Protein 2FKN (pdb70)

Radius of gyration: 40.89 Å; Cα contacts (8 Å, |Δi|>4): 5566; chains: 4; bounding box: 109×96×90 Å

CATH classification: 3.40.1770.10 (+1 more: 3.40.50.10730)

GO terms:
  GO:0016153 urocanate hydratase activity (F, EXP)

Structure (mmCIF, N/CA/C/O backbone):
data_2FKN
#
_entry.id   2FKN
#
_cell.length_a   99.791
_cell.length_b   131.268
_cell.length_c   164.696
_cell.angle_alpha   90.00
_cell.angle_beta   90.00
_cell.angle_gamma   90.00
#
_symmetry.space_group_name_H-M   'P 21 21 21'
#
loop_
_entity.id
_entity.type
_entity.pdbx_description
1 polymer 'Urocanate hydratase'
2 non-polymer 'ACETATE ION'
3 non-polymer NICOTINAMIDE-ADENINE-DINUCLEOTIDE
4 water water
#
loop_
_atom_site.group_PDB
_atom_site.id
_atom_site.type_symbol
_atom_site.label_atom_id
_atom_site.label_alt_id
_atom_site.label_comp_id
_atom_site.label_asym_id
_atom_site.label_entity_id
_atom_site.label_seq_id
_atom_site.pdbx_PDB_ins_code
_atom_site.Cartn_x
_atom_site.Cartn_y
_atom_site.Cartn_z
_atom_site.occupancy
_atom_site.B_iso_or_equiv
_atom_site.auth_seq_id
_atom_site.auth_comp_id
_atom_site.auth_asym_id
_atom_site.auth_atom_id
_atom_site.pdbx_PDB_model_num
ATOM 1 N N . SER A 1 7 ? -12.652 -20.430 55.673 1.00 45.75 7 SER A N 1
ATOM 2 C CA . SER A 1 7 ? -11.170 -20.482 55.860 1.00 44.71 7 SER A CA 1
ATOM 3 C C . SER A 1 7 ? -10.581 -21.599 55.016 1.00 43.79 7 SER A C 1
ATOM 4 O O . SER A 1 7 ? -10.684 -22.777 55.358 1.00 44.77 7 SER A O 1
ATOM 7 N N . ILE A 1 8 ? -9.952 -21.223 53.913 1.00 42.02 8 ILE A N 1
ATOM 8 C CA . ILE A 1 8 ? -9.356 -22.190 53.007 1.00 40.40 8 ILE A CA 1
ATOM 9 C C . ILE A 1 8 ? -7.858 -22.326 53.234 1.00 40.26 8 ILE A C 1
ATOM 10 O O . ILE A 1 8 ? -7.157 -21.331 53.408 1.00 38.35 8 ILE A O 1
ATOM 15 N N . ARG A 1 9 ? -7.372 -23.564 53.242 1.00 40.24 9 ARG A N 1
ATOM 16 C CA . ARG A 1 9 ? -5.950 -23.819 53.436 1.00 40.97 9 ARG A CA 1
ATOM 17 C C . ARG A 1 9 ? -5.525 -25.093 52.693 1.00 40.26 9 ARG A C 1
ATOM 18 O O . ARG A 1 9 ? -6.299 -26.045 52.574 1.00 38.90 9 ARG A O 1
ATOM 26 N N . ALA A 1 10 ? -4.296 -25.105 52.189 1.00 38.18 10 ALA A N 1
ATOM 27 C CA . ALA A 1 10 ? -3.792 -26.263 51.458 1.00 38.11 10 ALA A CA 1
ATOM 28 C C . ALA A 1 10 ? -3.806 -27.544 52.292 1.00 38.22 10 ALA A C 1
ATOM 29 O O . ALA A 1 10 ? -3.525 -27.526 53.494 1.00 35.75 10 ALA A O 1
ATOM 31 N N . ASN A 1 11 ? -4.142 -28.653 51.643 1.00 38.20 11 ASN A N 1
ATOM 32 C CA . ASN A 1 11 ? -4.155 -29.948 52.311 1.00 40.12 11 ASN A CA 1
ATOM 33 C C . ASN A 1 11 ? -2.708 -30.299 52.634 1.00 39.44 11 ASN A C 1
ATOM 34 O O . ASN A 1 11 ? -1.789 -29.898 51.917 1.00 38.50 11 ASN A O 1
ATOM 39 N N . ARG A 1 12 ? -2.512 -31.041 53.717 1.00 39.09 12 ARG A N 1
ATOM 40 C CA . ARG A 1 12 ? -1.177 -31.437 54.146 1.00 39.15 12 ARG A CA 1
ATOM 41 C C . ARG A 1 12 ? -1.027 -32.949 54.042 1.00 37.66 12 ARG A C 1
ATOM 42 O O . ARG A 1 12 ? -2.014 -33.668 53.913 1.00 36.60 12 ARG A O 1
ATOM 50 N N . GLY A 1 13 ? 0.211 -33.428 54.081 1.00 37.11 13 GLY A N 1
ATOM 51 C CA . GLY A 1 13 ? 0.435 -34.862 54.029 1.00 37.93 13 GLY A CA 1
ATOM 52 C C . GLY A 1 13 ? 0.627 -35.516 52.675 1.00 38.36 13 GLY A C 1
ATOM 53 O O . GLY A 1 13 ? 0.856 -34.844 51.663 1.00 38.12 13 GLY A O 1
ATOM 54 N N . THR A 1 14 ? 0.520 -36.843 52.667 1.00 37.69 14 THR A N 1
ATOM 55 C CA . THR A 1 14 ? 0.706 -37.626 51.454 1.00 38.32 14 THR A CA 1
ATOM 56 C C . THR A 1 14 ? -0.573 -38.202 50.865 1.00 39.12 14 THR A C 1
ATOM 57 O O . THR A 1 14 ? -0.519 -38.937 49.880 1.00 39.40 14 THR A O 1
ATOM 61 N N . GLU A 1 15 ? -1.719 -37.887 51.461 1.00 39.30 15 GLU A N 1
ATOM 62 C CA . GLU A 1 15 ? -2.985 -38.379 50.933 1.00 40.87 15 GLU A CA 1
ATOM 63 C C . GLU A 1 15 ? -3.457 -37.435 49.840 1.00 39.42 15 GLU A C 1
ATOM 64 O O . GLU A 1 15 ? -3.469 -36.221 50.025 1.00 39.80 15 GLU A O 1
ATOM 70 N N . LEU A 1 16 ? -3.847 -38.000 48.703 1.00 37.51 16 LEU A N 1
ATOM 71 C CA . LEU A 1 16 ? -4.292 -37.205 47.566 1.00 35.50 16 LEU A CA 1
ATOM 72 C C . LEU A 1 16 ? -5.802 -37.022 47.478 1.00 33.33 16 LEU A C 1
ATOM 73 O O . LEU A 1 16 ? -6.575 -37.857 47.938 1.00 33.34 16 LEU A O 1
ATOM 78 N N . GLU A 1 17 ? -6.207 -35.908 46.880 1.00 31.81 17 GLU A N 1
ATOM 79 C CA . GLU A 1 17 ? -7.613 -35.599 46.676 1.00 31.18 17 GLU A CA 1
ATOM 80 C C . GLU A 1 17 ? -7.840 -35.653 45.168 1.00 29.19 17 GLU A C 1
ATOM 81 O O . GLU A 1 17 ? -8.976 -35.734 44.693 1.00 28.00 17 GLU A O 1
ATOM 87 N N . CYS A 1 18 ? -6.733 -35.614 44.430 1.00 27.42 18 CYS A N 1
ATOM 88 C CA . CYS A 1 18 ? -6.751 -35.649 42.972 1.00 27.25 18 CYS A CA 1
ATOM 89 C C . CYS A 1 18 ? -6.286 -37.010 42.469 1.00 28.04 18 CYS A C 1
ATOM 90 O O . CYS A 1 18 ? -5.983 -37.898 43.264 1.00 29.72 18 CYS A O 1
ATOM 93 N N . LEU A 1 19 ? -6.216 -37.165 41.151 1.00 28.12 19 LEU A N 1
ATOM 94 C CA . LEU A 1 19 ? -5.808 -38.424 40.542 1.00 26.21 19 LEU A CA 1
ATOM 95 C C . LEU A 1 19 ? -4.298 -38.596 40.421 1.00 27.72 19 LEU A C 1
ATOM 96 O O . LEU A 1 19 ? -3.819 -39.698 40.154 1.00 26.64 19 LEU A O 1
ATOM 101 N N . GLY A 1 20 ? -3.553 -37.510 40.610 1.00 27.48 20 GLY A N 1
ATOM 102 C CA . GLY A 1 20 ? -2.100 -37.569 40.518 1.00 27.37 20 GLY A CA 1
ATOM 103 C C . GLY A 1 20 ? -1.463 -36.444 41.318 1.00 29.12 20 GLY A C 1
ATOM 104 O O . GLY A 1 20 ? -2.115 -35.437 41.599 1.00 30.09 20 GLY A O 1
ATOM 105 N N . TRP A 1 21 ? -0.198 -36.597 41.692 1.00 27.33 21 TRP A N 1
ATOM 106 C CA . TRP A 1 21 ? 0.472 -35.564 42.469 1.00 27.12 21 TRP A CA 1
ATOM 107 C C . TRP A 1 21 ? 0.576 -34.221 41.758 1.00 26.78 21 TRP A C 1
ATOM 108 O O . TRP A 1 21 ? 0.518 -33.180 42.399 1.00 28.11 21 TRP A O 1
ATOM 119 N N . GLU A 1 22 ? 0.740 -34.238 40.441 1.00 26.55 22 GLU A N 1
ATOM 120 C CA . GLU A 1 22 ? 0.865 -32.989 39.709 1.00 26.18 22 GLU A CA 1
ATOM 121 C C . GLU A 1 22 ? -0.420 -32.186 39.817 1.00 26.28 22 GLU A C 1
ATOM 122 O O . GLU A 1 22 ? -0.392 -30.978 40.048 1.00 23.72 22 GLU A O 1
ATOM 128 N N . GLN A 1 23 ? -1.553 -32.855 39.658 1.00 26.53 23 GLN A N 1
ATOM 129 C CA . GLN A 1 23 ? -2.812 -32.154 39.767 1.00 27.96 23 GLN A CA 1
ATOM 130 C C . GLN A 1 23 ? -3.144 -31.769 41.212 1.00 27.58 23 GLN A C 1
ATOM 131 O O . GLN A 1 23 ? -3.868 -30.797 41.442 1.00 27.77 23 GLN A O 1
ATOM 137 N N . GLU A 1 24 ? -2.613 -32.509 42.185 1.00 25.09 24 GLU A N 1
ATOM 138 C CA . GLU A 1 24 ? -2.883 -32.190 43.588 1.00 25.52 24 GLU A CA 1
ATOM 139 C C . GLU A 1 24 ? -2.051 -30.967 43.967 1.00 24.23 24 GLU A C 1
ATOM 140 O O . GLU A 1 24 ? -2.439 -30.178 44.828 1.00 24.14 24 GLU A O 1
ATOM 146 N N . ALA A 1 25 ? -0.905 -30.827 43.309 1.00 21.25 25 ALA A N 1
ATOM 147 C CA . ALA A 1 25 ? -0.010 -29.707 43.543 1.00 20.63 25 ALA A CA 1
ATOM 148 C C . ALA A 1 25 ? -0.722 -28.413 43.172 1.00 19.15 25 ALA A C 1
ATOM 149 O O . ALA A 1 25 ? -0.600 -27.416 43.878 1.00 17.90 25 ALA A O 1
ATOM 151 N N . VAL A 1 26 ? -1.467 -28.438 42.066 1.00 20.38 26 VAL A N 1
ATOM 152 C CA . VAL A 1 26 ? -2.201 -27.257 41.622 1.00 22.85 26 VAL A CA 1
ATOM 153 C C . VAL A 1 26 ? -3.228 -26.900 42.683 1.00 24.18 26 VAL A C 1
ATOM 154 O O . VAL A 1 26 ? -3.302 -25.756 43.136 1.00 23.73 26 VAL A O 1
ATOM 158 N N . LEU A 1 27 ? -4.003 -27.903 43.086 1.00 24.39 27 LEU A N 1
ATOM 159 C CA . LEU A 1 27 ? -5.050 -27.723 44.083 1.00 23.41 27 LEU A CA 1
ATOM 160 C C . LEU A 1 27 ? -4.539 -27.193 45.416 1.00 24.21 27 LEU A C 1
ATOM 161 O O . LEU A 1 27 ? -5.189 -26.351 46.041 1.00 24.91 27 LEU A O 1
ATOM 166 N N . ARG A 1 28 ? -3.386 -27.681 45.861 1.00 22.84 28 ARG A N 1
ATOM 167 C CA . ARG A 1 28 ? -2.845 -27.216 47.132 1.00 23.96 28 ARG A CA 1
ATOM 168 C C . ARG A 1 28 ? -2.313 -25.787 47.041 1.00 23.44 28 ARG A C 1
ATOM 169 O O . ARG A 1 28 ? -2.518 -24.997 47.956 1.00 24.55 28 ARG A O 1
ATOM 177 N N . MET A 1 29 ? -1.640 -25.458 45.940 1.00 23.07 29 MET A N 1
ATOM 178 C CA . MET A 1 29 ? -1.092 -24.115 45.765 1.00 24.15 29 MET A CA 1
ATOM 179 C C . MET A 1 29 ? -2.225 -23.097 45.596 1.00 24.06 29 MET A C 1
ATOM 180 O O . MET A 1 29 ? -2.117 -21.956 46.045 1.00 25.36 29 MET A O 1
ATOM 185 N N . LEU A 1 30 ? -3.311 -23.516 44.955 1.00 23.46 30 LEU A N 1
ATOM 186 C CA . LEU A 1 30 ? -4.469 -22.644 44.784 1.00 23.81 30 LEU A CA 1
ATOM 187 C C . LEU A 1 30 ? -5.015 -22.335 46.172 1.00 23.88 30 LEU A C 1
ATOM 188 O O . LEU A 1 30 ? -5.261 -21.179 46.520 1.00 23.42 30 LEU A O 1
ATOM 193 N N . ARG A 1 31 ? -5.192 -23.381 46.968 1.00 22.91 31 ARG A N 1
ATOM 194 C CA . ARG A 1 31 ? -5.704 -23.220 48.315 1.00 23.47 31 ARG A CA 1
ATOM 195 C C . ARG A 1 31 ? -4.755 -22.426 49.201 1.00 24.33 31 ARG A C 1
ATOM 196 O O . ARG A 1 31 ? -5.193 -21.577 49.979 1.00 24.40 31 ARG A O 1
ATOM 204 N N . ASN A 1 32 ? -3.457 -22.705 49.080 1.00 24.28 32 ASN A N 1
ATOM 205 C CA . ASN A 1 32 ? -2.442 -22.021 49.875 1.00 24.94 32 ASN A CA 1
ATOM 206 C C . ASN A 1 32 ? -2.480 -20.517 49.611 1.00 25.28 32 ASN A C 1
ATOM 207 O O . ASN A 1 32 ? -2.213 -19.713 50.501 1.00 27.43 32 ASN A O 1
ATOM 212 N N . ASN A 1 33 ? -2.817 -20.148 48.382 1.00 24.83 33 ASN A N 1
ATOM 213 C CA . ASN A 1 33 ? -2.894 -18.749 47.995 1.00 23.46 33 ASN A CA 1
ATOM 214 C C . ASN A 1 33 ? -3.955 -18.013 48.796 1.00 23.30 33 ASN A C 1
ATOM 215 O O . ASN A 1 33 ? -3.870 -16.797 48.968 1.00 22.82 33 ASN A O 1
ATOM 220 N N . LEU A 1 34 ? -4.946 -18.754 49.289 1.00 21.80 34 LEU A N 1
ATOM 221 C CA . LEU A 1 34 ? -6.041 -18.161 50.051 1.00 21.82 34 LEU A CA 1
ATOM 222 C C . LEU A 1 34 ? -5.984 -18.461 51.540 1.00 21.31 34 LEU A C 1
ATOM 223 O O . LEU A 1 34 ? -6.924 -18.177 52.275 1.00 22.11 34 LEU A O 1
ATOM 228 N N . ASP A 1 35 ? -4.877 -19.038 51.984 1.00 21.74 35 ASP A N 1
ATOM 229 C CA . ASP A 1 35 ? -4.698 -19.370 53.390 1.00 21.67 35 ASP A CA 1
ATOM 230 C C . ASP A 1 35 ? -4.623 -18.077 54.210 1.00 24.45 35 ASP A C 1
ATOM 231 O O . ASP A 1 35 ? -3.866 -17.164 53.878 1.00 23.66 35 ASP A O 1
ATOM 236 N N . PRO A 1 36 ? -5.412 -17.986 55.295 1.00 25.16 36 PRO A N 1
ATOM 237 C CA . PRO A 1 36 ? -5.437 -16.801 56.161 1.00 25.45 36 PRO A CA 1
ATOM 238 C C . PRO A 1 36 ? -4.054 -16.326 56.619 1.00 25.57 36 PRO A C 1
ATOM 239 O O . PRO A 1 36 ? -3.866 -15.145 56.907 1.00 24.09 36 PRO A O 1
ATOM 243 N N . GLU A 1 37 ? -3.100 -17.249 56.696 1.00 24.56 37 GLU A N 1
ATOM 244 C CA . GLU A 1 37 ? -1.739 -16.912 57.100 1.00 27.45 37 GLU A CA 1
ATOM 245 C C . GLU A 1 37 ? -1.009 -16.292 55.919 1.00 26.62 37 GLU A C 1
ATOM 246 O O . GLU A 1 37 ? -0.063 -15.525 56.090 1.00 26.83 37 GLU A O 1
ATOM 252 N N . VAL A 1 38 ? -1.463 -16.638 54.722 1.00 23.92 38 VAL A N 1
ATOM 253 C CA . VAL A 1 38 ? -0.840 -16.179 53.494 1.00 22.84 38 VAL A CA 1
ATOM 254 C C . VAL A 1 38 ? -1.433 -14.934 52.836 1.00 23.55 38 VAL A C 1
ATOM 255 O O . VAL A 1 38 ? -0.725 -13.946 52.631 1.00 23.45 38 VAL A O 1
ATOM 259 N N . ALA A 1 39 ? -2.721 -14.997 52.500 1.00 22.18 39 ALA A N 1
ATOM 260 C CA . ALA A 1 39 ? -3.426 -13.911 51.813 1.00 22.98 39 ALA A CA 1
ATOM 261 C C . ALA A 1 39 ? -3.778 -12.690 52.660 1.00 23.62 39 ALA A C 1
ATOM 262 O O . ALA A 1 39 ? -3.879 -12.770 53.879 1.00 24.72 39 ALA A O 1
ATOM 264 N N . GLU A 1 40 ? -3.975 -11.556 51.994 1.00 23.36 40 GLU A N 1
ATOM 265 C CA . GLU A 1 40 ? -4.331 -10.325 52.692 1.00 24.64 40 GLU A CA 1
ATOM 266 C C . GLU A 1 40 ? -5.831 -10.253 52.992 1.00 23.89 40 GLU A C 1
ATOM 267 O O . GLU A 1 40 ? -6.233 -9.814 54.069 1.00 25.13 40 GLU A O 1
ATOM 273 N N . LYS A 1 41 ? -6.657 -10.697 52.051 1.00 23.23 41 LYS A N 1
ATOM 274 C CA . LYS A 1 41 ? -8.104 -10.641 52.237 1.00 25.54 41 LYS A CA 1
ATOM 275 C C . LYS A 1 41 ? -8.756 -11.803 51.491 1.00 24.21 41 LYS A C 1
ATOM 276 O O . LYS A 1 41 ? -9.590 -11.603 50.606 1.00 23.08 41 LYS A O 1
ATOM 282 N N . PRO A 1 42 ? -8.398 -13.040 51.861 1.00 23.50 42 PRO A N 1
ATOM 283 C CA . PRO A 1 42 ? -8.949 -14.226 51.204 1.00 23.88 42 PRO A CA 1
ATOM 284 C C . PRO A 1 42 ? -10.472 -14.368 51.178 1.00 24.94 42 PRO A C 1
ATOM 285 O O . PRO A 1 42 ? -11.011 -14.998 50.271 1.00 25.98 42 PRO A O 1
ATOM 289 N N . GLU A 1 43 ? -11.176 -13.783 52.141 1.00 25.25 43 GLU A N 1
ATOM 290 C CA . GLU A 1 43 ? -12.631 -13.902 52.143 1.00 26.53 43 GLU A CA 1
ATOM 291 C C . GLU A 1 43 ? -13.204 -13.339 50.840 1.00 27.29 43 GLU A C 1
ATOM 292 O O . GLU A 1 43 ? -14.307 -13.700 50.419 1.00 26.64 43 GLU A O 1
ATOM 298 N N . ASP A 1 44 ? -12.446 -12.456 50.200 1.00 27.58 44 ASP A N 1
ATOM 299 C CA . ASP A 1 44 ? -12.873 -11.867 48.939 1.00 28.02 44 ASP A CA 1
ATOM 300 C C . ASP A 1 44 ? -11.959 -12.335 47.810 1.00 26.87 44 ASP A C 1
ATOM 301 O O . ASP A 1 44 ? -11.907 -11.716 46.744 1.00 25.29 44 ASP A O 1
ATOM 306 N N . LEU A 1 45 ? -11.253 -13.441 48.059 1.00 25.00 45 LEU A N 1
ATOM 307 C CA . LEU A 1 45 ? -10.333 -14.049 47.096 1.00 23.03 45 LEU A CA 1
ATOM 308 C C . LEU A 1 45 ? -9.108 -13.193 46.780 1.00 23.37 45 LEU A C 1
ATOM 309 O O . LEU A 1 45 ? -8.369 -13.477 45.833 1.00 22.99 45 LEU A O 1
ATOM 314 N N . ILE A 1 46 ? -8.882 -12.157 47.583 1.00 22.68 46 ILE A N 1
ATOM 315 C CA . ILE A 1 46 ? -7.743 -11.273 47.367 1.00 20.34 46 ILE A CA 1
ATOM 316 C C . ILE A 1 46 ? -6.494 -11.791 48.061 1.00 19.11 46 ILE A C 1
ATOM 317 O O . ILE A 1 46 ? -6.510 -12.098 49.252 1.00 18.64 46 ILE A O 1
ATOM 322 N N . VAL A 1 47 ? -5.406 -11.882 47.305 1.00 20.20 47 VAL A N 1
ATOM 323 C CA . VAL A 1 47 ? -4.140 -12.366 47.841 1.00 20.05 47 VAL A CA 1
ATOM 324 C C . VAL A 1 47 ? -3.219 -11.192 48.160 1.00 20.94 47 VAL A C 1
ATOM 325 O O . VAL A 1 47 ? -2.650 -11.119 49.252 1.00 20.21 47 VAL A O 1
ATOM 329 N N . TYR A 1 48 ? -3.071 -10.278 47.202 1.00 20.39 48 TYR A N 1
ATOM 330 C CA . TYR A 1 48 ? -2.227 -9.106 47.401 1.00 19.59 48 TYR A CA 1
ATOM 331 C C . TYR A 1 48 ? -2.364 -8.081 46.276 1.00 18.14 48 TYR A C 1
ATOM 332 O O . TYR A 1 48 ? -3.185 -8.232 45.386 1.00 18.70 48 TYR A O 1
ATOM 341 N N . GLY A 1 49 ? -1.542 -7.036 46.345 1.00 18.92 49 GLY A N 1
ATOM 342 C CA . GLY A 1 49 ? -1.517 -5.999 45.323 1.00 20.49 49 GLY A CA 1
ATOM 343 C C . GLY A 1 49 ? -2.832 -5.408 44.848 1.00 20.57 49 GLY A C 1
ATOM 344 O O . GLY A 1 49 ? -3.118 -5.382 43.641 1.00 19.51 49 GLY A O 1
ATOM 345 N N . GLY A 1 50 ? -3.620 -4.916 45.794 1.00 19.45 50 GLY A N 1
ATOM 346 C CA . GLY A 1 50 ? -4.897 -4.320 45.454 1.00 20.79 50 GLY A CA 1
ATOM 347 C C . GLY A 1 50 ? -5.947 -5.398 45.428 1.00 20.31 50 GLY A C 1
ATOM 348 O O . GLY A 1 50 ? -6.255 -5.993 46.458 1.00 19.92 50 GLY A O 1
ATOM 349 N N . ILE A 1 51 ? -6.486 -5.661 44.243 1.00 20.98 51 ILE A N 1
ATOM 350 C CA . ILE A 1 51 ? -7.497 -6.689 44.085 1.00 20.20 51 ILE A CA 1
ATOM 351 C C . ILE A 1 51 ? -6.948 -7.900 43.332 1.00 19.75 51 ILE A C 1
ATOM 352 O O . ILE A 1 51 ? -7.673 -8.525 42.568 1.00 18.72 51 ILE A O 1
ATOM 357 N N . GLY A 1 52 ? -5.668 -8.217 43.529 1.00 19.07 52 GLY A N 1
ATOM 358 C CA . GLY A 1 52 ? -5.097 -9.381 42.866 1.00 19.19 52 GLY A CA 1
ATOM 359 C C . GLY A 1 52 ? -5.770 -10.605 43.464 1.00 19.16 52 GLY A C 1
ATOM 360 O O . GLY A 1 52 ? -5.562 -10.907 44.637 1.00 18.67 52 GLY A O 1
ATOM 361 N N . LYS A 1 53 ? -6.580 -11.303 42.671 1.00 20.41 53 LYS A N 1
ATOM 362 C CA . LYS A 1 53 ? -7.325 -12.468 43.167 1.00 21.62 53 LYS A CA 1
ATOM 363 C C . LYS A 1 53 ? -6.875 -13.830 42.657 1.00 20.22 53 LYS A C 1
ATOM 364 O O . LYS A 1 53 ? -6.180 -13.930 41.653 1.00 21.01 53 LYS A O 1
ATOM 370 N N . ALA A 1 54 ? -7.291 -14.879 43.359 1.00 21.77 54 ALA A N 1
ATOM 371 C CA . ALA A 1 54 ? -6.927 -16.244 42.986 1.00 22.38 54 ALA A CA 1
ATOM 372 C C . ALA A 1 54 ? -7.911 -16.861 41.997 1.00 23.27 54 ALA A C 1
ATOM 373 O O . ALA A 1 54 ? -7.561 -17.778 41.253 1.00 24.30 54 ALA A O 1
ATOM 375 N N . ALA A 1 55 ? -9.143 -16.362 42.000 1.00 23.26 55 ALA A N 1
ATOM 376 C CA . ALA A 1 55 ? -10.177 -16.843 41.092 1.00 24.52 55 ALA A CA 1
ATOM 377 C C . ALA A 1 55 ? -11.144 -15.685 40.840 1.00 25.37 55 ALA A C 1
ATOM 378 O O . ALA A 1 55 ? -11.143 -14.705 41.579 1.00 26.82 55 ALA A O 1
ATOM 380 N N . ARG A 1 56 ? -11.956 -15.793 39.796 1.00 25.41 56 ARG A N 1
ATOM 381 C CA . ARG A 1 56 ? -12.893 -14.728 39.440 1.00 26.60 56 ARG A CA 1
ATOM 382 C C . ARG A 1 56 ? -13.898 -14.425 40.548 1.00 26.92 56 ARG A C 1
ATOM 383 O O . ARG A 1 56 ? -14.109 -13.263 40.902 1.00 26.70 56 ARG A O 1
ATOM 391 N N . ASP A 1 57 ? -14.535 -15.478 41.057 1.00 25.61 57 ASP A N 1
ATOM 392 C CA . ASP A 1 57 ? -15.490 -15.384 42.152 1.00 24.88 57 ASP A CA 1
ATOM 393 C C . ASP A 1 57 ? -15.539 -16.755 42.826 1.00 24.55 57 ASP A C 1
ATOM 394 O O . ASP A 1 57 ? -14.815 -17.666 42.429 1.00 23.93 57 ASP A O 1
ATOM 399 N N . TRP A 1 58 ? -16.378 -16.913 43.842 1.00 25.40 58 TRP A N 1
ATOM 400 C CA . TRP A 1 58 ? -16.449 -18.190 44.535 1.00 26.04 58 TRP A CA 1
ATOM 401 C C . TRP A 1 58 ? -16.976 -19.327 43.677 1.00 25.57 58 TRP A C 1
ATOM 402 O O . TRP A 1 58 ? -16.478 -20.447 43.776 1.00 25.02 58 TRP A O 1
ATOM 413 N N . ASP A 1 59 ? -17.962 -19.052 42.830 1.00 26.03 59 ASP A N 1
ATOM 414 C CA . ASP A 1 59 ? -18.478 -20.104 41.963 1.00 27.67 59 ASP A CA 1
ATOM 415 C C . ASP A 1 59 ? -17.319 -20.634 41.124 1.00 27.77 59 ASP A C 1
ATOM 416 O O . ASP A 1 59 ? -17.126 -21.844 41.002 1.00 26.66 59 ASP A O 1
ATOM 421 N N . ALA A 1 60 ? -16.537 -19.715 40.562 1.00 27.90 60 ALA A N 1
ATOM 422 C CA . ALA A 1 60 ? -15.391 -20.083 39.735 1.00 27.03 60 ALA A CA 1
ATOM 423 C C . ALA A 1 60 ? -14.385 -20.866 40.566 1.00 26.41 60 ALA A C 1
ATOM 424 O O . ALA A 1 60 ? -13.855 -21.885 40.125 1.00 25.47 60 ALA A O 1
ATOM 426 N N . PHE A 1 61 ? -14.120 -20.376 41.772 1.00 25.98 61 PHE A N 1
ATOM 427 C CA . PHE A 1 61 ? -13.180 -21.041 42.653 1.00 26.90 61 PHE A CA 1
ATOM 428 C C . PHE A 1 61 ? -13.536 -22.510 42.847 1.00 27.58 61 PHE A C 1
ATOM 429 O O . PHE A 1 61 ? -12.685 -23.381 42.711 1.00 28.36 61 PHE A O 1
ATOM 437 N N . HIS A 1 62 ? -14.792 -22.780 43.179 1.00 28.57 62 HIS A N 1
ATOM 438 C CA . HIS A 1 62 ? -15.210 -24.152 43.414 1.00 30.02 62 HIS A CA 1
ATOM 439 C C . HIS A 1 62 ? -15.198 -25.015 42.170 1.00 29.05 62 HIS A C 1
ATOM 440 O O . HIS A 1 62 ? -14.964 -26.217 42.261 1.00 29.54 62 HIS A O 1
ATOM 447 N N . ALA A 1 63 ? -15.432 -24.409 41.009 1.00 28.31 63 ALA A N 1
ATOM 448 C CA . ALA A 1 63 ? -15.416 -25.158 39.756 1.00 26.48 63 ALA A CA 1
ATOM 449 C C . ALA A 1 63 ? -13.992 -25.623 39.447 1.00 25.80 63 ALA A C 1
ATOM 450 O O . ALA A 1 63 ? -13.777 -26.735 38.955 1.00 25.49 63 ALA A O 1
ATOM 452 N N . ILE A 1 64 ? -13.016 -24.771 39.747 1.00 23.87 64 ILE A N 1
ATOM 453 C CA . ILE A 1 64 ? -11.621 -25.111 39.505 1.00 22.98 64 ILE A CA 1
ATOM 454 C C . ILE A 1 64 ? -11.216 -26.294 40.381 1.00 24.12 64 ILE A C 1
ATOM 455 O O . ILE A 1 64 ? -10.544 -27.215 39.916 1.00 20.75 64 ILE A O 1
ATOM 460 N N . GLU A 1 65 ? -11.629 -26.265 41.645 1.00 24.71 65 GLU A N 1
ATOM 461 C CA . GLU A 1 65 ? -11.314 -27.350 42.567 1.00 26.26 65 GLU A CA 1
ATOM 462 C C . GLU A 1 65 ? -11.835 -28.683 42.037 1.00 27.52 65 GLU A C 1
ATOM 463 O O . GLU A 1 65 ? -11.120 -29.695 42.056 1.00 27.41 65 GLU A O 1
ATOM 469 N N . HIS A 1 66 ? -13.083 -28.680 41.577 1.00 26.33 66 HIS A N 1
ATOM 470 C CA . HIS A 1 66 ? -13.705 -29.887 41.048 1.00 29.27 66 HIS A CA 1
ATOM 471 C C . HIS A 1 66 ? -12.968 -30.386 39.804 1.00 28.24 66 HIS A C 1
ATOM 472 O O . HIS A 1 66 ? -12.649 -31.573 39.698 1.00 28.48 66 HIS A O 1
ATOM 479 N N . SER A 1 67 ? -12.686 -29.476 38.876 1.00 26.15 67 SER A N 1
ATOM 480 C CA . SER A 1 67 ? -11.965 -29.827 37.652 1.00 26.17 67 SER A CA 1
ATOM 481 C C . SER A 1 67 ? -10.598 -30.436 37.966 1.00 26.71 67 SER A C 1
ATOM 482 O O . SER A 1 67 ? -10.196 -31.435 37.364 1.00 26.83 67 SER A O 1
ATOM 485 N N . LEU A 1 68 ? -9.891 -29.821 38.912 1.00 27.19 68 LEU A N 1
ATOM 486 C CA . LEU A 1 68 ? -8.558 -30.265 39.321 1.00 27.50 68 LEU A CA 1
ATOM 487 C C . LEU A 1 68 ? -8.542 -31.689 39.888 1.00 28.06 68 LEU A C 1
ATOM 488 O O . LEU A 1 68 ? -7.623 -32.465 39.622 1.00 27.56 68 LEU A O 1
ATOM 493 N N . LYS A 1 69 ? -9.555 -32.026 40.674 1.00 28.09 69 LYS A N 1
ATOM 494 C CA . LYS A 1 69 ? -9.636 -33.347 41.272 1.00 29.64 69 LYS A CA 1
ATOM 495 C C . LYS A 1 69 ? -9.904 -34.446 40.248 1.00 29.86 69 LYS A C 1
ATOM 496 O O . LYS A 1 69 ? -9.507 -35.592 40.456 1.00 30.85 69 LYS A O 1
ATOM 502 N N . THR A 1 70 ? -10.561 -34.099 39.141 1.00 30.07 70 THR A N 1
ATOM 503 C CA . THR A 1 70 ? -10.881 -35.079 38.103 1.00 29.22 70 THR A CA 1
ATOM 504 C C . THR A 1 70 ? -9.997 -34.989 36.867 1.00 29.73 70 THR A C 1
ATOM 505 O O . THR A 1 70 ? -10.164 -35.768 35.924 1.00 28.43 70 THR A O 1
ATOM 509 N N . LEU A 1 71 ? -9.062 -34.042 36.876 1.00 28.29 71 LEU A N 1
ATOM 510 C CA . LEU A 1 71 ? -8.143 -33.836 35.757 1.00 28.21 71 LEU A CA 1
ATOM 511 C C . LEU A 1 71 ? -7.171 -35.002 35.597 1.00 28.16 71 LEU A C 1
ATOM 512 O O . LEU A 1 71 ? -6.482 -35.371 36.547 1.00 29.35 71 LEU A O 1
ATOM 517 N N . LYS A 1 72 ? -7.101 -35.562 34.391 1.00 26.74 72 LYS A N 1
ATOM 518 C CA . LYS A 1 72 ? -6.215 -36.692 34.127 1.00 27.88 72 LYS A CA 1
ATOM 519 C C . LYS A 1 72 ? -4.762 -36.285 33.883 1.00 27.94 72 LYS A C 1
ATOM 520 O O . LYS A 1 72 ? -4.475 -35.128 33.585 1.00 27.90 72 LYS A O 1
ATOM 526 N N . ASN A 1 73 ? -3.850 -37.245 34.017 1.00 28.23 73 ASN A N 1
ATOM 527 C CA . ASN A 1 73 ? -2.416 -36.992 33.848 1.00 28.97 73 ASN A CA 1
ATOM 528 C C . ASN A 1 73 ? -1.989 -36.483 32.482 1.00 28.13 73 ASN A C 1
ATOM 529 O O . ASN A 1 73 ? -0.874 -35.978 32.325 1.00 28.35 73 ASN A O 1
ATOM 534 N N . ASP A 1 74 ? -2.861 -36.623 31.492 1.00 26.23 74 ASP A N 1
ATOM 535 C CA . ASP A 1 74 ? -2.540 -36.180 30.141 1.00 26.67 74 ASP A CA 1
ATOM 536 C C . ASP A 1 74 ? -3.552 -35.149 29.676 1.00 26.66 74 ASP A C 1
ATOM 537 O O . ASP A 1 74 ? -3.760 -34.973 28.476 1.00 26.91 74 ASP A O 1
ATOM 542 N N . GLU A 1 75 ? -4.183 -34.472 30.631 1.00 25.95 75 GLU A N 1
ATOM 543 C CA . GLU A 1 75 ? -5.179 -33.461 30.316 1.00 25.88 75 GLU A CA 1
ATOM 544 C C . GLU A 1 75 ? -4.747 -32.059 30.735 1.00 25.78 75 GLU A C 1
ATOM 545 O O . GLU A 1 75 ? -3.914 -31.891 31.629 1.00 23.75 75 GLU A O 1
ATOM 551 N N . THR A 1 76 ? -5.327 -31.055 30.084 1.00 25.84 76 THR A N 1
ATOM 552 C CA . THR A 1 76 ? -4.990 -29.659 30.361 1.00 23.79 76 THR A CA 1
ATOM 553 C C . THR A 1 76 ? -6.218 -28.783 30.581 1.00 22.98 76 THR A C 1
ATOM 554 O O . THR A 1 76 ? -7.071 -28.681 29.711 1.00 22.52 76 THR A O 1
ATOM 558 N N . LEU A 1 77 ? -6.294 -28.155 31.752 1.00 22.36 77 LEU A N 1
ATOM 559 C CA . LEU A 1 77 ? -7.408 -27.277 32.089 1.00 22.91 77 LEU A CA 1
ATOM 560 C C . LEU A 1 77 ? -7.079 -25.846 31.659 1.00 22.18 77 LEU A C 1
ATOM 561 O O . LEU A 1 77 ? -5.972 -25.362 31.895 1.00 21.08 77 LEU A O 1
ATOM 566 N N . LEU A 1 78 ? -8.039 -25.179 31.027 1.00 21.81 78 LEU A N 1
ATOM 567 C CA . LEU A 1 78 ? -7.842 -23.801 30.581 1.00 23.86 78 LEU A CA 1
ATOM 568 C C . LEU A 1 78 ? -8.534 -22.832 31.523 1.00 23.44 78 LEU A C 1
ATOM 569 O O . LEU A 1 78 ? -9.722 -22.986 31.813 1.00 23.02 78 LEU A O 1
ATOM 574 N N . VAL A 1 79 ? -7.793 -21.833 31.993 1.00 24.10 79 VAL A N 1
ATOM 575 C CA . VAL A 1 79 ? -8.355 -20.833 32.891 1.00 24.38 79 VAL A CA 1
ATOM 576 C C . VAL A 1 79 ? -8.262 -19.452 32.264 1.00 25.06 79 VAL A C 1
ATOM 577 O O . VAL A 1 79 ? -7.175 -18.991 31.895 1.00 25.72 79 VAL A O 1
ATOM 581 N N . GLN A 1 80 ? -9.418 -18.803 32.149 1.00 24.35 80 GLN A N 1
ATOM 582 C CA . GLN A 1 80 ? -9.531 -17.474 31.558 1.00 22.69 80 GLN A CA 1
ATOM 583 C C . GLN A 1 80 ? -9.934 -16.502 32.662 1.00 23.55 80 GLN A C 1
ATOM 584 O O . GLN A 1 80 ? -11.041 -16.585 33.192 1.00 23.14 80 GLN A O 1
ATOM 590 N N . SER A 1 81 ? -9.025 -15.593 33.011 1.00 23.66 81 SER A N 1
ATOM 591 C CA . SER A 1 81 ? -9.269 -14.618 34.074 1.00 25.23 81 SER A CA 1
ATOM 592 C C . SER A 1 81 ? -9.982 -15.205 35.296 1.00 25.49 81 SER A C 1
ATOM 593 O O . SER A 1 81 ? -11.068 -14.754 35.669 1.00 24.68 81 SER A O 1
ATOM 596 N N . GLY A 1 82 ? -9.365 -16.219 35.901 1.00 24.00 82 GLY A N 1
ATOM 597 C CA . GLY A 1 82 ? -9.915 -16.844 37.098 1.00 23.28 82 GLY A CA 1
ATOM 598 C C . GLY A 1 82 ? -11.165 -17.688 36.933 1.00 22.54 82 GLY A C 1
ATOM 599 O O . GLY A 1 82 ? -11.842 -18.002 37.904 1.00 22.92 82 GLY A O 1
ATOM 600 N N . LYS A 1 83 ? -11.481 -18.058 35.703 1.00 23.91 83 LYS A N 1
ATOM 601 C CA . LYS A 1 83 ? -12.657 -18.869 35.445 1.00 23.09 83 LYS A CA 1
ATOM 602 C C . LYS A 1 83 ? -12.270 -20.057 34.579 1.00 22.50 83 LYS A C 1
ATOM 603 O O . LYS A 1 83 ? -11.721 -19.883 33.491 1.00 21.86 83 LYS A O 1
ATOM 609 N N . PRO A 1 84 ? -12.526 -21.282 35.062 1.00 22.46 84 PRO A N 1
ATOM 610 C CA . PRO A 1 84 ? -12.188 -22.471 34.268 1.00 21.71 84 PRO A CA 1
ATOM 611 C C . PRO A 1 84 ? -13.142 -22.451 33.081 1.00 19.43 84 PRO A C 1
ATOM 612 O O . PRO A 1 84 ? -14.354 -22.479 33.259 1.00 19.31 84 PRO A O 1
ATOM 616 N N . VAL A 1 85 ? -12.597 -22.395 31.875 1.00 19.88 85 VAL A N 1
ATOM 617 C CA . VAL A 1 85 ? -13.429 -22.302 30.687 1.00 20.19 85 VAL A CA 1
ATOM 618 C C . VAL A 1 85 ? -13.336 -23.452 29.697 1.00 21.78 85 VAL A C 1
ATOM 619 O O . VAL A 1 85 ? -14.090 -23.484 28.727 1.00 20.37 85 VAL A O 1
ATOM 623 N N . GLY A 1 86 ? -12.415 -24.385 29.928 1.00 21.69 86 GLY A N 1
ATOM 624 C CA . GLY A 1 86 ? -12.281 -25.507 29.018 1.00 22.06 86 GLY A CA 1
ATOM 625 C C . GLY A 1 86 ? -11.275 -26.535 29.497 1.00 23.50 86 GLY A C 1
ATOM 626 O O . GLY A 1 86 ? -10.518 -26.284 30.430 1.00 23.66 86 GLY A O 1
ATOM 627 N N . MET A 1 87 ? -11.261 -27.697 28.852 1.00 25.06 87 MET A N 1
ATOM 628 C CA . MET A 1 87 ? -10.337 -28.771 29.216 1.00 24.66 87 MET A CA 1
ATOM 629 C C . MET A 1 87 ? -10.148 -29.661 27.988 1.00 25.61 87 MET A C 1
ATOM 630 O O . MET A 1 87 ? -11.120 -30.119 27.388 1.00 24.22 87 MET A O 1
ATOM 635 N N . PHE A 1 88 ? -8.893 -29.883 27.609 1.00 25.46 88 PHE A N 1
ATOM 636 C CA . PHE A 1 88 ? -8.585 -30.696 26.442 1.00 25.87 88 PHE A CA 1
ATOM 637 C C . PHE A 1 88 ? -7.491 -31.717 26.700 1.00 26.81 88 PHE A C 1
ATOM 638 O O . PHE A 1 88 ? -6.635 -31.536 27.575 1.00 27.44 88 PHE A O 1
ATOM 646 N N . ARG A 1 89 ? -7.524 -32.792 25.926 1.00 26.64 89 ARG A N 1
ATOM 647 C CA . ARG A 1 89 ? -6.527 -33.840 26.052 1.00 26.59 89 ARG A CA 1
ATOM 648 C C . ARG A 1 89 ? -5.227 -33.402 25.385 1.00 25.35 89 ARG A C 1
ATOM 649 O O . ARG A 1 89 ? -5.218 -32.954 24.242 1.00 23.37 89 ARG A O 1
ATOM 657 N N . THR A 1 90 ? -4.127 -33.540 26.107 1.00 25.52 90 THR A N 1
ATOM 658 C CA . THR A 1 90 ? -2.827 -33.172 25.581 1.00 26.28 90 THR A CA 1
ATOM 659 C C . THR A 1 90 ? -1.864 -34.335 25.756 1.00 29.39 90 THR A C 1
ATOM 660 O O . THR A 1 90 ? -2.043 -35.386 25.143 1.00 30.25 90 THR A O 1
ATOM 664 N N . HIS A 1 91 ? -0.845 -34.145 26.589 1.00 31.97 91 HIS A N 1
ATOM 665 C CA . HIS A 1 91 ? 0.144 -35.187 26.851 1.00 34.33 91 HIS A CA 1
ATOM 666 C C . HIS A 1 91 ? 0.618 -35.101 28.291 1.00 34.04 91 HIS A C 1
ATOM 667 O O . HIS A 1 91 ? 0.471 -34.064 28.932 1.00 33.50 91 HIS A O 1
ATOM 674 N N . PRO A 1 92 ? 1.210 -36.187 28.815 1.00 34.00 92 PRO A N 1
ATOM 675 C CA . PRO A 1 92 ? 1.705 -36.208 30.196 1.00 32.71 92 PRO A CA 1
ATOM 676 C C . PRO A 1 92 ? 2.768 -35.140 30.450 1.00 32.07 92 PRO A C 1
ATOM 677 O O . PRO A 1 92 ? 2.938 -34.670 31.571 1.00 31.10 92 PRO A O 1
ATOM 681 N N . GLN A 1 93 ? 3.482 -34.757 29.400 1.00 32.07 93 GLN A N 1
ATOM 682 C CA . GLN A 1 93 ? 4.525 -33.753 29.540 1.00 31.32 93 GLN A CA 1
ATOM 683 C C . GLN A 1 93 ? 4.022 -32.321 29.379 1.00 27.52 93 GLN A C 1
ATOM 684 O O . GLN A 1 93 ? 4.729 -31.370 29.695 1.00 26.78 93 GLN A O 1
ATOM 690 N N . ALA A 1 94 ? 2.797 -32.166 28.899 1.00 25.87 94 ALA A N 1
ATOM 691 C CA . ALA A 1 94 ? 2.235 -30.832 28.734 1.00 24.73 94 ALA A CA 1
ATOM 692 C C . ALA A 1 94 ? 1.766 -30.327 30.091 1.00 23.57 94 ALA A C 1
ATOM 693 O O . ALA A 1 94 ? 1.530 -31.109 31.005 1.00 23.36 94 ALA A O 1
ATOM 695 N N . PRO A 1 95 ? 1.637 -29.003 30.246 1.00 23.97 95 PRO A N 1
ATOM 696 C CA . PRO A 1 95 ? 1.188 -28.485 31.535 1.00 22.57 95 PRO A CA 1
ATOM 697 C C . PRO A 1 95 ? -0.212 -28.990 31.867 1.00 23.39 95 PRO A C 1
ATOM 698 O O . PRO A 1 95 ? -1.022 -29.237 30.969 1.00 23.10 95 PRO A O 1
ATOM 702 N N . ARG A 1 96 ? -0.489 -29.151 33.158 1.00 22.61 96 ARG A N 1
ATOM 703 C CA . ARG A 1 96 ? -1.800 -29.597 33.605 1.00 23.07 96 ARG A CA 1
ATOM 704 C C . ARG A 1 96 ? -2.791 -28.437 33.495 1.00 22.45 96 ARG A C 1
ATOM 705 O O . ARG A 1 96 ? -3.979 -28.645 33.236 1.00 20.51 96 ARG A O 1
ATOM 713 N N . VAL A 1 97 ? -2.298 -27.217 33.692 1.00 20.40 97 VAL A N 1
ATOM 714 C CA . VAL A 1 97 ? -3.156 -26.041 33.603 1.00 21.83 97 VAL A CA 1
ATOM 715 C C . VAL A 1 97 ? -2.494 -24.906 32.823 1.00 21.80 97 VAL A C 1
ATOM 716 O O . VAL A 1 97 ? -1.288 -24.681 32.928 1.00 21.36 97 VAL A O 1
ATOM 720 N N . LEU A 1 98 ? -3.303 -24.204 32.035 1.00 21.74 98 LEU A N 1
ATOM 721 C CA . LEU A 1 98 ? -2.856 -23.070 31.232 1.00 22.68 98 LEU A CA 1
ATOM 722 C C . LEU A 1 98 ? -3.716 -21.872 31.644 1.00 22.40 98 LEU A C 1
ATOM 723 O O . LEU A 1 98 ? -4.946 -21.954 31.616 1.00 22.84 98 LEU A O 1
ATOM 728 N N . LEU A 1 99 ? -3.082 -20.765 32.031 1.00 21.88 99 LEU A N 1
ATOM 729 C CA . LEU A 1 99 ? -3.838 -19.592 32.464 1.00 20.72 99 LEU A CA 1
ATOM 730 C C . LEU A 1 99 ? -3.534 -18.298 31.718 1.00 20.17 99 LEU A C 1
ATOM 731 O O . LEU A 1 99 ? -2.383 -17.977 31.429 1.00 20.93 99 LEU A O 1
ATOM 736 N N . ALA A 1 100 ? -4.593 -17.558 31.413 1.00 19.69 100 ALA A N 1
ATOM 737 C CA . ALA A 1 100 ? -4.479 -16.273 30.738 1.00 19.57 100 ALA A CA 1
ATOM 738 C C . ALA A 1 100 ? -5.383 -15.349 31.539 1.00 18.41 100 ALA A C 1
ATOM 739 O O . ALA A 1 100 ? -6.603 -15.431 31.431 1.00 20.87 100 ALA A O 1
ATOM 741 N N . ASN A 1 101 ? -4.781 -14.482 32.353 1.00 19.01 101 ASN A N 1
ATOM 742 C CA . ASN A 1 101 ? -5.538 -13.580 33.214 1.00 18.97 101 ASN A CA 1
ATOM 743 C C . ASN A 1 101 ? -5.388 -12.082 32.941 1.00 19.98 101 ASN A C 1
ATOM 744 O O . ASN A 1 101 ? -4.267 -11.570 32.792 1.00 17.91 101 ASN A O 1
ATOM 749 N N . SER A 1 102 ? -6.527 -11.388 32.891 1.00 18.74 102 SER A N 1
ATOM 750 C CA . SER A 1 102 ? -6.565 -9.939 32.710 1.00 18.27 102 SER A CA 1
ATOM 751 C C . SER A 1 102 ? -6.071 -9.368 31.377 1.00 21.78 102 SER A C 1
ATOM 752 O O . SER A 1 102 ? -5.819 -8.153 31.279 1.00 21.58 102 SER A O 1
ATOM 755 N N . VAL A 1 103 ? -5.929 -10.211 30.356 1.00 21.24 103 VAL A N 1
ATOM 756 C CA . VAL A 1 103 ? -5.444 -9.737 29.062 1.00 19.69 103 VAL A CA 1
ATOM 757 C C . VAL A 1 103 ? -6.520 -8.980 28.294 1.00 20.53 103 VAL A C 1
ATOM 758 O O . VAL A 1 103 ? -7.615 -9.495 28.067 1.00 20.07 103 VAL A O 1
ATOM 762 N N . LEU A 1 104 ? -6.195 -7.751 27.894 1.00 20.90 104 LEU A N 1
ATOM 763 C CA . LEU A 1 104 ? -7.129 -6.899 27.155 1.00 21.47 104 LEU A CA 1
ATOM 764 C C . LEU A 1 104 ? -6.489 -6.323 25.888 1.00 21.05 104 LEU A C 1
ATOM 765 O O . LEU A 1 104 ? -5.292 -6.038 25.856 1.00 21.71 104 LEU A O 1
ATOM 770 N N . VAL A 1 105 ? -7.283 -6.158 24.838 1.00 19.85 105 VAL A N 1
ATOM 771 C CA . VAL A 1 105 ? -6.754 -5.593 23.610 1.00 20.17 105 VAL A CA 1
ATOM 772 C C . VAL A 1 105 ? -6.201 -4.211 24.000 1.00 19.72 105 VAL A C 1
ATOM 773 O O . VAL A 1 105 ? -6.883 -3.413 24.642 1.00 17.27 105 VAL A O 1
ATOM 777 N N . PRO A 1 106 ? -4.947 -3.923 23.616 1.00 20.27 106 PRO A N 1
ATOM 778 C CA . PRO A 1 106 ? -4.244 -2.671 23.913 1.00 19.93 106 PRO A CA 1
ATOM 779 C C . PRO A 1 106 ? -5.055 -1.387 23.998 1.00 20.35 106 PRO A C 1
ATOM 780 O O . PRO A 1 106 ? -4.949 -0.661 24.980 1.00 21.73 106 PRO A O 1
ATOM 784 N N . LYS A 1 107 ? -5.864 -1.103 22.988 1.00 20.05 107 LYS A N 1
ATOM 785 C CA . LYS A 1 107 ? -6.642 0.128 23.001 1.00 24.35 107 LYS A CA 1
ATOM 786 C C . LYS A 1 107 ? -7.674 0.173 24.129 1.00 25.16 107 LYS A C 1
ATOM 787 O O . LYS A 1 107 ? -8.182 1.243 24.468 1.00 26.71 107 LYS A O 1
ATOM 793 N N . TRP A 1 108 ? -7.970 -0.982 24.718 1.00 24.00 108 TRP A N 1
ATOM 794 C CA . TRP A 1 108 ? -8.944 -1.070 25.807 1.00 22.46 108 TRP A CA 1
ATOM 795 C C . TRP A 1 108 ? -8.289 -1.438 27.138 1.00 23.39 108 TRP A C 1
ATOM 796 O O . TRP A 1 108 ? -8.978 -1.681 28.135 1.00 23.36 108 TRP A O 1
ATOM 807 N N . ALA A 1 109 ? -6.961 -1.480 27.155 1.00 24.20 109 ALA A N 1
ATOM 808 C CA . ALA A 1 109 ? -6.230 -1.867 28.356 1.00 26.21 109 ALA A CA 1
ATOM 809 C C . ALA A 1 109 ? -6.064 -0.741 29.372 1.00 26.30 109 ALA A C 1
ATOM 810 O O . ALA A 1 109 ? -4.982 -0.171 29.531 1.00 26.32 109 ALA A O 1
ATOM 812 N N . ASP A 1 110 ? -7.154 -0.420 30.053 1.00 26.40 110 ASP A N 1
ATOM 813 C CA . ASP A 1 110 ? -7.128 0.611 31.076 1.00 26.97 110 ASP A CA 1
ATOM 814 C C . ASP A 1 110 ? -8.061 0.165 32.189 1.00 27.03 110 ASP A C 1
ATOM 815 O O . ASP A 1 110 ? -8.834 -0.783 32.017 1.00 26.61 110 ASP A O 1
ATOM 820 N N . TRP A 1 111 ? -7.979 0.832 33.333 1.00 26.40 111 TRP A N 1
ATOM 821 C CA . TRP A 1 111 ? -8.824 0.476 34.460 1.00 26.75 111 TRP A CA 1
ATOM 822 C C . TRP A 1 111 ? -10.300 0.742 34.206 1.00 27.39 111 TRP A C 1
ATOM 823 O O . TRP A 1 111 ? -11.153 -0.001 34.685 1.00 25.78 111 TRP A O 1
ATOM 834 N N . GLU A 1 112 ? -10.606 1.790 33.447 1.00 28.84 112 GLU A N 1
ATOM 835 C CA . GLU A 1 112 ? -12.000 2.103 33.173 1.00 31.78 112 GLU A CA 1
ATOM 836 C C . GLU A 1 112 ? -12.697 0.914 32.517 1.00 29.32 112 GLU A C 1
ATOM 837 O O . GLU A 1 112 ? -13.755 0.484 32.962 1.00 28.58 112 GLU A O 1
ATOM 843 N N . HIS A 1 113 ? -12.097 0.373 31.464 1.00 28.67 113 HIS A N 1
ATOM 844 C CA . HIS A 1 113 ? -12.707 -0.755 30.785 1.00 26.39 113 HIS A CA 1
ATOM 845 C C . HIS A 1 113 ? -12.628 -2.031 31.630 1.00 26.37 113 HIS A C 1
ATOM 846 O O . HIS A 1 113 ? -13.529 -2.876 31.578 1.00 24.31 113 HIS A O 1
ATOM 853 N N . PHE A 1 114 ? -11.560 -2.174 32.413 1.00 25.59 114 PHE A N 1
ATOM 854 C CA . PHE A 1 114 ? -11.436 -3.348 33.265 1.00 24.54 114 PHE A CA 1
ATOM 855 C C . PHE A 1 114 ? -12.615 -3.364 34.226 1.00 24.59 114 PHE A C 1
ATOM 856 O O . PHE A 1 114 ? -13.291 -4.389 34.391 1.00 23.25 114 PHE A O 1
ATOM 864 N N . HIS A 1 115 ? -12.859 -2.225 34.865 1.00 23.22 115 HIS A N 1
ATOM 865 C CA . HIS A 1 115 ? -13.961 -2.132 35.815 1.00 23.13 115 HIS A CA 1
ATOM 866 C C . HIS A 1 115 ? -15.296 -2.399 35.137 1.00 22.58 115 HIS A C 1
ATOM 867 O O . HIS A 1 115 ? -16.145 -3.083 35.703 1.00 23.32 115 HIS A O 1
ATOM 874 N N . GLU A 1 116 ? -15.490 -1.878 33.929 1.00 21.90 116 GLU A N 1
ATOM 875 C CA . GLU A 1 116 ? -16.744 -2.127 33.215 1.00 23.24 116 GLU A CA 1
ATOM 876 C C . GLU A 1 116 ? -16.944 -3.638 32.988 1.00 23.71 116 GLU A C 1
ATOM 877 O O . GLU A 1 116 ? -18.057 -4.154 33.121 1.00 23.20 116 GLU A O 1
ATOM 883 N N . LEU A 1 117 ? -15.866 -4.342 32.646 1.00 22.77 117 LEU A N 1
ATOM 884 C CA . LEU A 1 117 ? -15.947 -5.783 32.412 1.00 23.71 117 LEU A CA 1
ATOM 885 C C . LEU A 1 117 ? -16.127 -6.505 33.739 1.00 26.00 117 LEU A C 1
ATOM 886 O O . LEU A 1 117 ? -16.844 -7.502 33.827 1.00 25.30 117 LEU A O 1
ATOM 891 N N . GLU A 1 118 ? -15.475 -5.985 34.773 1.00 27.13 118 GLU A N 1
ATOM 892 C CA . GLU A 1 118 ? -15.565 -6.580 36.094 1.00 27.72 118 GLU A CA 1
ATOM 893 C C . GLU A 1 118 ? -17.007 -6.574 36.606 1.00 29.11 118 GLU A C 1
ATOM 894 O O . GLU A 1 118 ? -17.497 -7.601 37.078 1.00 28.07 118 GLU A O 1
ATOM 900 N N . LYS A 1 119 ? -17.694 -5.436 36.500 1.00 30.11 119 LYS A N 1
ATOM 901 C CA . LYS A 1 119 ? -19.074 -5.371 36.983 1.00 30.45 119 LYS A CA 1
ATOM 902 C C . LYS A 1 119 ? -19.959 -6.364 36.250 1.00 29.26 119 LYS A C 1
ATOM 903 O O . LYS A 1 119 ? -20.914 -6.878 36.820 1.00 29.33 119 LYS A O 1
ATOM 909 N N . LYS A 1 120 ? -19.640 -6.636 34.990 1.00 28.29 120 LYS A N 1
ATOM 910 C CA . LYS A 1 120 ? -20.417 -7.584 34.204 1.00 26.86 120 LYS A CA 1
ATOM 911 C C . LYS A 1 120 ? -20.009 -9.017 34.515 1.00 25.77 120 LYS A C 1
ATOM 912 O O . LYS A 1 120 ? -20.500 -9.946 33.888 1.00 24.78 120 LYS A O 1
ATOM 918 N N . GLY A 1 121 ? -19.099 -9.188 35.469 1.00 26.17 121 GLY A N 1
ATOM 919 C CA . GLY A 1 121 ? -18.641 -10.521 35.832 1.00 25.68 121 GLY A CA 1
ATOM 920 C C . GLY A 1 121 ? -17.747 -11.166 34.782 1.00 26.14 121 GLY A C 1
ATOM 921 O O . GLY A 1 121 ? -17.622 -12.392 34.722 1.00 24.98 121 GLY A O 1
ATOM 922 N N . LEU A 1 122 ? -17.111 -10.342 33.956 1.00 25.99 122 LEU A N 1
ATOM 923 C CA . LEU A 1 122 ? -16.239 -10.844 32.890 1.00 26.36 122 LEU A CA 1
ATOM 924 C C . LEU A 1 122 ? -14.738 -10.698 33.167 1.00 26.18 122 LEU A C 1
ATOM 925 O O . LEU A 1 122 ? -13.921 -11.122 32.357 1.00 27.02 122 LEU A O 1
ATOM 930 N N . MET A 1 123 ? -14.371 -10.116 34.305 1.00 24.69 123 MET A N 1
ATOM 931 C CA . MET A 1 123 ? -12.960 -9.903 34.602 1.00 24.57 123 MET A CA 1
ATOM 932 C C . MET A 1 123 ? -12.471 -10.219 36.008 1.00 23.89 123 MET A C 1
ATOM 933 O O . MET A 1 123 ? -13.251 -10.371 36.947 1.00 25.32 123 MET A O 1
ATOM 938 N N . MET A 1 124 ? -11.149 -10.309 36.115 1.00 23.21 124 MET A N 1
ATOM 939 C CA . MET A 1 124 ? -10.438 -10.554 37.362 1.00 23.10 124 MET A CA 1
ATOM 940 C C . MET A 1 124 ? -9.020 -10.055 37.137 1.00 22.24 124 MET A C 1
ATOM 941 O O . MET A 1 124 ? -8.486 -10.164 36.038 1.00 21.68 124 MET A O 1
ATOM 946 N N . TYR A 1 125 ? -8.417 -9.501 38.180 1.00 21.98 125 TYR A N 1
ATOM 947 C CA . TYR A 1 125 ? -7.054 -8.996 38.098 1.00 20.22 125 TYR A CA 1
ATOM 948 C C . TYR A 1 125 ? -6.165 -10.045 38.741 1.00 19.38 125 TYR A C 1
ATOM 949 O O . TYR A 1 125 ? -6.250 -10.281 39.942 1.00 19.90 125 TYR A O 1
ATOM 958 N N . GLY A 1 126 ? -5.307 -10.670 37.947 1.00 20.07 126 GLY A N 1
ATOM 959 C CA . GLY A 1 126 ? -4.457 -11.703 38.498 1.00 18.87 126 GLY A CA 1
ATOM 960 C C . GLY A 1 126 ? -3.145 -11.247 39.096 1.00 19.98 126 GLY A C 1
ATOM 961 O O . GLY A 1 126 ? -2.416 -12.075 39.652 1.00 19.68 126 GLY A O 1
ATOM 962 N N . GLN A 1 127 ? -2.847 -9.947 39.016 1.00 19.15 127 GLN A N 1
ATOM 963 C CA . GLN A 1 127 ? -1.572 -9.441 39.508 1.00 19.24 127 GLN A CA 1
ATOM 964 C C . GLN A 1 127 ? -0.538 -10.369 38.883 1.00 18.75 127 GLN A C 1
ATOM 965 O O . GLN A 1 127 ? -0.626 -10.660 37.696 1.00 17.75 127 GLN A O 1
ATOM 971 N N . MET A 1 128 ? 0.434 -10.842 39.654 1.00 20.23 128 MET A N 1
ATOM 972 C CA . MET A 1 128 ? 1.406 -11.766 39.078 1.00 19.91 128 MET A CA 1
ATOM 973 C C . MET A 1 128 ? 1.208 -13.185 39.618 1.00 20.85 128 MET A C 1
ATOM 974 O O . MET A 1 128 ? 0.858 -14.097 38.868 1.00 19.79 128 MET A O 1
ATOM 979 N N . THR A 1 129 ? 1.400 -13.361 40.919 1.00 19.61 129 THR A N 1
ATOM 980 C CA . THR A 1 129 ? 1.271 -14.679 41.531 1.00 21.75 129 THR A CA 1
ATOM 981 C C . THR A 1 129 ? -0.091 -14.976 42.163 1.00 21.45 129 THR A C 1
ATOM 982 O O . THR A 1 129 ? -0.348 -16.105 42.586 1.00 18.95 129 THR A O 1
ATOM 986 N N . ALA A 1 130 ? -0.957 -13.968 42.227 1.00 21.07 130 ALA A N 1
ATOM 987 C CA . ALA A 1 130 ? -2.280 -14.148 42.818 1.00 20.86 130 ALA A CA 1
ATOM 988 C C . ALA A 1 130 ? -3.138 -15.068 41.967 1.00 21.28 130 ALA A C 1
ATOM 989 O O . ALA A 1 130 ? -3.697 -16.047 42.462 1.00 22.53 130 ALA A O 1
ATOM 991 N N . GLY A 1 131 ? -3.238 -14.747 40.682 1.00 22.20 131 GLY A N 1
ATOM 992 C CA . GLY A 1 131 ? -4.056 -15.540 39.782 1.00 21.76 131 GLY A CA 1
ATOM 993 C C . GLY A 1 131 ? -3.374 -16.764 39.198 1.00 21.03 131 GLY A C 1
ATOM 994 O O . GLY A 1 131 ? -4.012 -17.532 38.481 1.00 21.98 131 GLY A O 1
ATOM 995 N N . SER A 1 132 ? -2.092 -16.958 39.502 1.00 21.46 132 SER A N 1
ATOM 996 C CA . SER A 1 132 ? -1.354 -18.102 38.960 1.00 21.06 132 SER A CA 1
ATOM 997 C C . SER A 1 132 ? -0.875 -19.057 40.052 1.00 20.98 132 SER A C 1
ATOM 998 O O . SER A 1 132 ? 0.010 -19.884 39.838 1.00 20.81 132 SER A O 1
ATOM 1001 N N . TRP A 1 133 ? -1.463 -18.898 41.233 1.00 21.89 133 TRP A N 1
ATOM 1002 C CA . TRP A 1 133 ? -1.223 -19.756 42.389 1.00 20.98 133 TRP A CA 1
ATOM 1003 C C . TRP A 1 133 ? 0.215 -20.151 42.726 1.00 23.30 133 TRP A C 1
ATOM 1004 O O . TRP A 1 133 ? 0.570 -21.335 42.721 1.00 22.10 133 TRP A O 1
ATOM 1015 N N . ILE A 1 134 ? 1.037 -19.159 43.053 1.00 22.22 134 ILE A N 1
ATOM 1016 C CA . ILE A 1 134 ? 2.425 -19.419 43.408 1.00 21.42 134 ILE A CA 1
ATOM 1017 C C . ILE A 1 134 ? 2.921 -18.366 44.401 1.00 20.64 134 ILE A C 1
ATOM 1018 O O . ILE A 1 134 ? 4.116 -18.089 44.497 1.00 21.62 134 ILE A O 1
ATOM 1023 N N . TYR A 1 135 ? 1.985 -17.791 45.150 1.00 20.26 135 TYR A N 1
ATOM 1024 C CA . TYR A 1 135 ? 2.293 -16.771 46.152 1.00 20.04 135 TYR A CA 1
ATOM 1025 C C . TYR A 1 135 ? 2.636 -17.464 47.479 1.00 20.70 135 TYR A C 1
ATOM 1026 O O . TYR A 1 135 ? 1.942 -18.397 47.896 1.00 21.17 135 TYR A O 1
ATOM 1035 N N . ILE A 1 136 ? 3.701 -17.014 48.139 1.00 19.42 136 ILE A N 1
ATOM 1036 C CA . ILE A 1 136 ? 4.120 -17.613 49.404 1.00 19.75 136 ILE A CA 1
ATOM 1037 C C . ILE A 1 136 ? 4.198 -16.603 50.549 1.00 20.35 136 ILE A C 1
ATOM 1038 O O . ILE A 1 136 ? 5.106 -16.662 51.381 1.00 21.05 136 ILE A O 1
ATOM 1043 N N . GLY A 1 137 ? 3.235 -15.688 50.603 1.00 20.19 137 GLY A N 1
ATOM 1044 C CA . GLY A 1 137 ? 3.232 -14.695 51.661 1.00 19.01 137 GLY A CA 1
ATOM 1045 C C . GLY A 1 137 ? 4.224 -13.583 51.380 1.00 19.85 137 GLY A C 1
ATOM 1046 O O . GLY A 1 137 ? 4.616 -13.378 50.238 1.00 18.33 137 GLY A O 1
ATOM 1047 N N . SER A 1 138 ? 4.644 -12.881 52.425 1.00 19.84 138 SER A N 1
ATOM 1048 C CA . SER A 1 138 ? 5.576 -11.775 52.268 1.00 20.52 138 SER A CA 1
ATOM 1049 C C . SER A 1 138 ? 6.966 -12.228 51.862 1.00 21.61 138 SER A C 1
ATOM 1050 O O . SER A 1 138 ? 7.773 -11.415 51.420 1.00 22.03 138 SER A O 1
ATOM 1053 N N . GLN A 1 139 ? 7.249 -13.522 51.996 1.00 20.50 139 GLN A N 1
ATOM 1054 C CA . GLN A 1 139 ? 8.573 -14.024 51.643 1.00 19.37 139 GLN A CA 1
ATOM 1055 C C . GLN A 1 139 ? 8.908 -13.936 50.146 1.00 18.24 139 GLN A C 1
ATOM 1056 O O . GLN A 1 139 ? 10.066 -13.732 49.770 1.00 18.83 139 GLN A O 1
ATOM 1062 N N . GLY A 1 140 ? 7.897 -14.086 49.296 1.00 17.25 140 GLY A N 1
ATOM 1063 C CA . GLY A 1 140 ? 8.123 -14.055 47.858 1.00 18.29 140 GLY A CA 1
ATOM 1064 C C . GLY A 1 140 ? 8.976 -12.930 47.306 1.00 19.81 140 GLY A C 1
ATOM 1065 O O . GLY A 1 140 ? 9.826 -13.148 46.436 1.00 21.21 140 GLY A O 1
ATOM 1066 N N . ILE A 1 141 ? 8.762 -11.721 47.811 1.00 20.28 141 ILE A N 1
ATOM 1067 C CA . ILE A 1 141 ? 9.497 -10.556 47.337 1.00 19.46 141 ILE A CA 1
ATOM 1068 C C . ILE A 1 141 ? 10.673 -10.211 48.255 1.00 21.07 141 ILE A C 1
ATOM 1069 O O . ILE A 1 141 ? 11.563 -9.432 47.885 1.00 20.19 141 ILE A O 1
ATOM 1074 N N . LEU A 1 142 ? 10.682 -10.806 49.444 1.00 20.34 142 LEU A N 1
ATOM 1075 C CA . LEU A 1 142 ? 11.718 -10.521 50.431 1.00 21.85 142 LEU A CA 1
ATOM 1076 C C . LEU A 1 142 ? 13.142 -10.434 49.901 1.00 21.65 142 LEU A C 1
ATOM 1077 O O . LEU A 1 142 ? 13.801 -9.405 50.063 1.00 22.13 142 LEU A O 1
ATOM 1082 N N . GLN A 1 143 ? 13.643 -11.490 49.274 1.00 21.66 143 GLN A N 1
ATOM 1083 C CA . GLN A 1 143 ? 15.008 -11.404 48.783 1.00 23.03 143 GLN A CA 1
ATOM 1084 C C . GLN A 1 143 ? 15.123 -10.317 47.718 1.00 23.95 143 GLN A C 1
ATOM 1085 O O . GLN A 1 143 ? 16.135 -9.613 47.645 1.00 23.24 143 GLN A O 1
ATOM 1091 N N . GLY A 1 144 ? 14.084 -10.177 46.900 1.00 23.23 144 GLY A N 1
ATOM 1092 C CA . GLY A 1 144 ? 14.100 -9.146 45.879 1.00 24.31 144 GLY A CA 1
ATOM 1093 C C . GLY A 1 144 ? 14.310 -7.775 46.505 1.00 24.57 144 GLY A C 1
ATOM 1094 O O . GLY A 1 144 ? 15.148 -6.988 46.052 1.00 24.85 144 GLY A O 1
ATOM 1095 N N . THR A 1 145 ? 13.556 -7.496 47.562 1.00 22.61 145 THR A N 1
ATOM 1096 C CA . THR A 1 145 ? 13.645 -6.218 48.254 1.00 23.99 145 THR A CA 1
ATOM 1097 C C . THR A 1 145 ? 14.974 -6.114 49.004 1.00 24.54 145 THR A C 1
ATOM 1098 O O . THR A 1 145 ? 15.568 -5.035 49.087 1.00 22.20 145 THR A O 1
ATOM 1102 N N . TYR A 1 146 ? 15.441 -7.239 49.537 1.00 24.51 146 TYR A N 1
ATOM 1103 C CA . TYR A 1 146 ? 16.705 -7.265 50.266 1.00 24.30 146 TYR A CA 1
ATOM 1104 C C . TYR A 1 146 ? 17.893 -6.960 49.346 1.00 24.68 146 TYR A C 1
ATOM 1105 O O . TYR A 1 146 ? 18.777 -6.166 49.690 1.00 22.31 146 TYR A O 1
ATOM 1114 N N . GLU A 1 147 ? 17.915 -7.604 48.183 1.00 24.36 147 GLU A N 1
ATOM 1115 C CA . GLU A 1 147 ? 18.994 -7.401 47.227 1.00 24.89 147 GLU A CA 1
ATOM 1116 C C . GLU A 1 147 ? 19.008 -5.966 46.711 1.00 25.37 147 GLU A C 1
ATOM 1117 O O . GLU A 1 147 ? 20.075 -5.372 46.529 1.00 26.34 147 GLU A O 1
ATOM 1123 N N . THR A 1 148 ? 17.823 -5.415 46.472 1.00 24.08 148 THR A N 1
ATOM 1124 C CA . THR A 1 148 ? 17.712 -4.051 45.976 1.00 23.38 148 THR A CA 1
ATOM 1125 C C . THR A 1 148 ? 18.391 -3.107 46.955 1.00 25.13 148 THR A C 1
ATOM 1126 O O . THR A 1 148 ? 19.215 -2.280 46.564 1.00 26.41 148 THR A O 1
ATOM 1130 N N . PHE A 1 149 ? 18.043 -3.236 48.232 1.00 25.34 149 PHE A N 1
ATOM 1131 C CA . PHE A 1 149 ? 18.631 -2.398 49.268 1.00 26.42 149 PHE A CA 1
ATOM 1132 C C . PHE A 1 149 ? 20.118 -2.706 49.468 1.00 27.40 149 PHE A C 1
ATOM 1133 O O . PHE A 1 149 ? 20.916 -1.797 49.719 1.00 26.65 149 PHE A O 1
ATOM 1141 N N . ALA A 1 150 ? 20.490 -3.981 49.348 1.00 26.92 150 ALA A N 1
ATOM 1142 C CA . ALA A 1 150 ? 21.890 -4.374 49.507 1.00 28.65 150 ALA A CA 1
ATOM 1143 C C . ALA A 1 150 ? 22.736 -3.728 48.415 1.00 29.08 150 ALA A C 1
ATOM 1144 O O . ALA A 1 150 ? 23.821 -3.212 48.685 1.00 30.17 150 ALA A O 1
ATOM 1146 N N . GLU A 1 151 ? 22.236 -3.750 47.183 1.00 29.82 151 GLU A N 1
ATOM 1147 C CA . GLU A 1 151 ? 22.967 -3.153 46.076 1.00 29.88 151 GLU A CA 1
ATOM 1148 C C . GLU A 1 151 ? 23.053 -1.641 46.261 1.00 30.69 151 GLU A C 1
ATOM 1149 O O . GLU A 1 151 ? 24.102 -1.041 46.013 1.00 32.13 151 GLU A O 1
ATOM 1155 N N . LEU A 1 152 ? 21.958 -1.028 46.707 1.00 28.57 152 LEU A N 1
ATOM 1156 C CA . LEU A 1 152 ? 21.940 0.411 46.925 1.00 28.48 152 LEU A CA 1
ATOM 1157 C C . LEU A 1 152 ? 22.988 0.748 47.982 1.00 30.15 152 LEU A C 1
ATOM 1158 O O . LEU A 1 152 ? 23.658 1.779 47.898 1.00 30.27 152 LEU A O 1
ATOM 1163 N N . ALA A 1 153 ? 23.128 -0.133 48.967 1.00 29.82 153 ALA A N 1
ATOM 1164 C CA . ALA A 1 153 ? 24.092 0.064 50.041 1.00 30.64 153 ALA A CA 1
ATOM 1165 C C . ALA A 1 153 ? 25.508 0.112 49.483 1.00 30.82 153 ALA A C 1
ATOM 1166 O O . ALA A 1 153 ? 26.265 1.044 49.761 1.00 29.20 153 ALA A O 1
ATOM 1168 N N . ARG A 1 154 ? 25.865 -0.900 48.702 1.00 29.72 154 ARG A N 1
ATOM 1169 C CA . ARG A 1 154 ? 27.194 -0.944 48.108 1.00 31.31 154 ARG A CA 1
ATOM 1170 C C . ARG A 1 154 ? 27.468 0.271 47.215 1.00 32.52 154 ARG A C 1
ATOM 1171 O O . ARG A 1 154 ? 28.615 0.699 47.077 1.00 32.40 154 ARG A O 1
ATOM 1179 N N . GLN A 1 155 ? 26.419 0.837 46.626 1.00 32.65 155 GLN A N 1
ATOM 1180 C CA . GLN A 1 155 ? 26.592 1.992 45.756 1.00 34.02 155 GLN A CA 1
ATOM 1181 C C . GLN A 1 155 ? 26.746 3.332 46.474 1.00 34.54 155 GLN A C 1
ATOM 1182 O O . GLN A 1 155 ? 27.473 4.197 45.994 1.00 33.30 155 GLN A O 1
ATOM 1188 N N . HIS A 1 156 ? 26.082 3.510 47.618 1.00 35.25 156 HIS A N 1
ATOM 1189 C CA . HIS A 1 156 ? 26.174 4.788 48.324 1.00 36.00 156 HIS A CA 1
ATOM 1190 C C . HIS A 1 156 ? 26.552 4.802 49.804 1.00 35.05 156 HIS A C 1
ATOM 1191 O O . HIS A 1 156 ? 26.849 5.869 50.346 1.00 34.67 156 HIS A O 1
ATOM 1198 N N . PHE A 1 157 ? 26.546 3.653 50.471 1.00 33.22 157 PHE A N 1
ATOM 1199 C CA . PHE A 1 157 ? 26.876 3.657 51.890 1.00 31.00 157 PHE A CA 1
ATOM 1200 C C . PHE A 1 157 ? 27.945 2.677 52.351 1.00 30.73 157 PHE A C 1
ATOM 1201 O O . PHE A 1 157 ? 27.902 2.203 53.486 1.00 30.37 157 PHE A O 1
ATOM 1209 N N . GLY A 1 158 ? 28.901 2.372 51.479 1.00 31.58 158 GLY A N 1
ATOM 1210 C CA . GLY A 1 158 ? 29.971 1.464 51.850 1.00 31.04 158 GLY A CA 1
ATOM 1211 C C . GLY A 1 158 ? 29.626 -0.010 52.011 1.00 32.10 158 GLY A C 1
ATOM 1212 O O . GLY A 1 158 ? 30.404 -0.765 52.597 1.00 32.23 158 GLY A O 1
ATOM 1213 N N . GLY A 1 159 ? 28.470 -0.433 51.509 1.00 31.53 159 GLY A N 1
ATOM 1214 C CA . GLY A 1 159 ? 28.107 -1.837 51.609 1.00 30.85 159 GLY A CA 1
ATOM 1215 C C . GLY A 1 159 ? 27.315 -2.241 52.836 1.00 31.47 159 GLY A C 1
ATOM 1216 O O . GLY A 1 159 ? 27.367 -3.399 53.256 1.00 33.48 159 GLY A O 1
ATOM 1217 N N . SER A 1 160 ? 26.592 -1.292 53.420 1.00 31.48 160 SER A N 1
ATOM 1218 C CA . SER A 1 160 ? 25.763 -1.552 54.597 1.00 30.40 160 SER A CA 1
ATOM 1219 C C . SER A 1 160 ? 24.863 -0.355 54.843 1.00 31.03 160 SER A C 1
ATOM 1220 O O . SER A 1 160 ? 25.202 0.769 54.468 1.00 31.07 160 SER A O 1
ATOM 1223 N N . LEU A 1 161 ? 23.716 -0.597 55.469 1.00 30.22 161 LEU A N 1
ATOM 1224 C CA . LEU A 1 161 ? 22.780 0.477 55.764 1.00 29.45 161 LEU A CA 1
ATOM 1225 C C . LEU A 1 161 ? 22.838 0.837 57.236 1.00 29.45 161 LEU A C 1
ATOM 1226 O O . LEU A 1 161 ? 21.961 1.525 57.767 1.00 27.73 161 LEU A O 1
ATOM 1231 N N . LYS A 1 162 ? 23.889 0.359 57.890 1.00 30.46 162 LYS A N 1
ATOM 1232 C CA . LYS A 1 162 ? 24.105 0.641 59.298 1.00 30.80 162 LYS A CA 1
ATOM 1233 C C . LYS A 1 162 ? 24.204 2.155 59.458 1.00 31.14 162 LYS A C 1
ATOM 1234 O O . LYS A 1 162 ? 24.932 2.822 58.722 1.00 30.24 162 LYS A O 1
ATOM 1240 N N . GLY A 1 163 ? 23.459 2.703 60.408 1.00 30.23 163 GLY A N 1
ATOM 1241 C CA . GLY A 1 163 ? 23.514 4.133 60.625 1.00 30.59 163 GLY A CA 1
ATOM 1242 C C . GLY A 1 163 ? 22.853 4.968 59.546 1.00 30.93 163 GLY A C 1
ATOM 1243 O O . GLY A 1 163 ? 23.244 6.117 59.328 1.00 32.06 163 GLY A O 1
ATOM 1244 N N . THR A 1 164 ? 21.869 4.395 58.857 1.00 28.93 164 THR A N 1
ATOM 1245 C CA . THR A 1 164 ? 21.137 5.121 57.827 1.00 29.10 164 THR A CA 1
ATOM 1246 C C . THR A 1 164 ? 19.645 4.972 58.099 1.00 28.25 164 THR A C 1
ATOM 1247 O O . THR A 1 164 ? 19.213 3.978 58.682 1.00 26.70 164 THR A O 1
ATOM 1251 N N . LEU A 1 165 ? 18.864 5.963 57.677 1.00 27.84 165 LEU A N 1
ATOM 1252 C CA . LEU A 1 165 ? 17.418 5.946 57.873 1.00 26.75 165 LEU A CA 1
ATOM 1253 C C . LEU A 1 165 ? 16.662 5.908 56.542 1.00 27.99 165 LEU A C 1
ATOM 1254 O O . LEU A 1 165 ? 16.862 6.766 55.677 1.00 27.55 165 LEU A O 1
ATOM 1259 N N . THR A 1 166 ? 15.793 4.910 56.385 1.00 27.57 166 THR A N 1
ATOM 1260 C CA . THR A 1 166 ? 15.011 4.759 55.164 1.00 26.32 166 THR A CA 1
ATOM 1261 C C . THR A 1 166 ? 13.563 5.169 55.395 1.00 26.16 166 THR A C 1
ATOM 1262 O O . THR A 1 166 ? 12.984 4.856 56.437 1.00 27.36 166 THR A O 1
ATOM 1266 N N . LEU A 1 167 ? 12.986 5.874 54.425 1.00 22.69 167 LEU A N 1
ATOM 1267 C CA . LEU A 1 167 ? 11.593 6.293 54.509 1.00 22.75 167 LEU A CA 1
ATOM 1268 C C . LEU A 1 167 ? 10.820 5.663 53.360 1.00 22.24 167 LEU A C 1
ATOM 1269 O O . LEU A 1 167 ? 11.248 5.725 52.207 1.00 23.31 167 LEU A O 1
ATOM 1274 N N . THR A 1 168 ? 9.694 5.039 53.678 1.00 21.07 168 THR A N 1
ATOM 1275 C CA . THR A 1 168 ? 8.860 4.432 52.651 1.00 22.03 168 THR A CA 1
ATOM 1276 C C . THR A 1 168 ? 7.441 4.336 53.186 1.00 22.11 168 THR A C 1
ATOM 1277 O O . THR A 1 168 ? 7.172 4.767 54.304 1.00 23.14 168 THR A O 1
ATOM 1281 N N . ALA A 1 169 ? 6.542 3.770 52.389 1.00 21.92 169 ALA A N 1
ATOM 1282 C CA . ALA A 1 169 ? 5.147 3.605 52.793 1.00 22.81 169 ALA A CA 1
ATOM 1283 C C . ALA A 1 169 ? 4.610 2.314 52.189 1.00 21.41 169 ALA A C 1
ATOM 1284 O O . ALA A 1 169 ? 5.245 1.735 51.315 1.00 22.64 169 ALA A O 1
ATOM 1286 N N . GLY A 1 170 ? 3.447 1.869 52.658 1.00 22.01 170 GLY A N 1
ATOM 1287 C CA . GLY A 1 170 ? 2.847 0.652 52.134 1.00 18.59 170 GLY A CA 1
ATOM 1288 C C . GLY A 1 170 ? 3.284 -0.608 52.861 1.00 21.09 170 GLY A C 1
ATOM 1289 O O . GLY A 1 170 ? 4.390 -1.114 52.641 1.00 20.18 170 GLY A O 1
ATOM 1290 N N . LEU A 1 171 ? 2.424 -1.113 53.744 1.00 21.00 171 LEU A N 1
ATOM 1291 C CA . LEU A 1 171 ? 2.734 -2.329 54.485 1.00 20.19 171 LEU A CA 1
ATOM 1292 C C . LEU A 1 171 ? 1.699 -3.407 54.197 1.00 19.18 171 LEU A C 1
ATOM 1293 O O . LEU A 1 171 ? 1.037 -3.919 55.100 1.00 18.86 171 LEU A O 1
ATOM 1298 N N . GLY A 1 172 ? 1.555 -3.733 52.919 1.00 18.95 172 GLY A N 1
ATOM 1299 C CA . GLY A 1 172 ? 0.610 -4.759 52.523 1.00 19.15 172 GLY A CA 1
ATOM 1300 C C . GLY A 1 172 ? 1.300 -6.103 52.387 1.00 18.87 172 GLY A C 1
ATOM 1301 O O . GLY A 1 172 ? 2.337 -6.348 53.011 1.00 18.35 172 GLY A O 1
ATOM 1302 N N . GLY A 1 173 ? 0.729 -6.976 51.568 1.00 19.23 173 GLY A N 1
ATOM 1303 C CA . GLY A 1 173 ? 1.323 -8.290 51.371 1.00 19.85 173 GLY A CA 1
ATOM 1304 C C . GLY A 1 173 ? 2.790 -8.242 50.985 1.00 18.62 173 GLY A C 1
ATOM 1305 O O . GLY A 1 173 ? 3.640 -8.825 51.655 1.00 21.69 173 GLY A O 1
ATOM 1306 N N . MET A 1 174 ? 3.094 -7.535 49.904 1.00 18.13 174 MET A N 1
ATOM 1307 C CA . MET A 1 174 ? 4.465 -7.426 49.425 1.00 15.82 174 MET A CA 1
ATOM 1308 C C . MET A 1 174 ? 5.202 -6.236 50.027 1.00 15.81 174 MET A C 1
ATOM 1309 O O . MET A 1 174 ? 6.398 -6.314 50.303 1.00 16.19 174 MET A O 1
ATOM 1314 N N . GLY A 1 175 ? 4.491 -5.130 50.220 1.00 17.05 175 GLY A N 1
ATOM 1315 C CA . GLY A 1 175 ? 5.117 -3.947 50.788 1.00 16.05 175 GLY A CA 1
ATOM 1316 C C . GLY A 1 175 ? 5.568 -4.224 52.206 1.00 18.66 175 GLY A C 1
ATOM 1317 O O . GLY A 1 175 ? 6.509 -3.603 52.706 1.00 18.68 175 GLY A O 1
ATOM 1318 N N . GLY A 1 176 ? 4.898 -5.173 52.854 1.00 19.79 176 GLY A N 1
ATOM 1319 C CA . GLY A 1 176 ? 5.247 -5.526 54.219 1.00 20.28 176 GLY A CA 1
ATOM 1320 C C . GLY A 1 176 ? 6.644 -6.101 54.372 1.00 20.67 176 GLY A C 1
ATOM 1321 O O . GLY A 1 176 ? 7.165 -6.193 55.484 1.00 20.76 176 GLY A O 1
ATOM 1322 N N . ALA A 1 177 ? 7.267 -6.483 53.264 1.00 19.68 177 ALA A N 1
ATOM 1323 C CA . ALA A 1 177 ? 8.606 -7.046 53.335 1.00 19.68 177 ALA A CA 1
ATOM 1324 C C . ALA A 1 177 ? 9.686 -5.971 53.359 1.00 21.08 177 ALA A C 1
ATOM 1325 O O . ALA A 1 177 ? 10.853 -6.272 53.620 1.00 23.00 177 ALA A O 1
ATOM 1327 N N . GLN A 1 178 ? 9.309 -4.723 53.090 1.00 20.45 178 GLN A N 1
ATOM 1328 C CA . GLN A 1 178 ? 10.286 -3.634 53.067 1.00 19.98 178 GLN A CA 1
ATOM 1329 C C . GLN A 1 178 ? 11.001 -3.478 54.406 1.00 21.06 178 GLN A C 1
ATOM 1330 O O . GLN A 1 178 ? 12.238 -3.444 54.464 1.00 21.09 178 GLN A O 1
ATOM 1336 N N . PRO A 1 179 ? 10.235 -3.377 55.504 1.00 19.56 179 PRO A N 1
ATOM 1337 C CA . PRO A 1 179 ? 10.907 -3.222 56.793 1.00 22.20 179 PRO A CA 1
ATOM 1338 C C . PRO A 1 179 ? 11.986 -4.270 57.102 1.00 23.54 179 PRO A C 1
ATOM 1339 O O . PRO A 1 179 ? 13.112 -3.905 57.441 1.00 25.46 179 PRO A O 1
ATOM 1343 N N . LEU A 1 180 ? 11.664 -5.555 56.965 1.00 24.16 180 LEU A N 1
ATOM 1344 C CA . LEU A 1 180 ? 12.643 -6.612 57.247 1.00 24.05 180 LEU A CA 1
ATOM 1345 C C . LEU A 1 180 ? 13.839 -6.510 56.302 1.00 26.09 180 LEU A C 1
ATOM 1346 O O . LEU A 1 180 ? 14.971 -6.810 56.695 1.00 26.93 180 LEU A O 1
ATOM 1351 N N . SER A 1 181 ? 13.581 -6.100 55.057 1.00 24.35 181 SER A N 1
ATOM 1352 C CA . SER A 1 181 ? 14.628 -5.963 54.046 1.00 23.23 181 SER A CA 1
ATOM 1353 C C . SER A 1 181 ? 15.678 -4.934 54.440 1.00 23.60 181 SER A C 1
ATOM 1354 O O . SER A 1 181 ? 16.872 -5.159 54.251 1.00 23.22 181 SER A O 1
ATOM 1357 N N . VAL A 1 182 ? 15.227 -3.801 54.969 1.00 23.67 182 VAL A N 1
ATOM 1358 C CA . VAL A 1 182 ? 16.134 -2.743 55.402 1.00 24.63 182 VAL A CA 1
ATOM 1359 C C . VAL A 1 182 ? 16.883 -3.216 56.651 1.00 25.98 182 VAL A C 1
ATOM 1360 O O . VAL A 1 182 ? 18.085 -3.000 56.802 1.00 25.02 182 VAL A O 1
ATOM 1364 N N . THR A 1 183 ? 16.150 -3.867 57.541 1.00 28.15 183 THR A N 1
ATOM 1365 C CA . THR A 1 183 ? 16.707 -4.390 58.783 1.00 30.80 183 THR A CA 1
ATOM 1366 C C . THR A 1 183 ? 17.812 -5.418 58.522 1.00 29.89 183 THR A C 1
ATOM 1367 O O . THR A 1 183 ? 18.864 -5.396 59.172 1.00 29.72 183 THR A O 1
ATOM 1371 N N . MET A 1 184 ? 17.578 -6.310 57.564 1.00 30.66 184 MET A N 1
ATOM 1372 C CA . MET A 1 184 ? 18.563 -7.334 57.230 1.00 30.74 184 MET A CA 1
ATOM 1373 C C . MET A 1 184 ? 19.832 -6.701 56.667 1.00 30.71 184 MET A C 1
ATOM 1374 O O . MET A 1 184 ? 20.898 -7.314 56.690 1.00 29.93 184 MET A O 1
ATOM 1379 N N . ASN A 1 185 ? 19.707 -5.476 56.155 1.00 30.21 185 ASN A N 1
ATOM 1380 C CA . ASN A 1 185 ? 20.853 -4.746 55.617 1.00 30.60 185 ASN A CA 1
ATOM 1381 C C . ASN A 1 185 ? 21.427 -3.838 56.708 1.00 30.19 185 ASN A C 1
ATOM 1382 O O . ASN A 1 185 ? 22.221 -2.941 56.424 1.00 29.22 185 ASN A O 1
ATOM 1387 N N . GLU A 1 186 ? 21.003 -4.081 57.950 1.00 31.02 186 GLU A N 1
ATOM 1388 C CA . GLU A 1 186 ? 21.464 -3.336 59.126 1.00 32.12 186 GLU A CA 1
ATOM 1389 C C . GLU A 1 186 ? 20.952 -1.906 59.240 1.00 32.00 186 GLU A C 1
ATOM 1390 O O . GLU A 1 186 ? 21.495 -1.110 60.009 1.00 30.64 186 GLU A O 1
ATOM 1396 N N . GLY A 1 187 ? 19.907 -1.575 58.496 1.00 29.62 187 GLY A N 1
ATOM 1397 C CA . GLY A 1 187 ? 19.410 -0.215 58.553 1.00 28.17 187 GLY A CA 1
ATOM 1398 C C . GLY A 1 187 ? 18.202 0.045 59.424 1.00 26.61 187 GLY A C 1
ATOM 1399 O O . GLY A 1 187 ? 17.566 -0.866 59.943 1.00 27.10 187 GLY A O 1
ATOM 1400 N N . VAL A 1 188 ? 17.904 1.326 59.586 1.00 27.25 188 VAL A N 1
ATOM 1401 C CA . VAL A 1 188 ? 16.758 1.786 60.353 1.00 25.57 188 VAL A CA 1
ATOM 1402 C C . VAL A 1 188 ? 15.755 2.218 59.294 1.00 25.82 188 VAL A C 1
ATOM 1403 O O . VAL A 1 188 ? 16.130 2.798 58.269 1.00 27.36 188 VAL A O 1
ATOM 1407 N N . VAL A 1 189 ? 14.487 1.929 59.523 1.00 23.02 189 VAL A N 1
ATOM 1408 C CA . VAL A 1 189 ? 13.480 2.303 58.556 1.00 23.37 189 VAL A CA 1
ATOM 1409 C C . VAL A 1 189 ? 12.163 2.649 59.206 1.00 25.26 189 VAL A C 1
ATOM 1410 O O . VAL A 1 189 ? 11.754 2.035 60.198 1.00 26.20 189 VAL A O 1
ATOM 1414 N N . ILE A 1 190 ? 11.516 3.656 58.635 1.00 25.43 190 ILE A N 1
ATOM 1415 C CA . ILE A 1 190 ? 10.209 4.105 59.076 1.00 23.90 190 ILE A CA 1
ATOM 1416 C C . ILE A 1 190 ? 9.335 3.874 57.857 1.00 23.58 190 ILE A C 1
ATOM 1417 O O . ILE A 1 190 ? 9.636 4.361 56.768 1.00 25.34 190 ILE A O 1
ATOM 1422 N N . ALA A 1 191 ? 8.269 3.105 58.041 1.00 23.07 191 ALA A N 1
ATOM 1423 C CA . ALA A 1 191 ? 7.350 2.792 56.958 1.00 21.28 191 ALA A CA 1
ATOM 1424 C C . ALA A 1 191 ? 5.964 3.292 57.348 1.00 20.00 191 ALA A C 1
ATOM 1425 O O . ALA A 1 191 ? 5.419 2.890 58.379 1.00 18.59 191 ALA A O 1
ATOM 1427 N N . VAL A 1 192 ? 5.401 4.173 56.527 1.00 20.84 192 VAL A N 1
ATOM 1428 C CA . VAL A 1 192 ? 4.081 4.730 56.810 1.00 20.92 192 VAL A CA 1
ATOM 1429 C C . VAL A 1 192 ? 2.986 3.845 56.246 1.00 19.84 192 VAL A C 1
ATOM 1430 O O . VAL A 1 192 ? 3.029 3.456 55.082 1.00 22.79 192 VAL A O 1
ATOM 1434 N N . GLU A 1 193 ? 2.012 3.519 57.085 1.00 20.84 193 GLU A N 1
ATOM 1435 C CA . GLU A 1 193 ? 0.888 2.680 56.686 1.00 20.88 193 GLU A CA 1
ATOM 1436 C C . GLU A 1 193 ? -0.392 3.290 57.262 1.00 20.74 193 GLU A C 1
ATOM 1437 O O . GLU A 1 193 ? -0.468 3.582 58.454 1.00 22.23 193 GLU A O 1
ATOM 1443 N N . VAL A 1 194 ? -1.394 3.473 56.410 1.00 20.38 194 VAL A N 1
ATOM 1444 C CA . VAL A 1 194 ? -2.655 4.093 56.813 1.00 22.03 194 VAL A CA 1
ATOM 1445 C C . VAL A 1 194 ? -3.680 3.187 57.503 1.00 22.33 194 VAL A C 1
ATOM 1446 O O . VAL A 1 194 ? -4.624 3.677 58.114 1.00 22.17 194 VAL A O 1
ATOM 1450 N N . ASP A 1 195 ? -3.486 1.874 57.419 1.00 23.87 195 ASP A N 1
ATOM 1451 C CA . ASP A 1 195 ? -4.418 0.908 58.009 1.00 23.79 195 ASP A CA 1
ATOM 1452 C C . ASP A 1 195 ? -3.719 0.127 59.116 1.00 25.49 195 ASP A C 1
ATOM 1453 O O . ASP A 1 195 ? -2.907 -0.759 58.834 1.00 26.65 195 ASP A O 1
ATOM 1458 N N . GLU A 1 196 ? -4.044 0.431 60.370 1.00 25.89 196 GLU A N 1
ATOM 1459 C CA . GLU A 1 196 ? -3.398 -0.246 61.490 1.00 26.01 196 GLU A CA 1
ATOM 1460 C C . GLU A 1 196 ? -3.485 -1.772 61.431 1.00 25.54 196 GLU A C 1
ATOM 1461 O O . GLU A 1 196 ? -2.611 -2.460 61.956 1.00 23.38 196 GLU A O 1
ATOM 1467 N N . LYS A 1 197 ? -4.530 -2.302 60.798 1.00 26.67 197 LYS A N 1
ATOM 1468 C CA . LYS A 1 197 ? -4.683 -3.753 60.686 1.00 27.53 197 LYS A CA 1
ATOM 1469 C C . LYS A 1 197 ? -3.537 -4.317 59.863 1.00 26.79 197 LYS A C 1
ATOM 1470 O O . LYS A 1 197 ? -3.041 -5.413 60.137 1.00 25.73 197 LYS A O 1
ATOM 1476 N N . ARG A 1 198 ? -3.123 -3.557 58.853 1.00 25.47 198 ARG A N 1
ATOM 1477 C CA . ARG A 1 198 ? -2.029 -3.968 57.986 1.00 23.97 198 ARG A CA 1
ATOM 1478 C C . ARG A 1 198 ? -0.745 -3.995 58.792 1.00 23.72 198 ARG A C 1
ATOM 1479 O O . ARG A 1 198 ? 0.056 -4.920 58.660 1.00 20.81 198 ARG A O 1
ATOM 1487 N N . ILE A 1 199 ? -0.545 -2.970 59.621 1.00 23.60 199 ILE A N 1
ATOM 1488 C CA . ILE A 1 199 ? 0.648 -2.909 60.455 1.00 22.91 199 ILE A CA 1
ATOM 1489 C C . ILE A 1 199 ? 0.704 -4.127 61.372 1.00 23.66 199 ILE A C 1
ATOM 1490 O O . ILE A 1 199 ? 1.754 -4.759 61.513 1.00 22.60 199 ILE A O 1
ATOM 1495 N N . ASP A 1 200 ? -0.422 -4.455 62.001 1.00 24.40 200 ASP A N 1
ATOM 1496 C CA . ASP A 1 200 ? -0.441 -5.600 62.899 1.00 26.88 200 ASP A CA 1
ATOM 1497 C C . ASP A 1 200 ? -0.063 -6.886 62.163 1.00 26.69 200 ASP A C 1
ATOM 1498 O O . ASP A 1 200 ? 0.704 -7.686 62.683 1.00 28.67 200 ASP A O 1
ATOM 1503 N N . LYS A 1 201 ? -0.576 -7.082 60.953 1.00 26.85 201 LYS A N 1
ATOM 1504 C CA . LYS A 1 201 ? -0.222 -8.276 60.182 1.00 26.43 201 LYS A CA 1
ATOM 1505 C C . LYS A 1 201 ? 1.303 -8.381 60.021 1.00 25.71 201 LYS A C 1
ATOM 1506 O O . LYS A 1 201 ? 1.886 -9.459 60.162 1.00 23.43 201 LYS A O 1
ATOM 1512 N N . ARG A 1 202 ? 1.947 -7.255 59.722 1.00 23.06 202 ARG A N 1
ATOM 1513 C CA . ARG A 1 202 ? 3.391 -7.242 59.547 1.00 22.72 202 ARG A CA 1
ATOM 1514 C C . ARG A 1 202 ? 4.124 -7.514 60.863 1.00 22.68 202 ARG A C 1
ATOM 1515 O O . ARG A 1 202 ? 5.156 -8.184 60.883 1.00 22.28 202 ARG A O 1
ATOM 1523 N N . ILE A 1 203 ? 3.598 -6.989 61.963 1.00 23.68 203 ILE A N 1
ATOM 1524 C CA . ILE A 1 203 ? 4.229 -7.196 63.257 1.00 23.84 203 ILE A CA 1
ATOM 1525 C C . ILE A 1 203 ? 4.104 -8.666 63.663 1.00 25.07 203 ILE A C 1
ATOM 1526 O O . ILE A 1 203 ? 5.079 -9.290 64.087 1.00 25.14 203 ILE A O 1
ATOM 1531 N N . GLU A 1 204 ? 2.902 -9.213 63.513 1.00 25.82 204 GLU A N 1
ATOM 1532 C CA . GLU A 1 204 ? 2.619 -10.597 63.882 1.00 30.60 204 GLU A CA 1
ATOM 1533 C C . GLU A 1 204 ? 3.459 -11.602 63.111 1.00 30.68 204 GLU A C 1
ATOM 1534 O O . GLU A 1 204 ? 3.873 -12.614 63.664 1.00 30.20 204 GLU A O 1
ATOM 1540 N N . THR A 1 205 ? 3.712 -11.318 61.836 1.00 30.69 205 THR A N 1
ATOM 1541 C CA . THR A 1 205 ? 4.487 -12.225 60.998 1.00 30.41 205 THR A CA 1
ATOM 1542 C C . THR A 1 205 ? 5.998 -11.962 61.009 1.00 30.61 205 THR A C 1
ATOM 1543 O O . THR A 1 205 ? 6.736 -12.479 60.167 1.00 30.26 205 THR A O 1
ATOM 1547 N N . LYS A 1 206 ? 6.450 -11.155 61.965 1.00 29.70 206 LYS A N 1
ATOM 1548 C CA . LYS A 1 206 ? 7.871 -10.839 62.116 1.00 28.39 206 LYS A CA 1
ATOM 1549 C C . LYS A 1 206 ? 8.519 -10.096 60.945 1.00 26.95 206 LYS A C 1
ATOM 1550 O O . LYS A 1 206 ? 9.715 -10.257 60.696 1.00 26.61 206 LYS A O 1
ATOM 1556 N N . TYR A 1 207 ? 7.742 -9.289 60.229 1.00 25.16 207 TYR A N 1
ATOM 1557 C CA . TYR A 1 207 ? 8.283 -8.518 59.111 1.00 24.46 207 TYR A CA 1
ATOM 1558 C C . TYR A 1 207 ? 8.517 -7.049 59.485 1.00 25.26 207 TYR A C 1
ATOM 1559 O O . TYR A 1 207 ? 8.969 -6.248 58.659 1.00 24.91 207 TYR A O 1
ATOM 1568 N N . CYS A 1 208 ? 8.214 -6.702 60.732 1.00 24.12 208 CYS A N 1
ATOM 1569 C CA . CYS A 1 208 ? 8.414 -5.341 61.221 1.00 23.55 208 CYS A CA 1
ATOM 1570 C C . CYS A 1 208 ? 8.528 -5.391 62.740 1.00 23.81 208 CYS A C 1
ATOM 1571 O O . CYS A 1 208 ? 7.756 -6.084 63.406 1.00 22.01 208 CYS A O 1
ATOM 1574 N N . ASP A 1 209 ? 9.495 -4.657 63.285 1.00 24.75 209 ASP A N 1
ATOM 1575 C CA . ASP A 1 209 ? 9.732 -4.640 64.725 1.00 25.15 209 ASP A CA 1
ATOM 1576 C C . ASP A 1 209 ? 8.670 -3.929 65.570 1.00 26.33 209 ASP A C 1
ATOM 1577 O O . ASP A 1 209 ? 8.001 -4.553 66.390 1.00 27.91 209 ASP A O 1
ATOM 1582 N N . ARG A 1 210 ? 8.522 -2.622 65.377 1.00 26.83 210 ARG A N 1
ATOM 1583 C CA . ARG A 1 210 ? 7.580 -1.844 66.181 1.00 27.22 210 ARG A CA 1
ATOM 1584 C C . ARG A 1 210 ? 6.531 -1.051 65.410 1.00 27.18 210 ARG A C 1
ATOM 1585 O O . ARG A 1 210 ? 6.562 -0.964 64.183 1.00 28.82 210 ARG A O 1
ATOM 1593 N N . LYS A 1 211 ? 5.602 -0.462 66.153 1.00 27.37 211 LYS A N 1
ATOM 1594 C CA . LYS A 1 211 ? 4.567 0.362 65.551 1.00 27.34 211 LYS A CA 1
ATOM 1595 C C . LYS A 1 211 ? 4.243 1.546 66.459 1.00 27.57 211 LYS A C 1
ATOM 1596 O O . LYS A 1 211 ? 4.432 1.484 67.678 1.00 26.90 211 LYS A O 1
ATOM 1602 N N . THR A 1 212 ? 3.776 2.632 65.855 1.00 26.93 212 THR A N 1
ATOM 1603 C CA . THR A 1 212 ? 3.417 3.820 66.613 1.00 26.16 212 THR A CA 1
ATOM 1604 C C . THR A 1 212 ? 2.537 4.736 65.779 1.00 25.55 212 THR A C 1
ATOM 1605 O O . THR A 1 212 ? 2.602 4.728 64.549 1.00 25.46 212 THR A O 1
ATOM 1609 N N . ALA A 1 213 ? 1.707 5.521 66.454 1.00 26.56 213 ALA A N 1
ATOM 1610 C CA . ALA A 1 213 ? 0.817 6.451 65.772 1.00 26.76 213 ALA A CA 1
ATOM 1611 C C . ALA A 1 213 ? 1.385 7.860 65.818 1.00 27.88 213 ALA A C 1
ATOM 1612 O O . ALA A 1 213 ? 0.899 8.748 65.124 1.00 29.93 213 ALA A O 1
ATOM 1614 N N . SER A 1 214 ? 2.418 8.069 66.626 1.00 27.91 214 SER A N 1
ATOM 1615 C CA . SER A 1 214 ? 3.010 9.400 66.731 1.00 30.11 214 SER A CA 1
ATOM 1616 C C . SER A 1 214 ? 4.360 9.507 66.025 1.00 29.59 214 SER A C 1
ATOM 1617 O O . SER A 1 214 ? 5.267 8.708 66.258 1.00 28.41 214 SER A O 1
ATOM 1620 N N . ILE A 1 215 ? 4.474 10.506 65.154 1.00 31.43 215 ILE A N 1
ATOM 1621 C CA . ILE A 1 215 ? 5.700 10.738 64.402 1.00 32.77 215 ILE A CA 1
ATOM 1622 C C . ILE A 1 215 ? 6.849 11.026 65.358 1.00 32.41 215 ILE A C 1
ATOM 1623 O O . ILE A 1 215 ? 7.975 10.574 65.141 1.00 32.29 215 ILE A O 1
ATOM 1628 N N . GLU A 1 216 ? 6.562 11.772 66.421 1.00 32.35 216 GLU A N 1
ATOM 1629 C CA . GLU A 1 216 ? 7.588 12.115 67.404 1.00 32.88 216 GLU A CA 1
ATOM 1630 C C . GLU A 1 216 ? 8.245 10.851 67.961 1.00 30.62 216 GLU A C 1
ATOM 1631 O O . GLU A 1 216 ? 9.468 10.752 68.035 1.00 28.84 216 GLU A O 1
ATOM 1637 N N . GLU A 1 217 ? 7.419 9.885 68.353 1.00 28.89 217 GLU A N 1
ATOM 1638 C CA . GLU A 1 217 ? 7.929 8.638 68.901 1.00 28.48 217 GLU A CA 1
ATOM 1639 C C . GLU A 1 217 ? 8.713 7.879 67.832 1.00 27.74 217 GLU A C 1
ATOM 1640 O O . GLU A 1 217 ? 9.787 7.338 68.097 1.00 28.48 217 GLU A O 1
ATOM 1646 N N . ALA A 1 218 ? 8.177 7.853 66.619 1.00 27.65 218 ALA A N 1
ATOM 1647 C CA . ALA A 1 218 ? 8.829 7.162 65.516 1.00 27.26 218 ALA A CA 1
ATOM 1648 C C . ALA A 1 218 ? 10.227 7.715 65.275 1.00 27.30 218 ALA A C 1
ATOM 1649 O O . ALA A 1 218 ? 11.191 6.954 65.186 1.00 29.25 218 ALA A O 1
ATOM 1651 N N . LEU A 1 219 ? 10.337 9.038 65.180 1.00 27.01 219 LEU A N 1
ATOM 1652 C CA . LEU A 1 219 ? 11.626 9.683 64.934 1.00 26.17 219 LEU A CA 1
ATOM 1653 C C . LEU A 1 219 ? 12.593 9.526 66.093 1.00 27.40 219 LEU A C 1
ATOM 1654 O O . LEU A 1 219 ? 13.803 9.442 65.887 1.00 27.48 219 LEU A O 1
ATOM 1659 N N . ALA A 1 220 ? 12.064 9.483 67.314 1.00 28.58 220 ALA A N 1
ATOM 1660 C CA . ALA A 1 220 ? 12.909 9.314 68.486 1.00 28.69 220 ALA A CA 1
ATOM 1661 C C . ALA A 1 220 ? 13.533 7.916 68.464 1.00 29.56 220 ALA A C 1
ATOM 1662 O O . ALA A 1 220 ? 14.721 7.759 68.748 1.00 30.23 220 ALA A O 1
ATOM 1664 N N . TRP A 1 221 ? 12.735 6.902 68.124 1.00 29.15 221 TRP A N 1
ATOM 1665 C CA . TRP A 1 221 ? 13.243 5.528 68.054 1.00 28.54 221 TRP A CA 1
ATOM 1666 C C . TRP A 1 221 ? 14.262 5.404 66.926 1.00 28.84 221 TRP A C 1
ATOM 1667 O O . TRP A 1 221 ? 15.305 4.767 67.078 1.00 30.26 221 TRP A O 1
ATOM 1678 N N . ALA A 1 222 ? 13.948 6.011 65.790 1.00 29.05 222 ALA A N 1
ATOM 1679 C CA . ALA A 1 222 ? 14.826 5.948 64.633 1.00 31.36 222 ALA A CA 1
ATOM 1680 C C . ALA A 1 222 ? 16.189 6.583 64.902 1.00 31.99 222 ALA A C 1
ATOM 1681 O O . ALA A 1 222 ? 17.225 6.004 64.575 1.00 32.93 222 ALA A O 1
ATOM 1683 N N . GLU A 1 223 ? 16.194 7.766 65.505 1.00 32.30 223 GLU A N 1
ATOM 1684 C CA . GLU A 1 223 ? 17.453 8.440 65.792 1.00 33.74 223 GLU A CA 1
ATOM 1685 C C . GLU A 1 223 ? 18.287 7.632 66.782 1.00 33.63 223 GLU A C 1
ATOM 1686 O O . GLU A 1 223 ? 19.500 7.491 66.620 1.00 34.13 223 GLU A O 1
ATOM 1692 N N . GLU A 1 224 ? 17.619 7.098 67.799 1.00 33.26 224 GLU A N 1
ATOM 1693 C CA . GLU A 1 224 ? 18.259 6.295 68.834 1.00 32.65 224 GLU A CA 1
ATOM 1694 C C . GLU A 1 224 ? 18.920 5.055 68.227 1.00 33.01 224 GLU A C 1
ATOM 1695 O O . GLU A 1 224 ? 20.056 4.724 68.553 1.00 32.90 224 GLU A O 1
ATOM 1701 N N . ALA A 1 225 ? 18.208 4.373 67.338 1.00 32.12 225 ALA A N 1
ATOM 1702 C CA . ALA A 1 225 ? 18.750 3.186 66.704 1.00 32.50 225 ALA A CA 1
ATOM 1703 C C . ALA A 1 225 ? 19.838 3.581 65.708 1.00 32.86 225 ALA A C 1
ATOM 1704 O O . ALA A 1 225 ? 20.884 2.923 65.620 1.00 30.44 225 ALA A O 1
ATOM 1706 N N . LYS A 1 226 ? 19.606 4.653 64.950 1.00 34.81 226 LYS A N 1
ATOM 1707 C CA . LYS A 1 226 ? 20.602 5.091 63.975 1.00 36.77 226 LYS A CA 1
ATOM 1708 C C . LYS A 1 226 ? 21.905 5.426 64.702 1.00 38.37 226 LYS A C 1
ATOM 1709 O O . LYS A 1 226 ? 23.004 5.105 64.235 1.00 38.82 226 LYS A O 1
ATOM 1715 N N . LEU A 1 227 ? 21.764 6.080 65.854 1.00 40.37 227 LEU A N 1
ATOM 1716 C CA . LEU A 1 227 ? 22.895 6.470 66.694 1.00 40.82 227 LEU A CA 1
ATOM 1717 C C . LEU A 1 227 ? 23.677 5.260 67.190 1.00 39.49 227 LEU A C 1
ATOM 1718 O O . LEU A 1 227 ? 24.896 5.197 67.057 1.00 40.55 227 LEU A O 1
ATOM 1723 N N . ALA A 1 228 ? 22.968 4.312 67.790 1.00 38.35 228 ALA A N 1
ATOM 1724 C CA . ALA A 1 228 ? 23.599 3.109 68.313 1.00 37.02 228 ALA A CA 1
ATOM 1725 C C . ALA A 1 228 ? 24.013 2.214 67.154 1.00 36.42 228 ALA A C 1
ATOM 1726 O O . ALA A 1 228 ? 24.590 1.147 67.357 1.00 37.02 228 ALA A O 1
ATOM 1728 N N . GLY A 1 229 ? 23.711 2.660 65.939 1.00 36.15 229 GLY A N 1
ATOM 1729 C CA . GLY A 1 229 ? 24.053 1.888 64.759 1.00 36.15 229 GLY A CA 1
ATOM 1730 C C . GLY A 1 229 ? 23.477 0.484 64.788 1.00 36.07 229 GLY A C 1
ATOM 1731 O O . GLY A 1 229 ? 24.171 -0.489 64.491 1.00 35.64 229 GLY A O 1
ATOM 1732 N N . LYS A 1 230 ? 22.203 0.377 65.152 1.00 34.52 230 LYS A N 1
ATOM 1733 C CA . LYS A 1 230 ? 21.536 -0.914 65.224 1.00 33.33 230 LYS A CA 1
ATOM 1734 C C . LYS A 1 230 ? 20.380 -0.912 64.238 1.00 32.37 230 LYS A C 1
ATOM 1735 O O . LYS A 1 230 ? 19.824 0.142 63.923 1.00 31.24 230 LYS A O 1
ATOM 1741 N N . PRO A 1 231 ? 20.003 -2.093 63.730 1.00 30.63 231 PRO A N 1
ATOM 1742 C CA . PRO A 1 231 ? 18.885 -2.160 62.783 1.00 30.03 231 PRO A CA 1
ATOM 1743 C C . PRO A 1 231 ? 17.556 -1.971 63.534 1.00 29.23 231 PRO A C 1
ATOM 1744 O O . PRO A 1 231 ? 17.466 -2.282 64.721 1.00 29.12 231 PRO A O 1
ATOM 1748 N N . LEU A 1 232 ? 16.539 -1.446 62.855 1.00 27.37 232 LEU A N 1
ATOM 1749 C CA . LEU A 1 232 ? 15.240 -1.247 63.492 1.00 26.99 232 LEU A CA 1
ATOM 1750 C C . LEU A 1 232 ? 14.168 -0.882 62.476 1.00 25.14 232 LEU A C 1
ATOM 1751 O O . LEU A 1 232 ? 14.361 -0.006 61.639 1.00 23.21 232 LEU A O 1
ATOM 1756 N N . SER A 1 233 ? 13.031 -1.560 62.549 1.00 24.25 233 SER A N 1
ATOM 1757 C CA . SER A 1 233 ? 11.932 -1.259 61.642 1.00 24.59 233 SER A CA 1
ATOM 1758 C C . SER A 1 233 ? 10.804 -0.643 62.461 1.00 24.96 233 SER A C 1
ATOM 1759 O O . SER A 1 233 ? 10.453 -1.138 63.534 1.00 25.42 233 SER A O 1
ATOM 1762 N N . ILE A 1 234 ? 10.251 0.449 61.951 1.00 25.57 234 ILE A N 1
ATOM 1763 C CA . ILE A 1 234 ? 9.186 1.167 62.631 1.00 24.64 234 ILE A CA 1
ATOM 1764 C C . ILE A 1 234 ? 8.013 1.426 61.698 1.00 25.92 234 ILE A C 1
ATOM 1765 O O . ILE A 1 234 ? 8.167 2.072 60.655 1.00 27.16 234 ILE A O 1
ATOM 1770 N N . ALA A 1 235 ? 6.841 0.929 62.073 1.00 23.57 235 ALA A N 1
ATOM 1771 C CA . ALA A 1 235 ? 5.647 1.147 61.276 1.00 22.59 235 ALA A CA 1
ATOM 1772 C C . ALA A 1 235 ? 4.984 2.407 61.819 1.00 22.72 235 ALA A C 1
ATOM 1773 O O . ALA A 1 235 ? 4.666 2.472 63.007 1.00 24.26 235 ALA A O 1
ATOM 1775 N N . LEU A 1 236 ? 4.781 3.405 60.963 1.00 22.40 236 LEU A N 1
ATOM 1776 C CA . LEU A 1 236 ? 4.150 4.655 61.395 1.00 21.30 236 LEU A CA 1
ATOM 1777 C C . LEU A 1 236 ? 2.740 4.778 60.841 1.00 21.44 236 LEU A C 1
ATOM 1778 O O . LEU A 1 236 ? 2.545 4.865 59.628 1.00 21.28 236 LEU A O 1
ATOM 1783 N N . LEU A 1 237 ? 1.759 4.784 61.738 1.00 22.03 237 LEU A N 1
ATOM 1784 C CA . LEU A 1 237 ? 0.359 4.883 61.346 1.00 24.29 237 LEU A CA 1
ATOM 1785 C C . LEU A 1 237 ? 0.046 6.266 60.789 1.00 24.60 237 LEU A C 1
ATOM 1786 O O . LEU A 1 237 ? 0.171 7.265 61.493 1.00 24.62 237 LEU A O 1
ATOM 1791 N N . GLY A 1 238 ? -0.365 6.321 59.526 1.00 24.32 238 GLY A N 1
ATOM 1792 C CA . GLY A 1 238 ? -0.699 7.601 58.925 1.00 26.57 238 GLY A CA 1
ATOM 1793 C C . GLY A 1 238 ? -0.832 7.541 57.418 1.00 26.46 238 GLY A C 1
ATOM 1794 O O . GLY A 1 238 ? -0.743 6.469 56.822 1.00 27.40 238 GLY A O 1
ATOM 1795 N N . ASN A 1 239 ? -1.064 8.694 56.799 1.00 25.53 239 ASN A N 1
ATOM 1796 C CA . ASN A 1 239 ? -1.187 8.760 55.353 1.00 25.00 239 ASN A CA 1
ATOM 1797 C C . ASN A 1 239 ? 0.098 9.383 54.816 1.00 26.57 239 ASN A C 1
ATOM 1798 O O . ASN A 1 239 ? 0.392 10.552 55.087 1.00 26.96 239 ASN A O 1
ATOM 1803 N N . ALA A 1 240 ? 0.859 8.595 54.061 1.00 25.42 240 ALA A N 1
ATOM 1804 C CA . ALA A 1 240 ? 2.138 9.038 53.502 1.00 25.34 240 ALA A CA 1
ATOM 1805 C C . ALA A 1 240 ? 2.102 10.373 52.764 1.00 24.17 240 ALA A C 1
ATOM 1806 O O . ALA A 1 240 ? 3.017 11.179 52.903 1.00 23.75 240 ALA A O 1
ATOM 1808 N N . ALA A 1 241 ? 1.064 10.601 51.970 1.00 23.76 241 ALA A N 1
ATOM 1809 C CA . ALA A 1 241 ? 0.962 11.843 51.222 1.00 27.10 241 ALA A CA 1
ATOM 1810 C C . ALA A 1 241 ? 1.102 13.027 52.173 1.00 28.66 241 ALA A C 1
ATOM 1811 O O . ALA A 1 241 ? 1.543 14.112 51.788 1.00 29.41 241 ALA A O 1
ATOM 1813 N N . GLU A 1 242 ? 0.738 12.790 53.425 1.00 29.06 242 GLU A N 1
ATOM 1814 C CA . GLU A 1 242 ? 0.777 13.805 54.465 1.00 30.04 242 GLU A CA 1
ATOM 1815 C C . GLU A 1 242 ? 2.019 13.716 55.349 1.00 28.72 242 GLU A C 1
ATOM 1816 O O . GLU A 1 242 ? 2.728 14.707 55.545 1.00 27.39 242 GLU A O 1
ATOM 1822 N N . VAL A 1 243 ? 2.285 12.528 55.881 1.00 27.15 243 VAL A N 1
ATOM 1823 C CA . VAL A 1 243 ? 3.435 12.340 56.757 1.00 25.72 243 VAL A CA 1
ATOM 1824 C C . VAL A 1 243 ? 4.778 12.679 56.116 1.00 25.10 243 VAL A C 1
ATOM 1825 O O . VAL A 1 243 ? 5.625 13.318 56.747 1.00 24.74 243 VAL A O 1
ATOM 1829 N N . HIS A 1 244 ? 4.983 12.265 54.870 1.00 24.20 244 HIS A N 1
ATOM 1830 C CA . HIS A 1 244 ? 6.250 12.552 54.213 1.00 23.89 244 HIS A CA 1
ATOM 1831 C C . HIS A 1 244 ? 6.537 14.056 54.142 1.00 24.07 244 HIS A C 1
ATOM 1832 O O . HIS A 1 244 ? 7.679 14.482 54.304 1.00 22.57 244 HIS A O 1
ATOM 1839 N N . HIS A 1 245 ? 5.505 14.859 53.911 1.00 24.87 245 HIS A N 1
ATOM 1840 C CA . HIS A 1 245 ? 5.689 16.307 53.859 1.00 25.83 245 HIS A CA 1
ATOM 1841 C C . HIS A 1 245 ? 5.971 16.846 55.262 1.00 26.77 245 HIS A C 1
ATOM 1842 O O . HIS A 1 245 ? 6.682 17.840 55.428 1.00 26.27 245 HIS A O 1
ATOM 1849 N N . THR A 1 246 ? 5.432 16.179 56.277 1.00 26.76 246 THR A N 1
ATOM 1850 C CA . THR A 1 246 ? 5.666 16.619 57.642 1.00 28.20 246 THR A CA 1
ATOM 1851 C C . THR A 1 246 ? 7.131 16.400 58.012 1.00 28.65 246 THR A C 1
ATOM 1852 O O . THR A 1 246 ? 7.765 17.262 58.621 1.00 28.94 246 THR A O 1
ATOM 1856 N N . LEU A 1 247 ? 7.666 15.247 57.631 1.00 28.79 247 LEU A N 1
ATOM 1857 C CA . LEU A 1 247 ? 9.060 14.930 57.912 1.00 30.46 247 LEU A CA 1
ATOM 1858 C C . LEU A 1 247 ? 9.951 15.824 57.058 1.00 32.41 247 LEU A C 1
ATOM 1859 O O . LEU A 1 247 ? 11.036 16.230 57.477 1.00 32.65 247 LEU A O 1
ATOM 1864 N N . LEU A 1 248 ? 9.474 16.126 55.857 1.00 32.37 248 LEU A N 1
ATOM 1865 C CA . LEU A 1 248 ? 10.207 16.958 54.919 1.00 35.92 248 LEU A CA 1
ATOM 1866 C C . LEU A 1 248 ? 10.331 18.393 55.443 1.00 37.63 248 LEU A C 1
ATOM 1867 O O . LEU A 1 248 ? 11.414 18.983 55.408 1.00 38.31 248 LEU A O 1
ATOM 1872 N N . ASN A 1 249 ? 9.230 18.942 55.947 1.00 38.82 249 ASN A N 1
ATOM 1873 C CA . ASN A 1 249 ? 9.241 20.303 56.468 1.00 40.74 249 ASN A CA 1
ATOM 1874 C C . ASN A 1 249 ? 9.718 20.397 57.914 1.00 42.07 249 ASN A C 1
ATOM 1875 O O . ASN A 1 249 ? 9.662 21.461 58.527 1.00 44.10 249 ASN A O 1
ATOM 1880 N N . ARG A 1 250 ? 10.193 19.284 58.460 1.00 41.75 250 ARG A N 1
ATOM 1881 C CA . ARG A 1 250 ? 10.699 19.285 59.823 1.00 41.30 250 ARG A CA 1
ATOM 1882 C C . ARG A 1 250 ? 12.216 19.224 59.735 1.00 41.15 250 ARG A C 1
ATOM 1883 O O . ARG A 1 250 ? 12.919 19.380 60.733 1.00 41.41 250 ARG A O 1
ATOM 1891 N N . GLY A 1 251 ? 12.711 18.993 58.522 1.00 39.50 251 GLY A N 1
ATOM 1892 C CA . GLY A 1 251 ? 14.143 18.927 58.301 1.00 37.67 251 GLY A CA 1
ATOM 1893 C C . GLY A 1 251 ? 14.792 17.620 58.714 1.00 36.41 251 GLY A C 1
ATOM 1894 O O . GLY A 1 251 ? 16.012 17.554 58.850 1.00 35.37 251 GLY A O 1
ATOM 1895 N N . VAL A 1 252 ? 13.992 16.578 58.913 1.00 35.10 252 VAL A N 1
ATOM 1896 C CA . VAL A 1 252 ? 14.543 15.287 59.309 1.00 34.31 252 VAL A CA 1
ATOM 1897 C C . VAL A 1 252 ? 15.503 14.767 58.251 1.00 32.76 252 VAL A C 1
ATOM 1898 O O . VAL A 1 252 ? 15.261 14.904 57.058 1.00 33.29 252 VAL A O 1
ATOM 1902 N N . LYS A 1 253 ? 16.591 14.165 58.703 1.00 32.81 253 LYS A N 1
ATOM 1903 C CA . LYS A 1 253 ? 17.591 13.602 57.809 1.00 34.45 253 LYS A CA 1
ATOM 1904 C C . LYS A 1 253 ? 17.177 12.207 57.350 1.00 33.31 253 LYS A C 1
ATOM 1905 O O . LYS A 1 253 ? 17.150 11.270 58.141 1.00 32.75 253 LYS A O 1
ATOM 1911 N N . ILE A 1 254 ? 16.848 12.075 56.069 1.00 32.47 254 ILE A N 1
ATOM 1912 C CA . ILE A 1 254 ? 16.459 10.787 55.516 1.00 30.99 254 ILE A CA 1
ATOM 1913 C C . ILE A 1 254 ? 17.444 10.403 54.429 1.00 29.03 254 ILE A C 1
ATOM 1914 O O . ILE A 1 254 ? 17.637 11.145 53.473 1.00 29.06 254 ILE A O 1
ATOM 1919 N N . ASP A 1 255 ? 18.063 9.237 54.586 1.00 26.91 255 ASP A N 1
ATOM 1920 C CA . ASP A 1 255 ? 19.066 8.747 53.644 1.00 26.00 255 ASP A CA 1
ATOM 1921 C C . ASP A 1 255 ? 18.509 8.106 52.379 1.00 25.27 255 ASP A C 1
ATOM 1922 O O . ASP A 1 255 ? 19.046 8.300 51.288 1.00 26.14 255 ASP A O 1
ATOM 1927 N N . ILE A 1 256 ? 17.437 7.339 52.531 1.00 24.10 256 ILE A N 1
ATOM 1928 C CA . ILE A 1 256 ? 16.826 6.652 51.403 1.00 22.58 256 ILE A CA 1
ATOM 1929 C C . ILE A 1 256 ? 15.307 6.806 51.416 1.00 21.48 256 ILE A C 1
ATOM 1930 O O . ILE A 1 256 ? 14.673 6.753 52.469 1.00 18.00 256 ILE A O 1
ATOM 1935 N N . VAL A 1 257 ? 14.727 7.012 50.241 1.00 23.07 257 VAL A N 1
ATOM 1936 C CA . VAL A 1 257 ? 13.283 7.156 50.131 1.00 24.77 257 VAL A CA 1
ATOM 1937 C C . VAL A 1 257 ? 12.737 6.364 48.951 1.00 24.86 257 VAL A C 1
ATOM 1938 O O . VAL A 1 257 ? 13.274 6.438 47.847 1.00 26.06 257 VAL A O 1
ATOM 1942 N N . THR A 1 258 ? 11.676 5.600 49.193 1.00 24.33 258 THR A N 1
ATOM 1943 C CA . THR A 1 258 ? 11.020 4.839 48.137 1.00 22.25 258 THR A CA 1
ATOM 1944 C C . THR A 1 258 ? 9.566 4.696 48.545 1.00 21.33 258 THR A C 1
ATOM 1945 O O . THR A 1 258 ? 9.114 5.374 49.462 1.00 22.87 258 THR A O 1
ATOM 1949 N N . ASP A 1 259 ? 8.832 3.820 47.871 1.00 20.85 259 ASP A N 1
ATOM 1950 C CA . ASP A 1 259 ? 7.431 3.617 48.199 1.00 19.89 259 ASP A CA 1
ATOM 1951 C C . ASP A 1 259 ? 6.878 2.314 47.649 1.00 19.48 259 ASP A C 1
ATOM 1952 O O . ASP A 1 259 ? 7.344 1.818 46.628 1.00 20.44 259 ASP A O 1
ATOM 1957 N N . GLN A 1 260 ? 5.883 1.762 48.333 1.00 18.65 260 GLN A N 1
ATOM 1958 C CA . GLN A 1 260 ? 5.254 0.544 47.864 1.00 18.91 260 GLN A CA 1
ATOM 1959 C C . GLN A 1 260 ? 3.774 0.479 48.206 1.00 19.22 260 GLN A C 1
ATOM 1960 O O . GLN A 1 260 ? 3.270 -0.570 48.597 1.00 19.69 260 GLN A O 1
ATOM 1966 N N . THR A 1 261 ? 3.083 1.610 48.081 1.00 17.64 261 THR A N 1
ATOM 1967 C CA . THR A 1 261 ? 1.647 1.619 48.303 1.00 17.00 261 THR A CA 1
ATOM 1968 C C . THR A 1 261 ? 1.144 1.070 46.970 1.00 18.52 261 THR A C 1
ATOM 1969 O O . THR A 1 261 ? 1.905 1.032 45.996 1.00 18.40 261 THR A O 1
ATOM 1973 N N . SER A 1 262 ? -0.110 0.638 46.910 1.00 18.66 262 SER A N 1
ATOM 1974 C CA . SER A 1 262 ? -0.637 0.088 45.667 1.00 19.72 262 SER A CA 1
ATOM 1975 C C . SER A 1 262 ? -1.093 1.182 44.712 1.00 20.90 262 SER A C 1
ATOM 1976 O O . SER A 1 262 ? -2.266 1.264 44.341 1.00 20.84 262 SER A O 1
ATOM 1979 N N . ALA A 1 263 ? -0.134 2.008 44.306 1.00 20.91 263 ALA A N 1
ATOM 1980 C CA . ALA A 1 263 ? -0.377 3.128 43.411 1.00 20.49 263 ALA A CA 1
ATOM 1981 C C . ALA A 1 263 ? -0.840 2.705 42.020 1.00 21.09 263 ALA A C 1
ATOM 1982 O O . ALA A 1 263 ? -1.394 3.511 41.275 1.00 19.42 263 ALA A O 1
ATOM 1984 N N . HIS A 1 264 ? -0.616 1.439 41.682 1.00 20.54 264 HIS A N 1
ATOM 1985 C CA . HIS A 1 264 ? -0.986 0.897 40.374 1.00 19.68 264 HIS A CA 1
ATOM 1986 C C . HIS A 1 264 ? -2.501 0.821 40.228 1.00 19.34 264 HIS A C 1
ATOM 1987 O O . HIS A 1 264 ? -3.015 0.568 39.136 1.00 18.27 264 HIS A O 1
ATOM 1994 N N . ASP A 1 265 ? -3.208 0.996 41.337 1.00 19.70 265 ASP A N 1
ATOM 1995 C CA . ASP A 1 265 ? -4.666 0.922 41.333 1.00 21.32 265 ASP A CA 1
ATOM 1996 C C . ASP A 1 265 ? -5.261 2.103 42.098 1.00 21.02 265 ASP A C 1
ATOM 1997 O O . ASP A 1 265 ? -5.549 2.000 43.287 1.00 22.23 265 ASP A O 1
ATOM 2002 N N . PRO A 1 266 ? -5.466 3.241 41.414 1.00 21.29 266 PRO A N 1
ATOM 2003 C CA . PRO A 1 266 ? -6.023 4.458 42.021 1.00 21.67 266 PRO A CA 1
ATOM 2004 C C . PRO A 1 266 ? -7.313 4.299 42.831 1.00 23.07 266 PRO A C 1
ATOM 2005 O O . PRO A 1 266 ? -7.542 5.039 43.788 1.00 23.96 266 PRO A O 1
ATOM 2009 N N . LEU A 1 267 ? -8.151 3.340 42.458 1.00 21.58 267 LEU A N 1
ATOM 2010 C CA . LEU A 1 267 ? -9.413 3.131 43.162 1.00 22.54 267 LEU A CA 1
ATOM 2011 C C . LEU A 1 267 ? -9.302 2.376 44.486 1.00 21.81 267 LEU A C 1
ATOM 2012 O O . LEU A 1 267 ? -9.949 2.736 45.477 1.00 21.12 267 LEU A O 1
ATOM 2017 N N . ILE A 1 268 ? -8.477 1.335 44.497 1.00 21.66 268 ILE A N 1
ATOM 2018 C CA . ILE A 1 268 ? -8.321 0.484 45.674 1.00 22.25 268 ILE A CA 1
ATOM 2019 C C . ILE A 1 268 ? -7.010 0.600 46.446 1.00 22.17 268 ILE A C 1
ATOM 2020 O O . ILE A 1 268 ? -6.999 0.515 47.674 1.00 20.08 268 ILE A O 1
ATOM 2025 N N . GLY A 1 269 ? -5.914 0.790 45.722 1.00 21.02 269 GLY A N 1
ATOM 2026 C CA . GLY A 1 269 ? -4.611 0.814 46.353 1.00 21.11 269 GLY A CA 1
ATOM 2027 C C . GLY A 1 269 ? -4.052 2.038 47.036 1.00 22.46 269 GLY A C 1
ATOM 2028 O O . GLY A 1 269 ? -2.998 1.927 47.658 1.00 22.75 269 GLY A O 1
ATOM 2029 N N . TYR A 1 270 ? -4.718 3.185 46.940 1.00 23.50 270 TYR A N 1
ATOM 2030 C CA . TYR A 1 270 ? -4.203 4.399 47.575 1.00 23.73 270 TYR A CA 1
ATOM 2031 C C . TYR A 1 270 ? -5.314 5.199 48.246 1.00 24.32 270 TYR A C 1
ATOM 2032 O O . TYR A 1 270 ? -6.319 5.534 47.618 1.00 25.51 270 TYR A O 1
ATOM 2041 N N . VAL A 1 271 ? -5.121 5.499 49.528 1.00 23.97 271 VAL A N 1
ATOM 2042 C CA . VAL A 1 271 ? -6.093 6.251 50.307 1.00 22.20 271 VAL A CA 1
ATOM 2043 C C . VAL A 1 271 ? -5.812 7.755 50.215 1.00 23.89 271 VAL A C 1
ATOM 2044 O O . VAL A 1 271 ? -4.722 8.220 50.550 1.00 20.24 271 VAL A O 1
ATOM 2048 N N . PRO A 1 272 ? -6.805 8.532 49.763 1.00 24.85 272 PRO A N 1
ATOM 2049 C CA . PRO A 1 272 ? -6.672 9.986 49.619 1.00 26.26 272 PRO A CA 1
ATOM 2050 C C . PRO A 1 272 ? -6.442 10.688 50.949 1.00 26.59 272 PRO A C 1
ATOM 2051 O O . PRO A 1 272 ? -7.084 10.374 51.949 1.00 26.26 272 PRO A O 1
ATOM 2055 N N . GLU A 1 273 ? -5.517 11.639 50.950 1.00 27.69 273 GLU A N 1
ATOM 2056 C CA . GLU A 1 273 ? -5.203 12.412 52.142 1.00 30.02 273 GLU A CA 1
ATOM 2057 C C . GLU A 1 273 ? -6.454 13.085 52.711 1.00 30.38 273 GLU A C 1
ATOM 2058 O O . GLU A 1 273 ? -7.290 13.586 51.961 1.00 27.38 273 GLU A O 1
ATOM 2064 N N . GLY A 1 274 ? -6.574 13.088 54.037 1.00 31.58 274 GLY A N 1
ATOM 2065 C CA . GLY A 1 274 ? -7.722 13.709 54.680 1.00 31.97 274 GLY A CA 1
ATOM 2066 C C . GLY A 1 274 ? -8.894 12.768 54.921 1.00 34.25 274 GLY A C 1
ATOM 2067 O O . GLY A 1 274 ? -9.941 13.182 55.423 1.00 34.56 274 GLY A O 1
ATOM 2068 N N . TYR A 1 275 ? -8.738 11.500 54.562 1.00 32.36 275 TYR A N 1
ATOM 2069 C CA . TYR A 1 275 ? -9.817 10.543 54.768 1.00 32.04 275 TYR A CA 1
ATOM 2070 C C . TYR A 1 275 ? -9.395 9.396 55.659 1.00 31.56 275 TYR A C 1
ATOM 2071 O O . TYR A 1 275 ? -8.322 8.828 55.485 1.00 31.39 275 TYR A O 1
ATOM 2080 N N . SER A 1 276 ? -10.239 9.066 56.629 1.00 31.50 276 SER A N 1
ATOM 2081 C CA . SER A 1 276 ? -9.961 7.939 57.504 1.00 29.52 276 SER A CA 1
ATOM 2082 C C . SER A 1 276 ? -10.305 6.749 56.612 1.00 28.51 276 SER A C 1
ATOM 2083 O O . SER A 1 276 ? -10.834 6.937 55.512 1.00 27.97 276 SER A O 1
ATOM 2086 N N . LEU A 1 277 ? -10.022 5.533 57.066 1.00 28.86 277 LEU A N 1
ATOM 2087 C CA . LEU A 1 277 ? -10.343 4.358 56.261 1.00 29.02 277 LEU A CA 1
ATOM 2088 C C . LEU A 1 277 ? -11.848 4.269 56.025 1.00 29.67 277 LEU A C 1
ATOM 2089 O O . LEU A 1 277 ? -12.294 4.003 54.913 1.00 29.82 277 LEU A O 1
ATOM 2094 N N . ASP A 1 278 ? -12.630 4.498 57.074 1.00 30.46 278 ASP A N 1
ATOM 2095 C CA . ASP A 1 278 ? -14.078 4.442 56.952 1.00 32.16 278 ASP A CA 1
ATOM 2096 C C . ASP A 1 278 ? -14.572 5.487 55.964 1.00 32.80 278 ASP A C 1
ATOM 2097 O O . ASP A 1 278 ? -15.367 5.186 55.070 1.00 34.06 278 ASP A O 1
ATOM 2102 N N . GLU A 1 279 ? -14.097 6.717 56.128 1.00 32.03 279 GLU A N 1
ATOM 2103 C CA . GLU A 1 279 ? -14.488 7.801 55.239 1.00 32.79 279 GLU A CA 1
ATOM 2104 C C . GLU A 1 279 ? -14.048 7.496 53.812 1.00 32.21 279 GLU A C 1
ATOM 2105 O O . GLU A 1 279 ? -14.777 7.766 52.856 1.00 29.89 279 GLU A O 1
ATOM 2111 N N . ALA A 1 280 ? -12.854 6.924 53.675 1.00 32.28 280 ALA A N 1
ATOM 2112 C CA . ALA A 1 280 ? -12.332 6.584 52.361 1.00 32.76 280 ALA A CA 1
ATOM 2113 C C . ALA A 1 280 ? -13.211 5.509 51.720 1.00 33.88 280 ALA A C 1
ATOM 2114 O O . ALA A 1 280 ? -13.529 5.589 50.527 1.00 32.27 280 ALA A O 1
ATOM 2116 N N . ASP A 1 281 ? -13.613 4.519 52.516 1.00 33.66 281 ASP A N 1
ATOM 2117 C CA . ASP A 1 281 ? -14.469 3.446 52.022 1.00 35.61 281 ASP A CA 1
ATOM 2118 C C . ASP A 1 281 ? -15.768 3.997 51.451 1.00 36.61 281 ASP A C 1
ATOM 2119 O O . ASP A 1 281 ? -16.245 3.535 50.414 1.00 36.68 281 ASP A O 1
ATOM 2124 N N . ARG A 1 282 ? -16.345 4.982 52.129 1.00 38.11 282 ARG A N 1
ATOM 2125 C CA . ARG A 1 282 ? -17.589 5.572 51.655 1.00 40.85 282 ARG A CA 1
ATOM 2126 C C . ARG A 1 282 ? -17.345 6.414 50.416 1.00 38.81 282 ARG A C 1
ATOM 2127 O O . ARG A 1 282 ? -18.153 6.408 49.488 1.00 38.76 282 ARG A O 1
ATOM 2135 N N . LEU A 1 283 ? -16.227 7.133 50.406 1.00 36.18 283 LEU A N 1
ATOM 2136 C CA . LEU A 1 283 ? -15.863 7.965 49.267 1.00 33.02 283 LEU A CA 1
ATOM 2137 C C . LEU A 1 283 ? -15.758 7.030 48.065 1.00 32.60 283 LEU A C 1
ATOM 2138 O O . LEU A 1 283 ? -16.315 7.295 46.995 1.00 30.79 283 LEU A O 1
ATOM 2143 N N . ARG A 1 284 ? -15.038 5.928 48.265 1.00 31.59 284 ARG A N 1
ATOM 2144 C CA . ARG A 1 284 ? -14.824 4.929 47.223 1.00 31.23 284 ARG A CA 1
ATOM 2145 C C . ARG A 1 284 ? -16.115 4.315 46.687 1.00 31.89 284 ARG A C 1
ATOM 2146 O O . ARG A 1 284 ? -16.285 4.176 45.478 1.00 30.49 284 ARG A O 1
ATOM 2154 N N . GLN A 1 285 ? -17.022 3.948 47.586 1.00 34.80 285 GLN A N 1
ATOM 2155 C CA . GLN A 1 285 ? -18.278 3.323 47.179 1.00 37.26 285 GLN A CA 1
ATOM 2156 C C . GLN A 1 285 ? -19.286 4.264 46.546 1.00 36.13 285 GLN A C 1
ATOM 2157 O O . GLN A 1 285 ? -19.834 3.963 45.491 1.00 35.09 285 GLN A O 1
ATOM 2163 N N . ASP A 1 286 ? -19.534 5.397 47.199 1.00 36.42 286 ASP A N 1
ATOM 2164 C CA . ASP A 1 286 ? -20.512 6.367 46.712 1.00 35.78 286 ASP A CA 1
ATOM 2165 C C . ASP A 1 286 ? -20.057 7.172 45.502 1.00 35.48 286 ASP A C 1
ATOM 2166 O O . ASP A 1 286 ? -20.798 7.306 44.533 1.00 34.83 286 ASP A O 1
ATOM 2171 N N . THR A 1 287 ? -18.843 7.708 45.556 1.00 34.21 287 THR A N 1
ATOM 2172 C CA . THR A 1 287 ? -18.322 8.516 44.456 1.00 34.25 287 THR A CA 1
ATOM 2173 C C . THR A 1 287 ? -16.971 8.009 43.952 1.00 33.89 287 THR A C 1
ATOM 2174 O O . THR A 1 287 ? -15.947 8.667 44.132 1.00 35.57 287 THR A O 1
ATOM 2178 N N . PRO A 1 288 ? -16.956 6.842 43.288 1.00 32.95 288 PRO A N 1
ATOM 2179 C CA . PRO A 1 288 ? -15.720 6.248 42.764 1.00 32.01 288 PRO A CA 1
ATOM 2180 C C . PRO A 1 288 ? -14.849 7.154 41.894 1.00 32.20 288 PRO A C 1
ATOM 2181 O O . PRO A 1 288 ? -13.623 7.138 42.016 1.00 28.98 288 PRO A O 1
ATOM 2185 N N . GLU A 1 289 ? -15.474 7.937 41.020 1.00 31.50 289 GLU A N 1
ATOM 2186 C CA . GLU A 1 289 ? -14.718 8.824 40.148 1.00 32.27 289 GLU A CA 1
ATOM 2187 C C . GLU A 1 289 ? -14.074 9.963 40.943 1.00 31.68 289 GLU A C 1
ATOM 2188 O O . GLU A 1 289 ? -12.985 10.428 40.599 1.00 32.52 289 GLU A O 1
ATOM 2194 N N . LEU A 1 290 ? -14.743 10.407 42.006 1.00 31.74 290 LEU A N 1
ATOM 2195 C CA . LEU A 1 290 ? -14.212 11.475 42.859 1.00 31.18 290 LEU A CA 1
ATOM 2196 C C . LEU A 1 290 ? -13.027 10.891 43.615 1.00 29.27 290 LEU A C 1
ATOM 2197 O O . LEU A 1 290 ? -11.995 11.537 43.762 1.00 29.14 290 LEU A O 1
ATOM 2202 N N . TYR A 1 291 ? -13.193 9.661 44.098 1.00 28.16 291 TYR A N 1
ATOM 2203 C CA . TYR A 1 291 ? -12.139 8.970 44.835 1.00 27.68 291 TYR A CA 1
ATOM 2204 C C . TYR A 1 291 ? -10.852 8.937 44.016 1.00 26.75 291 TYR A C 1
ATOM 2205 O O . TYR A 1 291 ? -9.781 9.306 44.497 1.00 26.42 291 TYR A O 1
ATOM 2214 N N . VAL A 1 292 ? -10.967 8.495 42.771 1.00 27.21 292 VAL A N 1
ATOM 2215 C CA . VAL A 1 292 ? -9.809 8.393 41.898 1.00 26.88 292 VAL A CA 1
ATOM 2216 C C . VAL A 1 292 ? -9.130 9.742 41.667 1.00 27.24 292 VAL A C 1
ATOM 2217 O O . VAL A 1 292 ? -7.911 9.849 41.793 1.00 29.13 292 VAL A O 1
ATOM 2221 N N . ARG A 1 293 ? -9.904 10.773 41.343 1.00 26.90 293 ARG A N 1
ATOM 2222 C CA . ARG A 1 293 ? -9.315 12.088 41.120 1.00 28.62 293 ARG A CA 1
ATOM 2223 C C . ARG A 1 293 ? -8.547 12.543 42.359 1.00 28.14 293 ARG A C 1
ATOM 2224 O O . ARG A 1 293 ? -7.439 13.065 42.249 1.00 27.68 293 ARG A O 1
ATOM 2232 N N . LEU A 1 294 ? -9.128 12.324 43.537 1.00 27.31 294 LEU A N 1
ATOM 2233 C CA . LEU A 1 294 ? -8.484 12.723 44.787 1.00 26.36 294 LEU A CA 1
ATOM 2234 C C . LEU A 1 294 ? -7.286 11.843 45.112 1.00 24.36 294 LEU A C 1
ATOM 2235 O O . LEU A 1 294 ? -6.281 12.322 45.635 1.00 23.31 294 LEU A O 1
ATOM 2240 N N . ALA A 1 295 ? -7.388 10.557 44.802 1.00 22.92 295 ALA A N 1
ATOM 2241 C CA . ALA A 1 295 ? -6.287 9.640 45.064 1.00 22.23 295 ALA A CA 1
ATOM 2242 C C . ALA A 1 295 ? -5.105 10.033 44.192 1.00 21.75 295 ALA A C 1
ATOM 2243 O O . ALA A 1 295 ? -3.966 10.081 44.655 1.00 24.12 295 ALA A O 1
ATOM 2245 N N . LYS A 1 296 ? -5.376 10.327 42.924 1.00 22.24 296 LYS A N 1
ATOM 2246 C CA . LYS A 1 296 ? -4.317 10.726 42.009 1.00 22.92 296 LYS A CA 1
ATOM 2247 C C . LYS A 1 296 ? -3.625 12.011 42.480 1.00 23.40 296 LYS A C 1
ATOM 2248 O O . LYS A 1 296 ? -2.406 12.144 42.360 1.00 22.06 296 LYS A O 1
ATOM 2254 N N . GLN A 1 297 ? -4.403 12.953 43.011 1.00 23.99 297 GLN A N 1
ATOM 2255 C CA . GLN A 1 297 ? -3.842 14.206 43.511 1.00 23.54 297 GLN A CA 1
ATOM 2256 C C . GLN A 1 297 ? -2.945 13.942 44.704 1.00 22.59 297 GLN A C 1
ATOM 2257 O O . GLN A 1 297 ? -1.914 14.593 44.869 1.00 22.73 297 GLN A O 1
ATOM 2263 N N . SER A 1 298 ? -3.331 12.980 45.535 1.00 21.34 298 SER A N 1
ATOM 2264 C CA . SER A 1 298 ? -2.530 12.646 46.703 1.00 22.53 298 SER A CA 1
ATOM 2265 C C . SER A 1 298 ? -1.198 12.023 46.303 1.00 22.55 298 SER A C 1
ATOM 2266 O O . SER A 1 298 ? -0.160 12.335 46.888 1.00 24.41 298 SER A O 1
ATOM 2269 N N . MET A 1 299 ? -1.225 11.144 45.308 1.00 22.35 299 MET A N 1
ATOM 2270 C CA . MET A 1 299 ? -0.001 10.502 44.855 1.00 22.52 299 MET A CA 1
ATOM 2271 C C . MET A 1 299 ? 0.936 11.515 44.183 1.00 23.98 299 MET A C 1
ATOM 2272 O O . MET A 1 299 ? 2.162 11.416 44.296 1.00 22.13 299 MET A O 1
ATOM 2277 N N . LYS A 1 300 ? 0.362 12.494 43.491 1.00 25.24 300 LYS A N 1
ATOM 2278 C CA . LYS A 1 300 ? 1.179 13.523 42.860 1.00 25.23 300 LYS A CA 1
ATOM 2279 C C . LYS A 1 300 ? 1.918 14.225 43.996 1.00 24.75 300 LYS A C 1
ATOM 2280 O O . LYS A 1 300 ? 3.120 14.456 43.925 1.00 26.79 300 LYS A O 1
ATOM 2286 N N . LYS A 1 301 ? 1.191 14.537 45.062 1.00 25.13 301 LYS A N 1
ATOM 2287 C CA . LYS A 1 301 ? 1.777 15.205 46.220 1.00 25.64 301 LYS A CA 1
ATOM 2288 C C . LYS A 1 301 ? 2.821 14.314 46.915 1.00 24.66 301 LYS A C 1
ATOM 2289 O O . LYS A 1 301 ? 3.881 14.784 47.336 1.00 23.52 301 LYS A O 1
ATOM 2295 N N . HIS A 1 302 ? 2.508 13.029 47.026 1.00 23.40 302 HIS A N 1
ATOM 2296 C CA . HIS A 1 302 ? 3.393 12.049 47.658 1.00 21.58 302 HIS A CA 1
ATOM 2297 C C . HIS A 1 302 ? 4.725 12.019 46.903 1.00 20.83 302 HIS A C 1
ATOM 2298 O O . HIS A 1 302 ? 5.801 11.976 47.505 1.00 21.10 302 HIS A O 1
ATOM 2305 N N . VAL A 1 303 ? 4.647 12.057 45.581 1.00 21.55 303 VAL A N 1
ATOM 2306 C CA . VAL A 1 303 ? 5.840 12.028 44.744 1.00 23.86 303 VAL A CA 1
ATOM 2307 C C . VAL A 1 303 ? 6.627 13.350 44.830 1.00 25.41 303 VAL A C 1
ATOM 2308 O O . VAL A 1 303 ? 7.861 13.344 44.817 1.00 25.80 303 VAL A O 1
ATOM 2312 N N . GLU A 1 304 ? 5.925 14.476 44.930 1.00 26.02 304 GLU A N 1
ATOM 2313 C CA . GLU A 1 304 ? 6.609 15.765 45.047 1.00 28.16 304 GLU A CA 1
ATOM 2314 C C . GLU A 1 304 ? 7.504 15.715 46.282 1.00 27.14 304 GLU A C 1
ATOM 2315 O O . GLU A 1 304 ? 8.613 16.244 46.280 1.00 26.53 304 GLU A O 1
ATOM 2321 N N . ALA A 1 305 ? 7.023 15.051 47.327 1.00 26.85 305 ALA A N 1
ATOM 2322 C CA . ALA A 1 305 ? 7.788 14.917 48.561 1.00 27.41 305 ALA A CA 1
ATOM 2323 C C . ALA A 1 305 ? 9.039 14.058 48.348 1.00 26.34 305 ALA A C 1
ATOM 2324 O O . ALA A 1 305 ? 10.105 14.360 48.882 1.00 27.15 305 ALA A O 1
ATOM 2326 N N . MET A 1 306 ? 8.909 12.991 47.563 1.00 25.98 306 MET A N 1
ATOM 2327 C CA . MET A 1 306 ? 10.041 12.110 47.286 1.00 24.57 306 MET A CA 1
ATOM 2328 C C . MET A 1 306 ? 11.095 12.865 46.479 1.00 25.06 306 MET A C 1
ATOM 2329 O O . MET A 1 306 ? 12.295 12.703 46.704 1.00 25.49 306 MET A O 1
ATOM 2334 N N . LEU A 1 307 ? 10.639 13.685 45.537 1.00 25.88 307 LEU A N 1
ATOM 2335 C CA . LEU A 1 307 ? 11.546 14.477 44.709 1.00 27.48 307 LEU A CA 1
ATOM 2336 C C . LEU A 1 307 ? 12.261 15.513 45.566 1.00 27.24 307 LEU A C 1
ATOM 2337 O O . LEU A 1 307 ? 13.446 15.766 45.374 1.00 27.67 307 LEU A O 1
ATOM 2342 N N . ALA A 1 308 ? 11.530 16.118 46.500 1.00 27.64 308 ALA A N 1
ATOM 2343 C CA . ALA A 1 308 ? 12.112 17.121 47.386 1.00 28.58 308 ALA A CA 1
ATOM 2344 C C . ALA A 1 308 ? 13.230 16.462 48.180 1.00 28.56 308 ALA A C 1
ATOM 2345 O O . ALA A 1 308 ? 14.291 17.052 48.375 1.00 29.40 308 ALA A O 1
ATOM 2347 N N . PHE A 1 309 ? 12.993 15.235 48.634 1.00 27.27 309 PHE A N 1
ATOM 2348 C CA . PHE A 1 309 ? 14.012 14.522 49.381 1.00 27.75 309 PHE A CA 1
ATOM 2349 C C . PHE A 1 309 ? 15.230 14.288 48.497 1.00 28.08 309 PHE A C 1
ATOM 2350 O O . PHE A 1 309 ? 16.364 14.526 48.920 1.00 27.88 309 PHE A O 1
ATOM 2358 N N . GLN A 1 310 ? 15.003 13.843 47.265 1.00 28.77 310 GLN A N 1
ATOM 2359 C CA . GLN A 1 310 ? 16.116 13.616 46.347 1.00 31.92 310 GLN A CA 1
ATOM 2360 C C . GLN A 1 310 ? 16.938 14.900 46.135 1.00 33.34 310 GLN A C 1
ATOM 2361 O O . GLN A 1 310 ? 18.166 14.857 46.117 1.00 34.68 310 GLN A O 1
ATOM 2367 N N . GLN A 1 311 ? 16.265 16.035 45.973 1.00 34.33 311 GLN A N 1
ATOM 2368 C CA . GLN A 1 311 ? 16.960 17.309 45.773 1.00 38.47 311 GLN A CA 1
ATOM 2369 C C . GLN A 1 311 ? 17.711 17.680 47.052 1.00 37.85 311 GLN A C 1
ATOM 2370 O O . GLN A 1 311 ? 18.711 18.393 47.020 1.00 38.81 311 GLN A O 1
ATOM 2376 N N . LYS A 1 312 ? 17.220 17.171 48.175 1.00 37.53 312 LYS A N 1
ATOM 2377 C CA . LYS A 1 312 ? 17.809 17.433 49.480 1.00 36.87 312 LYS A CA 1
ATOM 2378 C C . LYS A 1 312 ? 19.016 16.528 49.710 1.00 35.83 312 LYS A C 1
ATOM 2379 O O . LYS A 1 312 ? 19.762 16.713 50.666 1.00 36.41 312 LYS A O 1
ATOM 2385 N N . GLY A 1 313 ? 19.197 15.538 48.842 1.00 34.43 313 GLY A N 1
ATOM 2386 C CA . GLY A 1 313 ? 20.337 14.652 48.984 1.00 34.04 313 GLY A CA 1
ATOM 2387 C C . GLY A 1 313 ? 20.089 13.175 49.235 1.00 33.65 313 GLY A C 1
ATOM 2388 O O . GLY A 1 313 ? 21.018 12.379 49.147 1.00 34.80 313 GLY A O 1
ATOM 2389 N N . SER A 1 314 ? 18.861 12.783 49.544 1.00 32.65 314 SER A N 1
ATOM 2390 C CA . SER A 1 314 ? 18.610 11.370 49.796 1.00 32.34 314 SER A CA 1
ATOM 2391 C C . SER A 1 314 ? 18.527 10.559 48.506 1.00 31.08 314 SER A C 1
ATOM 2392 O O . SER A 1 314 ? 18.187 11.086 47.444 1.00 29.44 314 SER A O 1
ATOM 2395 N N . ILE A 1 315 ? 18.870 9.278 48.594 1.00 29.43 315 ILE A N 1
ATOM 2396 C CA . ILE A 1 315 ? 18.811 8.406 47.429 1.00 28.89 315 ILE A CA 1
ATOM 2397 C C . ILE A 1 315 ? 17.357 7.995 47.281 1.00 27.83 315 ILE A C 1
ATOM 2398 O O . ILE A 1 315 ? 16.770 7.444 48.203 1.00 28.11 315 ILE A O 1
ATOM 2403 N N . VAL A 1 316 ? 16.771 8.275 46.127 1.00 28.32 316 VAL A N 1
ATOM 2404 C CA . VAL A 1 316 ? 15.372 7.955 45.902 1.00 27.36 316 VAL A CA 1
ATOM 2405 C C . VAL A 1 316 ? 15.190 7.064 44.688 1.00 27.39 316 VAL A C 1
ATOM 2406 O O . VAL A 1 316 ? 15.870 7.228 43.675 1.00 27.47 316 VAL A O 1
ATOM 2410 N N . PHE A 1 317 ? 14.275 6.110 44.801 1.00 26.29 317 PHE A N 1
ATOM 2411 C CA . PHE A 1 317 ? 13.997 5.201 43.699 1.00 25.37 317 PHE A CA 1
ATOM 2412 C C . PHE A 1 317 ? 12.558 4.698 43.766 1.00 23.77 317 PHE A C 1
ATOM 2413 O O . PHE A 1 317 ? 11.951 4.655 44.831 1.00 25.74 317 PHE A O 1
ATOM 2421 N N . ASP A 1 318 ? 12.029 4.330 42.607 1.00 23.97 318 ASP A N 1
ATOM 2422 C CA . ASP A 1 318 ? 10.669 3.810 42.454 1.00 24.06 318 ASP A CA 1
ATOM 2423 C C . ASP A 1 318 ? 10.746 2.296 42.688 1.00 23.64 318 ASP A C 1
ATOM 2424 O O . ASP A 1 318 ? 11.579 1.628 42.085 1.00 25.27 318 ASP A O 1
ATOM 2429 N N . TYR A 1 319 ? 9.905 1.749 43.564 1.00 22.67 319 TYR A N 1
ATOM 2430 C CA . TYR A 1 319 ? 9.963 0.313 43.799 1.00 22.09 319 TYR A CA 1
ATOM 2431 C C . TYR A 1 319 ? 8.847 -0.492 43.150 1.00 21.53 319 TYR A C 1
ATOM 2432 O O . TYR A 1 319 ? 8.236 -1.351 43.781 1.00 20.23 319 TYR A O 1
ATOM 2441 N N . GLY A 1 320 ? 8.592 -0.178 41.884 1.00 20.79 320 GLY A N 1
ATOM 2442 C CA . GLY A 1 320 ? 7.619 -0.890 41.085 1.00 21.34 320 GLY A CA 1
ATOM 2443 C C . GLY A 1 320 ? 6.131 -0.875 41.350 1.00 21.91 320 GLY A C 1
ATOM 2444 O O . GLY A 1 320 ? 5.502 -1.923 41.247 1.00 20.96 320 GLY A O 1
ATOM 2445 N N . ASN A 1 321 ? 5.559 0.282 41.669 1.00 21.46 321 ASN A N 1
ATOM 2446 C CA . ASN A 1 321 ? 4.125 0.356 41.901 1.00 19.97 321 ASN A CA 1
ATOM 2447 C C . ASN A 1 321 ? 3.518 1.380 40.954 1.00 21.35 321 ASN A C 1
ATOM 2448 O O . ASN A 1 321 ? 2.354 1.763 41.088 1.00 18.80 321 ASN A O 1
ATOM 2453 N N . ASN A 1 322 ? 4.332 1.814 39.991 1.00 21.16 322 ASN A N 1
ATOM 2454 C CA . ASN A 1 322 ? 3.930 2.785 38.970 1.00 21.58 322 ASN A CA 1
ATOM 2455 C C . ASN A 1 322 ? 3.524 4.160 39.519 1.00 20.55 322 ASN A C 1
ATOM 2456 O O . ASN A 1 322 ? 2.887 4.944 38.820 1.00 18.70 322 ASN A O 1
ATOM 2461 N N . ILE A 1 323 ? 3.908 4.463 40.754 1.00 20.65 323 ILE A N 1
ATOM 2462 C CA . ILE A 1 323 ? 3.529 5.741 41.347 1.00 23.21 323 ILE A CA 1
ATOM 2463 C C . ILE A 1 323 ? 4.068 6.962 40.600 1.00 23.53 323 ILE A C 1
ATOM 2464 O O . ILE A 1 323 ? 3.445 8.025 40.621 1.00 24.46 323 ILE A O 1
ATOM 2469 N N . ARG A 1 324 ? 5.211 6.817 39.937 1.00 21.89 324 ARG A N 1
ATOM 2470 C CA . ARG A 1 324 ? 5.780 7.932 39.189 1.00 22.00 324 ARG A CA 1
ATOM 2471 C C . ARG A 1 324 ? 4.888 8.288 38.014 1.00 23.15 324 ARG A C 1
ATOM 2472 O O . ARG A 1 324 ? 4.738 9.466 37.668 1.00 21.22 324 ARG A O 1
ATOM 2480 N N . GLN A 1 325 ? 4.293 7.267 37.404 1.00 22.77 325 GLN A N 1
ATOM 2481 C CA . GLN A 1 325 ? 3.414 7.481 36.265 1.00 22.62 325 GLN A CA 1
ATOM 2482 C C . GLN A 1 325 ? 2.182 8.253 36.695 1.00 23.24 325 GLN A C 1
ATOM 2483 O O . GLN A 1 325 ? 1.719 9.138 35.977 1.00 23.93 325 GLN A O 1
ATOM 2489 N N . VAL A 1 326 ? 1.649 7.911 37.866 1.00 22.24 326 VAL A N 1
ATOM 2490 C CA . VAL A 1 326 ? 0.458 8.578 38.374 1.00 22.68 326 VAL A CA 1
ATOM 2491 C C . VAL A 1 326 ? 0.711 10.072 38.577 1.00 23.25 326 VAL A C 1
ATOM 2492 O O . VAL A 1 326 ? -0.122 10.904 38.217 1.00 23.04 326 VAL A O 1
ATOM 2496 N N . ALA A 1 327 ? 1.857 10.407 39.159 1.00 22.80 327 ALA A N 1
ATOM 2497 C CA . ALA A 1 327 ? 2.209 11.803 39.388 1.00 23.29 327 ALA A CA 1
ATOM 2498 C C . ALA A 1 327 ? 2.435 12.471 38.031 1.00 24.63 327 ALA A C 1
ATOM 2499 O O . ALA A 1 327 ? 2.059 13.626 37.814 1.00 25.81 327 ALA A O 1
ATOM 2501 N N . LYS A 1 328 ? 3.050 11.733 37.117 1.00 25.39 328 LYS A N 1
ATOM 2502 C CA . LYS A 1 328 ? 3.300 12.242 35.778 1.00 26.36 328 LYS A CA 1
ATOM 2503 C C . LYS A 1 328 ? 1.961 12.614 35.139 1.00 27.31 328 LYS A C 1
ATOM 2504 O O . LYS A 1 328 ? 1.794 13.733 34.655 1.00 27.31 328 LYS A O 1
ATOM 2510 N N . ASP A 1 329 ? 1.006 11.680 35.162 1.00 25.95 329 ASP A N 1
ATOM 2511 C CA . ASP A 1 329 ? -0.315 11.910 34.579 1.00 26.25 329 ASP A CA 1
ATOM 2512 C C . ASP A 1 329 ? -1.054 13.102 35.185 1.00 26.99 329 ASP A C 1
ATOM 2513 O O . ASP A 1 329 ? -2.002 13.615 34.589 1.00 27.02 329 ASP A O 1
ATOM 2518 N N . GLU A 1 330 ? -0.641 13.535 36.372 1.00 26.45 330 GLU A N 1
ATOM 2519 C CA . GLU A 1 330 ? -1.297 14.666 37.015 1.00 27.67 330 GLU A CA 1
ATOM 2520 C C . GLU A 1 330 ? -0.606 15.989 36.680 1.00 28.31 330 GLU A C 1
ATOM 2521 O O . GLU A 1 330 ? -1.015 17.042 37.158 1.00 28.32 330 GLU A O 1
ATOM 2527 N N . GLY A 1 331 ? 0.438 15.930 35.860 1.00 29.15 331 GLY A N 1
ATOM 2528 C CA . GLY A 1 331 ? 1.139 17.144 35.481 1.00 30.69 331 GLY A CA 1
ATOM 2529 C C . GLY A 1 331 ? 2.538 17.320 36.052 1.00 32.35 331 GLY A C 1
ATOM 2530 O O . GLY A 1 331 ? 3.216 18.294 35.722 1.00 31.57 331 GLY A O 1
ATOM 2531 N N . LEU A 1 332 ? 2.975 16.403 36.912 1.00 33.13 332 LEU A N 1
ATOM 2532 C CA . LEU A 1 332 ? 4.317 16.493 37.493 1.00 33.75 332 LEU A CA 1
ATOM 2533 C C . LEU A 1 332 ? 5.315 16.087 36.417 1.00 34.21 332 LEU A C 1
ATOM 2534 O O . LEU A 1 332 ? 5.714 14.924 36.346 1.00 32.90 332 LEU A O 1
ATOM 2539 N N . GLU A 1 333 ? 5.726 17.051 35.596 1.00 34.77 333 GLU A N 1
ATOM 2540 C CA . GLU A 1 333 ? 6.645 16.797 34.490 1.00 35.85 333 GLU A CA 1
ATOM 2541 C C . GLU A 1 333 ? 7.948 16.075 34.841 1.00 33.67 333 GLU A C 1
ATOM 2542 O O . GLU A 1 333 ? 8.490 15.350 34.015 1.00 33.45 333 GLU A O 1
ATOM 2548 N N . ASN A 1 334 ? 8.449 16.254 36.057 1.00 32.92 334 ASN A N 1
ATOM 2549 C CA . ASN A 1 334 ? 9.697 15.603 36.445 1.00 31.93 334 ASN A CA 1
ATOM 2550 C C . ASN A 1 334 ? 9.497 14.398 37.369 1.00 30.63 334 ASN A C 1
ATOM 2551 O O . ASN A 1 334 ? 10.413 14.006 38.092 1.00 30.06 334 ASN A O 1
ATOM 2556 N N . ALA A 1 335 ? 8.304 13.809 37.333 1.00 29.91 335 ALA A N 1
ATOM 2557 C CA . ALA A 1 335 ? 7.989 12.658 38.176 1.00 29.35 335 ALA A CA 1
ATOM 2558 C C . ALA A 1 335 ? 9.002 11.537 37.992 1.00 28.67 335 ALA A C 1
ATOM 2559 O O . ALA A 1 335 ? 9.249 10.758 38.907 1.00 27.40 335 ALA A O 1
ATOM 2561 N N . PHE A 1 336 ? 9.591 11.450 36.807 1.00 29.43 336 PHE A N 1
ATOM 2562 C CA . PHE A 1 336 ? 10.571 10.412 36.560 1.00 29.54 336 PHE A CA 1
ATOM 2563 C C . PHE A 1 336 ? 12.012 10.861 36.793 1.00 30.09 336 PHE A C 1
ATOM 2564 O O . PHE A 1 336 ? 12.936 10.335 36.177 1.00 30.23 336 PHE A O 1
ATOM 2572 N N . ASP A 1 337 ? 12.201 11.825 37.691 1.00 31.02 337 ASP A N 1
ATOM 2573 C CA . ASP A 1 337 ? 13.538 12.306 38.017 1.00 30.83 337 ASP A CA 1
ATOM 2574 C C . ASP A 1 337 ? 14.330 11.287 38.831 1.00 29.87 337 ASP A C 1
ATOM 2575 O O . ASP A 1 337 ? 15.533 11.449 39.019 1.00 30.54 337 ASP A O 1
ATOM 2580 N N . PHE A 1 338 ? 13.657 10.263 39.352 1.00 27.17 338 PHE A N 1
ATOM 2581 C CA . PHE A 1 338 ? 14.363 9.202 40.062 1.00 25.62 338 PHE A CA 1
ATOM 2582 C C . PHE A 1 338 ? 14.045 7.893 39.340 1.00 25.90 338 PHE A C 1
ATOM 2583 O O . PHE A 1 338 ? 12.945 7.718 38.812 1.00 25.75 338 PHE A O 1
ATOM 2591 N N . PRO A 1 339 ? 15.016 6.965 39.286 1.00 25.31 339 PRO A N 1
ATOM 2592 C CA . PRO A 1 339 ? 14.913 5.662 38.621 1.00 24.49 339 PRO A CA 1
ATOM 2593 C C . PRO A 1 339 ? 14.171 4.512 39.276 1.00 24.21 339 PRO A C 1
ATOM 2594 O O . PRO A 1 339 ? 13.871 4.528 40.467 1.00 25.32 339 PRO A O 1
ATOM 2598 N N . GLY A 1 340 ? 13.885 3.502 38.461 1.00 24.36 340 GLY A N 1
ATOM 2599 C CA . GLY A 1 340 ? 13.222 2.312 38.949 1.00 24.81 340 GLY A CA 1
ATOM 2600 C C . GLY A 1 340 ? 14.315 1.404 39.476 1.00 23.76 340 GLY A C 1
ATOM 2601 O O . GLY A 1 340 ? 15.432 1.418 38.966 1.00 25.74 340 GLY A O 1
ATOM 2602 N N . PHE A 1 341 ? 14.007 0.614 40.492 1.00 23.54 341 PHE A N 1
ATOM 2603 C CA . PHE A 1 341 ? 14.997 -0.279 41.080 1.00 22.76 341 PHE A CA 1
ATOM 2604 C C . PHE A 1 341 ? 15.659 -1.280 40.134 1.00 21.44 341 PHE A C 1
ATOM 2605 O O . PHE A 1 341 ? 16.774 -1.720 40.399 1.00 22.14 341 PHE A O 1
ATOM 2613 N N . VAL A 1 342 ? 15.001 -1.642 39.035 1.00 21.36 342 VAL A N 1
ATOM 2614 C CA . VAL A 1 342 ? 15.606 -2.613 38.121 1.00 20.86 342 VAL A CA 1
ATOM 2615 C C . VAL A 1 342 ? 16.796 -2.050 37.349 1.00 21.20 342 VAL A C 1
ATOM 2616 O O . VAL A 1 342 ? 17.903 -2.581 37.438 1.00 20.49 342 VAL A O 1
ATOM 2620 N N . PRO A 1 343 ? 16.590 -0.976 36.570 1.00 21.33 343 PRO A N 1
ATOM 2621 C CA . PRO A 1 343 ? 17.754 -0.455 35.848 1.00 21.50 343 PRO A CA 1
ATOM 2622 C C . PRO A 1 343 ? 18.823 0.081 36.802 1.00 23.41 343 PRO A C 1
ATOM 2623 O O . PRO A 1 343 ? 20.013 0.046 36.501 1.00 25.06 343 PRO A O 1
ATOM 2627 N N . ALA A 1 344 ? 18.404 0.554 37.968 1.00 24.22 344 ALA A N 1
ATOM 2628 C CA . ALA A 1 344 ? 19.356 1.105 38.925 1.00 24.59 344 ALA A CA 1
ATOM 2629 C C . ALA A 1 344 ? 20.116 0.096 39.785 1.00 25.03 344 ALA A C 1
ATOM 2630 O O . ALA A 1 344 ? 21.310 0.271 40.018 1.00 24.42 344 ALA A O 1
ATOM 2632 N N . TYR A 1 345 ? 19.449 -0.959 40.245 1.00 24.50 345 TYR A N 1
ATOM 2633 C CA . TYR A 1 345 ? 20.119 -1.914 41.126 1.00 24.92 345 TYR A CA 1
ATOM 2634 C C . TYR A 1 345 ? 20.050 -3.410 40.816 1.00 25.06 345 TYR A C 1
ATOM 2635 O O . TYR A 1 345 ? 20.977 -4.147 41.147 1.00 24.70 345 TYR A O 1
ATOM 2644 N N . ILE A 1 346 ? 18.967 -3.863 40.195 1.00 25.67 346 ILE A N 1
ATOM 2645 C CA . ILE A 1 346 ? 18.787 -5.299 39.953 1.00 26.49 346 ILE A CA 1
ATOM 2646 C C . ILE A 1 346 ? 19.116 -5.922 38.583 1.00 26.42 346 ILE A C 1
ATOM 2647 O O . ILE A 1 346 ? 19.551 -7.076 38.520 1.00 26.37 346 ILE A O 1
ATOM 2652 N N . ARG A 1 347 ? 18.933 -5.175 37.496 1.00 24.43 347 ARG A N 1
ATOM 2653 C CA . ARG A 1 347 ? 19.183 -5.718 36.157 1.00 23.22 347 ARG A CA 1
ATOM 2654 C C . ARG A 1 347 ? 20.409 -6.621 35.978 1.00 22.17 347 ARG A C 1
ATOM 2655 O O . ARG A 1 347 ? 20.332 -7.638 35.287 1.00 21.76 347 ARG A O 1
ATOM 2663 N N . PRO A 1 348 ? 21.556 -6.265 36.584 1.00 22.56 348 PRO A N 1
ATOM 2664 C CA . PRO A 1 348 ? 22.731 -7.128 36.413 1.00 22.55 348 PRO A CA 1
ATOM 2665 C C . PRO A 1 348 ? 22.456 -8.562 36.848 1.00 22.99 348 PRO A C 1
ATOM 2666 O O . PRO A 1 348 ? 23.002 -9.505 36.278 1.00 23.85 348 PRO A O 1
ATOM 2670 N N . LEU A 1 349 ? 21.613 -8.718 37.865 1.00 22.92 349 LEU A N 1
ATOM 2671 C CA . LEU A 1 349 ? 21.260 -10.039 38.364 1.00 23.17 349 LEU A CA 1
ATOM 2672 C C . LEU A 1 349 ? 20.465 -10.779 37.301 1.00 23.86 349 LEU A C 1
ATOM 2673 O O . LEU A 1 349 ? 20.606 -11.990 37.146 1.00 26.36 349 LEU A O 1
ATOM 2678 N N . PHE A 1 350 ? 19.630 -10.050 36.563 1.00 24.79 350 PHE A N 1
ATOM 2679 C CA . PHE A 1 350 ? 18.821 -10.667 35.512 1.00 23.01 350 PHE A CA 1
ATOM 2680 C C . PHE A 1 350 ? 19.703 -11.196 34.387 1.00 22.54 350 PHE A C 1
ATOM 2681 O O . PHE A 1 350 ? 19.410 -12.244 33.806 1.00 22.50 350 PHE A O 1
ATOM 2689 N N . CYS A 1 351 ? 20.777 -10.469 34.082 1.00 20.20 351 CYS A N 1
ATOM 2690 C CA . CYS A 1 351 ? 21.691 -10.857 33.016 1.00 21.39 351 CYS A CA 1
ATOM 2691 C C . CYS A 1 351 ? 22.406 -12.158 33.286 1.00 23.25 351 CYS A C 1
ATOM 2692 O O . CYS A 1 351 ? 23.071 -12.699 32.404 1.00 24.11 351 CYS A O 1
ATOM 2695 N N . GLU A 1 352 ? 22.278 -12.658 34.508 1.00 24.25 352 GLU A N 1
ATOM 2696 C CA . GLU A 1 352 ? 22.900 -13.921 34.862 1.00 25.27 352 GLU A CA 1
ATOM 2697 C C . GLU A 1 352 ? 21.803 -14.950 35.051 1.00 23.48 352 GLU A C 1
ATOM 2698 O O . GLU A 1 352 ? 22.049 -16.055 35.521 1.00 22.90 352 GLU A O 1
ATOM 2704 N N . GLY A 1 353 ? 20.586 -14.566 34.673 1.00 23.63 353 GLY A N 1
ATOM 2705 C CA . GLY A 1 353 ? 19.447 -15.460 34.783 1.00 22.72 353 GLY A CA 1
ATOM 2706 C C . GLY A 1 353 ? 18.868 -15.582 36.178 1.00 23.99 353 GLY A C 1
ATOM 2707 O O . GLY A 1 353 ? 18.096 -16.502 36.449 1.00 25.31 353 GLY A O 1
ATOM 2708 N N . LYS A 1 354 ? 19.224 -14.658 37.066 1.00 22.70 354 LYS A N 1
ATOM 2709 C CA . LYS A 1 354 ? 18.720 -14.705 38.430 1.00 23.84 354 LYS A CA 1
ATOM 2710 C C . LYS A 1 354 ? 17.328 -14.104 38.541 1.00 24.37 354 LYS A C 1
ATOM 2711 O O . LYS A 1 354 ? 16.926 -13.261 37.739 1.00 23.35 354 LYS A O 1
ATOM 2717 N N . GLY A 1 355 ? 16.595 -14.545 39.553 1.00 25.08 355 GLY A N 1
ATOM 2718 C CA . GLY A 1 355 ? 15.250 -14.052 39.755 1.00 24.39 355 GLY A CA 1
ATOM 2719 C C . GLY A 1 355 ? 14.639 -14.649 41.003 1.00 22.50 355 GLY A C 1
ATOM 2720 O O . GLY A 1 355 ? 15.244 -15.514 41.636 1.00 22.21 355 GLY A O 1
ATOM 2721 N N . PRO A 1 356 ? 13.425 -14.216 41.370 1.00 21.14 356 PRO A N 1
ATOM 2722 C CA . PRO A 1 356 ? 12.723 -14.704 42.559 1.00 20.42 356 PRO A CA 1
ATOM 2723 C C . PRO A 1 356 ? 12.266 -16.168 42.460 1.00 20.03 356 PRO A C 1
ATOM 2724 O O . PRO A 1 356 ? 11.091 -16.489 42.663 1.00 16.26 356 PRO A O 1
ATOM 2728 N N . PHE A 1 357 ? 13.224 -17.038 42.134 1.00 21.52 357 PHE A N 1
ATOM 2729 C CA . PHE A 1 357 ? 13.015 -18.479 42.018 1.00 21.23 357 PHE A CA 1
ATOM 2730 C C . PHE A 1 357 ? 12.553 -18.897 43.411 1.00 21.55 357 PHE A C 1
ATOM 2731 O O . PHE A 1 357 ? 13.006 -18.329 44.400 1.00 22.72 357 PHE A O 1
ATOM 2739 N N . ARG A 1 358 ? 11.662 -19.877 43.511 1.00 21.62 358 ARG A N 1
ATOM 2740 C CA . ARG A 1 358 ? 11.166 -20.270 44.825 1.00 19.85 358 ARG A CA 1
ATOM 2741 C C . ARG A 1 358 ? 10.554 -21.668 44.808 1.00 19.62 358 ARG A C 1
ATOM 2742 O O . ARG A 1 358 ? 10.305 -22.229 43.748 1.00 21.09 358 ARG A O 1
ATOM 2750 N N . TRP A 1 359 ? 10.304 -22.225 45.987 1.00 19.39 359 TRP A N 1
ATOM 2751 C CA . TRP A 1 359 ? 9.662 -23.534 46.073 1.00 20.87 359 TRP A CA 1
ATOM 2752 C C . TRP A 1 359 ? 8.860 -23.683 47.366 1.00 21.77 359 TRP A C 1
ATOM 2753 O O . TRP A 1 359 ? 9.109 -22.989 48.359 1.00 22.78 359 TRP A O 1
ATOM 2764 N N . ALA A 1 360 ? 7.874 -24.573 47.333 1.00 21.59 360 ALA A N 1
ATOM 2765 C CA . ALA A 1 360 ? 7.025 -24.837 48.484 1.00 21.83 360 ALA A CA 1
ATOM 2766 C C . ALA A 1 360 ? 6.936 -26.345 48.713 1.00 21.32 360 ALA A C 1
ATOM 2767 O O . ALA A 1 360 ? 6.961 -27.128 47.763 1.00 20.39 360 ALA A O 1
ATOM 2769 N N . ALA A 1 361 ? 6.832 -26.733 49.979 1.00 20.79 361 ALA A N 1
ATOM 2770 C CA . ALA A 1 361 ? 6.742 -28.134 50.375 1.00 21.36 361 ALA A CA 1
ATOM 2771 C C . ALA A 1 361 ? 5.281 -28.547 50.528 1.00 21.92 361 ALA A C 1
ATOM 2772 O O . ALA A 1 361 ? 4.615 -28.126 51.471 1.00 23.37 361 ALA A O 1
ATOM 2774 N N . LEU A 1 362 ? 4.776 -29.362 49.606 1.00 21.65 362 LEU A N 1
ATOM 2775 C CA . LEU A 1 362 ? 3.387 -29.793 49.693 1.00 23.95 362 LEU A CA 1
ATOM 2776 C C . LEU A 1 362 ? 3.141 -30.621 50.954 1.00 24.05 362 LEU A C 1
ATOM 2777 O O . LEU A 1 362 ? 2.003 -30.762 51.400 1.00 24.74 362 LEU A O 1
ATOM 2782 N N . SER A 1 363 ? 4.208 -31.160 51.536 1.00 25.60 363 SER A N 1
ATOM 2783 C CA . SER A 1 363 ? 4.071 -31.959 52.749 1.00 26.20 363 SER A CA 1
ATOM 2784 C C . SER A 1 363 ? 3.543 -31.064 53.866 1.00 27.47 363 SER A C 1
ATOM 2785 O O . SER A 1 363 ? 2.741 -31.490 54.698 1.00 28.44 363 SER A O 1
ATOM 2788 N N . GLY A 1 364 ? 4.002 -29.816 53.871 1.00 26.67 364 GLY A N 1
ATOM 2789 C CA . GLY A 1 364 ? 3.581 -28.876 54.892 1.00 26.65 364 GLY A CA 1
ATOM 2790 C C . GLY A 1 364 ? 4.545 -28.925 56.059 1.00 26.45 364 GLY A C 1
ATOM 2791 O O . GLY A 1 364 ? 4.400 -28.186 57.026 1.00 25.01 364 GLY A O 1
ATOM 2792 N N . ASP A 1 365 ? 5.537 -29.803 55.961 1.00 26.16 365 ASP A N 1
ATOM 2793 C CA . ASP A 1 365 ? 6.527 -29.952 57.013 1.00 27.13 365 ASP A CA 1
ATOM 2794 C C . ASP A 1 365 ? 7.756 -29.087 56.748 1.00 26.73 365 ASP A C 1
ATOM 2795 O O . ASP A 1 365 ? 8.456 -29.273 55.753 1.00 28.58 365 ASP A O 1
ATOM 2800 N N . PRO A 1 366 ? 8.038 -28.131 57.643 1.00 24.64 366 PRO A N 1
ATOM 2801 C CA . PRO A 1 366 ? 9.207 -27.264 57.457 1.00 24.59 366 PRO A CA 1
ATOM 2802 C C . PRO A 1 366 ? 10.519 -28.044 57.370 1.00 24.69 366 PRO A C 1
ATOM 2803 O O . PRO A 1 366 ? 11.533 -27.508 56.932 1.00 23.30 366 PRO A O 1
ATOM 2807 N N . ALA A 1 367 ? 10.501 -29.309 57.789 1.00 24.13 367 ALA A N 1
ATOM 2808 C CA . ALA A 1 367 ? 11.705 -30.133 57.719 1.00 23.93 367 ALA A CA 1
ATOM 2809 C C . ALA A 1 367 ? 12.169 -30.210 56.258 1.00 24.00 367 ALA A C 1
ATOM 2810 O O . ALA A 1 367 ? 13.371 -30.241 55.979 1.00 23.41 367 ALA A O 1
ATOM 2812 N N . ASP A 1 368 ? 11.211 -30.232 55.331 1.00 23.48 368 ASP A N 1
ATOM 2813 C CA . ASP A 1 368 ? 11.540 -30.287 53.909 1.00 23.42 368 ASP A CA 1
ATOM 2814 C C . ASP A 1 368 ? 12.256 -29.018 53.456 1.00 21.98 368 ASP A C 1
ATOM 2815 O O . ASP A 1 368 ? 13.184 -29.081 52.653 1.00 24.64 368 ASP A O 1
ATOM 2820 N N . ILE A 1 369 ? 11.830 -27.865 53.962 1.00 21.75 369 ILE A N 1
ATOM 2821 C CA . ILE A 1 369 ? 12.472 -26.615 53.573 1.00 21.36 369 ILE A CA 1
ATOM 2822 C C . ILE A 1 369 ? 13.882 -26.587 54.140 1.00 22.26 369 ILE A C 1
ATOM 2823 O O . ILE A 1 369 ? 14.819 -26.176 53.467 1.00 23.38 369 ILE A O 1
ATOM 2828 N N . TYR A 1 370 ? 14.039 -27.036 55.380 1.00 24.50 370 TYR A N 1
ATOM 2829 C CA . TYR A 1 370 ? 15.361 -27.061 55.985 1.00 26.31 370 TYR A CA 1
ATOM 2830 C C . TYR A 1 370 ? 16.253 -27.994 55.176 1.00 26.81 370 TYR A C 1
ATOM 2831 O O . TYR A 1 370 ? 17.444 -27.730 54.982 1.00 27.55 370 TYR A O 1
ATOM 2840 N N . ARG A 1 371 ? 15.668 -29.085 54.694 1.00 26.71 371 ARG A N 1
ATOM 2841 C CA . ARG A 1 371 ? 16.422 -30.051 53.909 1.00 27.33 371 ARG A CA 1
ATOM 2842 C C . ARG A 1 371 ? 16.885 -29.412 52.592 1.00 26.39 371 ARG A C 1
ATOM 2843 O O . ARG A 1 371 ? 18.028 -29.600 52.169 1.00 25.68 371 ARG A O 1
ATOM 2851 N N . THR A 1 372 ? 15.999 -28.658 51.945 1.00 25.39 372 THR A N 1
ATOM 2852 C CA . THR A 1 372 ? 16.360 -28.000 50.691 1.00 25.65 372 THR A CA 1
ATOM 2853 C C . THR A 1 372 ? 17.386 -26.903 50.963 1.00 25.14 372 THR A C 1
ATOM 2854 O O . THR A 1 372 ? 18.205 -26.577 50.099 1.00 23.95 372 THR A O 1
ATOM 2858 N N . ASP A 1 373 ? 17.334 -26.336 52.167 1.00 24.80 373 ASP A N 1
ATOM 2859 C CA . ASP A 1 373 ? 18.265 -25.283 52.540 1.00 26.22 373 ASP A CA 1
ATOM 2860 C C . ASP A 1 373 ? 19.684 -25.834 52.635 1.00 27.64 373 ASP A C 1
ATOM 2861 O O . ASP A 1 373 ? 20.641 -25.203 52.173 1.00 24.59 373 ASP A O 1
ATOM 2866 N N . ALA A 1 374 ? 19.817 -27.013 53.233 1.00 28.28 374 ALA A N 1
ATOM 2867 C CA . ALA A 1 374 ? 21.126 -27.637 53.358 1.00 30.41 374 ALA A CA 1
ATOM 2868 C C . ALA A 1 374 ? 21.580 -28.072 51.962 1.00 31.09 374 ALA A C 1
ATOM 2869 O O . ALA A 1 374 ? 22.763 -27.993 51.624 1.00 31.00 374 ALA A O 1
ATOM 2871 N N . LEU A 1 375 ? 20.627 -28.523 51.152 1.00 31.93 375 LEU A N 1
ATOM 2872 C CA . LEU A 1 375 ? 20.925 -28.963 49.792 1.00 32.15 375 LEU A CA 1
ATOM 2873 C C . LEU A 1 375 ? 21.641 -27.839 49.038 1.00 32.58 375 LEU A C 1
ATOM 2874 O O . LEU A 1 375 ? 22.666 -28.060 48.385 1.00 31.77 375 LEU A O 1
ATOM 2879 N N . LEU A 1 376 ? 21.090 -26.632 49.128 1.00 32.82 376 LEU A N 1
ATOM 2880 C CA . LEU A 1 376 ? 21.678 -25.470 48.466 1.00 32.30 376 LEU A CA 1
ATOM 2881 C C . LEU A 1 376 ? 23.177 -25.366 48.736 1.00 32.47 376 LEU A C 1
ATOM 2882 O O . LEU A 1 376 ? 23.972 -25.143 47.819 1.00 31.86 376 LEU A O 1
ATOM 2887 N N . LYS A 1 377 ? 23.561 -25.526 49.998 1.00 32.14 377 LYS A N 1
ATOM 2888 C CA . LYS A 1 377 ? 24.964 -25.441 50.382 1.00 33.95 377 LYS A CA 1
ATOM 2889 C C . LYS A 1 377 ? 25.783 -26.593 49.797 1.00 34.89 377 LYS A C 1
ATOM 2890 O O . LYS A 1 377 ? 26.977 -26.440 49.526 1.00 35.41 377 LYS A O 1
ATOM 2896 N N . GLU A 1 378 ? 25.144 -27.743 49.601 1.00 34.95 378 GLU A N 1
ATOM 2897 C CA . GLU A 1 378 ? 25.828 -28.908 49.043 1.00 34.78 378 GLU A CA 1
ATOM 2898 C C . GLU A 1 378 ? 26.099 -28.723 47.550 1.00 33.27 378 GLU A C 1
ATOM 2899 O O . GLU A 1 378 ? 27.180 -29.041 47.065 1.00 31.64 378 GLU A O 1
ATOM 2905 N N . LEU A 1 379 ? 25.112 -28.197 46.830 1.00 32.64 379 LEU A N 1
ATOM 2906 C CA . LEU A 1 379 ? 25.234 -27.996 45.391 1.00 30.85 379 LEU A CA 1
ATOM 2907 C C . LEU A 1 379 ? 26.123 -26.824 44.999 1.00 31.20 379 LEU A C 1
ATOM 2908 O O . LEU A 1 379 ? 26.793 -26.866 43.969 1.00 31.80 379 LEU A O 1
ATOM 2913 N N . PHE A 1 380 ? 26.120 -25.777 45.815 1.00 32.09 380 PHE A N 1
ATOM 2914 C CA . PHE A 1 380 ? 26.915 -24.584 45.534 1.00 32.94 380 PHE A CA 1
ATOM 2915 C C . PHE A 1 380 ? 27.773 -24.251 46.748 1.00 35.57 380 PHE A C 1
ATOM 2916 O O . PHE A 1 380 ? 27.618 -23.202 47.373 1.00 36.49 380 PHE A O 1
ATOM 2924 N N . PRO A 1 381 ? 28.713 -25.143 47.081 1.00 37.94 381 PRO A N 1
ATOM 2925 C CA . PRO A 1 381 ? 29.611 -24.986 48.226 1.00 38.27 381 PRO A CA 1
ATOM 2926 C C . PRO A 1 381 ? 30.497 -23.754 48.240 1.00 37.94 381 PRO A C 1
ATOM 2927 O O . PRO A 1 381 ? 30.966 -23.333 49.290 1.00 38.72 381 PRO A O 1
ATOM 2931 N N . THR A 1 382 ? 30.706 -23.157 47.074 1.00 37.77 382 THR A N 1
ATOM 2932 C CA . THR A 1 382 ? 31.639 -22.008 46.941 1.00 39.73 382 THR A CA 1
ATOM 2933 C C . THR A 1 382 ? 31.006 -20.632 46.909 1.00 39.67 382 THR A C 1
ATOM 2934 O O . THR A 1 382 ? 31.678 -19.634 46.840 1.00 39.09 382 THR A O 1
ATOM 2938 N N . ASN A 1 383 ? 29.687 -20.630 46.922 1.00 39.78 383 ASN A N 1
ATOM 2939 C CA . ASN A 1 383 ? 28.906 -19.393 46.845 1.00 39.18 383 ASN A CA 1
ATOM 2940 C C . ASN A 1 383 ? 28.569 -18.860 48.259 1.00 38.76 383 ASN A C 1
ATOM 2941 O O . ASN A 1 383 ? 27.516 -19.158 48.835 1.00 37.97 383 ASN A O 1
ATOM 2946 N N . LYS A 1 384 ? 29.491 -18.060 48.805 1.00 38.50 384 LYS A N 1
ATOM 2947 C CA . LYS A 1 384 ? 29.347 -17.470 50.134 1.00 38.30 384 LYS A CA 1
ATOM 2948 C C . LYS A 1 384 ? 28.057 -16.689 50.298 1.00 36.15 384 LYS A C 1
ATOM 2949 O O . LYS A 1 384 ? 27.316 -16.900 51.252 1.00 35.27 384 LYS A O 1
ATOM 2955 N N . ALA A 1 385 ? 27.781 -15.801 49.352 1.00 34.70 385 ALA A N 1
ATOM 2956 C CA . ALA A 1 385 ? 26.575 -14.988 49.401 1.00 35.58 385 ALA A CA 1
ATOM 2957 C C . ALA A 1 385 ? 25.318 -15.847 49.496 1.00 35.11 385 ALA A C 1
ATOM 2958 O O . ALA A 1 385 ? 24.410 -15.541 50.264 1.00 35.18 385 ALA A O 1
ATOM 2960 N N . LEU A 1 386 ? 25.270 -16.926 48.725 1.00 36.15 386 LEU A N 1
ATOM 2961 C CA . LEU A 1 386 ? 24.113 -17.811 48.745 1.00 36.36 386 LEU A CA 1
ATOM 2962 C C . LEU A 1 386 ? 23.913 -18.353 50.157 1.00 36.10 386 LEU A C 1
ATOM 2963 O O . LEU A 1 386 ? 22.797 -18.347 50.685 1.00 34.59 386 LEU A O 1
ATOM 2968 N N . HIS A 1 387 ? 24.997 -18.816 50.772 1.00 36.08 387 HIS A N 1
ATOM 2969 C CA . HIS A 1 387 ? 24.911 -19.366 52.122 1.00 37.23 387 HIS A CA 1
ATOM 2970 C C . HIS A 1 387 ? 24.541 -18.297 53.144 1.00 36.93 387 HIS A C 1
ATOM 2971 O O . HIS A 1 387 ? 23.829 -18.570 54.105 1.00 37.21 387 HIS A O 1
ATOM 2978 N N . ARG A 1 388 ? 25.031 -17.080 52.939 1.00 37.14 388 ARG A N 1
ATOM 2979 C CA . ARG A 1 388 ? 24.709 -15.988 53.847 1.00 37.58 388 ARG A CA 1
ATOM 2980 C C . ARG A 1 388 ? 23.214 -15.714 53.768 1.00 34.86 388 ARG A C 1
ATOM 2981 O O . ARG A 1 388 ? 22.566 -15.487 54.789 1.00 35.75 388 ARG A O 1
ATOM 2989 N N . TRP A 1 389 ? 22.669 -15.745 52.554 1.00 31.05 389 TRP A N 1
ATOM 2990 C CA . TRP A 1 389 ? 21.246 -15.502 52.363 1.00 30.03 389 TRP A CA 1
ATOM 2991 C C . TRP A 1 389 ? 20.382 -16.594 52.983 1.00 29.77 389 TRP A C 1
ATOM 2992 O O . TRP A 1 389 ? 19.353 -16.304 53.598 1.00 28.25 389 TRP A O 1
ATOM 3003 N N . ILE A 1 390 ? 20.792 -17.848 52.821 1.00 30.02 390 ILE A N 1
ATOM 3004 C CA . ILE A 1 390 ? 20.022 -18.941 53.379 1.00 30.66 390 ILE A CA 1
ATOM 3005 C C . ILE A 1 390 ? 20.014 -18.874 54.904 1.00 30.96 390 ILE A C 1
ATOM 3006 O O . ILE A 1 390 ? 18.994 -19.157 55.542 1.00 28.83 390 ILE A O 1
ATOM 3011 N N . ASP A 1 391 ? 21.142 -18.484 55.493 1.00 32.09 391 ASP A N 1
ATOM 3012 C CA . ASP A 1 391 ? 21.210 -18.382 56.946 1.00 33.12 391 ASP A CA 1
ATOM 3013 C C . ASP A 1 391 ? 20.326 -17.249 57.458 1.00 32.78 391 ASP A C 1
ATOM 3014 O O . ASP A 1 391 ? 19.711 -17.373 58.514 1.00 33.32 391 ASP A O 1
ATOM 3019 N N . MET A 1 392 ? 20.254 -16.148 56.718 1.00 31.07 392 MET A N 1
ATOM 3020 C CA . MET A 1 392 ? 19.393 -15.046 57.130 1.00 33.91 392 MET A CA 1
ATOM 3021 C C . MET A 1 392 ? 17.947 -15.512 57.049 1.00 32.20 392 MET A C 1
ATOM 3022 O O . MET A 1 392 ? 17.164 -15.307 57.968 1.00 32.62 392 MET A O 1
ATOM 3027 N N . ALA A 1 393 ? 17.603 -16.129 55.924 1.00 32.09 393 ALA A N 1
ATOM 3028 C CA . ALA A 1 393 ? 16.254 -16.627 55.692 1.00 31.82 393 ALA A CA 1
ATOM 3029 C C . ALA A 1 393 ? 15.803 -17.537 56.821 1.00 32.13 393 ALA A C 1
ATOM 3030 O O . ALA A 1 393 ? 14.718 -17.378 57.371 1.00 32.38 393 ALA A O 1
ATOM 3032 N N . GLN A 1 394 ? 16.649 -18.494 57.167 1.00 32.64 394 GLN A N 1
ATOM 3033 C CA . GLN A 1 394 ? 16.321 -19.437 58.221 1.00 33.33 394 GLN A CA 1
ATOM 3034 C C . GLN A 1 394 ? 16.148 -18.752 59.568 1.00 32.54 394 GLN A C 1
ATOM 3035 O O . GLN A 1 394 ? 15.313 -19.156 60.370 1.00 33.28 394 GLN A O 1
ATOM 3041 N N . GLU A 1 395 ? 16.928 -17.710 59.823 1.00 32.45 395 GLU A N 1
ATOM 3042 C CA . GLU A 1 395 ? 16.802 -17.027 61.100 1.00 32.36 395 GLU A CA 1
ATOM 3043 C C . GLU A 1 395 ? 15.695 -15.987 61.180 1.00 30.11 395 GLU A C 1
ATOM 3044 O O . GLU A 1 395 ? 15.023 -15.884 62.204 1.00 31.11 395 GLU A O 1
ATOM 3050 N N . LYS A 1 396 ? 15.487 -15.224 60.114 1.00 28.25 396 LYS A N 1
ATOM 3051 C CA . LYS A 1 396 ? 14.484 -14.165 60.165 1.00 27.95 396 LYS A CA 1
ATOM 3052 C C . LYS A 1 396 ? 13.136 -14.380 59.491 1.00 25.82 396 LYS A C 1
ATOM 3053 O O . LYS A 1 396 ? 12.212 -13.593 59.691 1.00 27.12 396 LYS A O 1
ATOM 3059 N N . VAL A 1 397 ? 12.997 -15.431 58.701 1.00 24.53 397 VAL A N 1
ATOM 3060 C CA . VAL A 1 397 ? 11.721 -15.651 58.037 1.00 24.10 397 VAL A CA 1
ATOM 3061 C C . VAL A 1 397 ? 10.841 -16.665 58.747 1.00 25.35 397 VAL A C 1
ATOM 3062 O O . VAL A 1 397 ? 11.277 -17.766 59.072 1.00 26.91 397 VAL A O 1
ATOM 3066 N N . THR A 1 398 ? 9.596 -16.274 58.995 1.00 25.73 398 THR A N 1
ATOM 3067 C CA . THR A 1 398 ? 8.623 -17.149 59.634 1.00 24.67 398 THR A CA 1
ATOM 3068 C C . THR A 1 398 ? 7.673 -17.636 58.542 1.00 23.97 398 THR A C 1
ATOM 3069 O O . THR A 1 398 ? 7.047 -16.829 57.846 1.00 22.45 398 THR A O 1
ATOM 3073 N N . PHE A 1 399 ? 7.572 -18.954 58.394 1.00 22.08 399 PHE A N 1
ATOM 3074 C CA . PHE A 1 399 ? 6.722 -19.543 57.368 1.00 21.94 399 PHE A CA 1
ATOM 3075 C C . PHE A 1 399 ? 5.263 -19.094 57.422 1.00 22.00 399 PHE A C 1
ATOM 3076 O O . PHE A 1 399 ? 4.720 -18.776 58.486 1.00 23.11 399 PHE A O 1
ATOM 3084 N N . GLN A 1 400 ? 4.640 -19.074 56.251 1.00 21.58 400 GLN A N 1
ATOM 3085 C CA . GLN A 1 400 ? 3.236 -18.714 56.113 1.00 21.83 400 GLN A CA 1
ATOM 3086 C C . GLN A 1 400 ? 2.626 -19.811 55.249 1.00 20.44 400 GLN A C 1
ATOM 3087 O O . GLN A 1 400 ? 3.162 -20.132 54.192 1.00 20.13 400 GLN A O 1
ATOM 3093 N N . GLY A 1 401 ? 1.514 -20.390 55.700 1.00 21.85 401 GLY A N 1
ATOM 3094 C CA . GLY A 1 401 ? 0.884 -21.460 54.944 1.00 20.75 401 GLY A CA 1
ATOM 3095 C C . GLY A 1 401 ? 1.883 -22.580 54.741 1.00 21.22 401 GLY A C 1
ATOM 3096 O O . GLY A 1 401 ? 2.628 -22.909 55.657 1.00 22.49 401 GLY A O 1
ATOM 3097 N N . LEU A 1 402 ? 1.914 -23.167 53.551 1.00 21.33 402 LEU A N 1
ATOM 3098 C CA . LEU A 1 402 ? 2.862 -24.242 53.279 1.00 22.87 402 LEU A CA 1
ATOM 3099 C C . LEU A 1 402 ? 4.290 -23.703 53.392 1.00 24.49 402 LEU A C 1
ATOM 3100 O O . LEU A 1 402 ? 4.606 -22.637 52.855 1.00 23.52 402 LEU A O 1
ATOM 3105 N N . PRO A 1 403 ? 5.167 -24.422 54.117 1.00 24.16 403 PRO A N 1
ATOM 3106 C CA . PRO A 1 403 ? 6.549 -23.960 54.261 1.00 23.48 403 PRO A CA 1
ATOM 3107 C C . PRO A 1 403 ? 7.160 -23.728 52.885 1.00 25.32 403 PRO A C 1
ATOM 3108 O O . PRO A 1 403 ? 7.028 -24.577 51.996 1.00 23.63 403 PRO A O 1
ATOM 3112 N N . SER A 1 404 ? 7.821 -22.582 52.713 1.00 24.28 404 SER A N 1
ATOM 3113 C CA . SER A 1 404 ? 8.422 -22.235 51.431 1.00 23.26 404 SER A CA 1
ATOM 3114 C C . SER A 1 404 ? 9.761 -21.508 51.553 1.00 23.20 404 SER A C 1
ATOM 3115 O O . SER A 1 404 ? 10.169 -21.090 52.631 1.00 22.47 404 SER A O 1
ATOM 3118 N N . ARG A 1 405 ? 10.438 -21.344 50.425 1.00 24.25 405 ARG A N 1
ATOM 3119 C CA . ARG A 1 405 ? 11.719 -20.668 50.422 1.00 24.57 405 ARG A CA 1
ATOM 3120 C C . ARG A 1 405 ? 11.927 -19.816 49.184 1.00 25.14 405 ARG A C 1
ATOM 3121 O O . ARG A 1 405 ? 11.673 -20.259 48.062 1.00 25.08 405 ARG A O 1
ATOM 3129 N N . ILE A 1 406 ? 12.384 -18.586 49.394 1.00 25.67 406 ILE A N 1
ATOM 3130 C CA . ILE A 1 406 ? 12.682 -17.693 48.285 1.00 24.45 406 ILE A CA 1
ATOM 3131 C C . ILE A 1 406 ? 14.206 -17.756 48.166 1.00 24.95 406 ILE A C 1
ATOM 3132 O O . ILE A 1 406 ? 14.912 -17.578 49.153 1.00 27.34 406 ILE A O 1
ATOM 3137 N N . CYS A 1 407 ? 14.719 -18.036 46.975 1.00 24.56 407 CYS A N 1
ATOM 3138 C CA . CYS A 1 407 ? 16.163 -18.121 46.792 1.00 24.57 407 CYS A CA 1
ATOM 3139 C C . CYS A 1 407 ? 16.555 -17.868 45.351 1.00 24.19 407 CYS A C 1
ATOM 3140 O O . CYS A 1 407 ? 16.431 -18.748 44.503 1.00 23.07 407 CYS A O 1
ATOM 3143 N N . TRP A 1 408 ? 17.037 -16.661 45.081 1.00 23.90 408 TRP A N 1
ATOM 3144 C CA . TRP A 1 408 ? 17.434 -16.279 43.738 1.00 24.94 408 TRP A CA 1
ATOM 3145 C C . TRP A 1 408 ? 18.560 -17.123 43.161 1.00 26.14 408 TRP A C 1
ATOM 3146 O O . TRP A 1 408 ? 19.706 -17.024 43.594 1.00 30.29 408 TRP A O 1
ATOM 3157 N N . LEU A 1 409 ? 18.227 -17.958 42.185 1.00 25.14 409 LEU A N 1
ATOM 3158 C CA . LEU A 1 409 ? 19.229 -18.784 41.518 1.00 25.91 409 LEU A CA 1
ATOM 3159 C C . LEU A 1 409 ? 19.252 -18.364 40.051 1.00 26.00 409 LEU A C 1
ATOM 3160 O O . LEU A 1 409 ? 18.228 -17.940 39.504 1.00 24.67 409 LEU A O 1
ATOM 3165 N N . GLY A 1 410 ? 20.420 -18.464 39.424 1.00 25.99 410 GLY A N 1
ATOM 3166 C CA . GLY A 1 410 ? 20.541 -18.062 38.033 1.00 25.91 410 GLY A CA 1
ATOM 3167 C C . GLY A 1 410 ? 20.472 -19.212 37.054 1.00 25.59 410 GLY A C 1
ATOM 3168 O O . GLY A 1 410 ? 20.101 -20.330 37.416 1.00 26.09 410 GLY A O 1
ATOM 3169 N N . TYR A 1 411 ? 20.832 -18.935 35.805 1.00 25.79 411 TYR A N 1
ATOM 3170 C CA . TYR A 1 411 ? 20.810 -19.955 34.768 1.00 25.41 411 TYR A CA 1
ATOM 3171 C C . TYR A 1 411 ? 21.735 -21.092 35.164 1.00 24.27 411 TYR A C 1
ATOM 3172 O O . TYR A 1 411 ? 22.852 -20.853 35.610 1.00 22.81 411 TYR A O 1
ATOM 3181 N N . GLY A 1 412 ? 21.274 -22.327 34.992 1.00 25.10 412 GLY A N 1
ATOM 3182 C CA . GLY A 1 412 ? 22.091 -23.472 35.363 1.00 25.26 412 GLY A CA 1
ATOM 3183 C C . GLY A 1 412 ? 21.815 -23.869 36.803 1.00 24.95 412 GLY A C 1
ATOM 3184 O O . GLY A 1 412 ? 21.439 -25.010 37.081 1.00 24.43 412 GLY A O 1
ATOM 3185 N N . GLU A 1 413 ? 21.985 -22.920 37.720 1.00 24.63 413 GLU A N 1
ATOM 3186 C CA . GLU A 1 413 ? 21.735 -23.170 39.137 1.00 25.36 413 GLU A CA 1
ATOM 3187 C C . GLU A 1 413 ? 20.304 -23.654 39.367 1.00 24.37 413 GLU A C 1
ATOM 3188 O O . GLU A 1 413 ? 20.058 -24.469 40.258 1.00 23.78 413 GLU A O 1
ATOM 3194 N N . ARG A 1 414 ? 19.357 -23.149 38.577 1.00 23.26 414 ARG A N 1
ATOM 3195 C CA . ARG A 1 414 ? 17.958 -23.556 38.730 1.00 22.75 414 ARG A CA 1
ATOM 3196 C C . ARG A 1 414 ? 17.759 -25.026 38.370 1.00 22.56 414 ARG A C 1
ATOM 3197 O O . ARG A 1 414 ? 17.153 -25.785 39.123 1.00 21.60 414 ARG A O 1
ATOM 3205 N N . LYS A 1 415 ? 18.267 -25.417 37.210 1.00 22.72 415 LYS A N 1
ATOM 3206 C CA . LYS A 1 415 ? 18.146 -26.791 36.760 1.00 24.80 415 LYS A CA 1
ATOM 3207 C C . LYS A 1 415 ? 18.778 -27.724 37.781 1.00 24.96 415 LYS A C 1
ATOM 3208 O O . LYS A 1 415 ? 18.158 -28.699 38.211 1.00 24.81 415 LYS A O 1
ATOM 3214 N N . LYS A 1 416 ? 20.012 -27.408 38.165 1.00 25.29 416 LYS A N 1
ATOM 3215 C CA . LYS A 1 416 ? 20.761 -28.207 39.126 1.00 27.34 416 LYS A CA 1
ATOM 3216 C C . LYS A 1 416 ? 20.013 -28.398 40.446 1.00 27.99 416 LYS A C 1
ATOM 3217 O O . LYS A 1 416 ? 20.009 -29.494 41.012 1.00 28.96 416 LYS A O 1
ATOM 3223 N N . MET A 1 417 ? 19.384 -27.335 40.937 1.00 26.26 417 MET A N 1
ATOM 3224 C CA . MET A 1 417 ? 18.639 -27.418 42.185 1.00 25.17 417 MET A CA 1
ATOM 3225 C C . MET A 1 417 ? 17.357 -28.218 41.977 1.00 25.74 417 MET A C 1
ATOM 3226 O O . MET A 1 417 ? 17.011 -29.082 42.783 1.00 26.03 417 MET A O 1
ATOM 3231 N N . GLY A 1 418 ? 16.657 -27.931 40.885 1.00 25.05 418 GLY A N 1
ATOM 3232 C CA . GLY A 1 418 ? 15.424 -28.639 40.599 1.00 25.76 418 GLY A CA 1
ATOM 3233 C C . GLY A 1 418 ? 15.579 -30.146 40.473 1.00 25.69 418 GLY A C 1
ATOM 3234 O O . GLY A 1 418 ? 14.748 -30.904 40.980 1.00 25.00 418 GLY A O 1
ATOM 3235 N N . LEU A 1 419 ? 16.633 -30.588 39.794 1.00 25.85 419 LEU A N 1
ATOM 3236 C CA . LEU A 1 419 ? 16.870 -32.020 39.611 1.00 26.19 419 LEU A CA 1
ATOM 3237 C C . LEU A 1 419 ? 17.243 -32.665 40.937 1.00 25.45 419 LEU A C 1
ATOM 3238 O O . LEU A 1 419 ? 16.821 -33.777 41.231 1.00 26.61 419 LEU A O 1
ATOM 3243 N N . ALA A 1 420 ? 18.024 -31.953 41.740 1.00 25.79 420 ALA A N 1
ATOM 3244 C CA . ALA A 1 420 ? 18.441 -32.453 43.045 1.00 26.74 420 ALA A CA 1
ATOM 3245 C C . ALA A 1 420 ? 17.222 -32.606 43.954 1.00 26.77 420 ALA A C 1
ATOM 3246 O O . ALA A 1 420 ? 17.085 -33.602 44.662 1.00 27.69 420 ALA A O 1
ATOM 3248 N N . ILE A 1 421 ? 16.339 -31.614 43.927 1.00 25.85 421 ILE A N 1
ATOM 3249 C CA . ILE A 1 421 ? 15.125 -31.651 44.736 1.00 24.87 421 ILE A CA 1
ATOM 3250 C C . ILE A 1 421 ? 14.273 -32.859 44.350 1.00 24.75 421 ILE A C 1
ATOM 3251 O O . ILE A 1 421 ? 13.728 -33.551 45.202 1.00 26.23 421 ILE A O 1
ATOM 3256 N N . ASN A 1 422 ? 14.150 -33.103 43.056 1.00 26.38 422 ASN A N 1
ATOM 3257 C CA . ASN A 1 422 ? 13.346 -34.220 42.594 1.00 28.34 422 ASN A CA 1
ATOM 3258 C C . ASN A 1 422 ? 13.940 -35.544 43.075 1.00 29.25 422 ASN A C 1
ATOM 3259 O O . ASN A 1 422 ? 13.215 -36.488 43.381 1.00 28.97 422 ASN A O 1
ATOM 3264 N N . GLU A 1 423 ? 15.265 -35.596 43.154 1.00 30.94 423 GLU A N 1
ATOM 3265 C CA . GLU A 1 423 ? 15.960 -36.797 43.598 1.00 32.37 423 GLU A CA 1
ATOM 3266 C C . GLU A 1 423 ? 15.654 -37.099 45.067 1.00 31.56 423 GLU A C 1
ATOM 3267 O O . GLU A 1 423 ? 15.487 -38.259 45.449 1.00 30.66 423 GLU A O 1
ATOM 3273 N N . LEU A 1 424 ? 15.590 -36.053 45.886 1.00 30.33 424 LEU A N 1
ATOM 3274 C CA . LEU A 1 424 ? 15.308 -36.224 47.308 1.00 30.06 424 LEU A CA 1
ATOM 3275 C C . LEU A 1 424 ? 13.844 -36.587 47.533 1.00 29.59 424 LEU A C 1
ATOM 3276 O O . LEU A 1 424 ? 13.500 -37.231 48.524 1.00 30.49 424 LEU A O 1
ATOM 3281 N N . VAL A 1 425 ? 12.980 -36.174 46.614 1.00 28.78 425 VAL A N 1
ATOM 3282 C CA . VAL A 1 425 ? 11.570 -36.509 46.731 1.00 29.32 425 VAL A CA 1
ATOM 3283 C C . VAL A 1 425 ? 11.443 -38.003 46.436 1.00 30.47 425 VAL A C 1
ATOM 3284 O O . VAL A 1 425 ? 10.663 -38.712 47.065 1.00 29.12 425 VAL A O 1
ATOM 3288 N N . ARG A 1 426 ? 12.229 -38.468 45.472 1.00 32.48 426 ARG A N 1
ATOM 3289 C CA . ARG A 1 426 ? 12.214 -39.868 45.079 1.00 34.81 426 ARG A CA 1
ATOM 3290 C C . ARG A 1 426 ? 12.776 -40.790 46.162 1.00 35.56 426 ARG A C 1
ATOM 3291 O O . ARG A 1 426 ? 12.214 -41.858 46.415 1.00 34.74 426 ARG A O 1
ATOM 3299 N N . THR A 1 427 ? 13.875 -40.385 46.797 1.00 34.76 427 THR A N 1
ATOM 3300 C CA . THR A 1 427 ? 14.478 -41.215 47.837 1.00 34.95 427 THR A CA 1
ATOM 3301 C C . THR A 1 427 ? 13.761 -41.076 49.168 1.00 36.02 427 THR A C 1
ATOM 3302 O O . THR A 1 427 ? 13.940 -41.900 50.063 1.00 36.12 427 THR A O 1
ATOM 3306 N N . GLY A 1 428 ? 12.952 -40.031 49.303 1.00 36.05 428 GLY A N 1
ATOM 3307 C CA . GLY A 1 428 ? 12.221 -39.846 50.541 1.00 34.93 428 GLY A CA 1
ATOM 3308 C C . GLY A 1 428 ? 12.833 -38.875 51.533 1.00 34.90 428 GLY A C 1
ATOM 3309 O O . GLY A 1 428 ? 12.247 -38.644 52.591 1.00 35.47 428 GLY A O 1
ATOM 3310 N N . GLU A 1 429 ? 14.000 -38.312 51.226 1.00 34.76 429 GLU A N 1
ATOM 3311 C CA . GLU A 1 429 ? 14.610 -37.349 52.143 1.00 33.89 429 GLU A CA 1
ATOM 3312 C C . GLU A 1 429 ? 13.680 -36.146 52.259 1.00 32.49 429 GLU A C 1
ATOM 3313 O O . GLU A 1 429 ? 13.678 -35.446 53.270 1.00 32.95 429 GLU A O 1
ATOM 3319 N N . LEU A 1 430 ? 12.911 -35.903 51.201 1.00 29.86 430 LEU A N 1
ATOM 3320 C CA . LEU A 1 430 ? 11.914 -34.842 51.194 1.00 28.07 430 LEU A CA 1
ATOM 3321 C C . LEU A 1 430 ? 10.639 -35.655 51.371 1.00 27.77 430 LEU A C 1
ATOM 3322 O O . LEU A 1 430 ? 10.390 -36.598 50.619 1.00 27.78 430 LEU A O 1
ATOM 3327 N N . LYS A 1 431 ? 9.850 -35.306 52.380 1.00 27.37 431 LYS A N 1
ATOM 3328 C CA . LYS A 1 431 ? 8.638 -36.048 52.705 1.00 27.93 431 LYS A CA 1
ATOM 3329 C C . LYS A 1 431 ? 7.473 -36.066 51.714 1.00 27.71 431 LYS A C 1
ATOM 3330 O O . LYS A 1 431 ? 6.589 -36.911 51.826 1.00 27.34 431 LYS A O 1
ATOM 3336 N N . ALA A 1 432 ? 7.461 -35.148 50.752 1.00 26.11 432 ALA A N 1
ATOM 3337 C CA . ALA A 1 432 ? 6.396 -35.111 49.751 1.00 25.66 432 ALA A CA 1
ATOM 3338 C C . ALA A 1 432 ? 6.900 -34.299 48.571 1.00 24.94 432 ALA A C 1
ATOM 3339 O O . ALA A 1 432 ? 7.965 -33.688 48.652 1.00 27.52 432 ALA A O 1
ATOM 3341 N N . PRO A 1 433 ? 6.157 -34.286 47.454 1.00 22.54 433 PRO A N 1
ATOM 3342 C CA . PRO A 1 433 ? 6.630 -33.504 46.306 1.00 22.94 433 PRO A CA 1
ATOM 3343 C C . PRO A 1 433 ? 6.708 -32.010 46.625 1.00 23.43 433 PRO A C 1
ATOM 3344 O O . PRO A 1 433 ? 6.032 -31.531 47.538 1.00 24.57 433 PRO A O 1
ATOM 3348 N N . VAL A 1 434 ? 7.540 -31.282 45.883 1.00 24.04 434 VAL A N 1
ATOM 3349 C CA . VAL A 1 434 ? 7.682 -29.845 46.097 1.00 25.80 434 VAL A CA 1
ATOM 3350 C C . VAL A 1 434 ? 7.460 -29.044 44.810 1.00 25.37 434 VAL A C 1
ATOM 3351 O O . VAL A 1 434 ? 7.977 -29.397 43.740 1.00 24.76 434 VAL A O 1
ATOM 3355 N N . VAL A 1 435 ? 6.688 -27.964 44.927 1.00 23.62 435 VAL A N 1
ATOM 3356 C CA . VAL A 1 435 ? 6.384 -27.113 43.787 1.00 24.43 435 VAL A CA 1
ATOM 3357 C C . VAL A 1 435 ? 7.477 -26.068 43.576 1.00 23.27 435 VAL A C 1
ATOM 3358 O O . VAL A 1 435 ? 7.867 -25.352 44.495 1.00 21.94 435 VAL A O 1
ATOM 3362 N N . ILE A 1 436 ? 7.978 -26.008 42.351 1.00 23.16 436 ILE A N 1
ATOM 3363 C CA . ILE A 1 436 ? 9.022 -25.070 41.984 1.00 22.75 436 ILE A CA 1
ATOM 3364 C C . ILE A 1 436 ? 8.406 -23.977 41.117 1.00 22.52 436 ILE A C 1
ATOM 3365 O O . ILE A 1 436 ? 7.774 -24.257 40.099 1.00 23.14 436 ILE A O 1
ATOM 3370 N N . GLY A 1 437 ? 8.579 -22.728 41.534 1.00 21.37 437 GLY A N 1
ATOM 3371 C CA . GLY A 1 437 ? 8.007 -21.632 40.781 1.00 21.17 437 GLY A CA 1
ATOM 3372 C C . GLY A 1 437 ? 8.793 -20.347 40.905 1.00 21.65 437 GLY A C 1
ATOM 3373 O O . GLY A 1 437 ? 10.008 -20.364 41.130 1.00 20.11 437 GLY A O 1
ATOM 3374 N N . ARG A 1 438 ? 8.089 -19.227 40.764 1.00 19.96 438 ARG A N 1
ATOM 3375 C CA . ARG A 1 438 ? 8.717 -17.914 40.835 1.00 19.87 438 ARG A CA 1
ATOM 3376 C C . ARG A 1 438 ? 7.658 -16.837 40.653 1.00 20.20 438 ARG A C 1
ATOM 3377 O O . ARG A 1 438 ? 6.511 -17.141 40.337 1.00 20.88 438 ARG A O 1
ATOM 3385 N N . ASP A 1 439 ? 8.044 -15.580 40.852 1.00 19.71 439 ASP A N 1
ATOM 3386 C CA . ASP A 1 439 ? 7.124 -14.468 40.654 1.00 19.63 439 ASP A CA 1
ATOM 3387 C C . ASP A 1 439 ? 7.156 -14.241 39.148 1.00 19.75 439 ASP A C 1
ATOM 3388 O O . ASP A 1 439 ? 7.989 -14.833 38.458 1.00 18.38 439 ASP A O 1
ATOM 3393 N N . HIS A 1 440 ? 6.261 -13.416 38.616 1.00 20.90 440 HIS A N 1
ATOM 3394 C CA . HIS A 1 440 ? 6.311 -13.164 37.181 1.00 21.33 440 HIS A CA 1
ATOM 3395 C C . HIS A 1 440 ? 7.431 -12.185 36.888 1.00 21.57 440 HIS A C 1
ATOM 3396 O O . HIS A 1 440 ? 7.890 -12.074 35.754 1.00 20.51 440 HIS A O 1
ATOM 3403 N N . LEU A 1 441 ? 7.874 -11.473 37.920 1.00 22.18 441 LEU A N 1
ATOM 3404 C CA . LEU A 1 441 ? 8.993 -10.559 37.763 1.00 22.52 441 LEU A CA 1
ATOM 3405 C C . LEU A 1 441 ? 10.182 -11.504 37.722 1.00 22.29 441 LEU A C 1
ATOM 3406 O O . LEU A 1 441 ? 10.501 -12.142 38.723 1.00 23.99 441 LEU A O 1
ATOM 3411 N N . ASP A 1 442 ? 10.807 -11.631 36.560 1.00 21.06 442 ASP A N 1
ATOM 3412 C CA . ASP A 1 442 ? 11.959 -12.520 36.414 1.00 21.63 442 ASP A CA 1
ATOM 3413 C C . ASP A 1 442 ? 12.819 -12.025 35.257 1.00 22.04 442 ASP A C 1
ATOM 3414 O O . ASP A 1 442 ? 12.440 -11.085 34.560 1.00 21.72 442 ASP A O 1
ATOM 3419 N N . CYS A 1 443 ? 13.964 -12.667 35.045 1.00 21.53 443 CYS A N 1
ATOM 3420 C CA . CYS A 1 443 ? 14.882 -12.239 34.007 1.00 20.40 443 CYS A CA 1
ATOM 3421 C C . CYS A 1 443 ? 14.362 -12.262 32.580 1.00 21.58 443 CYS A C 1
ATOM 3422 O O . CYS A 1 443 ? 14.737 -11.403 31.783 1.00 22.70 443 CYS A O 1
ATOM 3425 N N . GLY A 1 444 ? 13.505 -13.219 32.234 1.00 22.22 444 GLY A N 1
ATOM 3426 C CA . GLY A 1 444 ? 13.010 -13.252 30.863 1.00 21.16 444 GLY A CA 1
ATOM 3427 C C . GLY A 1 444 ? 11.522 -13.490 30.695 1.00 21.33 444 GLY A C 1
ATOM 3428 O O . GLY A 1 444 ? 11.077 -13.950 29.644 1.00 22.87 444 GLY A O 1
ATOM 3429 N N . SER A 1 445 ? 10.739 -13.150 31.707 1.00 20.60 445 SER A N 1
ATOM 3430 C CA . SER A 1 445 ? 9.307 -13.386 31.651 1.00 20.62 445 SER A CA 1
ATOM 3431 C C . SER A 1 445 ? 8.418 -12.149 31.612 1.00 21.89 445 SER A C 1
ATOM 3432 O O . SER A 1 445 ? 7.191 -12.286 31.638 1.00 20.28 445 SER A O 1
ATOM 3435 N N . VAL A 1 446 ? 9.000 -10.956 31.519 1.00 19.74 446 VAL A N 1
ATOM 3436 C CA . VAL A 1 446 ? 8.167 -9.760 31.566 1.00 18.92 446 VAL A CA 1
ATOM 3437 C C . VAL A 1 446 ? 8.634 -8.513 30.821 1.00 20.65 446 VAL A C 1
ATOM 3438 O O . VAL A 1 446 ? 9.831 -8.250 30.695 1.00 20.81 446 VAL A O 1
ATOM 3442 N N . ALA A 1 447 ? 7.657 -7.752 30.328 1.00 20.55 447 ALA A N 1
ATOM 3443 C CA . ALA A 1 447 ? 7.904 -6.497 29.626 1.00 19.52 447 ALA A CA 1
ATOM 3444 C C . ALA A 1 447 ? 7.128 -5.469 30.439 1.00 19.81 447 ALA A C 1
ATOM 3445 O O . ALA A 1 447 ? 5.923 -5.633 30.676 1.00 19.86 447 ALA A O 1
ATOM 3447 N N . SER A 1 448 ? 7.816 -4.415 30.872 1.00 20.13 448 SER A N 1
ATOM 3448 C CA . SER A 1 448 ? 7.195 -3.392 31.708 1.00 20.61 448 SER A CA 1
ATOM 3449 C C . SER A 1 448 ? 8.070 -2.136 31.723 1.00 21.09 448 SER A C 1
ATOM 3450 O O . SER A 1 448 ? 8.948 -1.985 32.578 1.00 20.52 448 SER A O 1
ATOM 3453 N N . PRO A 1 449 ? 7.826 -1.209 30.781 1.00 20.19 449 PRO A N 1
ATOM 3454 C CA . PRO A 1 449 ? 8.580 0.043 30.652 1.00 21.77 449 PRO A CA 1
ATOM 3455 C C . PRO A 1 449 ? 8.816 0.850 31.932 1.00 21.42 449 PRO A C 1
ATOM 3456 O O . PRO A 1 449 ? 9.838 1.538 32.050 1.00 21.97 449 PRO A O 1
ATOM 3460 N N . ASN A 1 450 ? 7.886 0.775 32.882 1.00 20.02 450 ASN A N 1
ATOM 3461 C CA . ASN A 1 450 ? 8.047 1.506 34.136 1.00 19.27 450 ASN A CA 1
ATOM 3462 C C . ASN A 1 450 ? 8.624 0.645 35.257 1.00 19.29 450 ASN A C 1
ATOM 3463 O O . ASN A 1 450 ? 8.678 1.081 36.407 1.00 20.10 450 ASN A O 1
ATOM 3468 N N . ARG A 1 451 ? 9.065 -0.571 34.938 1.00 18.99 451 ARG A N 1
ATOM 3469 C CA . ARG A 1 451 ? 9.643 -1.428 35.967 1.00 18.94 451 ARG A CA 1
ATOM 3470 C C . ARG A 1 451 ? 10.758 -2.361 35.483 1.00 19.75 451 ARG A C 1
ATOM 3471 O O . ARG A 1 451 ? 11.895 -1.921 35.306 1.00 19.98 451 ARG A O 1
ATOM 3479 N N . GLU A 1 452 ? 10.450 -3.641 35.280 1.00 18.63 452 GLU A N 1
ATOM 3480 C CA . GLU A 1 452 ? 11.456 -4.609 34.837 1.00 19.72 452 GLU A CA 1
ATOM 3481 C C . GLU A 1 452 ? 12.238 -4.275 33.558 1.00 20.42 452 GLU A C 1
ATOM 3482 O O . GLU A 1 452 ? 13.423 -4.586 33.465 1.00 21.95 452 GLU A O 1
ATOM 3488 N N . THR A 1 453 ? 11.589 -3.671 32.565 1.00 21.67 453 THR A N 1
ATOM 3489 C CA . THR A 1 453 ? 12.289 -3.334 31.326 1.00 22.71 453 THR A CA 1
ATOM 3490 C C . THR A 1 453 ? 12.450 -1.821 31.143 1.00 22.05 453 THR A C 1
ATOM 3491 O O . THR A 1 453 ? 12.568 -1.316 30.020 1.00 20.05 453 THR A O 1
ATOM 3495 N N . GLU A 1 454 ? 12.466 -1.109 32.264 1.00 21.51 454 GLU A N 1
ATOM 3496 C CA . GLU A 1 454 ? 12.636 0.333 32.248 1.00 22.36 454 GLU A CA 1
ATOM 3497 C C . GLU A 1 454 ? 14.026 0.684 31.759 1.00 21.37 454 GLU A C 1
ATOM 3498 O O . GLU A 1 454 ? 15.017 0.175 32.273 1.00 21.75 454 GLU A O 1
ATOM 3504 N N . ALA A 1 455 ? 14.091 1.555 30.761 1.00 21.82 455 ALA A N 1
ATOM 3505 C CA . ALA A 1 455 ? 15.361 2.011 30.221 1.00 21.71 455 ALA A CA 1
ATOM 3506 C C . ALA A 1 455 ? 16.334 0.908 29.793 1.00 23.15 455 ALA A C 1
ATOM 3507 O O . ALA A 1 455 ? 17.477 0.863 30.261 1.00 21.59 455 ALA A O 1
ATOM 3509 N N . MET A 1 456 ? 15.877 0.011 28.920 1.00 23.24 456 MET A N 1
ATOM 3510 C CA . MET A 1 456 ? 16.747 -1.034 28.384 1.00 24.11 456 MET A CA 1
ATOM 3511 C C . MET A 1 456 ? 17.757 -0.236 27.550 1.00 23.83 456 MET A C 1
ATOM 3512 O O . MET A 1 456 ? 17.379 0.753 26.914 1.00 25.03 456 MET A O 1
ATOM 3517 N N . LYS A 1 457 ? 19.024 -0.643 27.549 1.00 23.09 457 LYS A N 1
ATOM 3518 C CA . LYS A 1 457 ? 20.048 0.104 26.814 1.00 23.43 457 LYS A CA 1
ATOM 3519 C C . LYS A 1 457 ? 19.731 0.372 25.351 1.00 21.91 457 LYS A C 1
ATOM 3520 O O . LYS A 1 457 ? 20.124 1.405 24.809 1.00 21.29 457 LYS A O 1
ATOM 3526 N N . ASP A 1 458 ? 19.013 -0.546 24.716 1.00 21.74 458 ASP A N 1
ATOM 3527 C CA . ASP A 1 458 ? 18.671 -0.393 23.309 1.00 22.62 458 ASP A CA 1
ATOM 3528 C C . ASP A 1 458 ? 17.290 0.213 23.111 1.00 21.50 458 ASP A C 1
ATOM 3529 O O . ASP A 1 458 ? 16.825 0.346 21.984 1.00 22.18 458 ASP A O 1
ATOM 3534 N N . GLY A 1 459 ? 16.628 0.567 24.206 1.00 23.13 459 GLY A N 1
ATOM 3535 C CA . GLY A 1 459 ? 15.308 1.172 24.100 1.00 23.73 459 GLY A CA 1
ATOM 3536 C C . GLY A 1 459 ? 14.161 0.242 23.729 1.00 23.05 459 GLY A C 1
ATOM 3537 O O . GLY A 1 459 ? 13.119 0.704 23.266 1.00 24.27 459 GLY A O 1
ATOM 3538 N N . SER A 1 460 ? 14.343 -1.060 23.928 1.00 22.45 460 SER A N 1
ATOM 3539 C CA . SER A 1 460 ? 13.302 -2.042 23.624 1.00 20.99 460 SER A CA 1
ATOM 3540 C C . SER A 1 460 ? 12.307 -2.193 24.777 1.00 22.80 460 SER A C 1
ATOM 3541 O O . SER A 1 460 ? 11.577 -3.182 24.848 1.00 23.68 460 SER A O 1
ATOM 3544 N N . ASP A 1 461 ? 12.276 -1.203 25.668 1.00 22.42 461 ASP A N 1
ATOM 3545 C CA . ASP A 1 461 ? 11.385 -1.202 26.834 1.00 22.70 461 ASP A CA 1
ATOM 3546 C C . ASP A 1 461 ? 10.007 -1.838 26.610 1.00 23.41 461 ASP A C 1
ATOM 3547 O O . ASP A 1 461 ? 9.579 -2.710 27.375 1.00 23.04 461 ASP A O 1
ATOM 3552 N N . ALA A 1 462 ? 9.324 -1.393 25.560 1.00 21.76 462 ALA A N 1
ATOM 3553 C CA . ALA A 1 462 ? 7.968 -1.841 25.254 1.00 22.19 462 ALA A CA 1
ATOM 3554 C C . ALA A 1 462 ? 7.763 -3.153 24.507 1.00 21.39 462 ALA A C 1
ATOM 3555 O O . ALA A 1 462 ? 6.620 -3.581 24.318 1.00 23.19 462 ALA A O 1
ATOM 3557 N N . VAL A 1 463 ? 8.838 -3.792 24.074 1.00 20.87 463 VAL A N 1
ATOM 3558 C CA . VAL A 1 463 ? 8.688 -5.036 23.341 1.00 20.83 463 VAL A CA 1
ATOM 3559 C C . VAL A 1 463 ? 8.097 -6.104 24.254 1.00 20.88 463 VAL A C 1
ATOM 3560 O O . VAL A 1 463 ? 8.668 -6.424 25.289 1.00 21.29 463 VAL A O 1
ATOM 3564 N N . GLY A 1 464 ? 6.937 -6.632 23.872 1.00 20.50 464 GLY A N 1
ATOM 3565 C CA . GLY A 1 464 ? 6.296 -7.661 24.666 1.00 19.49 464 GLY A CA 1
ATOM 3566 C C . GLY A 1 464 ? 6.458 -9.076 24.125 1.00 19.70 464 GLY A C 1
ATOM 3567 O O . GLY A 1 464 ? 5.958 -10.024 24.726 1.00 20.03 464 GLY A O 1
ATOM 3568 N N . ASP A 1 465 ? 7.154 -9.235 23.003 1.00 19.07 465 ASP A N 1
ATOM 3569 C CA . ASP A 1 465 ? 7.342 -10.561 22.408 1.00 19.02 465 ASP A CA 1
ATOM 3570 C C . ASP A 1 465 ? 7.974 -11.586 23.336 1.00 19.84 465 ASP A C 1
ATOM 3571 O O . ASP A 1 465 ? 7.551 -12.744 23.381 1.00 21.22 465 ASP A O 1
ATOM 3576 N N . TRP A 1 466 ? 9.006 -11.168 24.060 1.00 20.95 466 TRP A N 1
ATOM 3577 C CA . TRP A 1 466 ? 9.719 -12.083 24.935 1.00 20.65 466 TRP A CA 1
ATOM 3578 C C . TRP A 1 466 ? 8.835 -12.676 26.021 1.00 20.81 466 TRP A C 1
ATOM 3579 O O . TRP A 1 466 ? 8.891 -13.887 26.285 1.00 22.25 466 TRP A O 1
ATOM 3590 N N . ALA A 1 467 ? 8.019 -11.836 26.652 1.00 18.81 467 ALA A N 1
ATOM 3591 C CA . ALA A 1 467 ? 7.129 -12.320 27.702 1.00 19.56 467 ALA A CA 1
ATOM 3592 C C . ALA A 1 467 ? 6.238 -13.411 27.106 1.00 19.64 467 ALA A C 1
ATOM 3593 O O . ALA A 1 467 ? 6.021 -14.450 27.722 1.00 19.88 467 ALA A O 1
ATOM 3595 N N . VAL A 1 468 ? 5.731 -13.177 25.900 1.00 18.25 468 VAL A N 1
ATOM 3596 C CA . VAL A 1 468 ? 4.880 -14.168 25.252 1.00 18.80 468 VAL A CA 1
ATOM 3597 C C . VAL A 1 468 ? 5.696 -15.427 24.959 1.00 19.53 468 VAL A C 1
ATOM 3598 O O . VAL A 1 468 ? 5.223 -16.541 25.180 1.00 19.63 468 VAL A O 1
ATOM 3602 N N . LEU A 1 469 ? 6.925 -15.247 24.480 1.00 19.54 469 LEU A N 1
ATOM 3603 C CA . LEU A 1 469 ? 7.792 -16.380 24.166 1.00 20.26 469 LEU A CA 1
ATOM 3604 C C . LEU A 1 469 ? 8.117 -17.192 25.420 1.00 20.81 469 LEU A C 1
ATOM 3605 O O . LEU A 1 469 ? 8.255 -18.419 25.366 1.00 21.58 469 LEU A O 1
ATOM 3610 N N . ASN A 1 470 ? 8.234 -16.513 26.554 1.00 21.62 470 ASN A N 1
ATOM 3611 C CA . ASN A 1 470 ? 8.535 -17.199 27.804 1.00 20.77 470 ASN A CA 1
ATOM 3612 C C . ASN A 1 470 ? 7.473 -18.252 28.102 1.00 20.92 470 ASN A C 1
ATOM 3613 O O . ASN A 1 470 ? 7.798 -19.400 28.420 1.00 20.29 470 ASN A O 1
ATOM 3618 N N . ALA A 1 471 ? 6.208 -17.852 27.995 1.00 17.73 471 ALA A N 1
ATOM 3619 C CA . ALA A 1 471 ? 5.082 -18.745 28.262 1.00 18.38 471 ALA A CA 1
ATOM 3620 C C . ALA A 1 471 ? 4.970 -19.879 27.247 1.00 17.67 471 ALA A C 1
ATOM 3621 O O . ALA A 1 471 ? 4.681 -21.020 27.607 1.00 16.11 471 ALA A O 1
ATOM 3623 N N . LEU A 1 472 ? 5.189 -19.553 25.979 1.00 17.81 472 LEU A N 1
ATOM 3624 C CA . LEU A 1 472 ? 5.115 -20.533 24.899 1.00 18.74 472 LEU A CA 1
ATOM 3625 C C . LEU A 1 472 ? 6.164 -21.644 25.031 1.00 18.76 472 LEU A C 1
ATOM 3626 O O . LEU A 1 472 ? 5.830 -22.830 24.913 1.00 18.26 472 LEU A O 1
ATOM 3631 N N . VAL A 1 473 ? 7.423 -21.260 25.260 1.00 16.62 473 VAL A N 1
ATOM 3632 C CA . VAL A 1 473 ? 8.504 -22.239 25.375 1.00 20.27 473 VAL A CA 1
ATOM 3633 C C . VAL A 1 473 ? 8.398 -23.077 26.628 1.00 20.82 473 VAL A C 1
ATOM 3634 O O . VAL A 1 473 ? 8.756 -24.256 26.607 1.00 20.01 473 VAL A O 1
ATOM 3638 N N . ASN A 1 474 ? 7.938 -22.477 27.728 1.00 19.98 474 ASN A N 1
ATOM 3639 C CA . ASN A 1 474 ? 7.823 -23.246 28.960 1.00 22.32 474 ASN A CA 1
ATOM 3640 C C . ASN A 1 474 ? 6.689 -24.260 28.868 1.00 21.70 474 ASN A C 1
ATOM 3641 O O . ASN A 1 474 ? 6.706 -25.266 29.566 1.00 23.24 474 ASN A O 1
ATOM 3646 N N . THR A 1 475 ? 5.707 -23.998 28.009 1.00 21.43 475 THR A N 1
ATOM 3647 C CA . THR A 1 475 ? 4.611 -24.947 27.833 1.00 21.97 475 THR A CA 1
ATOM 3648 C C . THR A 1 475 ? 5.169 -26.101 27.001 1.00 21.81 475 THR A C 1
ATOM 3649 O O . THR A 1 475 ? 4.875 -27.265 27.259 1.00 20.17 475 THR A O 1
ATOM 3653 N N . ALA A 1 476 ? 5.987 -25.759 26.008 1.00 20.34 476 ALA A N 1
ATOM 3654 C CA . ALA A 1 476 ? 6.604 -26.756 25.146 1.00 21.21 476 ALA A CA 1
ATOM 3655 C C . ALA A 1 476 ? 7.615 -27.577 25.932 1.00 22.60 476 ALA A C 1
ATOM 3656 O O . ALA A 1 476 ? 7.731 -28.780 25.727 1.00 24.36 476 ALA A O 1
ATOM 3658 N N . ALA A 1 477 ? 8.341 -26.921 26.836 1.00 22.29 477 ALA A N 1
ATOM 3659 C CA . ALA A 1 477 ? 9.361 -27.591 27.642 1.00 23.19 477 ALA A CA 1
ATOM 3660 C C . ALA A 1 477 ? 8.809 -28.570 28.679 1.00 23.20 477 ALA A C 1
ATOM 3661 O O . ALA A 1 477 ? 9.532 -29.464 29.126 1.00 24.10 477 ALA A O 1
ATOM 3663 N N . GLY A 1 478 ? 7.551 -28.398 29.083 1.00 21.91 478 GLY A N 1
ATOM 3664 C CA . GLY A 1 478 ? 6.970 -29.319 30.048 1.00 21.92 478 GLY A CA 1
ATOM 3665 C C . GLY A 1 478 ? 6.708 -28.821 31.463 1.00 23.16 478 GLY A C 1
ATOM 3666 O O . GLY A 1 478 ? 6.777 -29.596 32.419 1.00 22.36 478 GLY A O 1
ATOM 3667 N N . ALA A 1 479 ? 6.413 -27.534 31.606 1.00 21.42 479 ALA A N 1
ATOM 3668 C CA . ALA A 1 479 ? 6.113 -26.970 32.913 1.00 21.34 479 ALA A CA 1
ATOM 3669 C C . ALA A 1 479 ? 4.831 -27.644 33.411 1.00 21.78 479 ALA A C 1
ATOM 3670 O O . ALA A 1 479 ? 4.160 -28.345 32.643 1.00 22.01 479 ALA A O 1
ATOM 3672 N N . SER A 1 480 ? 4.494 -27.440 34.683 1.00 21.59 480 SER A N 1
ATOM 3673 C CA . SER A 1 480 ? 3.293 -28.033 35.264 1.00 21.83 480 SER A CA 1
ATOM 3674 C C . SER A 1 480 ? 2.080 -27.135 35.012 1.00 23.82 480 SER A C 1
ATOM 3675 O O . SER A 1 480 ? 0.983 -27.622 34.727 1.00 23.11 480 SER A O 1
ATOM 3678 N N . TRP A 1 481 ? 2.265 -25.825 35.154 1.00 23.42 481 TRP A N 1
ATOM 3679 C CA . TRP A 1 481 ? 1.204 -24.883 34.810 1.00 22.01 481 TRP A CA 1
ATOM 3680 C C . TRP A 1 481 ? 1.830 -23.549 34.420 1.00 21.32 481 TRP A C 1
ATOM 3681 O O . TRP A 1 481 ? 2.718 -23.023 35.101 1.00 20.37 481 TRP A O 1
ATOM 3692 N N . VAL A 1 482 ? 1.411 -23.064 33.257 1.00 20.42 482 VAL A N 1
ATOM 3693 C CA . VAL A 1 482 ? 1.923 -21.823 32.693 1.00 19.72 482 VAL A CA 1
ATOM 3694 C C . VAL A 1 482 ? 0.832 -20.770 32.655 1.00 19.23 482 VAL A C 1
ATOM 3695 O O . VAL A 1 482 ? -0.331 -21.065 32.359 1.00 18.58 482 VAL A O 1
ATOM 3699 N N . SER A 1 483 ? 1.229 -19.538 32.938 1.00 16.91 483 SER A N 1
ATOM 3700 C CA . SER A 1 483 ? 0.302 -18.423 32.975 1.00 18.50 483 SER A CA 1
ATOM 3701 C C . SER A 1 483 ? 0.808 -17.200 32.213 1.00 19.72 483 SER A C 1
ATOM 3702 O O . SER A 1 483 ? 2.011 -16.947 32.135 1.00 19.50 483 SER A O 1
ATOM 3705 N N . PHE A 1 484 ? -0.128 -16.450 31.643 1.00 20.31 484 PHE A N 1
ATOM 3706 C CA . PHE A 1 484 ? 0.196 -15.226 30.931 1.00 20.56 484 PHE A CA 1
ATOM 3707 C C . PHE A 1 484 ? -0.752 -14.152 31.469 1.00 21.32 484 PHE A C 1
ATOM 3708 O O . PHE A 1 484 ? -1.972 -14.248 31.294 1.00 21.10 484 PHE A O 1
ATOM 3716 N N . HIS A 1 485 ? -0.194 -13.143 32.136 1.00 21.47 485 HIS A N 1
ATOM 3717 C CA . HIS A 1 485 ? -0.995 -12.064 32.712 1.00 21.19 485 HIS A CA 1
ATOM 3718 C C . HIS A 1 485 ? -0.655 -10.708 32.107 1.00 21.41 485 HIS A C 1
ATOM 3719 O O . HIS A 1 485 ? 0.379 -10.546 31.456 1.00 20.35 485 HIS A O 1
ATOM 3726 N N . HIS A 1 486 ? -1.532 -9.738 32.363 1.00 20.64 486 HIS A N 1
ATOM 3727 C CA . HIS A 1 486 ? -1.383 -8.358 31.901 1.00 20.50 486 HIS A CA 1
ATOM 3728 C C . HIS A 1 486 ? -1.613 -7.378 33.056 1.00 19.78 486 HIS A C 1
ATOM 3729 O O . HIS A 1 486 ? -2.544 -7.548 33.841 1.00 19.91 486 HIS A O 1
ATOM 3736 N N . GLY A 1 487 ? -0.768 -6.357 33.161 1.00 19.01 487 GLY A N 1
ATOM 3737 C CA . GLY A 1 487 ? -0.957 -5.357 34.204 1.00 17.07 487 GLY A CA 1
ATOM 3738 C C . GLY A 1 487 ? -0.490 -5.683 35.611 1.00 17.18 487 GLY A C 1
ATOM 3739 O O . GLY A 1 487 ? -0.751 -4.917 36.542 1.00 14.72 487 GLY A O 1
ATOM 3740 N N . GLY A 1 488 ? 0.189 -6.812 35.784 1.00 15.87 488 GLY A N 1
ATOM 3741 C CA . GLY A 1 488 ? 0.673 -7.155 37.103 1.00 17.76 488 GLY A CA 1
ATOM 3742 C C . GLY A 1 488 ? 1.690 -6.125 37.573 1.00 19.81 488 GLY A C 1
ATOM 3743 O O . GLY A 1 488 ? 2.452 -5.582 36.769 1.00 19.48 488 GLY A O 1
ATOM 3744 N N . GLY A 1 489 ? 1.682 -5.839 38.873 1.00 19.45 489 GLY A N 1
ATOM 3745 C CA . GLY A 1 489 ? 2.618 -4.886 39.438 1.00 20.48 489 GLY A CA 1
ATOM 3746 C C . GLY A 1 489 ? 2.381 -3.406 39.161 1.00 21.43 489 GLY A C 1
ATOM 3747 O O . GLY A 1 489 ? 2.226 -2.619 40.091 1.00 20.51 489 GLY A O 1
ATOM 3748 N N . VAL A 1 490 ? 2.347 -3.021 37.889 1.00 21.30 490 VAL A N 1
ATOM 3749 C CA . VAL A 1 490 ? 2.177 -1.619 37.525 1.00 20.46 490 VAL A CA 1
ATOM 3750 C C . VAL A 1 490 ? 0.781 -1.193 37.071 1.00 21.65 490 VAL A C 1
ATOM 3751 O O . VAL A 1 490 ? 0.542 -0.009 36.818 1.00 20.09 490 VAL A O 1
ATOM 3755 N N . GLY A 1 491 ? -0.137 -2.149 36.955 1.00 19.86 491 GLY A N 1
ATOM 3756 C CA . GLY A 1 491 ? -1.487 -1.808 36.549 1.00 19.56 491 GLY A CA 1
ATOM 3757 C C . GLY A 1 491 ? -1.802 -1.949 35.072 1.00 20.72 491 GLY A C 1
ATOM 3758 O O . GLY A 1 491 ? -0.910 -2.157 34.246 1.00 21.59 491 GLY A O 1
ATOM 3759 N N . MET A 1 492 ? -3.087 -1.816 34.746 1.00 21.38 492 MET A N 1
ATOM 3760 C CA . MET A 1 492 ? -3.574 -1.942 33.376 1.00 21.30 492 MET A CA 1
ATOM 3761 C C . MET A 1 492 ? -2.776 -1.147 32.349 1.00 21.60 492 MET A C 1
ATOM 3762 O O . MET A 1 492 ? -2.411 0.009 32.575 1.00 23.56 492 MET A O 1
ATOM 3767 N N . GLY A 1 493 ? -2.508 -1.789 31.218 1.00 20.41 493 GLY A N 1
ATOM 3768 C CA . GLY A 1 493 ? -1.791 -1.143 30.140 1.00 19.22 493 GLY A CA 1
ATOM 3769 C C . GLY A 1 493 ? -0.299 -0.964 30.281 1.00 19.18 493 GLY A C 1
ATOM 3770 O O . GLY A 1 493 ? 0.351 -0.554 29.321 1.00 18.58 493 GLY A O 1
ATOM 3771 N N . TYR A 1 494 ? 0.264 -1.274 31.446 1.00 18.99 494 TYR A N 1
ATOM 3772 C CA . TYR A 1 494 ? 1.695 -1.085 31.619 1.00 17.94 494 TYR A CA 1
ATOM 3773 C C . TYR A 1 494 ? 2.606 -2.320 31.659 1.00 18.26 494 TYR A C 1
ATOM 3774 O O . TYR A 1 494 ? 3.824 -2.178 31.758 1.00 19.74 494 TYR A O 1
ATOM 3783 N N . SER A 1 495 ? 2.047 -3.524 31.557 1.00 17.48 495 SER A N 1
ATOM 3784 C CA . SER A 1 495 ? 2.901 -4.714 31.569 1.00 17.50 495 SER A CA 1
ATOM 3785 C C . SER A 1 495 ? 2.236 -5.978 31.047 1.00 18.86 495 SER A C 1
ATOM 3786 O O . SER A 1 495 ? 1.016 -6.125 31.103 1.00 19.39 495 SER A O 1
ATOM 3789 N N . LEU A 1 496 ? 3.077 -6.876 30.539 1.00 18.61 496 LEU A N 1
ATOM 3790 C CA . LEU A 1 496 ? 2.685 -8.180 30.013 1.00 18.23 496 LEU A CA 1
ATOM 3791 C C . LEU A 1 496 ? 3.758 -9.100 30.598 1.00 18.99 496 LEU A C 1
ATOM 3792 O O . LEU A 1 496 ? 4.937 -8.759 30.577 1.00 18.73 496 LEU A O 1
ATOM 3797 N N . HIS A 1 497 ? 3.359 -10.247 31.137 1.00 18.93 497 HIS A N 1
ATOM 3798 C CA . HIS A 1 497 ? 4.327 -11.146 31.756 1.00 21.04 497 HIS A CA 1
ATOM 3799 C C . HIS A 1 497 ? 3.834 -12.580 31.864 1.00 20.94 497 HIS A C 1
ATOM 3800 O O . HIS A 1 497 ? 2.635 -12.845 31.786 1.00 21.93 497 HIS A O 1
ATOM 3807 N N . ALA A 1 498 ? 4.773 -13.503 32.052 1.00 20.73 498 ALA A N 1
ATOM 3808 C CA . ALA A 1 498 ? 4.441 -14.919 32.141 1.00 20.08 498 ALA A CA 1
ATOM 3809 C C . ALA A 1 498 ? 4.949 -15.551 33.416 1.00 19.97 498 ALA A C 1
ATOM 3810 O O . ALA A 1 498 ? 5.908 -15.074 34.014 1.00 19.43 498 ALA A O 1
ATOM 3812 N N . GLY A 1 499 ? 4.294 -16.636 33.816 1.00 19.26 499 GLY A N 1
ATOM 3813 C CA . GLY A 1 499 ? 4.686 -17.348 35.012 1.00 20.03 499 GLY A CA 1
ATOM 3814 C C . GLY A 1 499 ? 4.871 -18.820 34.691 1.00 20.44 499 GLY A C 1
ATOM 3815 O O . GLY A 1 499 ? 4.320 -19.324 33.711 1.00 19.97 499 GLY A O 1
ATOM 3816 N N . MET A 1 500 ? 5.650 -19.518 35.506 1.00 20.95 500 MET A N 1
ATOM 3817 C CA . MET A 1 500 ? 5.869 -20.936 35.269 1.00 23.13 500 MET A CA 1
ATOM 3818 C C . MET A 1 500 ? 6.068 -21.693 36.565 1.00 20.73 500 MET A C 1
ATOM 3819 O O . MET A 1 500 ? 6.804 -21.268 37.454 1.00 22.46 500 MET A O 1
ATOM 3824 N N . VAL A 1 501 ? 5.370 -22.812 36.678 1.00 20.45 501 VAL A N 1
ATOM 3825 C CA . VAL A 1 501 ? 5.477 -23.649 37.857 1.00 19.33 501 VAL A CA 1
ATOM 3826 C C . VAL A 1 501 ? 5.631 -25.086 37.383 1.00 19.17 501 VAL A C 1
ATOM 3827 O O . VAL A 1 501 ? 4.946 -25.521 36.458 1.00 17.39 501 VAL A O 1
ATOM 3831 N N . ALA A 1 502 ? 6.551 -25.810 38.005 1.00 19.57 502 ALA A N 1
ATOM 3832 C CA . ALA A 1 502 ? 6.797 -27.198 37.646 1.00 21.99 502 ALA A CA 1
ATOM 3833 C C . ALA A 1 502 ? 6.885 -28.009 38.932 1.00 22.93 502 ALA A C 1
ATOM 3834 O O . ALA A 1 502 ? 7.507 -27.578 39.901 1.00 23.39 502 ALA A O 1
ATOM 3836 N N . VAL A 1 503 ? 6.271 -29.185 38.938 1.00 23.34 503 VAL A N 1
ATOM 3837 C CA . VAL A 1 503 ? 6.269 -30.017 40.131 1.00 22.43 503 VAL A CA 1
ATOM 3838 C C . VAL A 1 503 ? 7.340 -31.100 40.166 1.00 23.08 503 VAL A C 1
ATOM 3839 O O . VAL A 1 503 ? 7.531 -31.833 39.198 1.00 22.80 503 VAL A O 1
ATOM 3843 N N . ALA A 1 504 ? 8.039 -31.188 41.293 1.00 23.45 504 ALA A N 1
ATOM 3844 C CA . ALA A 1 504 ? 9.067 -32.202 41.480 1.00 24.18 504 ALA A CA 1
ATOM 3845 C C . ALA A 1 504 ? 8.427 -33.293 42.324 1.00 24.92 504 ALA A C 1
ATOM 3846 O O . ALA A 1 504 ? 8.441 -33.222 43.553 1.00 24.23 504 ALA A O 1
ATOM 3848 N N . ASP A 1 505 ? 7.847 -34.285 41.654 1.00 25.47 505 ASP A N 1
ATOM 3849 C CA . ASP A 1 505 ? 7.191 -35.393 42.338 1.00 27.19 505 ASP A CA 1
ATOM 3850 C C . ASP A 1 505 ? 8.086 -36.626 42.442 1.00 28.40 505 ASP A C 1
ATOM 3851 O O . ASP A 1 505 ? 7.626 -37.698 42.837 1.00 29.65 505 ASP A O 1
ATOM 3856 N N . GLY A 1 506 ? 9.355 -36.474 42.067 1.00 28.68 506 GLY A N 1
ATOM 3857 C CA . GLY A 1 506 ? 10.304 -37.576 42.152 1.00 29.64 506 GLY A CA 1
ATOM 3858 C C . GLY A 1 506 ? 10.337 -38.598 41.023 1.00 30.47 506 GLY A C 1
ATOM 3859 O O . GLY A 1 506 ? 11.209 -39.469 41.004 1.00 31.36 506 GLY A O 1
ATOM 3860 N N . SER A 1 507 ? 9.397 -38.504 40.087 1.00 29.95 507 SER A N 1
ATOM 3861 C CA . SER A 1 507 ? 9.322 -39.432 38.960 1.00 29.32 507 SER A CA 1
ATOM 3862 C C . SER A 1 507 ? 10.378 -39.151 37.893 1.00 28.97 507 SER A C 1
ATOM 3863 O O . SER A 1 507 ? 11.003 -38.086 37.878 1.00 27.59 507 SER A O 1
ATOM 3866 N N . GLU A 1 508 ? 10.571 -40.109 36.992 1.00 29.36 508 GLU A N 1
ATOM 3867 C CA . GLU A 1 508 ? 11.546 -39.939 35.928 1.00 29.88 508 GLU A CA 1
ATOM 3868 C C . GLU A 1 508 ? 11.017 -38.902 34.947 1.00 27.45 508 GLU A C 1
ATOM 3869 O O . GLU A 1 508 ? 11.790 -38.164 34.341 1.00 26.78 508 GLU A O 1
ATOM 3875 N N . LEU A 1 509 ? 9.695 -38.852 34.802 1.00 25.74 509 LEU A N 1
ATOM 3876 C CA . LEU A 1 509 ? 9.052 -37.887 33.910 1.00 27.84 509 LEU A CA 1
ATOM 3877 C C . LEU A 1 509 ? 9.457 -36.479 34.361 1.00 27.14 509 LEU A C 1
ATOM 3878 O O . LEU A 1 509 ? 9.879 -35.653 33.555 1.00 28.12 509 LEU A O 1
ATOM 3883 N N . ALA A 1 510 ? 9.335 -36.222 35.661 1.00 25.78 510 ALA A N 1
ATOM 3884 C CA . ALA A 1 510 ? 9.690 -34.926 36.228 1.00 26.64 510 ALA A CA 1
ATOM 3885 C C . ALA A 1 510 ? 11.152 -34.577 35.968 1.00 26.86 510 ALA A C 1
ATOM 3886 O O . ALA A 1 510 ? 11.482 -33.420 35.716 1.00 27.67 510 ALA A O 1
ATOM 3888 N N . ASP A 1 511 ? 12.034 -35.568 36.037 1.00 26.83 511 ASP A N 1
ATOM 3889 C CA . ASP A 1 511 ? 13.447 -35.313 35.783 1.00 29.58 511 ASP A CA 1
ATOM 3890 C C . ASP A 1 511 ? 13.610 -34.732 34.393 1.00 29.22 511 ASP A C 1
ATOM 3891 O O . ASP A 1 511 ? 14.373 -33.792 34.177 1.00 30.89 511 ASP A O 1
ATOM 3896 N N . GLU A 1 512 ? 12.883 -35.319 33.455 1.00 29.43 512 GLU A N 1
ATOM 3897 C CA . GLU A 1 512 ? 12.911 -34.912 32.062 1.00 30.48 512 GLU A CA 1
ATOM 3898 C C . GLU A 1 512 ? 12.364 -33.495 31.891 1.00 28.71 512 GLU A C 1
ATOM 3899 O O . GLU A 1 512 ? 13.034 -32.615 31.354 1.00 25.26 512 GLU A O 1
ATOM 3905 N N . ARG A 1 513 ? 11.139 -33.286 32.355 1.00 26.58 513 ARG A N 1
ATOM 3906 C CA . ARG A 1 513 ? 10.489 -31.989 32.231 1.00 25.77 513 ARG A CA 1
ATOM 3907 C C . ARG A 1 513 ? 11.239 -30.882 32.960 1.00 26.05 513 ARG A C 1
ATOM 3908 O O . ARG A 1 513 ? 11.435 -29.798 32.405 1.00 24.43 513 ARG A O 1
ATOM 3916 N N . LEU A 1 514 ? 11.668 -31.157 34.191 1.00 24.47 514 LEU A N 1
ATOM 3917 C CA . LEU A 1 514 ? 12.394 -30.169 34.980 1.00 23.49 514 LEU A CA 1
ATOM 3918 C C . LEU A 1 514 ? 13.665 -29.699 34.293 1.00 22.96 514 LEU A C 1
ATOM 3919 O O . LEU A 1 514 ? 13.929 -28.495 34.226 1.00 23.14 514 LEU A O 1
ATOM 3924 N N . ALA A 1 515 ? 14.456 -30.641 33.783 1.00 22.06 515 ALA A N 1
ATOM 3925 C CA . ALA A 1 515 ? 15.702 -30.291 33.095 1.00 21.36 515 ALA A CA 1
ATOM 3926 C C . ALA A 1 515 ? 15.435 -29.363 31.912 1.00 21.91 515 ALA A C 1
ATOM 3927 O O . ALA A 1 515 ? 16.218 -28.451 31.630 1.00 21.71 515 ALA A O 1
ATOM 3929 N N . ARG A 1 516 ? 14.321 -29.607 31.227 1.00 21.99 516 ARG A N 1
ATOM 3930 C CA . ARG A 1 516 ? 13.915 -28.823 30.069 1.00 23.80 516 ARG A CA 1
ATOM 3931 C C . ARG A 1 516 ? 13.430 -27.412 30.422 1.00 24.16 516 ARG A C 1
ATOM 3932 O O . ARG A 1 516 ? 13.973 -26.409 29.948 1.00 22.44 516 ARG A O 1
ATOM 3940 N N . VAL A 1 517 ? 12.402 -27.342 31.262 1.00 23.80 517 VAL A N 1
ATOM 3941 C CA . VAL A 1 517 ? 11.814 -26.063 31.620 1.00 23.56 517 VAL A CA 1
ATOM 3942 C C . VAL A 1 517 ? 12.691 -25.197 32.525 1.00 23.46 517 VAL A C 1
ATOM 3943 O O . VAL A 1 517 ? 12.677 -23.971 32.412 1.00 22.24 517 VAL A O 1
ATOM 3947 N N . LEU A 1 518 ? 13.462 -25.820 33.410 1.00 22.04 518 LEU A N 1
ATOM 3948 C CA . LEU A 1 518 ? 14.330 -25.046 34.283 1.00 22.94 518 LEU A CA 1
ATOM 3949 C C . LEU A 1 518 ? 15.494 -24.492 33.481 1.00 23.36 518 LEU A C 1
ATOM 3950 O O . LEU A 1 518 ? 16.276 -23.677 33.974 1.00 24.46 518 LEU A O 1
ATOM 3955 N N . THR A 1 519 ? 15.596 -24.939 32.234 1.00 23.18 519 THR A N 1
ATOM 3956 C CA . THR A 1 519 ? 16.634 -24.464 31.324 1.00 24.66 519 THR A CA 1
ATOM 3957 C C . THR A 1 519 ? 16.052 -23.345 30.447 1.00 24.18 519 THR A C 1
ATOM 3958 O O . THR A 1 519 ? 16.648 -22.271 30.308 1.00 23.15 519 THR A O 1
ATOM 3962 N N . SER A 1 520 ? 14.884 -23.605 29.865 1.00 20.80 520 SER A N 1
ATOM 3963 C CA . SER A 1 520 ? 14.228 -22.638 28.987 1.00 21.35 520 SER A CA 1
ATOM 3964 C C . SER A 1 520 ? 13.776 -21.355 29.679 1.00 19.95 520 SER A C 1
ATOM 3965 O O . SER A 1 520 ? 13.958 -20.265 29.138 1.00 20.69 520 SER A O 1
ATOM 3968 N N . ASP A 1 521 ? 13.198 -21.489 30.869 1.00 20.24 521 ASP A N 1
ATOM 3969 C CA . ASP A 1 521 ? 12.691 -20.348 31.625 1.00 20.02 521 ASP A CA 1
ATOM 3970 C C . ASP A 1 521 ? 13.774 -19.292 31.871 1.00 21.47 521 ASP A C 1
ATOM 3971 O O . ASP A 1 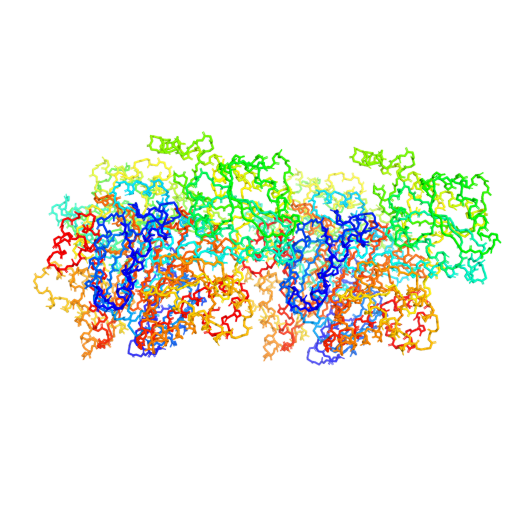521 ? 13.626 -18.143 31.447 1.00 20.77 521 ASP A O 1
ATOM 3976 N N . PRO A 1 522 ? 14.869 -19.653 32.568 1.00 21.94 522 PRO A N 1
ATOM 3977 C CA . PRO A 1 522 ? 15.902 -18.641 32.785 1.00 21.83 522 PRO A CA 1
ATOM 3978 C C . PRO A 1 522 ? 16.656 -18.367 31.479 1.00 22.54 522 PRO A C 1
ATOM 3979 O O . PRO A 1 522 ? 17.136 -17.251 31.251 1.00 20.33 522 PRO A O 1
ATOM 3983 N N . GLY A 1 523 ? 16.753 -19.382 30.620 1.00 20.29 523 GLY A N 1
ATOM 3984 C CA . GLY A 1 523 ? 17.449 -19.199 29.352 1.00 20.95 523 GLY A CA 1
ATOM 3985 C C . GLY A 1 523 ? 16.837 -18.050 28.562 1.00 22.73 523 GLY A C 1
ATOM 3986 O O . GLY A 1 523 ? 17.516 -17.261 27.908 1.00 22.00 523 GLY A O 1
ATOM 3987 N N . MET A 1 524 ? 15.522 -17.969 28.633 1.00 22.24 524 MET A N 1
ATOM 3988 C CA . MET A 1 524 ? 14.772 -16.936 27.962 1.00 24.35 524 MET A CA 1
ATOM 3989 C C . MET A 1 524 ? 15.298 -15.572 28.446 1.00 23.34 524 MET A C 1
ATOM 3990 O O . MET A 1 524 ? 15.514 -14.644 27.660 1.00 21.86 524 MET A O 1
ATOM 3995 N N . GLY A 1 525 ? 15.536 -15.473 29.746 1.00 21.71 525 GLY A N 1
ATOM 3996 C CA . GLY A 1 525 ? 16.044 -14.240 30.310 1.00 22.24 525 GLY A CA 1
ATOM 3997 C C . GLY A 1 525 ? 17.414 -13.848 29.797 1.00 21.57 525 GLY A C 1
ATOM 3998 O O . GLY A 1 525 ? 17.693 -12.658 29.609 1.00 21.86 525 GLY A O 1
ATOM 3999 N N . ILE A 1 526 ? 18.273 -14.838 29.571 1.00 20.89 526 ILE A N 1
ATOM 4000 C CA . ILE A 1 526 ? 19.618 -14.575 29.074 1.00 21.24 526 ILE A CA 1
ATOM 4001 C C . ILE A 1 526 ? 19.603 -14.071 27.634 1.00 22.61 526 ILE A C 1
ATOM 4002 O O . ILE A 1 526 ? 20.305 -13.112 27.290 1.00 24.46 526 ILE A O 1
ATOM 4007 N N . ILE A 1 527 ? 18.810 -14.711 26.785 1.00 21.27 527 ILE A N 1
ATOM 4008 C CA . ILE A 1 527 ? 18.761 -14.293 25.396 1.00 21.74 527 ILE A CA 1
ATOM 4009 C C . ILE A 1 527 ? 18.101 -12.934 25.196 1.00 21.82 527 ILE A C 1
ATOM 4010 O O . ILE A 1 527 ? 18.466 -12.206 24.272 1.00 20.59 527 ILE A O 1
ATOM 4015 N N . ARG A 1 528 ? 17.147 -12.585 26.060 1.00 22.71 528 ARG A N 1
ATOM 4016 C CA . ARG A 1 528 ? 16.460 -11.303 25.927 1.00 21.74 528 ARG A CA 1
ATOM 4017 C C . ARG A 1 528 ? 17.428 -10.170 26.236 1.00 22.67 528 ARG A C 1
ATOM 4018 O O . ARG A 1 528 ? 17.425 -9.144 25.560 1.00 22.87 528 ARG A O 1
ATOM 4026 N N . HIS A 1 529 ? 18.265 -10.357 27.250 1.00 22.22 529 HIS A N 1
ATOM 4027 C CA . HIS A 1 529 ? 19.224 -9.326 27.608 1.00 21.92 529 HIS A CA 1
ATOM 4028 C C . HIS A 1 529 ? 20.442 -9.343 26.704 1.00 22.39 529 HIS A C 1
ATOM 4029 O O . HIS A 1 529 ? 21.104 -8.322 26.519 1.00 22.73 529 HIS A O 1
ATOM 4036 N N . ALA A 1 530 ? 20.740 -10.503 26.135 1.00 22.21 530 ALA A N 1
ATOM 4037 C CA . ALA A 1 530 ? 21.861 -10.599 25.218 1.00 22.33 530 ALA A CA 1
ATOM 4038 C C . ALA A 1 530 ? 21.459 -9.835 23.950 1.00 22.77 530 ALA A C 1
ATOM 4039 O O . ALA A 1 530 ? 22.269 -9.121 23.358 1.00 23.75 530 ALA A O 1
ATOM 4041 N N . ASP A 1 531 ? 20.199 -9.977 23.545 1.00 20.75 531 ASP A N 1
ATOM 4042 C CA . ASP A 1 531 ? 19.709 -9.302 22.347 1.00 20.28 531 ASP A CA 1
ATOM 4043 C C . ASP A 1 531 ? 19.706 -7.779 22.516 1.00 21.35 531 ASP A C 1
ATOM 4044 O O . ASP A 1 531 ? 19.914 -7.041 21.554 1.00 19.24 531 ASP A O 1
ATOM 4049 N N . ALA A 1 532 ? 19.477 -7.320 23.740 1.00 19.08 532 ALA A N 1
ATOM 4050 C CA . ALA A 1 532 ? 19.459 -5.896 24.022 1.00 22.78 532 ALA A CA 1
ATOM 4051 C C . ALA A 1 532 ? 20.885 -5.327 24.048 1.00 24.48 532 ALA A C 1
ATOM 4052 O O . ALA A 1 532 ? 21.081 -4.110 24.016 1.00 27.20 532 ALA A O 1
ATOM 4054 N N . GLY A 1 533 ? 21.881 -6.203 24.111 1.00 24.15 533 GLY A N 1
ATOM 4055 C CA . GLY A 1 533 ? 23.255 -5.731 24.118 1.00 23.61 533 GLY A CA 1
ATOM 4056 C C . GLY A 1 533 ? 23.942 -5.697 25.472 1.00 23.91 533 GLY A C 1
ATOM 4057 O O . GLY A 1 533 ? 24.934 -4.992 25.643 1.00 23.28 533 GLY A O 1
ATOM 4058 N N . TYR A 1 534 ? 23.415 -6.442 26.440 1.00 23.41 534 TYR A N 1
ATOM 4059 C CA . TYR A 1 534 ? 24.017 -6.497 27.766 1.00 23.66 534 TYR A CA 1
ATOM 4060 C C . TYR A 1 534 ? 25.139 -7.538 27.729 1.00 25.41 534 TYR A C 1
ATOM 4061 O O . TYR A 1 534 ? 24.883 -8.747 27.667 1.00 24.26 534 TYR A O 1
ATOM 4070 N N . GLU A 1 535 ? 26.381 -7.052 27.752 1.00 26.34 535 GLU A N 1
ATOM 4071 C CA . GLU A 1 535 ? 27.559 -7.916 27.691 1.00 29.06 535 GLU A CA 1
ATOM 4072 C C . GLU A 1 535 ? 27.578 -9.118 28.630 1.00 27.57 535 GLU A C 1
ATOM 4073 O O . GLU A 1 535 ? 27.897 -10.226 28.207 1.00 26.83 535 GLU A O 1
ATOM 4079 N N . ARG A 1 536 ? 27.257 -8.915 29.900 1.00 25.78 536 ARG A N 1
ATOM 4080 C CA . ARG A 1 536 ? 27.270 -10.038 30.820 1.00 27.21 536 ARG A CA 1
ATOM 4081 C C . ARG A 1 536 ? 26.335 -11.141 30.332 1.00 26.85 536 ARG A C 1
ATOM 4082 O O . ARG A 1 536 ? 26.647 -12.327 30.456 1.00 27.10 536 ARG A O 1
ATOM 4090 N N . ALA A 1 537 ? 25.197 -10.754 29.762 1.00 25.86 537 ALA A N 1
ATOM 4091 C CA . ALA A 1 537 ? 24.248 -11.744 29.266 1.00 24.79 537 ALA A CA 1
ATOM 4092 C C . ALA A 1 537 ? 24.815 -12.425 28.020 1.00 24.24 537 ALA A C 1
ATOM 4093 O O . ALA A 1 537 ? 24.672 -13.637 27.841 1.00 24.74 537 ALA A O 1
ATOM 4095 N N . VAL A 1 538 ? 25.463 -11.643 27.163 1.00 23.42 538 VAL A N 1
ATOM 4096 C CA . VAL A 1 538 ? 26.076 -12.188 25.958 1.00 23.19 538 VAL A CA 1
ATOM 4097 C C . VAL A 1 538 ? 27.121 -13.223 26.370 1.00 24.86 538 VAL A C 1
ATOM 4098 O O . VAL A 1 538 ? 27.260 -14.270 25.730 1.00 24.33 538 VAL A O 1
ATOM 4102 N N . GLU A 1 539 ? 27.853 -12.914 27.442 1.00 24.81 539 GLU A N 1
ATOM 4103 C CA . GLU A 1 539 ? 28.893 -13.791 27.985 1.00 27.01 539 GLU A CA 1
ATOM 4104 C C . GLU A 1 539 ? 28.317 -15.086 28.550 1.00 26.86 539 GLU A C 1
ATOM 4105 O O . GLU A 1 539 ? 28.809 -16.168 28.253 1.00 24.62 539 GLU A O 1
ATOM 4111 N N . VAL A 1 540 ? 27.286 -14.964 29.381 1.00 27.22 540 VAL A N 1
ATOM 4112 C CA . VAL A 1 540 ? 26.647 -16.130 29.972 1.00 27.84 540 VAL A CA 1
ATOM 4113 C C . VAL A 1 540 ? 26.202 -17.093 28.877 1.00 28.57 540 VAL A C 1
ATOM 4114 O O . VAL A 1 540 ? 26.326 -18.309 29.025 1.00 30.19 540 VAL A O 1
ATOM 4118 N N . ALA A 1 541 ? 25.690 -16.546 27.777 1.00 28.45 541 ALA A N 1
ATOM 4119 C CA . ALA A 1 541 ? 25.233 -17.373 26.662 1.00 27.94 541 ALA A CA 1
ATOM 4120 C C . ALA A 1 541 ? 26.375 -18.238 26.136 1.00 28.93 541 ALA A C 1
ATOM 4121 O O . ALA A 1 541 ? 26.209 -19.443 25.946 1.00 27.74 541 ALA A O 1
ATOM 4123 N N . LYS A 1 542 ? 27.531 -17.623 25.893 1.00 29.85 542 LYS A N 1
ATOM 4124 C CA . LYS A 1 542 ? 28.682 -18.367 25.397 1.00 29.66 542 LYS A CA 1
ATOM 4125 C C . LYS A 1 542 ? 29.157 -19.339 26.468 1.00 28.25 542 LYS A C 1
ATOM 4126 O O . LYS A 1 542 ? 29.467 -20.488 26.176 1.00 28.45 542 LYS A O 1
ATOM 4132 N N . GLU A 1 543 ? 29.206 -18.874 27.710 1.00 25.75 543 GLU A N 1
ATOM 4133 C CA . GLU A 1 543 ? 29.669 -19.704 28.817 1.00 27.57 543 GLU A CA 1
ATOM 4134 C C . GLU A 1 543 ? 28.845 -20.975 29.091 1.00 28.55 543 GLU A C 1
ATOM 4135 O O . GLU A 1 543 ? 29.415 -22.016 29.436 1.00 28.34 543 GLU A O 1
ATOM 4141 N N . GLN A 1 544 ? 27.522 -20.908 28.959 1.00 27.67 544 GLN A N 1
ATOM 4142 C CA . GLN A 1 544 ? 26.713 -22.099 29.203 1.00 29.39 544 GLN A CA 1
ATOM 4143 C C . GLN A 1 544 ? 25.959 -22.623 27.997 1.00 29.74 544 GLN A C 1
ATOM 4144 O O . GLN A 1 544 ? 24.913 -23.264 28.128 1.00 30.48 544 GLN A O 1
ATOM 4150 N N . ASP A 1 545 ? 26.503 -22.345 26.820 1.00 30.47 545 ASP A N 1
ATOM 4151 C CA . ASP A 1 545 ? 25.930 -22.820 25.572 1.00 30.65 545 ASP A CA 1
ATOM 4152 C C . ASP A 1 545 ? 24.452 -22.519 25.358 1.00 28.81 545 ASP A C 1
ATOM 4153 O O . ASP A 1 545 ? 23.653 -23.421 25.102 1.00 27.78 545 ASP A O 1
ATOM 4158 N N . ILE A 1 546 ? 24.091 -21.248 25.483 1.00 27.20 546 ILE A N 1
ATOM 4159 C CA . ILE A 1 546 ? 22.719 -20.822 25.243 1.00 26.80 546 ILE A CA 1
ATOM 4160 C C . ILE A 1 546 ? 22.738 -20.288 23.814 1.00 25.61 546 ILE A C 1
ATOM 4161 O O . ILE A 1 546 ? 23.430 -19.309 23.515 1.00 26.32 546 ILE A O 1
ATOM 4166 N N . ILE A 1 547 ? 21.997 -20.944 22.931 1.00 24.64 547 ILE A N 1
ATOM 4167 C CA . ILE A 1 547 ? 21.958 -20.557 21.525 1.00 25.36 547 ILE A CA 1
ATOM 4168 C C . ILE A 1 547 ? 21.413 -19.155 21.261 1.00 25.14 547 ILE A C 1
ATOM 4169 O O . ILE A 1 547 ? 20.289 -18.826 21.650 1.00 25.47 547 ILE A O 1
ATOM 4174 N N . VAL A 1 548 ? 22.231 -18.334 20.611 1.00 25.08 548 VAL A N 1
ATOM 4175 C CA . VAL A 1 548 ? 21.849 -16.978 20.215 1.00 25.24 548 VAL A CA 1
ATOM 4176 C C . VAL A 1 548 ? 22.151 -16.932 18.716 1.00 26.60 548 VAL A C 1
ATOM 4177 O O . VAL A 1 548 ? 23.257 -16.593 18.299 1.00 26.09 548 VAL A O 1
ATOM 4181 N N . PRO A 1 549 ? 21.158 -17.284 17.888 1.00 27.50 549 PRO A N 1
ATOM 4182 C CA . PRO A 1 549 ? 21.208 -17.333 16.423 1.00 28.43 549 PRO A CA 1
ATOM 4183 C C . PRO A 1 549 ? 22.058 -16.314 15.670 1.00 29.82 549 PRO A C 1
ATOM 4184 O O . PRO A 1 549 ? 22.808 -16.677 14.764 1.00 30.27 549 PRO A O 1
ATOM 4188 N N . MET A 1 550 ? 21.956 -15.045 16.031 1.00 29.76 550 MET A N 1
ATOM 4189 C CA . MET A 1 550 ? 22.712 -14.030 15.312 1.00 30.50 550 MET A CA 1
ATOM 4190 C C . MET A 1 550 ? 23.781 -13.327 16.155 1.00 29.10 550 MET A C 1
ATOM 4191 O O . MET A 1 550 ? 23.487 -12.757 17.203 1.00 29.39 550 MET A O 1
ATOM 4196 N N . SER B 1 7 ? 15.105 -14.295 -6.308 1.00 54.58 7 SER B N 1
ATOM 4197 C CA . SER B 1 7 ? 13.718 -14.767 -6.028 1.00 54.58 7 SER B CA 1
ATOM 4198 C C . SER B 1 7 ? 13.752 -16.047 -5.198 1.00 54.08 7 SER B C 1
ATOM 4199 O O . SER B 1 7 ? 14.578 -16.935 -5.427 1.00 54.34 7 SER B O 1
ATOM 4202 N N . ILE B 1 8 ? 12.837 -16.131 -4.238 1.00 52.15 8 ILE B N 1
ATOM 4203 C CA . ILE B 1 8 ? 12.754 -17.271 -3.337 1.00 50.03 8 ILE B CA 1
ATOM 4204 C C . ILE B 1 8 ? 11.462 -18.063 -3.516 1.00 49.12 8 ILE B C 1
ATOM 4205 O O . ILE B 1 8 ? 10.412 -17.494 -3.804 1.00 48.53 8 ILE B O 1
ATOM 4210 N N . ARG B 1 9 ? 11.555 -19.379 -3.348 1.00 47.71 9 ARG B N 1
ATOM 4211 C CA . ARG B 1 9 ? 10.400 -20.265 -3.462 1.00 47.24 9 ARG B CA 1
ATOM 4212 C C . ARG B 1 9 ? 10.671 -21.567 -2.724 1.00 45.98 9 ARG B C 1
ATOM 4213 O O . ARG B 1 9 ? 11.824 -21.950 -2.524 1.00 44.92 9 ARG B O 1
ATOM 4221 N N . ALA B 1 10 ? 9.606 -22.247 -2.318 1.00 44.72 10 ALA B N 1
ATOM 4222 C CA . ALA B 1 10 ? 9.741 -23.494 -1.576 1.00 44.95 10 ALA B CA 1
ATOM 4223 C C . ALA B 1 10 ? 10.336 -24.649 -2.375 1.00 45.08 10 ALA B C 1
ATOM 4224 O O . ALA B 1 10 ? 10.069 -24.811 -3.566 1.00 44.08 10 ALA B O 1
ATOM 4226 N N . ASN B 1 11 ? 11.160 -25.443 -1.703 1.00 45.73 11 ASN B N 1
ATOM 4227 C CA . ASN B 1 11 ? 11.769 -26.611 -2.319 1.00 45.48 11 ASN B CA 1
ATOM 4228 C C . ASN B 1 11 ? 10.615 -27.516 -2.712 1.00 44.51 11 ASN B C 1
ATOM 4229 O O . ASN B 1 11 ? 9.553 -27.472 -2.090 1.00 43.45 11 ASN B O 1
ATOM 4234 N N . ARG B 1 12 ? 10.820 -28.338 -3.734 1.00 43.73 12 ARG B N 1
ATOM 4235 C CA . ARG B 1 12 ? 9.779 -29.248 -4.193 1.00 42.97 12 ARG B CA 1
ATOM 4236 C C . ARG B 1 12 ? 10.322 -30.673 -4.175 1.00 43.06 12 ARG B C 1
ATOM 4237 O O . ARG B 1 12 ? 11.533 -30.877 -4.106 1.00 43.30 12 ARG B O 1
ATOM 4245 N N . GLY B 1 13 ? 9.428 -31.657 -4.227 1.00 43.59 13 GLY B N 1
ATOM 4246 C CA . GLY B 1 13 ? 9.864 -33.042 -4.222 1.00 42.72 13 GLY B CA 1
ATOM 4247 C C . GLY B 1 13 ? 10.064 -33.653 -2.846 1.00 42.68 13 GLY B C 1
ATOM 4248 O O . GLY B 1 13 ? 9.723 -33.055 -1.826 1.00 42.10 13 GLY B O 1
ATOM 4249 N N . THR B 1 14 ? 10.624 -34.858 -2.825 1.00 42.58 14 THR B N 1
ATOM 4250 C CA . THR B 1 14 ? 10.869 -35.575 -1.582 1.00 43.84 14 THR B CA 1
ATOM 4251 C C . THR B 1 14 ? 12.273 -35.353 -1.030 1.00 44.09 14 THR B C 1
ATOM 4252 O O . THR B 1 14 ? 12.643 -35.952 -0.025 1.00 44.08 14 THR B O 1
ATOM 4256 N N . GLU B 1 15 ? 13.055 -34.498 -1.682 1.00 45.11 15 GLU B N 1
ATOM 4257 C CA . GLU B 1 15 ? 14.412 -34.219 -1.214 1.00 46.92 15 GLU B CA 1
ATOM 4258 C C . GLU B 1 15 ? 14.390 -33.286 -0.006 1.00 44.57 15 GLU B C 1
ATOM 4259 O O . GLU B 1 15 ? 13.712 -32.263 -0.020 1.00 45.42 15 GLU B O 1
ATOM 4265 N N . LEU B 1 16 ? 15.145 -33.641 1.029 1.00 42.38 16 LEU B N 1
ATOM 4266 C CA . LEU B 1 16 ? 15.199 -32.850 2.257 1.00 39.83 16 LEU B CA 1
ATOM 4267 C C . LEU B 1 16 ? 16.476 -32.033 2.447 1.00 39.29 16 LEU B C 1
ATOM 4268 O O . LEU B 1 16 ? 17.576 -32.485 2.120 1.00 39.20 16 LEU B O 1
ATOM 4273 N N . GLU B 1 17 ? 16.309 -30.825 2.978 1.00 35.98 17 GLU B N 1
ATOM 4274 C CA . GLU B 1 17 ? 17.424 -29.931 3.264 1.00 34.26 17 GLU B CA 1
ATOM 4275 C C . GLU B 1 17 ? 17.587 -29.883 4.777 1.00 32.47 17 GLU B C 1
ATOM 4276 O O . GLU B 1 17 ? 18.635 -29.508 5.291 1.00 32.65 17 GLU B O 1
ATOM 4282 N N . CYS B 1 18 ? 16.526 -30.266 5.480 1.00 31.89 18 CYS B N 1
ATOM 4283 C CA . CYS B 1 18 ? 16.515 -30.292 6.937 1.00 31.37 18 CYS B CA 1
ATOM 4284 C C . CYS B 1 18 ? 16.670 -31.733 7.434 1.00 30.89 18 CYS B C 1
ATOM 4285 O O . CYS B 1 18 ? 16.706 -32.670 6.636 1.00 31.99 18 CYS B O 1
ATOM 4288 N N . LEU B 1 19 ? 16.753 -31.899 8.752 1.00 29.96 19 LEU B N 1
ATOM 4289 C CA . LEU B 1 19 ? 16.923 -33.210 9.374 1.00 28.58 19 LEU B CA 1
ATOM 4290 C C . LEU B 1 19 ? 15.661 -34.071 9.449 1.00 28.24 19 LEU B C 1
ATOM 4291 O O . LEU B 1 19 ? 15.733 -35.262 9.766 1.00 28.21 19 LEU B O 1
ATOM 4296 N N . GLY B 1 20 ? 14.513 -33.468 9.159 1.00 27.04 20 GLY B N 1
ATOM 4297 C CA . GLY B 1 20 ? 13.251 -34.189 9.198 1.00 24.85 20 GLY B CA 1
ATOM 4298 C C . GLY B 1 20 ? 12.189 -33.447 8.405 1.00 25.85 20 GLY B C 1
ATOM 4299 O O . GLY B 1 20 ? 12.371 -32.280 8.046 1.00 24.23 20 GLY B O 1
ATOM 4300 N N . TRP B 1 21 ? 11.071 -34.106 8.133 1.00 25.55 21 TRP B N 1
ATOM 4301 C CA . TRP B 1 21 ? 10.022 -33.468 7.363 1.00 27.96 21 TRP B CA 1
ATOM 4302 C C . TRP B 1 21 ? 9.325 -32.312 8.077 1.00 27.62 21 TRP B C 1
ATOM 4303 O O . TRP B 1 21 ? 8.933 -31.338 7.430 1.00 27.48 21 TRP B O 1
ATOM 4314 N N . GLU B 1 22 ? 9.163 -32.410 9.394 1.00 27.71 22 GLU B N 1
ATOM 4315 C CA . GLU B 1 22 ? 8.494 -31.342 10.132 1.00 28.13 22 GLU B CA 1
ATOM 4316 C C . GLU B 1 22 ? 9.295 -30.056 9.996 1.00 28.55 22 GLU B C 1
ATOM 4317 O O . GLU B 1 22 ? 8.737 -29.012 9.655 1.00 28.12 22 GLU B O 1
ATOM 4323 N N . GLN B 1 23 ? 10.601 -30.129 10.249 1.00 27.53 23 GLN B N 1
ATOM 4324 C CA . GLN B 1 23 ? 11.432 -28.943 10.114 1.00 28.69 23 GLN B CA 1
ATOM 4325 C C . GLN B 1 23 ? 11.504 -28.522 8.650 1.00 28.16 23 GLN B C 1
ATOM 4326 O O . GLN B 1 23 ? 11.575 -27.329 8.350 1.00 29.06 23 GLN B O 1
ATOM 4332 N N . GLU B 1 24 ? 11.461 -29.492 7.738 1.00 28.04 24 GLU B N 1
ATOM 4333 C CA . GLU B 1 24 ? 11.497 -29.184 6.309 1.00 27.60 24 GLU B CA 1
ATOM 4334 C C . GLU B 1 24 ? 10.239 -28.403 5.949 1.00 26.19 24 GLU B C 1
ATOM 4335 O O . GLU B 1 24 ? 10.284 -27.475 5.145 1.00 25.23 24 GLU B O 1
ATOM 4341 N N . ALA B 1 25 ? 9.115 -28.795 6.541 1.00 24.49 25 ALA B N 1
ATOM 4342 C CA . ALA B 1 25 ? 7.845 -28.125 6.282 1.00 23.52 25 ALA B CA 1
ATOM 4343 C C . ALA B 1 25 ? 7.960 -26.647 6.629 1.00 23.11 25 ALA B C 1
ATOM 4344 O O . ALA B 1 25 ? 7.469 -25.796 5.893 1.00 24.84 25 ALA B O 1
ATOM 4346 N N . VAL B 1 26 ? 8.608 -26.343 7.751 1.00 23.46 26 VAL B N 1
ATOM 4347 C CA . VAL B 1 26 ? 8.782 -24.950 8.160 1.00 23.32 26 VAL B CA 1
ATOM 4348 C C . VAL B 1 26 ? 9.575 -24.204 7.085 1.00 22.89 26 VAL B C 1
ATOM 4349 O O . VAL B 1 26 ? 9.149 -23.161 6.593 1.00 22.19 26 VAL B O 1
ATOM 4353 N N . LEU B 1 27 ? 10.724 -24.753 6.713 1.00 23.53 27 LEU B N 1
ATOM 4354 C CA . LEU B 1 27 ? 11.555 -24.116 5.704 1.00 23.65 27 LEU B CA 1
ATOM 4355 C C . LEU B 1 27 ? 10.792 -23.830 4.413 1.00 23.90 27 LEU B C 1
ATOM 4356 O O . LEU B 1 27 ? 10.902 -22.735 3.847 1.00 23.69 27 LEU B O 1
ATOM 4361 N N . ARG B 1 28 ? 9.997 -24.792 3.957 1.00 22.65 28 ARG B N 1
ATOM 4362 C CA . ARG B 1 28 ? 9.253 -24.601 2.714 1.00 23.70 28 ARG B CA 1
ATOM 4363 C C . ARG B 1 28 ? 8.094 -23.607 2.791 1.00 22.24 28 ARG B C 1
ATOM 4364 O O . ARG B 1 28 ? 7.829 -22.897 1.827 1.00 23.31 28 ARG B O 1
ATOM 4372 N N . MET B 1 29 ? 7.403 -23.545 3.921 1.00 21.14 29 MET B N 1
ATOM 4373 C CA . MET B 1 29 ? 6.297 -22.600 4.039 1.00 22.31 29 MET B CA 1
ATOM 4374 C C . MET B 1 29 ? 6.881 -21.189 4.173 1.00 22.48 29 MET B C 1
ATOM 4375 O O . MET B 1 29 ? 6.305 -20.217 3.671 1.00 21.37 29 MET B O 1
ATOM 4380 N N . LEU B 1 30 ? 8.032 -21.091 4.839 1.00 21.74 30 LEU B N 1
ATOM 4381 C CA . LEU B 1 30 ? 8.722 -19.815 5.007 1.00 22.67 30 LEU B CA 1
ATOM 4382 C C . LEU B 1 30 ? 9.098 -19.274 3.628 1.00 24.10 30 LEU B C 1
ATOM 4383 O O . LEU B 1 30 ? 8.867 -18.107 3.318 1.00 24.11 30 LEU B O 1
ATOM 4388 N N . ARG B 1 31 ? 9.680 -20.129 2.799 1.00 23.80 31 ARG B N 1
ATOM 4389 C CA . ARG B 1 31 ? 10.058 -19.705 1.467 1.00 25.41 31 ARG B CA 1
ATOM 4390 C C . ARG B 1 31 ? 8.820 -19.469 0.608 1.00 25.52 31 ARG B C 1
ATOM 4391 O O . ARG B 1 31 ? 8.748 -18.474 -0.124 1.00 23.54 31 ARG B O 1
ATOM 4399 N N . ASN B 1 32 ? 7.838 -20.364 0.712 1.00 23.96 32 ASN B N 1
ATOM 4400 C CA . ASN B 1 32 ? 6.612 -20.221 -0.075 1.00 24.05 32 ASN B CA 1
ATOM 4401 C C . ASN B 1 32 ? 5.964 -18.870 0.184 1.00 23.55 32 ASN B C 1
ATOM 4402 O O . ASN B 1 32 ? 5.259 -18.331 -0.666 1.00 23.61 32 ASN B O 1
ATOM 4407 N N . ASN B 1 33 ? 6.209 -18.333 1.371 1.00 25.69 33 ASN B N 1
ATOM 4408 C CA . ASN B 1 33 ? 5.656 -17.047 1.764 1.00 25.66 33 ASN B CA 1
ATOM 4409 C C . ASN B 1 33 ? 6.284 -15.915 0.967 1.00 25.39 33 ASN B C 1
ATOM 4410 O O . ASN B 1 33 ? 5.674 -14.862 0.791 1.00 25.42 33 ASN B O 1
ATOM 4415 N N . LEU B 1 34 ? 7.499 -16.132 0.480 1.00 24.63 34 LEU B N 1
ATOM 4416 C CA . LEU B 1 34 ? 8.183 -15.106 -0.287 1.00 24.82 34 LEU B CA 1
ATOM 4417 C C . LEU B 1 34 ? 8.271 -15.428 -1.769 1.00 25.35 34 LEU B C 1
ATOM 4418 O O . LEU B 1 34 ? 9.028 -14.796 -2.500 1.00 23.51 34 LEU B O 1
ATOM 4423 N N . ASP B 1 35 ? 7.492 -16.410 -2.211 1.00 25.50 35 ASP B N 1
ATOM 4424 C CA . ASP B 1 35 ? 7.481 -16.799 -3.621 1.00 25.91 35 ASP B CA 1
ATOM 4425 C C . ASP B 1 35 ? 6.890 -15.659 -4.455 1.00 26.05 35 ASP B C 1
ATOM 4426 O O . ASP B 1 35 ? 5.850 -15.107 -4.112 1.00 25.89 35 ASP B O 1
ATOM 4431 N N . PRO B 1 36 ? 7.553 -15.291 -5.562 1.00 27.32 36 PRO B N 1
ATOM 4432 C CA . PRO B 1 36 ? 7.086 -14.213 -6.441 1.00 28.74 36 PRO B CA 1
ATOM 4433 C C . PRO B 1 36 ? 5.629 -14.413 -6.844 1.00 28.95 36 PRO B C 1
ATOM 4434 O O . PRO B 1 36 ? 4.893 -13.452 -7.068 1.00 30.85 36 PRO B O 1
ATOM 4438 N N . GLU B 1 37 ? 5.235 -15.677 -6.940 1.00 28.72 37 GLU B N 1
ATOM 4439 C CA . GLU B 1 37 ? 3.874 -16.065 -7.302 1.00 28.72 37 GLU B CA 1
ATOM 4440 C C . GLU B 1 37 ? 2.891 -15.820 -6.163 1.00 27.03 37 GLU B C 1
ATOM 4441 O O . GLU B 1 37 ? 1.693 -15.635 -6.395 1.00 25.81 37 GLU B O 1
ATOM 4447 N N . VAL B 1 38 ? 3.409 -15.829 -4.936 1.00 24.90 38 VAL B N 1
ATOM 4448 C CA . VAL B 1 38 ? 2.591 -15.681 -3.738 1.00 23.49 38 VAL B CA 1
ATOM 4449 C C . VAL B 1 38 ? 2.547 -14.319 -3.059 1.00 24.02 38 VAL B C 1
ATOM 4450 O O . VAL B 1 38 ? 1.467 -13.780 -2.830 1.00 23.90 38 VAL B O 1
ATOM 4454 N N . ALA B 1 39 ? 3.719 -13.785 -2.714 1.00 22.84 39 ALA B N 1
ATOM 4455 C CA . ALA B 1 39 ? 3.827 -12.503 -2.019 1.00 22.86 39 ALA B CA 1
ATOM 4456 C C . ALA B 1 39 ? 3.603 -11.273 -2.891 1.00 22.26 39 ALA B C 1
ATOM 4457 O O . ALA B 1 39 ? 3.788 -11.314 -4.100 1.00 23.06 39 ALA B O 1
ATOM 4459 N N . GLU B 1 40 ? 3.219 -10.172 -2.254 1.00 22.73 40 GLU B N 1
ATOM 4460 C CA . GLU B 1 40 ? 2.982 -8.916 -2.958 1.00 22.08 40 GLU B CA 1
ATOM 4461 C C . GLU B 1 40 ? 4.272 -8.179 -3.278 1.00 23.04 40 GLU B C 1
ATOM 4462 O O . GLU B 1 40 ? 4.420 -7.621 -4.361 1.00 22.97 40 GLU B O 1
ATOM 4468 N N . LYS B 1 41 ? 5.215 -8.185 -2.345 1.00 24.93 41 LYS B N 1
ATOM 4469 C CA . LYS B 1 41 ? 6.471 -7.476 -2.561 1.00 26.62 41 LYS B CA 1
ATOM 4470 C C . LYS B 1 41 ? 7.606 -8.181 -1.810 1.00 26.32 41 LYS B C 1
ATOM 4471 O O . LYS B 1 41 ? 8.255 -7.594 -0.947 1.00 26.34 41 LYS B O 1
ATOM 4477 N N . PRO B 1 42 ? 7.875 -9.450 -2.162 1.00 26.59 42 PRO B N 1
ATOM 4478 C CA . PRO B 1 42 ? 8.917 -10.270 -1.536 1.00 27.74 42 PRO B CA 1
ATOM 4479 C C . PRO B 1 42 ? 10.351 -9.734 -1.526 1.00 29.19 42 PRO B C 1
ATOM 4480 O O . PRO B 1 42 ? 11.186 -10.221 -0.759 1.00 29.89 42 PRO B O 1
ATOM 4484 N N . GLU B 1 43 ? 10.648 -8.743 -2.358 1.00 29.54 43 GLU B N 1
ATOM 4485 C CA . GLU B 1 43 ? 11.997 -8.189 -2.374 1.00 31.07 43 GLU B CA 1
ATOM 4486 C C . GLU B 1 43 ? 12.283 -7.478 -1.051 1.00 30.33 43 GLU B C 1
ATOM 4487 O O . GLU B 1 43 ? 13.443 -7.258 -0.681 1.00 29.14 43 GLU B O 1
ATOM 4493 N N . ASP B 1 44 ? 11.216 -7.124 -0.340 1.00 28.93 44 ASP B N 1
ATOM 4494 C CA . ASP B 1 44 ? 11.340 -6.464 0.955 1.00 28.30 44 ASP B CA 1
ATOM 4495 C C . ASP B 1 44 ? 10.715 -7.336 2.043 1.00 25.99 44 ASP B C 1
ATOM 4496 O O . ASP B 1 44 ? 10.323 -6.847 3.103 1.00 24.09 44 ASP B O 1
ATOM 4501 N N . LEU B 1 45 ? 10.630 -8.634 1.759 1.00 24.58 45 LEU B N 1
ATOM 4502 C CA . LEU B 1 45 ? 10.079 -9.612 2.691 1.00 23.71 45 LEU B CA 1
ATOM 4503 C C . LEU B 1 45 ? 8.588 -9.390 2.958 1.00 23.49 45 LEU B C 1
ATOM 4504 O O . LEU B 1 45 ? 8.018 -9.975 3.884 1.00 21.56 45 LEU B O 1
ATOM 4509 N N . ILE B 1 46 ? 7.960 -8.553 2.138 1.00 22.45 46 ILE B N 1
ATOM 4510 C CA . ILE B 1 46 ? 6.547 -8.246 2.310 1.00 22.97 46 ILE B CA 1
ATOM 4511 C C . ILE B 1 46 ? 5.647 -9.274 1.641 1.00 22.61 46 ILE B C 1
ATOM 4512 O O . ILE B 1 46 ? 5.742 -9.524 0.438 1.00 22.20 46 ILE B O 1
ATOM 4517 N N . VAL B 1 47 ? 4.768 -9.864 2.443 1.00 22.36 47 VAL B N 1
ATOM 4518 C CA . VAL B 1 47 ? 3.844 -10.877 1.968 1.00 21.26 47 VAL B CA 1
ATOM 4519 C C . VAL B 1 47 ? 2.499 -10.267 1.589 1.00 21.20 47 VAL B C 1
ATOM 4520 O O . VAL B 1 47 ? 2.005 -10.485 0.483 1.00 20.01 47 VAL B O 1
ATOM 4524 N N . TYR B 1 48 ? 1.909 -9.504 2.506 1.00 21.86 48 TYR B N 1
ATOM 4525 C CA . TYR B 1 48 ? 0.629 -8.861 2.237 1.00 21.58 48 TYR B CA 1
ATOM 4526 C C . TYR B 1 48 ? 0.279 -7.857 3.322 1.00 22.78 48 TYR B C 1
ATOM 4527 O O . TYR B 1 48 ? 1.042 -7.651 4.263 1.00 22.88 48 TYR B O 1
ATOM 4536 N N . GLY B 1 49 ? -0.893 -7.242 3.174 1.00 22.87 49 GLY B N 1
ATOM 4537 C CA . GLY B 1 49 ? -1.389 -6.285 4.148 1.00 22.31 49 GLY B CA 1
ATOM 4538 C C . GLY B 1 49 ? -0.457 -5.179 4.595 1.00 22.17 49 GLY B C 1
ATOM 4539 O O . GLY B 1 49 ? -0.150 -5.062 5.783 1.00 23.18 49 GLY B O 1
ATOM 4540 N N . GLY B 1 50 ? -0.028 -4.345 3.657 1.00 23.97 50 GLY B N 1
ATOM 4541 C CA . GLY B 1 50 ? 0.867 -3.254 4.004 1.00 23.74 50 GLY B CA 1
ATOM 4542 C C . GLY B 1 50 ? 2.270 -3.796 4.150 1.00 24.23 50 GLY B C 1
ATOM 4543 O O . GLY B 1 50 ? 2.874 -4.200 3.158 1.00 26.10 50 GLY B O 1
ATOM 4544 N N . ILE B 1 51 ? 2.795 -3.811 5.374 1.00 22.14 51 ILE B N 1
ATOM 4545 C CA . ILE B 1 51 ? 4.135 -4.333 5.587 1.00 22.28 51 ILE B CA 1
ATOM 4546 C C . ILE B 1 51 ? 4.184 -5.600 6.441 1.00 20.77 51 ILE B C 1
ATOM 4547 O O . ILE B 1 51 ? 5.042 -5.730 7.312 1.00 19.78 51 ILE B O 1
ATOM 4552 N N . GLY B 1 52 ? 3.255 -6.523 6.210 1.00 20.64 52 GLY B N 1
ATOM 4553 C CA . GLY B 1 52 ? 3.289 -7.778 6.943 1.00 19.77 52 GLY B CA 1
ATOM 4554 C C . GLY B 1 52 ? 4.457 -8.539 6.332 1.00 19.46 52 GLY B C 1
ATOM 4555 O O . GLY B 1 52 ? 4.424 -8.856 5.139 1.00 20.39 52 GLY B O 1
ATOM 4556 N N . LYS B 1 53 ? 5.498 -8.813 7.114 1.00 19.30 53 LYS B N 1
ATOM 4557 C CA . LYS B 1 53 ? 6.663 -9.513 6.585 1.00 20.44 53 LYS B CA 1
ATOM 4558 C C . LYS B 1 53 ? 6.867 -10.945 7.077 1.00 21.40 53 LYS B C 1
ATOM 4559 O O . LYS B 1 53 ? 6.189 -11.406 7.989 1.00 23.00 53 LYS B O 1
ATOM 4565 N N . ALA B 1 54 ? 7.809 -11.644 6.450 1.00 21.92 54 ALA B N 1
ATOM 4566 C CA . ALA B 1 54 ? 8.107 -13.027 6.794 1.00 22.29 54 ALA B CA 1
ATOM 4567 C C . ALA B 1 54 ? 9.266 -13.133 7.788 1.00 23.26 54 ALA B C 1
ATOM 4568 O O . ALA B 1 54 ? 9.404 -14.145 8.477 1.00 23.09 54 ALA B O 1
ATOM 4570 N N . ALA B 1 55 ? 10.090 -12.087 7.851 1.00 21.95 55 ALA B N 1
ATOM 4571 C CA . ALA B 1 55 ? 11.241 -12.026 8.755 1.00 21.08 55 ALA B CA 1
ATOM 4572 C C . ALA B 1 55 ? 11.637 -10.554 8.888 1.00 21.12 55 ALA B C 1
ATOM 4573 O O . ALA B 1 55 ? 11.372 -9.769 7.988 1.00 21.87 55 ALA B O 1
ATOM 4575 N N . ARG B 1 56 ? 12.260 -10.191 10.006 1.00 20.37 56 ARG B N 1
ATOM 4576 C CA . ARG B 1 56 ? 12.655 -8.805 10.281 1.00 23.98 56 ARG B CA 1
ATOM 4577 C C . ARG B 1 56 ? 13.373 -8.152 9.102 1.00 23.36 56 ARG B C 1
ATOM 4578 O O . ARG B 1 56 ? 12.950 -7.105 8.612 1.00 23.74 56 ARG B O 1
ATOM 4586 N N . ASP B 1 57 ? 14.467 -8.771 8.673 1.00 23.47 57 ASP B N 1
ATOM 4587 C CA . ASP B 1 57 ? 15.252 -8.299 7.542 1.00 25.12 57 ASP B CA 1
ATOM 4588 C C . ASP B 1 57 ? 15.885 -9.519 6.882 1.00 25.46 57 ASP B C 1
ATOM 4589 O O . ASP B 1 57 ? 15.714 -10.645 7.363 1.00 24.21 57 ASP B O 1
ATOM 4594 N N . TRP B 1 58 ? 16.608 -9.304 5.787 1.00 25.16 58 TRP B N 1
ATOM 4595 C CA . TRP B 1 58 ? 17.231 -10.412 5.079 1.00 25.42 58 TRP B CA 1
ATOM 4596 C C . TRP B 1 58 ? 18.203 -11.230 5.916 1.00 25.84 58 TRP B C 1
ATOM 4597 O O . TRP B 1 58 ? 18.247 -12.456 5.786 1.00 26.67 58 TRP B O 1
ATOM 4608 N N . ASP B 1 59 ? 18.978 -10.566 6.772 1.00 25.81 59 ASP B N 1
ATOM 4609 C CA . ASP B 1 59 ? 19.915 -11.284 7.627 1.00 26.63 59 ASP B CA 1
ATOM 4610 C C . ASP B 1 59 ? 19.144 -12.219 8.552 1.00 25.46 59 ASP B C 1
ATOM 4611 O O . ASP B 1 59 ? 19.563 -13.348 8.796 1.00 25.60 59 ASP B O 1
ATOM 4616 N N . ALA B 1 60 ? 18.019 -11.740 9.074 1.00 24.55 60 ALA B N 1
ATOM 4617 C CA . ALA B 1 60 ? 17.199 -12.556 9.959 1.00 25.08 60 ALA B CA 1
ATOM 4618 C C . ALA B 1 60 ? 16.673 -13.748 9.161 1.00 25.65 60 ALA B C 1
ATOM 4619 O O . ALA B 1 60 ? 16.658 -14.879 9.653 1.00 24.96 60 ALA B O 1
ATOM 4621 N N . PHE B 1 61 ? 16.267 -13.492 7.919 1.00 25.56 61 PHE B N 1
ATOM 4622 C CA . PHE B 1 61 ? 15.743 -14.548 7.061 1.00 27.26 61 PHE B CA 1
ATOM 4623 C C . PHE B 1 61 ? 16.733 -15.693 6.890 1.00 26.88 61 PHE B C 1
ATOM 4624 O O . PHE B 1 61 ? 16.389 -16.857 7.080 1.00 27.17 61 PHE B O 1
ATOM 4632 N N . HIS B 1 62 ? 17.964 -15.361 6.526 1.00 27.58 62 HIS B N 1
ATOM 4633 C CA . HIS B 1 62 ? 18.973 -16.384 6.316 1.00 27.60 62 HIS B CA 1
ATOM 4634 C C . HIS B 1 62 ? 19.359 -17.115 7.592 1.00 26.17 62 HIS B C 1
ATOM 4635 O O . HIS B 1 62 ? 19.697 -18.298 7.545 1.00 25.53 62 HIS B O 1
ATOM 4642 N N . ALA B 1 63 ? 19.310 -16.428 8.729 1.00 24.51 63 ALA B N 1
ATOM 4643 C CA . ALA B 1 63 ? 19.646 -17.082 9.996 1.00 24.33 63 ALA B CA 1
ATOM 4644 C C . ALA B 1 63 ? 18.557 -18.104 10.319 1.00 23.93 63 ALA B C 1
ATOM 4645 O O . ALA B 1 63 ? 18.842 -19.189 10.825 1.00 24.01 63 ALA B O 1
ATOM 4647 N N . ILE B 1 64 ? 17.309 -17.753 10.022 1.00 23.86 64 ILE B N 1
ATOM 4648 C CA . ILE B 1 64 ? 16.198 -18.660 10.269 1.00 24.47 64 ILE B CA 1
ATOM 4649 C C . ILE B 1 64 ? 16.390 -19.921 9.429 1.00 26.34 64 ILE B C 1
ATOM 4650 O O . ILE B 1 64 ? 16.276 -21.032 9.936 1.00 27.09 64 ILE B O 1
ATOM 4655 N N . GLU B 1 65 ? 16.688 -19.746 8.145 1.00 28.39 65 GLU B N 1
ATOM 4656 C CA . GLU B 1 65 ? 16.905 -20.893 7.267 1.00 30.52 65 GLU B CA 1
ATOM 4657 C C . GLU B 1 65 ? 17.965 -21.821 7.863 1.00 31.28 65 GLU B C 1
ATOM 4658 O O . GLU B 1 65 ? 17.745 -23.030 8.002 1.00 30.74 65 GLU B O 1
ATOM 4664 N N . HIS B 1 66 ? 19.113 -21.247 8.208 1.00 29.91 66 HIS B N 1
ATOM 4665 C CA . HIS B 1 66 ? 20.208 -22.017 8.782 1.00 31.77 66 HIS B CA 1
ATOM 4666 C C . HIS B 1 66 ? 19.783 -22.751 10.057 1.00 30.85 66 HIS B C 1
ATOM 4667 O O . HIS B 1 66 ? 20.130 -23.920 10.248 1.00 30.97 66 HIS B O 1
ATOM 4674 N N . SER B 1 67 ? 19.031 -22.076 10.923 1.00 28.69 67 SER B N 1
ATOM 4675 C CA . SER B 1 67 ? 18.570 -22.702 12.160 1.00 28.15 67 SER B CA 1
ATOM 4676 C C . SER B 1 67 ? 17.621 -23.857 11.859 1.00 27.90 67 SER B C 1
ATOM 4677 O O . SER B 1 67 ? 17.673 -24.911 12.497 1.00 27.42 67 SER B O 1
ATOM 4680 N N . LEU B 1 68 ? 16.757 -23.655 10.876 1.00 26.76 68 LEU B N 1
ATOM 4681 C CA . LEU B 1 68 ? 15.787 -24.667 10.496 1.00 27.53 68 LEU B CA 1
ATOM 4682 C C . LEU B 1 68 ? 16.424 -25.943 9.928 1.00 27.80 68 LEU B C 1
ATOM 4683 O O . LEU B 1 68 ? 15.894 -27.045 10.096 1.00 26.17 68 LEU B O 1
ATOM 4688 N N . LYS B 1 69 ? 17.561 -25.792 9.262 1.00 27.56 69 LYS B N 1
ATOM 4689 C CA . LYS B 1 69 ? 18.234 -26.934 8.655 1.00 29.25 69 LYS B CA 1
ATOM 4690 C C . LYS B 1 69 ? 18.946 -27.825 9.661 1.00 29.01 69 LYS B C 1
ATOM 4691 O O . LYS B 1 69 ? 19.162 -29.006 9.399 1.00 29.76 69 LYS B O 1
ATOM 4697 N N . THR B 1 70 ? 19.302 -27.263 10.812 1.00 29.47 70 THR B N 1
ATOM 4698 C CA . THR B 1 70 ? 19.999 -28.025 11.840 1.00 29.08 70 THR B CA 1
ATOM 4699 C C . THR B 1 70 ? 19.106 -28.359 13.021 1.00 27.89 70 THR B C 1
ATOM 4700 O O . THR B 1 70 ? 19.519 -29.093 13.921 1.00 28.90 70 THR B O 1
ATOM 4704 N N . LEU B 1 71 ? 17.888 -27.822 13.017 1.00 25.53 71 LEU B N 1
ATOM 4705 C CA . LEU B 1 71 ? 16.944 -28.053 14.105 1.00 24.03 71 LEU B CA 1
ATOM 4706 C C . LEU B 1 71 ? 16.568 -29.526 14.212 1.00 25.44 71 LEU B C 1
ATOM 4707 O O . LEU B 1 71 ? 16.122 -30.125 13.233 1.00 23.72 71 LEU B O 1
ATOM 4712 N N . LYS B 1 72 ? 16.732 -30.093 15.408 1.00 26.10 72 LYS B N 1
ATOM 4713 C CA . LYS B 1 72 ? 16.425 -31.504 15.645 1.00 28.42 72 LYS B CA 1
ATOM 4714 C C . LYS B 1 72 ? 14.950 -31.795 15.907 1.00 28.60 72 LYS B C 1
ATOM 4715 O O . LYS B 1 72 ? 14.159 -30.885 16.163 1.00 29.38 72 LYS B O 1
ATOM 4721 N N . ASN B 1 73 ? 14.598 -33.077 15.852 1.00 27.71 73 ASN B N 1
ATOM 4722 C CA . ASN B 1 73 ? 13.227 -33.530 16.047 1.00 28.22 73 ASN B CA 1
ATOM 4723 C C . ASN B 1 73 ? 12.600 -33.203 17.396 1.00 27.09 73 ASN B C 1
ATOM 4724 O O . ASN B 1 73 ? 11.378 -33.239 17.527 1.00 27.67 73 ASN B O 1
ATOM 4729 N N . ASP B 1 74 ? 13.418 -32.903 18.399 1.00 23.99 74 ASP B N 1
ATOM 4730 C CA . ASP B 1 74 ? 12.891 -32.608 19.728 1.00 23.80 74 ASP B CA 1
ATOM 4731 C C . ASP B 1 74 ? 13.317 -31.232 20.215 1.00 22.26 74 ASP B C 1
ATOM 4732 O O . ASP B 1 74 ? 13.358 -30.981 21.417 1.00 21.33 74 ASP B O 1
ATOM 4737 N N . GLU B 1 75 ? 13.623 -30.345 19.276 1.00 22.21 75 GLU B N 1
ATOM 4738 C CA . GLU B 1 75 ? 14.062 -28.989 19.602 1.00 21.72 75 GLU B CA 1
ATOM 4739 C C . GLU B 1 75 ? 13.061 -27.923 19.167 1.00 21.43 75 GLU B C 1
ATOM 4740 O O . GLU B 1 75 ? 12.209 -28.175 18.318 1.00 20.57 75 GLU B O 1
ATOM 4746 N N . THR B 1 76 ? 13.166 -26.730 19.749 1.00 21.69 76 THR B N 1
ATOM 4747 C CA . THR B 1 76 ? 12.248 -25.644 19.410 1.00 21.11 76 THR B CA 1
ATOM 4748 C C . THR B 1 76 ? 12.956 -24.306 19.193 1.00 22.71 76 THR B C 1
ATOM 4749 O O . THR B 1 76 ? 13.648 -23.798 20.078 1.00 23.07 76 THR B O 1
ATOM 4753 N N . LEU B 1 77 ? 12.768 -23.743 18.003 1.00 23.12 77 LEU B N 1
ATOM 4754 C CA . LEU B 1 77 ? 13.361 -22.462 17.639 1.00 21.72 77 LEU B CA 1
ATOM 4755 C C . LEU B 1 77 ? 12.433 -21.342 18.100 1.00 22.08 77 LEU B C 1
ATOM 4756 O O . LEU B 1 77 ? 11.216 -21.475 18.006 1.00 22.62 77 LEU B O 1
ATOM 4761 N N . LEU B 1 78 ? 13.006 -20.249 18.602 1.00 21.52 78 LEU B N 1
ATOM 4762 C CA . LEU B 1 78 ? 12.203 -19.110 19.048 1.00 22.61 78 LEU B CA 1
ATOM 4763 C C . LEU B 1 78 ? 12.399 -17.942 18.097 1.00 22.54 78 LEU B C 1
ATOM 4764 O O . LEU B 1 78 ? 13.531 -17.527 17.829 1.00 21.04 78 LEU B O 1
ATOM 4769 N N . VAL B 1 79 ? 11.285 -17.423 17.589 1.00 23.15 79 VAL B N 1
ATOM 4770 C CA . VAL B 1 79 ? 11.298 -16.293 16.673 1.00 23.30 79 VAL B CA 1
ATOM 4771 C C . VAL B 1 79 ? 10.580 -15.114 17.328 1.00 23.99 79 VAL B C 1
ATOM 4772 O O . VAL B 1 79 ? 9.420 -15.229 17.733 1.00 23.43 79 VAL B O 1
ATOM 4776 N N . GLN B 1 80 ? 11.284 -13.987 17.419 1.00 23.58 80 GLN B N 1
ATOM 4777 C CA . GLN B 1 80 ? 10.767 -12.760 18.035 1.00 22.83 80 GLN B CA 1
ATOM 4778 C C . GLN B 1 80 ? 10.685 -11.679 16.955 1.00 21.99 80 GLN B C 1
ATOM 4779 O O . GLN B 1 80 ? 11.708 -11.187 16.483 1.00 21.22 80 GLN B O 1
ATOM 4785 N N . SER B 1 81 ? 9.464 -11.316 16.570 1.00 20.72 81 SER B N 1
ATOM 4786 C CA . SER B 1 81 ? 9.257 -10.322 15.522 1.00 20.53 81 SER B CA 1
ATOM 4787 C C . SER B 1 81 ? 10.156 -10.579 14.303 1.00 20.83 81 SER B C 1
ATOM 4788 O O . SER B 1 81 ? 10.971 -9.738 13.924 1.00 19.33 81 SER B O 1
ATOM 4791 N N . GLY B 1 82 ? 10.012 -11.767 13.715 1.00 20.65 82 GLY B N 1
ATOM 4792 C CA . GLY B 1 82 ? 10.769 -12.127 12.527 1.00 20.03 82 GLY B CA 1
ATOM 4793 C C . GLY B 1 82 ? 12.264 -12.329 12.687 1.00 21.12 82 GLY B C 1
ATOM 4794 O O . GLY B 1 82 ? 13.003 -12.328 11.695 1.00 19.12 82 GLY B O 1
ATOM 4795 N N . LYS B 1 83 ? 12.711 -12.515 13.926 1.00 19.79 83 LYS B N 1
ATOM 4796 C CA . LYS B 1 83 ? 14.124 -12.721 14.209 1.00 20.71 83 LYS B CA 1
ATOM 4797 C C . LYS B 1 83 ? 14.347 -13.946 15.094 1.00 20.56 83 LYS B C 1
ATOM 4798 O O . LYS B 1 83 ? 13.705 -14.100 16.136 1.00 20.89 83 LYS B O 1
ATOM 4804 N N . PRO B 1 84 ? 15.258 -14.840 14.683 1.00 20.22 84 PRO B N 1
ATOM 4805 C CA . PRO B 1 84 ? 15.541 -16.039 15.476 1.00 20.34 84 PRO B CA 1
ATOM 4806 C C . PRO B 1 84 ? 16.371 -15.602 16.682 1.00 20.36 84 PRO B C 1
ATOM 4807 O O . PRO B 1 84 ? 17.505 -15.144 16.530 1.00 18.98 84 PRO B O 1
ATOM 4811 N N . VAL B 1 85 ? 15.813 -15.746 17.879 1.00 19.44 85 VAL B N 1
ATOM 4812 C CA . VAL B 1 85 ? 16.515 -15.298 19.069 1.00 19.30 85 VAL B CA 1
ATOM 4813 C C . VAL B 1 85 ? 16.931 -16.377 20.062 1.00 20.89 85 VAL B C 1
ATOM 4814 O O . VAL B 1 85 ? 17.666 -16.101 21.013 1.00 21.13 85 VAL B O 1
ATOM 4818 N N . GLY B 1 86 ? 16.474 -17.604 19.845 1.00 22.75 86 GLY B N 1
ATOM 4819 C CA . GLY B 1 86 ? 16.843 -18.681 20.751 1.00 22.05 86 GLY B CA 1
ATOM 4820 C C . GLY B 1 86 ? 16.393 -20.044 20.266 1.00 22.67 86 GLY B C 1
ATOM 4821 O O . GLY B 1 86 ? 15.603 -20.149 19.328 1.00 22.99 86 GLY B O 1
ATOM 4822 N N . MET B 1 87 ? 16.889 -21.092 20.913 1.00 23.69 87 MET B N 1
ATOM 4823 C CA . MET B 1 87 ? 16.539 -22.463 20.549 1.00 24.52 87 MET B CA 1
ATOM 4824 C C . MET B 1 87 ? 16.744 -23.336 21.780 1.00 23.27 87 MET B C 1
ATOM 4825 O O . MET B 1 87 ? 17.823 -23.347 22.361 1.00 21.76 87 MET B O 1
ATOM 4830 N N . PHE B 1 88 ? 15.702 -24.055 22.186 1.00 23.19 88 PHE B N 1
ATOM 4831 C CA . PHE B 1 88 ? 15.790 -24.910 23.363 1.00 22.79 88 PHE B CA 1
ATOM 4832 C C . PHE B 1 88 ? 15.265 -26.313 23.123 1.00 24.61 88 PHE B C 1
ATOM 4833 O O . PHE B 1 88 ? 14.438 -26.548 22.237 1.00 23.42 88 PHE B O 1
ATOM 4841 N N . ARG B 1 89 ? 15.746 -27.245 23.931 1.00 25.30 89 ARG B N 1
ATOM 4842 C CA . ARG B 1 89 ? 15.321 -28.621 23.821 1.00 26.92 89 ARG B CA 1
ATOM 4843 C C . ARG B 1 89 ? 13.978 -28.762 24.505 1.00 26.96 89 ARG B C 1
ATOM 4844 O O . ARG B 1 89 ? 13.798 -28.333 25.644 1.00 27.51 89 ARG B O 1
ATOM 4852 N N . THR B 1 90 ? 13.035 -29.370 23.802 1.00 26.60 90 THR B N 1
ATOM 4853 C CA . THR B 1 90 ? 11.705 -29.578 24.333 1.00 26.03 90 THR B CA 1
ATOM 4854 C C . THR B 1 90 ? 11.342 -31.048 24.139 1.00 28.27 90 THR B C 1
ATOM 4855 O O . THR B 1 90 ? 11.995 -31.920 24.710 1.00 28.83 90 THR B O 1
ATOM 4859 N N . HIS B 1 91 ? 10.317 -31.332 23.338 1.00 29.72 91 HIS B N 1
ATOM 4860 C CA . HIS B 1 91 ? 9.908 -32.719 23.104 1.00 31.31 91 HIS B CA 1
ATOM 4861 C C . HIS B 1 91 ? 9.485 -32.942 21.664 1.00 29.85 91 HIS B C 1
ATOM 4862 O O . HIS B 1 91 ? 9.160 -31.994 20.953 1.00 29.18 91 HIS B O 1
ATOM 4869 N N . PRO B 1 92 ? 9.466 -34.209 21.222 1.00 29.44 92 PRO B N 1
ATOM 4870 C CA . PRO B 1 92 ? 9.078 -34.563 19.852 1.00 29.75 92 PRO B CA 1
ATOM 4871 C C . PRO B 1 92 ? 7.673 -34.073 19.514 1.00 29.30 92 PRO B C 1
ATOM 4872 O O . PRO B 1 92 ? 7.370 -33.766 18.362 1.00 29.24 92 PRO B O 1
ATOM 4876 N N . GLN B 1 93 ? 6.821 -33.996 20.528 1.00 29.51 93 GLN B N 1
ATOM 4877 C CA . GLN B 1 93 ? 5.447 -33.564 20.318 1.00 32.68 93 GLN B CA 1
ATOM 4878 C C . GLN B 1 93 ? 5.245 -32.063 20.463 1.00 31.73 93 GLN B C 1
ATOM 4879 O O . GLN B 1 93 ? 4.201 -31.536 20.086 1.00 32.74 93 GLN B O 1
ATOM 4885 N N . ALA B 1 94 ? 6.250 -31.376 20.995 1.00 29.13 94 ALA B N 1
ATOM 4886 C CA . ALA B 1 94 ? 6.174 -29.933 21.154 1.00 28.46 94 ALA B CA 1
ATOM 4887 C C . ALA B 1 94 ? 6.465 -29.299 19.797 1.00 27.05 94 ALA B C 1
ATOM 4888 O O . ALA B 1 94 ? 7.122 -29.905 18.953 1.00 27.37 94 ALA B O 1
ATOM 4890 N N . PRO B 1 95 ? 5.981 -28.068 19.571 1.00 25.71 95 PRO B N 1
ATOM 4891 C CA . PRO B 1 95 ? 6.195 -27.352 18.307 1.00 25.02 95 PRO B CA 1
ATOM 4892 C C . PRO B 1 95 ? 7.674 -27.172 17.979 1.00 24.18 95 PRO B C 1
ATOM 4893 O O . PRO B 1 95 ? 8.500 -27.039 18.884 1.00 24.19 95 PRO B O 1
ATOM 4897 N N . ARG B 1 96 ? 8.001 -27.177 16.687 1.00 22.61 96 ARG B N 1
ATOM 4898 C CA . ARG B 1 96 ? 9.380 -27.000 16.235 1.00 21.19 96 ARG B CA 1
ATOM 4899 C C . ARG B 1 96 ? 9.753 -25.513 16.261 1.00 21.14 96 ARG B C 1
ATOM 4900 O O . ARG B 1 96 ? 10.924 -25.156 16.381 1.00 21.99 96 ARG B O 1
ATOM 4908 N N . VAL B 1 97 ? 8.753 -24.645 16.127 1.00 20.44 97 VAL B N 1
ATOM 4909 C CA . VAL B 1 97 ? 8.992 -23.206 16.160 1.00 19.91 97 VAL B CA 1
ATOM 4910 C C . VAL B 1 97 ? 7.866 -22.486 16.905 1.00 21.71 97 VAL B C 1
ATOM 4911 O O . VAL B 1 97 ? 6.686 -22.786 16.711 1.00 20.63 97 VAL B O 1
ATOM 4915 N N . LEU B 1 98 ? 8.252 -21.552 17.774 1.00 21.01 98 LEU B N 1
ATOM 4916 C CA . LEU B 1 98 ? 7.318 -20.743 18.554 1.00 21.54 98 LEU B CA 1
ATOM 4917 C C . LEU B 1 98 ? 7.573 -19.305 18.130 1.00 21.66 98 LEU B C 1
ATOM 4918 O O . LEU B 1 98 ? 8.719 -18.850 18.151 1.00 22.34 98 LEU B O 1
ATOM 4923 N N . LEU B 1 99 ? 6.527 -18.580 17.747 1.00 19.65 99 LEU B N 1
ATOM 4924 C CA . LEU B 1 99 ? 6.740 -17.207 17.307 1.00 19.82 99 LEU B CA 1
ATOM 4925 C C . LEU B 1 99 ? 5.878 -16.163 18.002 1.00 20.05 99 LEU B C 1
ATOM 4926 O O . LEU B 1 99 ? 4.696 -16.381 18.234 1.00 20.66 99 LEU B O 1
ATOM 4931 N N . ALA B 1 100 ? 6.491 -15.027 18.321 1.00 18.91 100 ALA B N 1
ATOM 4932 C CA . ALA B 1 100 ? 5.794 -13.907 18.948 1.00 21.57 100 ALA B CA 1
ATOM 4933 C C . ALA B 1 100 ? 6.166 -12.698 18.101 1.00 21.24 100 ALA B C 1
ATOM 4934 O O . ALA B 1 100 ? 7.319 -12.269 18.099 1.00 20.19 100 ALA B O 1
ATOM 4936 N N . ASN B 1 101 ? 5.193 -12.157 17.374 1.00 21.09 101 ASN B N 1
ATOM 4937 C CA . ASN B 1 101 ? 5.460 -11.024 16.499 1.00 21.27 101 ASN B CA 1
ATOM 4938 C C . ASN B 1 101 ? 4.630 -9.765 16.759 1.00 19.62 101 ASN B C 1
ATOM 4939 O O . ASN B 1 101 ? 3.412 -9.833 16.949 1.00 18.28 101 ASN B O 1
ATOM 4944 N N . SER B 1 102 ? 5.314 -8.621 16.768 1.00 19.60 102 SER B N 1
ATOM 4945 C CA . SER B 1 102 ? 4.681 -7.314 16.935 1.00 18.68 102 SER B CA 1
ATOM 4946 C C . SER B 1 102 ? 4.056 -6.988 18.290 1.00 19.45 102 SER B C 1
ATOM 4947 O O . SER B 1 102 ? 3.403 -5.956 18.432 1.00 19.96 102 SER B O 1
ATOM 4950 N N . VAL B 1 103 ? 4.243 -7.842 19.289 1.00 20.01 103 VAL B N 1
ATOM 4951 C CA . VAL B 1 103 ? 3.649 -7.574 20.595 1.00 19.77 103 VAL B CA 1
ATOM 4952 C C . VAL B 1 103 ? 4.284 -6.386 21.318 1.00 19.22 103 VAL B C 1
ATOM 4953 O O . VAL B 1 103 ? 5.489 -6.355 21.530 1.00 19.63 103 VAL B O 1
ATOM 4957 N N . LEU B 1 104 ? 3.457 -5.414 21.700 1.00 20.47 104 LEU B N 1
ATOM 4958 C CA . LEU B 1 104 ? 3.921 -4.223 22.421 1.00 19.91 104 LEU B CA 1
ATOM 4959 C C . LEU B 1 104 ? 3.120 -4.036 23.702 1.00 18.98 104 LEU B C 1
ATOM 4960 O O . LEU B 1 104 ? 1.931 -4.344 23.740 1.00 19.53 104 LEU B O 1
ATOM 4965 N N . VAL B 1 105 ? 3.758 -3.553 24.761 1.00 18.57 105 VAL B N 1
ATOM 4966 C CA . VAL B 1 105 ? 3.008 -3.318 25.991 1.00 20.06 105 VAL B CA 1
ATOM 4967 C C . VAL B 1 105 ? 1.899 -2.342 25.578 1.00 20.95 105 VAL B C 1
ATOM 4968 O O . VAL B 1 105 ? 2.157 -1.355 24.886 1.00 21.42 105 VAL B O 1
ATOM 4972 N N . PRO B 1 106 ? 0.654 -2.606 25.998 1.00 22.70 106 PRO B N 1
ATOM 4973 C CA . PRO B 1 106 ? -0.521 -1.789 25.674 1.00 23.04 106 PRO B CA 1
ATOM 4974 C C . PRO B 1 106 ? -0.342 -0.285 25.507 1.00 22.89 106 PRO B C 1
ATOM 4975 O O . PRO B 1 106 ? -0.663 0.268 24.461 1.00 23.38 106 PRO B O 1
ATOM 4979 N N . LYS B 1 107 ? 0.154 0.377 26.536 1.00 23.57 107 LYS B N 1
ATOM 4980 C CA . LYS B 1 107 ? 0.338 1.822 26.481 1.00 25.71 107 LYS B CA 1
ATOM 4981 C C . LYS B 1 107 ? 1.197 2.272 25.301 1.00 24.71 107 LYS B C 1
ATOM 4982 O O . LYS B 1 107 ? 1.126 3.426 24.886 1.00 23.07 107 LYS B O 1
ATOM 4988 N N . TRP B 1 108 ? 1.998 1.360 24.760 1.00 21.53 108 TRP B N 1
ATOM 4989 C CA . TRP B 1 108 ? 2.864 1.683 23.632 1.00 22.24 108 TRP B CA 1
ATOM 4990 C C . TRP B 1 108 ? 2.441 0.969 22.359 1.00 22.68 108 TRP B C 1
ATOM 4991 O O . TRP B 1 108 ? 3.201 0.927 21.392 1.00 24.68 108 TRP B O 1
ATOM 5002 N N . ALA B 1 109 ? 1.241 0.404 22.354 1.00 21.07 109 ALA B N 1
ATOM 5003 C CA . ALA B 1 109 ? 0.776 -0.340 21.193 1.00 22.15 109 ALA B CA 1
ATOM 5004 C C . ALA B 1 109 ? 0.156 0.525 20.100 1.00 22.81 109 ALA B C 1
ATOM 5005 O O . ALA B 1 109 ? -1.012 0.361 19.753 1.00 21.27 109 ALA B O 1
ATOM 5007 N N . ASP B 1 110 ? 0.946 1.444 19.559 1.00 22.21 110 ASP B N 1
ATOM 5008 C CA . ASP B 1 110 ? 0.462 2.310 18.491 1.00 23.43 110 ASP B CA 1
ATOM 5009 C C . ASP B 1 110 ? 1.480 2.327 17.350 1.00 22.16 110 ASP B C 1
ATOM 5010 O O . ASP B 1 110 ? 2.615 1.878 17.517 1.00 20.49 110 ASP B O 1
ATOM 5015 N N . TRP B 1 111 ? 1.075 2.819 16.184 1.00 22.41 111 TRP B N 1
ATOM 5016 C CA . TRP B 1 111 ? 1.991 2.845 15.050 1.00 23.77 111 TRP B CA 1
ATOM 5017 C C . TRP B 1 111 ? 3.199 3.739 15.295 1.00 25.10 111 TRP B C 1
ATOM 5018 O O . TRP B 1 111 ? 4.283 3.475 14.765 1.00 24.57 111 TRP B O 1
ATOM 5029 N N . GLU B 1 112 ? 3.032 4.791 16.093 1.00 26.10 112 GLU B N 1
ATOM 5030 C CA . GLU B 1 112 ? 4.162 5.676 16.349 1.00 29.37 112 GLU B CA 1
ATOM 5031 C C . GLU B 1 112 ? 5.307 4.942 17.039 1.00 26.77 112 GLU B C 1
ATOM 5032 O O . GLU B 1 112 ? 6.462 5.078 16.644 1.00 25.51 112 GLU B O 1
ATOM 5038 N N . HIS B 1 113 ? 5.003 4.165 18.069 1.00 25.28 113 HIS B N 1
ATOM 5039 C CA . HIS B 1 113 ? 6.082 3.467 18.741 1.00 25.19 113 HIS B CA 1
ATOM 5040 C C . HIS B 1 113 ? 6.594 2.302 17.886 1.00 24.30 113 HIS B C 1
ATOM 5041 O O . HIS B 1 113 ? 7.778 1.976 17.934 1.00 23.53 113 HIS B O 1
ATOM 5048 N N . PHE B 1 114 ? 5.717 1.691 17.086 1.00 25.83 114 PHE B N 1
ATOM 5049 C CA . PHE B 1 114 ? 6.144 0.587 16.219 1.00 24.29 114 PHE B CA 1
ATOM 5050 C C . PHE B 1 114 ? 7.193 1.082 15.223 1.00 24.63 114 PHE B C 1
ATOM 5051 O O . PHE B 1 114 ? 8.253 0.476 15.070 1.00 23.97 114 PHE B O 1
ATOM 5059 N N . HIS B 1 115 ? 6.892 2.178 14.536 1.00 25.31 115 HIS B N 1
ATOM 5060 C CA . HIS B 1 115 ? 7.831 2.729 13.566 1.00 27.63 115 HIS B CA 1
ATOM 5061 C C . HIS B 1 115 ? 9.142 3.159 14.232 1.00 27.93 115 HIS B C 1
ATOM 5062 O O . HIS B 1 115 ? 10.215 3.010 13.655 1.00 28.99 115 HIS B O 1
ATOM 5069 N N . GLU B 1 116 ? 9.065 3.692 15.444 1.00 28.81 116 GLU B N 1
ATOM 5070 C CA . GLU B 1 116 ? 10.283 4.090 16.145 1.00 29.89 116 GLU B CA 1
ATOM 5071 C C . GLU B 1 116 ? 11.172 2.864 16.377 1.00 28.41 116 GLU B C 1
ATOM 5072 O O . GLU B 1 116 ? 12.385 2.915 16.175 1.00 26.87 116 GLU B O 1
ATOM 5078 N N . LEU B 1 117 ? 10.567 1.761 16.807 1.00 28.11 117 LEU B N 1
ATOM 5079 C CA . LEU B 1 117 ? 11.329 0.542 17.043 1.00 27.08 117 LEU B CA 1
ATOM 5080 C C . LEU B 1 117 ? 11.776 -0.077 15.724 1.00 27.27 117 LEU B C 1
ATOM 5081 O O . LEU B 1 117 ? 12.882 -0.598 15.614 1.00 27.69 117 LEU B O 1
ATOM 5086 N N . GLU B 1 118 ? 10.914 -0.015 14.719 1.00 28.92 118 GLU B N 1
ATOM 5087 C CA . GLU B 1 118 ? 11.238 -0.591 13.422 1.00 30.62 118 GLU B CA 1
ATOM 5088 C C . GLU B 1 118 ? 12.472 0.024 12.764 1.00 31.26 118 GLU B C 1
ATOM 5089 O O . GLU B 1 118 ? 13.278 -0.697 12.172 1.00 29.16 118 GLU B O 1
ATOM 5095 N N . LYS B 1 119 ? 12.622 1.345 12.848 1.00 31.09 119 LYS B N 1
ATOM 5096 C CA . LYS B 1 119 ? 13.785 1.981 12.235 1.00 33.07 119 LYS B CA 1
ATOM 5097 C C . LYS B 1 119 ? 15.060 1.690 13.011 1.00 31.50 119 LYS B C 1
ATOM 5098 O O . LYS B 1 119 ? 16.160 1.859 12.492 1.00 31.42 119 LYS B O 1
ATOM 5104 N N . LYS B 1 120 ? 14.908 1.245 14.254 1.00 30.83 120 LYS B N 1
ATOM 5105 C CA . LYS B 1 120 ? 16.052 0.889 15.082 1.00 30.58 120 LYS B CA 1
ATOM 5106 C C . LYS B 1 120 ? 16.366 -0.588 14.842 1.00 30.16 120 LYS B C 1
ATOM 5107 O O . LYS B 1 120 ? 17.270 -1.151 15.464 1.00 29.36 120 LYS B O 1
ATOM 5113 N N . GLY B 1 121 ? 15.604 -1.209 13.943 1.00 29.65 121 GLY B N 1
ATOM 5114 C CA . GLY B 1 121 ? 15.800 -2.618 13.643 1.00 29.40 121 GLY B CA 1
ATOM 5115 C C . GLY B 1 121 ? 15.326 -3.493 14.790 1.00 28.80 121 GLY B C 1
ATOM 5116 O O . GLY B 1 121 ? 15.847 -4.584 15.008 1.00 28.77 121 GLY B O 1
ATOM 5117 N N . LEU B 1 122 ? 14.322 -3.015 15.518 1.00 27.40 122 LEU B N 1
ATOM 5118 C CA . LEU B 1 122 ? 13.792 -3.746 16.666 1.00 26.80 122 LEU B CA 1
ATOM 5119 C C . LEU B 1 122 ? 12.351 -4.222 16.476 1.00 26.43 122 LEU B C 1
ATOM 5120 O O . LEU B 1 122 ? 11.741 -4.744 17.412 1.00 27.65 122 LEU B O 1
ATOM 5125 N N . MET B 1 123 ? 11.806 -4.058 15.275 1.00 22.64 123 MET B N 1
ATOM 5126 C CA . MET B 1 123 ? 10.431 -4.461 15.037 1.00 21.01 123 MET B CA 1
ATOM 5127 C C . MET B 1 123 ? 10.134 -4.984 13.633 1.00 20.90 123 MET B C 1
ATOM 5128 O O . MET B 1 123 ? 10.882 -4.742 12.685 1.00 20.57 123 MET B O 1
ATOM 5133 N N . MET B 1 124 ? 9.026 -5.713 13.529 1.00 19.18 124 MET B N 1
ATOM 5134 C CA . MET B 1 124 ? 8.526 -6.263 12.274 1.00 17.61 124 MET B CA 1
ATOM 5135 C C . MET B 1 124 ? 7.043 -6.482 12.495 1.00 18.07 124 MET B C 1
ATOM 5136 O O . MET B 1 124 ? 6.629 -6.881 13.584 1.00 16.40 124 MET B O 1
ATOM 5141 N N . TYR B 1 125 ? 6.247 -6.204 11.469 1.00 18.45 125 TYR B N 1
ATOM 5142 C CA . TYR B 1 125 ? 4.805 -6.396 11.545 1.00 19.03 125 TYR B CA 1
ATOM 5143 C C . TYR B 1 125 ? 4.521 -7.770 10.952 1.00 18.61 125 TYR B C 1
ATOM 5144 O O . TYR B 1 125 ? 4.817 -8.026 9.789 1.00 16.91 125 TYR B O 1
ATOM 5153 N N . GLY B 1 126 ? 3.945 -8.653 11.754 1.00 19.67 126 GLY B N 1
ATOM 5154 C CA . GLY B 1 126 ? 3.669 -9.985 11.263 1.00 21.51 126 GLY B CA 1
ATOM 5155 C C . GLY B 1 126 ? 2.295 -10.166 10.660 1.00 22.00 126 GLY B C 1
ATOM 5156 O O . GLY B 1 126 ? 1.986 -11.247 10.163 1.00 23.13 126 GLY B O 1
ATOM 5157 N N . GLN B 1 127 ? 1.480 -9.115 10.663 1.00 21.67 127 GLN B N 1
ATOM 5158 C CA . GLN B 1 127 ? 0.124 -9.250 10.145 1.00 21.85 127 GLN B CA 1
ATOM 5159 C C . GLN B 1 127 ? -0.382 -10.527 10.809 1.00 21.51 127 GLN B C 1
ATOM 5160 O O . GLN B 1 127 ? -0.209 -10.703 12.019 1.00 18.45 127 GLN B O 1
ATOM 5166 N N . MET B 1 128 ? -0.990 -11.421 10.036 1.00 20.60 128 MET B N 1
ATOM 5167 C CA . MET B 1 128 ? -1.456 -12.673 10.616 1.00 20.43 128 MET B CA 1
ATOM 5168 C C . MET B 1 128 ? -0.636 -13.860 10.100 1.00 21.12 128 MET B C 1
ATOM 5169 O O . MET B 1 128 ? 0.071 -14.512 10.866 1.00 21.87 128 MET B O 1
ATOM 5174 N N . THR B 1 129 ? -0.706 -14.115 8.797 1.00 21.52 129 THR B N 1
ATOM 5175 C CA . THR B 1 129 ? 0.004 -15.238 8.197 1.00 20.81 129 THR B CA 1
ATOM 5176 C C . THR B 1 129 ? 1.324 -14.902 7.513 1.00 20.47 129 THR B C 1
ATOM 5177 O O . THR B 1 129 ? 1.986 -15.795 6.983 1.00 20.32 129 THR B O 1
ATOM 5181 N N . ALA B 1 130 ? 1.698 -13.625 7.500 1.00 19.92 130 ALA B N 1
ATOM 5182 C CA . ALA B 1 130 ? 2.949 -13.213 6.876 1.00 18.81 130 ALA B CA 1
ATOM 5183 C C . ALA B 1 130 ? 4.111 -13.643 7.758 1.00 19.24 130 ALA B C 1
ATOM 5184 O O . ALA B 1 130 ? 5.042 -14.303 7.295 1.00 20.18 130 ALA B O 1
ATOM 5186 N N . GLY B 1 131 ? 4.044 -13.272 9.036 1.00 20.19 131 GLY B N 1
ATOM 5187 C CA . GLY B 1 131 ? 5.103 -13.615 9.967 1.00 19.36 131 GLY B CA 1
ATOM 5188 C C . GLY B 1 131 ? 5.022 -15.023 10.533 1.00 20.55 131 GLY B C 1
ATOM 5189 O O . GLY B 1 131 ? 5.962 -15.466 11.201 1.00 21.47 131 GLY B O 1
ATOM 5190 N N . SER B 1 132 ? 3.915 -15.723 10.273 1.00 19.40 132 SER B N 1
ATOM 5191 C CA . SER B 1 132 ? 3.715 -17.089 10.780 1.00 21.89 132 SER B CA 1
ATOM 5192 C C . SER B 1 132 ? 3.764 -18.142 9.676 1.00 22.23 132 SER B C 1
ATOM 5193 O O . SER B 1 132 ? 3.296 -19.271 9.844 1.00 21.98 132 SER B O 1
ATOM 5196 N N . TRP B 1 133 ? 4.303 -17.733 8.535 1.00 23.45 133 TRP B N 1
ATOM 5197 C CA . TRP B 1 133 ? 4.504 -18.592 7.380 1.00 22.94 133 TRP B CA 1
ATOM 5198 C C . TRP B 1 133 ? 3.399 -19.583 7.000 1.00 25.31 133 TRP B C 1
ATOM 5199 O O . TRP B 1 133 ? 3.633 -20.792 6.948 1.00 24.80 133 TRP B O 1
ATOM 5210 N N . ILE B 1 134 ? 2.203 -19.079 6.715 1.00 24.21 134 ILE B N 1
ATOM 5211 C CA . ILE B 1 134 ? 1.108 -19.957 6.320 1.00 23.64 134 ILE B CA 1
ATOM 5212 C C . ILE B 1 134 ? 0.205 -19.234 5.312 1.00 23.74 134 ILE B C 1
ATOM 5213 O O . ILE B 1 134 ? -0.995 -19.489 5.214 1.00 25.64 134 ILE B O 1
ATOM 5218 N N . TYR B 1 135 ? 0.815 -18.332 4.550 1.00 23.78 135 TYR B N 1
ATOM 5219 C CA . TYR B 1 135 ? 0.120 -17.558 3.528 1.00 23.10 135 TYR B CA 1
ATOM 5220 C C . TYR B 1 135 ? 0.095 -18.389 2.245 1.00 22.77 135 TYR B C 1
ATOM 5221 O O . TYR B 1 135 ? 1.082 -19.043 1.905 1.00 23.07 135 TYR B O 1
ATOM 5230 N N . ILE B 1 136 ? -1.026 -18.367 1.530 1.00 22.56 136 ILE B N 1
ATOM 5231 C CA . ILE B 1 136 ? -1.137 -19.142 0.296 1.00 23.36 136 ILE B CA 1
ATOM 5232 C C . ILE B 1 136 ? -1.713 -18.309 -0.843 1.00 23.84 136 ILE B C 1
ATOM 5233 O O . ILE B 1 136 ? -2.571 -18.773 -1.598 1.00 23.98 136 ILE B O 1
ATOM 5238 N N . GLY B 1 137 ? -1.228 -17.079 -0.976 1.00 24.17 137 GLY B N 1
ATOM 5239 C CA . GLY B 1 137 ? -1.731 -16.211 -2.024 1.00 23.17 137 GLY B CA 1
ATOM 5240 C C . GLY B 1 137 ? -3.108 -15.682 -1.664 1.00 23.76 137 GLY B C 1
ATOM 5241 O O . GLY B 1 137 ? -3.484 -15.675 -0.493 1.00 22.05 137 GLY B O 1
ATOM 5242 N N . SER B 1 138 ? -3.862 -15.251 -2.673 1.00 24.40 138 SER B N 1
ATOM 5243 C CA . SER B 1 138 ? -5.199 -14.703 -2.469 1.00 24.29 138 SER B CA 1
ATOM 5244 C C . SER B 1 138 ? -6.249 -15.722 -2.029 1.00 25.11 138 SER B C 1
ATOM 5245 O O . SER B 1 138 ? -7.278 -15.347 -1.456 1.00 23.87 138 SER B O 1
ATOM 5248 N N . GLN B 1 139 ? -5.988 -17.003 -2.285 1.00 22.88 139 GLN B N 1
ATOM 5249 C CA . GLN B 1 139 ? -6.923 -18.063 -1.918 1.00 22.63 139 GLN B CA 1
ATOM 5250 C C . GLN B 1 139 ? -7.195 -18.143 -0.412 1.00 21.76 139 GLN B C 1
ATOM 5251 O O . GLN B 1 139 ? -8.288 -18.534 0.010 1.00 21.52 139 GLN B O 1
ATOM 5257 N N . GLY B 1 140 ? -6.200 -17.778 0.393 1.00 21.16 140 GLY B N 1
ATOM 5258 C CA . GLY B 1 140 ? -6.345 -17.837 1.838 1.00 19.29 140 GLY B CA 1
ATOM 5259 C C . GLY B 1 140 ? -7.615 -17.222 2.394 1.00 20.96 140 GLY B C 1
ATOM 5260 O O . GLY B 1 140 ? -8.274 -17.814 3.256 1.00 22.59 140 GLY B O 1
ATOM 5261 N N . ILE B 1 141 ? -7.970 -16.039 1.899 1.00 21.73 141 ILE B N 1
ATOM 5262 C CA . ILE B 1 141 ? -9.162 -15.328 2.365 1.00 21.81 141 ILE B CA 1
ATOM 5263 C C . ILE B 1 141 ? -10.357 -15.506 1.428 1.00 22.32 141 ILE B C 1
ATOM 5264 O O . ILE B 1 141 ? -11.463 -15.064 1.743 1.00 23.44 141 ILE B O 1
ATOM 5269 N N . LEU B 1 142 ? -10.135 -16.152 0.288 1.00 21.16 142 LEU B N 1
ATOM 5270 C CA . LEU B 1 142 ? -11.188 -16.323 -0.708 1.00 22.99 142 LEU B CA 1
ATOM 5271 C C . LEU B 1 142 ? -12.530 -16.870 -0.220 1.00 23.23 142 LEU B C 1
ATOM 5272 O O . LEU B 1 142 ? -13.578 -16.273 -0.498 1.00 23.37 142 LEU B O 1
ATOM 5277 N N . GLN B 1 143 ? -12.528 -17.990 0.494 1.00 22.66 143 GLN B N 1
ATOM 5278 C CA . GLN B 1 143 ? -13.806 -18.519 0.954 1.00 25.33 143 GLN B CA 1
ATOM 5279 C C . GLN B 1 143 ? -14.432 -17.614 2.004 1.00 25.74 143 GLN B C 1
ATOM 5280 O O . GLN B 1 143 ? -15.652 -17.479 2.066 1.00 28.17 143 GLN B O 1
ATOM 5286 N N . GLY B 1 144 ? -13.599 -16.994 2.830 1.00 26.06 144 GLY B N 1
ATOM 5287 C CA . GLY B 1 144 ? -14.128 -16.101 3.841 1.00 24.66 144 GLY B CA 1
ATOM 5288 C C . GLY B 1 144 ? -14.915 -14.984 3.182 1.00 24.78 144 GLY B C 1
ATOM 5289 O O . GLY B 1 144 ? -16.033 -14.670 3.592 1.00 23.09 144 GLY B O 1
ATOM 5290 N N . THR B 1 145 ? -14.336 -14.400 2.140 1.00 23.82 145 THR B N 1
ATOM 5291 C CA . THR B 1 145 ? -14.972 -13.298 1.430 1.00 24.42 145 THR B CA 1
ATOM 5292 C C . THR B 1 145 ? -16.183 -13.782 0.642 1.00 24.69 145 THR B C 1
ATOM 5293 O O . THR B 1 145 ? -17.197 -13.086 0.549 1.00 23.03 145 THR B O 1
ATOM 5297 N N . TYR B 1 146 ? -16.069 -14.973 0.064 1.00 26.41 146 TYR B N 1
ATOM 5298 C CA . TYR B 1 146 ? -17.172 -15.549 -0.687 1.00 26.08 146 TYR B CA 1
ATOM 5299 C C . TYR B 1 146 ? -18.347 -15.743 0.268 1.00 27.29 146 TYR B C 1
ATOM 5300 O O . TYR B 1 146 ? -19.474 -15.339 -0.024 1.00 28.31 146 TYR B O 1
ATOM 5309 N N . GLU B 1 147 ? -18.064 -16.357 1.416 1.00 27.06 147 GLU B N 1
ATOM 5310 C CA . GLU B 1 147 ? -19.081 -16.634 2.430 1.00 26.60 147 GLU B CA 1
ATOM 5311 C C . GLU B 1 147 ? -19.712 -15.358 2.982 1.00 25.62 147 GLU B C 1
ATOM 5312 O O . GLU B 1 147 ? -20.899 -15.326 3.320 1.00 23.33 147 GLU B O 1
ATOM 5318 N N . THR B 1 148 ? -18.911 -14.309 3.090 1.00 24.76 148 THR B N 1
ATOM 5319 C CA . THR B 1 148 ? -19.421 -13.046 3.591 1.00 24.49 148 THR B CA 1
ATOM 5320 C C . THR B 1 148 ? -20.462 -12.511 2.617 1.00 23.48 148 THR B C 1
ATOM 5321 O O . THR B 1 148 ? -21.575 -12.161 3.020 1.00 23.77 148 THR B O 1
ATOM 5325 N N . PHE B 1 149 ? -20.109 -12.463 1.336 1.00 22.60 149 PHE B N 1
ATOM 5326 C CA . PHE B 1 149 ? -21.040 -11.981 0.327 1.00 24.71 149 PHE B CA 1
ATOM 5327 C C . PHE B 1 149 ? -22.208 -12.958 0.149 1.00 24.76 149 PHE B C 1
ATOM 5328 O O . PHE B 1 149 ? -23.340 -12.542 -0.094 1.00 25.11 149 PHE B O 1
ATOM 5336 N N . ALA B 1 150 ? -21.933 -14.251 0.293 1.00 25.34 150 ALA B N 1
ATOM 5337 C CA . ALA B 1 150 ? -22.968 -15.276 0.160 1.00 25.46 150 ALA B CA 1
ATOM 5338 C C . ALA B 1 150 ? -24.055 -15.095 1.224 1.00 26.50 150 ALA B C 1
ATOM 5339 O O . ALA B 1 150 ? -25.252 -15.123 0.917 1.00 28.90 150 ALA B O 1
ATOM 5341 N N . GLU B 1 151 ? -23.637 -14.907 2.471 1.00 25.23 151 GLU B N 1
ATOM 5342 C CA . GLU B 1 151 ? -24.573 -14.725 3.573 1.00 24.92 151 GLU B CA 1
ATOM 5343 C C . GLU B 1 151 ? -25.310 -13.400 3.439 1.00 25.26 151 GLU B C 1
ATOM 5344 O O . GLU B 1 151 ? -26.483 -13.297 3.794 1.00 25.65 151 GLU B O 1
ATOM 5350 N N . LEU B 1 152 ? -24.621 -12.390 2.916 1.00 26.18 152 LEU B N 1
ATOM 5351 C CA . LEU B 1 152 ? -25.227 -11.079 2.723 1.00 26.20 152 LEU B CA 1
ATOM 5352 C C . LEU B 1 152 ? -26.320 -11.215 1.667 1.00 27.75 152 LEU B C 1
ATOM 5353 O O . LEU B 1 152 ? -27.392 -10.624 1.789 1.00 27.98 152 LEU B O 1
ATOM 5358 N N . ALA B 1 153 ? -26.038 -12.004 0.636 1.00 27.54 153 ALA B N 1
ATOM 5359 C CA . ALA B 1 153 ? -26.985 -12.220 -0.448 1.00 29.85 153 ALA B CA 1
ATOM 5360 C C . ALA B 1 153 ? -28.257 -12.864 0.084 1.00 31.37 153 ALA B C 1
ATOM 5361 O O . ALA B 1 153 ? -29.359 -12.404 -0.214 1.00 31.67 153 ALA B O 1
ATOM 5363 N N . ARG B 1 154 ? -28.101 -13.931 0.863 1.00 31.74 154 ARG B N 1
ATOM 5364 C CA . ARG B 1 154 ? -29.253 -14.615 1.431 1.00 33.63 154 ARG B CA 1
ATOM 5365 C C . ARG B 1 154 ? -30.068 -13.643 2.278 1.00 34.11 154 ARG B C 1
ATOM 5366 O O . ARG B 1 154 ? -31.296 -13.694 2.291 1.00 34.53 154 ARG B O 1
ATOM 5374 N N . GLN B 1 155 ? -29.374 -12.745 2.969 1.00 34.12 155 GLN B N 1
ATOM 5375 C CA . GLN B 1 155 ? -30.028 -11.771 3.830 1.00 32.58 155 GLN B CA 1
ATOM 5376 C C . GLN B 1 155 ? -30.768 -10.632 3.138 1.00 31.85 155 GLN B C 1
ATOM 5377 O O . GLN B 1 155 ? -31.840 -10.234 3.592 1.00 30.12 155 GLN B O 1
ATOM 5383 N N . HIS B 1 156 ? -30.211 -10.107 2.051 1.00 31.11 156 HIS B N 1
ATOM 5384 C CA . HIS B 1 156 ? -30.840 -8.981 1.367 1.00 31.93 156 HIS B CA 1
ATOM 5385 C C . HIS B 1 156 ? -31.247 -9.160 -0.090 1.00 32.38 156 HIS B C 1
ATOM 5386 O O . HIS B 1 156 ? -32.037 -8.368 -0.596 1.00 32.30 156 HIS B O 1
ATOM 5393 N N . PHE B 1 157 ? -30.721 -10.170 -0.779 1.00 33.72 157 PHE B N 1
ATOM 5394 C CA . PHE B 1 157 ? -31.068 -10.323 -2.191 1.00 34.51 157 PHE B CA 1
ATOM 5395 C C . PHE B 1 157 ? -31.558 -11.697 -2.654 1.00 34.39 157 PHE B C 1
ATOM 5396 O O . PHE B 1 157 ? -31.180 -12.167 -3.727 1.00 34.33 157 PHE B O 1
ATOM 5404 N N . GLY B 1 158 ? -32.403 -12.331 -1.847 1.00 34.06 158 GLY B N 1
ATOM 5405 C CA . GLY B 1 158 ? -32.956 -13.622 -2.215 1.00 34.37 158 GLY B CA 1
ATOM 5406 C C . GLY B 1 158 ? -32.030 -14.824 -2.289 1.00 34.05 158 GLY B C 1
ATOM 5407 O O . GLY B 1 158 ? -32.483 -15.913 -2.635 1.00 34.45 158 GLY B O 1
ATOM 5408 N N . GLY B 1 159 ? -30.748 -14.650 -1.982 1.00 33.13 159 GLY B N 1
ATOM 5409 C CA . GLY B 1 159 ? -29.835 -15.783 -2.029 1.00 32.07 159 GLY B CA 1
ATOM 5410 C C . GLY B 1 159 ? -28.899 -15.807 -3.224 1.00 32.95 159 GLY B C 1
ATOM 5411 O O . GLY B 1 159 ? -28.365 -16.859 -3.597 1.00 32.62 159 GLY B O 1
ATOM 5412 N N . SER B 1 160 ? -28.696 -14.648 -3.834 1.00 32.80 160 SER B N 1
ATOM 5413 C CA . SER B 1 160 ? -27.804 -14.548 -4.977 1.00 33.70 160 SER B CA 1
ATOM 5414 C C . SER B 1 160 ? -27.515 -13.091 -5.276 1.00 34.90 160 SER B C 1
ATOM 5415 O O . SER B 1 160 ? -28.355 -12.222 -5.038 1.00 35.68 160 SER B O 1
ATOM 5418 N N . LEU B 1 161 ? -26.319 -12.821 -5.790 1.00 34.32 161 LEU B N 1
ATOM 5419 C CA . LEU B 1 161 ? -25.948 -11.455 -6.125 1.00 32.86 161 LEU B CA 1
ATOM 5420 C C . LEU B 1 161 ? -26.212 -11.159 -7.588 1.00 32.35 161 LEU B C 1
ATOM 5421 O O . LEU B 1 161 ? -25.945 -10.055 -8.063 1.00 32.38 161 LEU B O 1
ATOM 5426 N N . LYS B 1 162 ? -26.736 -12.148 -8.306 1.00 31.59 162 LYS B N 1
ATOM 5427 C CA . LYS B 1 162 ? -27.053 -11.942 -9.709 1.00 32.17 162 LYS B CA 1
ATOM 5428 C C . LYS B 1 162 ? -27.924 -10.688 -9.784 1.00 31.24 162 LYS B C 1
ATOM 5429 O O . LYS B 1 162 ? -28.907 -10.561 -9.054 1.00 29.35 162 LYS B O 1
ATOM 5435 N N . GLY B 1 163 ? -27.544 -9.754 -10.647 1.00 31.40 163 GLY B N 1
ATOM 5436 C CA . GLY B 1 163 ? -28.318 -8.538 -10.799 1.00 33.33 163 GLY B CA 1
ATOM 5437 C C . GLY B 1 163 ? -27.978 -7.423 -9.828 1.00 34.06 163 GLY B C 1
ATOM 5438 O O . GLY B 1 163 ? -28.691 -6.423 -9.761 1.00 35.08 163 GLY B O 1
ATOM 5439 N N . THR B 1 164 ? -26.902 -7.583 -9.066 1.00 33.34 164 THR B N 1
ATOM 5440 C CA . THR B 1 164 ? -26.507 -6.546 -8.124 1.00 31.80 164 THR B CA 1
ATOM 5441 C C . THR B 1 164 ? -25.118 -6.036 -8.467 1.00 32.27 164 THR B C 1
ATOM 5442 O O . THR B 1 164 ? -24.318 -6.744 -9.078 1.00 33.49 164 THR B O 1
ATOM 5446 N N . LEU B 1 165 ? -24.843 -4.797 -8.080 1.00 32.35 165 LEU B N 1
ATOM 5447 C CA . LEU B 1 165 ? -23.551 -4.182 -8.331 1.00 30.72 165 LEU B CA 1
ATOM 5448 C C . LEU B 1 165 ? -22.894 -3.848 -7.003 1.00 30.30 165 LEU B C 1
ATOM 5449 O O . LEU B 1 165 ? -23.478 -3.165 -6.161 1.00 30.35 165 LEU B O 1
ATOM 5454 N N . THR B 1 166 ? -21.683 -4.347 -6.813 1.00 29.58 166 THR B N 1
ATOM 5455 C CA . THR B 1 166 ? -20.947 -4.091 -5.593 1.00 28.09 166 THR B CA 1
ATOM 5456 C C . THR B 1 166 ? -19.809 -3.126 -5.886 1.00 27.76 166 THR B C 1
ATOM 5457 O O . THR B 1 166 ? -19.149 -3.222 -6.923 1.00 27.93 166 THR B O 1
ATOM 5461 N N . LEU B 1 167 ? -19.598 -2.183 -4.978 1.00 26.97 167 LEU B N 1
ATOM 5462 C CA . LEU B 1 167 ? -18.516 -1.222 -5.111 1.00 26.11 167 LEU B CA 1
ATOM 5463 C C . LEU B 1 167 ? -17.563 -1.429 -3.946 1.00 26.99 167 LEU B C 1
ATOM 5464 O O . LEU B 1 167 ? -17.994 -1.536 -2.799 1.00 27.33 167 LEU B O 1
ATOM 5469 N N . THR B 1 168 ? -16.270 -1.501 -4.237 1.00 26.75 168 THR B N 1
ATOM 5470 C CA . THR B 1 168 ? -15.285 -1.664 -3.183 1.00 26.56 168 THR B CA 1
ATOM 5471 C C . THR B 1 168 ? -13.955 -1.077 -3.649 1.00 26.99 168 THR B C 1
ATOM 5472 O O . THR B 1 168 ? -13.893 -0.401 -4.678 1.00 27.36 168 THR B O 1
ATOM 5476 N N . ALA B 1 169 ? -12.897 -1.320 -2.885 1.00 24.41 169 ALA B N 1
ATOM 5477 C CA . ALA B 1 169 ? -11.576 -0.821 -3.238 1.00 23.65 169 ALA B CA 1
ATOM 5478 C C . ALA B 1 169 ? -10.520 -1.707 -2.587 1.00 22.65 169 ALA B C 1
ATOM 5479 O O . ALA B 1 169 ? -10.789 -2.384 -1.591 1.00 23.09 169 ALA B O 1
ATOM 5481 N N . GLY B 1 170 ? -9.325 -1.705 -3.161 1.00 22.41 170 GLY B N 1
ATOM 5482 C CA . GLY B 1 170 ? -8.251 -2.512 -2.621 1.00 22.38 170 GLY B CA 1
ATOM 5483 C C . GLY B 1 170 ? -8.081 -3.840 -3.328 1.00 21.99 170 GLY B C 1
ATOM 5484 O O . GLY B 1 170 ? -8.820 -4.794 -3.079 1.00 21.65 170 GLY B O 1
ATOM 5485 N N . LEU B 1 171 ? -7.105 -3.899 -4.221 1.00 20.54 171 LEU B N 1
ATOM 5486 C CA . LEU B 1 171 ? -6.819 -5.125 -4.944 1.00 21.24 171 LEU B CA 1
ATOM 5487 C C . LEU B 1 171 ? -5.393 -5.564 -4.634 1.00 20.89 171 LEU B C 1
ATOM 5488 O O . LEU B 1 171 ? -4.557 -5.706 -5.528 1.00 21.12 171 LEU B O 1
ATOM 5493 N N . GLY B 1 172 ? -5.126 -5.746 -3.343 1.00 21.64 172 GLY B N 1
ATOM 5494 C CA . GLY B 1 172 ? -3.825 -6.198 -2.888 1.00 20.91 172 GLY B CA 1
ATOM 5495 C C . GLY B 1 172 ? -3.834 -7.716 -2.819 1.00 23.79 172 GLY B C 1
ATOM 5496 O O . GLY B 1 172 ? -4.629 -8.369 -3.502 1.00 24.12 172 GLY B O 1
ATOM 5497 N N . GLY B 1 173 ? -2.961 -8.288 -1.997 1.00 23.47 173 GLY B N 1
ATOM 5498 C CA . GLY B 1 173 ? -2.911 -9.731 -1.881 1.00 23.27 173 GLY B CA 1
ATOM 5499 C C . GLY B 1 173 ? -4.218 -10.322 -1.387 1.00 24.46 173 GLY B C 1
ATOM 5500 O O . GLY B 1 173 ? -4.702 -11.320 -1.921 1.00 25.49 173 GLY B O 1
ATOM 5501 N N . MET B 1 174 ? -4.798 -9.706 -0.366 1.00 23.60 174 MET B N 1
ATOM 5502 C CA . MET B 1 174 ? -6.049 -10.192 0.189 1.00 23.90 174 MET B CA 1
ATOM 5503 C C . MET B 1 174 ? -7.263 -9.524 -0.450 1.00 24.32 174 MET B C 1
ATOM 5504 O O . MET B 1 174 ? -8.262 -10.183 -0.741 1.00 22.54 174 MET B O 1
ATOM 5509 N N . GLY B 1 175 ? -7.175 -8.216 -0.672 1.00 25.69 175 GLY B N 1
ATOM 5510 C CA . GLY B 1 175 ? -8.283 -7.506 -1.287 1.00 27.14 175 GLY B CA 1
ATOM 5511 C C . GLY B 1 175 ? -8.551 -7.996 -2.701 1.00 27.07 175 GLY B C 1
ATOM 5512 O O . GLY B 1 175 ? -9.660 -7.858 -3.223 1.00 26.35 175 GLY B O 1
ATOM 5513 N N . GLY B 1 176 ? -7.527 -8.575 -3.320 1.00 27.22 176 GLY B N 1
ATOM 5514 C CA . GLY B 1 176 ? -7.662 -9.076 -4.675 1.00 26.73 176 GLY B CA 1
ATOM 5515 C C . GLY B 1 176 ? -8.650 -10.219 -4.813 1.00 26.78 176 GLY B C 1
ATOM 5516 O O . GLY B 1 176 ? -9.023 -10.593 -5.927 1.00 26.71 176 GLY B O 1
ATOM 5517 N N . ALA B 1 177 ? -9.082 -10.781 -3.691 1.00 24.78 177 ALA B N 1
ATOM 5518 C CA . ALA B 1 177 ? -10.032 -11.879 -3.741 1.00 24.38 177 ALA B CA 1
ATOM 5519 C C . ALA B 1 177 ? -11.463 -11.360 -3.774 1.00 23.70 177 ALA B C 1
ATOM 5520 O O . ALA B 1 177 ? -12.400 -12.132 -3.984 1.00 24.65 177 ALA B O 1
ATOM 5522 N N . GLN B 1 178 ? -11.638 -10.058 -3.572 1.00 22.69 178 GLN B N 1
ATOM 5523 C CA . GLN B 1 178 ? -12.982 -9.480 -3.585 1.00 23.11 178 GLN B CA 1
ATOM 5524 C C . GLN B 1 178 ? -13.677 -9.694 -4.929 1.00 23.76 178 GLN B C 1
ATOM 5525 O O . GLN B 1 178 ? -14.778 -10.235 -4.989 1.00 24.18 178 GLN B O 1
ATOM 5531 N N . PRO B 1 179 ? -13.042 -9.269 -6.032 1.00 24.56 179 PRO B N 1
ATOM 5532 C CA . PRO B 1 179 ? -13.690 -9.464 -7.331 1.00 26.33 179 PRO B CA 1
ATOM 5533 C C . PRO B 1 179 ? -14.195 -10.888 -7.593 1.00 26.63 179 PRO B C 1
ATOM 5534 O O . PRO B 1 179 ? -15.349 -11.073 -7.981 1.00 26.73 179 PRO B O 1
ATOM 5538 N N . LEU B 1 180 ? -13.347 -11.889 -7.368 1.00 26.94 180 LEU B N 1
ATOM 5539 C CA . LEU B 1 180 ? -13.742 -13.281 -7.591 1.00 27.76 180 LEU B CA 1
ATOM 5540 C C . LEU B 1 180 ? -14.857 -13.697 -6.631 1.00 28.65 180 LEU B C 1
ATOM 5541 O O . LEU B 1 180 ? -15.772 -14.428 -7.010 1.00 30.45 180 LEU B O 1
ATOM 5546 N N . SER B 1 181 ? -14.774 -13.236 -5.385 1.00 27.18 181 SER B N 1
ATOM 5547 C CA . SER B 1 181 ? -15.778 -13.576 -4.384 1.00 26.61 181 SER B CA 1
ATOM 5548 C C . SER B 1 181 ? -17.177 -13.115 -4.787 1.00 27.08 181 SER B C 1
ATOM 5549 O O . SER B 1 181 ? -18.153 -13.832 -4.579 1.00 26.85 181 SER B O 1
ATOM 5552 N N . VAL B 1 182 ? -17.279 -11.915 -5.346 1.00 27.40 182 VAL B N 1
ATOM 5553 C CA . VAL B 1 182 ? -18.577 -11.396 -5.772 1.00 27.87 182 VAL B CA 1
ATOM 5554 C C . VAL B 1 182 ? -19.038 -12.214 -6.975 1.00 27.99 182 VAL B C 1
ATOM 5555 O O . VAL B 1 182 ? -20.165 -12.701 -7.028 1.00 28.71 182 VAL B O 1
ATOM 5559 N N . THR B 1 183 ? -18.133 -12.360 -7.932 1.00 28.10 183 THR B N 1
ATOM 5560 C CA . THR B 1 183 ? -18.370 -13.110 -9.153 1.00 29.03 183 THR B CA 1
ATOM 5561 C C . THR B 1 183 ? -18.843 -14.545 -8.895 1.00 29.29 183 THR B C 1
ATOM 5562 O O . THR B 1 183 ? -19.721 -15.045 -9.598 1.00 30.18 183 THR B O 1
ATOM 5566 N N . MET B 1 184 ? -18.267 -15.203 -7.893 1.00 28.87 184 MET B N 1
ATOM 5567 C CA . MET B 1 184 ? -18.654 -16.574 -7.566 1.00 29.18 184 MET B CA 1
ATOM 5568 C C . MET B 1 184 ? -20.066 -16.594 -6.999 1.00 28.94 184 MET B C 1
ATOM 5569 O O . MET B 1 184 ? -20.696 -17.649 -6.913 1.00 27.06 184 MET B O 1
ATOM 5574 N N . ASN B 1 185 ? -20.547 -15.417 -6.606 1.00 27.78 185 ASN B N 1
ATOM 5575 C CA . ASN B 1 185 ? -21.891 -15.267 -6.060 1.00 28.38 185 ASN B CA 1
ATOM 5576 C C . ASN B 1 185 ? -22.835 -14.781 -7.154 1.00 29.40 185 ASN B C 1
ATOM 5577 O O . ASN B 1 185 ? -23.952 -14.345 -6.870 1.00 30.08 185 ASN B O 1
ATOM 5582 N N . GLU B 1 186 ? -22.368 -14.851 -8.401 1.00 30.54 186 GLU B N 1
ATOM 5583 C CA . GLU B 1 186 ? -23.145 -14.429 -9.566 1.00 32.17 186 GLU B CA 1
ATOM 5584 C C . GLU B 1 186 ? -23.330 -12.923 -9.679 1.00 30.24 186 GLU B C 1
ATOM 5585 O O . GLU B 1 186 ? -24.148 -12.458 -10.469 1.00 30.22 186 GLU B O 1
ATOM 5591 N N . GLY B 1 187 ? -22.560 -12.159 -8.913 1.00 28.69 187 GLY B N 1
ATOM 5592 C CA . GLY B 1 187 ? -22.717 -10.716 -8.953 1.00 26.76 187 GLY B CA 1
ATOM 5593 C C . GLY B 1 187 ? -21.763 -9.923 -9.828 1.00 26.30 187 GLY B C 1
ATOM 5594 O O . GLY B 1 187 ? -20.854 -10.471 -10.454 1.00 22.67 187 GLY B O 1
ATOM 5595 N N . VAL B 1 188 ? -21.996 -8.612 -9.864 1.00 26.16 188 VAL B N 1
ATOM 5596 C CA . VAL B 1 188 ? -21.181 -7.679 -10.633 1.00 27.24 188 VAL B CA 1
ATOM 5597 C C . VAL B 1 188 ? -20.466 -6.785 -9.634 1.00 27.19 188 VAL B C 1
ATOM 5598 O O . VAL B 1 188 ? -21.057 -6.350 -8.645 1.00 26.18 188 VAL B O 1
ATOM 5602 N N . VAL B 1 189 ? -19.193 -6.509 -9.887 1.00 26.89 189 VAL B N 1
ATOM 5603 C CA . VAL B 1 189 ? -18.440 -5.668 -8.972 1.00 26.50 189 VAL B CA 1
ATOM 5604 C C . VAL B 1 189 ? -17.437 -4.739 -9.643 1.00 25.53 189 VAL B C 1
ATOM 5605 O O . VAL B 1 189 ? -16.860 -5.065 -10.671 1.00 25.86 189 VAL B O 1
ATOM 5609 N N . ILE B 1 190 ? -17.269 -3.562 -9.056 1.00 26.37 190 ILE B N 1
ATOM 5610 C CA . ILE B 1 190 ? -16.296 -2.591 -9.529 1.00 27.39 190 ILE B CA 1
ATOM 5611 C C . ILE B 1 190 ? -15.345 -2.410 -8.354 1.00 26.85 190 ILE B C 1
ATOM 5612 O O . ILE B 1 190 ? -15.750 -1.978 -7.275 1.00 28.50 190 ILE B O 1
ATOM 5617 N N . ALA B 1 191 ? -14.085 -2.767 -8.548 1.00 27.81 191 ALA B N 1
ATOM 5618 C CA . ALA B 1 191 ? -13.113 -2.628 -7.476 1.00 28.19 191 ALA B CA 1
ATOM 5619 C C . ALA B 1 191 ? -12.094 -1.556 -7.840 1.00 27.14 191 ALA B C 1
ATOM 5620 O O . ALA B 1 191 ? -11.357 -1.689 -8.814 1.00 26.74 191 ALA B O 1
ATOM 5622 N N . VAL B 1 192 ? -12.063 -0.488 -7.052 1.00 27.80 192 VAL B N 1
ATOM 5623 C CA . VAL B 1 192 ? -11.132 0.602 -7.293 1.00 26.49 192 VAL B CA 1
ATOM 5624 C C . VAL B 1 192 ? -9.762 0.292 -6.701 1.00 26.64 192 VAL B C 1
ATOM 5625 O O . VAL B 1 192 ? -9.645 -0.070 -5.530 1.00 29.03 192 VAL B O 1
ATOM 5629 N N . GLU B 1 193 ? -8.733 0.426 -7.531 1.00 26.49 193 GLU B N 1
ATOM 5630 C CA . GLU B 1 193 ? -7.349 0.163 -7.139 1.00 26.12 193 GLU B CA 1
ATOM 5631 C C . GLU B 1 193 ? -6.472 1.281 -7.716 1.00 27.07 193 GLU B C 1
ATOM 5632 O O . GLU B 1 193 ? -6.513 1.560 -8.919 1.00 27.21 193 GLU B O 1
ATOM 5638 N N . VAL B 1 194 ? -5.676 1.917 -6.860 1.00 27.14 194 VAL B N 1
ATOM 5639 C CA . VAL B 1 194 ? -4.842 3.034 -7.289 1.00 26.25 194 VAL B CA 1
ATOM 5640 C C . VAL B 1 194 ? -3.531 2.669 -7.983 1.00 26.60 194 VAL B C 1
ATOM 5641 O O . VAL B 1 194 ? -2.894 3.519 -8.597 1.00 26.21 194 VAL B O 1
ATOM 5645 N N . ASP B 1 195 ? -3.137 1.406 -7.900 1.00 26.13 195 ASP B N 1
ATOM 5646 C CA . ASP B 1 195 ? -1.892 0.962 -8.504 1.00 27.73 195 ASP B CA 1
ATOM 5647 C C . ASP B 1 195 ? -2.157 -0.094 -9.579 1.00 29.45 195 ASP B C 1
ATOM 5648 O O . ASP B 1 195 ? -2.594 -1.206 -9.268 1.00 29.72 195 ASP B O 1
ATOM 5653 N N . GLU B 1 196 ? -1.872 0.248 -10.836 1.00 29.34 196 GLU B N 1
ATOM 5654 C CA . GLU B 1 196 ? -2.119 -0.661 -11.954 1.00 30.42 196 GLU B CA 1
ATOM 5655 C C . GLU B 1 196 ? -1.364 -1.990 -11.884 1.00 30.44 196 GLU B C 1
ATOM 5656 O O . GLU B 1 196 ? -1.840 -3.006 -12.398 1.00 30.37 196 GLU B O 1
ATOM 5662 N N . LYS B 1 197 ? -0.194 -1.987 -11.255 1.00 29.28 197 LYS B N 1
ATOM 5663 C CA . LYS B 1 197 ? 0.594 -3.206 -11.125 1.00 30.37 197 LYS B CA 1
ATOM 5664 C C . LYS B 1 197 ? -0.161 -4.188 -10.235 1.00 31.15 197 LYS B C 1
ATOM 5665 O O . LYS B 1 197 ? -0.042 -5.413 -10.388 1.00 29.23 197 LYS B O 1
ATOM 5671 N N . ARG B 1 198 ? -0.944 -3.638 -9.307 1.00 28.80 198 ARG B N 1
ATOM 5672 C CA . ARG B 1 198 ? -1.748 -4.446 -8.398 1.00 28.30 198 ARG B CA 1
ATOM 5673 C C . ARG B 1 198 ? -2.912 -5.021 -9.197 1.00 29.35 198 ARG B C 1
ATOM 5674 O O . ARG B 1 198 ? -3.289 -6.179 -9.016 1.00 27.61 198 ARG B O 1
ATOM 5682 N N . ILE B 1 199 ? -3.473 -4.203 -10.086 1.00 30.28 199 ILE B N 1
ATOM 5683 C CA . ILE B 1 199 ? -4.587 -4.633 -10.922 1.00 29.70 199 ILE B CA 1
ATOM 5684 C C . ILE B 1 199 ? -4.144 -5.773 -11.824 1.00 30.27 199 ILE B C 1
ATOM 5685 O O . ILE B 1 199 ? -4.821 -6.798 -11.920 1.00 29.48 199 ILE B O 1
ATOM 5690 N N . ASP B 1 200 ? -3.003 -5.597 -12.482 1.00 31.01 200 ASP B N 1
ATOM 5691 C CA . ASP B 1 200 ? -2.490 -6.633 -13.367 1.00 32.02 200 ASP B CA 1
ATOM 5692 C C . ASP B 1 200 ? -2.267 -7.933 -12.601 1.00 33.56 200 ASP B C 1
ATOM 5693 O O . ASP B 1 200 ? -2.541 -9.015 -13.120 1.00 35.82 200 ASP B O 1
ATOM 5698 N N . LYS B 1 201 ? -1.778 -7.829 -11.368 1.00 34.24 201 LYS B N 1
ATOM 5699 C CA . LYS B 1 201 ? -1.546 -9.015 -10.545 1.00 33.91 201 LYS B CA 1
ATOM 5700 C C . LYS B 1 201 ? -2.836 -9.821 -10.357 1.00 33.06 201 LYS B C 1
ATOM 5701 O O . LYS B 1 201 ? -2.839 -11.040 -10.516 1.00 31.97 201 LYS B O 1
ATOM 5707 N N . ARG B 1 202 ? -3.927 -9.142 -10.010 1.00 31.05 202 ARG B N 1
ATOM 5708 C CA . ARG B 1 202 ? -5.203 -9.823 -9.820 1.00 30.17 202 ARG B CA 1
ATOM 5709 C C . ARG B 1 202 ? -5.678 -10.440 -11.137 1.00 30.92 202 ARG B C 1
ATOM 5710 O O . ARG B 1 202 ? -6.158 -11.573 -11.166 1.00 31.54 202 ARG B O 1
ATOM 5718 N N . ILE B 1 203 ? -5.539 -9.692 -12.228 1.00 31.00 203 ILE B N 1
ATOM 5719 C CA . ILE B 1 203 ? -5.959 -10.172 -13.542 1.00 31.67 203 ILE B CA 1
ATOM 5720 C C . ILE B 1 203 ? -5.206 -11.442 -13.942 1.00 32.89 203 ILE B C 1
ATOM 5721 O O . ILE B 1 203 ? -5.815 -12.445 -14.323 1.00 33.21 203 ILE B O 1
ATOM 5726 N N . GLU B 1 204 ? -3.880 -11.394 -13.855 1.00 32.72 204 GLU B N 1
ATOM 5727 C CA . GLU B 1 204 ? -3.052 -12.536 -14.215 1.00 33.82 204 GLU B CA 1
ATOM 5728 C C . GLU B 1 204 ? -3.350 -13.778 -13.377 1.00 33.02 204 GLU B C 1
ATOM 5729 O O . GLU B 1 204 ? -3.316 -14.894 -13.889 1.00 33.70 204 GLU B O 1
ATOM 5735 N N . THR B 1 205 ? -3.640 -13.584 -12.093 1.00 31.47 205 THR B N 1
ATOM 5736 C CA . THR B 1 205 ? -3.930 -14.703 -11.204 1.00 29.56 205 THR B CA 1
ATOM 5737 C C . THR B 1 205 ? -5.380 -15.173 -11.313 1.00 29.81 205 THR B C 1
ATOM 5738 O O . THR B 1 205 ? -5.805 -16.061 -10.573 1.00 28.99 205 THR B O 1
ATOM 5742 N N . LYS B 1 206 ? -6.127 -14.567 -12.236 1.00 28.29 206 LYS B N 1
ATOM 5743 C CA . LYS B 1 206 ? -7.524 -14.910 -12.486 1.00 29.04 206 LYS B CA 1
ATOM 5744 C C . LYS B 1 206 ? -8.477 -14.614 -11.329 1.00 28.51 206 LYS B C 1
ATOM 5745 O O . LYS B 1 206 ? -9.445 -15.340 -11.108 1.00 30.47 206 LYS B O 1
ATOM 5751 N N . TYR B 1 207 ? -8.202 -13.545 -10.595 1.00 29.05 207 TYR B N 1
ATOM 5752 C CA . TYR B 1 207 ? -9.047 -13.142 -9.477 1.00 27.00 207 TYR B CA 1
ATOM 5753 C C . TYR B 1 207 ? -9.905 -11.957 -9.893 1.00 27.74 207 TYR B C 1
ATOM 5754 O O . TYR B 1 207 ? -10.735 -11.477 -9.121 1.00 26.99 207 TYR B O 1
ATOM 5763 N N . CYS B 1 208 ? -9.703 -11.493 -11.123 1.00 29.12 208 CYS B N 1
ATOM 5764 C CA . CYS B 1 208 ? -10.464 -10.370 -11.659 1.00 30.25 208 CYS B CA 1
ATOM 5765 C C . CYS B 1 208 ? -10.584 -10.502 -13.179 1.00 30.89 208 CYS B C 1
ATOM 5766 O O . CYS B 1 208 ? -9.615 -10.870 -13.848 1.00 30.61 208 CYS B O 1
ATOM 5769 N N . ASP B 1 209 ? -11.768 -10.199 -13.715 1.00 31.89 209 ASP B N 1
ATOM 5770 C CA . ASP B 1 209 ? -12.025 -10.308 -15.154 1.00 32.66 209 ASP B CA 1
ATOM 5771 C C . ASP B 1 209 ? -11.377 -9.238 -16.031 1.00 34.05 209 ASP B C 1
ATOM 5772 O O . ASP B 1 209 ? -10.537 -9.550 -16.877 1.00 33.65 209 ASP B O 1
ATOM 5777 N N . ARG B 1 210 ? -11.774 -7.981 -15.833 1.00 35.74 210 ARG B N 1
ATOM 5778 C CA . ARG B 1 210 ? -11.268 -6.875 -16.645 1.00 35.65 210 ARG B CA 1
ATOM 5779 C C . ARG B 1 210 ? -10.729 -5.710 -15.837 1.00 36.39 210 ARG B C 1
ATOM 5780 O O . ARG B 1 210 ? -10.842 -5.680 -14.612 1.00 36.89 210 ARG B O 1
ATOM 5788 N N . LYS B 1 211 ? -10.164 -4.738 -16.551 1.00 35.90 211 LYS B N 1
ATOM 5789 C CA . LYS B 1 211 ? -9.623 -3.535 -15.940 1.00 35.38 211 LYS B CA 1
ATOM 5790 C C . LYS B 1 211 ? -9.864 -2.365 -16.882 1.00 35.45 211 LYS B C 1
ATOM 5791 O O . LYS B 1 211 ? -10.050 -2.556 -18.081 1.00 35.45 211 LYS B O 1
ATOM 5797 N N . THR B 1 212 ? -9.858 -1.157 -16.330 1.00 34.89 212 THR B N 1
ATOM 5798 C CA . THR B 1 212 ? -10.066 0.059 -17.102 1.00 35.03 212 THR B CA 1
ATOM 5799 C C . THR B 1 212 ? -9.784 1.257 -16.219 1.00 36.40 212 THR B C 1
ATOM 5800 O O . THR B 1 212 ? -9.950 1.187 -14.998 1.00 36.19 212 THR B O 1
ATOM 5804 N N . ALA B 1 213 ? -9.375 2.356 -16.841 1.00 35.09 213 ALA B N 1
ATOM 5805 C CA . ALA B 1 213 ? -9.092 3.579 -16.108 1.00 36.16 213 ALA B CA 1
ATOM 5806 C C . ALA B 1 213 ? -10.213 4.575 -16.367 1.00 36.34 213 ALA B C 1
ATOM 5807 O O . ALA B 1 213 ? -10.174 5.709 -15.892 1.00 35.90 213 ALA B O 1
ATOM 5809 N N . SER B 1 214 ? -11.217 4.140 -17.123 1.00 36.65 214 SER B N 1
ATOM 5810 C CA . SER B 1 214 ? -12.354 5.002 -17.438 1.00 37.17 214 SER B CA 1
ATOM 5811 C C . SER B 1 214 ? -13.564 4.665 -16.578 1.00 37.19 214 SER B C 1
ATOM 5812 O O . SER B 1 214 ? -14.082 3.548 -16.637 1.00 37.31 214 SER B O 1
ATOM 5815 N N . ILE B 1 215 ? -14.009 5.627 -15.776 1.00 37.14 215 ILE B N 1
ATOM 5816 C CA . ILE B 1 215 ? -15.176 5.413 -14.932 1.00 38.50 215 ILE B CA 1
ATOM 5817 C C . ILE B 1 215 ? -16.354 5.117 -15.854 1.00 39.30 215 ILE B C 1
ATOM 5818 O O . ILE B 1 215 ? -17.135 4.194 -15.618 1.00 38.95 215 ILE B O 1
ATOM 5823 N N . GLU B 1 216 ? -16.456 5.907 -16.918 1.00 40.57 216 GLU B N 1
ATOM 5824 C CA . GLU B 1 216 ? -17.520 5.757 -17.900 1.00 41.76 216 GLU B CA 1
ATOM 5825 C C . GLU B 1 216 ? -17.541 4.329 -18.446 1.00 40.74 216 GLU B C 1
ATOM 5826 O O . GLU B 1 216 ? -18.579 3.665 -18.435 1.00 39.99 216 GLU B O 1
ATOM 5832 N N . GLU B 1 217 ? -16.393 3.852 -18.916 1.00 39.58 217 GLU B N 1
ATOM 5833 C CA . GLU B 1 217 ? -16.322 2.501 -19.455 1.00 38.82 217 GLU B CA 1
ATOM 5834 C C . GLU B 1 217 ? -16.726 1.471 -18.408 1.00 38.71 217 GLU B C 1
ATOM 5835 O O . GLU B 1 217 ? -17.505 0.560 -18.694 1.00 39.10 217 GLU B O 1
ATOM 5841 N N . ALA B 1 218 ? -16.204 1.622 -17.193 1.00 37.63 218 ALA B N 1
ATOM 5842 C CA . ALA B 1 218 ? -16.522 0.695 -16.111 1.00 36.81 218 ALA B CA 1
ATOM 5843 C C . ALA B 1 218 ? -18.027 0.613 -15.865 1.00 36.04 218 ALA B C 1
ATOM 5844 O O . ALA B 1 218 ? -18.594 -0.477 -15.826 1.00 36.43 218 ALA B O 1
ATOM 5846 N N . LEU B 1 219 ? -18.673 1.763 -15.701 1.00 35.53 219 LEU B N 1
ATOM 5847 C CA . LEU B 1 219 ? -20.115 1.791 -15.463 1.00 35.61 219 LEU B CA 1
ATOM 5848 C C . LEU B 1 219 ? -20.909 1.144 -16.594 1.00 35.79 219 LEU B C 1
ATOM 5849 O O . LEU B 1 219 ? -21.937 0.510 -16.352 1.00 36.08 219 LEU B O 1
ATOM 5854 N N . ALA B 1 220 ? -20.429 1.298 -17.824 1.00 35.45 220 ALA B N 1
ATOM 5855 C CA . ALA B 1 220 ? -21.107 0.728 -18.979 1.00 34.83 220 ALA B CA 1
ATOM 5856 C C . ALA B 1 220 ? -20.997 -0.794 -18.996 1.00 35.37 220 ALA B C 1
ATOM 5857 O O . ALA B 1 220 ? -21.948 -1.484 -19.368 1.00 35.63 220 ALA B O 1
ATOM 5859 N N . TRP B 1 221 ? -19.839 -1.319 -18.605 1.00 36.06 221 TRP B N 1
ATOM 5860 C CA . TRP B 1 221 ? -19.649 -2.766 -18.573 1.00 36.59 221 TRP B CA 1
ATOM 5861 C C . TRP B 1 221 ? -20.515 -3.379 -17.486 1.00 38.09 221 TRP B C 1
ATOM 5862 O O . TRP B 1 221 ? -21.120 -4.433 -17.676 1.00 37.68 221 TRP B O 1
ATOM 5873 N N . ALA B 1 222 ? -20.557 -2.716 -16.336 1.00 39.48 222 ALA B N 1
ATOM 5874 C CA . ALA B 1 222 ? -21.346 -3.196 -15.211 1.00 41.19 222 ALA B CA 1
ATOM 5875 C C . ALA B 1 222 ? -22.837 -3.213 -15.551 1.00 42.36 222 ALA B C 1
ATOM 5876 O O . ALA B 1 222 ? -23.522 -4.211 -15.323 1.00 41.09 222 ALA B O 1
ATOM 5878 N N . GLU B 1 223 ? -23.329 -2.106 -16.103 1.00 44.46 223 GLU B N 1
ATOM 5879 C CA . GLU B 1 223 ? -24.737 -1.983 -16.475 1.00 46.08 223 GLU B CA 1
ATOM 5880 C C . GLU B 1 223 ? -25.132 -3.075 -17.468 1.00 46.08 223 GLU B C 1
ATOM 5881 O O . GLU B 1 223 ? -26.173 -3.719 -17.327 1.00 45.13 223 GLU B O 1
ATOM 5887 N N . GLU B 1 224 ? -24.289 -3.270 -18.475 1.00 45.74 224 GLU B N 1
ATOM 5888 C CA . GLU B 1 224 ? -24.516 -4.278 -19.500 1.00 46.28 224 GLU B CA 1
ATOM 5889 C C . GLU B 1 224 ? -24.658 -5.662 -18.867 1.00 45.84 224 GLU B C 1
ATOM 5890 O O . GLU B 1 224 ? -25.576 -6.418 -19.195 1.00 45.42 224 GLU B O 1
ATOM 5896 N N . ALA B 1 225 ? -23.762 -5.974 -17.933 1.00 44.50 225 ALA B N 1
ATOM 5897 C CA . ALA B 1 225 ? -23.764 -7.278 -17.259 1.00 43.48 225 ALA B CA 1
ATOM 5898 C C . ALA B 1 225 ? -24.896 -7.458 -16.244 1.00 43.08 225 ALA B C 1
ATOM 5899 O O . ALA B 1 225 ? -25.508 -8.513 -16.174 1.00 43.83 225 ALA B O 1
ATOM 5901 N N . LYS B 1 226 ? -25.147 -6.422 -15.451 1.00 43.92 226 LYS B N 1
ATOM 5902 C CA . LYS B 1 226 ? -26.203 -6.449 -14.432 1.00 45.93 226 LYS B CA 1
ATOM 5903 C C . LYS B 1 226 ? -27.556 -6.718 -15.076 1.00 47.76 226 LYS B C 1
ATOM 5904 O O . LYS B 1 226 ? -28.436 -7.335 -14.464 1.00 48.49 226 LYS B O 1
ATOM 5910 N N . LEU B 1 227 ? -27.718 -6.238 -16.308 1.00 49.57 227 LEU B N 1
ATOM 5911 C CA . LEU B 1 227 ? -28.945 -6.430 -17.066 1.00 51.00 227 LEU B CA 1
ATOM 5912 C C . LEU B 1 227 ? -28.958 -7.859 -17.580 1.00 51.22 227 LEU B C 1
ATOM 5913 O O . LEU B 1 227 ? -29.847 -8.645 -17.241 1.00 51.71 227 LEU B O 1
ATOM 5918 N N . ALA B 1 228 ? -27.955 -8.206 -18.380 1.00 50.92 228 ALA B N 1
ATOM 5919 C CA . ALA B 1 228 ? -27.862 -9.553 -18.932 1.00 50.27 228 ALA B CA 1
ATOM 5920 C C . ALA B 1 228 ? -27.807 -10.600 -17.825 1.00 49.70 228 ALA B C 1
ATOM 5921 O O . ALA B 1 228 ? -27.797 -11.800 -18.096 1.00 49.83 228 ALA B O 1
ATOM 5923 N N . GLY B 1 229 ? -27.772 -10.136 -16.580 1.00 49.10 229 GLY B N 1
ATOM 5924 C CA . GLY B 1 229 ? -27.731 -11.041 -15.448 1.00 47.37 229 GLY B CA 1
ATOM 5925 C C . GLY B 1 229 ? -26.490 -11.910 -15.377 1.00 46.46 229 GLY B C 1
ATOM 5926 O O . GLY B 1 229 ? -26.541 -13.014 -14.838 1.00 46.33 229 GLY B O 1
ATOM 5927 N N . LYS B 1 230 ? -25.375 -11.426 -15.916 1.00 45.71 230 LYS B N 1
ATOM 5928 C CA . LYS B 1 230 ? -24.122 -12.184 -15.887 1.00 44.90 230 LYS B CA 1
ATOM 5929 C C . LYS B 1 230 ? -23.163 -11.645 -14.830 1.00 43.70 230 LYS B C 1
ATOM 5930 O O . LYS B 1 230 ? -23.169 -10.454 -14.513 1.00 44.32 230 LYS B O 1
ATOM 5936 N N . PRO B 1 231 ? -22.320 -12.521 -14.271 1.00 41.35 231 PRO B N 1
ATOM 5937 C CA . PRO B 1 231 ? -21.357 -12.078 -13.261 1.00 40.09 231 PRO B CA 1
ATOM 5938 C C . PRO B 1 231 ? -20.199 -11.392 -13.994 1.00 38.91 231 PRO B C 1
ATOM 5939 O O . PRO B 1 231 ? -19.893 -11.746 -15.133 1.00 39.95 231 PRO B O 1
ATOM 5943 N N . LEU B 1 232 ? -19.567 -10.410 -13.360 1.00 36.29 232 LEU B N 1
ATOM 5944 C CA . LEU B 1 232 ? -18.460 -9.696 -13.991 1.00 34.92 232 LEU B CA 1
ATOM 5945 C C . LEU B 1 232 ? -17.725 -8.852 -12.956 1.00 33.95 232 LEU B C 1
ATOM 5946 O O . LEU B 1 232 ? -18.351 -8.136 -12.170 1.00 33.59 232 LEU B O 1
ATOM 5951 N N . SER B 1 233 ? -16.400 -8.943 -12.955 1.00 32.81 233 SER B N 1
ATOM 5952 C CA . SER B 1 233 ? -15.585 -8.163 -12.035 1.00 31.16 233 SER B CA 1
ATOM 5953 C C . SER B 1 233 ? -14.785 -7.147 -12.851 1.00 30.96 233 SER B C 1
ATOM 5954 O O . SER B 1 233 ? -14.180 -7.488 -13.868 1.00 32.40 233 SER B O 1
ATOM 5957 N N . ILE B 1 234 ? -14.798 -5.897 -12.406 1.00 29.38 234 ILE B N 1
ATOM 5958 C CA . ILE B 1 234 ? -14.107 -4.820 -13.104 1.00 28.22 234 ILE B CA 1
ATOM 5959 C C . ILE B 1 234 ? -13.145 -4.060 -12.197 1.00 27.07 234 ILE B C 1
ATOM 5960 O O . ILE B 1 234 ? -13.559 -3.487 -11.191 1.00 27.75 234 ILE B O 1
ATOM 5965 N N . ALA B 1 235 ? -11.870 -4.042 -12.555 1.00 25.74 235 ALA B N 1
ATOM 5966 C CA . ALA B 1 235 ? -10.887 -3.311 -11.767 1.00 27.47 235 ALA B CA 1
ATOM 5967 C C . ALA B 1 235 ? -10.827 -1.888 -12.314 1.00 27.89 235 ALA B C 1
ATOM 5968 O O . ALA B 1 235 ? -10.521 -1.682 -13.489 1.00 29.48 235 ALA B O 1
ATOM 5970 N N . LEU B 1 236 ? -11.112 -0.911 -11.460 1.00 27.61 236 LEU B N 1
ATOM 5971 C CA . LEU B 1 236 ? -11.106 0.489 -11.874 1.00 28.08 236 LEU B CA 1
ATOM 5972 C C . LEU B 1 236 ? -9.903 1.270 -11.346 1.00 28.55 236 LEU B C 1
ATOM 5973 O O . LEU B 1 236 ? -9.788 1.520 -10.146 1.00 28.61 236 LEU B O 1
ATOM 5978 N N . LEU B 1 237 ? -9.014 1.661 -12.257 1.00 29.29 237 LEU B N 1
ATOM 5979 C CA . LEU B 1 237 ? -7.814 2.408 -11.902 1.00 29.31 237 LEU B CA 1
ATOM 5980 C C . LEU B 1 237 ? -8.202 3.767 -11.344 1.00 29.44 237 LEU B C 1
ATOM 5981 O O . LEU B 1 237 ? -8.864 4.559 -12.014 1.00 28.76 237 LEU B O 1
ATOM 5986 N N . GLY B 1 238 ? -7.787 4.036 -10.114 1.00 30.05 238 GLY B N 1
ATOM 5987 C CA . GLY B 1 238 ? -8.109 5.312 -9.507 1.00 30.03 238 GLY B CA 1
ATOM 5988 C C . GLY B 1 238 ? -7.966 5.322 -8.002 1.00 29.51 238 GLY B C 1
ATOM 5989 O O . GLY B 1 238 ? -7.585 4.327 -7.387 1.00 28.58 238 GLY B O 1
ATOM 5990 N N . ASN B 1 239 ? -8.280 6.465 -7.407 1.00 30.26 239 ASN B N 1
ATOM 5991 C CA . ASN B 1 239 ? -8.193 6.620 -5.970 1.00 29.12 239 ASN B CA 1
ATOM 5992 C C . ASN B 1 239 ? -9.606 6.637 -5.406 1.00 29.37 239 ASN B C 1
ATOM 5993 O O . ASN B 1 239 ? -10.385 7.547 -5.691 1.00 30.78 239 ASN B O 1
ATOM 5998 N N . ALA B 1 240 ? -9.924 5.627 -4.603 1.00 29.20 240 ALA B N 1
ATOM 5999 C CA . ALA B 1 240 ? -11.245 5.486 -4.003 1.00 28.90 240 ALA B CA 1
ATOM 6000 C C . ALA B 1 240 ? -11.767 6.763 -3.356 1.00 29.62 240 ALA B C 1
ATOM 6001 O O . ALA B 1 240 ? -12.954 7.079 -3.459 1.00 29.70 240 ALA B O 1
ATOM 6003 N N . ALA B 1 241 ? -10.885 7.487 -2.680 1.00 29.71 241 ALA B N 1
ATOM 6004 C CA . ALA B 1 241 ? -11.280 8.715 -2.007 1.00 31.17 241 ALA B CA 1
ATOM 6005 C C . ALA B 1 241 ? -11.969 9.663 -2.975 1.00 31.83 241 ALA B C 1
ATOM 6006 O O . ALA B 1 241 ? -12.906 10.366 -2.609 1.00 33.04 241 ALA B O 1
ATOM 6008 N N . GLU B 1 242 ? -11.502 9.666 -4.215 1.00 33.29 242 GLU B N 1
ATOM 6009 C CA . GLU B 1 242 ? -12.064 10.523 -5.246 1.00 34.98 242 GLU B CA 1
ATOM 6010 C C . GLU B 1 242 ? -13.115 9.804 -6.093 1.00 35.39 242 GLU B C 1
ATOM 6011 O O . GLU B 1 242 ? -14.183 10.352 -6.379 1.00 33.64 242 GLU B O 1
ATOM 6017 N N . VAL B 1 243 ? -12.801 8.575 -6.495 1.00 35.29 243 VAL B N 1
ATOM 6018 C CA . VAL B 1 243 ? -13.696 7.788 -7.336 1.00 34.49 243 VAL B CA 1
ATOM 6019 C C . VAL B 1 243 ? -15.067 7.518 -6.734 1.00 35.29 243 VAL B C 1
ATOM 6020 O O . VAL B 1 243 ? -16.082 7.611 -7.426 1.00 36.55 243 VAL B O 1
ATOM 6024 N N . HIS B 1 244 ? -15.106 7.182 -5.452 1.00 34.60 244 HIS B N 1
ATOM 6025 C CA . HIS B 1 244 ? -16.375 6.880 -4.814 1.00 34.97 244 HIS B CA 1
ATOM 6026 C C . HIS B 1 244 ? -17.298 8.083 -4.703 1.00 35.79 244 HIS B C 1
ATOM 6027 O O . HIS B 1 244 ? -18.518 7.943 -4.764 1.00 35.06 244 HIS B O 1
ATOM 6034 N N . HIS B 1 245 ? -16.724 9.270 -4.556 1.00 37.04 245 HIS B N 1
ATOM 6035 C CA . HIS B 1 245 ? -17.549 10.460 -4.471 1.00 39.22 245 HIS B CA 1
ATOM 6036 C C . HIS B 1 245 ? -18.083 10.837 -5.848 1.00 38.42 245 HIS B C 1
ATOM 6037 O O . HIS B 1 245 ? -19.144 11.445 -5.959 1.00 38.04 245 HIS B O 1
ATOM 6044 N N . THR B 1 246 ? -17.355 10.465 -6.896 1.00 37.82 246 THR B N 1
ATOM 6045 C CA . THR B 1 246 ? -17.801 10.743 -8.256 1.00 38.30 246 THR B CA 1
ATOM 6046 C C . THR B 1 246 ? -18.988 9.820 -8.542 1.00 39.41 246 THR B C 1
ATOM 6047 O O . THR B 1 246 ? -20.018 10.254 -9.060 1.00 39.29 246 THR B O 1
ATOM 6051 N N . LEU B 1 247 ? -18.837 8.543 -8.197 1.00 39.00 247 LEU B N 1
ATOM 6052 C CA . LEU B 1 247 ? -19.901 7.571 -8.408 1.00 39.41 247 LEU B CA 1
ATOM 6053 C C . LEU B 1 247 ? -21.116 7.942 -7.564 1.00 40.12 247 LEU B C 1
ATOM 6054 O O . LEU B 1 247 ? -22.252 7.728 -7.976 1.00 40.06 247 LEU B O 1
ATOM 6059 N N . LEU B 1 248 ? -20.875 8.500 -6.382 1.00 40.74 248 LEU B N 1
ATOM 6060 C CA . LEU B 1 248 ? -21.967 8.909 -5.505 1.00 41.66 248 LEU B CA 1
ATOM 6061 C C . LEU B 1 248 ? -22.713 10.119 -6.070 1.00 43.15 248 LEU B C 1
ATOM 6062 O O . LEU B 1 248 ? -23.939 10.096 -6.207 1.00 43.16 248 LEU B O 1
ATOM 6067 N N . ASN B 1 249 ? -21.965 11.172 -6.400 1.00 43.86 249 ASN B N 1
ATOM 6068 C CA . ASN B 1 249 ? -22.548 12.406 -6.924 1.00 44.48 249 ASN B CA 1
ATOM 6069 C C . ASN B 1 249 ? -23.191 12.303 -8.304 1.00 45.45 249 ASN B C 1
ATOM 6070 O O . ASN B 1 249 ? -23.883 13.226 -8.729 1.00 45.38 249 ASN B O 1
ATOM 6075 N N . ARG B 1 250 ? -22.972 11.200 -9.012 1.00 46.53 250 ARG B N 1
ATOM 6076 C CA . ARG B 1 250 ? -23.583 11.064 -10.327 1.00 47.37 250 ARG B CA 1
ATOM 6077 C C . ARG B 1 250 ? -24.801 10.152 -10.263 1.00 46.69 250 ARG B C 1
ATOM 6078 O O . ARG B 1 250 ? -25.402 9.824 -11.286 1.00 46.52 250 ARG B O 1
ATOM 6086 N N . GLY B 1 251 ? -25.153 9.745 -9.049 1.00 45.24 251 GLY B N 1
ATOM 6087 C CA . GLY B 1 251 ? -26.316 8.906 -8.843 1.00 43.82 251 GLY B CA 1
ATOM 6088 C C . GLY B 1 251 ? -26.257 7.485 -9.356 1.00 43.83 251 GLY B C 1
ATOM 6089 O O . GLY B 1 251 ? -27.265 6.951 -9.809 1.00 43.76 251 GLY B O 1
ATOM 6090 N N . VAL B 1 252 ? -25.091 6.857 -9.296 1.00 43.91 252 VAL B N 1
ATOM 6091 C CA . VAL B 1 252 ? -24.991 5.480 -9.752 1.00 43.18 252 VAL B CA 1
ATOM 6092 C C . VAL B 1 252 ? -25.747 4.624 -8.748 1.00 42.80 252 VAL B C 1
ATOM 6093 O O . VAL B 1 252 ? -25.676 4.864 -7.541 1.00 41.37 252 VAL B O 1
ATOM 6097 N N . LYS B 1 253 ? -26.477 3.634 -9.249 1.00 42.13 253 LYS B N 1
ATOM 6098 C CA . LYS B 1 253 ? -27.244 2.743 -8.389 1.00 42.47 253 LYS B CA 1
ATOM 6099 C C . LYS B 1 253 ? -26.295 1.657 -7.886 1.00 40.53 253 LYS B C 1
ATOM 6100 O O . LYS B 1 253 ? -25.904 0.773 -8.649 1.00 40.41 253 LYS B O 1
ATOM 6106 N N . ILE B 1 254 ? -25.921 1.729 -6.610 1.00 37.99 254 ILE B N 1
ATOM 6107 C CA . ILE B 1 254 ? -25.012 0.744 -6.027 1.00 35.06 254 ILE B CA 1
ATOM 6108 C C . ILE B 1 254 ? -25.659 -0.056 -4.904 1.00 33.35 254 ILE B C 1
ATOM 6109 O O . ILE B 1 254 ? -26.037 0.488 -3.867 1.00 32.51 254 ILE B O 1
ATOM 6114 N N . ASP B 1 255 ? -25.765 -1.361 -5.123 1.00 31.98 255 ASP B N 1
ATOM 6115 C CA . ASP B 1 255 ? -26.398 -2.265 -4.169 1.00 32.40 255 ASP B CA 1
ATOM 6116 C C . ASP B 1 255 ? -25.606 -2.572 -2.897 1.00 31.66 255 ASP B C 1
ATOM 6117 O O . ASP B 1 255 ? -26.177 -2.627 -1.804 1.00 31.64 255 ASP B O 1
ATOM 6122 N N . ILE B 1 256 ? -24.298 -2.765 -3.039 1.00 30.22 256 ILE B N 1
ATOM 6123 C CA . ILE B 1 256 ? -23.449 -3.112 -1.904 1.00 27.97 256 ILE B CA 1
ATOM 6124 C C . ILE B 1 256 ? -22.122 -2.361 -1.881 1.00 27.45 256 ILE B C 1
ATOM 6125 O O . ILE B 1 256 ? -21.443 -2.257 -2.900 1.00 25.86 256 ILE B O 1
ATOM 6130 N N . VAL B 1 257 ? -21.745 -1.859 -0.711 1.00 25.98 257 VAL B N 1
ATOM 6131 C CA . VAL B 1 257 ? -20.486 -1.138 -0.584 1.00 26.81 257 VAL B CA 1
ATOM 6132 C C . VAL B 1 257 ? -19.663 -1.596 0.613 1.00 26.92 257 VAL B C 1
ATOM 6133 O O . VAL B 1 257 ? -20.164 -1.669 1.736 1.00 26.76 257 VAL B O 1
ATOM 6137 N N . THR B 1 258 ? -18.397 -1.908 0.360 1.00 26.10 258 THR B N 1
ATOM 6138 C CA . THR B 1 258 ? -17.477 -2.310 1.414 1.00 25.98 258 THR B CA 1
ATOM 6139 C C . THR B 1 258 ? -16.119 -1.760 0.988 1.00 25.99 258 THR B C 1
ATOM 6140 O O . THR B 1 258 ? -16.038 -0.987 0.031 1.00 27.52 258 THR B O 1
ATOM 6144 N N . ASP B 1 259 ? -15.055 -2.135 1.687 1.00 23.69 259 ASP B N 1
ATOM 6145 C CA . ASP B 1 259 ? -13.728 -1.656 1.323 1.00 21.55 259 ASP B CA 1
ATOM 6146 C C . ASP B 1 259 ? -12.636 -2.542 1.867 1.00 20.27 259 ASP B C 1
ATOM 6147 O O . ASP B 1 259 ? -12.798 -3.151 2.921 1.00 22.34 259 ASP B O 1
ATOM 6152 N N . GLN B 1 260 ? -11.520 -2.617 1.150 1.00 20.99 260 GLN B N 1
ATOM 6153 C CA . GLN B 1 260 ? -10.407 -3.416 1.627 1.00 20.91 260 GLN B CA 1
ATOM 6154 C C . GLN B 1 260 ? -9.034 -2.852 1.303 1.00 21.38 260 GLN B C 1
ATOM 6155 O O . GLN B 1 260 ? -8.116 -3.592 0.949 1.00 22.13 260 GLN B O 1
ATOM 6161 N N . THR B 1 261 ? -8.895 -1.536 1.413 1.00 20.68 261 THR B N 1
ATOM 6162 C CA . THR B 1 261 ? -7.593 -0.919 1.209 1.00 19.91 261 THR B CA 1
ATOM 6163 C C . THR B 1 261 ? -6.890 -1.239 2.529 1.00 21.03 261 THR B C 1
ATOM 6164 O O . THR B 1 261 ? -7.500 -1.839 3.420 1.00 21.86 261 THR B O 1
ATOM 6168 N N . SER B 1 262 ? -5.628 -0.849 2.670 1.00 19.86 262 SER B N 1
ATOM 6169 C CA . SER B 1 262 ? -4.906 -1.131 3.900 1.00 21.45 262 SER B CA 1
ATOM 6170 C C . SER B 1 262 ? -4.962 0.027 4.883 1.00 21.39 262 SER B C 1
ATOM 6171 O O . SER B 1 262 ? -3.935 0.571 5.290 1.00 21.03 262 SER B O 1
ATOM 6174 N N . ALA B 1 263 ? -6.179 0.377 5.269 1.00 22.11 263 ALA B N 1
ATOM 6175 C CA . ALA B 1 263 ? -6.433 1.465 6.204 1.00 22.89 263 ALA B CA 1
ATOM 6176 C C . ALA B 1 263 ? -5.860 1.200 7.592 1.00 22.25 263 ALA B C 1
ATOM 6177 O O . ALA B 1 263 ? -5.721 2.124 8.396 1.00 21.19 263 ALA B O 1
ATOM 6179 N N . HIS B 1 264 ? -5.533 -0.062 7.869 1.00 21.06 264 HIS B N 1
ATOM 6180 C CA . HIS B 1 264 ? -4.979 -0.462 9.163 1.00 20.61 264 HIS B CA 1
ATOM 6181 C C . HIS B 1 264 ? -3.585 0.130 9.402 1.00 21.39 264 HIS B C 1
ATOM 6182 O O . HIS B 1 264 ? -3.082 0.116 10.524 1.00 22.36 264 HIS B O 1
ATOM 6189 N N . ASP B 1 265 ? -2.958 0.624 8.341 1.00 21.54 265 ASP B N 1
ATOM 6190 C CA . ASP B 1 265 ? -1.609 1.186 8.421 1.00 21.88 265 ASP B CA 1
ATOM 6191 C C . ASP B 1 265 ? -1.596 2.463 7.584 1.00 21.07 265 ASP B C 1
ATOM 6192 O O . ASP B 1 265 ? -1.317 2.426 6.387 1.00 22.79 265 ASP B O 1
ATOM 6197 N N . PRO B 1 266 ? -1.904 3.610 8.208 1.00 21.06 266 PRO B N 1
ATOM 6198 C CA . PRO B 1 266 ? -1.943 4.911 7.525 1.00 23.18 266 PRO B CA 1
ATOM 6199 C C . PRO B 1 266 ? -0.717 5.323 6.717 1.00 22.94 266 PRO B C 1
ATOM 6200 O O . PRO B 1 266 ? -0.846 5.993 5.701 1.00 25.38 266 PRO B O 1
ATOM 6204 N N . LEU B 1 267 ? 0.467 4.921 7.154 1.00 23.41 267 LEU B N 1
ATOM 6205 C CA . LEU B 1 267 ? 1.687 5.290 6.444 1.00 23.46 267 LEU B CA 1
ATOM 6206 C C . LEU B 1 267 ? 1.914 4.535 5.130 1.00 24.51 267 LEU B C 1
ATOM 6207 O O . LEU B 1 267 ? 2.268 5.138 4.112 1.00 23.59 267 LEU B O 1
ATOM 6212 N N . ILE B 1 268 ? 1.706 3.220 5.158 1.00 24.99 268 ILE B N 1
ATOM 6213 C CA . ILE B 1 268 ? 1.916 2.366 3.987 1.00 23.73 268 ILE B CA 1
ATOM 6214 C C . ILE B 1 268 ? 0.654 1.959 3.203 1.00 24.33 268 ILE B C 1
ATOM 6215 O O . ILE B 1 268 ? 0.647 1.964 1.972 1.00 20.99 268 ILE B O 1
ATOM 6220 N N . GLY B 1 269 ? -0.406 1.609 3.925 1.00 23.78 269 GLY B N 1
ATOM 6221 C CA . GLY B 1 269 ? -1.616 1.122 3.287 1.00 22.72 269 GLY B CA 1
ATOM 6222 C C . GLY B 1 269 ? -2.614 2.010 2.575 1.00 23.01 269 GLY B C 1
ATOM 6223 O O . GLY B 1 269 ? -3.533 1.487 1.960 1.00 24.45 269 GLY B O 1
ATOM 6224 N N . TYR B 1 270 ? -2.480 3.327 2.641 1.00 22.51 270 TYR B N 1
ATOM 6225 C CA . TYR B 1 270 ? -3.450 4.167 1.949 1.00 24.01 270 TYR B CA 1
ATOM 6226 C C . TYR B 1 270 ? -2.774 5.314 1.243 1.00 23.42 270 TYR B C 1
ATOM 6227 O O . TYR B 1 270 ? -1.983 6.032 1.841 1.00 24.04 270 TYR B O 1
ATOM 6236 N N . VAL B 1 271 ? -3.090 5.488 -0.034 1.00 23.81 271 VAL B N 1
ATOM 6237 C CA . VAL B 1 271 ? -2.502 6.569 -0.807 1.00 23.37 271 VAL B CA 1
ATOM 6238 C C . VAL B 1 271 ? -3.407 7.793 -0.745 1.00 23.81 271 VAL B C 1
ATOM 6239 O O . VAL B 1 271 ? -4.578 7.726 -1.115 1.00 21.48 271 VAL B O 1
ATOM 6243 N N . PRO B 1 272 ? -2.883 8.921 -0.241 1.00 25.18 272 PRO B N 1
ATOM 6244 C CA . PRO B 1 272 ? -3.723 10.123 -0.170 1.00 25.45 272 PRO B CA 1
ATOM 6245 C C . PRO B 1 272 ? -4.161 10.620 -1.550 1.00 26.51 272 PRO B C 1
ATOM 6246 O O . PRO B 1 272 ? -3.411 10.556 -2.524 1.00 25.34 272 PRO B O 1
ATOM 6250 N N . GLU B 1 273 ? -5.398 11.097 -1.621 1.00 28.20 273 GLU B N 1
ATOM 6251 C CA . GLU B 1 273 ? -5.965 11.599 -2.858 1.00 30.26 273 GLU B CA 1
ATOM 6252 C C . GLU B 1 273 ? -5.143 12.743 -3.432 1.00 31.01 273 GLU B C 1
ATOM 6253 O O . GLU B 1 273 ? -4.679 13.611 -2.697 1.00 30.86 273 GLU B O 1
ATOM 6259 N N . GLY B 1 274 ? -4.956 12.725 -4.748 1.00 31.12 274 GLY B N 1
ATOM 6260 C CA . GLY B 1 274 ? -4.207 13.777 -5.406 1.00 30.88 274 GLY B CA 1
ATOM 6261 C C . GLY B 1 274 ? -2.732 13.528 -5.659 1.00 32.19 274 GLY B C 1
ATOM 6262 O O . GLY B 1 274 ? -2.069 14.375 -6.256 1.00 31.95 274 GLY B O 1
ATOM 6263 N N . TYR B 1 275 ? -2.203 12.393 -5.206 1.00 31.88 275 TYR B N 1
ATOM 6264 C CA . TYR B 1 275 ? -0.789 12.087 -5.418 1.00 31.87 275 TYR B CA 1
ATOM 6265 C C . TYR B 1 275 ? -0.619 10.854 -6.293 1.00 30.91 275 TYR B C 1
ATOM 6266 O O . TYR B 1 275 ? -1.414 9.915 -6.215 1.00 29.96 275 TYR B O 1
ATOM 6275 N N . SER B 1 276 ? 0.415 10.863 -7.128 1.00 28.34 276 SER B N 1
ATOM 6276 C CA . SER B 1 276 ? 0.709 9.713 -7.973 1.00 27.56 276 SER B CA 1
ATOM 6277 C C . SER B 1 276 ? 1.439 8.777 -7.025 1.00 26.71 276 SER B C 1
ATOM 6278 O O . SER B 1 276 ? 1.815 9.181 -5.923 1.00 25.97 276 SER B O 1
ATOM 6281 N N . LEU B 1 277 ? 1.643 7.533 -7.435 1.00 26.50 277 LEU B N 1
ATOM 6282 C CA . LEU B 1 277 ? 2.346 6.600 -6.575 1.00 25.01 277 LEU B CA 1
ATOM 6283 C C . LEU B 1 277 ? 3.750 7.137 -6.311 1.00 26.50 277 LEU B C 1
ATOM 6284 O O . LEU B 1 277 ? 4.217 7.122 -5.175 1.00 26.66 277 LEU B O 1
ATOM 6289 N N . ASP B 1 278 ? 4.415 7.636 -7.352 1.00 26.89 278 ASP B N 1
ATOM 6290 C CA . ASP B 1 278 ? 5.770 8.168 -7.188 1.00 28.24 278 ASP B CA 1
ATOM 6291 C C . ASP B 1 278 ? 5.817 9.327 -6.195 1.00 28.47 278 ASP B C 1
ATOM 6292 O O . ASP B 1 278 ? 6.724 9.410 -5.367 1.00 27.94 278 ASP B O 1
ATOM 6297 N N . GLU B 1 279 ? 4.836 10.217 -6.276 1.00 28.09 279 GLU B N 1
ATOM 6298 C CA . GLU B 1 279 ? 4.784 11.360 -5.373 1.00 28.98 279 GLU B CA 1
ATOM 6299 C C . GLU B 1 279 ? 4.499 10.930 -3.939 1.00 28.64 279 GLU B C 1
ATOM 6300 O O . GLU B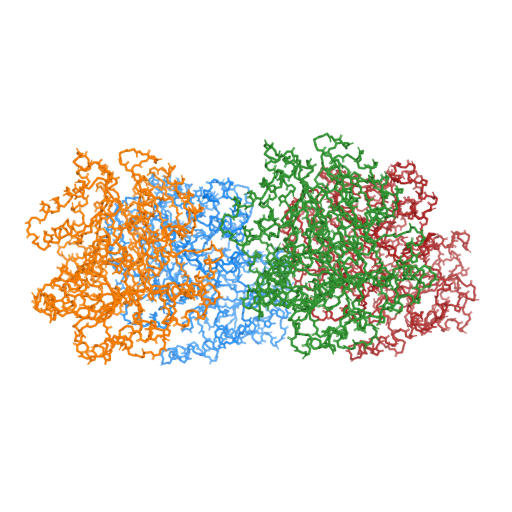 1 279 ? 5.089 11.466 -3.003 1.00 29.19 279 GLU B O 1
ATOM 6306 N N . ALA B 1 280 ? 3.600 9.963 -3.769 1.00 28.55 280 ALA B N 1
ATOM 6307 C CA . ALA B 1 280 ? 3.267 9.465 -2.436 1.00 29.75 280 ALA B CA 1
ATOM 6308 C C . ALA B 1 280 ? 4.463 8.755 -1.788 1.00 29.85 280 ALA B C 1
ATOM 6309 O O . ALA B 1 280 ? 4.602 8.763 -0.564 1.00 31.42 280 ALA B O 1
ATOM 6311 N N . ASP B 1 281 ? 5.321 8.140 -2.601 1.00 30.69 281 ASP B N 1
ATOM 6312 C CA . ASP B 1 281 ? 6.500 7.453 -2.070 1.00 31.91 281 ASP B CA 1
ATOM 6313 C C . ASP B 1 281 ? 7.439 8.462 -1.413 1.00 33.58 281 ASP B C 1
ATOM 6314 O O . ASP B 1 281 ? 7.952 8.222 -0.318 1.00 34.51 281 ASP B O 1
ATOM 6319 N N . ARG B 1 282 ? 7.666 9.588 -2.090 1.00 34.72 282 ARG B N 1
ATOM 6320 C CA . ARG B 1 282 ? 8.545 10.643 -1.579 1.00 34.42 282 ARG B CA 1
ATOM 6321 C C . ARG B 1 282 ? 7.935 11.271 -0.337 1.00 32.29 282 ARG B C 1
ATOM 6322 O O . ARG B 1 282 ? 8.623 11.520 0.649 1.00 32.42 282 ARG B O 1
ATOM 6330 N N . LEU B 1 283 ? 6.635 11.540 -0.412 1.00 31.29 283 LEU B N 1
ATOM 6331 C CA . LEU B 1 283 ? 5.895 12.144 0.685 1.00 29.71 283 LEU B CA 1
ATOM 6332 C C . LEU B 1 283 ? 6.052 11.242 1.903 1.00 29.74 283 LEU B C 1
ATOM 6333 O O . LEU B 1 283 ? 6.258 11.717 3.019 1.00 27.92 283 LEU B O 1
ATOM 6338 N N . ARG B 1 284 ? 5.963 9.933 1.666 1.00 29.28 284 ARG B N 1
ATOM 6339 C CA . ARG B 1 284 ? 6.071 8.926 2.720 1.00 30.22 284 ARG B CA 1
ATOM 6340 C C . ARG B 1 284 ? 7.472 8.835 3.332 1.00 31.45 284 ARG B C 1
ATOM 6341 O O . ARG B 1 284 ? 7.613 8.797 4.554 1.00 31.15 284 ARG B O 1
ATOM 6349 N N . GLN B 1 285 ? 8.507 8.795 2.496 1.00 32.62 285 GLN B N 1
ATOM 6350 C CA . GLN B 1 285 ? 9.872 8.715 3.015 1.00 34.49 285 GLN B CA 1
ATOM 6351 C C . GLN B 1 285 ? 10.250 9.985 3.756 1.00 33.47 285 GLN B C 1
ATOM 6352 O O . GLN B 1 285 ? 10.649 9.942 4.915 1.00 33.90 285 GLN B O 1
ATOM 6358 N N . ASP B 1 286 ? 10.126 11.111 3.054 1.00 31.42 286 ASP B N 1
ATOM 6359 C CA . ASP B 1 286 ? 10.504 12.429 3.568 1.00 30.63 286 ASP B CA 1
ATOM 6360 C C . ASP B 1 286 ? 9.726 13.001 4.739 1.00 29.75 286 ASP B C 1
ATOM 6361 O O . ASP B 1 286 ? 10.316 13.474 5.703 1.00 28.48 286 ASP B O 1
ATOM 6366 N N . THR B 1 287 ? 8.403 12.980 4.640 1.00 28.85 287 THR B N 1
ATOM 6367 C CA . THR B 1 287 ? 7.550 13.539 5.678 1.00 27.67 287 THR B CA 1
ATOM 6368 C C . THR B 1 287 ? 6.479 12.532 6.099 1.00 28.74 287 THR B C 1
ATOM 6369 O O . THR B 1 287 ? 5.283 12.722 5.847 1.00 28.45 287 THR B O 1
ATOM 6373 N N . PRO B 1 288 ? 6.899 11.454 6.774 1.00 28.63 288 PRO B N 1
ATOM 6374 C CA . PRO B 1 288 ? 5.975 10.413 7.226 1.00 28.57 288 PRO B CA 1
ATOM 6375 C C . PRO B 1 288 ? 4.789 10.914 8.040 1.00 28.45 288 PRO B C 1
ATOM 6376 O O . PRO B 1 288 ? 3.667 10.443 7.856 1.00 29.15 288 PRO B O 1
ATOM 6380 N N . GLU B 1 289 ? 5.032 11.876 8.927 1.00 28.26 289 GLU B N 1
ATOM 6381 C CA . GLU B 1 289 ? 3.967 12.400 9.770 1.00 30.19 289 GLU B CA 1
ATOM 6382 C C . GLU B 1 289 ? 2.923 13.148 8.949 1.00 28.88 289 GLU B C 1
ATOM 6383 O O . GLU B 1 289 ? 1.721 12.997 9.178 1.00 28.03 289 GLU B O 1
ATOM 6389 N N . LEU B 1 290 ? 3.390 13.955 7.999 1.00 27.43 290 LEU B N 1
ATOM 6390 C CA . LEU B 1 290 ? 2.500 14.718 7.131 1.00 25.52 290 LEU B CA 1
ATOM 6391 C C . LEU B 1 290 ? 1.722 13.693 6.312 1.00 23.90 290 LEU B C 1
ATOM 6392 O O . LEU B 1 290 ? 0.518 13.827 6.121 1.00 22.49 290 LEU B O 1
ATOM 6397 N N . TYR B 1 291 ? 2.428 12.669 5.836 1.00 22.82 291 TYR B N 1
ATOM 6398 C CA . TYR B 1 291 ? 1.814 11.616 5.034 1.00 23.64 291 TYR B CA 1
ATOM 6399 C C . TYR B 1 291 ? 0.611 11.008 5.737 1.00 22.91 291 TYR B C 1
ATOM 6400 O O . TYR B 1 291 ? -0.483 10.939 5.173 1.00 22.55 291 TYR B O 1
ATOM 6409 N N . VAL B 1 292 ? 0.829 10.549 6.966 1.00 24.51 292 VAL B N 1
ATOM 6410 C CA . VAL B 1 292 ? -0.230 9.933 7.761 1.00 25.13 292 VAL B CA 1
ATOM 6411 C C . VAL B 1 292 ? -1.413 10.883 7.930 1.00 26.13 292 VAL B C 1
ATOM 6412 O O . VAL B 1 292 ? -2.573 10.464 7.853 1.00 25.32 292 VAL B O 1
ATOM 6416 N N . ARG B 1 293 ? -1.123 12.164 8.158 1.00 24.90 293 ARG B N 1
ATOM 6417 C CA . ARG B 1 293 ? -2.188 13.140 8.328 1.00 25.14 293 ARG B CA 1
ATOM 6418 C C . ARG B 1 293 ? -3.038 13.214 7.067 1.00 23.60 293 ARG B C 1
ATOM 6419 O O . ARG B 1 293 ? -4.265 13.199 7.141 1.00 22.85 293 ARG B O 1
ATOM 6427 N N . LEU B 1 294 ? -2.376 13.267 5.911 1.00 23.12 294 LEU B N 1
ATOM 6428 C CA . LEU B 1 294 ? -3.067 13.351 4.628 1.00 23.41 294 LEU B CA 1
ATOM 6429 C C . LEU B 1 294 ? -3.845 12.072 4.324 1.00 21.66 294 LEU B C 1
ATOM 6430 O O . LEU B 1 294 ? -4.969 12.134 3.828 1.00 19.56 294 LEU B O 1
ATOM 6435 N N . ALA B 1 295 ? -3.251 10.922 4.642 1.00 21.69 295 ALA B N 1
ATOM 6436 C CA . ALA B 1 295 ? -3.890 9.627 4.414 1.00 19.85 295 ALA B CA 1
ATOM 6437 C C . ALA B 1 295 ? -5.173 9.502 5.229 1.00 21.47 295 ALA B C 1
ATOM 6438 O O . ALA B 1 295 ? -6.195 9.030 4.724 1.00 21.49 295 ALA B O 1
ATOM 6440 N N . LYS B 1 296 ? -5.113 9.917 6.493 1.00 21.24 296 LYS B N 1
ATOM 6441 C CA . LYS B 1 296 ? -6.279 9.864 7.374 1.00 22.80 296 LYS B CA 1
ATOM 6442 C C . LYS B 1 296 ? -7.357 10.822 6.863 1.00 24.65 296 LYS B C 1
ATOM 6443 O O . LYS B 1 296 ? -8.557 10.540 6.950 1.00 22.15 296 LYS B O 1
ATOM 6449 N N . GLN B 1 297 ? -6.918 11.958 6.333 1.00 24.49 297 GLN B N 1
ATOM 6450 C CA . GLN B 1 297 ? -7.835 12.953 5.785 1.00 26.55 297 GLN B CA 1
ATOM 6451 C C . GLN B 1 297 ? -8.594 12.312 4.618 1.00 25.64 297 GLN B C 1
ATOM 6452 O O . GLN B 1 297 ? -9.816 12.439 4.511 1.00 25.41 297 GLN B O 1
ATOM 6458 N N . SER B 1 298 ? -7.866 11.603 3.757 1.00 24.90 298 SER B N 1
ATOM 6459 C CA . SER B 1 298 ? -8.491 10.947 2.618 1.00 25.14 298 SER B CA 1
ATOM 6460 C C . SER B 1 298 ? -9.390 9.787 3.026 1.00 26.75 298 SER B C 1
ATOM 6461 O O . SER B 1 298 ? -10.453 9.594 2.434 1.00 26.87 298 SER B O 1
ATOM 6464 N N . MET B 1 299 ? -8.982 9.013 4.031 1.00 27.61 299 MET B N 1
ATOM 6465 C CA . MET B 1 299 ? -9.808 7.882 4.458 1.00 27.66 299 MET B CA 1
ATOM 6466 C C . MET B 1 299 ? -11.122 8.354 5.078 1.00 27.05 299 MET B C 1
ATOM 6467 O O . MET B 1 299 ? -12.126 7.645 5.032 1.00 26.57 299 MET B O 1
ATOM 6472 N N . LYS B 1 300 ? -11.119 9.553 5.651 1.00 27.67 300 LYS B N 1
ATOM 6473 C CA . LYS B 1 300 ? -12.341 10.091 6.232 1.00 27.81 300 LYS B CA 1
ATOM 6474 C C . LYS B 1 300 ? -13.325 10.374 5.100 1.00 27.44 300 LYS B C 1
ATOM 6475 O O . LYS B 1 300 ? -14.501 10.019 5.175 1.00 27.07 300 LYS B O 1
ATOM 6481 N N . LYS B 1 301 ? -12.829 11.007 4.042 1.00 27.46 301 LYS B N 1
ATOM 6482 C CA . LYS B 1 301 ? -13.651 11.333 2.881 1.00 27.65 301 LYS B CA 1
ATOM 6483 C C . LYS B 1 301 ? -14.204 10.058 2.268 1.00 27.66 301 LYS B C 1
ATOM 6484 O O . LYS B 1 301 ? -15.362 10.003 1.858 1.00 28.11 301 LYS B O 1
ATOM 6490 N N . HIS B 1 302 ? -13.363 9.032 2.221 1.00 27.19 302 HIS B N 1
ATOM 6491 C CA . HIS B 1 302 ? -13.728 7.734 1.669 1.00 26.67 302 HIS B CA 1
ATOM 6492 C C . HIS B 1 302 ? -14.906 7.153 2.452 1.00 26.59 302 HIS B C 1
ATOM 6493 O O . HIS B 1 302 ? -15.893 6.712 1.868 1.00 26.33 302 HIS B O 1
ATOM 6500 N N . VAL B 1 303 ? -14.803 7.171 3.775 1.00 26.96 303 VAL B N 1
ATOM 6501 C CA . VAL B 1 303 ? -15.856 6.642 4.628 1.00 26.99 303 VAL B CA 1
ATOM 6502 C C . VAL B 1 303 ? -17.130 7.487 4.569 1.00 28.95 303 VAL B C 1
ATOM 6503 O O . VAL B 1 303 ? -18.238 6.954 4.720 1.00 28.45 303 VAL B O 1
ATOM 6507 N N . GLU B 1 304 ? -16.984 8.793 4.353 1.00 28.12 304 GLU B N 1
ATOM 6508 C CA . GLU B 1 304 ? -18.157 9.664 4.269 1.00 30.15 304 GLU B CA 1
ATOM 6509 C C . GLU B 1 304 ? -18.987 9.224 3.067 1.00 30.14 304 GLU B C 1
ATOM 6510 O O . GLU B 1 304 ? -20.215 9.282 3.095 1.00 31.16 304 GLU B O 1
ATOM 6516 N N . ALA B 1 305 ? -18.307 8.773 2.016 1.00 29.49 305 ALA B N 1
ATOM 6517 C CA . ALA B 1 305 ? -18.982 8.311 0.810 1.00 28.63 305 ALA B CA 1
ATOM 6518 C C . ALA B 1 305 ? -19.702 7.000 1.104 1.00 29.46 305 ALA B C 1
ATOM 6519 O O . ALA B 1 305 ? -20.826 6.786 0.655 1.00 30.15 305 ALA B O 1
ATOM 6521 N N . MET B 1 306 ? -19.053 6.124 1.864 1.00 29.45 306 MET B N 1
ATOM 6522 C CA . MET B 1 306 ? -19.656 4.839 2.208 1.00 30.03 306 MET B CA 1
ATOM 6523 C C . MET B 1 306 ? -20.922 5.042 3.038 1.00 28.96 306 MET B C 1
ATOM 6524 O O . MET B 1 306 ? -21.906 4.328 2.869 1.00 30.52 306 MET B O 1
ATOM 6529 N N . LEU B 1 307 ? -20.894 6.022 3.935 1.00 29.70 307 LEU B N 1
ATOM 6530 C CA . LEU B 1 307 ? -22.054 6.320 4.762 1.00 28.74 307 LEU B CA 1
ATOM 6531 C C . LEU B 1 307 ? -23.172 6.897 3.898 1.00 28.49 307 LEU B C 1
ATOM 6532 O O . LEU B 1 307 ? -24.351 6.653 4.155 1.00 26.12 307 LEU B O 1
ATOM 6537 N N . ALA B 1 308 ? -22.792 7.662 2.877 1.00 28.54 308 ALA B N 1
ATOM 6538 C CA . ALA B 1 308 ? -23.762 8.277 1.970 1.00 30.53 308 ALA B CA 1
ATOM 6539 C C . ALA B 1 308 ? -24.492 7.204 1.176 1.00 30.77 308 ALA B C 1
ATOM 6540 O O . ALA B 1 308 ? -25.708 7.267 0.994 1.00 29.32 308 ALA B O 1
ATOM 6542 N N . PHE B 1 309 ? -23.747 6.218 0.696 1.00 31.74 309 PHE B N 1
ATOM 6543 C CA . PHE B 1 309 ? -24.364 5.144 -0.061 1.00 32.05 309 PHE B CA 1
ATOM 6544 C C . PHE B 1 309 ? -25.359 4.400 0.824 1.00 32.67 309 PHE B C 1
ATOM 6545 O O . PHE B 1 309 ? -26.465 4.080 0.389 1.00 32.23 309 PHE B O 1
ATOM 6553 N N . GLN B 1 310 ? -24.974 4.143 2.070 1.00 33.21 310 GLN B N 1
ATOM 6554 C CA . GLN B 1 310 ? -25.856 3.448 2.995 1.00 34.66 310 GLN B CA 1
ATOM 6555 C C . GLN B 1 310 ? -27.151 4.243 3.149 1.00 36.38 310 GLN B C 1
ATOM 6556 O O . GLN B 1 310 ? -28.242 3.707 2.965 1.00 34.73 310 GLN B O 1
ATOM 6562 N N . GLN B 1 311 ? -27.013 5.524 3.484 1.00 38.81 311 GLN B N 1
ATOM 6563 C CA . GLN B 1 311 ? -28.152 6.424 3.664 1.00 40.66 311 GLN B CA 1
ATOM 6564 C C . GLN B 1 311 ? -28.984 6.457 2.390 1.00 40.10 311 GLN B C 1
ATOM 6565 O O . GLN B 1 311 ? -30.167 6.787 2.414 1.00 39.16 311 GLN B O 1
ATOM 6571 N N . LYS B 1 312 ? -28.349 6.099 1.282 1.00 38.69 312 LYS B N 1
ATOM 6572 C CA . LYS B 1 312 ? -28.997 6.093 -0.019 1.00 40.27 312 LYS B CA 1
ATOM 6573 C C . LYS B 1 312 ? -29.691 4.759 -0.293 1.00 39.66 312 LYS B C 1
ATOM 6574 O O . LYS B 1 312 ? -30.349 4.598 -1.320 1.00 40.79 312 LYS B O 1
ATOM 6580 N N . GLY B 1 313 ? -29.532 3.801 0.618 1.00 37.72 313 GLY B N 1
ATOM 6581 C CA . GLY B 1 313 ? -30.170 2.507 0.445 1.00 35.72 313 GLY B CA 1
ATOM 6582 C C . GLY B 1 313 ? -29.283 1.306 0.141 1.00 34.76 313 GLY B C 1
ATOM 6583 O O . GLY B 1 313 ? -29.789 0.195 -0.014 1.00 33.58 313 GLY B O 1
ATOM 6584 N N . SER B 1 314 ? -27.971 1.496 0.048 1.00 33.11 314 SER B N 1
ATOM 6585 C CA . SER B 1 314 ? -27.103 0.360 -0.238 1.00 32.97 314 SER B CA 1
ATOM 6586 C C . SER B 1 314 ? -26.649 -0.345 1.028 1.00 31.26 314 SER B C 1
ATOM 6587 O O . SER B 1 314 ? -26.547 0.266 2.089 1.00 31.34 314 SER B O 1
ATOM 6590 N N . ILE B 1 315 ? -26.412 -1.648 0.916 1.00 31.19 315 ILE B N 1
ATOM 6591 C CA . ILE B 1 315 ? -25.957 -2.436 2.055 1.00 29.57 315 ILE B CA 1
ATOM 6592 C C . ILE B 1 315 ? -24.460 -2.188 2.192 1.00 28.64 315 ILE B C 1
ATOM 6593 O O . ILE B 1 315 ? -23.683 -2.475 1.278 1.00 27.72 315 ILE B O 1
ATOM 6598 N N . VAL B 1 316 ? -24.063 -1.650 3.338 1.00 27.97 316 VAL B N 1
ATOM 6599 C CA . VAL B 1 316 ? -22.666 -1.322 3.577 1.00 26.90 316 VAL B CA 1
ATOM 6600 C C . VAL B 1 316 ? -22.075 -2.034 4.787 1.00 26.28 316 VAL B C 1
ATOM 6601 O O . VAL B 1 316 ? -22.748 -2.223 5.800 1.00 25.17 316 VAL B O 1
ATOM 6605 N N . PHE B 1 317 ? -20.811 -2.430 4.678 1.00 26.87 317 PHE B N 1
ATOM 6606 C CA . PHE B 1 317 ? -20.151 -3.106 5.789 1.00 27.13 317 PHE B CA 1
ATOM 6607 C C . PHE B 1 317 ? -18.634 -2.957 5.773 1.00 25.97 317 PHE B C 1
ATOM 6608 O O . PHE B 1 317 ? -18.015 -2.824 4.719 1.00 26.59 317 PHE B O 1
ATOM 6616 N N . ASP B 1 318 ? -18.051 -2.981 6.966 1.00 24.89 318 ASP B N 1
ATOM 6617 C CA . ASP B 1 318 ? -16.607 -2.875 7.151 1.00 23.66 318 ASP B CA 1
ATOM 6618 C C . ASP B 1 318 ? -16.020 -4.264 6.900 1.00 22.09 318 ASP B C 1
ATOM 6619 O O . ASP B 1 318 ? -16.463 -5.233 7.513 1.00 23.02 318 ASP B O 1
ATOM 6624 N N . TYR B 1 319 ? -15.038 -4.383 6.009 1.00 20.95 319 TYR B N 1
ATOM 6625 C CA . TYR B 1 319 ? -14.464 -5.701 5.771 1.00 20.05 319 TYR B CA 1
ATOM 6626 C C . TYR B 1 319 ? -13.109 -5.947 6.435 1.00 19.54 319 TYR B C 1
ATOM 6627 O O . TYR B 1 319 ? -12.166 -6.424 5.804 1.00 19.48 319 TYR B O 1
ATOM 6636 N N . GLY B 1 320 ? -13.036 -5.599 7.717 1.00 19.36 320 GLY B N 1
ATOM 6637 C CA . GLY B 1 320 ? -11.853 -5.831 8.524 1.00 19.69 320 GLY B CA 1
ATOM 6638 C C . GLY B 1 320 ? -10.519 -5.140 8.327 1.00 21.03 320 GLY B C 1
ATOM 6639 O O . GLY B 1 320 ? -9.479 -5.748 8.614 1.00 20.43 320 GLY B O 1
ATOM 6640 N N . ASN B 1 321 ? -10.524 -3.895 7.858 1.00 21.00 321 ASN B N 1
ATOM 6641 C CA . ASN B 1 321 ? -9.280 -3.156 7.675 1.00 20.85 321 ASN B CA 1
ATOM 6642 C C . ASN B 1 321 ? -9.235 -1.936 8.592 1.00 22.47 321 ASN B C 1
ATOM 6643 O O . ASN B 1 321 ? -8.357 -1.075 8.459 1.00 22.48 321 ASN B O 1
ATOM 6648 N N . ASN B 1 322 ? -10.198 -1.873 9.514 1.00 21.24 322 ASN B N 1
ATOM 6649 C CA . ASN B 1 322 ? -10.299 -0.799 10.505 1.00 22.42 322 ASN B CA 1
ATOM 6650 C C . ASN B 1 322 ? -10.529 0.600 9.915 1.00 22.92 322 ASN B C 1
ATOM 6651 O O . ASN B 1 322 ? -10.225 1.604 10.561 1.00 22.87 322 ASN B O 1
ATOM 6656 N N . ILE B 1 323 ? -11.093 0.678 8.712 1.00 23.11 323 ILE B N 1
ATOM 6657 C CA . ILE B 1 323 ? -11.308 1.980 8.088 1.00 23.35 323 ILE B CA 1
ATOM 6658 C C . ILE B 1 323 ? -12.282 2.849 8.883 1.00 23.91 323 ILE B C 1
ATOM 6659 O O . ILE B 1 323 ? -12.095 4.063 8.996 1.00 24.99 323 ILE B O 1
ATOM 6664 N N . ARG B 1 324 ? -13.307 2.231 9.454 1.00 22.70 324 ARG B N 1
ATOM 6665 C CA . ARG B 1 324 ? -14.273 2.969 10.248 1.00 23.85 324 ARG B CA 1
ATOM 6666 C C . ARG B 1 324 ? -13.581 3.713 11.382 1.00 24.46 324 ARG B C 1
ATOM 6667 O O . ARG B 1 324 ? -13.913 4.864 11.678 1.00 23.13 324 ARG B O 1
ATOM 6675 N N . GLN B 1 325 ? -12.620 3.044 12.014 1.00 24.79 325 GLN B N 1
ATOM 6676 C CA . GLN B 1 325 ? -11.887 3.619 13.136 1.00 25.08 325 GLN B CA 1
ATOM 6677 C C . GLN B 1 325 ? -11.101 4.851 12.714 1.00 25.10 325 GLN B C 1
ATOM 6678 O O . GLN B 1 325 ? -11.130 5.882 13.398 1.00 25.30 325 GLN B O 1
ATOM 6684 N N . VAL B 1 326 ? -10.400 4.741 11.590 1.00 24.83 326 VAL B N 1
ATOM 6685 C CA . VAL B 1 326 ? -9.603 5.852 11.093 1.00 26.19 326 VAL B CA 1
ATOM 6686 C C . VAL B 1 326 ? -10.478 7.069 10.822 1.00 26.43 326 VAL B C 1
ATOM 6687 O O . VAL B 1 326 ? -10.048 8.205 11.025 1.00 27.77 326 VAL B O 1
ATOM 6691 N N . ALA B 1 327 ? -11.704 6.828 10.366 1.00 25.77 327 ALA B N 1
ATOM 6692 C CA . ALA B 1 327 ? -12.627 7.919 10.075 1.00 27.54 327 ALA B CA 1
ATOM 6693 C C . ALA B 1 327 ? -13.107 8.511 11.390 1.00 27.88 327 ALA B C 1
ATOM 6694 O O . ALA B 1 327 ? -13.090 9.727 11.574 1.00 27.88 327 ALA B O 1
ATOM 6696 N N . LYS B 1 328 ? -13.522 7.637 12.303 1.00 28.22 328 LYS B N 1
ATOM 6697 C CA . LYS B 1 328 ? -13.995 8.056 13.613 1.00 28.73 328 LYS B CA 1
ATOM 6698 C C . LYS B 1 328 ? -12.944 8.968 14.246 1.00 29.89 328 LYS B C 1
ATOM 6699 O O . LYS B 1 328 ? -13.250 10.083 14.674 1.00 29.81 328 LYS B O 1
ATOM 6705 N N . ASP B 1 329 ? -11.702 8.495 14.286 1.00 28.92 329 ASP B N 1
ATOM 6706 C CA . ASP B 1 329 ? -10.608 9.266 14.866 1.00 28.50 329 ASP B CA 1
ATOM 6707 C C . ASP B 1 329 ? -10.415 10.633 14.216 1.00 28.94 329 ASP B C 1
ATOM 6708 O O . ASP B 1 329 ? -9.819 11.527 14.810 1.00 27.27 329 ASP B O 1
ATOM 6713 N N . GLU B 1 330 ? -10.912 10.796 12.997 1.00 30.34 330 GLU B N 1
ATOM 6714 C CA . GLU B 1 330 ? -10.767 12.062 12.291 1.00 30.98 330 GLU B CA 1
ATOM 6715 C C . GLU B 1 330 ? -11.898 13.053 12.541 1.00 31.25 330 GLU B C 1
ATOM 6716 O O . GLU B 1 330 ? -11.772 14.238 12.218 1.00 31.00 330 GLU B O 1
ATOM 6722 N N . GLY B 1 331 ? -12.999 12.578 13.108 1.00 29.87 331 GLY B N 1
ATOM 6723 C CA . GLY B 1 331 ? -14.115 13.466 13.372 1.00 31.02 331 GLY B CA 1
ATOM 6724 C C . GLY B 1 331 ? -15.444 12.964 12.839 1.00 30.99 331 GLY B C 1
ATOM 6725 O O . GLY B 1 331 ? -16.484 13.549 13.128 1.00 32.39 331 GLY B O 1
ATOM 6726 N N . LEU B 1 332 ? -15.418 11.891 12.056 1.00 31.36 332 LEU B N 1
ATOM 6727 C CA . LEU B 1 332 ? -16.649 11.317 11.517 1.00 32.07 332 LEU B CA 1
ATOM 6728 C C . LEU B 1 332 ? -17.358 10.573 12.644 1.00 32.49 332 LEU B C 1
ATOM 6729 O O . LEU B 1 332 ? -17.212 9.359 12.788 1.00 31.23 332 LEU B O 1
ATOM 6734 N N . GLU B 1 333 ? -18.132 11.311 13.433 1.00 34.45 333 GLU B N 1
ATOM 6735 C CA . GLU B 1 333 ? -18.837 10.755 14.582 1.00 36.86 333 GLU B CA 1
ATOM 6736 C C . GLU B 1 333 ? -19.690 9.528 14.325 1.00 35.58 333 GLU B C 1
ATOM 6737 O O . GLU B 1 333 ? -19.898 8.717 15.224 1.00 34.31 333 GLU B O 1
ATOM 6743 N N . ASN B 1 334 ? -20.180 9.385 13.101 1.00 35.84 334 ASN B N 1
ATOM 6744 C CA . ASN B 1 334 ? -21.042 8.261 12.770 1.00 36.50 334 ASN B CA 1
ATOM 6745 C C . ASN B 1 334 ? -20.356 7.225 11.894 1.00 35.50 334 ASN B C 1
ATOM 6746 O O . ASN B 1 334 ? -21.016 6.465 11.186 1.00 35.80 334 ASN B O 1
ATOM 6751 N N . ALA B 1 335 ? -19.030 7.187 11.961 1.00 34.00 335 ALA B N 1
ATOM 6752 C CA . ALA B 1 335 ? -18.247 6.248 11.167 1.00 32.20 335 ALA B CA 1
ATOM 6753 C C . ALA B 1 335 ? -18.691 4.806 11.385 1.00 31.57 335 ALA B C 1
ATOM 6754 O O . ALA B 1 335 ? -18.608 3.979 10.482 1.00 31.47 335 ALA B O 1
ATOM 6756 N N . PHE B 1 336 ? -19.169 4.504 12.585 1.00 31.59 336 PHE B N 1
ATOM 6757 C CA . PHE B 1 336 ? -19.597 3.150 12.877 1.00 31.89 336 PHE B CA 1
ATOM 6758 C C . PHE B 1 336 ? -21.070 2.896 12.621 1.00 32.32 336 PHE B C 1
ATOM 6759 O O . PHE B 1 336 ? -21.674 2.038 13.264 1.00 33.13 336 PHE B O 1
ATOM 6767 N N . ASP B 1 337 ? -21.648 3.637 11.678 1.00 32.28 337 ASP B N 1
ATOM 6768 C CA . ASP B 1 337 ? -23.051 3.432 11.341 1.00 33.04 337 ASP B CA 1
ATOM 6769 C C . ASP B 1 337 ? -23.265 2.133 10.563 1.00 32.40 337 ASP B C 1
ATOM 6770 O O . ASP B 1 337 ? -24.391 1.651 10.489 1.00 33.76 337 ASP B O 1
ATOM 6775 N N . PHE B 1 338 ? -22.210 1.579 9.960 1.00 29.51 338 PHE B N 1
ATOM 6776 C CA . PHE B 1 338 ? -22.353 0.292 9.281 1.00 28.61 338 PHE B CA 1
ATOM 6777 C C . PHE B 1 338 ? -21.545 -0.745 10.064 1.00 28.25 338 PHE B C 1
ATOM 6778 O O . PHE B 1 338 ? -20.492 -0.438 10.617 1.00 28.39 338 PHE B O 1
ATOM 6786 N N . PRO B 1 339 ? -22.041 -1.990 10.128 1.00 27.74 339 PRO B N 1
ATOM 6787 C CA . PRO B 1 339 ? -21.397 -3.087 10.856 1.00 27.63 339 PRO B CA 1
ATOM 6788 C C . PRO B 1 339 ? -20.207 -3.767 10.214 1.00 25.78 339 PRO B C 1
ATOM 6789 O O . PRO B 1 339 ? -19.968 -3.641 9.020 1.00 27.16 339 PRO B O 1
ATOM 6793 N N . GLY B 1 340 ? -19.465 -4.492 11.044 1.00 25.71 340 GLY B N 1
ATOM 6794 C CA . GLY B 1 340 ? -18.327 -5.252 10.570 1.00 23.73 340 GLY B CA 1
ATOM 6795 C C . GLY B 1 340 ? -18.915 -6.552 10.056 1.00 23.78 340 GLY B C 1
ATOM 6796 O O . GLY B 1 340 ? -19.948 -7.005 10.551 1.00 23.38 340 GLY B O 1
ATOM 6797 N N . PHE B 1 341 ? -18.262 -7.167 9.079 1.00 23.92 341 PHE B N 1
ATOM 6798 C CA . PHE B 1 341 ? -18.778 -8.393 8.493 1.00 23.45 341 PHE B CA 1
ATOM 6799 C C . PHE B 1 341 ? -18.970 -9.568 9.441 1.00 24.56 341 PHE B C 1
ATOM 6800 O O . PHE B 1 341 ? -19.828 -10.417 9.196 1.00 24.90 341 PHE B O 1
ATOM 6808 N N . VAL B 1 342 ? -18.197 -9.622 10.523 1.00 23.69 342 VAL B N 1
ATOM 6809 C CA . VAL B 1 342 ? -18.311 -10.738 11.458 1.00 25.53 342 VAL B CA 1
ATOM 6810 C C . VAL B 1 342 ? -19.616 -10.751 12.245 1.00 25.47 342 VAL B C 1
ATOM 6811 O O . VAL B 1 342 ? -20.361 -11.728 12.199 1.00 24.92 342 VAL B O 1
ATOM 6815 N N . PRO B 1 343 ? -19.909 -9.678 12.992 1.00 26.62 343 PRO B N 1
ATOM 6816 C CA . PRO B 1 343 ? -21.176 -9.740 13.720 1.00 27.13 343 PRO B CA 1
ATOM 6817 C C . PRO B 1 343 ? -22.373 -9.769 12.770 1.00 28.33 343 PRO B C 1
ATOM 6818 O O . PRO B 1 343 ? -23.449 -10.244 13.127 1.00 29.27 343 PRO B O 1
ATOM 6822 N N . ALA B 1 344 ? -22.179 -9.278 11.552 1.00 27.84 344 ALA B N 1
ATOM 6823 C CA . ALA B 1 344 ? -23.268 -9.234 10.583 1.00 28.09 344 ALA B CA 1
ATOM 6824 C C . ALA B 1 344 ? -23.442 -10.462 9.699 1.00 27.46 344 ALA B C 1
ATOM 6825 O O . ALA B 1 344 ? -24.569 -10.810 9.348 1.00 28.64 344 ALA B O 1
ATOM 6827 N N . TYR B 1 345 ? -22.353 -11.130 9.342 1.00 27.51 345 TYR B N 1
ATOM 6828 C CA . TYR B 1 345 ? -22.479 -12.275 8.453 1.00 27.95 345 TYR B CA 1
ATOM 6829 C C . TYR B 1 345 ? -21.747 -13.568 8.816 1.00 28.75 345 TYR B C 1
ATOM 6830 O O . TYR B 1 345 ? -22.266 -14.658 8.572 1.00 30.24 345 TYR B O 1
ATOM 6839 N N . ILE B 1 346 ? -20.557 -13.463 9.400 1.00 27.93 346 ILE B N 1
ATOM 6840 C CA . ILE B 1 346 ? -19.766 -14.656 9.702 1.00 25.85 346 ILE B CA 1
ATOM 6841 C C . ILE B 1 346 ? -19.840 -15.306 11.081 1.00 25.25 346 ILE B C 1
ATOM 6842 O O . ILE B 1 346 ? -19.587 -16.507 11.198 1.00 27.78 346 ILE B O 1
ATOM 6847 N N . ARG B 1 347 ? -20.195 -14.553 12.119 1.00 21.98 347 ARG B N 1
ATOM 6848 C CA . ARG B 1 347 ? -20.219 -15.124 13.468 1.00 21.63 347 ARG B CA 1
ATOM 6849 C C . ARG B 1 347 ? -20.878 -16.504 13.616 1.00 21.47 347 ARG B C 1
ATOM 6850 O O . ARG B 1 347 ? -20.373 -17.361 14.339 1.00 18.62 347 ARG B O 1
ATOM 6858 N N . PRO B 1 348 ? -22.022 -16.731 12.953 1.00 21.75 348 PRO B N 1
ATOM 6859 C CA . PRO B 1 348 ? -22.645 -18.053 13.102 1.00 23.14 348 PRO B CA 1
ATOM 6860 C C . PRO B 1 348 ? -21.693 -19.196 12.732 1.00 23.52 348 PRO B C 1
ATOM 6861 O O . PRO B 1 348 ? -21.708 -20.251 13.358 1.00 22.25 348 PRO B O 1
ATOM 6865 N N . LEU B 1 349 ? -20.851 -18.977 11.728 1.00 24.33 349 LEU B N 1
ATOM 6866 C CA . LEU B 1 349 ? -19.912 -20.011 11.311 1.00 24.23 349 LEU B CA 1
ATOM 6867 C C . LEU B 1 349 ? -18.921 -20.356 12.424 1.00 25.52 349 LEU B C 1
ATOM 6868 O O . LEU B 1 349 ? -18.596 -21.535 12.634 1.00 24.52 349 LEU B O 1
ATOM 6873 N N . PHE B 1 350 ? -18.450 -19.338 13.144 1.00 23.28 350 PHE B N 1
ATOM 6874 C CA . PHE B 1 350 ? -17.505 -19.570 14.228 1.00 23.73 350 PHE B CA 1
ATOM 6875 C C . PHE B 1 350 ? -18.131 -20.424 15.326 1.00 24.13 350 PHE B C 1
ATOM 6876 O O . PHE B 1 350 ? -17.433 -21.189 16.002 1.00 24.47 350 PHE B O 1
ATOM 6884 N N . CYS B 1 351 ? -19.444 -20.290 15.502 1.00 22.70 351 CYS B N 1
ATOM 6885 C CA . CYS B 1 351 ? -20.159 -21.053 16.513 1.00 23.78 351 CYS B CA 1
ATOM 6886 C C . CYS B 1 351 ? -20.192 -22.536 16.180 1.00 25.37 351 CYS B C 1
ATOM 6887 O O . CYS B 1 351 ? -20.610 -23.345 17.005 1.00 27.55 351 CYS B O 1
ATOM 6890 N N . GLU B 1 352 ? -19.754 -22.883 14.971 1.00 25.33 352 GLU B N 1
ATOM 6891 C CA . GLU B 1 352 ? -19.697 -24.273 14.521 1.00 25.91 352 GLU B CA 1
ATOM 6892 C C . GLU B 1 352 ? -18.230 -24.699 14.590 1.00 26.17 352 GLU B C 1
ATOM 6893 O O . GLU B 1 352 ? -17.887 -25.851 14.311 1.00 25.69 352 GLU B O 1
ATOM 6899 N N . GLY B 1 353 ? -17.370 -23.752 14.962 1.00 24.68 353 GLY B N 1
ATOM 6900 C CA . GLY B 1 353 ? -15.951 -24.023 15.052 1.00 24.00 353 GLY B CA 1
ATOM 6901 C C . GLY B 1 353 ? -15.334 -24.009 13.667 1.00 24.94 353 GLY B C 1
ATOM 6902 O O . GLY B 1 353 ? -14.281 -24.604 13.439 1.00 23.20 353 GLY B O 1
ATOM 6903 N N . LYS B 1 354 ? -16.005 -23.344 12.732 1.00 24.40 354 LYS B N 1
ATOM 6904 C CA . LYS B 1 354 ? -15.511 -23.249 11.366 1.00 26.15 354 LYS B CA 1
ATOM 6905 C C . LYS B 1 354 ? -14.572 -22.061 11.244 1.00 26.55 354 LYS B C 1
ATOM 6906 O O . LYS B 1 354 ? -14.549 -21.180 12.105 1.00 25.92 354 LYS B O 1
ATOM 6912 N N . GLY B 1 355 ? -13.802 -22.041 10.164 1.00 26.01 355 GLY B N 1
ATOM 6913 C CA . GLY B 1 355 ? -12.868 -20.958 9.945 1.00 26.15 355 GLY B CA 1
ATOM 6914 C C . GLY B 1 355 ? -12.012 -21.272 8.737 1.00 24.66 355 GLY B C 1
ATOM 6915 O O . GLY B 1 355 ? -12.077 -22.389 8.219 1.00 24.39 355 GLY B O 1
ATOM 6916 N N . PRO B 1 356 ? -11.184 -20.318 8.281 1.00 22.33 356 PRO B N 1
ATOM 6917 C CA . PRO B 1 356 ? -10.297 -20.464 7.124 1.00 21.13 356 PRO B CA 1
ATOM 6918 C C . PRO B 1 356 ? -9.233 -21.551 7.269 1.00 21.32 356 PRO B C 1
ATOM 6919 O O . PRO B 1 356 ? -8.040 -21.285 7.162 1.00 18.71 356 PRO B O 1
ATOM 6923 N N . PHE B 1 357 ? -9.691 -22.771 7.523 1.00 22.38 357 PHE B N 1
ATOM 6924 C CA . PHE B 1 357 ? -8.838 -23.942 7.650 1.00 22.58 357 PHE B CA 1
ATOM 6925 C C . PHE B 1 357 ? -8.207 -24.105 6.262 1.00 21.58 357 PHE B C 1
ATOM 6926 O O . PHE B 1 357 ? -8.850 -23.809 5.260 1.00 22.77 357 PHE B O 1
ATOM 6934 N N . ARG B 1 358 ? -6.963 -24.564 6.191 1.00 21.78 358 ARG B N 1
ATOM 6935 C CA . ARG B 1 358 ? -6.303 -24.731 4.894 1.00 21.67 358 ARG B CA 1
ATOM 6936 C C . ARG B 1 358 ? -5.176 -25.759 4.935 1.00 20.50 358 ARG B C 1
ATOM 6937 O O . ARG B 1 358 ? -4.758 -26.187 6.006 1.00 18.67 358 ARG B O 1
ATOM 6945 N N . TRP B 1 359 ? -4.686 -26.155 3.762 1.00 20.80 359 TRP B N 1
ATOM 6946 C CA . TRP B 1 359 ? -3.572 -27.102 3.697 1.00 23.50 359 TRP B CA 1
ATOM 6947 C C . TRP B 1 359 ? -2.776 -26.910 2.412 1.00 23.60 359 TRP B C 1
ATOM 6948 O O . TRP B 1 359 ? -3.315 -26.463 1.394 1.00 23.46 359 TRP B O 1
ATOM 6959 N N . ALA B 1 360 ? -1.486 -27.222 2.469 1.00 24.04 360 ALA B N 1
ATOM 6960 C CA . ALA B 1 360 ? -0.616 -27.061 1.309 1.00 25.77 360 ALA B CA 1
ATOM 6961 C C . ALA B 1 360 ? 0.229 -28.305 1.068 1.00 25.52 360 ALA B C 1
ATOM 6962 O O . ALA B 1 360 ? 0.666 -28.962 2.010 1.00 26.04 360 ALA B O 1
ATOM 6964 N N . ALA B 1 361 ? 0.463 -28.615 -0.204 1.00 27.59 361 ALA B N 1
ATOM 6965 C CA . ALA B 1 361 ? 1.238 -29.795 -0.580 1.00 27.46 361 ALA B CA 1
ATOM 6966 C C . ALA B 1 361 ? 2.711 -29.483 -0.759 1.00 28.07 361 ALA B C 1
ATOM 6967 O O . ALA B 1 361 ? 3.104 -28.863 -1.749 1.00 30.28 361 ALA B O 1
ATOM 6969 N N . LEU B 1 362 ? 3.524 -29.918 0.198 1.00 27.46 362 LEU B N 1
ATOM 6970 C CA . LEU B 1 362 ? 4.961 -29.692 0.133 1.00 28.93 362 LEU B CA 1
ATOM 6971 C C . LEU B 1 362 ? 5.572 -30.325 -1.116 1.00 30.19 362 LEU B C 1
ATOM 6972 O O . LEU B 1 362 ? 6.702 -30.008 -1.487 1.00 31.96 362 LEU B O 1
ATOM 6977 N N . SER B 1 363 ? 4.828 -31.218 -1.762 1.00 29.60 363 SER B N 1
ATOM 6978 C CA . SER B 1 363 ? 5.315 -31.876 -2.969 1.00 30.26 363 SER B CA 1
ATOM 6979 C C . SER B 1 363 ? 5.517 -30.848 -4.076 1.00 29.90 363 SER B C 1
ATOM 6980 O O . SER B 1 363 ? 6.506 -30.892 -4.807 1.00 30.67 363 SER B O 1
ATOM 6983 N N . GLY B 1 364 ? 4.566 -29.928 -4.198 1.00 30.08 364 GLY B N 1
ATOM 6984 C CA . GLY B 1 364 ? 4.645 -28.909 -5.228 1.00 30.39 364 GLY B CA 1
ATOM 6985 C C . GLY B 1 364 ? 3.846 -29.376 -6.426 1.00 30.47 364 GLY B C 1
ATOM 6986 O O . GLY B 1 364 ? 3.749 -28.689 -7.443 1.00 31.69 364 GLY B O 1
ATOM 6987 N N . ASP B 1 365 ? 3.261 -30.560 -6.292 1.00 30.09 365 ASP B N 1
ATOM 6988 C CA . ASP B 1 365 ? 2.458 -31.151 -7.355 1.00 29.81 365 ASP B CA 1
ATOM 6989 C C . ASP B 1 365 ? 0.962 -30.924 -7.144 1.00 28.74 365 ASP B C 1
ATOM 6990 O O . ASP B 1 365 ? 0.384 -31.406 -6.171 1.00 27.26 365 ASP B O 1
ATOM 6995 N N . PRO B 1 366 ? 0.310 -30.200 -8.067 1.00 28.90 366 PRO B N 1
ATOM 6996 C CA . PRO B 1 366 ? -1.126 -29.942 -7.937 1.00 29.87 366 PRO B CA 1
ATOM 6997 C C . PRO B 1 366 ? -1.959 -31.216 -7.803 1.00 30.63 366 PRO B C 1
ATOM 6998 O O . PRO B 1 366 ? -3.067 -31.189 -7.260 1.00 31.84 366 PRO B O 1
ATOM 7002 N N . ALA B 1 367 ? -1.421 -32.331 -8.287 1.00 30.98 367 ALA B N 1
ATOM 7003 C CA . ALA B 1 367 ? -2.125 -33.612 -8.205 1.00 30.24 367 ALA B CA 1
ATOM 7004 C C . ALA B 1 367 ? -2.484 -33.929 -6.751 1.00 28.93 367 ALA B C 1
ATOM 7005 O O . ALA B 1 367 ? -3.557 -34.461 -6.467 1.00 27.28 367 ALA B O 1
ATOM 7007 N N . ASP B 1 368 ? -1.581 -33.608 -5.828 1.00 29.50 368 ASP B N 1
ATOM 7008 C CA . ASP B 1 368 ? -1.849 -33.856 -4.419 1.00 29.48 368 ASP B CA 1
ATOM 7009 C C . ASP B 1 368 ? -3.089 -33.076 -3.978 1.00 29.05 368 ASP B C 1
ATOM 7010 O O . ASP B 1 368 ? -3.939 -33.605 -3.261 1.00 30.16 368 ASP B O 1
ATOM 7015 N N . ILE B 1 369 ? -3.203 -31.823 -4.406 1.00 27.03 369 ILE B N 1
ATOM 7016 C CA . ILE B 1 369 ? -4.359 -31.028 -4.018 1.00 26.63 369 ILE B CA 1
ATOM 7017 C C . ILE B 1 369 ? -5.642 -31.579 -4.623 1.00 27.23 369 ILE B C 1
ATOM 7018 O O . ILE B 1 369 ? -6.647 -31.710 -3.928 1.00 26.11 369 ILE B O 1
ATOM 7023 N N . TYR B 1 370 ? -5.619 -31.899 -5.913 1.00 27.59 370 TYR B N 1
ATOM 7024 C CA . TYR B 1 370 ? -6.817 -32.443 -6.541 1.00 29.52 370 TYR B CA 1
ATOM 7025 C C . TYR B 1 370 ? -7.239 -33.700 -5.788 1.00 29.75 370 TYR B C 1
ATOM 7026 O O . TYR B 1 370 ? -8.430 -33.966 -5.624 1.00 31.01 370 TYR B O 1
ATOM 7035 N N . ARG B 1 371 ? -6.256 -34.458 -5.312 1.00 30.76 371 ARG B N 1
ATOM 7036 C CA . ARG B 1 371 ? -6.531 -35.677 -4.565 1.00 31.01 371 ARG B CA 1
ATOM 7037 C C . ARG B 1 371 ? -7.189 -35.356 -3.226 1.00 31.80 371 ARG B C 1
ATOM 7038 O O . ARG B 1 371 ? -8.040 -36.114 -2.753 1.00 32.75 371 ARG B O 1
ATOM 7046 N N . THR B 1 372 ? -6.794 -34.246 -2.606 1.00 30.01 372 THR B N 1
ATOM 7047 C CA . THR B 1 372 ? -7.392 -33.867 -1.327 1.00 29.43 372 THR B CA 1
ATOM 7048 C C . THR B 1 372 ? -8.796 -33.326 -1.567 1.00 28.20 372 THR B C 1
ATOM 7049 O O . THR B 1 372 ? -9.665 -33.425 -0.698 1.00 26.65 372 THR B O 1
ATOM 7053 N N . ASP B 1 373 ? -9.020 -32.759 -2.750 1.00 27.74 373 ASP B N 1
ATOM 7054 C CA . ASP B 1 373 ? -10.340 -32.244 -3.090 1.00 28.61 373 ASP B CA 1
ATOM 7055 C C . ASP B 1 373 ? -11.317 -33.420 -3.155 1.00 29.62 373 ASP B C 1
ATOM 7056 O O . ASP B 1 373 ? -12.458 -33.332 -2.701 1.00 29.82 373 ASP B O 1
ATOM 7061 N N . ALA B 1 374 ? -10.861 -34.527 -3.725 1.00 29.96 374 ALA B N 1
ATOM 7062 C CA . ALA B 1 374 ? -11.698 -35.712 -3.821 1.00 32.23 374 ALA B CA 1
ATOM 7063 C C . ALA B 1 374 ? -11.858 -36.283 -2.420 1.00 32.81 374 ALA B C 1
ATOM 7064 O O . ALA B 1 374 ? -12.928 -36.766 -2.055 1.00 33.04 374 ALA B O 1
ATOM 7066 N N . LEU B 1 375 ? -10.786 -36.212 -1.635 1.00 34.29 375 LEU B N 1
ATOM 7067 C CA . LEU B 1 375 ? -10.798 -36.720 -0.268 1.00 35.69 375 LEU B CA 1
ATOM 7068 C C . LEU B 1 375 ? -11.941 -36.099 0.533 1.00 35.75 375 LEU B C 1
ATOM 7069 O O . LEU B 1 375 ? -12.709 -36.808 1.185 1.00 35.93 375 LEU B O 1
ATOM 7074 N N . LEU B 1 376 ? -12.041 -34.772 0.486 1.00 35.65 376 LEU B N 1
ATOM 7075 C CA . LEU B 1 376 ? -13.095 -34.049 1.192 1.00 36.14 376 LEU B CA 1
ATOM 7076 C C . LEU B 1 376 ? -14.467 -34.666 0.946 1.00 35.71 376 LEU B C 1
ATOM 7077 O O . LEU B 1 376 ? -15.208 -34.946 1.888 1.00 34.88 376 LEU B O 1
ATOM 7082 N N . LYS B 1 377 ? -14.800 -34.864 -0.326 1.00 35.83 377 LYS B N 1
ATOM 7083 C CA . LYS B 1 377 ? -16.086 -35.441 -0.701 1.00 36.59 377 LYS B CA 1
ATOM 7084 C C . LYS B 1 377 ? -16.293 -36.833 -0.112 1.00 37.29 377 LYS B C 1
ATOM 7085 O O . LYS B 1 377 ? -17.388 -37.155 0.348 1.00 36.96 377 LYS B O 1
ATOM 7091 N N . GLU B 1 378 ? -15.245 -37.654 -0.122 1.00 38.02 378 GLU B N 1
ATOM 7092 C CA . GLU B 1 378 ? -15.334 -39.002 0.438 1.00 39.16 378 GLU B CA 1
ATOM 7093 C C . GLU B 1 378 ? -15.680 -38.918 1.921 1.00 38.39 378 GLU B C 1
ATOM 7094 O O . GLU B 1 378 ? -16.598 -39.585 2.390 1.00 39.82 378 GLU B O 1
ATOM 7100 N N . LEU B 1 379 ? -14.947 -38.085 2.653 1.00 38.03 379 LEU B N 1
ATOM 7101 C CA . LEU B 1 379 ? -15.166 -37.926 4.090 1.00 37.84 379 LEU B CA 1
ATOM 7102 C C . LEU B 1 379 ? -16.500 -37.295 4.482 1.00 36.91 379 LEU B C 1
ATOM 7103 O O . LEU B 1 379 ? -17.027 -37.595 5.548 1.00 37.41 379 LEU B O 1
ATOM 7108 N N . PHE B 1 380 ? -17.037 -36.419 3.636 1.00 35.72 380 PHE B N 1
ATOM 7109 C CA . PHE B 1 380 ? -18.304 -35.754 3.932 1.00 35.09 380 PHE B CA 1
ATOM 7110 C C . PHE B 1 380 ? -19.251 -35.847 2.750 1.00 35.49 380 PHE B C 1
ATOM 7111 O O . PHE B 1 380 ? -19.645 -34.837 2.175 1.00 36.83 380 PHE B O 1
ATOM 7119 N N . PRO B 1 381 ? -19.650 -37.072 2.388 1.00 37.10 381 PRO B N 1
ATOM 7120 C CA . PRO B 1 381 ? -20.548 -37.354 1.264 1.00 36.94 381 PRO B CA 1
ATOM 7121 C C . PRO B 1 381 ? -21.966 -36.809 1.303 1.00 38.86 381 PRO B C 1
ATOM 7122 O O . PRO B 1 381 ? -22.682 -36.874 0.303 1.00 39.70 381 PRO B O 1
ATOM 7126 N N . THR B 1 382 ? -22.387 -36.262 2.434 1.00 39.53 382 THR B N 1
ATOM 7127 C CA . THR B 1 382 ? -23.781 -35.774 2.581 1.00 40.40 382 THR B CA 1
ATOM 7128 C C . THR B 1 382 ? -23.926 -34.282 2.438 1.00 40.11 382 THR B C 1
ATOM 7129 O O . THR B 1 382 ? -24.951 -33.762 2.090 1.00 40.70 382 THR B O 1
ATOM 7133 N N . ASN B 1 383 ? -22.848 -33.641 2.840 1.00 39.56 383 ASN B N 1
ATOM 7134 C CA . ASN B 1 383 ? -22.633 -32.189 2.896 1.00 38.29 383 ASN B CA 1
ATOM 7135 C C . ASN B 1 383 ? -22.643 -31.525 1.508 1.00 38.09 383 ASN B C 1
ATOM 7136 O O . ASN B 1 383 ? -21.583 -31.314 0.922 1.00 39.97 383 ASN B O 1
ATOM 7141 N N . LYS B 1 384 ? -23.816 -31.143 0.976 1.00 38.43 384 LYS B N 1
ATOM 7142 C CA . LYS B 1 384 ? -23.837 -30.506 -0.359 1.00 39.47 384 LYS B CA 1
ATOM 7143 C C . LYS B 1 384 ? -23.044 -29.213 -0.408 1.00 38.54 384 LYS B C 1
ATOM 7144 O O . LYS B 1 384 ? -22.304 -29.010 -1.354 1.00 36.51 384 LYS B O 1
ATOM 7150 N N . ALA B 1 385 ? -23.167 -28.383 0.625 1.00 37.11 385 ALA B N 1
ATOM 7151 C CA . ALA B 1 385 ? -22.447 -27.107 0.675 1.00 38.01 385 ALA B CA 1
ATOM 7152 C C . ALA B 1 385 ? -20.928 -27.277 0.559 1.00 37.85 385 ALA B C 1
ATOM 7153 O O . ALA B 1 385 ? -20.258 -26.513 -0.137 1.00 37.10 385 ALA B O 1
ATOM 7155 N N . LEU B 1 386 ? -20.395 -28.284 1.242 1.00 37.88 386 LEU B N 1
ATOM 7156 C CA . LEU B 1 386 ? -18.967 -28.547 1.214 1.00 37.20 386 LEU B CA 1
ATOM 7157 C C . LEU B 1 386 ? -18.545 -28.943 -0.203 1.00 36.54 386 LEU B C 1
ATOM 7158 O O . LEU B 1 386 ? -17.545 -28.442 -0.718 1.00 36.51 386 LEU B O 1
ATOM 7163 N N . HIS B 1 387 ? -19.307 -29.832 -0.836 1.00 33.76 387 HIS B N 1
ATOM 7164 C CA . HIS B 1 387 ? -18.978 -30.263 -2.190 1.00 31.39 387 HIS B CA 1
ATOM 7165 C C . HIS B 1 387 ? -19.007 -29.093 -3.165 1.00 31.55 387 HIS B C 1
ATOM 7166 O O . HIS B 1 387 ? -18.129 -28.956 -4.020 1.00 30.72 387 HIS B O 1
ATOM 7173 N N . ARG B 1 388 ? -20.020 -28.246 -3.044 1.00 31.39 388 ARG B N 1
ATOM 7174 C CA . ARG B 1 388 ? -20.123 -27.106 -3.936 1.00 32.72 388 ARG B CA 1
ATOM 7175 C C . ARG B 1 388 ? -18.947 -26.160 -3.789 1.00 31.95 388 ARG B C 1
ATOM 7176 O O . ARG B 1 388 ? -18.405 -25.676 -4.781 1.00 31.07 388 ARG B O 1
ATOM 7184 N N . TRP B 1 389 ? -18.539 -25.893 -2.555 1.00 32.31 389 TRP B N 1
ATOM 7185 C CA . TRP B 1 389 ? -17.417 -24.995 -2.365 1.00 31.75 389 TRP B CA 1
ATOM 7186 C C . TRP B 1 389 ? -16.156 -25.545 -3.006 1.00 32.64 389 TRP B C 1
ATOM 7187 O O . TRP B 1 389 ? -15.485 -24.857 -3.773 1.00 33.79 389 TRP B O 1
ATOM 7198 N N . ILE B 1 390 ? -15.828 -26.787 -2.678 1.00 33.30 390 ILE B N 1
ATOM 7199 C CA . ILE B 1 390 ? -14.628 -27.391 -3.206 1.00 34.62 390 ILE B CA 1
ATOM 7200 C C . ILE B 1 390 ? -14.645 -27.470 -4.727 1.00 34.28 390 ILE B C 1
ATOM 7201 O O . ILE B 1 390 ? -13.596 -27.368 -5.365 1.00 34.14 390 ILE B O 1
ATOM 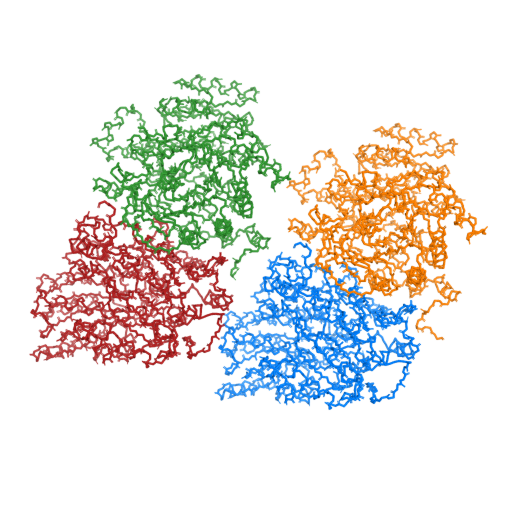7206 N N . ASP B 1 391 ? -15.825 -27.648 -5.312 1.00 33.30 391 ASP B N 1
ATOM 7207 C CA . ASP B 1 391 ? -15.920 -27.695 -6.763 1.00 33.30 391 ASP B CA 1
ATOM 7208 C C . ASP B 1 391 ? -15.589 -26.319 -7.338 1.00 31.79 391 ASP B C 1
ATOM 7209 O O . ASP B 1 391 ? -14.848 -26.215 -8.311 1.00 30.67 391 ASP B O 1
ATOM 7214 N N . MET B 1 392 ? -16.137 -25.269 -6.729 1.00 32.10 392 MET B N 1
ATOM 7215 C CA . MET B 1 392 ? -15.887 -23.898 -7.175 1.00 32.53 392 MET B CA 1
ATOM 7216 C C . MET B 1 392 ? -14.413 -23.536 -7.076 1.00 31.46 392 MET B C 1
ATOM 7217 O O . MET B 1 392 ? -13.851 -22.930 -7.985 1.00 31.25 392 MET B O 1
ATOM 7222 N N . ALA B 1 393 ? -13.799 -23.886 -5.952 1.00 29.29 393 ALA B N 1
ATOM 7223 C CA . ALA B 1 393 ? -12.392 -23.584 -5.737 1.00 29.97 393 ALA B CA 1
ATOM 7224 C C . ALA B 1 393 ? -11.517 -24.237 -6.799 1.00 30.55 393 ALA B C 1
ATOM 7225 O O . ALA B 1 393 ? -10.719 -23.568 -7.458 1.00 28.66 393 ALA B O 1
ATOM 7227 N N . GLN B 1 394 ? -11.672 -25.545 -6.971 1.00 31.15 394 GLN B N 1
ATOM 7228 C CA . GLN B 1 394 ? -10.870 -26.258 -7.952 1.00 31.97 394 GLN B CA 1
ATOM 7229 C C . GLN B 1 394 ? -11.117 -25.708 -9.344 1.00 31.94 394 GLN B C 1
ATOM 7230 O O . GLN B 1 394 ? -10.224 -25.717 -10.177 1.00 34.29 394 GLN B O 1
ATOM 7236 N N . GLU B 1 395 ? -12.327 -25.228 -9.602 1.00 33.97 395 GLU B N 1
ATOM 7237 C CA . GLU B 1 395 ? -12.628 -24.668 -10.915 1.00 35.86 395 GLU B CA 1
ATOM 7238 C C . GLU B 1 395 ? -12.165 -23.217 -11.124 1.00 35.88 395 GLU B C 1
ATOM 7239 O O . GLU B 1 395 ? -11.670 -22.874 -12.197 1.00 37.30 395 GLU B O 1
ATOM 7245 N N . LYS B 1 396 ? -12.325 -22.367 -10.113 1.00 33.07 396 LYS B N 1
ATOM 7246 C CA . LYS B 1 396 ? -11.964 -20.955 -10.252 1.00 32.35 396 LYS B CA 1
ATOM 7247 C C . LYS B 1 396 ? -10.608 -20.515 -9.706 1.00 30.30 396 LYS B C 1
ATOM 7248 O O . LYS B 1 396 ? -10.098 -19.470 -10.100 1.00 29.81 396 LYS B O 1
ATOM 7254 N N . VAL B 1 397 ? -10.024 -21.303 -8.811 1.00 29.53 397 VAL B N 1
ATOM 7255 C CA . VAL B 1 397 ? -8.740 -20.952 -8.209 1.00 29.21 397 VAL B CA 1
ATOM 7256 C C . VAL B 1 397 ? -7.501 -21.459 -8.934 1.00 30.54 397 VAL B C 1
ATOM 7257 O O . VAL B 1 397 ? -7.324 -22.667 -9.124 1.00 31.86 397 VAL B O 1
ATOM 7261 N N . THR B 1 398 ? -6.638 -20.528 -9.329 1.00 29.85 398 THR B N 1
ATOM 7262 C CA . THR B 1 398 ? -5.388 -20.890 -9.980 1.00 30.07 398 THR B CA 1
ATOM 7263 C C . THR B 1 398 ? -4.334 -20.881 -8.873 1.00 28.85 398 THR B C 1
ATOM 7264 O O . THR B 1 398 ? -4.213 -19.906 -8.123 1.00 27.42 398 THR B O 1
ATOM 7268 N N . PHE B 1 399 ? -3.591 -21.979 -8.763 1.00 27.95 399 PHE B N 1
ATOM 7269 C CA . PHE B 1 399 ? -2.576 -22.128 -7.726 1.00 27.34 399 PHE B CA 1
ATOM 7270 C C . PHE B 1 399 ? -1.473 -21.075 -7.722 1.00 27.28 399 PHE B C 1
ATOM 7271 O O . PHE B 1 399 ? -1.126 -20.509 -8.755 1.00 28.98 399 PHE B O 1
ATOM 7279 N N . GLN B 1 400 ? -0.934 -20.823 -6.534 1.00 26.26 400 GLN B N 1
ATOM 7280 C CA . GLN B 1 400 ? 0.152 -19.872 -6.343 1.00 24.58 400 GLN B CA 1
ATOM 7281 C C . GLN B 1 400 ? 1.182 -20.556 -5.444 1.00 23.34 400 GLN B C 1
ATOM 7282 O O . GLN B 1 400 ? 0.860 -20.967 -4.334 1.00 23.40 400 GLN B O 1
ATOM 7288 N N . GLY B 1 401 ? 2.418 -20.673 -5.920 1.00 22.67 401 GLY B N 1
ATOM 7289 C CA . GLY B 1 401 ? 3.448 -21.318 -5.128 1.00 22.59 401 GLY B CA 1
ATOM 7290 C C . GLY B 1 401 ? 3.061 -22.763 -4.897 1.00 24.33 401 GLY B C 1
ATOM 7291 O O . GLY B 1 401 ? 2.566 -23.423 -5.807 1.00 23.89 401 GLY B O 1
ATOM 7292 N N . LEU B 1 402 ? 3.277 -23.268 -3.691 1.00 23.03 402 LEU B N 1
ATOM 7293 C CA . LEU B 1 402 ? 2.906 -24.643 -3.414 1.00 26.07 402 LEU B CA 1
ATOM 7294 C C . LEU B 1 402 ? 1.390 -24.748 -3.588 1.00 26.86 402 LEU B C 1
ATOM 7295 O O . LEU B 1 402 ? 0.637 -23.916 -3.079 1.00 26.87 402 LEU B O 1
ATOM 7300 N N . PRO B 1 403 ? 0.928 -25.750 -4.346 1.00 27.11 403 PRO B N 1
ATOM 7301 C CA . PRO B 1 403 ? -0.516 -25.897 -4.535 1.00 25.91 403 PRO B CA 1
ATOM 7302 C C . PRO B 1 403 ? -1.159 -26.006 -3.159 1.00 26.78 403 PRO B C 1
ATOM 7303 O O . PRO B 1 403 ? -0.753 -26.834 -2.339 1.00 25.93 403 PRO B O 1
ATOM 7307 N N . SER B 1 404 ? -2.154 -25.162 -2.906 1.00 26.29 404 SER B N 1
ATOM 7308 C CA . SER B 1 404 ? -2.830 -25.154 -1.616 1.00 25.68 404 SER B CA 1
ATOM 7309 C C . SER B 1 404 ? -4.333 -25.028 -1.780 1.00 26.07 404 SER B C 1
ATOM 7310 O O . SER B 1 404 ? -4.831 -24.643 -2.841 1.00 25.89 404 SER B O 1
ATOM 7313 N N . ARG B 1 405 ? -5.058 -25.348 -0.718 1.00 25.38 405 ARG B N 1
ATOM 7314 C CA . ARG B 1 405 ? -6.508 -25.280 -0.766 1.00 26.76 405 ARG B CA 1
ATOM 7315 C C . ARG B 1 405 ? -7.118 -24.638 0.468 1.00 26.77 405 ARG B C 1
ATOM 7316 O O . ARG B 1 405 ? -6.748 -24.958 1.597 1.00 28.46 405 ARG B O 1
ATOM 7324 N N . ILE B 1 406 ? -8.053 -23.724 0.255 1.00 25.71 406 ILE B N 1
ATOM 7325 C CA . ILE B 1 406 ? -8.739 -23.108 1.373 1.00 23.72 406 ILE B CA 1
ATOM 7326 C C . ILE B 1 406 ? -10.061 -23.872 1.434 1.00 23.97 406 ILE B C 1
ATOM 7327 O O . ILE B 1 406 ? -10.678 -24.130 0.402 1.00 24.62 406 ILE B O 1
ATOM 7332 N N . CYS B 1 407 ? -10.476 -24.266 2.630 1.00 23.26 407 CYS B N 1
ATOM 7333 C CA . CYS B 1 407 ? -11.732 -24.992 2.794 1.00 24.51 407 CYS B CA 1
ATOM 7334 C C . CYS B 1 407 ? -12.155 -24.932 4.243 1.00 23.76 407 CYS B C 1
ATOM 7335 O O . CYS B 1 407 ? -11.530 -25.551 5.095 1.00 25.23 407 CYS B O 1
ATOM 7338 N N . TRP B 1 408 ? -13.216 -24.187 4.523 1.00 22.54 408 TRP B N 1
ATOM 7339 C CA . TRP B 1 408 ? -13.699 -24.053 5.887 1.00 23.60 408 TRP B CA 1
ATOM 7340 C C . TRP B 1 408 ? -14.297 -25.335 6.467 1.00 24.72 408 TRP B C 1
ATOM 7341 O O . TRP B 1 408 ? -15.260 -25.884 5.934 1.00 24.94 408 TRP B O 1
ATOM 7352 N N . LEU B 1 409 ? -13.703 -25.807 7.558 1.00 25.01 409 LEU B N 1
ATOM 7353 C CA . LEU B 1 409 ? -14.169 -27.004 8.248 1.00 25.76 409 LEU B CA 1
ATOM 7354 C C . LEU B 1 409 ? -14.376 -26.626 9.708 1.00 26.45 409 LEU B C 1
ATOM 7355 O O . LEU B 1 409 ? -13.598 -25.860 10.272 1.00 25.56 409 LEU B O 1
ATOM 7360 N N . GLY B 1 410 ? -15.434 -27.160 10.309 1.00 27.61 410 GLY B N 1
ATOM 7361 C CA . GLY B 1 410 ? -15.729 -26.854 11.696 1.00 27.11 410 GLY B CA 1
ATOM 7362 C C . GLY B 1 410 ? -15.160 -27.870 12.660 1.00 26.59 410 GLY B C 1
ATOM 7363 O O . GLY B 1 410 ? -14.343 -28.710 12.281 1.00 27.79 410 GLY B O 1
ATOM 7364 N N . TYR B 1 411 ? -15.594 -27.786 13.911 1.00 24.83 411 TYR B N 1
ATOM 7365 C CA . TYR B 1 411 ? -15.133 -28.693 14.948 1.00 24.86 411 TYR B CA 1
ATOM 7366 C C . TYR B 1 411 ? -15.444 -30.122 14.520 1.00 26.18 411 TYR B C 1
ATOM 7367 O O . TYR B 1 411 ? -16.531 -30.400 14.018 1.00 25.09 411 TYR B O 1
ATOM 7376 N N . GLY B 1 412 ? -14.486 -31.020 14.716 1.00 26.11 412 GLY B N 1
ATOM 7377 C CA . GLY B 1 412 ? -14.688 -32.405 14.332 1.00 25.69 412 GLY B CA 1
ATOM 7378 C C . GLY B 1 412 ? -14.237 -32.646 12.905 1.00 27.45 412 GLY B C 1
ATOM 7379 O O . GLY B 1 412 ? -13.398 -33.512 12.645 1.00 26.00 412 GLY B O 1
ATOM 7380 N N . GLU B 1 413 ? -14.785 -31.865 11.978 1.00 27.53 413 GLU B N 1
ATOM 7381 C CA . GLU B 1 413 ? -14.443 -31.990 10.571 1.00 26.89 413 GLU B CA 1
ATOM 7382 C C . GLU B 1 413 ? -12.947 -31.785 10.362 1.00 28.65 413 GLU B C 1
ATOM 7383 O O . GLU B 1 413 ? -12.337 -32.452 9.523 1.00 29.06 413 GLU B O 1
ATOM 7389 N N . ARG B 1 414 ? -12.350 -30.870 11.121 1.00 27.08 414 ARG B N 1
ATOM 7390 C CA . ARG B 1 414 ? -10.923 -30.613 10.976 1.00 27.39 414 ARG B CA 1
ATOM 7391 C C . ARG B 1 414 ? -10.115 -31.858 11.340 1.00 26.87 414 ARG B C 1
ATOM 7392 O O . ARG B 1 414 ? -9.242 -32.281 10.592 1.00 27.25 414 ARG B O 1
ATOM 7400 N N . LYS B 1 415 ? -10.412 -32.454 12.484 1.00 27.69 415 LYS B N 1
ATOM 7401 C CA . LYS B 1 415 ? -9.693 -33.648 12.901 1.00 29.81 415 LYS B CA 1
ATOM 7402 C C . LYS B 1 415 ? -9.833 -34.765 11.856 1.00 29.53 415 LYS B C 1
ATOM 7403 O O . LYS B 1 415 ? -8.849 -35.401 11.470 1.00 28.19 415 LYS B O 1
ATOM 7409 N N . LYS B 1 416 ? -11.054 -34.989 11.388 1.00 30.90 416 LYS B N 1
ATOM 7410 C CA . LYS B 1 416 ? -11.307 -36.031 10.399 1.00 33.07 416 LYS B CA 1
ATOM 7411 C C . LYS B 1 416 ? -10.455 -35.850 9.143 1.00 32.02 416 LYS B C 1
ATOM 7412 O O . LYS B 1 416 ? -9.736 -36.764 8.732 1.00 33.12 416 LYS B O 1
ATOM 7418 N N . MET B 1 417 ? -10.536 -34.667 8.541 1.00 30.73 417 MET B N 1
ATOM 7419 C CA . MET B 1 417 ? -9.782 -34.362 7.330 1.00 28.55 417 MET B CA 1
ATOM 7420 C C . MET B 1 417 ? -8.277 -34.436 7.545 1.00 29.12 417 MET B C 1
ATOM 7421 O O . MET B 1 417 ? -7.541 -34.913 6.679 1.00 29.32 417 MET B O 1
ATOM 7426 N N . GLY B 1 418 ? -7.824 -33.957 8.702 1.00 27.92 418 GLY B N 1
ATOM 7427 C CA . GLY B 1 418 ? -6.406 -33.968 9.004 1.00 27.97 418 GLY B CA 1
ATOM 7428 C C . GLY B 1 418 ? -5.833 -35.360 9.173 1.00 29.44 418 GLY B C 1
ATOM 7429 O O . GLY B 1 418 ? -4.721 -35.634 8.724 1.00 29.70 418 GLY B O 1
ATOM 7430 N N . LEU B 1 419 ? -6.577 -36.241 9.832 1.00 30.24 419 LEU B N 1
ATOM 7431 C CA . LEU B 1 419 ? -6.109 -37.610 10.038 1.00 32.48 419 LEU B CA 1
ATOM 7432 C C . LEU B 1 419 ? -6.166 -38.396 8.727 1.00 32.50 419 LEU B C 1
ATOM 7433 O O . LEU B 1 419 ? -5.305 -39.240 8.465 1.00 33.20 419 LEU B O 1
ATOM 7438 N N . ALA B 1 420 ? -7.171 -38.100 7.904 1.00 31.02 420 ALA B N 1
ATOM 7439 C CA . ALA B 1 420 ? -7.325 -38.766 6.613 1.00 31.99 420 ALA B CA 1
ATOM 7440 C C . ALA B 1 420 ? -6.171 -38.369 5.694 1.00 32.21 420 ALA B C 1
ATOM 7441 O O . ALA B 1 420 ? -5.564 -39.220 5.033 1.00 32.37 420 ALA B O 1
ATOM 7443 N N . ILE B 1 421 ? -5.873 -37.074 5.655 1.00 30.21 421 ILE B N 1
ATOM 7444 C CA . ILE B 1 421 ? -4.781 -36.581 4.830 1.00 29.84 421 ILE B CA 1
ATOM 7445 C C . ILE B 1 421 ? -3.489 -37.277 5.226 1.00 29.19 421 ILE B C 1
ATOM 7446 O O . ILE B 1 421 ? -2.719 -37.715 4.374 1.00 30.58 421 ILE B O 1
ATOM 7451 N N . ASN B 1 422 ? -3.256 -37.373 6.528 1.00 29.11 422 ASN B N 1
ATOM 7452 C CA . ASN B 1 422 ? -2.051 -38.004 7.029 1.00 30.60 422 ASN B CA 1
ATOM 7453 C C . ASN B 1 422 ? -1.999 -39.460 6.584 1.00 32.01 422 ASN B C 1
ATOM 7454 O O . ASN B 1 422 ? -0.928 -39.991 6.301 1.00 32.88 422 ASN B O 1
ATOM 7459 N N . GLU B 1 423 ? -3.161 -40.102 6.513 1.00 34.35 423 GLU B N 1
ATOM 7460 C CA . GLU B 1 423 ? -3.229 -41.497 6.094 1.00 34.96 423 GLU B CA 1
ATOM 7461 C C . GLU B 1 423 ? -2.712 -41.613 4.665 1.00 34.22 423 GLU B C 1
ATOM 7462 O O . GLU B 1 423 ? -1.902 -42.488 4.353 1.00 32.77 423 GLU B O 1
ATOM 7468 N N . LEU B 1 424 ? -3.184 -40.716 3.803 1.00 33.59 424 LEU B N 1
ATOM 7469 C CA . LEU B 1 424 ? -2.785 -40.718 2.402 1.00 34.33 424 LEU B CA 1
ATOM 7470 C C . LEU B 1 424 ? -1.309 -40.396 2.197 1.00 34.26 424 LEU B C 1
ATOM 7471 O O . LEU B 1 424 ? -0.727 -40.787 1.189 1.00 35.29 424 LEU B O 1
ATOM 7476 N N . VAL B 1 425 ? -0.707 -39.673 3.137 1.00 32.90 425 VAL B N 1
ATOM 7477 C CA . VAL B 1 425 ? 0.711 -39.349 3.028 1.00 32.69 425 VAL B CA 1
ATOM 7478 C C . VAL B 1 425 ? 1.494 -40.617 3.367 1.00 33.08 425 VAL B C 1
ATOM 7479 O O . VAL B 1 425 ? 2.536 -40.903 2.773 1.00 31.06 425 VAL B O 1
ATOM 7483 N N . ARG B 1 426 ? 0.968 -41.375 4.326 1.00 33.87 426 ARG B N 1
ATOM 7484 C CA . ARG B 1 426 ? 1.592 -42.617 4.760 1.00 35.65 426 ARG B CA 1
ATOM 7485 C C . ARG B 1 426 ? 1.597 -43.696 3.677 1.00 35.23 426 ARG B C 1
ATOM 7486 O O . ARG B 1 426 ? 2.616 -44.357 3.474 1.00 35.59 426 ARG B O 1
ATOM 7494 N N . THR B 1 427 ? 0.471 -43.871 2.984 1.00 34.97 427 THR B N 1
ATOM 7495 C CA . THR B 1 427 ? 0.373 -44.888 1.930 1.00 34.69 427 THR B CA 1
ATOM 7496 C C . THR B 1 427 ? 1.031 -44.455 0.625 1.00 36.04 427 THR B C 1
ATOM 7497 O O . THR B 1 427 ? 1.322 -45.290 -0.234 1.00 37.61 427 THR B O 1
ATOM 7501 N N . GLY B 1 428 ? 1.248 -43.154 0.465 1.00 35.98 428 GLY B N 1
ATOM 7502 C CA . GLY B 1 428 ? 1.883 -42.665 -0.744 1.00 34.94 428 GLY B CA 1
ATOM 7503 C C . GLY B 1 428 ? 0.962 -42.061 -1.787 1.00 35.83 428 GLY B C 1
ATOM 7504 O O . GLY B 1 428 ? 1.445 -41.554 -2.801 1.00 36.26 428 GLY B O 1
ATOM 7505 N N . GLU B 1 429 ? -0.351 -42.114 -1.571 1.00 35.91 429 GLU B N 1
ATOM 7506 C CA . GLU B 1 429 ? -1.270 -41.524 -2.544 1.00 36.18 429 GLU B CA 1
ATOM 7507 C C . GLU B 1 429 ? -0.956 -40.036 -2.652 1.00 34.94 429 GLU B C 1
ATOM 7508 O O . GLU B 1 429 ? -1.081 -39.438 -3.718 1.00 35.44 429 GLU B O 1
ATOM 7514 N N . LEU B 1 430 ? -0.563 -39.439 -1.531 1.00 33.84 430 LEU B N 1
ATOM 7515 C CA . LEU B 1 430 ? -0.160 -38.037 -1.516 1.00 33.32 430 LEU B CA 1
ATOM 7516 C C . LEU B 1 430 ? 1.356 -38.159 -1.638 1.00 33.19 430 LEU B C 1
ATOM 7517 O O . LEU B 1 430 ? 1.996 -38.867 -0.858 1.00 33.46 430 LEU B O 1
ATOM 7522 N N . LYS B 1 431 ? 1.926 -37.481 -2.623 1.00 33.70 431 LYS B N 1
ATOM 7523 C CA . LYS B 1 431 ? 3.357 -37.583 -2.896 1.00 34.02 431 LYS B CA 1
ATOM 7524 C C . LYS B 1 431 ? 4.357 -37.008 -1.893 1.00 33.92 431 LYS B C 1
ATOM 7525 O O . LYS B 1 431 ? 5.564 -37.201 -2.041 1.00 34.89 431 LYS B O 1
ATOM 7531 N N . ALA B 1 432 ? 3.868 -36.314 -0.874 1.00 33.08 432 ALA B N 1
ATOM 7532 C CA . ALA B 1 432 ? 4.742 -35.739 0.144 1.00 31.44 432 ALA B CA 1
ATOM 7533 C C . ALA B 1 432 ? 3.881 -35.188 1.272 1.00 30.46 432 ALA B C 1
ATOM 7534 O O . ALA B 1 432 ? 2.671 -35.047 1.114 1.00 31.05 432 ALA B O 1
ATOM 7536 N N . PRO B 1 433 ? 4.488 -34.886 2.431 1.00 28.50 433 PRO B N 1
ATOM 7537 C CA . PRO B 1 433 ? 3.726 -34.347 3.559 1.00 28.14 433 PRO B CA 1
ATOM 7538 C C . PRO B 1 433 ? 2.982 -33.066 3.184 1.00 28.42 433 PRO B C 1
ATOM 7539 O O . PRO B 1 433 ? 3.376 -32.355 2.259 1.00 28.31 433 PRO B O 1
ATOM 7543 N N . VAL B 1 434 ? 1.896 -32.781 3.893 1.00 29.07 434 VAL B N 1
ATOM 7544 C CA . VAL B 1 434 ? 1.126 -31.576 3.621 1.00 29.40 434 VAL B CA 1
ATOM 7545 C C . VAL B 1 434 ? 1.004 -30.781 4.907 1.00 29.38 434 VAL B C 1
ATOM 7546 O O . VAL B 1 434 ? 0.837 -31.352 5.991 1.00 29.37 434 VAL B O 1
ATOM 7550 N N . VAL B 1 435 ? 1.099 -29.462 4.788 1.00 27.94 435 VAL B N 1
ATOM 7551 C CA . VAL B 1 435 ? 0.989 -28.603 5.948 1.00 26.23 435 VAL B CA 1
ATOM 7552 C C . VAL B 1 435 ? -0.473 -28.221 6.152 1.00 26.18 435 VAL B C 1
ATOM 7553 O O . VAL B 1 435 ? -1.172 -27.857 5.203 1.00 24.76 435 VAL B O 1
ATOM 7557 N N . ILE B 1 436 ? -0.934 -28.339 7.392 1.00 24.93 436 ILE B N 1
ATOM 7558 C CA . ILE B 1 436 ? -2.303 -28.000 7.742 1.00 25.00 436 ILE B CA 1
ATOM 7559 C C . ILE B 1 436 ? -2.252 -26.768 8.643 1.00 25.59 436 ILE B C 1
ATOM 7560 O O . ILE B 1 436 ? -1.611 -26.781 9.699 1.00 26.21 436 ILE B O 1
ATOM 7565 N N . GLY B 1 437 ? -2.920 -25.702 8.212 1.00 22.99 437 GLY B N 1
ATOM 7566 C CA . GLY B 1 437 ? -2.920 -24.472 8.979 1.00 21.95 437 GLY B CA 1
ATOM 7567 C C . GLY B 1 437 ? -4.196 -23.668 8.824 1.00 20.92 437 GLY B C 1
ATOM 7568 O O . GLY B 1 437 ? -5.283 -24.224 8.630 1.00 20.66 437 GLY B O 1
ATOM 7569 N N . ARG B 1 438 ? -4.065 -22.350 8.899 1.00 18.38 438 ARG B N 1
ATOM 7570 C CA . ARG B 1 438 ? -5.219 -21.466 8.792 1.00 19.01 438 ARG B CA 1
ATOM 7571 C C . ARG B 1 438 ? -4.761 -20.029 8.980 1.00 18.81 438 ARG B C 1
ATOM 7572 O O . ARG B 1 438 ? -3.594 -19.777 9.249 1.00 20.05 438 ARG B O 1
ATOM 7580 N N . ASP B 1 439 ? -5.692 -19.096 8.834 1.00 20.81 439 ASP B N 1
ATOM 7581 C CA . ASP B 1 439 ? -5.401 -17.687 9.039 1.00 20.85 439 ASP B CA 1
ATOM 7582 C C . ASP B 1 439 ? -5.525 -17.539 10.549 1.00 20.61 439 ASP B C 1
ATOM 7583 O O . ASP B 1 439 ? -5.949 -18.485 11.226 1.00 19.92 439 ASP B O 1
ATOM 7588 N N . HIS B 1 440 ? -5.132 -16.388 11.087 1.00 21.26 440 HIS B N 1
ATOM 7589 C CA . HIS B 1 440 ? -5.258 -16.168 12.523 1.00 20.92 440 HIS B CA 1
ATOM 7590 C C . HIS B 1 440 ? -6.682 -15.733 12.830 1.00 21.91 440 HIS B C 1
ATOM 7591 O O . HIS B 1 440 ? -7.077 -15.653 13.990 1.00 22.67 440 HIS B O 1
ATOM 7598 N N . LEU B 1 441 ? -7.440 -15.422 11.782 1.00 21.79 441 LEU B N 1
ATOM 7599 C CA . LEU B 1 441 ? -8.842 -15.070 11.951 1.00 23.65 441 LEU B CA 1
ATOM 7600 C C . LEU B 1 441 ? -9.499 -16.440 11.969 1.00 23.22 441 LEU B C 1
ATOM 7601 O O . LEU B 1 441 ? -9.423 -17.179 10.988 1.00 25.35 441 LEU B O 1
ATOM 7606 N N . ASP B 1 442 ? -10.122 -16.791 13.084 1.00 22.73 442 ASP B N 1
ATOM 7607 C CA . ASP B 1 442 ? -10.761 -18.099 13.215 1.00 22.22 442 ASP B CA 1
ATOM 7608 C C . ASP B 1 442 ? -11.694 -18.030 14.424 1.00 21.52 442 ASP B C 1
ATOM 7609 O O . ASP B 1 442 ? -11.667 -17.050 15.162 1.00 20.73 442 ASP B O 1
ATOM 7614 N N . CYS B 1 443 ? -12.510 -19.061 14.625 1.00 21.61 443 CYS B N 1
ATOM 7615 C CA . CYS B 1 443 ? -13.480 -19.093 15.723 1.00 20.03 443 CYS B CA 1
ATOM 7616 C C . CYS B 1 443 ? -12.956 -18.888 17.148 1.00 19.91 443 CYS B C 1
ATOM 7617 O O . CYS B 1 443 ? -13.672 -18.353 17.995 1.00 19.99 443 CYS B O 1
ATOM 7620 N N . GLY B 1 444 ? -11.732 -19.319 17.442 1.00 18.31 444 GLY B N 1
ATOM 7621 C CA . GLY B 1 444 ? -11.243 -19.141 18.804 1.00 17.68 444 GLY B CA 1
ATOM 7622 C C . GLY B 1 444 ? -9.799 -18.699 18.970 1.00 18.18 444 GLY B C 1
ATOM 7623 O O . GLY B 1 444 ? -9.175 -18.972 19.990 1.00 17.51 444 GLY B O 1
ATOM 7624 N N . SER B 1 445 ? -9.270 -17.978 17.994 1.00 17.87 445 SER B N 1
ATOM 7625 C CA . SER B 1 445 ? -7.876 -17.567 18.059 1.00 19.65 445 SER B CA 1
ATOM 7626 C C . SER B 1 445 ? -7.621 -16.061 18.098 1.00 18.76 445 SER B C 1
ATOM 7627 O O . SER B 1 445 ? -6.464 -15.630 18.119 1.00 18.14 445 SER B O 1
ATOM 7630 N N . VAL B 1 446 ? -8.675 -15.258 18.140 1.00 18.90 446 VAL B N 1
ATOM 7631 C CA . VAL B 1 446 ? -8.473 -13.814 18.082 1.00 19.30 446 VAL B CA 1
ATOM 7632 C C . VAL B 1 446 ? -9.400 -12.940 18.919 1.00 19.56 446 VAL B C 1
ATOM 7633 O O . VAL B 1 446 ? -10.533 -13.312 19.234 1.00 22.85 446 VAL B O 1
ATOM 7637 N N . ALA B 1 447 ? -8.881 -11.774 19.285 1.00 18.93 447 ALA B N 1
ATOM 7638 C CA . ALA B 1 447 ? -9.614 -10.765 20.042 1.00 19.07 447 ALA B CA 1
ATOM 7639 C C . ALA B 1 447 ? -9.442 -9.497 19.197 1.00 19.34 447 ALA B C 1
ATOM 7640 O O . ALA B 1 447 ? -8.314 -9.060 18.963 1.00 19.42 447 ALA B O 1
ATOM 7642 N N . SER B 1 448 ? -10.550 -8.922 18.732 1.00 20.68 448 SER B N 1
ATOM 7643 C CA . SER B 1 448 ? -10.507 -7.735 17.870 1.00 18.92 448 SER B CA 1
ATOM 7644 C C . SER B 1 448 ? -11.859 -7.018 17.847 1.00 19.76 448 SER B C 1
ATOM 7645 O O . SER B 1 448 ? -12.691 -7.271 16.979 1.00 19.68 448 SER B O 1
ATOM 7648 N N . PRO B 1 449 ? -12.079 -6.093 18.791 1.00 20.21 449 PRO B N 1
ATOM 7649 C CA . PRO B 1 449 ? -13.323 -5.321 18.919 1.00 20.03 449 PRO B CA 1
ATOM 7650 C C . PRO B 1 449 ? -13.882 -4.710 17.629 1.00 20.44 449 PRO B C 1
ATOM 7651 O O . PRO B 1 449 ? -15.096 -4.562 17.487 1.00 18.13 449 PRO B O 1
ATOM 7655 N N . ASN B 1 450 ? -13.004 -4.356 16.695 1.00 20.04 450 ASN B N 1
ATOM 7656 C CA . ASN B 1 450 ? -13.442 -3.771 15.431 1.00 20.88 450 ASN B CA 1
ATOM 7657 C C . ASN B 1 450 ? -13.543 -4.802 14.311 1.00 20.72 450 ASN B C 1
ATOM 7658 O O . ASN B 1 450 ? -13.683 -4.440 13.142 1.00 22.03 450 ASN B O 1
ATOM 7663 N N . ARG B 1 451 ? -13.472 -6.083 14.651 1.00 21.14 451 ARG B N 1
ATOM 7664 C CA . ARG B 1 451 ? -13.561 -7.106 13.621 1.00 20.56 451 ARG B CA 1
ATOM 7665 C C . ARG B 1 451 ? -14.131 -8.438 14.119 1.00 21.63 451 ARG B C 1
ATOM 7666 O O . ARG B 1 451 ? -15.348 -8.561 14.248 1.00 22.36 451 ARG B O 1
ATOM 7674 N N . GLU B 1 452 ? -13.275 -9.423 14.402 1.00 20.37 452 GLU B N 1
ATOM 7675 C CA . GLU B 1 452 ? -13.750 -10.748 14.851 1.00 22.00 452 GLU B CA 1
ATOM 7676 C C . GLU B 1 452 ? -14.581 -10.810 16.137 1.00 21.31 452 GLU B C 1
ATOM 7677 O O . GLU B 1 452 ? -15.445 -11.674 16.273 1.00 20.33 452 GLU B O 1
ATOM 7683 N N . THR B 1 453 ? -14.320 -9.921 17.087 1.00 20.55 453 THR B N 1
ATOM 7684 C CA . THR B 1 453 ? -15.085 -9.945 18.322 1.00 22.15 453 THR B CA 1
ATOM 7685 C C . THR B 1 453 ? -15.889 -8.665 18.498 1.00 23.44 453 THR B C 1
ATOM 7686 O O . THR B 1 453 ? -16.150 -8.219 19.615 1.00 24.94 453 THR B O 1
ATOM 7690 N N . GLU B 1 454 ? -16.276 -8.074 17.375 1.00 25.15 454 GLU B N 1
ATOM 7691 C CA . GLU B 1 454 ? -17.069 -6.855 17.397 1.00 25.27 454 GLU B CA 1
ATOM 7692 C C . GLU B 1 454 ? -18.477 -7.197 17.866 1.00 24.14 454 GLU B C 1
ATOM 7693 O O . GLU B 1 454 ? -19.126 -8.088 17.316 1.00 22.07 454 GLU B O 1
ATOM 7699 N N . ALA B 1 455 ? -18.938 -6.492 18.890 1.00 22.44 455 ALA B N 1
ATOM 7700 C CA . ALA B 1 455 ? -20.276 -6.704 19.426 1.00 24.35 455 ALA B CA 1
ATOM 7701 C C . ALA B 1 455 ? -20.562 -8.125 19.897 1.00 24.66 455 ALA B C 1
ATOM 7702 O O . ALA B 1 455 ? -21.526 -8.744 19.446 1.00 24.09 455 ALA B O 1
ATOM 7704 N N . MET B 1 456 ? -19.725 -8.652 20.786 1.00 24.45 456 MET B N 1
ATOM 7705 C CA . MET B 1 456 ? -19.974 -9.980 21.332 1.00 24.14 456 MET B CA 1
ATOM 7706 C C . MET B 1 456 ? -21.259 -9.758 22.116 1.00 24.32 456 MET B C 1
ATOM 7707 O O . MET B 1 456 ? -21.431 -8.695 22.717 1.00 23.03 456 MET B O 1
ATOM 7712 N N . LYS B 1 457 ? -22.163 -10.734 22.113 1.00 24.23 457 LYS B N 1
ATOM 7713 C CA . LYS B 1 457 ? -23.431 -10.555 22.810 1.00 25.20 457 LYS B CA 1
ATOM 7714 C C . LYS B 1 457 ? -23.307 -10.264 24.302 1.00 24.95 457 LYS B C 1
ATOM 7715 O O . LYS B 1 457 ? -24.210 -9.680 24.897 1.00 23.03 457 LYS B O 1
ATOM 7721 N N . ASP B 1 458 ? -22.197 -10.653 24.916 1.00 23.97 458 ASP B N 1
ATOM 7722 C CA . ASP B 1 458 ? -22.032 -10.392 26.342 1.00 22.80 458 ASP B CA 1
ATOM 7723 C C . ASP B 1 458 ? -21.186 -9.134 26.575 1.00 21.13 458 ASP B C 1
ATOM 7724 O O . ASP B 1 458 ? -20.970 -8.720 27.712 1.00 19.49 458 ASP B O 1
ATOM 7729 N N . GLY B 1 459 ? -20.726 -8.524 25.487 1.00 20.12 459 GLY B N 1
ATOM 7730 C CA . GLY B 1 459 ? -19.915 -7.323 25.594 1.00 20.21 459 GLY B CA 1
ATOM 7731 C C . GLY B 1 459 ? -18.464 -7.606 25.947 1.00 20.31 459 GLY B C 1
ATOM 7732 O O . GLY B 1 459 ? -17.764 -6.717 26.442 1.00 20.91 459 GLY B O 1
ATOM 7733 N N . SER B 1 460 ? -18.015 -8.837 25.697 1.00 17.79 460 SER B N 1
ATOM 7734 C CA . SER B 1 460 ? -16.637 -9.246 25.990 1.00 19.49 460 SER B CA 1
ATOM 7735 C C . SER B 1 460 ? -15.666 -8.954 24.839 1.00 19.13 460 SER B C 1
ATOM 7736 O O . SER B 1 460 ? -14.592 -9.543 24.766 1.00 18.48 460 SER B O 1
ATOM 7739 N N . ASP B 1 461 ? -16.054 -8.040 23.957 1.00 21.80 461 ASP B N 1
ATOM 7740 C CA . ASP B 1 461 ? -15.251 -7.646 22.796 1.00 24.23 461 ASP B CA 1
ATOM 7741 C C . ASP B 1 461 ? -13.735 -7.565 23.003 1.00 25.52 461 ASP B C 1
ATOM 7742 O O . ASP B 1 461 ? -12.962 -8.207 22.282 1.00 25.84 461 ASP B O 1
ATOM 7747 N N . ALA B 1 462 ? -13.319 -6.762 23.981 1.00 23.92 462 ALA B N 1
ATOM 7748 C CA . ALA B 1 462 ? -11.902 -6.528 24.255 1.00 23.13 462 ALA B CA 1
ATOM 7749 C C . ALA B 1 462 ? -11.137 -7.558 25.085 1.00 21.85 462 ALA B C 1
ATOM 7750 O O . ALA B 1 462 ? -9.948 -7.379 25.339 1.00 21.74 462 ALA B O 1
ATOM 7752 N N . VAL B 1 463 ? -11.791 -8.632 25.510 1.00 22.48 463 VAL B N 1
ATOM 7753 C CA . VAL B 1 463 ? -11.093 -9.641 26.300 1.00 21.04 463 VAL B CA 1
ATOM 7754 C C . VAL B 1 463 ? -10.092 -10.380 25.416 1.00 20.16 463 VAL B C 1
ATOM 7755 O O . VAL B 1 463 ? -10.465 -10.962 24.406 1.00 20.75 463 VAL B O 1
ATOM 7759 N N . GLY B 1 464 ? -8.819 -10.362 25.799 1.00 20.22 464 GLY B N 1
ATOM 7760 C CA . GLY B 1 464 ? -7.812 -11.022 24.984 1.00 17.74 464 GLY B CA 1
ATOM 7761 C C . GLY B 1 464 ? -7.281 -12.346 25.514 1.00 19.40 464 GLY B C 1
ATOM 7762 O O . GLY B 1 464 ? -6.404 -12.947 24.898 1.00 18.34 464 GLY B O 1
ATOM 7763 N N . ASP B 1 465 ? -7.805 -12.812 26.642 1.00 18.70 465 ASP B N 1
ATOM 7764 C CA . ASP B 1 465 ? -7.336 -14.069 27.220 1.00 20.55 465 ASP B CA 1
ATOM 7765 C C . ASP B 1 465 ? -7.432 -15.278 26.297 1.00 20.62 465 ASP B C 1
ATOM 7766 O O . ASP B 1 465 ? -6.506 -16.091 26.233 1.00 21.94 465 ASP B O 1
ATOM 7771 N N . TRP B 1 466 ? -8.545 -15.401 25.583 1.00 19.72 466 TRP B N 1
ATOM 7772 C CA . TRP B 1 466 ? -8.741 -16.549 24.711 1.00 20.66 466 TRP B CA 1
ATOM 7773 C C . TRP B 1 466 ? -7.691 -16.699 23.606 1.00 21.47 466 TRP B C 1
ATOM 7774 O O . TRP B 1 466 ? -7.268 -17.816 23.297 1.00 19.85 466 TRP B O 1
ATOM 7785 N N . ALA B 1 467 ? -7.264 -15.590 23.010 1.00 20.10 467 ALA B N 1
ATOM 7786 C CA . ALA B 1 467 ? -6.263 -15.669 21.953 1.00 19.38 467 ALA B CA 1
ATOM 7787 C C . ALA B 1 467 ? -5.002 -16.273 22.552 1.00 19.68 467 ALA B C 1
ATOM 7788 O O . ALA B 1 467 ? -4.338 -17.106 21.935 1.00 20.41 467 ALA B O 1
ATOM 7790 N N . VAL B 1 468 ? -4.681 -15.852 23.767 1.00 19.68 468 VAL B N 1
ATOM 7791 C CA . VAL B 1 468 ? -3.507 -16.356 24.450 1.00 19.63 468 VAL B CA 1
ATOM 7792 C C . VAL B 1 468 ? -3.685 -17.850 24.713 1.00 20.54 468 VAL B C 1
ATOM 7793 O O . VAL B 1 468 ? -2.820 -18.654 24.368 1.00 19.71 468 VAL B O 1
ATOM 7797 N N . LEU B 1 469 ? -4.816 -18.220 25.304 1.00 20.91 469 LEU B N 1
ATOM 7798 C CA . LEU B 1 469 ? -5.085 -19.627 25.599 1.00 23.04 469 LEU B CA 1
ATOM 7799 C C . LEU B 1 469 ? -5.008 -20.470 24.328 1.00 21.41 469 LEU B C 1
ATOM 7800 O O . LEU B 1 469 ? -4.473 -21.572 24.348 1.00 23.12 469 LEU B O 1
ATOM 7805 N N . ASN B 1 470 ? -5.515 -19.946 23.218 1.00 21.32 470 ASN B N 1
ATOM 7806 C CA . ASN B 1 470 ? -5.462 -20.674 21.956 1.00 19.56 470 ASN B CA 1
ATOM 7807 C C . ASN B 1 470 ? -4.017 -21.072 21.655 1.00 20.23 470 ASN B C 1
ATOM 7808 O O . ASN B 1 470 ? -3.716 -22.258 21.447 1.00 16.63 470 ASN B O 1
ATOM 7813 N N . ALA B 1 471 ? -3.123 -20.084 21.650 1.00 18.18 471 ALA B N 1
ATOM 7814 C CA . ALA B 1 471 ? -1.715 -20.340 21.374 1.00 18.62 471 ALA B CA 1
ATOM 7815 C C . ALA B 1 471 ? -1.120 -21.314 22.384 1.00 19.89 471 ALA B C 1
ATOM 7816 O O . ALA B 1 471 ? -0.335 -22.200 22.031 1.00 20.25 471 ALA B O 1
ATOM 7818 N N . LEU B 1 472 ? -1.490 -21.138 23.645 1.00 19.35 472 LEU B N 1
ATOM 7819 C CA . LEU B 1 472 ? -0.999 -21.998 24.708 1.00 21.67 472 LEU B CA 1
ATOM 7820 C C . LEU B 1 472 ? -1.484 -23.442 24.574 1.00 22.04 472 LEU B C 1
ATOM 7821 O O . LEU B 1 472 ? -0.691 -24.377 24.701 1.00 22.58 472 LEU B O 1
ATOM 7826 N N . VAL B 1 473 ? -2.777 -23.632 24.321 1.00 22.75 473 VAL B N 1
ATOM 7827 C CA . VAL B 1 473 ? -3.326 -24.984 24.208 1.00 23.90 473 VAL B CA 1
ATOM 7828 C C . VAL B 1 473 ? -2.770 -25.734 23.018 1.00 23.21 473 VAL B C 1
ATOM 7829 O O . VAL B 1 473 ? -2.458 -26.921 23.118 1.00 22.75 473 VAL B O 1
ATOM 7833 N N . ASN B 1 474 ? -2.661 -25.054 21.882 1.00 21.98 474 ASN B N 1
ATOM 7834 C CA . ASN B 1 474 ? -2.143 -25.705 20.692 1.00 23.12 474 ASN B CA 1
ATOM 7835 C C . ASN B 1 474 ? -0.679 -26.087 20.849 1.00 23.98 474 ASN B C 1
ATOM 7836 O O . ASN B 1 474 ? -0.219 -27.067 20.255 1.00 24.28 474 ASN B O 1
ATOM 7841 N N . THR B 1 475 ? 0.051 -25.324 21.658 1.00 23.73 475 THR B N 1
ATOM 7842 C CA . THR B 1 475 ? 1.445 -25.651 21.911 1.00 24.15 475 THR B CA 1
ATOM 7843 C C . THR B 1 475 ? 1.444 -26.953 22.714 1.00 24.38 475 THR B C 1
ATOM 7844 O O . THR B 1 475 ? 2.206 -27.869 22.419 1.00 25.20 475 THR B O 1
ATOM 7848 N N . ALA B 1 476 ? 0.569 -27.031 23.714 1.00 24.26 476 ALA B N 1
ATOM 7849 C CA . ALA B 1 476 ? 0.462 -28.217 24.561 1.00 25.57 476 ALA B CA 1
ATOM 7850 C C . ALA B 1 476 ? -0.104 -29.404 23.781 1.00 26.20 476 ALA B C 1
ATOM 7851 O O . ALA B 1 476 ? 0.296 -30.544 23.996 1.00 27.03 476 ALA B O 1
ATOM 7853 N N . ALA B 1 477 ? -1.032 -29.121 22.876 1.00 25.51 477 ALA B N 1
ATOM 7854 C CA . ALA B 1 477 ? -1.660 -30.153 22.059 1.00 26.08 477 ALA B CA 1
ATOM 7855 C C . ALA B 1 477 ? -0.658 -30.825 21.122 1.00 26.06 477 ALA B C 1
ATOM 7856 O O . ALA B 1 477 ? -0.804 -32.000 20.791 1.00 25.62 477 ALA B O 1
ATOM 7858 N N . GLY B 1 478 ? 0.341 -30.074 20.668 1.00 25.54 478 GLY B N 1
ATOM 7859 C CA . GLY B 1 478 ? 1.341 -30.666 19.801 1.00 24.79 478 GLY B CA 1
ATOM 7860 C C . GLY B 1 478 ? 1.386 -30.194 18.363 1.00 24.77 478 GLY B C 1
ATOM 7861 O O . GLY B 1 478 ? 1.724 -30.974 17.474 1.00 23.79 478 GLY B O 1
ATOM 7862 N N . ALA B 1 479 ? 1.053 -28.929 18.122 1.00 23.98 479 ALA B N 1
ATOM 7863 C CA . ALA B 1 479 ? 1.098 -28.384 16.766 1.00 22.99 479 ALA B CA 1
ATOM 7864 C C . ALA B 1 479 ? 2.565 -28.294 16.336 1.00 22.64 479 ALA B C 1
ATOM 7865 O O . ALA B 1 479 ? 3.456 -28.395 17.175 1.00 23.81 479 ALA B O 1
ATOM 7867 N N . SER B 1 480 ? 2.816 -28.105 15.042 1.00 21.25 480 SER B N 1
ATOM 7868 C CA . SER B 1 480 ? 4.182 -28.012 14.525 1.00 21.28 480 SER B CA 1
ATOM 7869 C C . SER B 1 480 ? 4.799 -26.634 14.756 1.00 22.54 480 SER B C 1
ATOM 7870 O O . SER B 1 480 ? 6.000 -26.513 15.017 1.00 21.57 480 SER B O 1
ATOM 7873 N N . TRP B 1 481 ? 3.991 -25.588 14.622 1.00 21.81 481 TRP B N 1
ATOM 7874 C CA . TRP B 1 481 ? 4.474 -24.251 14.941 1.00 21.65 481 TRP B CA 1
ATOM 7875 C C . TRP B 1 481 ? 3.317 -23.337 15.324 1.00 20.54 481 TRP B C 1
ATOM 7876 O O . TRP B 1 481 ? 2.302 -23.249 14.636 1.00 20.68 481 TRP B O 1
ATOM 7887 N N . VAL B 1 482 ? 3.464 -22.724 16.493 1.00 19.55 482 VAL B N 1
ATOM 7888 C CA . VAL B 1 482 ? 2.457 -21.838 17.059 1.00 17.93 482 VAL B CA 1
ATOM 7889 C C . VAL B 1 482 ? 2.943 -20.392 17.096 1.00 17.43 482 VAL B C 1
ATOM 7890 O O . VAL B 1 482 ? 4.105 -20.112 17.391 1.00 18.35 482 VAL B O 1
ATOM 7894 N N . SER B 1 483 ? 2.045 -19.469 16.810 1.00 17.26 483 SER B N 1
ATOM 7895 C CA . SER B 1 483 ? 2.423 -18.071 16.810 1.00 19.36 483 SER B CA 1
ATOM 7896 C C . SER B 1 483 ? 1.386 -17.203 17.505 1.00 19.77 483 SER B C 1
ATOM 7897 O O . SER B 1 483 ? 0.202 -17.527 17.526 1.00 21.97 483 SER B O 1
ATOM 7900 N N . PHE B 1 484 ? 1.850 -16.109 18.092 1.00 18.49 484 PHE B N 1
ATOM 7901 C CA . PHE B 1 484 ? 0.974 -15.165 18.762 1.00 19.72 484 PHE B CA 1
ATOM 7902 C C . PHE B 1 484 ? 1.400 -13.792 18.251 1.00 20.83 484 PHE B C 1
ATOM 7903 O O . PHE B 1 484 ? 2.527 -13.357 18.491 1.00 18.50 484 PHE B O 1
ATOM 7911 N N . HIS B 1 485 ? 0.509 -13.123 17.525 1.00 21.83 485 HIS B N 1
ATOM 7912 C CA . HIS B 1 485 ? 0.819 -11.812 16.967 1.00 21.52 485 HIS B CA 1
ATOM 7913 C C . HIS B 1 485 ? -0.041 -10.710 17.564 1.00 21.84 485 HIS B C 1
ATOM 7914 O O . HIS B 1 485 ? -1.041 -10.966 18.241 1.00 20.70 485 HIS B O 1
ATOM 7921 N N . HIS B 1 486 ? 0.358 -9.476 17.284 1.00 21.94 486 HIS B N 1
ATOM 7922 C CA . HIS B 1 486 ? -0.377 -8.311 17.743 1.00 21.76 486 HIS B CA 1
ATOM 7923 C C . HIS B 1 486 ? -0.629 -7.359 16.580 1.00 19.70 486 HIS B C 1
ATOM 7924 O O . HIS B 1 486 ? 0.266 -7.097 15.785 1.00 20.69 486 HIS B O 1
ATOM 7931 N N . GLY B 1 487 ? -1.858 -6.863 16.476 1.00 20.68 487 GLY B N 1
ATOM 7932 C CA . GLY B 1 487 ? -2.192 -5.899 15.440 1.00 18.25 487 GLY B CA 1
ATOM 7933 C C . GLY B 1 487 ? -2.532 -6.406 14.058 1.00 20.38 487 GLY B C 1
ATOM 7934 O O . GLY B 1 487 ? -2.713 -5.611 13.137 1.00 18.37 487 GLY B O 1
ATOM 7935 N N . GLY B 1 488 ? -2.623 -7.720 13.897 1.00 19.54 488 GLY B N 1
ATOM 7936 C CA . GLY B 1 488 ? -2.953 -8.248 12.593 1.00 18.40 488 GLY B CA 1
ATOM 7937 C C . GLY B 1 488 ? -4.309 -7.768 12.102 1.00 20.10 488 GLY B C 1
ATOM 7938 O O . GLY B 1 488 ? -5.243 -7.575 12.887 1.00 19.69 488 GLY B O 1
ATOM 7939 N N . GLY B 1 489 ? -4.403 -7.561 10.793 1.00 19.53 489 GLY B N 1
ATOM 7940 C CA . GLY B 1 489 ? -5.645 -7.144 10.177 1.00 20.60 489 GLY B CA 1
ATOM 7941 C C . GLY B 1 489 ? -6.127 -5.726 10.427 1.00 20.31 489 GLY B C 1
ATOM 7942 O O . GLY B 1 489 ? -6.400 -4.988 9.482 1.00 18.65 489 GLY B O 1
ATOM 7943 N N . VAL B 1 490 ? -6.231 -5.339 11.691 1.00 19.42 490 VAL B N 1
ATOM 7944 C CA . VAL B 1 490 ? -6.732 -4.013 12.020 1.00 19.70 490 VAL B CA 1
ATOM 7945 C C . VAL B 1 490 ? -5.695 -2.986 12.461 1.00 20.30 490 VAL B C 1
ATOM 7946 O O . VAL B 1 490 ? -6.041 -1.823 12.688 1.00 20.44 490 VAL B O 1
ATOM 7950 N N . GLY B 1 491 ? -4.437 -3.406 12.591 1.00 17.68 491 GLY B N 1
ATOM 7951 C CA . GLY B 1 491 ? -3.394 -2.479 12.994 1.00 17.19 491 GLY B CA 1
ATOM 7952 C C . GLY B 1 491 ? -3.047 -2.439 14.475 1.00 18.96 491 GLY B C 1
ATOM 7953 O O . GLY B 1 491 ? -3.752 -3.005 15.312 1.00 18.57 491 GLY B O 1
ATOM 7954 N N . MET B 1 492 ? -1.948 -1.755 14.793 1.00 19.40 492 MET B N 1
ATOM 7955 C CA . MET B 1 492 ? -1.456 -1.627 16.167 1.00 21.78 492 MET B CA 1
ATOM 7956 C C . MET B 1 492 ? -2.516 -1.259 17.211 1.00 22.82 492 MET B C 1
ATOM 7957 O O . MET B 1 492 ? -3.326 -0.355 17.006 1.00 23.56 492 MET B O 1
ATOM 7962 N N . GLY B 1 493 ? -2.489 -1.969 18.335 1.00 23.18 493 GLY B N 1
ATOM 7963 C CA . GLY B 1 493 ? -3.422 -1.713 19.415 1.00 21.64 493 GLY B CA 1
ATOM 7964 C C . GLY B 1 493 ? -4.839 -2.247 19.270 1.00 22.01 493 GLY B C 1
ATOM 7965 O O . GLY B 1 493 ? -5.592 -2.248 20.249 1.00 20.51 493 GLY B O 1
ATOM 7966 N N . TYR B 1 494 ? -5.216 -2.721 18.084 1.00 21.60 494 TYR B N 1
ATOM 7967 C CA . TYR B 1 494 ? -6.581 -3.208 17.898 1.00 18.89 494 TYR B CA 1
ATOM 7968 C C . TYR B 1 494 ? -6.863 -4.715 17.910 1.00 18.99 494 TYR B C 1
ATOM 7969 O O . TYR B 1 494 ? -8.027 -5.121 17.883 1.00 18.57 494 TYR B O 1
ATOM 7978 N N . SER B 1 495 ? -5.831 -5.550 17.963 1.00 18.99 495 SER B N 1
ATOM 7979 C CA . SER B 1 495 ? -6.069 -6.996 18.004 1.00 19.14 495 SER B CA 1
ATOM 7980 C C . SER B 1 495 ? -4.915 -7.823 18.550 1.00 18.34 495 SER B C 1
ATOM 7981 O O . SER B 1 495 ? -3.749 -7.430 18.472 1.00 17.67 495 SER B O 1
ATOM 7984 N N . LEU B 1 496 ? -5.275 -8.970 19.119 1.00 17.96 496 LEU B N 1
ATOM 7985 C CA . LEU B 1 496 ? -4.329 -9.937 19.664 1.00 18.80 496 LEU B CA 1
ATOM 7986 C C . LEU B 1 496 ? -4.855 -11.245 19.091 1.00 19.81 496 LEU B C 1
ATOM 7987 O O . LEU B 1 496 ? -6.063 -11.490 19.112 1.00 20.33 496 LEU B O 1
ATOM 7992 N N . HIS B 1 497 ? -3.966 -12.086 18.580 1.00 20.78 497 HIS B N 1
ATOM 7993 C CA . HIS B 1 497 ? -4.412 -13.324 17.965 1.00 20.18 497 HIS B CA 1
ATOM 7994 C C . HIS B 1 497 ? -3.321 -14.380 17.846 1.00 21.13 497 HIS B C 1
ATOM 7995 O O . HIS B 1 497 ? -2.129 -14.067 17.872 1.00 21.71 497 HIS B O 1
ATOM 8002 N N . ALA B 1 498 ? -3.745 -15.632 17.688 1.00 21.38 498 ALA B N 1
ATOM 8003 C CA . ALA B 1 498 ? -2.814 -16.747 17.594 1.00 21.38 498 ALA B CA 1
ATOM 8004 C C . ALA B 1 498 ? -2.967 -17.575 16.331 1.00 21.19 498 ALA B C 1
ATOM 8005 O O . ALA B 1 498 ? -4.064 -17.717 15.791 1.00 20.73 498 ALA B O 1
ATOM 8007 N N . GLY B 1 499 ? -1.853 -18.134 15.873 1.00 21.35 499 GLY B N 1
ATOM 8008 C CA . GLY B 1 499 ? -1.876 -18.966 14.683 1.00 23.15 499 GLY B CA 1
ATOM 8009 C C . GLY B 1 499 ? -1.447 -20.375 15.038 1.00 23.16 499 GLY B C 1
ATOM 8010 O O . GLY B 1 499 ? -0.820 -20.587 16.077 1.00 24.34 499 GLY B O 1
ATOM 8011 N N . MET B 1 500 ? -1.782 -21.346 14.196 1.00 24.15 500 MET B N 1
ATOM 8012 C CA . MET B 1 500 ? -1.394 -22.731 14.463 1.00 26.05 500 MET B CA 1
ATOM 8013 C C . MET B 1 500 ? -1.234 -23.528 13.177 1.00 24.66 500 MET B C 1
ATOM 8014 O O . MET B 1 500 ? -2.108 -23.517 12.314 1.00 23.36 500 MET B O 1
ATOM 8019 N N . VAL B 1 501 ? -0.092 -24.197 13.047 1.00 25.13 501 VAL B N 1
ATOM 8020 C CA . VAL B 1 501 ? 0.195 -25.016 11.875 1.00 23.82 501 VAL B CA 1
ATOM 8021 C C . VAL B 1 501 ? 0.637 -26.396 12.350 1.00 23.46 501 VAL B C 1
ATOM 8022 O O . VAL B 1 501 ? 1.397 -26.511 13.318 1.00 21.18 501 VAL B O 1
ATOM 8026 N N . ALA B 1 502 ? 0.145 -27.435 11.679 1.00 22.09 502 ALA B N 1
ATOM 8027 C CA . ALA B 1 502 ? 0.491 -28.810 12.028 1.00 22.65 502 ALA B CA 1
ATOM 8028 C C . ALA B 1 502 ? 0.873 -29.564 10.761 1.00 23.24 502 ALA B C 1
ATOM 8029 O O . ALA B 1 502 ? 0.258 -29.370 9.713 1.00 23.86 502 ALA B O 1
ATOM 8031 N N . VAL B 1 503 ? 1.884 -30.428 10.857 1.00 23.06 503 VAL B N 1
ATOM 8032 C CA . VAL B 1 503 ? 2.353 -31.176 9.696 1.00 22.28 503 VAL B CA 1
ATOM 8033 C C . VAL B 1 503 ? 1.904 -32.639 9.646 1.00 24.32 503 VAL B C 1
ATOM 8034 O O . VAL B 1 503 ? 2.129 -33.397 10.585 1.00 24.43 503 VAL B O 1
ATOM 8038 N N . ALA B 1 504 ? 1.270 -33.029 8.543 1.00 24.28 504 ALA B N 1
ATOM 8039 C CA . ALA B 1 504 ? 0.826 -34.410 8.363 1.00 24.89 504 ALA B CA 1
ATOM 8040 C C . ALA B 1 504 ? 1.896 -35.090 7.511 1.00 25.62 504 ALA B C 1
ATOM 8041 O O . ALA B 1 504 ? 1.869 -35.012 6.279 1.00 26.48 504 ALA B O 1
ATOM 8043 N N . ASP B 1 505 ? 2.838 -35.753 8.168 1.00 25.67 505 ASP B N 1
ATOM 8044 C CA . ASP B 1 505 ? 3.929 -36.406 7.460 1.00 28.26 505 ASP B CA 1
ATOM 8045 C C . ASP B 1 505 ? 3.800 -37.921 7.336 1.00 29.57 505 ASP B C 1
ATOM 8046 O O . ASP B 1 505 ? 4.769 -38.600 7.005 1.00 29.00 505 ASP B O 1
ATOM 8051 N N . GLY B 1 506 ? 2.611 -38.449 7.612 1.00 31.40 506 GLY B N 1
ATOM 8052 C CA . GLY B 1 506 ? 2.400 -39.881 7.494 1.00 32.97 506 GLY B CA 1
ATOM 8053 C C . GLY B 1 506 ? 2.783 -40.728 8.695 1.00 34.05 506 GLY B C 1
ATOM 8054 O O . GLY B 1 506 ? 2.406 -41.898 8.766 1.00 34.54 506 GLY B O 1
ATOM 8055 N N . SER B 1 507 ? 3.520 -40.150 9.641 1.00 33.62 507 SER B N 1
ATOM 8056 C CA . SER B 1 507 ? 3.945 -40.884 10.831 1.00 33.32 507 SER B CA 1
ATOM 8057 C C . SER B 1 507 ? 2.811 -41.036 11.834 1.00 32.29 507 SER B C 1
ATOM 8058 O O . SER B 1 507 ? 1.787 -40.359 11.738 1.00 31.84 507 SER B O 1
ATOM 8061 N N . GLU B 1 508 ? 3.007 -41.927 12.801 1.00 31.78 508 GLU B N 1
ATOM 8062 C CA . GLU B 1 508 ? 2.009 -42.154 13.835 1.00 33.45 508 GLU B CA 1
ATOM 8063 C C . GLU B 1 508 ? 2.071 -41.007 14.845 1.00 32.15 508 GLU B C 1
ATOM 8064 O O . GLU B 1 508 ? 1.067 -40.656 15.460 1.00 31.93 508 GLU B O 1
ATOM 8070 N N . LEU B 1 509 ? 3.259 -40.436 15.016 1.00 32.26 509 LEU B N 1
ATOM 8071 C CA . LEU B 1 509 ? 3.445 -39.319 15.938 1.00 33.14 509 LEU B CA 1
ATOM 8072 C C . LEU B 1 509 ? 2.495 -38.197 15.512 1.00 33.09 509 LEU B C 1
ATOM 8073 O O . LEU B 1 509 ? 1.895 -37.516 16.347 1.00 34.12 509 LEU B O 1
ATOM 8078 N N . ALA B 1 510 ? 2.357 -38.022 14.202 1.00 31.42 510 ALA B N 1
ATOM 8079 C CA . ALA B 1 510 ? 1.481 -36.994 13.660 1.00 32.24 510 ALA B CA 1
ATOM 8080 C C . ALA B 1 510 ? 0.008 -37.332 13.908 1.00 33.47 510 ALA B C 1
ATOM 8081 O O . ALA B 1 510 ? -0.786 -36.452 14.241 1.00 32.78 510 ALA B O 1
ATOM 8083 N N . ASP B 1 511 ? -0.366 -38.600 13.752 1.00 34.69 511 ASP B N 1
ATOM 8084 C CA . ASP B 1 511 ? -1.758 -38.982 13.981 1.00 35.34 511 ASP B CA 1
ATOM 8085 C C . ASP B 1 511 ? -2.206 -38.539 15.364 1.00 34.78 511 ASP B C 1
ATOM 8086 O O . ASP B 1 511 ? -3.284 -37.966 15.530 1.00 32.89 511 ASP B O 1
ATOM 8091 N N . GLU B 1 512 ? -1.366 -38.816 16.355 1.00 34.71 512 GLU B N 1
ATOM 8092 C CA . GLU B 1 512 ? -1.675 -38.461 17.726 1.00 35.11 512 GLU B CA 1
ATOM 8093 C C . GLU B 1 512 ? -1.689 -36.945 17.907 1.00 33.41 512 GLU B C 1
ATOM 8094 O O . GLU B 1 512 ? -2.625 -36.402 18.493 1.00 34.47 512 GLU B O 1
ATOM 8100 N N . ARG B 1 513 ? -0.664 -36.262 17.401 1.00 30.64 513 ARG B N 1
ATOM 8101 C CA . ARG B 1 513 ? -0.598 -34.808 17.522 1.00 28.77 513 ARG B CA 1
ATOM 8102 C C . ARG B 1 513 ? -1.773 -34.165 16.780 1.00 29.06 513 ARG B C 1
ATOM 8103 O O . ARG B 1 513 ? -2.447 -33.280 17.316 1.00 29.76 513 ARG B O 1
ATOM 8111 N N . LEU B 1 514 ? -2.028 -34.621 15.558 1.00 26.85 514 LEU B N 1
ATOM 8112 C CA . LEU B 1 514 ? -3.124 -34.083 14.759 1.00 27.95 514 LEU B CA 1
ATOM 8113 C C . LEU B 1 514 ? -4.473 -34.208 15.464 1.00 26.89 514 LEU B C 1
ATOM 8114 O O . LEU B 1 514 ? -5.251 -33.254 15.500 1.00 25.93 514 LEU B O 1
ATOM 8119 N N . ALA B 1 515 ? -4.750 -35.387 16.014 1.00 25.65 515 ALA B N 1
ATOM 8120 C CA . ALA B 1 515 ? -6.010 -35.623 16.709 1.00 25.43 515 ALA B CA 1
ATOM 8121 C C . ALA B 1 515 ? -6.170 -34.668 17.881 1.00 24.75 515 ALA B C 1
ATOM 8122 O O . ALA B 1 515 ? -7.259 -34.178 18.160 1.00 24.81 515 ALA B O 1
ATOM 8124 N N . ARG B 1 516 ? -5.065 -34.417 18.570 1.00 26.78 516 ARG B N 1
ATOM 8125 C CA . ARG B 1 516 ? -5.060 -33.538 19.729 1.00 28.03 516 ARG B CA 1
ATOM 8126 C C . ARG B 1 516 ? -5.250 -32.060 19.385 1.00 25.89 516 ARG B C 1
ATOM 8127 O O . ARG B 1 516 ? -6.146 -31.405 19.912 1.00 24.45 516 ARG B O 1
ATOM 8135 N N . VAL B 1 517 ? -4.410 -31.545 18.492 1.00 25.40 517 VAL B N 1
ATOM 8136 C CA . VAL B 1 517 ? -4.458 -30.132 18.140 1.00 23.24 517 VAL B CA 1
ATOM 8137 C C . VAL B 1 517 ? -5.585 -29.694 17.209 1.00 23.99 517 VAL B C 1
ATOM 8138 O O . VAL B 1 517 ? -6.019 -28.545 17.275 1.00 23.20 517 VAL B O 1
ATOM 8142 N N . LEU B 1 518 ? -6.070 -30.582 16.345 1.00 23.08 518 LEU B N 1
ATOM 8143 C CA . LEU B 1 518 ? -7.167 -30.195 15.455 1.00 22.52 518 LEU B CA 1
ATOM 8144 C C . LEU B 1 518 ? -8.493 -30.255 16.208 1.00 22.95 518 LEU B C 1
ATOM 8145 O O . LEU B 1 518 ? -9.565 -29.964 15.661 1.00 21.30 518 LEU B O 1
ATOM 8150 N N . THR B 1 519 ? -8.398 -30.631 17.478 1.00 23.03 519 THR B N 1
ATOM 8151 C CA . THR B 1 519 ? -9.548 -30.720 18.362 1.00 24.44 519 THR B CA 1
ATOM 8152 C C . THR B 1 519 ? -9.545 -29.492 19.272 1.00 24.08 519 THR B C 1
ATOM 8153 O O . THR B 1 519 ? -10.567 -28.826 19.444 1.00 25.43 519 THR B O 1
ATOM 8157 N N . SER B 1 520 ? -8.381 -29.196 19.838 1.00 23.61 520 SER B N 1
ATOM 8158 C CA . SER B 1 520 ? -8.234 -28.060 20.744 1.00 24.02 520 SER B CA 1
ATOM 8159 C C . SER B 1 520 ? -8.383 -26.710 20.045 1.00 23.44 520 SER B C 1
ATOM 8160 O O . SER B 1 520 ? -9.074 -25.822 20.549 1.00 23.51 520 SER B O 1
ATOM 8163 N N . ASP B 1 521 ? -7.747 -26.566 18.884 1.00 23.18 521 ASP B N 1
ATOM 8164 C CA . ASP B 1 521 ? -7.805 -25.317 18.139 1.00 23.00 521 ASP B CA 1
ATOM 8165 C C . ASP B 1 521 ? -9.255 -24.876 17.899 1.00 23.83 521 ASP B C 1
ATOM 8166 O O . ASP B 1 521 ? -9.653 -23.803 18.349 1.00 26.33 521 ASP B O 1
ATOM 8171 N N . PRO B 1 522 ? -10.070 -25.699 17.207 1.00 24.07 522 PRO B N 1
ATOM 8172 C CA . PRO B 1 522 ? -11.457 -25.285 16.977 1.00 23.46 522 PRO B CA 1
ATOM 8173 C C . PRO B 1 522 ? -12.264 -25.399 18.264 1.00 23.85 522 PRO B C 1
ATOM 8174 O O . PRO B 1 522 ? -13.280 -24.717 18.445 1.00 21.56 522 PRO B O 1
ATOM 8178 N N . GLY B 1 523 ? -11.801 -26.268 19.157 1.00 23.68 523 GLY B N 1
ATOM 8179 C CA . GLY B 1 523 ? -12.491 -26.445 20.417 1.00 25.57 523 GLY B CA 1
ATOM 8180 C C . GLY B 1 523 ? -12.530 -25.137 21.183 1.00 27.90 523 GLY B C 1
ATOM 8181 O O . GLY B 1 523 ? -13.530 -24.793 21.821 1.00 26.58 523 GLY B O 1
ATOM 8182 N N . MET B 1 524 ? -11.429 -24.398 21.111 1.00 28.16 524 MET B N 1
ATOM 8183 C CA . MET B 1 524 ? -11.335 -23.132 21.802 1.00 29.20 524 MET B CA 1
ATOM 8184 C C . MET B 1 524 ? -12.397 -22.179 21.276 1.00 26.56 524 MET B C 1
ATOM 8185 O O . MET B 1 524 ? -13.007 -21.436 22.039 1.00 26.88 524 MET B O 1
ATOM 8190 N N . GLY B 1 525 ? -12.629 -22.215 19.969 1.00 25.49 525 GLY B N 1
ATOM 8191 C CA . GLY B 1 525 ? -13.636 -21.353 19.375 1.00 23.21 525 GLY B CA 1
ATOM 8192 C C . GLY B 1 525 ? -15.024 -21.626 19.924 1.00 24.07 525 GLY B C 1
ATOM 8193 O O . GLY B 1 525 ? -15.814 -20.699 20.135 1.00 23.47 525 GLY B O 1
ATOM 8194 N N . ILE B 1 526 ? -15.324 -22.901 20.162 1.00 23.67 526 ILE B N 1
ATOM 8195 C CA . ILE B 1 526 ? -16.623 -23.289 20.692 1.00 23.35 526 ILE B CA 1
ATOM 8196 C C . ILE B 1 526 ? -16.797 -22.799 22.129 1.00 23.06 526 ILE B C 1
ATOM 8197 O O . ILE B 1 526 ? -17.808 -22.172 22.464 1.00 22.49 526 ILE B O 1
ATOM 8202 N N . ILE B 1 527 ? -15.810 -23.071 22.978 1.00 21.70 527 ILE B N 1
ATOM 8203 C CA . ILE B 1 527 ? -15.911 -22.655 24.372 1.00 21.26 527 ILE B CA 1
ATOM 8204 C C . ILE B 1 527 ? -15.892 -21.142 24.567 1.00 21.94 527 ILE B C 1
ATOM 8205 O O . ILE B 1 527 ? -16.381 -20.652 25.574 1.00 22.63 527 ILE B O 1
ATOM 8210 N N . ARG B 1 528 ? -15.339 -20.402 23.608 1.00 23.43 528 ARG B N 1
ATOM 8211 C CA . ARG B 1 528 ? -15.274 -18.947 23.732 1.00 24.22 528 ARG B CA 1
ATOM 8212 C C . ARG B 1 528 ? -16.617 -18.307 23.406 1.00 23.60 528 ARG B C 1
ATOM 8213 O O . ARG B 1 528 ? -17.041 -17.350 24.060 1.00 22.67 528 ARG B O 1
ATOM 8221 N N . HIS B 1 529 ? -17.289 -18.837 22.392 1.00 23.69 529 HIS B N 1
ATOM 8222 C CA . HIS B 1 529 ? -18.587 -18.305 22.012 1.00 23.87 529 HIS B CA 1
ATOM 8223 C C . HIS B 1 529 ? -19.673 -18.802 22.958 1.00 23.86 529 HIS B C 1
ATOM 8224 O O . HIS B 1 529 ? -20.642 -18.085 23.230 1.00 23.41 529 HIS B O 1
ATOM 8231 N N . ALA B 1 530 ? -19.498 -20.018 23.473 1.00 24.03 530 ALA B N 1
ATOM 8232 C CA . ALA B 1 530 ? -20.454 -20.588 24.420 1.00 24.05 530 ALA B CA 1
ATOM 8233 C C . ALA B 1 530 ? -20.378 -19.769 25.712 1.00 24.29 530 ALA B C 1
ATOM 8234 O O . ALA B 1 530 ? -21.396 -19.480 26.337 1.00 24.27 530 ALA B O 1
ATOM 8236 N N . ASP B 1 531 ? -19.164 -19.391 26.103 1.00 23.50 531 ASP B N 1
ATOM 8237 C CA . ASP B 1 531 ? -18.977 -18.591 27.307 1.00 23.47 531 ASP B CA 1
ATOM 8238 C C . ASP B 1 531 ? -19.638 -17.231 27.132 1.00 23.12 531 ASP B C 1
ATOM 8239 O O . ASP B 1 531 ? -20.164 -16.667 28.089 1.00 20.49 531 ASP B O 1
ATOM 8244 N N . ALA B 1 532 ? -19.600 -16.713 25.905 1.00 22.98 532 ALA B N 1
ATOM 8245 C CA . ALA B 1 532 ? -20.207 -15.424 25.581 1.00 24.03 532 ALA B CA 1
ATOM 8246 C C . ALA B 1 532 ? -21.734 -15.538 25.579 1.00 24.89 532 ALA B C 1
ATOM 8247 O O . ALA B 1 532 ? -22.439 -14.534 25.633 1.00 24.99 532 ALA B O 1
ATOM 8249 N N . GLY B 1 533 ? -22.238 -16.766 25.491 1.00 26.07 533 GLY B N 1
ATOM 8250 C CA . GLY B 1 533 ? -23.674 -16.979 25.509 1.00 25.05 533 GLY B CA 1
ATOM 8251 C C . GLY B 1 533 ? -24.336 -17.335 24.190 1.00 25.54 533 GLY B C 1
ATOM 8252 O O . GLY B 1 533 ? -25.564 -17.362 24.111 1.00 25.21 533 GLY B O 1
ATOM 8253 N N . TYR B 1 534 ? -23.552 -17.604 23.152 1.00 24.53 534 TYR B N 1
ATOM 8254 C CA . TYR B 1 534 ? -24.140 -17.960 21.864 1.00 26.12 534 TYR B CA 1
ATOM 8255 C C . TYR B 1 534 ? -24.743 -19.365 21.919 1.00 28.29 534 TYR B C 1
ATOM 8256 O O . TYR B 1 534 ? -24.040 -20.377 22.044 1.00 27.11 534 TYR B O 1
ATOM 8265 N N . GLU B 1 535 ? -26.067 -19.402 21.840 1.00 28.19 535 GLU B N 1
ATOM 8266 C CA . GLU B 1 535 ? -26.830 -20.639 21.911 1.00 32.35 535 GLU B CA 1
ATOM 8267 C C . GLU B 1 535 ? -26.350 -21.783 21.019 1.00 30.81 535 GLU B C 1
ATOM 8268 O O . GLU B 1 535 ? -26.247 -22.919 21.480 1.00 30.70 535 GLU B O 1
ATOM 8274 N N . ARG B 1 536 ? -26.063 -21.507 19.751 1.00 30.46 536 ARG B N 1
ATOM 8275 C CA . ARG B 1 536 ? -25.591 -22.571 18.871 1.00 29.22 536 ARG B CA 1
ATOM 8276 C C . ARG B 1 536 ? -24.279 -23.123 19.428 1.00 29.30 536 ARG B C 1
ATOM 8277 O O . ARG B 1 536 ? -24.057 -24.337 19.430 1.00 30.22 536 ARG B O 1
ATOM 8285 N N . ALA B 1 537 ? -23.422 -22.230 19.921 1.00 26.63 537 ALA B N 1
ATOM 8286 C CA . ALA B 1 537 ? -22.143 -22.639 20.493 1.00 26.11 537 ALA B CA 1
ATOM 8287 C C . ALA B 1 537 ? -22.362 -23.558 21.697 1.00 25.20 537 ALA B C 1
ATOM 8288 O O . ALA B 1 537 ? -21.630 -24.527 21.892 1.00 26.24 537 ALA B O 1
ATOM 8290 N N . VAL B 1 538 ? -23.361 -23.251 22.513 1.00 26.27 538 VAL B N 1
ATOM 8291 C CA . VAL B 1 538 ? -23.655 -24.092 23.670 1.00 27.97 538 VAL B CA 1
ATOM 8292 C C . VAL B 1 538 ? -24.148 -25.445 23.165 1.00 28.50 538 VAL B C 1
ATOM 8293 O O . VAL B 1 538 ? -23.800 -26.484 23.715 1.00 29.03 538 VAL B O 1
ATOM 8297 N N . GLU B 1 539 ? -24.959 -25.421 22.110 1.00 29.80 539 GLU B N 1
ATOM 8298 C CA . GLU B 1 539 ? -25.491 -26.648 21.520 1.00 31.06 539 GLU B CA 1
ATOM 8299 C C . GLU B 1 539 ? -24.368 -27.531 20.985 1.00 30.53 539 GLU B C 1
ATOM 8300 O O . GLU B 1 539 ? -24.325 -28.727 21.256 1.00 30.58 539 GLU B O 1
ATOM 8306 N N . VAL B 1 540 ? -23.459 -26.943 20.218 1.00 30.79 540 VAL B N 1
ATOM 8307 C CA . VAL B 1 540 ? -22.362 -27.721 19.668 1.00 30.25 540 VAL B CA 1
ATOM 8308 C C . VAL B 1 540 ? -21.535 -28.330 20.789 1.00 28.60 540 VAL B C 1
ATOM 8309 O O . VAL B 1 540 ? -21.074 -29.461 20.677 1.00 28.35 540 VAL B O 1
ATOM 8313 N N . ALA B 1 541 ? -21.357 -27.587 21.876 1.00 29.13 541 ALA B N 1
ATOM 8314 C CA . ALA B 1 541 ? -20.580 -28.099 23.003 1.00 29.10 541 ALA B CA 1
ATOM 8315 C C . ALA B 1 541 ? -21.233 -29.362 23.564 1.00 29.71 541 ALA B C 1
ATOM 8316 O O . ALA B 1 541 ? -20.554 -30.354 23.824 1.00 28.55 541 ALA B O 1
ATOM 8318 N N . LYS B 1 542 ? -22.552 -29.320 23.747 1.00 31.16 542 LYS B N 1
ATOM 8319 C CA . LYS B 1 542 ? -23.301 -30.468 24.267 1.00 32.52 542 LYS B CA 1
ATOM 8320 C C . LYS B 1 542 ? -23.225 -31.634 23.281 1.00 32.61 542 LYS B C 1
ATOM 8321 O O . LYS B 1 542 ? -22.908 -32.764 23.653 1.00 32.72 542 LYS B O 1
ATOM 8327 N N . GLU B 1 543 ? -23.515 -31.341 22.018 1.00 32.54 543 GLU B N 1
ATOM 8328 C CA . GLU B 1 543 ? -23.490 -32.342 20.969 1.00 33.07 543 GLU B CA 1
ATOM 8329 C C . GLU B 1 543 ? -22.151 -33.050 20.867 1.00 32.87 543 GLU B C 1
ATOM 8330 O O . GLU B 1 543 ? -22.106 -34.266 20.727 1.00 31.19 543 GLU B O 1
ATOM 8336 N N . GLN B 1 544 ? -21.057 -32.297 20.942 1.00 33.02 544 GLN B N 1
ATOM 8337 C CA . GLN B 1 544 ? -19.738 -32.907 20.833 1.00 33.11 544 GLN B CA 1
ATOM 8338 C C . GLN B 1 544 ? -19.044 -33.220 22.147 1.00 32.37 544 GLN B C 1
ATOM 8339 O O . GLN B 1 544 ? -17.897 -33.662 22.148 1.00 32.83 544 GLN B O 1
ATOM 8345 N N . ASP B 1 545 ? -19.735 -32.999 23.260 1.00 32.80 545 ASP B N 1
ATOM 8346 C CA . ASP B 1 545 ? -19.166 -33.264 24.574 1.00 33.41 545 ASP B CA 1
ATOM 8347 C C . ASP B 1 545 ? -17.946 -32.392 24.868 1.00 32.54 545 ASP B C 1
ATOM 8348 O O . ASP B 1 545 ? -16.996 -32.846 25.508 1.00 30.90 545 ASP B O 1
ATOM 8353 N N . ILE B 1 546 ? -17.955 -31.149 24.393 1.00 30.23 546 ILE B N 1
ATOM 8354 C CA . ILE B 1 546 ? -16.835 -30.259 24.672 1.00 29.42 546 ILE B CA 1
ATOM 8355 C C . ILE B 1 546 ? -17.020 -29.775 26.104 1.00 28.35 546 ILE B C 1
ATOM 8356 O O . ILE B 1 546 ? -18.079 -29.261 26.462 1.00 30.07 546 ILE B O 1
ATOM 8361 N N . ILE B 1 547 ? -15.992 -29.948 26.925 1.00 26.51 547 ILE B N 1
ATOM 8362 C CA . ILE B 1 547 ? -16.072 -29.563 28.330 1.00 28.14 547 ILE B CA 1
ATOM 8363 C C . ILE B 1 547 ? -16.175 -28.072 28.650 1.00 27.85 547 ILE B C 1
ATOM 8364 O O . ILE B 1 547 ? -15.331 -27.270 28.249 1.00 26.49 547 ILE B O 1
ATOM 8369 N N . VAL B 1 548 ? -17.233 -27.717 29.371 1.00 28.09 548 VAL B N 1
ATOM 8370 C CA . VAL B 1 548 ? -17.459 -26.349 29.824 1.00 28.09 548 VAL B CA 1
ATOM 8371 C C . VAL B 1 548 ? -17.518 -26.506 31.337 1.00 29.00 548 VAL B C 1
ATOM 8372 O O . VAL B 1 548 ? -18.583 -26.751 31.900 1.00 29.08 548 VAL B O 1
ATOM 8376 N N . PRO B 1 549 ? -16.359 -26.379 32.009 1.00 30.28 549 PRO B N 1
ATOM 8377 C CA . PRO B 1 549 ? -16.141 -26.498 33.458 1.00 31.14 549 PRO B CA 1
ATOM 8378 C C . PRO B 1 549 ? -17.183 -25.932 34.421 1.00 31.46 549 PRO B C 1
ATOM 8379 O O . PRO B 1 549 ? -17.443 -26.533 35.465 1.00 31.77 549 PRO B O 1
ATOM 8383 N N . MET B 1 550 ? -17.770 -24.784 34.097 1.00 30.44 550 MET B N 1
ATOM 8384 C CA . MET B 1 550 ? -18.765 -24.190 34.985 1.00 30.39 550 MET B CA 1
ATOM 8385 C C . MET B 1 550 ? -20.078 -24.972 34.989 1.00 32.23 550 MET B C 1
ATOM 8386 O O . MET B 1 550 ? -20.903 -24.800 35.884 1.00 31.82 550 MET B O 1
ATOM 8391 N N . GLN B 1 551 ? -20.270 -25.833 33.994 1.00 33.70 551 GLN B N 1
ATOM 8392 C CA . GLN B 1 551 ? -21.500 -26.619 33.912 1.00 35.96 551 GLN B CA 1
ATOM 8393 C C . GLN B 1 551 ? -21.484 -27.808 34.854 1.00 35.98 551 GLN B C 1
ATOM 8394 O O . GLN B 1 551 ? -20.461 -28.468 35.017 1.00 35.03 551 GLN B O 1
ATOM 8400 N N . LYS B 1 552 ? -22.630 -28.069 35.473 1.00 37.95 552 LYS B N 1
ATOM 8401 C CA . LYS B 1 552 ? -22.776 -29.202 36.374 1.00 39.27 552 LYS B CA 1
ATOM 8402 C C . LYS B 1 552 ? -23.398 -30.351 35.594 1.00 39.14 552 LYS B C 1
ATOM 8403 O O . LYS B 1 552 ? -22.971 -31.496 35.717 1.00 40.67 552 LYS B O 1
ATOM 8409 N N . SER C 1 7 ? 62.622 16.497 -5.348 1.00 51.96 7 SER C N 1
ATOM 8410 C CA . SER C 1 7 ? 61.207 16.041 -5.494 1.00 52.03 7 SER C CA 1
ATOM 8411 C C . SER C 1 7 ? 60.994 14.728 -4.746 1.00 50.70 7 SER C C 1
ATOM 8412 O O . SER C 1 7 ? 61.595 13.701 -5.070 1.00 50.95 7 SER C O 1
ATOM 8415 N N . ILE C 1 8 ? 60.125 14.773 -3.747 1.00 47.89 8 ILE C N 1
ATOM 8416 C CA . ILE C 1 8 ? 59.830 13.613 -2.932 1.00 45.46 8 ILE C CA 1
ATOM 8417 C C . ILE C 1 8 ? 58.527 12.953 -3.350 1.00 44.94 8 ILE C C 1
ATOM 8418 O O . ILE C 1 8 ? 57.630 13.602 -3.884 1.00 44.43 8 ILE C O 1
ATOM 8423 N N . ARG C 1 9 ? 58.432 11.655 -3.102 1.00 43.89 9 ARG C N 1
ATOM 8424 C CA . ARG C 1 9 ? 57.254 10.890 -3.471 1.00 44.63 9 ARG C CA 1
ATOM 8425 C C . ARG C 1 9 ? 57.258 9.573 -2.695 1.00 43.37 9 ARG C C 1
ATOM 8426 O O . ARG C 1 9 ? 58.315 9.106 -2.264 1.00 43.45 9 ARG C O 1
ATOM 8434 N N . ALA C 1 10 ? 56.083 8.982 -2.508 1.00 40.93 10 ALA C N 1
ATOM 8435 C CA . ALA C 1 10 ? 55.971 7.732 -1.762 1.00 40.37 10 ALA C CA 1
ATOM 8436 C C . ALA C 1 10 ? 56.492 6.503 -2.505 1.00 40.98 10 ALA C C 1
ATOM 8437 O O . ALA C 1 10 ? 56.343 6.388 -3.721 1.00 40.47 10 ALA C O 1
ATOM 8439 N N . ASN C 1 11 ? 57.114 5.595 -1.758 1.00 41.34 11 ASN C N 1
ATOM 8440 C CA . ASN C 1 11 ? 57.617 4.341 -2.306 1.00 41.91 11 ASN C CA 1
ATOM 8441 C C . ASN C 1 11 ? 56.411 3.600 -2.860 1.00 40.81 11 ASN C C 1
ATOM 8442 O O . ASN C 1 11 ? 55.276 3.898 -2.490 1.00 39.86 11 ASN C O 1
ATOM 8447 N N . ARG C 1 12 ? 56.652 2.618 -3.721 1.00 38.72 12 ARG C N 1
ATOM 8448 C CA . ARG C 1 12 ? 55.560 1.848 -4.298 1.00 37.12 12 ARG C CA 1
ATOM 8449 C C . ARG C 1 12 ? 55.863 0.354 -4.230 1.00 37.03 12 ARG C C 1
ATOM 8450 O O . ARG C 1 12 ? 56.991 -0.052 -3.955 1.00 36.48 12 ARG C O 1
ATOM 8458 N N . GLY C 1 13 ? 54.848 -0.466 -4.472 1.00 36.35 13 GLY C N 1
ATOM 8459 C CA . GLY C 1 13 ? 55.059 -1.898 -4.447 1.00 38.23 13 GLY C CA 1
ATOM 8460 C C . GLY C 1 13 ? 55.209 -2.488 -3.062 1.00 38.64 13 GLY C C 1
ATOM 8461 O O . GLY C 1 13 ? 54.936 -1.832 -2.059 1.00 39.68 13 GLY C O 1
ATOM 8462 N N . THR C 1 14 ? 55.670 -3.732 -3.012 1.00 38.94 14 THR C N 1
ATOM 8463 C CA . THR C 1 14 ? 55.822 -4.444 -1.755 1.00 39.49 14 THR C CA 1
ATOM 8464 C C . THR C 1 14 ? 57.211 -4.447 -1.129 1.00 39.99 14 THR C C 1
ATOM 8465 O O . THR C 1 14 ? 57.397 -5.029 -0.062 1.00 40.66 14 THR C O 1
ATOM 8469 N N . GLU C 1 15 ? 58.190 -3.821 -1.775 1.00 40.26 15 GLU C N 1
ATOM 8470 C CA . GLU C 1 15 ? 59.526 -3.789 -1.190 1.00 40.53 15 GLU C CA 1
ATOM 8471 C C . GLU C 1 15 ? 59.501 -2.796 -0.033 1.00 39.57 15 GLU C C 1
ATOM 8472 O O . GLU C 1 15 ? 58.970 -1.691 -0.170 1.00 37.43 15 GLU C O 1
ATOM 8478 N N . LEU C 1 16 ? 60.063 -3.192 1.107 1.00 37.77 16 LEU C N 1
ATOM 8479 C CA . LEU C 1 16 ? 60.090 -2.326 2.282 1.00 36.18 16 LEU C CA 1
ATOM 8480 C C . LEU C 1 16 ? 61.418 -1.624 2.454 1.00 35.31 16 LEU C C 1
ATOM 8481 O O . LEU C 1 16 ? 62.458 -2.110 2.014 1.00 36.62 16 LEU C O 1
ATOM 8486 N N . GLU C 1 17 ? 61.366 -0.469 3.099 1.00 33.60 17 GLU C N 1
ATOM 8487 C CA . GLU C 1 17 ? 62.548 0.329 3.372 1.00 32.83 17 GLU C CA 1
ATOM 8488 C C . GLU C 1 17 ? 62.698 0.337 4.893 1.00 31.06 17 GLU C C 1
ATOM 8489 O O . GLU C 1 17 ? 63.784 0.560 5.425 1.00 31.54 17 GLU C O 1
ATOM 8495 N N . CYS C 1 18 ? 61.585 0.083 5.576 1.00 29.99 18 CYS C N 1
ATOM 8496 C CA . CYS C 1 18 ? 61.536 0.052 7.035 1.00 29.16 18 CYS C CA 1
ATOM 8497 C C . CYS C 1 18 ? 61.577 -1.380 7.556 1.00 29.79 18 CYS C C 1
ATOM 8498 O O . CYS C 1 18 ? 61.656 -2.330 6.777 1.00 27.55 18 CYS C O 1
ATOM 8501 N N . LEU C 1 19 ? 61.502 -1.527 8.877 1.00 30.11 19 LEU C N 1
ATOM 8502 C CA . LEU C 1 19 ? 61.546 -2.840 9.517 1.00 28.81 19 LEU C CA 1
ATOM 8503 C C . LEU C 1 19 ? 60.222 -3.603 9.478 1.00 29.51 19 LEU C C 1
ATOM 8504 O O . LEU C 1 19 ? 60.207 -4.836 9.554 1.00 28.44 19 LEU C O 1
ATOM 8509 N N . GLY C 1 20 ? 59.117 -2.869 9.366 1.00 28.18 20 GLY C N 1
ATOM 8510 C CA . GLY C 1 20 ? 57.802 -3.489 9.316 1.00 25.53 20 GLY C CA 1
ATOM 8511 C C . GLY C 1 20 ? 56.847 -2.640 8.491 1.00 27.27 20 GLY C C 1
ATOM 8512 O O . GLY C 1 20 ? 57.138 -1.473 8.213 1.00 24.64 20 GLY C O 1
ATOM 8513 N N . TRP C 1 21 ? 55.703 -3.204 8.109 1.00 25.17 21 TRP C N 1
ATOM 8514 C CA . TRP C 1 21 ? 54.741 -2.473 7.296 1.00 25.83 21 TRP C CA 1
ATOM 8515 C C . TRP C 1 21 ? 54.115 -1.264 7.962 1.00 25.95 21 TRP C C 1
ATOM 8516 O O . TRP C 1 21 ? 53.893 -0.251 7.305 1.00 27.79 21 TRP C O 1
ATOM 8527 N N . GLU C 1 22 ? 53.821 -1.350 9.253 1.00 25.26 22 GLU C N 1
ATOM 8528 C CA . GLU C 1 22 ? 53.222 -0.201 9.909 1.00 25.12 22 GLU C CA 1
ATOM 8529 C C . GLU C 1 22 ? 54.176 0.989 9.755 1.00 25.59 22 GLU C C 1
ATOM 8530 O O . GLU C 1 22 ? 53.762 2.081 9.363 1.00 25.51 22 GLU C O 1
ATOM 8536 N N . GLN C 1 23 ? 55.455 0.769 10.038 1.00 24.84 23 GLN C N 1
ATOM 8537 C CA . GLN C 1 23 ? 56.445 1.830 9.904 1.00 25.74 23 GLN C CA 1
ATOM 8538 C C . GLN C 1 23 ? 56.465 2.330 8.459 1.00 26.07 23 GLN C C 1
ATOM 8539 O O . GLN C 1 23 ? 56.360 3.530 8.210 1.00 24.26 23 GLN C O 1
ATOM 8545 N N . GLU C 1 24 ? 56.608 1.405 7.511 1.00 26.03 24 GLU C N 1
ATOM 8546 C CA . GLU C 1 24 ? 56.630 1.759 6.095 1.00 26.68 24 GLU C CA 1
ATOM 8547 C C . GLU C 1 24 ? 55.458 2.670 5.768 1.00 25.82 24 GLU C C 1
ATOM 8548 O O . GLU C 1 24 ? 55.599 3.619 4.991 1.00 26.42 24 GLU C O 1
ATOM 8554 N N . ALA C 1 25 ? 54.299 2.373 6.353 1.00 23.41 25 ALA C N 1
ATOM 8555 C CA . ALA C 1 25 ? 53.108 3.178 6.111 1.00 22.13 25 ALA C CA 1
ATOM 8556 C C . ALA C 1 25 ? 53.389 4.628 6.491 1.00 20.32 25 ALA C C 1
ATOM 8557 O O . ALA C 1 25 ? 53.071 5.547 5.737 1.00 18.96 25 ALA C O 1
ATOM 8559 N N . VAL C 1 26 ? 53.991 4.821 7.659 1.00 19.68 26 VAL C N 1
ATOM 8560 C CA . VAL C 1 26 ? 54.315 6.156 8.131 1.00 20.96 26 VAL C CA 1
ATOM 8561 C C . VAL C 1 26 ? 55.227 6.848 7.120 1.00 22.28 26 VAL C C 1
ATOM 8562 O O . VAL C 1 26 ? 54.941 7.963 6.678 1.00 21.64 26 VAL C O 1
ATOM 8566 N N . LEU C 1 27 ? 56.309 6.175 6.737 1.00 20.20 27 LEU C N 1
ATOM 8567 C CA . LEU C 1 27 ? 57.257 6.745 5.781 1.00 22.31 27 LEU C CA 1
ATOM 8568 C C . LEU C 1 27 ? 56.636 7.097 4.429 1.00 22.69 27 LEU C C 1
ATOM 8569 O O . LEU C 1 27 ? 56.920 8.163 3.871 1.00 21.96 27 LEU C O 1
ATOM 8574 N N . ARG C 1 28 ? 55.789 6.213 3.906 1.00 21.91 28 ARG C N 1
ATOM 8575 C CA . ARG C 1 28 ? 55.156 6.448 2.612 1.00 23.03 28 ARG C CA 1
ATOM 8576 C C . ARG C 1 28 ? 54.112 7.564 2.630 1.00 23.19 28 ARG C C 1
ATOM 8577 O O . ARG C 1 28 ? 53.961 8.294 1.653 1.00 24.57 28 ARG C O 1
ATOM 8585 N N . MET C 1 29 ? 53.390 7.700 3.731 1.00 21.41 29 MET C N 1
ATOM 8586 C CA . MET C 1 29 ? 52.380 8.745 3.822 1.00 21.04 29 MET C CA 1
ATOM 8587 C C . MET C 1 29 ? 53.046 10.115 4.006 1.00 21.61 29 MET C C 1
ATOM 8588 O O . MET C 1 29 ? 52.553 11.127 3.506 1.00 23.16 29 MET C O 1
ATOM 8593 N N . LEU C 1 30 ? 54.166 10.141 4.719 1.00 21.03 30 LEU C N 1
ATOM 8594 C CA . LEU C 1 30 ? 54.916 11.379 4.933 1.00 22.88 30 LEU C CA 1
ATOM 8595 C C . LEU C 1 30 ? 55.395 11.915 3.581 1.00 23.23 30 LEU C C 1
ATOM 8596 O O . LEU C 1 30 ? 55.202 13.088 3.248 1.00 22.34 30 LEU C O 1
ATOM 8601 N N . ARG C 1 31 ? 56.025 11.036 2.811 1.00 21.94 31 ARG C N 1
ATOM 8602 C CA . ARG C 1 31 ? 56.532 11.392 1.496 1.00 22.34 31 ARG C CA 1
ATOM 8603 C C . ARG C 1 31 ? 55.392 11.759 0.549 1.00 22.18 31 ARG C C 1
ATOM 8604 O O . ARG C 1 31 ? 55.524 12.683 -0.251 1.00 21.52 31 ARG C O 1
ATOM 8612 N N . ASN C 1 32 ? 54.274 11.043 0.648 1.00 21.96 32 ASN C N 1
ATOM 8613 C CA . ASN C 1 32 ? 53.117 11.324 -0.199 1.00 22.01 32 ASN C CA 1
ATOM 8614 C C . ASN C 1 32 ? 52.633 12.758 0.047 1.00 20.83 32 ASN C C 1
ATOM 8615 O O . ASN C 1 32 ? 52.176 13.428 -0.873 1.00 19.52 32 ASN C O 1
ATOM 8620 N N . ASN C 1 33 ? 52.732 13.221 1.288 1.00 20.99 33 ASN C N 1
ATOM 8621 C CA . ASN C 1 33 ? 52.300 14.574 1.632 1.00 24.04 33 ASN C CA 1
ATOM 8622 C C . ASN C 1 33 ? 53.091 15.627 0.846 1.00 24.60 33 ASN C C 1
ATOM 8623 O O . ASN C 1 33 ? 52.593 16.719 0.590 1.00 25.16 33 ASN C O 1
ATOM 8628 N N . LEU C 1 34 ? 54.313 15.282 0.455 1.00 24.26 34 LEU C N 1
ATOM 8629 C CA . LEU C 1 34 ? 55.166 16.204 -0.274 1.00 24.69 34 LEU C CA 1
ATOM 8630 C C . LEU C 1 34 ? 55.310 15.880 -1.757 1.00 24.44 34 LEU C C 1
ATOM 8631 O O . LEU C 1 34 ? 56.142 16.461 -2.449 1.00 23.29 34 LEU C O 1
ATOM 8636 N N . ASP C 1 35 ? 54.487 14.959 -2.245 1.00 25.94 35 ASP C N 1
ATOM 8637 C CA . ASP C 1 35 ? 54.518 14.566 -3.654 1.00 27.68 35 ASP C CA 1
ATOM 8638 C C . ASP C 1 35 ? 54.023 15.744 -4.494 1.00 27.04 35 ASP C C 1
ATOM 8639 O O . ASP C 1 35 ? 52.983 16.325 -4.202 1.00 27.64 35 ASP C O 1
ATOM 8644 N N . PRO C 1 36 ? 54.772 16.115 -5.545 1.00 27.65 36 PRO C N 1
ATOM 8645 C CA . PRO C 1 36 ? 54.407 17.230 -6.425 1.00 29.27 36 PRO C CA 1
ATOM 8646 C C . PRO C 1 36 ? 52.962 17.155 -6.922 1.00 28.83 36 PRO C C 1
ATOM 8647 O O . PRO C 1 36 ? 52.309 18.179 -7.121 1.00 27.74 36 PRO C O 1
ATOM 8651 N N . GLU C 1 37 ? 52.474 15.937 -7.120 1.00 28.30 37 GLU C N 1
ATOM 8652 C CA . GLU C 1 37 ? 51.106 15.714 -7.580 1.00 28.18 37 GLU C CA 1
ATOM 8653 C C . GLU C 1 37 ? 50.109 16.045 -6.481 1.00 25.54 37 GLU C C 1
ATOM 8654 O O . GLU C 1 37 ? 48.943 16.344 -6.743 1.00 25.37 37 GLU C O 1
ATOM 8660 N N . VAL C 1 38 ? 50.581 15.980 -5.245 1.00 24.33 38 VAL C N 1
ATOM 8661 C CA . VAL C 1 38 ? 49.727 16.187 -4.085 1.00 23.77 38 VAL C CA 1
ATOM 8662 C C . VAL C 1 38 ? 49.787 17.528 -3.365 1.00 23.11 38 VAL C C 1
ATOM 8663 O O . VAL C 1 38 ? 48.762 18.183 -3.202 1.00 25.66 38 VAL C O 1
ATOM 8667 N N . ALA C 1 39 ? 50.976 17.932 -2.928 1.00 23.70 39 ALA C N 1
ATOM 8668 C CA . ALA C 1 39 ? 51.123 19.181 -2.182 1.00 23.04 39 ALA C CA 1
ATOM 8669 C C . ALA C 1 39 ? 51.149 20.446 -3.033 1.00 22.71 39 ALA C C 1
ATOM 8670 O O . ALA C 1 39 ? 51.530 20.419 -4.197 1.00 22.51 39 ALA C O 1
ATOM 8672 N N . GLU C 1 40 ? 50.752 21.555 -2.415 1.00 22.41 40 GLU C N 1
ATOM 8673 C CA . GLU C 1 40 ? 50.706 22.853 -3.076 1.00 24.14 40 GLU C CA 1
ATOM 8674 C C . GLU C 1 40 ? 52.068 23.482 -3.313 1.00 24.29 40 GLU C C 1
ATOM 8675 O O . GLU C 1 40 ? 52.272 24.156 -4.314 1.00 26.47 40 GLU C O 1
ATOM 8681 N N . LYS C 1 41 ? 53.002 23.264 -2.395 1.00 26.32 41 LYS C N 1
ATOM 8682 C CA . LYS C 1 41 ? 54.333 23.843 -2.529 1.00 25.92 41 LYS C CA 1
ATOM 8683 C C . LYS C 1 41 ? 55.332 23.008 -1.729 1.00 25.34 41 LYS C C 1
ATOM 8684 O O . LYS C 1 41 ? 55.932 23.487 -0.769 1.00 24.55 41 LYS C O 1
ATOM 8690 N N . PRO C 1 42 ? 55.538 21.746 -2.138 1.00 24.64 42 PRO C N 1
ATOM 8691 C CA . PRO C 1 42 ? 56.450 20.804 -1.481 1.00 26.62 42 PRO C CA 1
ATOM 8692 C C . PRO C 1 42 ? 57.909 21.215 -1.294 1.00 27.01 42 PRO C C 1
ATOM 8693 O O . PRO C 1 42 ? 58.543 20.797 -0.319 1.00 26.26 42 PRO C O 1
ATOM 8697 N N . GLU C 1 43 ? 58.446 22.021 -2.208 1.00 27.22 43 GLU C N 1
ATOM 8698 C CA . GLU C 1 43 ? 59.844 22.439 -2.096 1.00 29.17 43 GLU C CA 1
ATOM 8699 C C . GLU C 1 43 ? 60.133 23.151 -0.778 1.00 29.13 43 GLU C C 1
ATOM 8700 O O . GLU C 1 43 ? 61.280 23.197 -0.329 1.00 29.82 43 GLU C O 1
ATOM 8706 N N . ASP C 1 44 ? 59.097 23.713 -0.163 1.00 28.21 44 ASP C N 1
ATOM 8707 C CA . ASP C 1 44 ? 59.256 24.382 1.121 1.00 26.69 44 ASP C CA 1
ATOM 8708 C C . ASP C 1 44 ? 58.493 23.590 2.175 1.00 25.40 44 ASP C C 1
ATOM 8709 O O . ASP C 1 44 ? 58.126 24.120 3.223 1.00 24.23 44 ASP C O 1
ATOM 8714 N N . LEU C 1 45 ? 58.248 22.315 1.867 1.00 25.02 45 LEU C N 1
ATOM 8715 C CA . LEU C 1 45 ? 57.547 21.401 2.767 1.00 22.99 45 LEU C CA 1
ATOM 8716 C C . LEU C 1 45 ? 56.072 21.745 2.978 1.00 21.85 45 LEU C C 1
ATOM 8717 O O . LEU C 1 45 ? 55.418 21.136 3.820 1.00 22.99 45 LEU C O 1
ATOM 8722 N N . ILE C 1 46 ? 55.549 22.699 2.209 1.00 20.55 46 ILE C N 1
ATOM 8723 C CA . ILE C 1 46 ? 54.159 23.123 2.357 1.00 20.00 46 ILE C CA 1
ATOM 8724 C C . ILE C 1 46 ? 53.129 22.237 1.658 1.00 19.54 46 ILE C C 1
ATOM 8725 O O . ILE C 1 46 ? 53.141 22.066 0.440 1.00 19.57 46 ILE C O 1
ATOM 8730 N N . VAL C 1 47 ? 52.218 21.681 2.441 1.00 19.90 47 VAL C N 1
ATOM 8731 C CA . VAL C 1 47 ? 51.198 20.805 1.883 1.00 20.55 47 VAL C CA 1
ATOM 8732 C C . VAL C 1 47 ? 49.964 21.573 1.426 1.00 19.63 47 VAL C C 1
ATOM 8733 O O . VAL C 1 47 ? 49.505 21.404 0.295 1.00 21.15 47 VAL C O 1
ATOM 8737 N N . TYR C 1 48 ? 49.431 22.418 2.301 1.00 20.00 48 TYR C N 1
ATOM 8738 C CA . TYR C 1 48 ? 48.251 23.203 1.960 1.00 19.98 48 TYR C CA 1
ATOM 8739 C C . TYR C 1 48 ? 47.933 24.212 3.053 1.00 19.72 48 TYR C C 1
ATOM 8740 O O . TYR C 1 48 ? 48.638 24.295 4.056 1.00 19.61 48 TYR C O 1
ATOM 8749 N N . GLY C 1 49 ? 46.855 24.966 2.837 1.00 19.45 49 GLY C N 1
ATOM 8750 C CA . GLY C 1 49 ? 46.388 25.941 3.804 1.00 17.56 49 GLY C CA 1
ATOM 8751 C C . GLY C 1 49 ? 47.397 26.905 4.385 1.00 17.24 49 GLY C C 1
ATOM 8752 O O . GLY C 1 49 ? 47.600 26.942 5.606 1.00 16.90 49 GLY C O 1
ATOM 8753 N N . GLY C 1 50 ? 48.010 27.706 3.519 1.00 18.48 50 GLY C N 1
ATOM 8754 C CA . GLY C 1 50 ? 48.985 28.679 3.978 1.00 19.80 50 GLY C CA 1
ATOM 8755 C C . GLY C 1 50 ? 50.344 28.030 4.127 1.00 20.32 50 GLY C C 1
ATOM 8756 O O . GLY C 1 50 ? 50.955 27.635 3.130 1.00 20.23 50 GLY C O 1
ATOM 8757 N N . ILE C 1 51 ? 50.822 27.925 5.364 1.00 18.63 51 ILE C N 1
ATOM 8758 C CA . ILE C 1 51 ? 52.106 27.290 5.610 1.00 17.94 51 ILE C CA 1
ATOM 8759 C C . ILE C 1 51 ? 51.948 25.983 6.387 1.00 18.19 51 ILE C C 1
ATOM 8760 O O . ILE C 1 51 ? 52.729 25.682 7.286 1.00 18.32 51 ILE C O 1
ATOM 8765 N N . GLY C 1 52 ? 50.920 25.213 6.054 1.00 17.90 52 GLY C N 1
ATOM 8766 C CA . GLY C 1 52 ? 50.734 23.936 6.723 1.00 19.38 52 GLY C CA 1
ATOM 8767 C C . GLY C 1 52 ? 51.804 23.024 6.154 1.00 19.48 52 GLY C C 1
ATOM 8768 O O . GLY C 1 52 ? 51.749 22.672 4.972 1.00 19.40 52 GLY C O 1
ATOM 8769 N N . LYS C 1 53 ? 52.782 22.655 6.981 1.00 19.18 53 LYS C N 1
ATOM 8770 C CA . LYS C 1 53 ? 53.892 21.810 6.537 1.00 19.11 53 LYS C CA 1
ATOM 8771 C C . LYS C 1 53 ? 53.886 20.382 7.067 1.00 19.24 53 LYS C C 1
ATOM 8772 O O . LYS C 1 53 ? 53.144 20.049 7.987 1.00 19.52 53 LYS C O 1
ATOM 8778 N N . ALA C 1 54 ? 54.735 19.549 6.476 1.00 20.11 54 ALA C N 1
ATOM 8779 C CA . ALA C 1 54 ? 54.858 18.149 6.863 1.00 20.58 54 ALA C CA 1
ATOM 8780 C C . ALA C 1 54 ? 55.961 17.957 7.902 1.00 21.36 54 ALA C C 1
ATOM 8781 O O . ALA C 1 54 ? 55.935 17.000 8.676 1.00 20.76 54 ALA C O 1
ATOM 8783 N N . ALA C 1 55 ? 56.934 18.864 7.897 1.00 21.71 55 ALA C N 1
ATOM 8784 C CA . ALA C 1 55 ? 58.056 18.820 8.834 1.00 22.21 55 ALA C CA 1
ATOM 8785 C C . ALA C 1 55 ? 58.554 20.249 9.053 1.00 21.26 55 ALA C C 1
ATOM 8786 O O . ALA C 1 55 ? 58.335 21.113 8.217 1.00 21.49 55 ALA C O 1
ATOM 8788 N N . ARG C 1 56 ? 59.231 20.485 10.170 1.00 22.21 56 ARG C N 1
ATOM 8789 C CA . ARG C 1 56 ? 59.715 21.819 10.515 1.00 23.30 56 ARG C CA 1
ATOM 8790 C C . ARG C 1 56 ? 60.653 22.440 9.491 1.00 24.00 56 ARG C C 1
ATOM 8791 O O . ARG C 1 56 ? 60.518 23.616 9.156 1.00 25.11 56 ARG C O 1
ATOM 8799 N N . ASP C 1 57 ? 61.614 21.652 9.025 1.00 24.17 57 ASP C N 1
ATOM 8800 C CA . ASP C 1 57 ? 62.581 22.074 8.016 1.00 25.27 57 ASP C CA 1
ATOM 8801 C C . ASP C 1 57 ? 63.118 20.804 7.371 1.00 25.70 57 ASP C C 1
ATOM 8802 O O . ASP C 1 57 ? 62.729 19.697 7.759 1.00 25.86 57 ASP C O 1
ATOM 8807 N N . TRP C 1 58 ? 64.002 20.949 6.391 1.00 25.33 58 TRP C N 1
ATOM 8808 C CA . TRP C 1 58 ? 64.536 19.782 5.706 1.00 25.26 58 TRP C CA 1
ATOM 8809 C C . TRP C 1 58 ? 65.391 18.857 6.560 1.00 25.32 58 TRP C C 1
ATOM 8810 O O . TRP C 1 58 ? 65.372 17.638 6.357 1.00 24.84 58 TRP C O 1
ATOM 8821 N N . ASP C 1 59 ? 66.140 19.410 7.511 1.00 23.74 59 ASP C N 1
ATOM 8822 C CA . ASP C 1 59 ? 66.932 18.553 8.387 1.00 25.21 59 ASP C CA 1
ATOM 8823 C C . ASP C 1 59 ? 65.961 17.674 9.178 1.00 24.12 59 ASP C C 1
ATOM 8824 O O . ASP C 1 59 ? 66.150 16.465 9.287 1.00 26.39 59 ASP C O 1
ATOM 8829 N N . ALA C 1 60 ? 64.917 18.286 9.727 1.00 22.69 60 ALA C N 1
ATOM 8830 C CA . ALA C 1 60 ? 63.932 17.544 10.505 1.00 22.78 60 ALA C CA 1
ATOM 8831 C C . ALA C 1 60 ? 63.299 16.437 9.659 1.00 22.92 60 ALA C C 1
ATOM 8832 O O . ALA C 1 60 ? 63.166 15.296 10.112 1.00 23.35 60 ALA C O 1
ATOM 8834 N N . PHE C 1 61 ? 62.919 16.779 8.429 1.00 22.65 61 PHE C N 1
ATOM 8835 C CA . PHE C 1 61 ? 62.308 15.817 7.516 1.00 22.37 61 PHE C CA 1
ATOM 8836 C C . PHE C 1 61 ? 63.176 14.572 7.346 1.00 23.55 61 PHE C C 1
ATOM 8837 O O . PHE C 1 61 ? 62.700 13.448 7.504 1.00 22.49 61 PHE C O 1
ATOM 8845 N N . HIS C 1 62 ? 64.452 14.777 7.025 1.00 24.41 62 HIS C N 1
ATOM 8846 C CA . HIS C 1 62 ? 65.371 13.662 6.812 1.00 26.27 62 HIS C CA 1
ATOM 8847 C C . HIS C 1 62 ? 65.669 12.852 8.069 1.00 26.90 62 HIS C C 1
ATOM 8848 O O . HIS C 1 62 ? 65.947 11.651 7.990 1.00 25.67 62 HIS C O 1
ATOM 8855 N N . ALA C 1 63 ? 65.618 13.500 9.229 1.00 27.75 63 ALA C N 1
ATOM 8856 C CA . ALA C 1 63 ? 65.865 12.790 10.478 1.00 28.41 63 ALA C CA 1
ATOM 8857 C C . ALA C 1 63 ? 64.670 11.872 10.735 1.00 28.43 63 ALA C C 1
ATOM 8858 O O . ALA C 1 63 ? 64.829 10.726 11.163 1.00 28.37 63 ALA C O 1
ATOM 8860 N N . ILE C 1 64 ? 63.472 12.380 10.457 1.00 28.31 64 ILE C N 1
ATOM 8861 C CA . ILE C 1 64 ? 62.259 11.600 10.644 1.00 26.13 64 ILE C CA 1
ATOM 8862 C C . ILE C 1 64 ? 62.313 10.359 9.763 1.00 27.11 64 ILE C C 1
ATOM 8863 O O . ILE C 1 64 ? 62.001 9.257 10.212 1.00 26.93 64 ILE C O 1
ATOM 8868 N N . GLU C 1 65 ? 62.708 10.540 8.507 1.00 27.74 65 GLU C N 1
ATOM 8869 C CA . GLU C 1 65 ? 62.809 9.417 7.586 1.00 28.73 65 GLU C CA 1
ATOM 8870 C C . GLU C 1 65 ? 63.718 8.350 8.178 1.00 29.92 65 GLU C C 1
ATOM 8871 O O . GLU C 1 65 ? 63.411 7.154 8.149 1.00 27.74 65 GLU C O 1
ATOM 8877 N N . HIS C 1 66 ? 64.848 8.808 8.708 1.00 30.78 66 HIS C N 1
ATOM 8878 C CA . HIS C 1 66 ? 65.838 7.931 9.305 1.00 32.57 66 HIS C CA 1
ATOM 8879 C C . HIS C 1 66 ? 65.284 7.184 10.516 1.00 30.45 66 HIS C C 1
ATOM 8880 O O . HIS C 1 66 ? 65.503 5.982 10.653 1.00 30.51 66 HIS C O 1
ATOM 8887 N N . SER C 1 67 ? 64.565 7.888 11.384 1.00 28.07 67 SER C N 1
ATOM 8888 C CA . SER C 1 67 ? 63.978 7.261 12.569 1.00 27.86 67 SER C CA 1
ATOM 8889 C C . SER C 1 67 ? 62.992 6.162 12.181 1.00 28.33 67 SER C C 1
ATOM 8890 O O . SER C 1 67 ? 62.974 5.082 12.776 1.00 25.94 67 SER C O 1
ATOM 8893 N N . LEU C 1 68 ? 62.167 6.449 11.182 1.00 27.37 68 LEU C N 1
ATOM 8894 C CA . LEU C 1 68 ? 61.165 5.498 10.721 1.00 28.70 68 LEU C CA 1
ATOM 8895 C C . LEU C 1 68 ? 61.756 4.198 10.179 1.00 29.68 68 LEU C C 1
ATOM 8896 O O . LEU C 1 68 ? 61.218 3.114 10.412 1.00 29.17 68 LEU C O 1
ATOM 8901 N N . LYS C 1 69 ? 62.862 4.307 9.456 1.00 28.71 69 LYS C N 1
ATOM 8902 C CA . LYS C 1 69 ? 63.493 3.134 8.868 1.00 29.82 69 LYS C CA 1
ATOM 8903 C C . LYS C 1 69 ? 64.065 2.167 9.897 1.00 29.57 69 LYS C C 1
ATOM 8904 O O . LYS C 1 69 ? 64.280 0.994 9.598 1.00 29.42 69 LYS C O 1
ATOM 8910 N N . THR C 1 70 ? 64.309 2.652 11.110 1.00 29.53 70 THR C N 1
ATOM 8911 C CA . THR C 1 70 ? 64.881 1.803 12.153 1.00 29.76 70 THR C CA 1
ATOM 8912 C C . THR C 1 70 ? 63.964 1.650 13.358 1.00 28.11 70 THR C C 1
ATOM 8913 O O . THR C 1 70 ? 64.324 1.003 14.343 1.00 28.78 70 THR C O 1
ATOM 8917 N N . LEU C 1 71 ? 62.785 2.253 13.286 1.00 26.27 71 LEU C N 1
ATOM 8918 C CA . LEU C 1 71 ? 61.836 2.157 14.380 1.00 25.73 71 LEU C CA 1
ATOM 8919 C C . LEU C 1 71 ? 61.374 0.703 14.462 1.00 26.79 71 LEU C C 1
ATOM 8920 O O . LEU C 1 71 ? 61.056 0.088 13.445 1.00 26.67 71 LEU C O 1
ATOM 8925 N N . LYS C 1 72 ? 61.352 0.147 15.665 1.00 28.27 72 LYS C N 1
ATOM 8926 C CA . LYS C 1 72 ? 60.923 -1.237 15.846 1.00 30.82 72 LYS C CA 1
ATOM 8927 C C . LYS C 1 72 ? 59.407 -1.323 16.013 1.00 31.25 72 LYS C C 1
ATOM 8928 O O . LYS C 1 72 ? 58.760 -0.364 16.448 1.00 30.43 72 LYS C O 1
ATOM 8934 N N . ASN C 1 73 ? 58.847 -2.474 15.656 1.00 31.61 73 ASN C N 1
ATOM 8935 C CA . ASN C 1 73 ? 57.404 -2.709 15.739 1.00 33.69 73 ASN C CA 1
ATOM 8936 C C . ASN C 1 73 ? 56.940 -2.498 17.176 1.00 33.07 73 ASN C C 1
ATOM 8937 O O . ASN C 1 73 ? 55.745 -2.430 17.475 1.00 31.08 73 ASN C O 1
ATOM 8942 N N . ASP C 1 74 ? 57.932 -2.364 18.045 1.00 33.21 74 ASP C N 1
ATOM 8943 C CA . ASP C 1 74 ? 57.776 -2.220 19.482 1.00 32.85 74 ASP C CA 1
ATOM 8944 C C . ASP C 1 74 ? 57.903 -0.795 20.012 1.00 31.85 74 ASP C C 1
ATOM 8945 O O . ASP C 1 74 ? 57.579 -0.523 21.170 1.00 31.12 74 ASP C O 1
ATOM 8950 N N . GLU C 1 75 ? 58.378 0.109 19.169 1.00 30.14 75 GLU C N 1
ATOM 8951 C CA . GLU C 1 75 ? 58.644 1.472 19.601 1.00 29.21 75 GLU C CA 1
ATOM 8952 C C . GLU C 1 75 ? 57.719 2.589 19.133 1.00 27.76 75 GLU C C 1
ATOM 8953 O O . GLU C 1 75 ? 56.905 2.405 18.229 1.00 26.44 75 GLU C O 1
ATOM 8959 N N . THR C 1 76 ? 57.859 3.754 19.763 1.00 24.92 76 THR C N 1
ATOM 8960 C CA . THR C 1 76 ? 57.040 4.913 19.423 1.00 23.48 76 THR C CA 1
ATOM 8961 C C . THR C 1 76 ? 57.896 6.173 19.254 1.00 24.60 76 THR C C 1
ATOM 8962 O O . THR C 1 76 ? 58.617 6.574 20.168 1.00 23.54 76 THR C O 1
ATOM 8966 N N . LEU C 1 77 ? 57.816 6.787 18.077 1.00 23.08 77 LEU C N 1
ATOM 8967 C CA . LEU C 1 77 ? 58.559 8.010 17.790 1.00 23.01 77 LEU C CA 1
ATOM 8968 C C . LEU C 1 77 ? 57.745 9.223 18.261 1.00 22.72 77 LEU C C 1
ATOM 8969 O O . LEU C 1 77 ? 56.514 9.227 18.175 1.00 21.61 77 LEU C O 1
ATOM 8974 N N . LEU C 1 78 ? 58.432 10.240 18.775 1.00 22.48 78 LEU C N 1
ATOM 8975 C CA . LEU C 1 78 ? 57.765 11.454 19.237 1.00 22.10 78 LEU C CA 1
ATOM 8976 C C . LEU C 1 78 ? 58.111 12.620 18.319 1.00 22.74 78 LEU C C 1
ATOM 8977 O O . LEU C 1 78 ? 59.288 12.923 18.098 1.00 19.44 78 LEU C O 1
ATOM 8982 N N . VAL C 1 79 ? 57.083 13.267 17.777 1.00 23.12 79 VAL C N 1
ATOM 8983 C CA . VAL C 1 79 ? 57.289 14.400 16.887 1.00 22.43 79 VAL C CA 1
ATOM 8984 C C . VAL C 1 79 ? 56.681 15.658 17.502 1.00 23.60 79 VAL C C 1
ATOM 8985 O O . VAL C 1 79 ? 55.484 15.697 17.793 1.00 23.86 79 VAL C O 1
ATOM 8989 N N . GLN C 1 80 ? 57.521 16.675 17.701 1.00 23.43 80 GLN C N 1
ATOM 8990 C CA . GLN C 1 80 ? 57.112 17.953 18.290 1.00 23.08 80 GLN C CA 1
ATOM 8991 C C . GLN C 1 80 ? 57.186 19.035 17.217 1.00 24.07 80 GLN C C 1
ATOM 8992 O O . GLN C 1 80 ? 58.276 19.404 16.774 1.00 25.14 80 GLN C O 1
ATOM 8998 N N . SER C 1 81 ? 56.027 19.539 16.803 1.00 22.12 81 SER C N 1
ATOM 8999 C CA . SER C 1 81 ? 55.969 20.564 15.760 1.00 23.40 81 SER C CA 1
ATOM 9000 C C . SER C 1 81 ? 56.889 20.242 14.577 1.00 23.54 81 SER C C 1
ATOM 9001 O O . SER C 1 81 ? 57.785 21.020 14.237 1.00 21.03 81 SER C O 1
ATOM 9004 N N . GLY C 1 82 ? 56.669 19.077 13.970 1.00 22.15 82 GLY C N 1
ATOM 9005 C CA . GLY C 1 82 ? 57.452 18.674 12.815 1.00 21.31 82 GLY C CA 1
ATOM 9006 C C . GLY C 1 82 ? 58.892 18.255 13.057 1.00 20.46 82 GLY C C 1
ATOM 9007 O O . GLY C 1 82 ? 59.653 18.068 12.106 1.00 19.19 82 GLY C O 1
ATOM 9008 N N . LYS C 1 83 ? 59.278 18.096 14.313 1.00 19.49 83 LYS C N 1
ATOM 9009 C CA . LYS C 1 83 ? 60.649 17.698 14.607 1.00 21.49 83 LYS C CA 1
ATOM 9010 C C . LYS C 1 83 ? 60.734 16.409 15.438 1.00 20.49 83 LYS C C 1
ATOM 9011 O O . LYS C 1 83 ? 60.047 16.260 16.450 1.00 19.77 83 LYS C O 1
ATOM 9017 N N . PRO C 1 84 ? 61.578 15.456 15.013 1.00 20.55 84 PRO C N 1
ATOM 9018 C CA . PRO C 1 84 ? 61.703 14.208 15.776 1.00 22.26 84 PRO C CA 1
ATOM 9019 C C . PRO C 1 84 ? 62.510 14.502 17.043 1.00 21.34 84 PRO C C 1
ATOM 9020 O O . PRO C 1 84 ? 63.700 14.779 16.962 1.00 23.52 84 PRO C O 1
ATOM 9024 N N . VAL C 1 85 ? 61.859 14.446 18.203 1.00 20.74 85 VAL C N 1
ATOM 9025 C CA . VAL C 1 85 ? 62.526 14.760 19.464 1.00 22.26 85 VAL C CA 1
ATOM 9026 C C . VAL C 1 85 ? 62.713 13.622 20.465 1.00 23.63 85 VAL C C 1
ATOM 9027 O O . VAL C 1 85 ? 63.347 13.809 21.496 1.00 25.06 85 VAL C O 1
ATOM 9031 N N . GLY C 1 86 ? 62.175 12.445 20.177 1.00 26.27 86 GLY C N 1
ATOM 9032 C CA . GLY C 1 86 ? 62.343 11.349 21.116 1.00 26.53 86 GLY C CA 1
ATOM 9033 C C . GLY C 1 86 ? 61.818 10.022 20.621 1.00 26.97 86 GLY C C 1
ATOM 9034 O O . GLY C 1 86 ? 61.120 9.949 19.612 1.00 26.07 86 GLY C O 1
ATOM 9035 N N . MET C 1 87 ? 62.164 8.959 21.337 1.00 28.48 87 MET C N 1
ATOM 9036 C CA . MET C 1 87 ? 61.715 7.626 20.976 1.00 28.06 87 MET C CA 1
ATOM 9037 C C . MET C 1 87 ? 61.805 6.719 22.188 1.00 27.90 87 MET C C 1
ATOM 9038 O O . MET C 1 87 ? 62.879 6.526 22.758 1.00 26.44 87 MET C O 1
ATOM 9043 N N . PHE C 1 88 ? 60.661 6.174 22.583 1.00 27.96 88 PHE C N 1
ATOM 9044 C CA . PHE C 1 88 ? 60.596 5.289 23.733 1.00 28.18 88 PHE C CA 1
ATOM 9045 C C . PHE C 1 88 ? 59.939 3.967 23.396 1.00 28.83 88 PHE C C 1
ATOM 9046 O O . PHE C 1 88 ? 59.149 3.866 22.456 1.00 28.94 88 PHE C O 1
ATOM 9054 N N . ARG C 1 89 ? 60.279 2.953 24.178 1.00 28.85 89 ARG C N 1
ATOM 9055 C CA . ARG C 1 89 ? 59.744 1.619 23.989 1.00 29.38 89 ARG C CA 1
ATOM 9056 C C . ARG C 1 89 ? 58.346 1.563 24.586 1.00 28.66 89 ARG C C 1
ATOM 9057 O O . ARG C 1 89 ? 58.153 1.947 25.736 1.00 28.53 89 ARG C O 1
ATOM 9065 N N . THR C 1 90 ? 57.380 1.080 23.813 1.00 27.63 90 THR C N 1
ATOM 9066 C CA . THR C 1 90 ? 56.004 0.973 24.294 1.00 29.96 90 THR C CA 1
ATOM 9067 C C . THR C 1 90 ? 55.474 -0.453 24.136 1.00 30.94 90 THR C C 1
ATOM 9068 O O . THR C 1 90 ? 55.890 -1.351 24.868 1.00 31.87 90 THR C O 1
ATOM 9072 N N . HIS C 1 91 ? 54.555 -0.656 23.195 1.00 33.47 91 HIS C N 1
ATOM 9073 C CA . HIS C 1 91 ? 53.981 -1.982 22.932 1.00 35.97 91 HIS C CA 1
ATOM 9074 C C . HIS C 1 91 ? 53.591 -2.093 21.461 1.00 34.73 91 HIS C C 1
ATOM 9075 O O . HIS C 1 91 ? 53.389 -1.085 20.792 1.00 34.66 91 HIS C O 1
ATOM 9082 N N . PRO C 1 92 ? 53.473 -3.324 20.938 1.00 34.47 92 PRO C N 1
ATOM 9083 C CA . PRO C 1 92 ? 53.101 -3.492 19.530 1.00 33.63 92 PRO C CA 1
ATOM 9084 C C . PRO C 1 92 ? 51.736 -2.923 19.140 1.00 32.81 92 PRO C C 1
ATOM 9085 O O . PRO C 1 92 ? 51.540 -2.524 17.991 1.00 32.01 92 PRO C O 1
ATOM 9089 N N . GLN C 1 93 ? 50.794 -2.872 20.078 1.00 32.27 93 GLN C N 1
ATOM 9090 C CA . GLN C 1 93 ? 49.475 -2.331 19.751 1.00 33.24 93 GLN C CA 1
ATOM 9091 C C . GLN C 1 93 ? 49.390 -0.824 19.978 1.00 31.24 93 GLN C C 1
ATOM 9092 O O . GLN C 1 93 ? 48.356 -0.211 19.729 1.00 32.35 93 GLN C O 1
ATOM 9098 N N . ALA C 1 94 ? 50.481 -0.228 20.442 1.00 28.85 94 ALA C N 1
ATOM 9099 C CA . ALA C 1 94 ? 50.517 1.212 20.680 1.00 27.45 94 ALA C CA 1
ATOM 9100 C C . ALA C 1 94 ? 50.954 1.892 19.396 1.00 25.77 94 ALA C C 1
ATOM 9101 O O . ALA C 1 94 ? 51.583 1.269 18.544 1.00 26.36 94 ALA C O 1
ATOM 9103 N N . PRO C 1 95 ? 50.627 3.181 19.238 1.00 23.93 95 PRO C N 1
ATOM 9104 C CA . PRO C 1 95 ? 51.023 3.886 18.019 1.00 23.45 95 PRO C CA 1
ATOM 9105 C C . PRO C 1 95 ? 52.537 3.869 17.790 1.00 24.58 95 PRO C C 1
ATOM 9106 O O . PRO C 1 95 ? 53.333 3.913 18.740 1.00 24.70 95 PRO C O 1
ATOM 9110 N N . ARG C 1 96 ? 52.931 3.790 16.525 1.00 24.19 96 ARG C N 1
ATOM 9111 C CA . ARG C 1 96 ? 54.341 3.798 16.173 1.00 24.38 96 ARG C CA 1
ATOM 9112 C C . ARG C 1 96 ? 54.824 5.249 16.298 1.00 24.58 96 ARG C C 1
ATOM 9113 O O . ARG C 1 96 ? 55.971 5.493 16.675 1.00 24.63 96 ARG C O 1
ATOM 9121 N N . VAL C 1 97 ? 53.946 6.206 15.991 1.00 22.38 97 VAL C N 1
ATOM 9122 C CA . VAL C 1 97 ? 54.305 7.625 16.083 1.00 22.52 97 VAL C CA 1
ATOM 9123 C C . VAL C 1 97 ? 53.266 8.476 16.816 1.00 22.99 97 VAL C C 1
ATOM 9124 O O . VAL C 1 97 ? 52.063 8.303 16.646 1.00 25.70 97 VAL C O 1
ATOM 9128 N N . LEU C 1 98 ? 53.752 9.399 17.636 1.00 23.65 98 LEU C N 1
ATOM 9129 C CA . LEU C 1 98 ? 52.904 10.309 18.394 1.00 22.28 98 LEU C CA 1
ATOM 9130 C C . LEU C 1 98 ? 53.340 11.710 17.986 1.00 22.46 98 LEU C C 1
ATOM 9131 O O . LEU C 1 98 ? 54.537 12.004 17.989 1.00 22.64 98 LEU C O 1
ATOM 9136 N N . LEU C 1 99 ? 52.386 12.567 17.621 1.00 22.02 99 LEU C N 1
ATOM 9137 C CA . LEU C 1 99 ? 52.722 13.931 17.202 1.00 21.79 99 LEU C CA 1
ATOM 9138 C C . LEU C 1 99 ? 51.896 15.034 17.865 1.00 21.79 99 LEU C C 1
ATOM 9139 O O . LEU C 1 99 ? 50.678 14.919 18.020 1.00 21.79 99 LEU C O 1
ATOM 9144 N N . ALA C 1 100 ? 52.583 16.111 18.229 1.00 21.50 100 ALA C N 1
ATOM 9145 C CA . ALA C 1 100 ? 51.960 17.278 18.825 1.00 20.26 100 ALA C CA 1
ATOM 9146 C C . ALA C 1 100 ? 52.559 18.475 18.074 1.00 21.33 100 ALA C C 1
ATOM 9147 O O . ALA C 1 100 ? 53.725 18.826 18.271 1.00 21.39 100 ALA C O 1
ATOM 9149 N N . ASN C 1 101 ? 51.758 19.092 17.209 1.00 19.21 101 ASN C N 1
ATOM 9150 C CA . ASN C 1 101 ? 52.220 20.221 16.408 1.00 20.20 101 ASN C CA 1
ATOM 9151 C C . ASN C 1 101 ? 51.504 21.558 16.658 1.00 18.53 101 ASN C C 1
ATOM 9152 O O . ASN C 1 101 ? 50.285 21.608 16.802 1.00 18.54 101 ASN C O 1
ATOM 9157 N N . SER C 1 102 ? 52.288 22.633 16.711 1.00 19.80 102 SER C N 1
ATOM 9158 C CA . SER C 1 102 ? 51.777 23.993 16.865 1.00 19.12 102 SER C CA 1
ATOM 9159 C C . SER C 1 102 ? 51.066 24.347 18.157 1.00 19.28 102 SER C C 1
ATOM 9160 O O . SER C 1 102 ? 50.403 25.388 18.225 1.00 19.90 102 SER C O 1
ATOM 9163 N N . VAL C 1 103 ? 51.190 23.507 19.176 1.00 19.85 103 VAL C N 1
ATOM 9164 C CA . VAL C 1 103 ? 50.528 23.787 20.442 1.00 17.97 103 VAL C CA 1
ATOM 9165 C C . VAL C 1 103 ? 51.203 24.918 21.217 1.00 20.45 103 VAL C C 1
ATOM 9166 O O . VAL C 1 103 ? 52.420 24.918 21.422 1.00 21.29 103 VAL C O 1
ATOM 9170 N N . LEU C 1 104 ? 50.400 25.879 21.655 1.00 20.59 104 LEU C N 1
ATOM 9171 C CA . LEU C 1 104 ? 50.906 27.020 22.407 1.00 21.12 104 LEU C CA 1
ATOM 9172 C C . LEU C 1 104 ? 50.060 27.255 23.647 1.00 21.10 104 LEU C C 1
ATOM 9173 O O . LEU C 1 104 ? 48.849 27.040 23.622 1.00 20.89 104 LEU C O 1
ATOM 9178 N N . VAL C 1 105 ? 50.687 27.686 24.734 1.00 21.98 105 VAL C N 1
ATOM 9179 C CA . VAL C 1 105 ? 49.928 27.991 25.939 1.00 22.23 105 VAL C CA 1
ATOM 9180 C C . VAL C 1 105 ? 48.991 29.108 25.475 1.00 24.75 105 VAL C C 1
ATOM 9181 O O . VAL C 1 105 ? 49.430 30.057 24.822 1.00 25.94 105 VAL C O 1
ATOM 9185 N N . PRO C 1 106 ? 47.689 28.995 25.789 1.00 24.76 106 PRO C N 1
ATOM 9186 C CA . PRO C 1 106 ? 46.611 29.929 25.437 1.00 25.12 106 PRO C CA 1
ATOM 9187 C C . PRO C 1 106 ? 46.905 31.423 25.295 1.00 26.08 106 PRO C C 1
ATOM 9188 O O . PRO C 1 106 ? 46.625 32.017 24.250 1.00 24.99 106 PRO C O 1
ATOM 9192 N N . LYS C 1 107 ? 47.452 32.032 26.337 1.00 25.14 107 LYS C N 1
ATOM 9193 C CA . LYS C 1 107 ? 47.736 33.458 26.294 1.00 27.21 107 LYS C CA 1
ATOM 9194 C C . LYS C 1 107 ? 48.791 33.819 25.248 1.00 26.79 107 LYS C C 1
ATOM 9195 O O . LYS C 1 107 ? 48.978 34.994 24.932 1.00 25.66 107 LYS C O 1
ATOM 9201 N N . TRP C 1 108 ? 49.474 32.809 24.712 1.00 23.98 108 TRP C N 1
ATOM 9202 C CA . TRP C 1 108 ? 50.514 33.020 23.699 1.00 22.15 108 TRP C CA 1
ATOM 9203 C C . TRP C 1 108 ? 50.095 32.405 22.358 1.00 23.22 108 TRP C C 1
ATOM 9204 O O . TRP C 1 108 ? 50.908 32.292 21.433 1.00 22.35 108 TRP C O 1
ATOM 9215 N N . ALA C 1 109 ? 48.827 32.012 22.252 1.00 21.63 109 ALA C N 1
ATOM 9216 C CA . ALA C 1 109 ? 48.326 31.380 21.030 1.00 23.57 109 ALA C CA 1
ATOM 9217 C C . ALA C 1 109 ? 47.809 32.368 19.984 1.00 23.51 109 ALA C C 1
ATOM 9218 O O . ALA C 1 109 ? 46.605 32.503 19.781 1.00 23.59 109 ALA C O 1
ATOM 9220 N N . ASP C 1 110 ? 48.734 33.051 19.323 1.00 23.05 110 ASP C N 1
ATOM 9221 C CA . ASP C 1 110 ? 48.393 34.022 18.296 1.00 24.42 110 ASP C CA 1
ATOM 9222 C C . ASP C 1 110 ? 49.446 33.918 17.203 1.00 23.54 110 ASP C C 1
ATOM 9223 O O . ASP C 1 110 ? 50.488 33.299 17.409 1.00 23.44 110 ASP C O 1
ATOM 9228 N N . TRP C 1 111 ? 49.188 34.506 16.041 1.00 22.00 111 TRP C N 1
ATOM 9229 C CA . TRP C 1 111 ? 50.170 34.423 14.971 1.00 24.00 111 TRP C CA 1
ATOM 9230 C C . TRP C 1 111 ? 51.443 35.177 15.310 1.00 24.25 111 TRP C C 1
ATOM 9231 O O . TRP C 1 111 ? 52.522 34.788 14.875 1.00 26.34 111 TRP C O 1
ATOM 9242 N N . GLU C 1 112 ? 51.331 36.236 16.105 1.00 25.31 112 GLU C N 1
ATOM 9243 C CA . GLU C 1 112 ? 52.513 37.017 16.469 1.00 28.59 112 GLU C CA 1
ATOM 9244 C C . GLU C 1 112 ? 53.572 36.180 17.182 1.00 27.51 112 GLU C C 1
ATOM 9245 O O . GLU C 1 112 ? 54.716 36.117 16.737 1.00 28.18 112 GLU C O 1
ATOM 9251 N N . HIS C 1 113 ? 53.207 35.541 18.287 1.00 27.23 113 HIS C N 1
ATOM 9252 C CA . HIS C 1 113 ? 54.183 34.730 18.997 1.00 27.63 113 HIS C CA 1
ATOM 9253 C C . HIS C 1 113 ? 54.569 33.503 18.168 1.00 26.77 113 HIS C C 1
ATOM 9254 O O . HIS C 1 113 ? 55.703 33.028 18.253 1.00 26.83 113 HIS C O 1
ATOM 9261 N N . PHE C 1 114 ? 53.638 32.981 17.369 1.00 26.05 114 PHE C N 1
ATOM 9262 C CA . PHE C 1 114 ? 53.970 31.818 16.542 1.00 24.83 114 PHE C CA 1
ATOM 9263 C C . PHE C 1 114 ? 55.085 32.198 15.580 1.00 23.77 114 PHE C C 1
ATOM 9264 O O . PHE C 1 114 ? 56.019 31.428 15.351 1.00 23.77 114 PHE C O 1
ATOM 9272 N N . HIS C 1 115 ? 54.983 33.389 15.012 1.00 24.15 115 HIS C N 1
ATOM 9273 C CA . HIS C 1 115 ? 56.010 33.841 14.094 1.00 25.48 115 HIS C CA 1
ATOM 9274 C C . HIS C 1 115 ? 57.329 34.085 14.812 1.00 25.12 115 HIS C C 1
ATOM 9275 O O . HIS C 1 115 ? 58.384 33.715 14.304 1.00 25.08 115 HIS C O 1
ATOM 9282 N N . GLU C 1 116 ? 57.285 34.685 15.998 1.00 25.82 116 GLU C N 1
ATOM 9283 C CA . GLU C 1 116 ? 58.530 34.916 16.724 1.00 27.22 116 GLU C CA 1
ATOM 9284 C C . GLU C 1 116 ? 59.270 33.591 16.943 1.00 26.53 116 GLU C C 1
ATOM 9285 O O . GLU C 1 116 ? 60.494 33.524 16.812 1.00 25.81 116 GLU C O 1
ATOM 9291 N N . LEU C 1 117 ? 58.523 32.536 17.256 1.00 25.11 117 LEU C N 1
ATOM 9292 C CA . LEU C 1 117 ? 59.119 31.224 17.495 1.00 25.81 117 LEU C CA 1
ATOM 9293 C C . LEU C 1 117 ? 59.543 30.534 16.203 1.00 26.86 117 LEU C C 1
ATOM 9294 O O . LEU C 1 117 ? 60.571 29.849 16.163 1.00 26.18 117 LEU C O 1
ATOM 9299 N N . GLU C 1 118 ? 58.744 30.695 15.153 1.00 27.47 118 GLU C N 1
ATOM 9300 C CA . GLU C 1 118 ? 59.076 30.087 13.877 1.00 28.33 118 GLU C CA 1
ATOM 9301 C C . GLU C 1 118 ? 60.412 30.633 13.397 1.00 28.55 118 GLU C C 1
ATOM 9302 O O . GLU C 1 118 ? 61.262 29.882 12.922 1.00 26.37 118 GLU C O 1
ATOM 9308 N N . LYS C 1 119 ? 60.590 31.945 13.524 1.00 28.72 119 LYS C N 1
ATOM 9309 C CA . LYS C 1 119 ? 61.824 32.586 13.096 1.00 29.85 119 LYS C CA 1
ATOM 9310 C C . LYS C 1 119 ? 63.024 32.041 13.861 1.00 30.20 119 LYS C C 1
ATOM 9311 O O . LYS C 1 119 ? 64.142 32.028 13.344 1.00 30.15 119 LYS C O 1
ATOM 9317 N N . LYS C 1 120 ? 62.793 31.578 15.085 1.00 28.46 120 LYS C N 1
ATOM 9318 C CA . LYS C 1 120 ? 63.878 31.023 15.884 1.00 29.27 120 LYS C CA 1
ATOM 9319 C C . LYS C 1 120 ? 64.079 29.542 15.597 1.00 27.44 120 LYS C C 1
ATOM 9320 O O . LYS C 1 120 ? 64.912 28.899 16.227 1.00 27.51 120 LYS C O 1
ATOM 9326 N N . GLY C 1 121 ? 63.316 29.009 14.647 1.00 27.51 121 GLY C N 1
ATOM 9327 C CA . GLY C 1 121 ? 63.424 27.600 14.301 1.00 26.67 121 GLY C CA 1
ATOM 9328 C C . GLY C 1 121 ? 62.757 26.699 15.329 1.00 27.47 121 GLY C C 1
ATOM 9329 O O . GLY C 1 121 ? 63.071 25.511 15.424 1.00 26.12 121 GLY C O 1
ATOM 9330 N N . LEU C 1 122 ? 61.816 27.268 16.081 1.00 27.48 122 LEU C N 1
ATOM 9331 C CA . LEU C 1 122 ? 61.100 26.552 17.140 1.00 27.52 122 LEU C CA 1
ATOM 9332 C C . LEU C 1 122 ? 59.641 26.183 16.839 1.00 26.84 122 LEU C C 1
ATOM 9333 O O . LEU C 1 122 ? 58.973 25.584 17.679 1.00 27.09 122 LEU C O 1
ATOM 9338 N N . MET C 1 123 ? 59.145 26.522 15.655 1.00 25.83 123 MET C N 1
ATOM 9339 C CA . MET C 1 123 ? 57.750 26.231 15.332 1.00 24.47 123 MET C CA 1
ATOM 9340 C C . MET C 1 123 ? 57.488 25.763 13.905 1.00 23.26 123 MET C C 1
ATOM 9341 O O . MET C 1 123 ? 58.317 25.931 13.012 1.00 23.93 123 MET C O 1
ATOM 9346 N N . MET C 1 124 ? 56.307 25.178 13.719 1.00 22.36 124 MET C N 1
ATOM 9347 C CA . MET C 1 124 ? 55.832 24.707 12.427 1.00 21.88 124 MET C CA 1
ATOM 9348 C C . MET C 1 124 ? 54.320 24.672 12.531 1.00 22.76 124 MET C C 1
ATOM 9349 O O . MET C 1 124 ? 53.784 24.353 13.588 1.00 22.37 124 MET C O 1
ATOM 9354 N N . TYR C 1 125 ? 53.633 25.005 11.445 1.00 19.98 125 TYR C N 1
ATOM 9355 C CA . TYR C 1 125 ? 52.180 24.985 11.456 1.00 20.64 125 TYR C CA 1
ATOM 9356 C C . TYR C 1 125 ? 51.777 23.664 10.843 1.00 19.11 125 TYR C C 1
ATOM 9357 O O . TYR C 1 125 ? 52.132 23.367 9.706 1.00 19.49 125 TYR C O 1
ATOM 9366 N N . GLY C 1 126 ? 51.046 22.860 11.602 1.00 20.18 126 GLY C N 1
ATOM 9367 C CA . GLY C 1 126 ? 50.661 21.560 11.090 1.00 21.04 126 GLY C CA 1
ATOM 9368 C C . GLY C 1 126 ? 49.300 21.497 10.445 1.00 20.42 126 GLY C C 1
ATOM 9369 O O . GLY C 1 126 ? 48.915 20.437 9.942 1.00 20.80 126 GLY C O 1
ATOM 9370 N N . GLN C 1 127 ? 48.586 22.623 10.420 1.00 19.12 127 GLN C N 1
ATOM 9371 C CA . GLN C 1 127 ? 47.235 22.621 9.871 1.00 20.55 127 GLN C CA 1
ATOM 9372 C C . GLN C 1 127 ? 46.577 21.372 10.469 1.00 19.54 127 GLN C C 1
ATOM 9373 O O . GLN C 1 127 ? 46.685 21.140 11.676 1.00 19.23 127 GLN C O 1
ATOM 9379 N N . MET C 1 128 ? 45.903 20.569 9.656 1.00 19.26 128 MET C N 1
ATOM 9380 C CA . MET C 1 128 ? 45.295 19.358 10.194 1.00 20.31 128 MET C CA 1
ATOM 9381 C C . MET C 1 128 ? 46.031 18.110 9.696 1.00 20.24 128 MET C C 1
ATOM 9382 O O . MET C 1 128 ? 46.668 17.414 10.484 1.00 20.93 128 MET C O 1
ATOM 9387 N N . THR C 1 129 ? 45.978 17.859 8.390 1.00 21.03 129 THR C N 1
ATOM 9388 C CA . THR C 1 129 ? 46.613 16.686 7.798 1.00 21.21 129 THR C CA 1
ATOM 9389 C C . THR C 1 129 ? 48.001 16.927 7.203 1.00 23.17 129 THR C C 1
ATOM 9390 O O . THR C 1 129 ? 48.625 15.998 6.678 1.00 22.69 129 THR C O 1
ATOM 9394 N N . ALA C 1 130 ? 48.477 18.166 7.262 1.00 21.89 130 ALA C N 1
ATOM 9395 C CA . ALA C 1 130 ? 49.795 18.491 6.731 1.00 21.62 130 ALA C CA 1
ATOM 9396 C C . ALA C 1 130 ? 50.865 17.926 7.665 1.00 21.71 130 ALA C C 1
ATOM 9397 O O . ALA C 1 130 ? 51.742 17.174 7.240 1.00 22.19 130 ALA C O 1
ATOM 9399 N N . GLY C 1 131 ? 50.778 18.292 8.940 1.00 21.48 131 GLY C N 1
ATOM 9400 C CA . GLY C 1 131 ? 51.741 17.820 9.916 1.00 21.86 131 GLY C CA 1
ATOM 9401 C C . GLY C 1 131 ? 51.504 16.404 10.424 1.00 23.34 131 GLY C C 1
ATOM 9402 O O . GLY C 1 131 ? 52.361 15.852 11.115 1.00 21.92 131 GLY C O 1
ATOM 9403 N N . SER C 1 132 ? 50.358 15.809 10.084 1.00 22.64 132 SER C N 1
ATOM 9404 C CA . SER C 1 132 ? 50.038 14.456 10.540 1.00 22.52 132 SER C CA 1
ATOM 9405 C C . SER C 1 132 ? 50.035 13.430 9.411 1.00 21.90 132 SER C C 1
ATOM 9406 O O . SER C 1 132 ? 49.540 12.314 9.565 1.00 23.60 132 SER C O 1
ATOM 9409 N N . TRP C 1 133 ? 50.558 13.848 8.266 1.00 21.70 133 TRP C N 1
ATOM 9410 C CA . TRP C 1 133 ? 50.729 13.006 7.086 1.00 22.27 133 TRP C CA 1
ATOM 9411 C C . TRP C 1 133 ? 49.579 12.110 6.634 1.00 22.50 133 TRP C C 1
ATOM 9412 O O . TRP C 1 133 ? 49.731 10.884 6.541 1.00 19.35 133 TRP C O 1
ATOM 9423 N N . ILE C 1 134 ? 48.439 12.718 6.323 1.00 20.61 134 ILE C N 1
ATOM 9424 C CA . ILE C 1 134 ? 47.285 11.946 5.885 1.00 20.40 134 ILE C CA 1
ATOM 9425 C C . ILE C 1 134 ? 46.506 12.742 4.841 1.00 21.57 134 ILE C C 1
ATOM 9426 O O . ILE C 1 134 ? 45.312 12.530 4.630 1.00 22.80 134 ILE C O 1
ATOM 9431 N N . TYR C 1 135 ? 47.224 13.642 4.165 1.00 21.46 135 TYR C N 1
ATOM 9432 C CA . TYR C 1 135 ? 46.665 14.506 3.124 1.00 20.85 135 TYR C CA 1
ATOM 9433 C C . TYR C 1 135 ? 46.658 13.742 1.809 1.00 21.24 135 TYR C C 1
ATOM 9434 O O . TYR C 1 135 ? 47.648 13.116 1.448 1.00 21.27 135 TYR C O 1
ATOM 9443 N N . ILE C 1 136 ? 45.555 13.815 1.077 1.00 20.70 136 ILE C N 1
ATOM 9444 C CA . ILE C 1 136 ? 45.452 13.090 -0.174 1.00 20.92 136 ILE C CA 1
ATOM 9445 C C . ILE C 1 136 ? 45.066 14.006 -1.328 1.00 24.24 136 ILE C C 1
ATOM 9446 O O . ILE C 1 136 ? 44.238 13.647 -2.174 1.00 24.72 136 ILE C O 1
ATOM 9451 N N . GLY C 1 137 ? 45.670 15.190 -1.369 1.00 24.57 137 GLY C N 1
ATOM 9452 C CA . GLY C 1 137 ? 45.357 16.128 -2.433 1.00 23.13 137 GLY C CA 1
ATOM 9453 C C . GLY C 1 137 ? 44.022 16.801 -2.192 1.00 22.63 137 GLY C C 1
ATOM 9454 O O . GLY C 1 137 ? 43.567 16.893 -1.055 1.00 22.89 137 GLY C O 1
ATOM 9455 N N . SER C 1 138 ? 43.382 17.261 -3.261 1.00 22.94 138 SER C N 1
ATOM 9456 C CA . SER C 1 138 ? 42.098 17.952 -3.140 1.00 21.98 138 SER C CA 1
ATOM 9457 C C . SER C 1 138 ? 40.920 17.026 -2.832 1.00 21.61 138 SER C C 1
ATOM 9458 O O . SER C 1 138 ? 39.868 17.478 -2.378 1.00 21.20 138 SER C O 1
ATOM 9461 N N . GLN C 1 139 ? 41.091 15.731 -3.069 1.00 21.28 139 GLN C N 1
ATOM 9462 C CA . GLN C 1 139 ? 40.008 14.787 -2.799 1.00 22.61 139 GLN C CA 1
ATOM 9463 C C . GLN C 1 139 ? 39.614 14.758 -1.323 1.00 20.69 139 GLN C C 1
ATOM 9464 O O . GLN C 1 139 ? 38.445 14.552 -0.990 1.00 21.90 139 GLN C O 1
ATOM 9470 N N . GLY C 1 140 ? 40.590 14.974 -0.447 1.00 21.51 140 GLY C N 1
ATOM 9471 C CA . GLY C 1 140 ? 40.345 14.934 0.987 1.00 19.99 140 GLY C CA 1
ATOM 9472 C C . GLY C 1 140 ? 39.146 15.699 1.525 1.00 21.89 140 GLY C C 1
ATOM 9473 O O . GLY C 1 140 ? 38.457 15.233 2.437 1.00 21.40 140 GLY C O 1
ATOM 9474 N N . ILE C 1 141 ? 38.886 16.875 0.968 1.00 22.08 141 ILE C N 1
ATOM 9475 C CA . ILE C 1 141 ? 37.777 17.688 1.433 1.00 21.58 141 ILE C CA 1
ATOM 9476 C C . ILE C 1 141 ? 36.599 17.613 0.472 1.00 21.97 141 ILE C C 1
ATOM 9477 O O . ILE C 1 141 ? 35.506 18.088 0.793 1.00 20.08 141 ILE C O 1
ATOM 9482 N N . LEU C 1 142 ? 36.821 16.998 -0.692 1.00 21.57 142 LEU C N 1
ATOM 9483 C CA . LEU C 1 142 ? 35.797 16.924 -1.736 1.00 20.40 142 LEU C CA 1
ATOM 9484 C C . LEU C 1 142 ? 34.394 16.494 -1.328 1.00 21.17 142 LEU C C 1
ATOM 9485 O O . LEU C 1 142 ? 33.426 17.195 -1.640 1.00 21.47 142 LEU C O 1
ATOM 9490 N N . GLN C 1 143 ? 34.247 15.361 -0.646 1.00 19.85 143 GLN C N 1
ATOM 9491 C CA . GLN C 1 143 ? 32.897 14.961 -0.274 1.00 19.71 143 GLN C CA 1
ATOM 9492 C C . GLN C 1 143 ? 32.309 15.931 0.747 1.00 19.63 143 GLN C C 1
ATOM 9493 O O . GLN C 1 143 ? 31.117 16.224 0.717 1.00 19.38 143 GLN C O 1
ATOM 9499 N N . GLY C 1 144 ? 33.147 16.420 1.655 1.00 20.07 144 GLY C N 1
ATOM 9500 C CA . GLY C 1 144 ? 32.673 17.361 2.652 1.00 22.69 144 GLY C CA 1
ATOM 9501 C C . GLY C 1 144 ? 32.073 18.600 1.999 1.00 22.48 144 GLY C C 1
ATOM 9502 O O . GLY C 1 144 ? 31.027 19.090 2.420 1.00 21.12 144 GLY C O 1
ATOM 9503 N N . THR C 1 145 ? 32.735 19.101 0.960 1.00 21.84 145 THR C N 1
ATOM 9504 C CA . THR C 1 145 ? 32.265 20.290 0.261 1.00 21.91 145 THR C CA 1
ATOM 9505 C C . THR C 1 145 ? 31.047 19.918 -0.576 1.00 20.40 145 THR C C 1
ATOM 9506 O O . THR C 1 145 ? 30.051 20.648 -0.612 1.00 19.08 145 THR C O 1
ATOM 9510 N N . TYR C 1 146 ? 31.125 18.771 -1.240 1.00 20.10 146 TYR C N 1
ATOM 9511 C CA . TYR C 1 146 ? 30.008 18.293 -2.038 1.00 20.33 146 TYR C CA 1
ATOM 9512 C C . TYR C 1 146 ? 28.761 18.160 -1.162 1.00 21.47 146 TYR C C 1
ATOM 9513 O O . TYR C 1 146 ? 27.671 18.577 -1.563 1.00 23.10 146 TYR C O 1
ATOM 9522 N N . GLU C 1 147 ? 28.924 17.581 0.030 1.00 20.90 147 GLU C N 1
ATOM 9523 C CA . GLU C 1 147 ? 27.800 17.375 0.952 1.00 20.78 147 GLU C CA 1
ATOM 9524 C C . GLU C 1 147 ? 27.229 18.682 1.475 1.00 20.53 147 GLU C C 1
ATOM 9525 O O . GLU C 1 147 ? 26.025 18.798 1.697 1.00 20.17 147 GLU C O 1
ATOM 9531 N N . THR C 1 148 ? 28.105 19.654 1.696 1.00 20.75 148 THR C N 1
ATOM 9532 C CA . THR C 1 148 ? 27.692 20.956 2.191 1.00 20.02 148 THR C CA 1
ATOM 9533 C C . THR C 1 148 ? 26.778 21.605 1.164 1.00 19.76 148 THR C C 1
ATOM 9534 O O . THR C 1 148 ? 25.696 22.076 1.491 1.00 22.19 148 THR C O 1
ATOM 9538 N N . PHE C 1 149 ? 27.217 21.633 -0.086 1.00 20.98 149 PHE C N 1
ATOM 9539 C CA . PHE C 1 149 ? 26.409 22.224 -1.136 1.00 21.86 149 PHE C CA 1
ATOM 9540 C C . PHE C 1 149 ? 25.147 21.398 -1.398 1.00 22.58 149 PHE C C 1
ATOM 9541 O O . PHE C 1 149 ? 24.087 21.957 -1.682 1.00 22.99 149 PHE C O 1
ATOM 9549 N N . ALA C 1 150 ? 25.250 20.078 -1.276 1.00 21.85 150 ALA C N 1
ATOM 9550 C CA . ALA C 1 150 ? 24.098 19.216 -1.518 1.00 23.04 150 ALA C CA 1
ATOM 9551 C C . ALA C 1 150 ? 23.014 19.444 -0.483 1.00 23.69 150 ALA C C 1
ATOM 9552 O O . ALA C 1 150 ? 21.828 19.435 -0.807 1.00 24.35 150 ALA C O 1
ATOM 9554 N N . GLU C 1 151 ? 23.424 19.644 0.765 1.00 23.36 151 GLU C N 1
ATOM 9555 C CA . GLU C 1 151 ? 22.471 19.883 1.838 1.00 23.02 151 GLU C CA 1
ATOM 9556 C C . GLU C 1 151 ? 21.829 21.254 1.659 1.00 23.77 151 GLU C C 1
ATOM 9557 O O . GLU C 1 151 ? 20.618 21.397 1.817 1.00 21.47 151 GLU C O 1
ATOM 9563 N N . LEU C 1 152 ? 22.647 22.255 1.329 1.00 24.31 152 LEU C N 1
ATOM 9564 C CA . LEU C 1 152 ? 22.162 23.616 1.109 1.00 24.27 152 LEU C CA 1
ATOM 9565 C C . LEU C 1 152 ? 21.187 23.574 -0.066 1.00 25.96 152 LEU C C 1
ATOM 9566 O O . LEU C 1 152 ? 20.164 24.266 -0.074 1.00 27.03 152 LEU C O 1
ATOM 9571 N N . ALA C 1 153 ? 21.514 22.752 -1.057 1.00 27.23 153 ALA C N 1
ATOM 9572 C CA . ALA C 1 153 ? 20.674 22.613 -2.240 1.00 29.46 153 ALA C CA 1
ATOM 9573 C C . ALA C 1 153 ? 19.302 22.063 -1.854 1.00 29.87 153 ALA C C 1
ATOM 9574 O O . ALA C 1 153 ? 18.277 22.499 -2.379 1.00 31.19 153 ALA C O 1
ATOM 9576 N N . ARG C 1 154 ? 19.288 21.108 -0.932 1.00 29.76 154 ARG C N 1
ATOM 9577 C CA . ARG C 1 154 ? 18.040 20.521 -0.479 1.00 31.86 154 ARG C CA 1
ATOM 9578 C C . ARG C 1 154 ? 17.209 21.552 0.273 1.00 32.08 154 ARG C C 1
ATOM 9579 O O . ARG C 1 154 ? 15.993 21.646 0.091 1.00 32.38 154 ARG C O 1
ATOM 9587 N N . GLN C 1 155 ? 17.872 22.341 1.105 1.00 30.70 155 GLN C N 1
ATOM 9588 C CA . GLN C 1 155 ? 17.176 23.355 1.881 1.00 30.29 155 GLN C CA 1
ATOM 9589 C C . GLN C 1 155 ? 16.625 24.524 1.074 1.00 29.07 155 GLN C C 1
ATOM 9590 O O . GLN C 1 155 ? 15.548 25.026 1.371 1.00 28.10 155 GLN C O 1
ATOM 9596 N N . HIS C 1 156 ? 17.341 24.959 0.046 1.00 29.65 156 HIS C N 1
ATOM 9597 C CA . HIS C 1 156 ? 16.873 26.123 -0.689 1.00 29.74 156 HIS C CA 1
ATOM 9598 C C . HIS C 1 156 ? 16.524 26.010 -2.165 1.00 28.86 156 HIS C C 1
ATOM 9599 O O . HIS C 1 156 ? 15.738 26.808 -2.665 1.00 30.22 156 HIS C O 1
ATOM 9606 N N . PHE C 1 157 ? 17.093 25.048 -2.876 1.00 28.00 157 PHE C N 1
ATOM 9607 C CA . PHE C 1 157 ? 16.788 24.947 -4.295 1.00 27.70 157 PHE C CA 1
ATOM 9608 C C . PHE C 1 157 ? 16.254 23.587 -4.763 1.00 28.14 157 PHE C C 1
ATOM 9609 O O . PHE C 1 157 ? 16.703 23.036 -5.768 1.00 28.41 157 PHE C O 1
ATOM 9617 N N . GLY C 1 158 ? 15.290 23.056 -4.024 1.00 28.40 158 GLY C N 1
ATOM 9618 C CA . GLY C 1 158 ? 14.681 21.789 -4.391 1.00 29.20 158 GLY C CA 1
ATOM 9619 C C . GLY C 1 158 ? 15.571 20.568 -4.538 1.00 28.75 158 GLY C C 1
ATOM 9620 O O . GLY C 1 158 ? 15.203 19.628 -5.240 1.00 28.77 158 GLY C O 1
ATOM 9621 N N . GLY C 1 159 ? 16.735 20.565 -3.896 1.00 28.53 159 GLY C N 1
ATOM 9622 C CA . GLY C 1 159 ? 17.609 19.406 -3.982 1.00 27.52 159 GLY C CA 1
ATOM 9623 C C . GLY C 1 159 ? 18.520 19.324 -5.189 1.00 28.41 159 GLY C C 1
ATOM 9624 O O . GLY C 1 159 ? 18.932 18.228 -5.588 1.00 28.20 159 GLY C O 1
ATOM 9625 N N . SER C 1 160 ? 18.839 20.475 -5.774 1.00 27.90 160 SER C N 1
ATOM 9626 C CA . SER C 1 160 ? 19.729 20.534 -6.932 1.00 26.82 160 SER C CA 1
ATOM 9627 C C . SER C 1 160 ? 20.213 21.960 -7.145 1.00 27.26 160 SER C C 1
ATOM 9628 O O . SER C 1 160 ? 19.467 22.911 -6.910 1.00 26.24 160 SER C O 1
ATOM 9631 N N . LEU C 1 161 ? 21.461 22.111 -7.581 1.00 26.38 161 LEU C N 1
ATOM 9632 C CA . LEU C 1 161 ? 22.006 23.441 -7.831 1.00 24.12 161 LEU C CA 1
ATOM 9633 C C . LEU C 1 161 ? 21.883 23.799 -9.306 1.00 24.69 161 LEU C C 1
ATOM 9634 O O . LEU C 1 161 ? 22.392 24.832 -9.758 1.00 23.69 161 LEU C O 1
ATOM 9639 N N . LYS C 1 162 ? 21.189 22.939 -10.045 1.00 24.45 162 LYS C N 1
ATOM 9640 C CA . LYS C 1 162 ? 20.952 23.144 -11.469 1.00 25.30 162 LYS C CA 1
ATOM 9641 C C . LYS C 1 162 ? 20.300 24.510 -11.641 1.00 25.89 162 LYS C C 1
ATOM 9642 O O . LYS C 1 162 ? 19.355 24.845 -10.927 1.00 25.96 162 LYS C O 1
ATOM 9648 N N . GLY C 1 163 ? 20.812 25.299 -12.576 1.00 25.40 163 GLY C N 1
ATOM 9649 C CA . GLY C 1 163 ? 20.252 26.616 -12.800 1.00 26.27 163 GLY C CA 1
ATOM 9650 C C . GLY C 1 163 ? 20.606 27.651 -11.744 1.00 27.10 163 GLY C C 1
ATOM 9651 O O . GLY C 1 163 ? 19.936 28.672 -11.644 1.00 27.32 163 GLY C O 1
ATOM 9652 N N . THR C 1 164 ? 21.640 27.403 -10.945 1.00 28.18 164 THR C N 1
ATOM 9653 C CA . THR C 1 164 ? 22.033 28.379 -9.930 1.00 28.08 164 THR C CA 1
ATOM 9654 C C . THR C 1 164 ? 23.498 28.762 -10.085 1.00 27.90 164 THR C C 1
ATOM 9655 O O . THR C 1 164 ? 24.298 27.988 -10.607 1.00 28.17 164 THR C O 1
ATOM 9659 N N . LEU C 1 165 ? 23.842 29.962 -9.631 1.00 26.83 165 LEU C N 1
ATOM 9660 C CA . LEU C 1 165 ? 25.217 30.442 -9.709 1.00 25.24 165 LEU C CA 1
ATOM 9661 C C . LEU C 1 165 ? 25.831 30.641 -8.323 1.00 23.90 165 LEU C C 1
ATOM 9662 O O . LEU C 1 165 ? 25.272 31.342 -7.476 1.00 23.51 165 LEU C O 1
ATOM 9667 N N . THR C 1 166 ? 26.983 30.016 -8.098 1.00 22.28 166 THR C N 1
ATOM 9668 C CA . THR C 1 166 ? 27.679 30.138 -6.826 1.00 22.13 166 THR C CA 1
ATOM 9669 C C . THR C 1 166 ? 28.924 31.004 -6.980 1.00 22.07 166 THR C C 1
ATOM 9670 O O . THR C 1 166 ? 29.668 30.876 -7.957 1.00 22.37 166 THR C O 1
ATOM 9674 N N . LEU C 1 167 ? 29.143 31.892 -6.017 1.00 21.53 167 LEU C N 1
ATOM 9675 C CA . LEU C 1 167 ? 30.326 32.746 -6.034 1.00 20.40 167 LEU C CA 1
ATOM 9676 C C . LEU C 1 167 ? 31.182 32.436 -4.818 1.00 20.78 167 LEU C C 1
ATOM 9677 O O . LEU C 1 167 ? 30.685 32.391 -3.693 1.00 20.59 167 LEU C O 1
ATOM 9682 N N . THR C 1 168 ? 32.468 32.220 -5.054 1.00 19.17 168 THR C N 1
ATOM 9683 C CA . THR C 1 168 ? 33.399 31.950 -3.974 1.00 19.86 168 THR C CA 1
ATOM 9684 C C . THR C 1 168 ? 34.795 32.391 -4.413 1.00 18.87 168 THR C C 1
ATOM 9685 O O . THR C 1 168 ? 34.949 33.069 -5.428 1.00 19.17 168 THR C O 1
ATOM 9689 N N . ALA C 1 169 ? 35.809 32.017 -3.646 1.00 19.18 169 ALA C N 1
ATOM 9690 C CA . ALA C 1 169 ? 37.172 32.392 -3.979 1.00 19.23 169 ALA C CA 1
ATOM 9691 C C . ALA C 1 169 ? 38.143 31.474 -3.265 1.00 19.14 169 ALA C C 1
ATOM 9692 O O . ALA C 1 169 ? 37.789 30.839 -2.277 1.00 18.49 169 ALA C O 1
ATOM 9694 N N . GLY C 1 170 ? 39.372 31.424 -3.769 1.00 19.69 170 GLY C N 1
ATOM 9695 C CA . GLY C 1 170 ? 40.390 30.594 -3.160 1.00 19.09 170 GLY C CA 1
ATOM 9696 C C . GLY C 1 170 ? 40.451 29.237 -3.823 1.00 19.76 170 GLY C C 1
ATOM 9697 O O . GLY C 1 170 ? 39.600 28.383 -3.568 1.00 17.32 170 GLY C O 1
ATOM 9698 N N . LEU C 1 171 ? 41.447 29.048 -4.686 1.00 17.77 171 LEU C N 1
ATOM 9699 C CA . LEU C 1 171 ? 41.623 27.782 -5.380 1.00 18.74 171 LEU C CA 1
ATOM 9700 C C . LEU C 1 171 ? 42.971 27.173 -5.027 1.00 18.67 171 LEU C C 1
ATOM 9701 O O . LEU C 1 171 ? 43.818 26.956 -5.894 1.00 18.81 171 LEU C O 1
ATOM 9706 N N . GLY C 1 172 ? 43.164 26.925 -3.737 1.00 17.13 172 GLY C N 1
ATOM 9707 C CA . GLY C 1 172 ? 44.392 26.318 -3.269 1.00 17.92 172 GLY C CA 1
ATOM 9708 C C . GLY C 1 172 ? 44.173 24.819 -3.178 1.00 18.41 172 GLY C C 1
ATOM 9709 O O . GLY C 1 172 ? 43.268 24.286 -3.814 1.00 18.45 172 GLY C O 1
ATOM 9710 N N . GLY C 1 173 ? 44.988 24.134 -2.389 1.00 20.42 173 GLY C N 1
ATOM 9711 C CA . GLY C 1 173 ? 44.832 22.696 -2.257 1.00 21.10 173 GLY C CA 1
ATOM 9712 C C . GLY C 1 173 ? 43.422 22.268 -1.880 1.00 21.87 173 GLY C C 1
ATOM 9713 O O . GLY C 1 173 ? 42.832 21.407 -2.531 1.00 24.83 173 GLY C O 1
ATOM 9714 N N . MET C 1 174 ? 42.872 22.868 -0.831 1.00 20.83 174 MET C N 1
ATOM 9715 C CA . MET C 1 174 ? 41.532 22.521 -0.378 1.00 21.33 174 MET C CA 1
ATOM 9716 C C . MET C 1 174 ? 40.454 23.356 -1.067 1.00 21.15 174 MET C C 1
ATOM 9717 O O . MET C 1 174 ? 39.406 22.834 -1.463 1.00 20.25 174 MET C O 1
ATOM 9722 N N . GLY C 1 175 ? 40.714 24.649 -1.220 1.00 22.02 175 GLY C N 1
ATOM 9723 C CA . GLY C 1 175 ? 39.752 25.508 -1.891 1.00 21.17 175 GLY C CA 1
ATOM 9724 C C . GLY C 1 175 ? 39.537 25.026 -3.316 1.00 20.85 175 GLY C C 1
ATOM 9725 O O . GLY C 1 175 ? 38.474 25.238 -3.908 1.00 22.07 175 GLY C O 1
ATOM 9726 N N . GLY C 1 176 ? 40.547 24.355 -3.864 1.00 19.71 176 GLY C N 1
ATOM 9727 C CA . GLY C 1 176 ? 40.449 23.855 -5.222 1.00 20.13 176 GLY C CA 1
ATOM 9728 C C . GLY C 1 176 ? 39.288 22.907 -5.453 1.00 21.17 176 GLY C C 1
ATOM 9729 O O . GLY C 1 176 ? 38.881 22.696 -6.594 1.00 21.57 176 GLY C O 1
ATOM 9730 N N . ALA C 1 177 ? 38.737 22.352 -4.377 1.00 19.97 177 ALA C N 1
ATOM 9731 C CA . ALA C 1 177 ? 37.630 21.405 -4.491 1.00 21.96 177 ALA C CA 1
ATOM 9732 C C . ALA C 1 177 ? 36.259 22.062 -4.597 1.00 22.30 177 ALA C C 1
ATOM 9733 O O . ALA C 1 177 ? 35.264 21.386 -4.878 1.00 21.96 177 ALA C O 1
ATOM 9735 N N . GLN C 1 178 ? 36.195 23.372 -4.378 1.00 22.12 178 GLN C N 1
ATOM 9736 C CA . GLN C 1 178 ? 34.912 24.058 -4.441 1.00 21.22 178 GLN C CA 1
ATOM 9737 C C . GLN C 1 178 ? 34.246 23.937 -5.808 1.00 20.67 178 GLN C C 1
ATOM 9738 O O . GLN C 1 178 ? 33.089 23.518 -5.904 1.00 21.12 178 GLN C O 1
ATOM 9744 N N . PRO C 1 179 ? 34.965 24.292 -6.886 1.00 19.42 179 PRO C N 1
ATOM 9745 C CA . PRO C 1 179 ? 34.358 24.190 -8.215 1.00 20.30 179 PRO C CA 1
ATOM 9746 C C . PRO C 1 179 ? 33.766 22.820 -8.556 1.00 21.07 179 PRO C C 1
ATOM 9747 O O . PRO C 1 179 ? 32.620 22.736 -9.004 1.00 21.83 179 PRO C O 1
ATOM 9751 N N . LEU C 1 180 ? 34.533 21.752 -8.343 1.00 20.84 180 LEU C N 1
ATOM 9752 C CA . LEU C 1 180 ? 34.045 20.405 -8.643 1.00 20.96 180 LEU C CA 1
ATOM 9753 C C . LEU C 1 180 ? 32.857 20.052 -7.748 1.00 22.58 180 LEU C C 1
ATOM 9754 O O . LEU C 1 180 ? 31.933 19.356 -8.173 1.00 24.12 180 LEU C O 1
ATOM 9759 N N . SER C 1 181 ? 32.891 20.523 -6.502 1.00 21.95 181 SER C N 1
ATOM 9760 C CA . SER C 1 181 ? 31.808 20.260 -5.566 1.00 22.37 181 SER C CA 1
ATOM 9761 C C . SER C 1 181 ? 30.499 20.856 -6.061 1.00 21.83 181 SER C C 1
ATOM 9762 O O . SER C 1 181 ? 29.468 20.198 -6.013 1.00 21.56 181 SER C O 1
ATOM 9765 N N . VAL C 1 182 ? 30.528 22.104 -6.523 1.00 22.54 182 VAL C N 1
ATOM 9766 C CA . VAL C 1 182 ? 29.305 22.732 -7.023 1.00 25.06 182 VAL C CA 1
ATOM 9767 C C . VAL C 1 182 ? 28.869 22.036 -8.313 1.00 26.73 182 VAL C C 1
ATOM 9768 O O . VAL C 1 182 ? 27.676 21.815 -8.554 1.00 27.58 182 VAL C O 1
ATOM 9772 N N . THR C 1 183 ? 29.862 21.683 -9.120 1.00 26.04 183 THR C N 1
ATOM 9773 C CA . THR C 1 183 ? 29.668 21.002 -10.392 1.00 27.66 183 THR C CA 1
ATOM 9774 C C . THR C 1 183 ? 28.947 19.664 -10.233 1.00 26.47 183 THR C C 1
ATOM 9775 O O . THR C 1 183 ? 28.049 19.335 -11.004 1.00 25.51 183 THR C O 1
ATOM 9779 N N . MET C 1 184 ? 29.343 18.893 -9.228 1.00 27.00 184 MET C N 1
ATOM 9780 C CA . MET C 1 184 ? 28.723 17.598 -8.983 1.00 26.24 184 MET C CA 1
ATOM 9781 C C . MET C 1 184 ? 27.286 17.752 -8.507 1.00 25.15 184 MET C C 1
ATOM 9782 O O . MET C 1 184 ? 26.504 16.810 -8.580 1.00 26.59 184 MET C O 1
ATOM 9787 N N . ASN C 1 185 ? 26.945 18.938 -8.014 1.00 24.92 185 ASN C N 1
ATOM 9788 C CA . ASN C 1 185 ? 25.590 19.222 -7.561 1.00 24.57 185 ASN C CA 1
ATOM 9789 C C . ASN C 1 185 ? 24.799 19.869 -8.697 1.00 24.91 185 ASN C C 1
ATOM 9790 O O . ASN C 1 185 ? 23.705 20.410 -8.486 1.00 24.57 185 ASN C O 1
ATOM 9795 N N . GLU C 1 186 ? 25.374 19.810 -9.900 1.00 25.63 186 GLU C N 1
ATOM 9796 C CA . GLU C 1 186 ? 24.759 20.355 -11.116 1.00 27.21 186 GLU C CA 1
ATOM 9797 C C . GLU C 1 186 ? 24.691 21.875 -11.220 1.00 25.34 186 GLU C C 1
ATOM 9798 O O . GLU C 1 186 ? 23.910 22.396 -12.005 1.00 24.96 186 GLU C O 1
ATOM 9804 N N . GLY C 1 187 ? 25.502 22.593 -10.453 1.00 24.53 187 GLY C N 1
ATOM 9805 C CA . GLY C 1 187 ? 25.429 24.042 -10.521 1.00 23.31 187 GLY C CA 1
ATOM 9806 C C . GLY C 1 187 ? 26.541 24.755 -11.263 1.00 22.81 187 GLY C C 1
ATOM 9807 O O . GLY C 1 187 ? 27.487 24.139 -11.764 1.00 20.30 187 GLY C O 1
ATOM 9808 N N . VAL C 1 188 ? 26.411 26.076 -11.343 1.00 22.66 188 VAL C N 1
ATOM 9809 C CA . VAL C 1 188 ? 27.412 26.908 -11.999 1.00 20.89 188 VAL C CA 1
ATOM 9810 C C . VAL C 1 188 ? 28.181 27.581 -10.882 1.00 21.01 188 VAL C C 1
ATOM 9811 O O . VAL C 1 188 ? 27.643 27.807 -9.797 1.00 22.65 188 VAL C O 1
ATOM 9815 N N . VAL C 1 189 ? 29.439 27.893 -11.131 1.00 19.96 189 VAL C N 1
ATOM 9816 C CA . VAL C 1 189 ? 30.230 28.537 -10.109 1.00 20.18 189 VAL C CA 1
ATOM 9817 C C . VAL C 1 189 ? 31.379 29.330 -10.693 1.00 20.89 189 VAL C C 1
ATOM 9818 O O . VAL C 1 189 ? 32.018 28.915 -11.661 1.00 20.60 189 VAL C O 1
ATOM 9822 N N . ILE C 1 190 ? 31.605 30.495 -10.103 1.00 22.28 190 ILE C N 1
ATOM 9823 C CA . ILE C 1 190 ? 32.694 31.374 -10.479 1.00 21.19 190 ILE C CA 1
ATOM 9824 C C . ILE C 1 190 ? 33.553 31.425 -9.227 1.00 22.07 190 ILE C C 1
ATOM 9825 O O . ILE C 1 190 ? 33.083 31.829 -8.166 1.00 22.33 190 ILE C O 1
ATOM 9830 N N . ALA C 1 191 ? 34.803 30.999 -9.348 1.00 23.18 191 ALA C N 1
ATOM 9831 C CA . ALA C 1 191 ? 35.725 30.995 -8.222 1.00 22.00 191 ALA C CA 1
ATOM 9832 C C . ALA C 1 191 ? 36.865 31.958 -8.518 1.00 23.27 191 ALA C C 1
ATOM 9833 O O . ALA C 1 191 ? 37.615 31.767 -9.484 1.00 22.94 191 ALA C O 1
ATOM 9835 N N . VAL C 1 192 ? 36.996 32.989 -7.684 1.00 22.47 192 VAL C N 1
ATOM 9836 C CA . VAL C 1 192 ? 38.043 33.986 -7.864 1.00 20.47 192 VAL C CA 1
ATOM 9837 C C . VAL C 1 192 ? 39.339 33.554 -7.195 1.00 20.14 192 VAL C C 1
ATOM 9838 O O . VAL C 1 192 ? 39.350 33.215 -6.018 1.00 20.54 192 VAL C O 1
ATOM 9842 N N . GLU C 1 193 ? 40.427 33.573 -7.961 1.00 22.23 193 GLU C N 1
ATOM 9843 C CA . GLU C 1 193 ? 41.753 33.185 -7.478 1.00 21.26 193 GLU C CA 1
ATOM 9844 C C . GLU C 1 193 ? 42.758 34.192 -8.015 1.00 21.98 193 GLU C C 1
ATOM 9845 O O . GLU C 1 193 ? 42.854 34.398 -9.221 1.00 24.91 193 GLU C O 1
ATOM 9851 N N . VAL C 1 194 ? 43.522 34.805 -7.122 1.00 22.42 194 VAL C N 1
ATOM 9852 C CA . VAL C 1 194 ? 44.481 35.833 -7.510 1.00 22.04 194 VAL C CA 1
ATOM 9853 C C . VAL C 1 194 ? 45.793 35.332 -8.122 1.00 22.16 194 VAL C C 1
ATOM 9854 O O . VAL C 1 194 ? 46.571 36.120 -8.654 1.00 22.16 194 VAL C O 1
ATOM 9858 N N . ASP C 1 195 ? 46.034 34.027 -8.067 1.00 20.41 195 ASP C N 1
ATOM 9859 C CA . ASP C 1 195 ? 47.266 33.463 -8.613 1.00 21.06 195 ASP C CA 1
ATOM 9860 C C . ASP C 1 195 ? 46.969 32.461 -9.732 1.00 22.54 195 ASP C C 1
ATOM 9861 O O . ASP C 1 195 ? 46.465 31.356 -9.480 1.00 23.35 195 ASP C O 1
ATOM 9866 N N . GLU C 1 196 ? 47.300 32.838 -10.965 1.00 21.99 196 GLU C N 1
ATOM 9867 C CA . GLU C 1 196 ? 47.043 31.975 -12.108 1.00 22.62 196 GLU C CA 1
ATOM 9868 C C . GLU C 1 196 ? 47.663 30.579 -12.003 1.00 22.92 196 GLU C C 1
ATOM 9869 O O . GLU C 1 196 ? 47.154 29.637 -12.604 1.00 21.50 196 GLU C O 1
ATOM 9875 N N . LYS C 1 197 ? 48.753 30.439 -11.253 1.00 23.63 197 LYS C N 1
ATOM 9876 C CA . LYS C 1 197 ? 49.392 29.133 -11.098 1.00 24.28 197 LYS C CA 1
ATOM 9877 C C . LYS C 1 197 ? 48.485 28.198 -10.316 1.00 23.41 197 LYS C C 1
ATOM 9878 O O . LYS C 1 197 ? 48.409 27.008 -10.608 1.00 23.89 197 LYS C O 1
ATOM 9884 N N . ARG C 1 198 ? 47.804 28.738 -9.314 1.00 22.68 198 ARG C N 1
ATOM 9885 C CA . ARG C 1 198 ? 46.888 27.941 -8.503 1.00 21.42 198 ARG C CA 1
ATOM 9886 C C . ARG C 1 198 ? 45.739 27.477 -9.387 1.00 21.77 198 ARG C C 1
ATOM 9887 O O . ARG C 1 198 ? 45.298 26.328 -9.314 1.00 21.42 198 ARG C O 1
ATOM 9895 N N . ILE C 1 199 ? 45.263 28.388 -10.227 1.00 21.65 199 ILE C N 1
ATOM 9896 C CA . ILE C 1 199 ? 44.177 28.098 -11.149 1.00 22.99 199 ILE C CA 1
ATOM 9897 C C . ILE C 1 199 ? 44.565 26.949 -12.086 1.00 24.38 199 ILE C C 1
ATOM 9898 O O . ILE C 1 199 ? 43.791 26.015 -12.299 1.00 23.37 199 ILE C O 1
ATOM 9903 N N . ASP C 1 200 ? 45.770 27.024 -12.640 1.00 24.75 200 ASP C N 1
ATOM 9904 C CA . ASP C 1 200 ? 46.232 25.994 -13.554 1.00 26.74 200 ASP C CA 1
ATOM 9905 C C . ASP C 1 200 ? 46.306 24.631 -12.873 1.00 27.39 200 ASP C C 1
ATOM 9906 O O . ASP C 1 200 ? 46.072 23.603 -13.512 1.00 26.93 200 ASP C O 1
ATOM 9911 N N . LYS C 1 201 ? 46.622 24.618 -11.581 1.00 27.11 201 LYS C N 1
ATOM 9912 C CA . LYS C 1 201 ? 46.698 23.351 -10.859 1.00 29.19 201 LYS C CA 1
ATOM 9913 C C . LYS C 1 201 ? 45.328 22.680 -10.727 1.00 27.80 201 LYS C C 1
ATOM 9914 O O . LYS C 1 201 ? 45.231 21.456 -10.802 1.00 28.72 201 LYS C O 1
ATOM 9920 N N . ARG C 1 202 ? 44.277 23.474 -10.535 1.00 25.34 202 ARG C N 1
ATOM 9921 C CA . ARG C 1 202 ? 42.930 22.928 -10.419 1.00 25.06 202 ARG C CA 1
ATOM 9922 C C . ARG C 1 202 ? 42.448 22.426 -11.779 1.00 26.32 202 ARG C C 1
ATOM 9923 O O . ARG C 1 202 ? 41.685 21.464 -11.865 1.00 26.23 202 ARG C O 1
ATOM 9931 N N . ILE C 1 203 ? 42.888 23.088 -12.844 1.00 25.88 203 ILE C N 1
ATOM 9932 C CA . ILE C 1 203 ? 42.496 22.689 -14.189 1.00 26.39 203 ILE C CA 1
ATOM 9933 C C . ILE C 1 203 ? 43.181 21.371 -14.547 1.00 27.19 203 ILE C C 1
ATOM 9934 O O . ILE C 1 203 ? 42.533 20.427 -14.994 1.00 27.32 203 ILE C O 1
ATOM 9939 N N . GLU C 1 204 ? 44.494 21.324 -14.342 1.00 28.32 204 GLU C N 1
ATOM 9940 C CA . GLU C 1 204 ? 45.303 20.141 -14.634 1.00 31.29 204 GLU C CA 1
ATOM 9941 C C . GLU C 1 204 ? 44.781 18.895 -13.931 1.00 30.68 204 GLU C C 1
ATOM 9942 O O . GLU C 1 204 ? 44.755 17.817 -14.514 1.00 30.37 204 GLU C O 1
ATOM 9948 N N . THR C 1 205 ? 44.360 19.060 -12.680 1.00 31.00 205 THR C N 1
ATOM 9949 C CA . THR C 1 205 ? 43.855 17.957 -11.871 1.00 29.58 205 THR C CA 1
ATOM 9950 C C . THR C 1 205 ? 42.351 17.716 -12.000 1.00 29.64 205 THR C C 1
ATOM 9951 O O . THR C 1 205 ? 41.771 16.942 -11.242 1.00 27.95 205 THR C O 1
ATOM 9955 N N . LYS C 1 206 ? 41.722 18.392 -12.954 1.00 29.30 206 LYS C N 1
ATOM 9956 C CA . LYS C 1 206 ? 40.294 18.223 -13.208 1.00 28.88 206 LYS C CA 1
ATOM 9957 C C . LYS C 1 206 ? 39.346 18.604 -12.066 1.00 27.44 206 LYS C C 1
ATOM 9958 O O . LYS C 1 206 ? 38.304 17.969 -11.876 1.00 26.03 206 LYS C O 1
ATOM 9964 N N . TYR C 1 207 ? 39.700 19.639 -11.313 1.00 24.84 207 TYR C N 1
ATOM 9965 C CA . TYR C 1 207 ? 38.847 20.107 -10.230 1.00 23.51 207 TYR C CA 1
ATOM 9966 C C . TYR C 1 207 ? 38.110 21.379 -10.635 1.00 24.47 207 TYR C C 1
ATOM 9967 O O . TYR C 1 207 ? 37.284 21.897 -9.879 1.00 22.78 207 TYR C O 1
ATOM 9976 N N . CYS C 1 208 ? 38.408 21.870 -11.837 1.00 24.45 208 CYS C N 1
ATOM 9977 C CA . CYS C 1 208 ? 37.764 23.069 -12.365 1.00 24.64 208 CYS C CA 1
ATOM 9978 C C . CYS C 1 208 ? 37.713 22.974 -13.889 1.00 24.31 208 CYS C C 1
ATOM 9979 O O . CYS C 1 208 ? 38.658 22.494 -14.516 1.00 24.68 208 CYS C O 1
ATOM 9982 N N . ASP C 1 209 ? 36.621 23.439 -14.490 1.00 23.60 209 ASP C N 1
ATOM 9983 C CA . ASP C 1 209 ? 36.479 23.367 -15.942 1.00 23.57 209 ASP C CA 1
ATOM 9984 C C . ASP C 1 209 ? 37.276 24.389 -16.757 1.00 23.94 209 ASP C C 1
ATOM 9985 O O . ASP C 1 209 ? 38.144 24.023 -17.554 1.00 24.78 209 ASP C O 1
ATOM 9990 N N . ARG C 1 210 ? 36.967 25.666 -16.572 1.00 23.40 210 ARG C N 1
ATOM 9991 C CA . ARG C 1 210 ? 37.629 26.722 -17.339 1.00 22.88 210 ARG C CA 1
ATOM 9992 C C . ARG C 1 210 ? 38.273 27.816 -16.491 1.00 22.08 210 ARG C C 1
ATOM 9993 O O . ARG C 1 210 ? 38.072 27.893 -15.277 1.00 21.97 210 ARG C O 1
ATOM 10001 N N . LYS C 1 211 ? 39.043 28.670 -17.156 1.00 22.11 211 LYS C N 1
ATOM 10002 C CA . LYS C 1 211 ? 39.680 29.796 -16.495 1.00 23.08 211 LYS C CA 1
ATOM 10003 C C . LYS C 1 211 ? 39.616 31.012 -17.413 1.00 24.80 211 LYS C C 1
ATOM 10004 O O . LYS C 1 211 ? 39.371 30.883 -18.612 1.00 26.57 211 LYS C O 1
ATOM 10010 N N . THR C 1 212 ? 39.824 32.192 -16.839 1.00 26.46 212 THR C N 1
ATOM 10011 C CA . THR C 1 212 ? 39.810 33.447 -17.587 1.00 26.75 212 THR C CA 1
ATOM 10012 C C . THR C 1 212 ? 40.165 34.618 -16.674 1.00 26.56 212 THR C C 1
ATOM 10013 O O . THR C 1 212 ? 40.012 34.537 -15.454 1.00 25.04 212 THR C O 1
ATOM 10017 N N . ALA C 1 213 ? 40.639 35.705 -17.272 1.00 28.07 213 ALA C N 1
ATOM 10018 C CA . ALA C 1 213 ? 41.010 36.893 -16.512 1.00 27.21 213 ALA C CA 1
ATOM 10019 C C . ALA C 1 213 ? 40.031 38.020 -16.799 1.00 26.83 213 ALA C C 1
ATOM 10020 O O . ALA C 1 213 ? 40.243 39.159 -16.381 1.00 28.69 213 ALA C O 1
ATOM 10022 N N . SER C 1 214 ? 38.956 37.692 -17.507 1.00 25.38 214 SER C N 1
ATOM 10023 C CA . SER C 1 214 ? 37.941 38.675 -17.860 1.00 25.70 214 SER C CA 1
ATOM 10024 C C . SER C 1 214 ? 36.609 38.451 -17.150 1.00 24.75 214 SER C C 1
ATOM 10025 O O . SER C 1 214 ? 35.985 37.398 -17.302 1.00 25.05 214 SER C O 1
ATOM 10028 N N . ILE C 1 215 ? 36.177 39.442 -16.374 1.00 25.74 215 ILE C N 1
ATOM 10029 C CA . ILE C 1 215 ? 34.910 39.347 -15.657 1.00 27.87 215 ILE C CA 1
ATOM 10030 C C . ILE C 1 215 ? 33.740 39.182 -16.623 1.00 28.07 215 ILE C C 1
ATOM 10031 O O . ILE C 1 215 ? 32.794 38.455 -16.334 1.00 29.79 215 ILE C O 1
ATOM 10036 N N . GLU C 1 216 ? 33.790 39.864 -17.763 1.00 29.44 216 GLU C N 1
ATOM 10037 C CA . GLU C 1 216 ? 32.711 39.742 -18.739 1.00 29.78 216 GLU C CA 1
ATOM 10038 C C . GLU C 1 216 ? 32.672 38.328 -19.321 1.00 27.53 216 GLU C C 1
ATOM 10039 O O . GLU C 1 216 ? 31.598 37.775 -19.560 1.00 28.42 216 GLU C O 1
ATOM 10045 N N . GLU C 1 217 ? 33.844 37.744 -19.553 1.00 26.24 217 GLU C N 1
ATOM 10046 C CA . GLU C 1 217 ? 33.898 36.395 -20.105 1.00 26.74 217 GLU C CA 1
ATOM 10047 C C . GLU C 1 217 ? 33.366 35.399 -19.080 1.00 25.51 217 GLU C C 1
ATOM 10048 O O . GLU C 1 217 ? 32.562 34.531 -19.413 1.00 26.05 217 GLU C O 1
ATOM 10054 N N . ALA C 1 218 ? 33.794 35.536 -17.827 1.00 24.37 218 ALA C N 1
ATOM 10055 C CA . ALA C 1 218 ? 33.326 34.635 -16.777 1.00 23.34 218 ALA C CA 1
ATOM 10056 C C . ALA C 1 218 ? 31.805 34.721 -16.670 1.00 24.62 218 ALA C C 1
ATOM 10057 O O . ALA C 1 218 ? 31.114 33.701 -16.637 1.00 24.11 218 ALA C O 1
ATOM 10059 N N . LEU C 1 219 ? 31.283 35.943 -16.632 1.00 24.10 219 LEU C N 1
ATOM 10060 C CA . LEU C 1 219 ? 29.842 36.140 -16.524 1.00 24.70 219 LEU C CA 1
ATOM 10061 C C . LEU C 1 219 ? 29.065 35.561 -17.710 1.00 25.27 219 LEU C C 1
ATOM 10062 O O . LEU C 1 219 ? 28.047 34.884 -17.525 1.00 25.22 219 LEU C O 1
ATOM 10067 N N . ALA C 1 220 ? 29.541 35.816 -18.927 1.00 23.76 220 ALA C N 1
ATOM 10068 C CA . ALA C 1 220 ? 28.857 35.307 -20.110 1.00 23.61 220 ALA C CA 1
ATOM 10069 C C . ALA C 1 220 ? 28.799 33.781 -20.081 1.00 23.79 220 ALA C C 1
ATOM 10070 O O . ALA C 1 220 ? 27.769 33.198 -20.431 1.00 25.25 220 ALA C O 1
ATOM 10072 N N . TRP C 1 221 ? 29.893 33.136 -19.673 1.00 22.27 221 TRP C N 1
ATOM 10073 C CA . TRP C 1 221 ? 29.921 31.672 -19.589 1.00 22.35 221 TRP C CA 1
ATOM 10074 C C . TRP C 1 221 ? 28.958 31.183 -18.513 1.00 21.83 221 TRP C C 1
ATOM 10075 O O . TRP C 1 221 ? 28.212 30.227 -18.722 1.00 21.15 221 TRP C O 1
ATOM 10086 N N . ALA C 1 222 ? 28.994 31.842 -17.357 1.00 22.57 222 ALA C N 1
ATOM 10087 C CA . ALA C 1 222 ? 28.140 31.484 -16.234 1.00 23.50 222 ALA C CA 1
ATOM 10088 C C . ALA C 1 222 ? 26.660 31.589 -16.584 1.00 25.80 222 ALA C C 1
ATOM 10089 O O . ALA C 1 222 ? 25.876 30.685 -16.284 1.00 25.91 222 ALA C O 1
ATOM 10091 N N . GLU C 1 223 ? 26.277 32.691 -17.222 1.00 26.93 223 GLU C N 1
ATOM 10092 C CA . GLU C 1 223 ? 24.884 32.892 -17.599 1.00 28.88 223 GLU C CA 1
ATOM 10093 C C . GLU C 1 223 ? 24.461 31.860 -18.635 1.00 27.98 223 GLU C C 1
ATOM 10094 O O . GLU C 1 223 ? 23.380 31.287 -18.550 1.00 27.83 223 GLU C O 1
ATOM 10100 N N . GLU C 1 224 ? 25.331 31.634 -19.613 1.00 28.62 224 GLU C N 1
ATOM 10101 C CA . GLU C 1 224 ? 25.075 30.682 -20.685 1.00 29.25 224 GLU C CA 1
ATOM 10102 C C . GLU C 1 224 ? 24.789 29.294 -20.114 1.00 29.15 224 GLU C C 1
ATOM 10103 O O . GLU C 1 224 ? 23.821 28.633 -20.494 1.00 28.97 224 GLU C O 1
ATOM 10109 N N . ALA C 1 225 ? 25.642 28.860 -19.197 1.00 28.76 225 ALA C N 1
ATOM 10110 C CA . ALA C 1 225 ? 25.482 27.559 -18.569 1.00 28.47 225 ALA C CA 1
ATOM 10111 C C . ALA C 1 225 ? 24.271 27.561 -17.655 1.00 28.86 225 ALA C C 1
ATOM 10112 O O . ALA C 1 225 ? 23.529 26.578 -17.586 1.00 26.95 225 ALA C O 1
ATOM 10114 N N . LYS C 1 226 ? 24.071 28.665 -16.943 1.00 29.75 226 LYS C N 1
ATOM 10115 C CA . LYS C 1 226 ? 22.937 28.760 -16.030 1.00 31.92 226 LYS C CA 1
ATOM 10116 C C . LYS C 1 226 ? 21.624 28.679 -16.796 1.00 32.60 226 LYS C C 1
ATOM 10117 O O . LYS C 1 226 ? 20.666 28.068 -16.331 1.00 31.66 226 LYS C O 1
ATOM 10123 N N . LEU C 1 227 ? 21.598 29.282 -17.981 1.00 34.50 227 LEU C N 1
ATOM 10124 C CA . LEU C 1 227 ? 20.403 29.276 -18.822 1.00 36.58 227 LEU C CA 1
ATOM 10125 C C . LEU C 1 227 ? 20.109 27.892 -19.378 1.00 36.50 227 LEU C C 1
ATOM 10126 O O . LEU C 1 227 ? 18.950 27.488 -19.457 1.00 37.47 227 LEU C O 1
ATOM 10131 N N . ALA C 1 228 ? 21.153 27.160 -19.755 1.00 35.66 228 ALA C N 1
ATOM 10132 C CA . ALA C 1 228 ? 20.971 25.821 -20.304 1.00 34.34 228 ALA C CA 1
ATOM 10133 C C . ALA C 1 228 ? 20.782 24.774 -19.206 1.00 35.18 228 ALA C C 1
ATOM 10134 O O . ALA C 1 228 ? 20.553 23.593 -19.491 1.00 34.74 228 ALA C O 1
ATOM 10136 N N . GLY C 1 229 ? 20.869 25.210 -17.951 1.00 36.11 229 GLY C N 1
ATOM 10137 C CA . GLY C 1 229 ? 20.718 24.287 -16.841 1.00 34.66 229 GLY C CA 1
ATOM 10138 C C . GLY C 1 229 ? 21.808 23.232 -16.863 1.00 33.87 229 GLY C C 1
ATOM 10139 O O . GLY C 1 229 ? 21.561 22.070 -16.547 1.00 34.40 229 GLY C O 1
ATOM 10140 N N . LYS C 1 230 ? 23.012 23.645 -17.249 1.00 33.96 230 LYS C N 1
ATOM 10141 C CA . LYS C 1 230 ? 24.178 22.762 -17.325 1.00 33.82 230 LYS C CA 1
ATOM 10142 C C . LYS C 1 230 ? 25.222 23.177 -16.288 1.00 31.95 230 LYS C C 1
ATOM 10143 O O . LYS C 1 230 ? 25.393 24.367 -16.022 1.00 32.57 230 LYS C O 1
ATOM 10149 N N . PRO C 1 231 ? 25.928 22.202 -15.684 1.00 29.73 231 PRO C N 1
ATOM 10150 C CA . PRO C 1 231 ? 26.952 22.540 -14.687 1.00 27.77 231 PRO C CA 1
ATOM 10151 C C . PRO C 1 231 ? 28.202 23.120 -15.355 1.00 27.41 231 PRO C C 1
ATOM 10152 O O . PRO C 1 231 ? 28.525 22.776 -16.492 1.00 25.51 231 PRO C O 1
ATOM 10156 N N . LEU C 1 232 ? 28.894 24.010 -14.652 1.00 26.44 232 LEU C N 1
ATOM 10157 C CA . LEU C 1 232 ? 30.099 24.628 -15.195 1.00 26.02 232 LEU C CA 1
ATOM 10158 C C . LEU C 1 232 ? 30.850 25.362 -14.086 1.00 25.67 232 LEU C C 1
ATOM 10159 O O . LEU C 1 232 ? 30.248 26.083 -13.289 1.00 24.82 232 LEU C O 1
ATOM 10164 N N . SER C 1 233 ? 32.163 25.149 -14.030 1.00 24.40 233 SER C N 1
ATOM 10165 C CA . SER C 1 233 ? 33.014 25.797 -13.041 1.00 23.94 233 SER C CA 1
ATOM 10166 C C . SER C 1 233 ? 33.976 26.743 -13.761 1.00 23.66 233 SER C C 1
ATOM 10167 O O . SER C 1 233 ? 34.603 26.377 -14.762 1.00 21.87 233 SER C O 1
ATOM 10170 N N . ILE C 1 234 ? 34.082 27.962 -13.237 1.00 22.36 234 ILE C N 1
ATOM 10171 C CA . ILE C 1 234 ? 34.917 28.991 -13.831 1.00 22.35 234 ILE C CA 1
ATOM 10172 C C . ILE C 1 234 ? 35.866 29.635 -12.838 1.00 23.22 234 ILE C C 1
ATOM 10173 O O . ILE C 1 234 ? 35.435 30.221 -11.845 1.00 25.54 234 ILE C O 1
ATOM 10178 N N . ALA C 1 235 ? 37.158 29.530 -13.117 1.00 23.91 235 ALA C N 1
ATOM 10179 C CA . ALA C 1 235 ? 38.177 30.128 -12.267 1.00 24.05 235 ALA C CA 1
ATOM 10180 C C . ALA C 1 235 ? 38.461 31.513 -12.839 1.00 23.53 235 ALA C C 1
ATOM 10181 O O . ALA C 1 235 ? 38.985 31.635 -13.949 1.00 25.81 235 ALA C O 1
ATOM 10183 N N . LEU C 1 236 ? 38.099 32.552 -12.093 1.00 22.25 236 LEU C N 1
ATOM 10184 C CA . LEU C 1 236 ? 38.320 33.921 -12.535 1.00 20.92 236 LEU C CA 1
ATOM 10185 C C . LEU C 1 236 ? 39.561 34.505 -11.879 1.00 22.35 236 LEU C C 1
ATOM 10186 O O . LEU C 1 236 ? 39.624 34.648 -10.658 1.00 23.30 236 LEU C O 1
ATOM 10191 N N . LEU C 1 237 ? 40.552 34.837 -12.699 1.00 24.10 237 LEU C N 1
ATOM 10192 C CA . LEU C 1 237 ? 41.806 35.406 -12.213 1.00 25.34 237 LEU C CA 1
ATOM 10193 C C . LEU C 1 237 ? 41.549 36.805 -11.658 1.00 25.64 237 LEU C C 1
ATOM 10194 O O . LEU C 1 237 ? 41.012 37.663 -12.355 1.00 24.61 237 LEU C O 1
ATOM 10199 N N . GLY C 1 238 ? 41.934 37.031 -10.406 1.00 25.23 238 GLY C N 1
ATOM 10200 C CA . GLY C 1 238 ? 41.738 38.340 -9.808 1.00 24.78 238 GLY C CA 1
ATOM 10201 C C . GLY C 1 238 ? 41.727 38.299 -8.294 1.00 25.49 238 GLY C C 1
ATOM 10202 O O . GLY C 1 238 ? 41.903 37.234 -7.695 1.00 23.91 238 GLY C O 1
ATOM 10203 N N . ASN C 1 239 ? 41.524 39.461 -7.677 1.00 24.22 239 ASN C N 1
ATOM 10204 C CA . ASN C 1 239 ? 41.481 39.563 -6.221 1.00 23.31 239 ASN C CA 1
ATOM 10205 C C . ASN C 1 239 ? 40.030 39.646 -5.763 1.00 24.55 239 ASN C C 1
ATOM 10206 O O . ASN C 1 239 ? 39.296 40.558 -6.155 1.00 24.63 239 ASN C O 1
ATOM 10211 N N . ALA C 1 240 ? 39.624 38.702 -4.919 1.00 24.14 240 ALA C N 1
ATOM 10212 C CA . ALA C 1 240 ? 38.253 38.661 -4.427 1.00 24.43 240 ALA C CA 1
ATOM 10213 C C . ALA C 1 240 ? 37.776 39.958 -3.770 1.00 24.21 240 ALA C C 1
ATOM 10214 O O . ALA C 1 240 ? 36.615 40.333 -3.915 1.00 26.15 240 ALA C O 1
ATOM 10216 N N . ALA C 1 241 ? 38.657 40.641 -3.048 1.00 23.41 241 ALA C N 1
ATOM 10217 C CA . ALA C 1 241 ? 38.267 41.877 -2.378 1.00 24.31 241 ALA C CA 1
ATOM 10218 C C . ALA C 1 241 ? 37.751 42.899 -3.379 1.00 24.84 241 ALA C C 1
ATOM 10219 O O . ALA C 1 241 ? 36.936 43.750 -3.041 1.00 25.54 241 ALA C O 1
ATOM 10221 N N . GLU C 1 242 ? 38.221 42.796 -4.615 1.00 26.17 242 GLU C N 1
ATOM 10222 C CA . GLU C 1 242 ? 37.809 43.706 -5.676 1.00 27.77 242 GLU C CA 1
ATOM 10223 C C . GLU C 1 242 ? 36.684 43.132 -6.531 1.00 25.39 242 GLU C C 1
ATOM 10224 O O . GLU C 1 242 ? 35.637 43.749 -6.689 1.00 24.61 242 GLU C O 1
ATOM 10230 N N . VAL C 1 243 ? 36.917 41.952 -7.092 1.00 24.30 243 VAL C N 1
ATOM 10231 C CA . VAL C 1 243 ? 35.937 41.299 -7.951 1.00 23.27 243 VAL C CA 1
ATOM 10232 C C . VAL C 1 243 ? 34.554 41.163 -7.327 1.00 22.73 243 VAL C C 1
ATOM 10233 O O . VAL C 1 243 ? 33.550 41.427 -7.982 1.00 23.73 243 VAL C O 1
ATOM 10237 N N . HIS C 1 244 ? 34.490 40.742 -6.070 1.00 22.38 244 HIS C N 1
ATOM 10238 C CA . HIS C 1 244 ? 33.195 40.573 -5.426 1.00 22.85 244 HIS C CA 1
ATOM 10239 C C . HIS C 1 244 ? 32.406 41.877 -5.356 1.00 23.81 244 HIS C C 1
ATOM 10240 O O . HIS C 1 244 ? 31.189 41.885 -5.555 1.00 21.63 244 HIS C O 1
ATOM 10247 N N . HIS C 1 245 ? 33.090 42.982 -5.085 1.00 23.81 245 HIS C N 1
ATOM 10248 C CA . HIS C 1 245 ? 32.395 44.256 -5.018 1.00 26.80 245 HIS C CA 1
ATOM 10249 C C . HIS C 1 245 ? 31.975 44.719 -6.401 1.00 26.97 245 HIS C C 1
ATOM 10250 O O . HIS C 1 245 ? 30.948 45.376 -6.550 1.00 27.99 245 HIS C O 1
ATOM 10257 N N . THR C 1 246 ? 32.754 44.350 -7.416 1.00 27.64 246 THR C N 1
ATOM 10258 C CA . THR C 1 246 ? 32.428 44.700 -8.794 1.00 29.40 246 THR C CA 1
ATOM 10259 C C . THR C 1 246 ? 31.125 44.008 -9.208 1.00 29.97 246 THR C C 1
ATOM 10260 O O . THR C 1 246 ? 30.223 44.637 -9.761 1.00 29.62 246 THR C O 1
ATOM 10264 N N . LEU C 1 247 ? 31.041 42.708 -8.932 1.00 29.76 247 LEU C N 1
ATOM 10265 C CA . LEU C 1 247 ? 29.864 41.913 -9.261 1.00 29.00 247 LEU C CA 1
ATOM 10266 C C . LEU C 1 247 ? 28.663 42.404 -8.475 1.00 30.99 247 LEU C C 1
ATOM 10267 O O . LEU C 1 247 ? 27.538 42.427 -8.981 1.00 29.17 247 LEU C O 1
ATOM 10272 N N . LEU C 1 248 ? 28.913 42.789 -7.229 1.00 33.33 248 LEU C N 1
ATOM 10273 C CA . LEU C 1 248 ? 27.863 43.292 -6.357 1.00 37.70 248 LEU C CA 1
ATOM 10274 C C . LEU C 1 248 ? 27.253 44.542 -6.991 1.00 38.84 248 LEU C C 1
ATOM 10275 O O . LEU C 1 248 ? 26.041 44.626 -7.192 1.00 39.20 248 LEU C O 1
ATOM 10280 N N . ASN C 1 249 ? 28.107 45.507 -7.317 1.00 40.03 249 ASN C N 1
ATOM 10281 C CA . ASN C 1 249 ? 27.650 46.758 -7.901 1.00 42.25 249 ASN C CA 1
ATOM 10282 C C . ASN C 1 249 ? 27.248 46.648 -9.367 1.00 43.24 249 ASN C C 1
ATOM 10283 O O . ASN C 1 249 ? 26.880 47.640 -9.996 1.00 44.08 249 ASN C O 1
ATOM 10288 N N . ARG C 1 250 ? 27.312 45.443 -9.916 1.00 43.05 250 ARG C N 1
ATOM 10289 C CA . ARG C 1 250 ? 26.924 45.250 -11.303 1.00 43.13 250 ARG C CA 1
ATOM 10290 C C . ARG C 1 250 ? 25.536 44.622 -11.356 1.00 41.84 250 ARG C C 1
ATOM 10291 O O . ARG C 1 250 ? 24.959 44.440 -12.429 1.00 41.79 250 ARG C O 1
ATOM 10299 N N . GLY C 1 251 ? 25.002 44.295 -10.184 1.00 39.83 251 GLY C N 1
ATOM 10300 C CA . GLY C 1 251 ? 23.680 43.701 -10.112 1.00 39.07 251 GLY C CA 1
ATOM 10301 C C . GLY C 1 251 ? 23.597 42.243 -10.532 1.00 37.83 251 GLY C C 1
ATOM 10302 O O . GLY C 1 251 ? 22.501 41.730 -10.759 1.00 38.10 251 GLY C O 1
ATOM 10303 N N . VAL C 1 252 ? 24.738 41.569 -10.643 1.00 36.38 252 VAL C N 1
ATOM 10304 C CA . VAL C 1 252 ? 24.736 40.161 -11.032 1.00 36.07 252 VAL C CA 1
ATOM 10305 C C . VAL C 1 252 ? 23.930 39.368 -10.014 1.00 34.81 252 VAL C C 1
ATOM 10306 O O . VAL C 1 252 ? 24.114 39.538 -8.810 1.00 33.88 252 VAL C O 1
ATOM 10310 N N . LYS C 1 253 ? 23.040 38.508 -10.496 1.00 34.10 253 LYS C N 1
ATOM 10311 C CA . LYS C 1 253 ? 22.221 37.697 -9.603 1.00 34.13 253 LYS C CA 1
ATOM 10312 C C . LYS C 1 253 ? 22.989 36.463 -9.143 1.00 32.24 253 LYS C C 1
ATOM 10313 O O . LYS C 1 253 ? 23.194 35.525 -9.908 1.00 32.22 253 LYS C O 1
ATOM 10319 N N . ILE C 1 254 ? 23.401 36.464 -7.883 1.00 31.45 254 ILE C N 1
ATOM 10320 C CA . ILE C 1 254 ? 24.145 35.347 -7.325 1.00 29.90 254 ILE C CA 1
ATOM 10321 C C . ILE C 1 254 ? 23.309 34.605 -6.284 1.00 29.62 254 ILE C C 1
ATOM 10322 O O . ILE C 1 254 ? 22.823 35.194 -5.321 1.00 29.46 254 ILE C O 1
ATOM 10327 N N . ASP C 1 255 ? 23.139 33.305 -6.500 1.00 27.85 255 ASP C N 1
ATOM 10328 C CA . ASP C 1 255 ? 22.338 32.465 -5.613 1.00 26.29 255 ASP C CA 1
ATOM 10329 C C . ASP C 1 255 ? 22.998 32.068 -4.296 1.00 25.21 255 ASP C C 1
ATOM 10330 O O . ASP C 1 255 ? 22.371 32.126 -3.242 1.00 24.78 255 ASP C O 1
ATOM 10335 N N . ILE C 1 256 ? 24.262 31.663 -4.368 1.00 25.42 256 ILE C N 1
ATOM 10336 C CA . ILE C 1 256 ? 25.006 31.218 -3.196 1.00 22.19 256 ILE C CA 1
ATOM 10337 C C . ILE C 1 256 ? 26.374 31.893 -3.152 1.00 21.47 256 ILE C C 1
ATOM 10338 O O . ILE C 1 256 ? 27.023 32.045 -4.186 1.00 20.48 256 ILE C O 1
ATOM 10343 N N . VAL C 1 257 ? 26.799 32.308 -1.962 1.00 21.36 257 VAL C N 1
ATOM 10344 C CA . VAL C 1 257 ? 28.106 32.943 -1.801 1.00 23.02 257 VAL C CA 1
ATOM 10345 C C . VAL C 1 257 ? 28.818 32.379 -0.580 1.00 24.58 257 VAL C C 1
ATOM 10346 O O . VAL C 1 257 ? 28.205 32.140 0.459 1.00 26.19 257 VAL C O 1
ATOM 10350 N N . THR C 1 258 ? 30.117 32.164 -0.718 1.00 25.24 258 THR C N 1
ATOM 10351 C CA . THR C 1 258 ? 30.926 31.663 0.376 1.00 24.01 258 THR C CA 1
ATOM 10352 C C . THR C 1 258 ? 32.348 32.081 0.056 1.00 23.17 258 THR C C 1
ATOM 10353 O O . THR C 1 258 ? 32.553 32.998 -0.734 1.00 23.25 258 THR C O 1
ATOM 10357 N N . ASP C 1 259 ? 33.324 31.418 0.667 1.00 22.51 259 ASP C N 1
ATOM 10358 C CA . ASP C 1 259 ? 34.724 31.731 0.416 1.00 21.01 259 ASP C CA 1
ATOM 10359 C C . ASP C 1 259 ? 35.680 30.733 1.042 1.00 21.45 259 ASP C C 1
ATOM 10360 O O . ASP C 1 259 ? 35.409 30.198 2.118 1.00 22.07 259 ASP C O 1
ATOM 10365 N N . GLN C 1 260 ? 36.802 30.490 0.375 1.00 19.33 260 GLN C N 1
ATOM 10366 C CA . GLN C 1 260 ? 37.794 29.586 0.927 1.00 20.95 260 GLN C CA 1
ATOM 10367 C C . GLN C 1 260 ? 39.228 30.042 0.705 1.00 21.23 260 GLN C C 1
ATOM 10368 O O . GLN C 1 260 ? 40.094 29.228 0.397 1.00 23.28 260 GLN C O 1
ATOM 10374 N N . THR C 1 261 ? 39.473 31.345 0.839 1.00 20.60 261 THR C N 1
ATOM 10375 C CA . THR C 1 261 ? 40.831 31.868 0.718 1.00 19.95 261 THR C CA 1
ATOM 10376 C C . THR C 1 261 ? 41.444 31.489 2.067 1.00 20.77 261 THR C C 1
ATOM 10377 O O . THR C 1 261 ? 40.717 31.142 2.996 1.00 23.09 261 THR C O 1
ATOM 10381 N N . SER C 1 262 ? 42.761 31.558 2.193 1.00 21.81 262 SER C N 1
ATOM 10382 C CA . SER C 1 262 ? 43.392 31.200 3.455 1.00 22.08 262 SER C CA 1
ATOM 10383 C C . SER C 1 262 ? 43.385 32.333 4.468 1.00 23.20 262 SER C C 1
ATOM 10384 O O . SER C 1 262 ? 44.434 32.757 4.957 1.00 23.77 262 SER C O 1
ATOM 10387 N N . ALA C 1 263 ? 42.184 32.802 4.789 1.00 22.65 263 ALA C N 1
ATOM 10388 C CA . ALA C 1 263 ? 41.982 33.893 5.731 1.00 21.03 263 ALA C CA 1
ATOM 10389 C C . ALA C 1 263 ? 42.472 33.597 7.139 1.00 21.28 263 ALA C C 1
ATOM 10390 O O . ALA C 1 263 ? 42.622 34.511 7.942 1.00 20.92 263 ALA C O 1
ATOM 10392 N N . HIS C 1 264 ? 42.713 32.325 7.439 1.00 21.47 264 HIS C N 1
ATOM 10393 C CA . HIS C 1 264 ? 43.168 31.916 8.768 1.00 20.38 264 HIS C CA 1
ATOM 10394 C C . HIS C 1 264 ? 44.562 32.438 9.097 1.00 19.71 264 HIS C C 1
ATOM 10395 O O . HIS C 1 264 ? 44.951 32.497 10.264 1.00 19.74 264 HIS C O 1
ATOM 10402 N N . ASP C 1 265 ? 45.313 32.792 8.061 1.00 20.14 265 ASP C N 1
ATOM 10403 C CA . ASP C 1 265 ? 46.683 33.280 8.219 1.00 21.30 265 ASP C CA 1
ATOM 10404 C C . ASP C 1 265 ? 46.833 34.585 7.435 1.00 20.50 265 ASP C C 1
ATOM 10405 O O . ASP C 1 265 ? 47.177 34.578 6.255 1.00 20.70 265 ASP C O 1
ATOM 10410 N N . PRO C 1 266 ? 46.580 35.727 8.092 1.00 22.65 266 PRO C N 1
ATOM 10411 C CA . PRO C 1 266 ? 46.672 37.057 7.468 1.00 24.02 266 PRO C CA 1
ATOM 10412 C C . PRO C 1 266 ? 47.990 37.422 6.791 1.00 25.27 266 PRO C C 1
ATOM 10413 O O . PRO C 1 266 ? 48.031 38.330 5.959 1.00 27.04 266 PRO C O 1
ATOM 10417 N N . LEU C 1 267 ? 49.069 36.728 7.132 1.00 24.11 267 LEU C N 1
ATOM 10418 C CA . LEU C 1 267 ? 50.359 37.047 6.537 1.00 24.31 267 LEU C CA 1
ATOM 10419 C C . LEU C 1 267 ? 50.661 36.318 5.233 1.00 23.56 267 LEU C C 1
ATOM 10420 O O . LEU C 1 267 ? 51.205 36.905 4.299 1.00 23.48 267 LEU C O 1
ATOM 10425 N N . ILE C 1 268 ? 50.296 35.042 5.166 1.00 23.78 268 ILE C N 1
ATOM 10426 C CA . ILE C 1 268 ? 50.559 34.228 3.984 1.00 21.97 268 ILE C CA 1
ATOM 10427 C C . ILE C 1 268 ? 49.335 33.916 3.127 1.00 22.11 268 ILE C C 1
ATOM 10428 O O . ILE C 1 268 ? 49.427 33.881 1.899 1.00 21.92 268 ILE C O 1
ATOM 10433 N N . GLY C 1 269 ? 48.200 33.693 3.784 1.00 21.72 269 GLY C N 1
ATOM 10434 C CA . GLY C 1 269 ? 46.980 33.301 3.097 1.00 21.44 269 GLY C CA 1
ATOM 10435 C C . GLY C 1 269 ? 46.059 34.254 2.370 1.00 21.93 269 GLY C C 1
ATOM 10436 O O . GLY C 1 269 ? 45.128 33.793 1.715 1.00 24.33 269 GLY C O 1
ATOM 10437 N N . TYR C 1 270 ? 46.268 35.560 2.477 1.00 22.85 270 TYR C N 1
ATOM 10438 C CA . TYR C 1 270 ? 45.404 36.492 1.761 1.00 21.85 270 TYR C CA 1
ATOM 10439 C C . TYR C 1 270 ? 46.235 37.603 1.121 1.00 23.56 270 TYR C C 1
ATOM 10440 O O . TYR C 1 270 ? 47.076 38.220 1.778 1.00 23.90 270 TYR C O 1
ATOM 10449 N N . VAL C 1 271 ? 46.016 37.843 -0.170 1.00 24.75 271 VAL C N 1
ATOM 10450 C CA . VAL C 1 271 ? 46.741 38.893 -0.883 1.00 23.99 271 VAL C CA 1
ATOM 10451 C C . VAL C 1 271 ? 45.924 40.189 -0.801 1.00 25.00 271 VAL C C 1
ATOM 10452 O O . VAL C 1 271 ? 44.751 40.219 -1.165 1.00 24.22 271 VAL C O 1
ATOM 10456 N N . PRO C 1 272 ? 46.535 41.278 -0.309 1.00 25.38 272 PRO C N 1
ATOM 10457 C CA . PRO C 1 272 ? 45.793 42.539 -0.206 1.00 24.32 272 PRO C CA 1
ATOM 10458 C C . PRO C 1 272 ? 45.406 43.057 -1.581 1.00 24.19 272 PRO C C 1
ATOM 10459 O O . PRO C 1 272 ? 46.133 42.854 -2.551 1.00 22.99 272 PRO C O 1
ATOM 10463 N N . GLU C 1 273 ? 44.259 43.724 -1.656 1.00 24.37 273 GLU C N 1
ATOM 10464 C CA . GLU C 1 273 ? 43.767 44.282 -2.914 1.00 24.18 273 GLU C CA 1
ATOM 10465 C C . GLU C 1 273 ? 44.701 45.343 -3.491 1.00 23.71 273 GLU C C 1
ATOM 10466 O O . GLU C 1 273 ? 45.145 46.247 -2.784 1.00 21.21 273 GLU C O 1
ATOM 10472 N N . GLY C 1 274 ? 44.994 45.219 -4.781 1.00 24.46 274 GLY C N 1
ATOM 10473 C CA . GLY C 1 274 ? 45.863 46.177 -5.440 1.00 25.94 274 GLY C CA 1
ATOM 10474 C C . GLY C 1 274 ? 47.312 45.752 -5.579 1.00 26.79 274 GLY C C 1
ATOM 10475 O O . GLY C 1 274 ? 48.126 46.482 -6.150 1.00 27.89 274 GLY C O 1
ATOM 10476 N N . TYR C 1 275 ? 47.647 44.575 -5.063 1.00 26.25 275 TYR C N 1
ATOM 10477 C CA . TYR C 1 275 ? 49.021 44.090 -5.143 1.00 26.58 275 TYR C CA 1
ATOM 10478 C C . TYR C 1 275 ? 49.192 42.910 -6.083 1.00 26.30 275 TYR C C 1
ATOM 10479 O O . TYR C 1 275 ? 48.379 41.984 -6.073 1.00 26.83 275 TYR C O 1
ATOM 10488 N N . SER C 1 276 ? 50.243 42.939 -6.901 1.00 23.53 276 SER C N 1
ATOM 10489 C CA . SER C 1 276 ? 50.497 41.810 -7.785 1.00 23.48 276 SER C CA 1
ATOM 10490 C C . SER C 1 276 ? 51.129 40.781 -6.847 1.00 23.83 276 SER C C 1
ATOM 10491 O O . SER C 1 276 ? 51.431 41.103 -5.693 1.00 22.90 276 SER C O 1
ATOM 10494 N N . LEU C 1 277 ? 51.324 39.555 -7.321 1.00 24.80 277 LEU C N 1
ATOM 10495 C CA . LEU C 1 277 ? 51.922 38.526 -6.480 1.00 26.19 277 LEU C CA 1
ATOM 10496 C C . LEU C 1 277 ? 53.329 38.924 -6.052 1.00 26.77 277 LEU C C 1
ATOM 10497 O O . LEU C 1 277 ? 53.703 38.740 -4.895 1.00 26.54 277 LEU C O 1
ATOM 10502 N N . ASP C 1 278 ? 54.104 39.490 -6.976 1.00 28.26 278 ASP C N 1
ATOM 10503 C CA . ASP C 1 278 ? 55.466 39.911 -6.655 1.00 29.11 278 ASP C CA 1
ATOM 10504 C C . ASP C 1 278 ? 55.506 41.066 -5.653 1.00 28.64 278 ASP C C 1
ATOM 10505 O O . ASP C 1 278 ? 56.335 41.081 -4.741 1.00 27.28 278 ASP C O 1
ATOM 10510 N N . GLU C 1 279 ? 54.613 42.033 -5.825 1.00 27.63 279 GLU C N 1
ATOM 10511 C CA . GLU C 1 279 ? 54.561 43.175 -4.922 1.00 26.32 279 GLU C CA 1
ATOM 10512 C C . GLU C 1 279 ? 54.157 42.700 -3.530 1.00 25.48 279 GLU C C 1
ATOM 10513 O O . GLU C 1 279 ? 54.687 43.169 -2.521 1.00 24.86 279 GLU C O 1
ATOM 10519 N N . ALA C 1 280 ? 53.223 41.758 -3.482 1.00 24.75 280 ALA C N 1
ATOM 10520 C CA . ALA C 1 280 ? 52.785 41.205 -2.209 1.00 25.31 280 ALA C CA 1
ATOM 10521 C C . ALA C 1 280 ? 53.969 40.487 -1.552 1.00 25.57 280 ALA C C 1
ATOM 10522 O O . ALA C 1 280 ? 54.151 40.568 -0.341 1.00 25.93 280 ALA C O 1
ATOM 10524 N N . ASP C 1 281 ? 54.779 39.792 -2.349 1.00 26.44 281 ASP C N 1
ATOM 10525 C CA . ASP C 1 281 ? 55.934 39.090 -1.793 1.00 28.15 281 ASP C CA 1
ATOM 10526 C C . ASP C 1 281 ? 56.919 40.057 -1.141 1.00 28.46 281 ASP C C 1
ATOM 10527 O O . ASP C 1 281 ? 57.462 39.772 -0.075 1.00 27.61 281 ASP C O 1
ATOM 10532 N N . ARG C 1 282 ? 57.150 41.202 -1.775 1.00 29.46 282 ARG C N 1
ATOM 10533 C CA . ARG C 1 282 ? 58.078 42.176 -1.216 1.00 30.83 282 ARG C CA 1
ATOM 10534 C C . ARG C 1 282 ? 57.447 42.858 -0.024 1.00 28.56 282 ARG C C 1
ATOM 10535 O O . ARG C 1 282 ? 58.093 43.036 1.005 1.00 28.49 282 ARG C O 1
ATOM 10543 N N . LEU C 1 283 ? 56.177 43.222 -0.157 1.00 28.13 283 LEU C N 1
ATOM 10544 C CA . LEU C 1 283 ? 55.452 43.868 0.930 1.00 27.07 283 LEU C CA 1
ATOM 10545 C C . LEU C 1 283 ? 55.537 42.938 2.143 1.00 27.47 283 LEU C C 1
ATOM 10546 O O . LEU C 1 283 ? 55.837 43.366 3.257 1.00 24.40 283 LEU C O 1
ATOM 10551 N N . ARG C 1 284 ? 55.281 41.654 1.898 1.00 27.15 284 ARG C N 1
ATOM 10552 C CA . ARG C 1 284 ? 55.295 40.629 2.938 1.00 27.04 284 ARG C CA 1
ATOM 10553 C C . ARG C 1 284 ? 56.670 40.444 3.573 1.00 28.30 284 ARG C C 1
ATOM 10554 O O . ARG C 1 284 ? 56.786 40.303 4.788 1.00 28.45 284 ARG C O 1
ATOM 10562 N N . GLN C 1 285 ? 57.710 40.452 2.751 1.00 29.49 285 GLN C N 1
ATOM 10563 C CA . GLN C 1 285 ? 59.061 40.241 3.247 1.00 29.99 285 GLN C CA 1
ATOM 10564 C C . GLN C 1 285 ? 59.674 41.408 4.006 1.00 28.62 285 GLN C C 1
ATOM 10565 O O . GLN C 1 285 ? 60.343 41.201 5.014 1.00 27.10 285 GLN C O 1
ATOM 10571 N N . ASP C 1 286 ? 59.450 42.631 3.535 1.00 28.70 286 ASP C N 1
ATOM 10572 C CA . ASP C 1 286 ? 60.046 43.798 4.184 1.00 28.69 286 ASP C CA 1
ATOM 10573 C C . ASP C 1 286 ? 59.230 44.438 5.295 1.00 27.35 286 ASP C C 1
ATOM 10574 O O . ASP C 1 286 ? 59.788 44.912 6.281 1.00 26.56 286 ASP C O 1
ATOM 10579 N N . THR C 1 287 ? 57.912 44.441 5.140 1.00 26.27 287 THR C N 1
ATOM 10580 C CA . THR C 1 287 ? 57.035 45.056 6.129 1.00 25.80 287 THR C CA 1
ATOM 10581 C C . THR C 1 287 ? 55.883 44.121 6.490 1.00 27.41 287 THR C C 1
ATOM 10582 O O . THR C 1 287 ? 54.716 44.433 6.233 1.00 27.66 287 THR C O 1
ATOM 10586 N N . PRO C 1 288 ? 56.200 42.967 7.110 1.00 26.53 288 PRO C N 1
ATOM 10587 C CA . PRO C 1 288 ? 55.189 41.981 7.505 1.00 25.77 288 PRO C CA 1
ATOM 10588 C C . PRO C 1 288 ? 54.035 42.540 8.326 1.00 25.52 288 PRO C C 1
ATOM 10589 O O . PRO C 1 288 ? 52.895 42.115 8.160 1.00 23.98 288 PRO C O 1
ATOM 10593 N N . GLU C 1 289 ? 54.317 43.496 9.203 1.00 26.83 289 GLU C N 1
ATOM 10594 C CA . GLU C 1 289 ? 53.258 44.063 10.035 1.00 30.26 289 GLU C CA 1
ATOM 10595 C C . GLU C 1 289 ? 52.292 44.922 9.230 1.00 28.91 289 GLU C C 1
ATOM 10596 O O . GLU C 1 289 ? 51.089 44.926 9.490 1.00 30.61 289 GLU C O 1
ATOM 10602 N N . LEU C 1 290 ? 52.818 45.650 8.252 1.00 28.12 290 LEU C N 1
ATOM 10603 C CA . LEU C 1 290 ? 51.981 46.497 7.411 1.00 25.65 290 LEU C CA 1
ATOM 10604 C C . LEU C 1 290 ? 51.146 45.560 6.538 1.00 24.29 290 LEU C C 1
ATOM 10605 O O . LEU C 1 290 ? 49.946 45.769 6.333 1.00 21.30 290 LEU C O 1
ATOM 10610 N N . TYR C 1 291 ? 51.806 44.526 6.023 1.00 23.50 291 TYR C N 1
ATOM 10611 C CA . TYR C 1 291 ? 51.158 43.538 5.169 1.00 22.63 291 TYR C CA 1
ATOM 10612 C C . TYR C 1 291 ? 49.904 43.006 5.853 1.00 21.08 291 TYR C C 1
ATOM 10613 O O . TYR C 1 291 ? 48.808 43.049 5.290 1.00 21.45 291 TYR C O 1
ATOM 10622 N N . VAL C 1 292 ? 50.080 42.504 7.070 1.00 19.61 292 VAL C N 1
ATOM 10623 C CA . VAL C 1 292 ? 48.981 41.953 7.849 1.00 20.75 292 VAL C CA 1
ATOM 10624 C C . VAL C 1 292 ? 47.840 42.955 8.006 1.00 23.47 292 VAL C C 1
ATOM 10625 O O . VAL C 1 292 ? 46.667 42.605 7.863 1.00 23.85 292 VAL C O 1
ATOM 10629 N N . ARG C 1 293 ? 48.183 44.203 8.303 1.00 24.04 293 ARG C N 1
ATOM 10630 C CA . ARG C 1 293 ? 47.167 45.235 8.451 1.00 24.03 293 ARG C CA 1
ATOM 10631 C C . ARG C 1 293 ? 46.368 45.388 7.164 1.00 22.59 293 ARG C C 1
ATOM 10632 O O . ARG C 1 293 ? 45.140 45.455 7.181 1.00 23.71 293 ARG C O 1
ATOM 10640 N N . LEU C 1 294 ? 47.078 45.443 6.045 1.00 22.73 294 LEU C N 1
ATOM 10641 C CA . LEU C 1 294 ? 46.438 45.595 4.745 1.00 22.86 294 LEU C CA 1
ATOM 10642 C C . LEU C 1 294 ? 45.594 44.370 4.368 1.00 22.08 294 LEU C C 1
ATOM 10643 O O . LEU C 1 294 ? 44.508 44.506 3.799 1.00 21.46 294 LEU C O 1
ATOM 10648 N N . ALA C 1 295 ? 46.079 43.178 4.701 1.00 21.93 295 ALA C N 1
ATOM 10649 C CA . ALA C 1 295 ? 45.349 41.954 4.387 1.00 22.57 295 ALA C CA 1
ATOM 10650 C C . ALA C 1 295 ? 44.026 41.926 5.148 1.00 22.21 295 ALA C C 1
ATOM 10651 O O . ALA C 1 295 ? 42.986 41.596 4.592 1.00 23.00 295 ALA C O 1
ATOM 10653 N N . LYS C 1 296 ? 44.069 42.273 6.427 1.00 23.81 296 LYS C N 1
ATOM 10654 C CA . LYS C 1 296 ? 42.861 42.301 7.237 1.00 24.14 296 LYS C CA 1
ATOM 10655 C C . LYS C 1 296 ? 41.899 43.344 6.677 1.00 25.88 296 LYS C C 1
ATOM 10656 O O . LYS C 1 296 ? 40.686 43.128 6.631 1.00 25.85 296 LYS C O 1
ATOM 10662 N N . GLN C 1 297 ? 42.450 44.474 6.245 1.00 24.29 297 GLN C N 1
ATOM 10663 C CA . GLN C 1 297 ? 41.644 45.546 5.680 1.00 25.97 297 GLN C CA 1
ATOM 10664 C C . GLN C 1 297 ? 40.854 45.040 4.473 1.00 25.89 297 GLN C C 1
ATOM 10665 O O . GLN C 1 297 ? 39.658 45.304 4.346 1.00 25.94 297 GLN C O 1
ATOM 10671 N N . SER C 1 298 ? 41.530 44.311 3.588 1.00 25.59 298 SER C N 1
ATOM 10672 C CA . SER C 1 298 ? 40.890 43.773 2.389 1.00 24.61 298 SER C CA 1
ATOM 10673 C C . SER C 1 298 ? 39.880 42.675 2.709 1.00 24.68 298 SER C C 1
ATOM 10674 O O . SER C 1 298 ? 38.836 42.582 2.066 1.00 25.54 298 SER C O 1
ATOM 10677 N N . MET C 1 299 ? 40.195 41.837 3.692 1.00 23.88 299 MET C N 1
ATOM 10678 C CA . MET C 1 299 ? 39.280 40.777 4.078 1.00 24.47 299 MET C CA 1
ATOM 10679 C C . MET C 1 299 ? 38.013 41.393 4.655 1.00 25.25 299 MET C C 1
ATOM 10680 O O . MET C 1 299 ? 36.919 40.854 4.486 1.00 28.07 299 MET C O 1
ATOM 10685 N N . LYS C 1 300 ? 38.158 42.530 5.323 1.00 26.31 300 LYS C N 1
ATOM 10686 C CA . LYS C 1 300 ? 37.005 43.216 5.893 1.00 27.65 300 LYS C CA 1
ATOM 10687 C C . LYS C 1 300 ? 36.089 43.624 4.746 1.00 26.41 300 LYS C C 1
ATOM 10688 O O . LYS C 1 300 ? 34.881 43.388 4.784 1.00 24.90 300 LYS C O 1
ATOM 10694 N N . LYS C 1 301 ? 36.681 44.234 3.724 1.00 26.12 301 LYS C N 1
ATOM 10695 C CA . LYS C 1 301 ? 35.932 44.682 2.554 1.00 26.46 301 LYS C CA 1
ATOM 10696 C C . LYS C 1 301 ? 35.323 43.466 1.853 1.00 26.17 301 LYS C C 1
ATOM 10697 O O . LYS C 1 301 ? 34.188 43.504 1.374 1.00 26.00 301 LYS C O 1
ATOM 10703 N N . HIS C 1 302 ? 36.085 42.381 1.824 1.00 24.24 302 HIS C N 1
ATOM 10704 C CA . HIS C 1 302 ? 35.654 41.138 1.205 1.00 23.04 302 HIS C CA 1
ATOM 10705 C C . HIS C 1 302 ? 34.381 40.623 1.899 1.00 22.41 302 HIS C C 1
ATOM 10706 O O . HIS C 1 302 ? 33.412 40.235 1.240 1.00 21.51 302 HIS C O 1
ATOM 10713 N N . VAL C 1 303 ? 34.370 40.639 3.226 1.00 22.80 303 VAL C N 1
ATOM 10714 C CA . VAL C 1 303 ? 33.202 40.166 3.969 1.00 23.63 303 VAL C CA 1
ATOM 10715 C C . VAL C 1 303 ? 31.994 41.101 3.826 1.00 24.80 303 VAL C C 1
ATOM 10716 O O . VAL C 1 303 ? 30.852 40.643 3.811 1.00 24.53 303 VAL C O 1
ATOM 10720 N N . GLU C 1 304 ? 32.242 42.404 3.707 1.00 25.79 304 GLU C N 1
ATOM 10721 C CA . GLU C 1 304 ? 31.152 43.359 3.549 1.00 27.32 304 GLU C CA 1
ATOM 10722 C C . GLU C 1 304 ? 30.379 42.979 2.300 1.00 27.41 304 GLU C C 1
ATOM 10723 O O . GLU C 1 304 ? 29.151 43.067 2.267 1.00 27.52 304 GLU C O 1
ATOM 10729 N N . ALA C 1 305 ? 31.109 42.551 1.273 1.00 25.12 305 ALA C N 1
ATOM 10730 C CA . ALA C 1 305 ? 30.490 42.158 0.018 1.00 24.98 305 ALA C CA 1
ATOM 10731 C C . ALA C 1 305 ? 29.610 40.930 0.235 1.00 26.37 305 ALA C C 1
ATOM 10732 O O . ALA C 1 305 ? 28.492 40.859 -0.282 1.00 28.77 305 ALA C O 1
ATOM 10734 N N . MET C 1 306 ? 30.117 39.969 1.001 1.00 25.35 306 MET C N 1
ATOM 10735 C CA . MET C 1 306 ? 29.368 38.758 1.294 1.00 26.14 306 MET C CA 1
ATOM 10736 C C . MET C 1 306 ? 28.064 39.112 2.022 1.00 26.39 306 MET C C 1
ATOM 10737 O O . MET C 1 306 ? 27.012 38.519 1.762 1.00 26.03 306 MET C O 1
ATOM 10742 N N . LEU C 1 307 ? 28.134 40.088 2.926 1.00 26.03 307 LEU C N 1
ATOM 10743 C CA . LEU C 1 307 ? 26.951 40.517 3.666 1.00 25.82 307 LEU C CA 1
ATOM 10744 C C . LEU C 1 307 ? 25.938 41.210 2.756 1.00 25.74 307 LEU C C 1
ATOM 10745 O O . LEU C 1 307 ? 24.735 40.971 2.874 1.00 24.00 307 LEU C O 1
ATOM 10750 N N . ALA C 1 308 ? 26.418 42.062 1.852 1.00 23.68 308 ALA C N 1
ATOM 10751 C CA . ALA C 1 308 ? 25.515 42.748 0.931 1.00 25.94 308 ALA C CA 1
ATOM 10752 C C . ALA C 1 308 ? 24.777 41.713 0.079 1.00 26.07 308 ALA C C 1
ATOM 10753 O O . ALA C 1 308 ? 23.565 41.807 -0.105 1.00 27.32 308 ALA C O 1
ATOM 10755 N N . PHE C 1 309 ? 25.498 40.718 -0.433 1.00 25.33 309 PHE C N 1
ATOM 10756 C CA . PHE C 1 309 ? 24.857 39.680 -1.234 1.00 26.45 309 PHE C CA 1
ATOM 10757 C C . PHE C 1 309 ? 23.750 38.993 -0.434 1.00 26.91 309 PHE C C 1
ATOM 10758 O O . PHE C 1 309 ? 22.657 38.743 -0.947 1.00 28.05 309 PHE C O 1
ATOM 10766 N N . GLN C 1 310 ? 24.029 38.687 0.827 1.00 27.57 310 GLN C N 1
ATOM 10767 C CA . GLN C 1 310 ? 23.027 38.044 1.660 1.00 26.84 310 GLN C CA 1
ATOM 10768 C C . GLN C 1 310 ? 21.785 38.929 1.697 1.00 28.09 310 GLN C C 1
ATOM 10769 O O . GLN C 1 310 ? 20.668 38.453 1.504 1.00 27.02 310 GLN C O 1
ATOM 10775 N N . GLN C 1 311 ? 21.996 40.219 1.942 1.00 28.81 311 GLN C N 1
ATOM 10776 C CA . GLN C 1 311 ? 20.911 41.193 2.009 1.00 32.28 311 GLN C CA 1
ATOM 10777 C C . GLN C 1 311 ? 20.090 41.233 0.730 1.00 31.92 311 GLN C C 1
ATOM 10778 O O . GLN C 1 311 ? 18.905 41.553 0.768 1.00 30.82 311 GLN C O 1
ATOM 10784 N N . LYS C 1 312 ? 20.718 40.914 -0.400 1.00 30.90 312 LYS C N 1
ATOM 10785 C CA . LYS C 1 312 ? 20.015 40.910 -1.676 1.00 29.48 312 LYS C CA 1
ATOM 10786 C C . LYS C 1 312 ? 19.314 39.584 -1.944 1.00 29.27 312 LYS C C 1
ATOM 10787 O O . LYS C 1 312 ? 18.651 39.425 -2.964 1.00 30.27 312 LYS C O 1
ATOM 10793 N N . GLY C 1 313 ? 19.467 38.626 -1.038 1.00 29.37 313 GLY C N 1
ATOM 10794 C CA . GLY C 1 313 ? 18.791 37.353 -1.219 1.00 28.31 313 GLY C CA 1
ATOM 10795 C C . GLY C 1 313 ? 19.646 36.118 -1.422 1.00 28.07 313 GLY C C 1
ATOM 10796 O O . GLY C 1 313 ? 19.127 35.001 -1.426 1.00 27.35 313 GLY C O 1
ATOM 10797 N N . SER C 1 314 ? 20.950 36.281 -1.599 1.00 28.58 314 SER C N 1
ATOM 10798 C CA . SER C 1 314 ? 21.776 35.097 -1.799 1.00 29.00 314 SER C CA 1
ATOM 10799 C C . SER C 1 314 ? 22.079 34.361 -0.498 1.00 27.05 314 SER C C 1
ATOM 10800 O O . SER C 1 314 ? 22.203 34.964 0.569 1.00 26.43 314 SER C O 1
ATOM 10803 N N . ILE C 1 315 ? 22.164 33.042 -0.592 1.00 25.42 315 ILE C N 1
ATOM 10804 C CA . ILE C 1 315 ? 22.466 32.229 0.565 1.00 23.76 315 ILE C CA 1
ATOM 10805 C C . ILE C 1 315 ? 23.963 32.311 0.755 1.00 23.09 315 ILE C C 1
ATOM 10806 O O . ILE C 1 315 ? 24.737 32.016 -0.159 1.00 21.41 315 ILE C O 1
ATOM 10811 N N . VAL C 1 316 ? 24.356 32.744 1.946 1.00 22.88 316 VAL C N 1
ATOM 10812 C CA . VAL C 1 316 ? 25.758 32.926 2.286 1.00 22.03 316 VAL C CA 1
ATOM 10813 C C . VAL C 1 316 ? 26.143 32.115 3.517 1.00 21.97 316 VAL C C 1
ATOM 10814 O O . VAL C 1 316 ? 25.377 32.010 4.475 1.00 21.47 316 VAL C O 1
ATOM 10818 N N . PHE C 1 317 ? 27.332 31.532 3.481 1.00 21.57 317 PHE C N 1
ATOM 10819 C CA . PHE C 1 317 ? 27.817 30.759 4.612 1.00 21.43 317 PHE C CA 1
ATOM 10820 C C . PHE C 1 317 ? 29.335 30.814 4.666 1.00 21.19 317 PHE C C 1
ATOM 10821 O O . PHE C 1 317 ? 29.991 31.066 3.658 1.00 23.54 317 PHE C O 1
ATOM 10829 N N . ASP C 1 318 ? 29.880 30.594 5.857 1.00 21.53 318 ASP C N 1
ATOM 10830 C CA . ASP C 1 318 ? 31.322 30.608 6.100 1.00 20.88 318 ASP C CA 1
ATOM 10831 C C . ASP C 1 318 ? 31.834 29.178 5.896 1.00 20.17 318 ASP C C 1
ATOM 10832 O O . ASP C 1 318 ? 31.305 28.251 6.496 1.00 20.53 318 ASP C O 1
ATOM 10837 N N . TYR C 1 319 ? 32.848 28.980 5.060 1.00 20.59 319 TYR C N 1
ATOM 10838 C CA . TYR C 1 319 ? 33.340 27.619 4.849 1.00 21.95 319 TYR C CA 1
ATOM 10839 C C . TYR C 1 319 ? 34.671 27.272 5.530 1.00 23.56 319 TYR C C 1
ATOM 10840 O O . TYR C 1 319 ? 35.593 26.753 4.894 1.00 24.88 319 TYR C O 1
ATOM 10849 N N . GLY C 1 320 ? 34.764 27.589 6.821 1.00 24.98 320 GLY C N 1
ATOM 10850 C CA . GLY C 1 320 ? 35.932 27.248 7.625 1.00 24.25 320 GLY C CA 1
ATOM 10851 C C . GLY C 1 320 ? 37.306 27.880 7.495 1.00 24.11 320 GLY C C 1
ATOM 10852 O O . GLY C 1 320 ? 38.300 27.201 7.750 1.00 24.36 320 GLY C O 1
ATOM 10853 N N . ASN C 1 321 ? 37.394 29.155 7.130 1.00 21.76 321 ASN C N 1
ATOM 10854 C CA . ASN C 1 321 ? 38.699 29.793 7.011 1.00 20.27 321 ASN C CA 1
ATOM 10855 C C . ASN C 1 321 ? 38.795 30.988 7.955 1.00 21.96 321 ASN C C 1
ATOM 10856 O O . ASN C 1 321 ? 39.717 31.802 7.868 1.00 22.67 321 ASN C O 1
ATOM 10861 N N . ASN C 1 322 ? 37.813 31.081 8.848 1.00 21.17 322 ASN C N 1
ATOM 10862 C CA . ASN C 1 322 ? 37.745 32.116 9.872 1.00 20.94 322 ASN C CA 1
ATOM 10863 C C . ASN C 1 322 ? 37.674 33.557 9.375 1.00 21.01 322 ASN C C 1
ATOM 10864 O O . ASN C 1 322 ? 37.967 34.484 10.128 1.00 18.47 322 ASN C O 1
ATOM 10869 N N . ILE C 1 323 ? 37.257 33.751 8.127 1.00 22.21 323 ILE C N 1
ATOM 10870 C CA . ILE C 1 323 ? 37.190 35.093 7.572 1.00 21.70 323 ILE C CA 1
ATOM 10871 C C . ILE C 1 323 ? 36.257 36.030 8.328 1.00 21.91 323 ILE C C 1
ATOM 10872 O O . ILE C 1 323 ? 36.576 37.203 8.502 1.00 22.32 323 ILE C O 1
ATOM 10877 N N . ARG C 1 324 ? 35.117 35.529 8.795 1.00 22.11 324 ARG C N 1
ATOM 10878 C CA . ARG C 1 324 ? 34.198 36.381 9.548 1.00 22.24 324 ARG C CA 1
ATOM 10879 C C . ARG C 1 324 ? 34.920 36.999 10.738 1.00 23.16 324 ARG C C 1
ATOM 10880 O O . ARG C 1 324 ? 34.792 38.198 11.003 1.00 22.00 324 ARG C O 1
ATOM 10888 N N . GLN C 1 325 ? 35.670 36.168 11.460 1.00 23.33 325 GLN C N 1
ATOM 10889 C CA . GLN C 1 325 ? 36.404 36.621 12.637 1.00 23.32 325 GLN C CA 1
ATOM 10890 C C . GLN C 1 325 ? 37.369 37.736 12.259 1.00 23.52 325 GLN C C 1
ATOM 10891 O O . GLN C 1 325 ? 37.470 38.735 12.971 1.00 25.26 325 GLN C O 1
ATOM 10897 N N . VAL C 1 326 ? 38.082 37.559 11.146 1.00 21.41 326 VAL C N 1
ATOM 10898 C CA . VAL C 1 326 ? 39.017 38.574 10.678 1.00 21.08 326 VAL C CA 1
ATOM 10899 C C . VAL C 1 326 ? 38.244 39.873 10.458 1.00 22.18 326 VAL C C 1
ATOM 10900 O O . VAL C 1 326 ? 38.668 40.935 10.912 1.00 18.95 326 VAL C O 1
ATOM 10904 N N . ALA C 1 327 ? 37.112 39.786 9.763 1.00 22.29 327 ALA C N 1
ATOM 10905 C CA . ALA C 1 327 ? 36.296 40.974 9.502 1.00 24.21 327 ALA C CA 1
ATOM 10906 C C . ALA C 1 327 ? 35.824 41.572 10.824 1.00 23.94 327 ALA C C 1
ATOM 10907 O O . ALA C 1 327 ? 35.895 42.782 11.038 1.00 23.42 327 ALA C O 1
ATOM 10909 N N . LYS C 1 328 ? 35.353 40.708 11.714 1.00 24.21 328 LYS C N 1
ATOM 10910 C CA . LYS C 1 328 ? 34.887 41.140 13.023 1.00 25.51 328 LYS C CA 1
ATOM 10911 C C . LYS C 1 328 ? 35.969 41.960 13.737 1.00 25.79 328 LYS C C 1
ATOM 10912 O O . LYS C 1 328 ? 35.703 43.068 14.220 1.00 23.57 328 LYS C O 1
ATOM 10918 N N . ASP C 1 329 ? 37.184 41.414 13.797 1.00 24.06 329 ASP C N 1
ATOM 10919 C CA . ASP C 1 329 ? 38.298 42.094 14.456 1.00 26.68 329 ASP C CA 1
ATOM 10920 C C . ASP C 1 329 ? 38.647 43.441 13.818 1.00 26.49 329 ASP C C 1
ATOM 10921 O O . ASP C 1 329 ? 39.301 44.272 14.447 1.00 25.97 329 ASP C O 1
ATOM 10926 N N . GLU C 1 330 ? 38.232 43.660 12.576 1.00 26.40 330 GLU C N 1
ATOM 10927 C CA . GLU C 1 330 ? 38.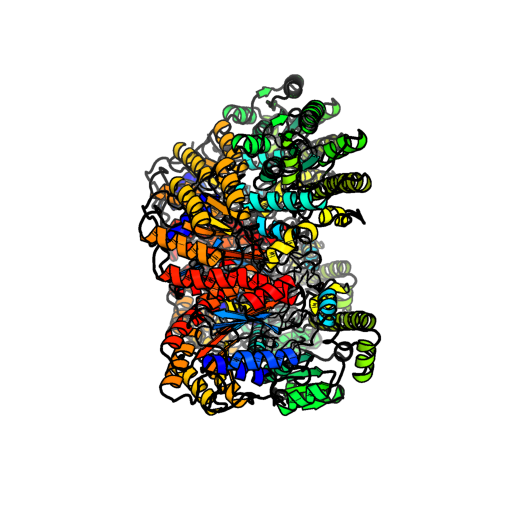525 44.933 11.928 1.00 29.21 330 GLU C CA 1
ATOM 10928 C C . GLU C 1 330 ? 37.436 45.970 12.157 1.00 30.73 330 GLU C C 1
ATOM 10929 O O . GLU C 1 330 ? 37.538 47.091 11.669 1.00 31.71 330 GLU C O 1
ATOM 10935 N N . GLY C 1 331 ? 36.396 45.599 12.899 1.00 32.28 331 GLY C N 1
ATOM 10936 C CA . GLY C 1 331 ? 35.329 46.547 13.177 1.00 34.59 331 GLY C CA 1
ATOM 10937 C C . GLY C 1 331 ? 33.974 46.203 12.585 1.00 35.25 331 GLY C C 1
ATOM 10938 O O . GLY C 1 331 ? 32.967 46.822 12.936 1.00 35.71 331 GLY C O 1
ATOM 10939 N N . LEU C 1 332 ? 33.943 45.226 11.684 1.00 34.97 332 LEU C N 1
ATOM 10940 C CA . LEU C 1 332 ? 32.694 44.804 11.061 1.00 34.51 332 LEU C CA 1
ATOM 10941 C C . LEU C 1 332 ? 31.827 44.114 12.113 1.00 34.22 332 LEU C C 1
ATOM 10942 O O . LEU C 1 332 ? 31.924 42.903 12.317 1.00 34.48 332 LEU C O 1
ATOM 10947 N N . GLU C 1 333 ? 30.979 44.895 12.772 1.00 34.93 333 GLU C N 1
ATOM 10948 C CA . GLU C 1 333 ? 30.096 44.400 13.823 1.00 35.30 333 GLU C CA 1
ATOM 10949 C C . GLU C 1 333 ? 29.186 43.233 13.451 1.00 33.85 333 GLU C C 1
ATOM 10950 O O . GLU C 1 333 ? 28.985 42.329 14.250 1.00 31.31 333 GLU C O 1
ATOM 10956 N N . ASN C 1 334 ? 28.636 43.239 12.245 1.00 33.40 334 ASN C N 1
ATOM 10957 C CA . ASN C 1 334 ? 27.737 42.160 11.849 1.00 33.69 334 ASN C CA 1
ATOM 10958 C C . ASN C 1 334 ? 28.393 41.067 11.006 1.00 31.85 334 ASN C C 1
ATOM 10959 O O . ASN C 1 334 ? 27.713 40.359 10.265 1.00 31.44 334 ASN C O 1
ATOM 10964 N N . ALA C 1 335 ? 29.709 40.923 11.139 1.00 30.36 335 ALA C N 1
ATOM 10965 C CA . ALA C 1 335 ? 30.459 39.923 10.385 1.00 28.79 335 ALA C CA 1
ATOM 10966 C C . ALA C 1 335 ? 29.872 38.523 10.500 1.00 29.07 335 ALA C C 1
ATOM 10967 O O . ALA C 1 335 ? 29.937 37.738 9.557 1.00 29.49 335 ALA C O 1
ATOM 10969 N N . PHE C 1 336 ? 29.296 38.207 11.653 1.00 28.59 336 PHE C N 1
ATOM 10970 C CA . PHE C 1 336 ? 28.723 36.887 11.849 1.00 29.69 336 PHE C CA 1
ATOM 10971 C C . PHE C 1 336 ? 27.239 36.757 11.509 1.00 30.18 336 PHE C C 1
ATOM 10972 O O . PHE C 1 336 ? 26.543 35.914 12.076 1.00 28.70 336 PHE C O 1
ATOM 10980 N N . ASP C 1 337 ? 26.757 37.581 10.581 1.00 30.01 337 ASP C N 1
ATOM 10981 C CA . ASP C 1 337 ? 25.362 37.502 10.166 1.00 29.32 337 ASP C CA 1
ATOM 10982 C C . ASP C 1 337 ? 25.094 36.249 9.333 1.00 28.43 337 ASP C C 1
ATOM 10983 O O . ASP C 1 337 ? 23.937 35.890 9.105 1.00 27.00 337 ASP C O 1
ATOM 10988 N N . PHE C 1 338 ? 26.148 35.602 8.839 1.00 26.49 338 PHE C N 1
ATOM 10989 C CA . PHE C 1 338 ? 25.943 34.353 8.119 1.00 24.20 338 PHE C CA 1
ATOM 10990 C C . PHE C 1 338 ? 26.649 33.281 8.937 1.00 24.22 338 PHE C C 1
ATOM 10991 O O . PHE C 1 338 ? 27.705 33.525 9.512 1.00 23.34 338 PHE C O 1
ATOM 10999 N N . PRO C 1 339 ? 26.060 32.079 9.007 1.00 24.70 339 PRO C N 1
ATOM 11000 C CA . PRO C 1 339 ? 26.549 30.918 9.754 1.00 24.07 339 PRO C CA 1
ATOM 11001 C C . PRO C 1 339 ? 27.656 30.061 9.149 1.00 24.10 339 PRO C C 1
ATOM 11002 O O . PRO C 1 339 ? 27.913 30.097 7.948 1.00 25.69 339 PRO C O 1
ATOM 11006 N N . GLY C 1 340 ? 28.308 29.291 10.017 1.00 23.27 340 GLY C N 1
ATOM 11007 C CA . GLY C 1 340 ? 29.352 28.385 9.586 1.00 22.08 340 GLY C CA 1
ATOM 11008 C C . GLY C 1 340 ? 28.633 27.214 8.955 1.00 22.61 340 GLY C C 1
ATOM 11009 O O . GLY C 1 340 ? 27.500 26.900 9.328 1.00 21.54 340 GLY C O 1
ATOM 11010 N N . PHE C 1 341 ? 29.285 26.561 8.003 1.00 23.44 341 PHE C N 1
ATOM 11011 C CA . PHE C 1 341 ? 28.676 25.443 7.297 1.00 22.32 341 PHE C CA 1
ATOM 11012 C C . PHE C 1 341 ? 28.274 24.247 8.156 1.00 22.95 341 PHE C C 1
ATOM 11013 O O . PHE C 1 341 ? 27.345 23.518 7.805 1.00 21.71 341 PHE C O 1
ATOM 11021 N N . VAL C 1 342 ? 28.948 24.049 9.285 1.00 20.90 342 VAL C N 1
ATOM 11022 C CA . VAL C 1 342 ? 28.630 22.909 10.135 1.00 20.68 342 VAL C CA 1
ATOM 11023 C C . VAL C 1 342 ? 27.294 23.019 10.871 1.00 21.62 342 VAL C C 1
ATOM 11024 O O . VAL C 1 342 ? 26.487 22.09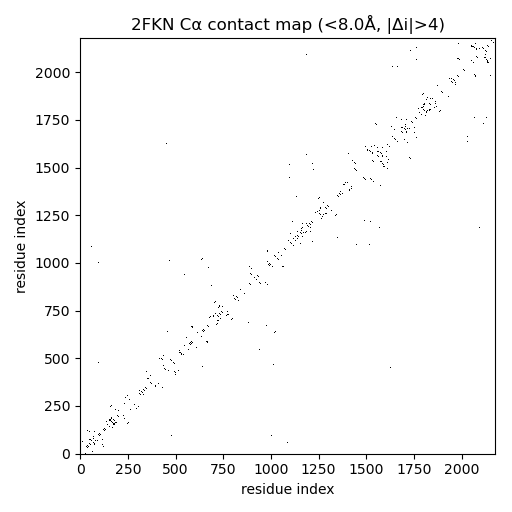1 10.826 1.00 20.91 342 VAL C O 1
ATOM 11028 N N . PRO C 1 343 ? 27.039 24.140 11.569 1.00 22.54 343 PRO C N 1
ATOM 11029 C CA . PRO C 1 343 ? 25.737 24.191 12.245 1.00 21.89 343 PRO C CA 1
ATOM 11030 C C . PRO C 1 343 ? 24.623 24.379 11.231 1.00 23.89 343 PRO C C 1
ATOM 11031 O O . PRO C 1 343 ? 23.462 24.073 11.491 1.00 24.96 343 PRO C O 1
ATOM 11035 N N . ALA C 1 344 ? 24.988 24.875 10.059 1.00 25.01 344 ALA C N 1
ATOM 11036 C CA . ALA C 1 344 ? 24.009 25.111 9.016 1.00 24.89 344 ALA C CA 1
ATOM 11037 C C . ALA C 1 344 ? 23.687 23.875 8.194 1.00 24.24 344 ALA C C 1
ATOM 11038 O O . ALA C 1 344 ? 22.521 23.576 7.954 1.00 24.12 344 ALA C O 1
ATOM 11040 N N . TYR C 1 345 ? 24.707 23.130 7.788 1.00 23.19 345 TYR C N 1
ATOM 11041 C CA . TYR C 1 345 ? 24.452 21.991 6.925 1.00 24.08 345 TYR C CA 1
ATOM 11042 C C . TYR C 1 345 ? 25.039 20.632 7.266 1.00 23.69 345 TYR C C 1
ATOM 11043 O O . TYR C 1 345 ? 24.486 19.609 6.869 1.00 24.57 345 TYR C O 1
ATOM 11052 N N . ILE C 1 346 ? 26.140 20.608 8.004 1.00 23.56 346 ILE C N 1
ATOM 11053 C CA . ILE C 1 346 ? 26.827 19.351 8.289 1.00 22.84 346 ILE C CA 1
ATOM 11054 C C . ILE C 1 346 ? 26.641 18.632 9.628 1.00 23.46 346 ILE C C 1
ATOM 11055 O O . ILE C 1 346 ? 26.700 17.402 9.671 1.00 24.00 346 ILE C O 1
ATOM 11060 N N . ARG C 1 347 ? 26.410 19.370 10.709 1.00 22.33 347 ARG C N 1
ATOM 11061 C CA . ARG C 1 347 ? 26.283 18.748 12.031 1.00 23.73 347 ARG C CA 1
ATOM 11062 C C . ARG C 1 347 ? 25.458 17.461 12.133 1.00 23.72 347 ARG C C 1
ATOM 11063 O O . ARG C 1 347 ? 25.878 16.515 12.788 1.00 23.56 347 ARG C O 1
ATOM 11071 N N . PRO C 1 348 ? 24.278 17.407 11.500 1.00 24.08 348 PRO C N 1
ATOM 11072 C CA . PRO C 1 348 ? 23.488 16.177 11.593 1.00 24.61 348 PRO C CA 1
ATOM 11073 C C . PRO C 1 348 ? 24.296 14.927 11.239 1.00 25.97 348 PRO C C 1
ATOM 11074 O O . PRO C 1 348 ? 24.137 13.879 11.866 1.00 27.71 348 PRO C O 1
ATOM 11078 N N . LEU C 1 349 ? 25.170 15.042 10.243 1.00 25.59 349 LEU C N 1
ATOM 11079 C CA . LEU C 1 349 ? 25.994 13.914 9.822 1.00 24.83 349 LEU C CA 1
ATOM 11080 C C . LEU C 1 349 ? 26.944 13.501 10.941 1.00 25.27 349 LEU C C 1
ATOM 11081 O O . LEU C 1 349 ? 27.146 12.308 11.190 1.00 25.01 349 LEU C O 1
ATOM 11086 N N . PHE C 1 350 ? 27.520 14.487 11.620 1.00 23.91 350 PHE C N 1
ATOM 11087 C CA . PHE C 1 350 ? 28.433 14.206 12.717 1.00 25.57 350 PHE C CA 1
ATOM 11088 C C . PHE C 1 350 ? 27.720 13.413 13.805 1.00 25.86 350 PHE C C 1
ATOM 11089 O O . PHE C 1 350 ? 28.332 12.578 14.474 1.00 25.60 350 PHE C O 1
ATOM 11097 N N . CYS C 1 351 ? 26.426 13.671 13.982 1.00 25.69 351 CYS C N 1
ATOM 11098 C CA . CYS C 1 351 ? 25.663 12.966 15.005 1.00 26.91 351 CYS C CA 1
ATOM 11099 C C . CYS C 1 351 ? 25.533 11.470 14.710 1.00 26.96 351 CYS C C 1
ATOM 11100 O O . CYS C 1 351 ? 25.077 10.707 15.558 1.00 26.18 351 CYS C O 1
ATOM 11103 N N . GLU C 1 352 ? 25.940 11.054 13.514 1.00 26.57 352 GLU C N 1
ATOM 11104 C CA . GLU C 1 352 ? 25.879 9.644 13.140 1.00 27.90 352 GLU C CA 1
ATOM 11105 C C . GLU C 1 352 ? 27.286 9.079 13.049 1.00 26.61 352 GLU C C 1
ATOM 11106 O O . GLU C 1 352 ? 27.492 7.960 12.580 1.00 26.97 352 GLU C O 1
ATOM 11112 N N . GLY C 1 353 ? 28.251 9.867 13.511 1.00 24.79 353 GLY C N 1
ATOM 11113 C CA . GLY C 1 353 ? 29.635 9.436 13.497 1.00 24.94 353 GLY C CA 1
ATOM 11114 C C . GLY C 1 353 ? 30.301 9.552 12.142 1.00 24.67 353 GLY C C 1
ATOM 11115 O O . GLY C 1 353 ? 31.378 8.993 11.923 1.00 23.06 353 GLY C O 1
ATOM 11116 N N . LYS C 1 354 ? 29.662 10.268 11.224 1.00 24.55 354 LYS C N 1
ATOM 11117 C CA . LYS C 1 354 ? 30.225 10.453 9.894 1.00 26.67 354 LYS C CA 1
ATOM 11118 C C . LYS C 1 354 ? 31.283 11.557 9.916 1.00 26.07 354 LYS C C 1
ATOM 11119 O O . LYS C 1 354 ? 31.302 12.397 10.818 1.00 25.00 354 LYS C O 1
ATOM 11125 N N . GLY C 1 355 ? 32.169 11.528 8.924 1.00 26.50 355 GLY C N 1
ATOM 11126 C CA . GLY C 1 355 ? 33.245 12.499 8.825 1.00 26.14 355 GLY C CA 1
ATOM 11127 C C . GLY C 1 355 ? 34.116 12.115 7.642 1.00 25.72 355 GLY C C 1
ATOM 11128 O O . GLY C 1 355 ? 33.892 11.057 7.060 1.00 25.38 355 GLY C O 1
ATOM 11129 N N . PRO C 1 356 ? 35.125 12.926 7.274 1.00 25.62 356 PRO C N 1
ATOM 11130 C CA . PRO C 1 356 ? 36.021 12.660 6.143 1.00 24.72 356 PRO C CA 1
ATOM 11131 C C . PRO C 1 356 ? 36.940 11.438 6.244 1.00 23.52 356 PRO C C 1
ATOM 11132 O O . PRO C 1 356 ? 38.155 11.536 6.092 1.00 22.33 356 PRO C O 1
ATOM 11136 N N . PHE C 1 357 ? 36.325 10.289 6.491 1.00 23.72 357 PHE C N 1
ATOM 11137 C CA . PHE C 1 357 ? 37.001 9.002 6.591 1.00 20.69 357 PHE C CA 1
ATOM 11138 C C . PHE C 1 357 ? 37.688 8.784 5.237 1.00 20.17 357 PHE C C 1
ATOM 11139 O O . PHE C 1 357 ? 37.142 9.157 4.199 1.00 20.79 357 PHE C O 1
ATOM 11147 N N . ARG C 1 358 ? 38.878 8.190 5.238 1.00 20.18 358 ARG C N 1
ATOM 11148 C CA . ARG C 1 358 ? 39.613 7.967 3.992 1.00 20.20 358 ARG C CA 1
ATOM 11149 C C . ARG C 1 358 ? 40.620 6.830 4.123 1.00 19.70 358 ARG C C 1
ATOM 11150 O O . ARG C 1 358 ? 40.872 6.329 5.215 1.00 20.43 358 ARG C O 1
ATOM 11158 N N . TRP C 1 359 ? 41.207 6.440 2.999 1.00 18.91 359 TRP C N 1
ATOM 11159 C CA . TRP C 1 359 ? 42.206 5.382 2.994 1.00 19.52 359 TRP C CA 1
ATOM 11160 C C . TRP C 1 359 ? 43.055 5.515 1.738 1.00 20.39 359 TRP C C 1
ATOM 11161 O O . TRP C 1 359 ? 42.584 6.006 0.713 1.00 23.59 359 TRP C O 1
ATOM 11172 N N . ALA C 1 360 ? 44.318 5.110 1.821 1.00 20.32 360 ALA C N 1
ATOM 11173 C CA . ALA C 1 360 ? 45.214 5.199 0.674 1.00 19.53 360 ALA C CA 1
ATOM 11174 C C . ALA C 1 360 ? 45.864 3.849 0.424 1.00 19.38 360 ALA C C 1
ATOM 11175 O O . ALA C 1 360 ? 46.089 3.086 1.362 1.00 17.68 360 ALA C O 1
ATOM 11177 N N . ALA C 1 361 ? 46.163 3.570 -0.844 1.00 20.08 361 ALA C N 1
ATOM 11178 C CA . ALA C 1 361 ? 46.787 2.314 -1.251 1.00 21.34 361 ALA C CA 1
ATOM 11179 C C . ALA C 1 361 ? 48.310 2.449 -1.310 1.00 22.48 361 ALA C C 1
ATOM 11180 O O . ALA C 1 361 ? 48.849 3.096 -2.211 1.00 23.69 361 ALA C O 1
ATOM 11182 N N . LEU C 1 362 ? 49.002 1.830 -0.355 1.00 21.83 362 LEU C N 1
ATOM 11183 C CA . LEU C 1 362 ? 50.455 1.907 -0.303 1.00 21.85 362 LEU C CA 1
ATOM 11184 C C . LEU C 1 362 ? 51.099 1.249 -1.513 1.00 22.64 362 LEU C C 1
ATOM 11185 O O . LEU C 1 362 ? 52.246 1.535 -1.844 1.00 22.16 362 LEU C O 1
ATOM 11190 N N . SER C 1 363 ? 50.357 0.374 -2.182 1.00 23.73 363 SER C N 1
ATOM 11191 C CA . SER C 1 363 ? 50.881 -0.299 -3.364 1.00 25.19 363 SER C CA 1
ATOM 11192 C C . SER C 1 363 ? 51.121 0.717 -4.475 1.00 25.34 363 SER C C 1
ATOM 11193 O O . SER C 1 363 ? 52.067 0.601 -5.253 1.00 25.71 363 SER C O 1
ATOM 11196 N N . GLY C 1 364 ? 50.253 1.714 -4.548 1.00 25.11 364 GLY C N 1
ATOM 11197 C CA . GLY C 1 364 ? 50.383 2.715 -5.584 1.00 26.95 364 GLY C CA 1
ATOM 11198 C C . GLY C 1 364 ? 49.570 2.321 -6.799 1.00 26.17 364 GLY C C 1
ATOM 11199 O O . GLY C 1 364 ? 49.587 3.009 -7.810 1.00 27.84 364 GLY C O 1
ATOM 11200 N N . ASP C 1 365 ? 48.839 1.215 -6.693 1.00 28.73 365 ASP C N 1
ATOM 11201 C CA . ASP C 1 365 ? 48.029 0.716 -7.803 1.00 27.14 365 ASP C CA 1
ATOM 11202 C C . ASP C 1 365 ? 46.558 1.063 -7.635 1.00 26.27 365 ASP C C 1
ATOM 11203 O O . ASP C 1 365 ? 45.910 0.603 -6.699 1.00 27.53 365 ASP C O 1
ATOM 11208 N N . PRO C 1 366 ? 46.001 1.864 -8.556 1.00 25.80 366 PRO C N 1
ATOM 11209 C CA . PRO C 1 366 ? 44.585 2.233 -8.448 1.00 25.12 366 PRO C CA 1
ATOM 11210 C C . PRO C 1 366 ? 43.640 1.035 -8.318 1.00 24.71 366 PRO C C 1
ATOM 11211 O O . PRO C 1 366 ? 42.518 1.183 -7.839 1.00 24.35 366 PRO C O 1
ATOM 11215 N N . ALA C 1 367 ? 44.093 -0.151 -8.728 1.00 24.97 367 ALA C N 1
ATOM 11216 C CA . ALA C 1 367 ? 43.248 -1.351 -8.638 1.00 24.36 367 ALA C CA 1
ATOM 11217 C C . ALA C 1 367 ? 42.800 -1.570 -7.199 1.00 22.91 367 ALA C C 1
ATOM 11218 O O . ALA C 1 367 ? 41.668 -1.981 -6.949 1.00 23.77 367 ALA C O 1
ATOM 11220 N N . ASP C 1 368 ? 43.693 -1.290 -6.255 1.00 23.64 368 ASP C N 1
ATOM 11221 C CA . ASP C 1 368 ? 43.369 -1.442 -4.843 1.00 22.31 368 ASP C CA 1
ATOM 11222 C C . ASP C 1 368 ? 42.213 -0.512 -4.469 1.00 22.64 368 ASP C C 1
ATOM 11223 O O . ASP C 1 368 ? 41.312 -0.900 -3.725 1.00 24.21 368 ASP C O 1
ATOM 11228 N N . ILE C 1 369 ? 42.222 0.713 -4.987 1.00 23.01 369 ILE C N 1
ATOM 11229 C CA . ILE C 1 369 ? 41.139 1.646 -4.679 1.00 22.50 369 ILE C CA 1
ATOM 11230 C C . ILE C 1 369 ? 39.840 1.194 -5.341 1.00 22.92 369 ILE C C 1
ATOM 11231 O O . ILE C 1 369 ? 38.779 1.247 -4.728 1.00 22.98 369 ILE C O 1
ATOM 11236 N N . TYR C 1 370 ? 39.918 0.756 -6.595 1.00 24.14 370 TYR C N 1
ATOM 11237 C CA . TYR C 1 370 ? 38.724 0.281 -7.292 1.00 26.05 370 TYR C CA 1
ATOM 11238 C C . TYR C 1 370 ? 38.156 -0.921 -6.551 1.00 26.45 370 TYR C C 1
ATOM 11239 O O . TYR C 1 370 ? 36.947 -1.089 -6.466 1.00 27.83 370 TYR C O 1
ATOM 11248 N N . ARG C 1 371 ? 39.046 -1.749 -6.012 1.00 27.55 371 ARG C N 1
ATOM 11249 C CA . ARG C 1 371 ? 38.651 -2.937 -5.263 1.00 27.89 371 ARG C CA 1
ATOM 11250 C C . ARG C 1 371 ? 37.920 -2.517 -3.982 1.00 26.46 371 ARG C C 1
ATOM 11251 O O . ARG C 1 371 ? 36.924 -3.130 -3.594 1.00 25.45 371 ARG C O 1
ATOM 11259 N N . THR C 1 372 ? 38.416 -1.473 -3.322 1.00 24.88 372 THR C N 1
ATOM 11260 C CA . THR C 1 372 ? 37.780 -1.001 -2.098 1.00 24.71 372 THR C CA 1
ATOM 11261 C C . THR C 1 372 ? 36.478 -0.293 -2.441 1.00 25.28 372 THR C C 1
ATOM 11262 O O . THR C 1 372 ? 35.575 -0.198 -1.606 1.00 24.65 372 THR C O 1
ATOM 11266 N N . ASP C 1 373 ? 36.378 0.204 -3.672 1.00 24.89 373 ASP C N 1
ATOM 11267 C CA . ASP C 1 373 ? 35.155 0.869 -4.105 1.00 26.53 373 ASP C CA 1
ATOM 11268 C C . ASP C 1 373 ? 34.064 -0.193 -4.242 1.00 27.65 373 ASP C C 1
ATOM 11269 O O . ASP C 1 373 ? 32.915 0.017 -3.845 1.00 28.15 373 ASP C O 1
ATOM 11274 N N . ALA C 1 374 ? 34.429 -1.340 -4.804 1.00 26.43 374 ALA C N 1
ATOM 11275 C CA . ALA C 1 374 ? 33.470 -2.423 -4.976 1.00 27.40 374 ALA C CA 1
ATOM 11276 C C . ALA C 1 374 ? 33.115 -2.993 -3.599 1.00 27.97 374 ALA C C 1
ATOM 11277 O O . ALA C 1 374 ? 31.967 -3.368 -3.348 1.00 26.01 374 ALA C O 1
ATOM 11279 N N . LEU C 1 375 ? 34.108 -3.035 -2.712 1.00 28.13 375 LEU C N 1
ATOM 11280 C CA . LEU C 1 375 ? 33.920 -3.547 -1.354 1.00 29.71 375 LEU C CA 1
ATOM 11281 C C . LEU C 1 375 ? 32.810 -2.750 -0.656 1.00 30.18 375 LEU C C 1
ATOM 11282 O O . LEU C 1 375 ? 31.895 -3.327 -0.058 1.00 29.77 375 LEU C O 1
ATOM 11287 N N . LEU C 1 376 ? 32.899 -1.425 -0.740 1.00 30.00 376 LEU C N 1
ATOM 11288 C CA . LEU C 1 376 ? 31.904 -0.541 -0.141 1.00 28.60 376 LEU C CA 1
ATOM 11289 C C . LEU C 1 376 ? 30.502 -0.988 -0.504 1.00 28.79 376 LEU C C 1
ATOM 11290 O O . LEU C 1 376 ? 29.624 -1.078 0.345 1.00 26.80 376 LEU C O 1
ATOM 11295 N N . LYS C 1 377 ? 30.297 -1.258 -1.784 1.00 30.22 377 LYS C N 1
ATOM 11296 C CA . LYS C 1 377 ? 28.996 -1.679 -2.268 1.00 31.97 377 LYS C CA 1
ATOM 11297 C C . LYS C 1 377 ? 28.599 -3.035 -1.692 1.00 32.19 377 LYS C C 1
ATOM 11298 O O . LYS C 1 377 ? 27.431 -3.268 -1.390 1.00 31.07 377 LYS C O 1
ATOM 11304 N N . GLU C 1 378 ? 29.577 -3.919 -1.528 1.00 32.42 378 GLU C N 1
ATOM 11305 C CA . GLU C 1 378 ? 29.323 -5.246 -0.980 1.00 35.37 378 GLU C CA 1
ATOM 11306 C C . GLU C 1 378 ? 28.947 -5.189 0.502 1.00 35.06 378 GLU C C 1
ATOM 11307 O O . GLU C 1 378 ? 28.113 -5.967 0.964 1.00 35.66 378 GLU C O 1
ATOM 11313 N N . LEU C 1 379 ? 29.553 -4.261 1.237 1.00 34.54 379 LEU C N 1
ATOM 11314 C CA . LEU C 1 379 ? 29.281 -4.115 2.662 1.00 34.81 379 LEU C CA 1
ATOM 11315 C C . LEU C 1 379 ? 28.004 -3.350 2.982 1.00 34.82 379 LEU C C 1
ATOM 11316 O O . LEU C 1 379 ? 27.365 -3.594 4.007 1.00 35.76 379 LEU C O 1
ATOM 11321 N N . PHE C 1 380 ? 27.643 -2.413 2.114 1.00 34.13 380 PHE C N 1
ATOM 11322 C CA . PHE C 1 380 ? 26.442 -1.618 2.324 1.00 34.14 380 PHE C CA 1
ATOM 11323 C C . PHE C 1 380 ? 25.633 -1.604 1.042 1.00 34.00 380 PHE C C 1
ATOM 11324 O O . PHE C 1 380 ? 25.468 -0.567 0.400 1.00 33.44 380 PHE C O 1
ATOM 11332 N N . PRO C 1 381 ? 25.100 -2.771 0.666 1.00 33.79 381 PRO C N 1
ATOM 11333 C CA . PRO C 1 381 ? 24.302 -2.977 -0.541 1.00 33.10 381 PRO C CA 1
ATOM 11334 C C . PRO C 1 381 ? 23.044 -2.153 -0.698 1.00 32.68 381 PRO C C 1
ATOM 11335 O O . PRO C 1 381 ? 22.605 -1.896 -1.810 1.00 33.24 381 PRO C O 1
ATOM 11339 N N . THR C 1 382 ? 22.459 -1.711 0.410 1.00 33.24 382 THR C N 1
ATOM 11340 C CA . THR C 1 382 ? 21.158 -0.974 0.350 1.00 35.13 382 THR C CA 1
ATOM 11341 C C . THR C 1 382 ? 21.245 0.531 0.470 1.00 35.01 382 THR C C 1
ATOM 11342 O O . THR C 1 382 ? 20.262 1.220 0.489 1.00 33.72 382 THR C O 1
ATOM 11346 N N . ASN C 1 383 ? 22.463 1.002 0.607 1.00 34.50 383 ASN C N 1
ATOM 11347 C CA . ASN C 1 383 ? 22.760 2.404 0.825 1.00 36.16 383 ASN C CA 1
ATOM 11348 C C . ASN C 1 383 ? 22.877 3.099 -0.532 1.00 37.08 383 ASN C C 1
ATOM 11349 O O . ASN C 1 383 ? 23.982 3.260 -1.045 1.00 38.20 383 ASN C O 1
ATOM 11354 N N . LYS C 1 384 ? 21.764 3.567 -1.119 1.00 36.65 384 LYS C N 1
ATOM 11355 C CA . LYS C 1 384 ? 21.833 4.195 -2.450 1.00 36.62 384 LYS C CA 1
ATOM 11356 C C . LYS C 1 384 ? 22.687 5.438 -2.525 1.00 35.43 384 LYS C C 1
ATOM 11357 O O . LYS C 1 384 ? 23.333 5.627 -3.532 1.00 33.77 384 LYS C O 1
ATOM 11363 N N . ALA C 1 385 ? 22.758 6.217 -1.445 1.00 34.23 385 ALA C N 1
ATOM 11364 C CA . ALA C 1 385 ? 23.575 7.431 -1.445 1.00 33.79 385 ALA C CA 1
ATOM 11365 C C . ALA C 1 385 ? 25.082 7.145 -1.480 1.00 33.47 385 ALA C C 1
ATOM 11366 O O . ALA C 1 385 ? 25.846 7.812 -2.179 1.00 33.56 385 ALA C O 1
ATOM 11368 N N . LEU C 1 386 ? 25.500 6.149 -0.710 1.00 34.32 386 LEU C N 1
ATOM 11369 C CA . LEU C 1 386 ? 26.893 5.774 -0.650 1.00 33.91 386 LEU C CA 1
ATOM 11370 C C . LEU C 1 386 ? 27.327 5.285 -2.023 1.00 34.07 386 LEU C C 1
ATOM 11371 O O . LEU C 1 386 ? 28.424 5.606 -2.481 1.00 33.13 386 LEU C O 1
ATOM 11376 N N . HIS C 1 387 ? 26.464 4.513 -2.681 1.00 33.23 387 HIS C N 1
ATOM 11377 C CA . HIS C 1 387 ? 26.785 3.988 -4.004 1.00 35.04 387 HIS C CA 1
ATOM 11378 C C . HIS C 1 387 ? 26.836 5.099 -5.048 1.00 34.57 387 HIS C C 1
ATOM 11379 O O . HIS C 1 387 ? 27.563 4.999 -6.035 1.00 34.79 387 HIS C O 1
ATOM 11386 N N . ARG C 1 388 ? 26.057 6.154 -4.834 1.00 33.64 388 ARG C N 1
ATOM 11387 C CA . ARG C 1 388 ? 26.056 7.273 -5.761 1.00 34.71 388 ARG C CA 1
ATOM 11388 C C . ARG C 1 388 ? 27.327 8.070 -5.576 1.00 32.47 388 ARG C C 1
ATOM 11389 O O . ARG C 1 388 ? 27.942 8.516 -6.544 1.00 33.20 388 ARG C O 1
ATOM 11397 N N . TRP C 1 389 ? 27.729 8.251 -4.327 1.00 32.37 389 TRP C N 1
ATOM 11398 C CA . TRP C 1 389 ? 28.950 8.996 -4.074 1.00 31.24 389 TRP C CA 1
ATOM 11399 C C . TRP C 1 389 ? 30.139 8.283 -4.698 1.00 30.94 389 TRP C C 1
ATOM 11400 O O . TRP C 1 389 ? 30.973 8.894 -5.368 1.00 31.58 389 TRP C O 1
ATOM 11411 N N . ILE C 1 390 ? 30.211 6.980 -4.484 1.00 32.03 390 ILE C N 1
ATOM 11412 C CA . ILE C 1 390 ? 31.315 6.208 -5.018 1.00 32.67 390 ILE C CA 1
ATOM 11413 C C . ILE C 1 390 ? 31.404 6.269 -6.540 1.00 32.21 390 ILE C C 1
ATOM 11414 O O . ILE C 1 390 ? 32.495 6.426 -7.089 1.00 32.39 390 ILE C O 1
ATOM 11419 N N . ASP C 1 391 ? 30.273 6.158 -7.230 1.00 32.56 391 ASP C N 1
ATOM 11420 C CA . ASP C 1 391 ? 30.309 6.214 -8.687 1.00 33.58 391 ASP C CA 1
ATOM 11421 C C . ASP C 1 391 ? 30.758 7.596 -9.151 1.00 32.59 391 ASP C C 1
ATOM 11422 O O . ASP C 1 391 ? 31.518 7.709 -10.112 1.00 31.17 391 ASP C O 1
ATOM 11427 N N . MET C 1 392 ? 30.294 8.642 -8.471 1.00 30.45 392 MET C N 1
ATOM 11428 C CA . MET C 1 392 ? 30.696 10.003 -8.823 1.00 32.20 392 MET C CA 1
ATOM 11429 C C . MET C 1 392 ? 32.204 10.147 -8.677 1.00 30.23 392 MET C C 1
ATOM 11430 O O . MET C 1 392 ? 32.882 10.643 -9.576 1.00 31.14 392 MET C O 1
ATOM 11435 N N . ALA C 1 393 ? 32.723 9.714 -7.533 1.00 29.08 393 ALA C N 1
ATOM 11436 C CA . ALA C 1 393 ? 34.152 9.802 -7.270 1.00 29.95 393 ALA C CA 1
ATOM 11437 C C . ALA C 1 393 ? 34.949 9.114 -8.366 1.00 30.39 393 ALA C C 1
ATOM 11438 O O . ALA C 1 393 ? 35.920 9.665 -8.889 1.00 30.14 393 ALA C O 1
ATOM 11440 N N . GLN C 1 394 ? 34.527 7.906 -8.712 1.00 30.71 394 GLN C N 1
ATOM 11441 C CA . GLN C 1 394 ? 35.212 7.129 -9.733 1.00 31.07 394 GLN C CA 1
ATOM 11442 C C . GLN C 1 394 ? 35.231 7.828 -11.081 1.00 31.01 394 GLN C C 1
ATOM 11443 O O . GLN C 1 394 ? 36.213 7.739 -11.812 1.00 31.71 394 GLN C O 1
ATOM 11449 N N . GLU C 1 395 ? 34.156 8.531 -11.415 1.00 31.72 395 GLU C N 1
ATOM 11450 C CA . GLU C 1 395 ? 34.106 9.234 -12.691 1.00 32.97 395 GLU C CA 1
ATOM 11451 C C . GLU C 1 395 ? 34.722 10.633 -12.668 1.00 31.92 395 GLU C C 1
ATOM 11452 O O . GLU C 1 395 ? 35.281 11.077 -13.672 1.00 30.92 395 GLU C O 1
ATOM 11458 N N . LYS C 1 396 ? 34.629 11.319 -11.530 1.00 30.18 396 LYS C N 1
ATOM 11459 C CA . LYS C 1 396 ? 35.117 12.696 -11.429 1.00 28.44 396 LYS C CA 1
ATOM 11460 C C . LYS C 1 396 ? 36.459 12.957 -10.742 1.00 27.49 396 LYS C C 1
ATOM 11461 O O . LYS C 1 396 ? 37.072 14.002 -10.963 1.00 26.80 396 LYS C O 1
ATOM 11467 N N . VAL C 1 397 ? 36.924 12.023 -9.919 1.00 25.85 397 VAL C N 1
ATOM 11468 C CA . VAL C 1 397 ? 38.177 12.221 -9.205 1.00 24.27 397 VAL C CA 1
ATOM 11469 C C . VAL C 1 397 ? 39.400 11.621 -9.872 1.00 24.78 397 VAL C C 1
ATOM 11470 O O . VAL C 1 397 ? 39.438 10.434 -10.175 1.00 25.34 397 VAL C O 1
ATOM 11474 N N . THR C 1 398 ? 40.405 12.459 -10.090 1.00 25.39 398 THR C N 1
ATOM 11475 C CA . THR C 1 398 ? 41.665 12.017 -10.667 1.00 26.04 398 THR C CA 1
ATOM 11476 C C . THR C 1 398 ? 42.604 11.824 -9.479 1.00 26.18 398 THR C C 1
ATOM 11477 O O . THR C 1 398 ? 42.762 12.724 -8.651 1.00 25.19 398 THR C O 1
ATOM 11481 N N . PHE C 1 399 ? 43.210 10.645 -9.387 1.00 23.50 399 PHE C N 1
ATOM 11482 C CA . PHE C 1 399 ? 44.104 10.340 -8.282 1.00 23.25 399 PHE C CA 1
ATOM 11483 C C . PHE C 1 399 ? 45.321 11.249 -8.225 1.00 21.81 399 PHE C C 1
ATOM 11484 O O . PHE C 1 399 ? 45.774 11.757 -9.243 1.00 21.50 399 PHE C O 1
ATOM 11492 N N . GLN C 1 400 ? 45.835 11.454 -7.017 1.00 21.77 400 GLN C N 1
ATOM 11493 C CA . GLN C 1 400 ? 47.026 12.274 -6.800 1.00 20.92 400 GLN C CA 1
ATOM 11494 C C . GLN C 1 400 ? 47.931 11.514 -5.850 1.00 18.80 400 GLN C C 1
ATOM 11495 O O . GLN C 1 400 ? 47.515 11.164 -4.748 1.00 21.80 400 GLN C O 1
ATOM 11501 N N . GLY C 1 401 ? 49.164 11.265 -6.272 1.00 20.96 401 GLY C N 1
ATOM 11502 C CA . GLY C 1 401 ? 50.092 10.524 -5.437 1.00 20.43 401 GLY C CA 1
ATOM 11503 C C . GLY C 1 401 ? 49.511 9.136 -5.267 1.00 22.23 401 GLY C C 1
ATOM 11504 O O . GLY C 1 401 ? 48.962 8.571 -6.213 1.00 21.37 401 GLY C O 1
ATOM 11505 N N . LEU C 1 402 ? 49.609 8.576 -4.070 1.00 23.18 402 LEU C N 1
ATOM 11506 C CA . LEU C 1 402 ? 49.054 7.245 -3.865 1.00 23.92 402 LEU C CA 1
ATOM 11507 C C . LEU C 1 402 ? 47.551 7.262 -4.094 1.00 24.47 402 LEU C C 1
ATOM 11508 O O . LEU C 1 402 ? 46.846 8.149 -3.603 1.00 25.06 402 LEU C O 1
ATOM 11513 N N . PRO C 1 403 ? 47.040 6.293 -4.868 1.00 25.33 403 PRO C N 1
ATOM 11514 C CA . PRO C 1 403 ? 45.597 6.262 -5.103 1.00 24.52 403 PRO C CA 1
ATOM 11515 C C . PRO C 1 403 ? 44.904 6.192 -3.746 1.00 23.69 403 PRO C C 1
ATOM 11516 O O . PRO C 1 403 ? 45.218 5.338 -2.913 1.00 24.14 403 PRO C O 1
ATOM 11520 N N . SER C 1 404 ? 43.974 7.108 -3.524 1.00 22.28 404 SER C N 1
ATOM 11521 C CA . SER C 1 404 ? 43.259 7.178 -2.265 1.00 21.99 404 SER C CA 1
ATOM 11522 C C . SER C 1 404 ? 41.780 7.360 -2.533 1.00 21.65 404 SER C C 1
ATOM 11523 O O . SER C 1 404 ? 41.361 7.532 -3.678 1.00 22.57 404 SER C O 1
ATOM 11526 N N . ARG C 1 405 ? 40.990 7.336 -1.469 1.00 20.25 405 ARG C N 1
ATOM 11527 C CA . ARG C 1 405 ? 39.557 7.497 -1.607 1.00 19.79 405 ARG C CA 1
ATOM 11528 C C . ARG C 1 405 ? 38.968 8.195 -0.401 1.00 20.05 405 ARG C C 1
ATOM 11529 O O . ARG C 1 405 ? 39.294 7.863 0.742 1.00 19.81 405 ARG C O 1
ATOM 11537 N N . ILE C 1 406 ? 38.103 9.170 -0.654 1.00 17.41 406 ILE C N 1
ATOM 11538 C CA . ILE C 1 406 ? 37.447 9.862 0.434 1.00 17.78 406 ILE C CA 1
ATOM 11539 C C . ILE C 1 406 ? 36.068 9.223 0.452 1.00 16.69 406 ILE C C 1
ATOM 11540 O O . ILE C 1 406 ? 35.477 8.988 -0.599 1.00 17.82 406 ILE C O 1
ATOM 11545 N N . CYS C 1 407 ? 35.570 8.910 1.637 1.00 18.83 407 CYS C N 1
ATOM 11546 C CA . CYS C 1 407 ? 34.258 8.282 1.760 1.00 19.90 407 CYS C CA 1
ATOM 11547 C C . CYS C 1 407 ? 33.757 8.411 3.185 1.00 20.56 407 CYS C C 1
ATOM 11548 O O . CYS C 1 407 ? 34.263 7.756 4.093 1.00 20.45 407 CYS C O 1
ATOM 11551 N N . TRP C 1 408 ? 32.759 9.261 3.376 1.00 21.31 408 TRP C N 1
ATOM 11552 C CA . TRP C 1 408 ? 32.202 9.472 4.692 1.00 23.98 408 TRP C CA 1
ATOM 11553 C C . TRP C 1 408 ? 31.437 8.243 5.179 1.00 26.82 408 TRP C C 1
ATOM 11554 O O . TRP C 1 408 ? 30.489 7.781 4.546 1.00 29.39 408 TRP C O 1
ATOM 11565 N N . LEU C 1 409 ? 31.879 7.704 6.306 1.00 27.16 409 LEU C N 1
ATOM 11566 C CA . LEU C 1 409 ? 31.235 6.551 6.911 1.00 25.99 409 LEU C CA 1
ATOM 11567 C C . LEU C 1 409 ? 31.031 6.922 8.365 1.00 25.71 409 LEU C C 1
ATOM 11568 O O . LEU C 1 409 ? 31.881 7.580 8.961 1.00 24.54 409 LEU C O 1
ATOM 11573 N N . GLY C 1 410 ? 29.893 6.525 8.924 1.00 26.65 410 GLY C N 1
ATOM 11574 C CA . GLY C 1 410 ? 29.598 6.853 10.306 1.00 26.70 410 GLY C CA 1
ATOM 11575 C C . GLY C 1 410 ? 30.043 5.793 11.285 1.00 27.21 410 GLY C C 1
ATOM 11576 O O . GLY C 1 410 ? 30.810 4.893 10.941 1.00 27.93 410 GLY C O 1
ATOM 11577 N N . TYR C 1 411 ? 29.562 5.907 12.518 1.00 27.76 411 TYR C N 1
ATOM 11578 C CA . TYR C 1 411 ? 29.902 4.950 13.555 1.00 27.83 411 TYR C CA 1
ATOM 11579 C C . TYR C 1 411 ? 29.415 3.584 13.109 1.00 27.55 411 TYR C C 1
ATOM 11580 O O . TYR C 1 411 ? 28.315 3.460 12.577 1.00 26.73 411 TYR C O 1
ATOM 11589 N N . GLY C 1 412 ? 30.231 2.558 13.318 1.00 27.39 412 GLY C N 1
ATOM 11590 C CA . GLY C 1 412 ? 29.828 1.220 12.922 1.00 27.72 412 GLY C CA 1
ATOM 11591 C C . GLY C 1 412 ? 30.303 0.857 11.532 1.00 28.72 412 GLY C C 1
ATOM 11592 O O . GLY C 1 412 ? 30.964 -0.168 11.339 1.00 30.20 412 GLY C O 1
ATOM 11593 N N . GLU C 1 413 ? 29.968 1.692 10.555 1.00 27.33 413 GLU C N 1
ATOM 11594 C CA . GLU C 1 413 ? 30.384 1.448 9.182 1.00 26.27 413 GLU C CA 1
ATOM 11595 C C . GLU C 1 413 ? 31.904 1.468 9.060 1.00 25.19 413 GLU C C 1
ATOM 11596 O O . GLU C 1 413 ? 32.482 0.664 8.322 1.00 22.47 413 GLU C O 1
ATOM 11602 N N . ARG C 1 414 ? 32.545 2.392 9.777 1.00 23.19 414 ARG C N 1
ATOM 11603 C CA . ARG C 1 414 ? 34.000 2.517 9.729 1.00 25.05 414 ARG C CA 1
ATOM 11604 C C . ARG C 1 414 ? 34.678 1.219 10.133 1.00 26.87 414 ARG C C 1
ATOM 11605 O O . ARG C 1 414 ? 35.519 0.697 9.398 1.00 26.77 414 ARG C O 1
ATOM 11613 N N . LYS C 1 415 ? 34.309 0.700 11.300 1.00 27.24 415 LYS C N 1
ATOM 11614 C CA . LYS C 1 415 ? 34.877 -0.552 11.788 1.00 29.45 415 LYS C CA 1
ATOM 11615 C C . LYS C 1 415 ? 34.662 -1.668 10.763 1.00 29.15 415 LYS C C 1
ATOM 11616 O O . LYS C 1 415 ? 35.573 -2.444 10.462 1.00 29.75 415 LYS C O 1
ATOM 11622 N N . LYS C 1 416 ? 33.448 -1.730 10.229 1.00 29.63 416 LYS C N 1
ATOM 11623 C CA . LYS C 1 416 ? 33.080 -2.745 9.252 1.00 30.32 416 LYS C CA 1
ATOM 11624 C C . LYS C 1 416 ? 33.940 -2.671 7.991 1.00 28.93 416 LYS C C 1
ATOM 11625 O O . LYS C 1 416 ? 34.392 -3.695 7.479 1.00 29.15 416 LYS C O 1
ATOM 11631 N N . MET C 1 417 ? 34.160 -1.461 7.489 1.00 26.70 417 MET C N 1
ATOM 11632 C CA . MET C 1 417 ? 34.976 -1.274 6.297 1.00 26.19 417 MET C CA 1
ATOM 11633 C C . MET C 1 417 ? 36.442 -1.564 6.619 1.00 25.47 417 MET C C 1
ATOM 11634 O O . MET C 1 417 ? 37.151 -2.184 5.825 1.00 26.17 417 MET C O 1
ATOM 11639 N N . GLY C 1 418 ? 36.887 -1.117 7.790 1.00 23.92 418 GLY C N 1
ATOM 11640 C CA . GLY C 1 418 ? 38.262 -1.338 8.191 1.00 24.77 418 GLY C CA 1
ATOM 11641 C C . GLY C 1 418 ? 38.616 -2.811 8.300 1.00 26.71 418 GLY C C 1
ATOM 11642 O O . GLY C 1 418 ? 39.645 -3.254 7.780 1.00 24.84 418 GLY C O 1
ATOM 11643 N N . LEU C 1 419 ? 37.765 -3.579 8.975 1.00 26.34 419 LEU C N 1
ATOM 11644 C CA . LEU C 1 419 ? 38.028 -5.003 9.125 1.00 25.98 419 LEU C CA 1
ATOM 11645 C C . LEU C 1 419 ? 37.995 -5.699 7.771 1.00 24.47 419 LEU C C 1
ATOM 11646 O O . LEU C 1 419 ? 38.837 -6.544 7.497 1.00 25.73 419 LEU C O 1
ATOM 11651 N N . ALA C 1 420 ? 37.045 -5.319 6.918 1.00 24.86 420 ALA C N 1
ATOM 11652 C CA . ALA C 1 420 ? 36.921 -5.908 5.582 1.00 24.67 420 ALA C CA 1
ATOM 11653 C C . ALA C 1 420 ? 38.161 -5.617 4.731 1.00 25.97 420 ALA C C 1
ATOM 11654 O O . ALA C 1 420 ? 38.674 -6.492 4.033 1.00 26.93 420 ALA C O 1
ATOM 11656 N N . ILE C 1 421 ? 38.639 -4.381 4.791 1.00 24.65 421 ILE C N 1
ATOM 11657 C CA . ILE C 1 421 ? 39.825 -3.994 4.044 1.00 22.79 421 ILE C CA 1
ATOM 11658 C C . ILE C 1 421 ? 41.004 -4.854 4.492 1.00 23.60 421 ILE C C 1
ATOM 11659 O O . ILE C 1 421 ? 41.748 -5.391 3.669 1.00 22.56 421 ILE C O 1
ATOM 11664 N N . ASN C 1 422 ? 41.164 -4.986 5.803 1.00 24.78 422 ASN C N 1
ATOM 11665 C CA . ASN C 1 422 ? 42.265 -5.759 6.357 1.00 26.54 422 ASN C CA 1
ATOM 11666 C C . ASN C 1 422 ? 42.211 -7.217 5.914 1.00 28.26 422 ASN C C 1
ATOM 11667 O O . ASN C 1 422 ? 43.250 -7.856 5.748 1.00 29.69 422 ASN C O 1
ATOM 11672 N N . GLU C 1 423 ? 41.003 -7.739 5.718 1.00 29.38 423 GLU C N 1
ATOM 11673 C CA . GLU C 1 423 ? 40.834 -9.118 5.269 1.00 29.79 423 GLU C CA 1
ATOM 11674 C C . GLU C 1 423 ? 41.381 -9.219 3.849 1.00 27.97 423 GLU C C 1
ATOM 11675 O O . GLU C 1 423 ? 42.123 -10.151 3.517 1.00 28.58 423 GLU C O 1
ATOM 11681 N N . LEU C 1 424 ? 41.024 -8.249 3.013 1.00 24.58 424 LEU C N 1
ATOM 11682 C CA . LEU C 1 424 ? 41.487 -8.260 1.630 1.00 25.45 424 LEU C CA 1
ATOM 11683 C C . LEU C 1 424 ? 42.997 -8.102 1.521 1.00 24.39 424 LEU C C 1
ATOM 11684 O O . LEU C 1 424 ? 43.599 -8.596 0.573 1.00 24.46 424 LEU C O 1
ATOM 11689 N N . VAL C 1 425 ? 43.617 -7.418 2.477 1.00 23.98 425 VAL C N 1
ATOM 11690 C CA . VAL C 1 425 ? 45.063 -7.275 2.418 1.00 25.63 425 VAL C CA 1
ATOM 11691 C C . VAL C 1 425 ? 45.645 -8.658 2.681 1.00 26.78 425 VAL C C 1
ATOM 11692 O O . VAL C 1 425 ? 46.567 -9.099 1.994 1.00 26.15 425 VAL C O 1
ATOM 11696 N N . ARG C 1 426 ? 45.075 -9.348 3.665 1.00 29.00 426 ARG C N 1
ATOM 11697 C CA . ARG C 1 426 ? 45.525 -10.688 4.039 1.00 30.34 426 ARG C CA 1
ATOM 11698 C C . ARG C 1 426 ? 45.389 -11.706 2.906 1.00 30.92 426 ARG C C 1
ATOM 11699 O O . ARG C 1 426 ? 46.309 -12.488 2.660 1.00 31.04 426 ARG C O 1
ATOM 11707 N N . THR C 1 427 ? 44.253 -11.688 2.211 1.00 30.74 427 THR C N 1
ATOM 11708 C CA . THR C 1 427 ? 44.018 -12.625 1.116 1.00 32.55 427 THR C CA 1
ATOM 11709 C C . THR C 1 427 ? 44.791 -12.285 -0.151 1.00 33.79 427 THR C C 1
ATOM 11710 O O . THR C 1 427 ? 45.089 -13.166 -0.955 1.00 35.07 427 THR C O 1
ATOM 11714 N N . GLY C 1 428 ? 45.110 -11.010 -0.336 1.00 33.29 428 GLY C N 1
ATOM 11715 C CA . GLY C 1 428 ? 45.843 -10.614 -1.521 1.00 32.33 428 GLY C CA 1
ATOM 11716 C C . GLY C 1 428 ? 45.000 -9.898 -2.562 1.00 32.39 428 GLY C C 1
ATOM 11717 O O . GLY C 1 428 ? 45.529 -9.462 -3.584 1.00 34.07 428 GLY C O 1
ATOM 11718 N N . GLU C 1 429 ? 43.697 -9.776 -2.324 1.00 32.29 429 GLU C N 1
ATOM 11719 C CA . GLU C 1 429 ? 42.832 -9.080 -3.279 1.00 33.40 429 GLU C CA 1
ATOM 11720 C C . GLU C 1 429 ? 43.289 -7.627 -3.351 1.00 32.09 429 GLU C C 1
ATOM 11721 O O . GLU C 1 429 ? 43.089 -6.952 -4.358 1.00 32.10 429 GLU C O 1
ATOM 11727 N N . LEU C 1 430 ? 43.874 -7.148 -2.255 1.00 31.34 430 LEU C N 1
ATOM 11728 C CA . LEU C 1 430 ? 44.442 -5.805 -2.201 1.00 30.47 430 LEU C CA 1
ATOM 11729 C C . LEU C 1 430 ? 45.934 -6.125 -2.249 1.00 29.95 430 LEU C C 1
ATOM 11730 O O . LEU C 1 430 ? 46.430 -6.940 -1.473 1.00 30.78 430 LEU C O 1
ATOM 11735 N N . LYS C 1 431 ? 46.632 -5.499 -3.189 1.00 29.61 431 LYS C N 1
ATOM 11736 C CA . LYS C 1 431 ? 48.048 -5.749 -3.435 1.00 27.63 431 LYS C CA 1
ATOM 11737 C C . LYS C 1 431 ? 49.066 -5.350 -2.369 1.00 27.39 431 LYS C C 1
ATOM 11738 O O . LYS C 1 431 ? 50.209 -5.812 -2.393 1.00 26.48 431 LYS C O 1
ATOM 11744 N N . ALA C 1 432 ? 48.667 -4.498 -1.435 1.00 26.48 432 ALA C N 1
ATOM 11745 C CA . ALA C 1 432 ? 49.577 -4.085 -0.378 1.00 24.77 432 ALA C CA 1
ATOM 11746 C C . ALA C 1 432 ? 48.758 -3.542 0.780 1.00 25.11 432 ALA C C 1
ATOM 11747 O O . ALA C 1 432 ? 47.549 -3.363 0.657 1.00 25.50 432 ALA C O 1
ATOM 11749 N N . PRO C 1 433 ? 49.399 -3.297 1.931 1.00 23.67 433 PRO C N 1
ATOM 11750 C CA . PRO C 1 433 ? 48.611 -2.766 3.046 1.00 25.13 433 PRO C CA 1
ATOM 11751 C C . PRO C 1 433 ? 48.015 -1.405 2.664 1.00 25.25 433 PRO C C 1
ATOM 11752 O O . PRO C 1 433 ? 48.491 -0.761 1.735 1.00 23.74 433 PRO C O 1
ATOM 11756 N N . VAL C 1 434 ? 46.965 -0.985 3.362 1.00 25.93 434 VAL C N 1
ATOM 11757 C CA . VAL C 1 434 ? 46.356 0.307 3.078 1.00 27.52 434 VAL C CA 1
ATOM 11758 C C . VAL C 1 434 ? 46.184 1.127 4.359 1.00 27.11 434 VAL C C 1
ATOM 11759 O O . VAL C 1 434 ? 45.730 0.613 5.385 1.00 26.79 434 VAL C O 1
ATOM 11763 N N . VAL C 1 435 ? 46.565 2.401 4.302 1.00 26.37 435 VAL C N 1
ATOM 11764 C CA . VAL C 1 435 ? 46.437 3.273 5.459 1.00 24.67 435 VAL C CA 1
ATOM 11765 C C . VAL C 1 435 ? 45.022 3.830 5.551 1.00 23.74 435 VAL C C 1
ATOM 11766 O O . VAL C 1 435 ? 44.449 4.268 4.557 1.00 23.50 435 VAL C O 1
ATOM 11770 N N . ILE C 1 436 ? 44.469 3.810 6.759 1.00 22.50 436 ILE C N 1
ATOM 11771 C CA . ILE C 1 436 ? 43.115 4.285 7.011 1.00 21.71 436 ILE C CA 1
ATOM 11772 C C . ILE C 1 436 ? 43.189 5.518 7.904 1.00 22.21 436 ILE C C 1
ATOM 11773 O O . ILE C 1 436 ? 43.794 5.481 8.982 1.00 21.99 436 ILE C O 1
ATOM 11778 N N . GLY C 1 437 ? 42.577 6.611 7.461 1.00 21.26 437 GLY C N 1
ATOM 11779 C CA . GLY C 1 437 ? 42.639 7.827 8.249 1.00 20.03 437 GLY C CA 1
ATOM 11780 C C . GLY C 1 437 ? 41.469 8.768 8.083 1.00 20.33 437 GLY C C 1
ATOM 11781 O O . GLY C 1 437 ? 40.331 8.337 7.881 1.00 19.81 437 GLY C O 1
ATOM 11782 N N . ARG C 1 438 ? 41.760 10.064 8.167 1.00 19.78 438 ARG C N 1
ATOM 11783 C CA . ARG C 1 438 ? 40.745 11.098 8.051 1.00 19.71 438 ARG C CA 1
ATOM 11784 C C . ARG C 1 438 ? 41.387 12.463 8.254 1.00 21.25 438 ARG C C 1
ATOM 11785 O O . ARG C 1 438 ? 42.583 12.562 8.516 1.00 22.15 438 ARG C O 1
ATOM 11793 N N . ASP C 1 439 ? 40.580 13.509 8.111 1.00 22.06 439 ASP C N 1
ATOM 11794 C CA . ASP C 1 439 ? 41.026 14.882 8.325 1.00 23.14 439 ASP C CA 1
ATOM 11795 C C . ASP C 1 439 ? 40.797 15.094 9.827 1.00 23.79 439 ASP C C 1
ATOM 11796 O O . ASP C 1 439 ? 40.168 14.247 10.475 1.00 23.70 439 ASP C O 1
ATOM 11801 N N . HIS C 1 440 ? 41.302 16.185 10.401 1.00 23.87 440 HIS C N 1
ATOM 11802 C CA . HIS C 1 440 ? 41.068 16.395 11.827 1.00 22.26 440 HIS C CA 1
ATOM 11803 C C . HIS C 1 440 ? 39.667 16.943 12.041 1.00 22.10 440 HIS C C 1
ATOM 11804 O O . HIS C 1 440 ? 39.177 17.010 13.165 1.00 22.71 440 HIS C O 1
ATOM 11811 N N . LEU C 1 441 ? 39.022 17.344 10.956 1.00 20.95 441 LEU C N 1
ATOM 11812 C CA . LEU C 1 441 ? 37.650 17.798 11.058 1.00 21.68 441 LEU C CA 1
ATOM 11813 C C . LEU C 1 441 ? 36.872 16.477 11.046 1.00 21.35 441 LEU C C 1
ATOM 11814 O O . LEU C 1 441 ? 36.927 15.738 10.073 1.00 19.53 441 LEU C O 1
ATOM 11819 N N . ASP C 1 442 ? 36.196 16.156 12.144 1.00 21.85 442 ASP C N 1
ATOM 11820 C CA . ASP C 1 442 ? 35.434 14.911 12.232 1.00 21.77 442 ASP C CA 1
ATOM 11821 C C . ASP C 1 442 ? 34.417 15.058 13.359 1.00 22.11 442 ASP C C 1
ATOM 11822 O O . ASP C 1 442 ? 34.430 16.055 14.087 1.00 21.88 442 ASP C O 1
ATOM 11827 N N . CYS C 1 443 ? 33.543 14.070 13.512 1.00 21.45 443 CYS C N 1
ATOM 11828 C CA . CYS C 1 443 ? 32.511 14.127 14.540 1.00 21.60 443 CYS C CA 1
ATOM 11829 C C . CYS C 1 443 ? 32.976 14.334 15.982 1.00 22.35 443 CYS C C 1
ATOM 11830 O O . CYS C 1 443 ? 32.313 15.040 16.738 1.00 23.77 443 CYS C O 1
ATOM 11833 N N . GLY C 1 444 ? 34.096 13.736 16.379 1.00 22.20 444 GLY C N 1
ATOM 11834 C CA . GLY C 1 444 ? 34.542 13.911 17.758 1.00 21.71 444 GLY C CA 1
ATOM 11835 C C . GLY C 1 444 ? 36.023 14.204 17.947 1.00 23.31 444 GLY C C 1
ATOM 11836 O O . GLY C 1 444 ? 36.622 13.831 18.950 1.00 21.08 444 GLY C O 1
ATOM 11837 N N . SER C 1 445 ? 36.627 14.907 17.004 1.00 23.44 445 SER C N 1
ATOM 11838 C CA . SER C 1 445 ? 38.051 15.176 17.117 1.00 25.65 445 SER C CA 1
ATOM 11839 C C . SER C 1 445 ? 38.465 16.647 17.152 1.00 23.04 445 SER C C 1
ATOM 11840 O O . SER C 1 445 ? 39.658 16.947 17.125 1.00 20.54 445 SER C O 1
ATOM 11843 N N . VAL C 1 446 ? 37.509 17.563 17.240 1.00 20.89 446 VAL C N 1
ATOM 11844 C CA . VAL C 1 446 ? 37.883 18.969 17.205 1.00 22.83 446 VAL C CA 1
ATOM 11845 C C . VAL C 1 446 ? 37.011 19.946 17.988 1.00 23.92 446 VAL C C 1
ATOM 11846 O O . VAL C 1 446 ? 35.802 19.749 18.135 1.00 24.61 446 VAL C O 1
ATOM 11850 N N . ALA C 1 447 ? 37.659 20.997 18.490 1.00 22.92 447 ALA C N 1
ATOM 11851 C CA . ALA C 1 447 ? 37.005 22.078 19.221 1.00 21.77 447 ALA C CA 1
ATOM 11852 C C . ALA C 1 447 ? 37.353 23.321 18.404 1.00 21.47 447 ALA C C 1
ATOM 11853 O O . ALA C 1 447 ? 38.529 23.649 18.233 1.00 20.26 447 ALA C O 1
ATOM 11855 N N . SER C 1 448 ? 36.330 23.998 17.895 1.00 21.04 448 SER C N 1
ATOM 11856 C CA . SER C 1 448 ? 36.519 25.174 17.045 1.00 21.22 448 SER C CA 1
ATOM 11857 C C . SER C 1 448 ? 35.213 25.980 16.997 1.00 21.48 448 SER C C 1
ATOM 11858 O O . SER C 1 448 ? 34.344 25.717 16.164 1.00 20.46 448 SER C O 1
ATOM 11861 N N . PRO C 1 449 ? 35.066 26.970 17.893 1.00 21.73 449 PRO C N 1
ATOM 11862 C CA . PRO C 1 449 ? 33.874 27.828 17.979 1.00 23.13 449 PRO C CA 1
ATOM 11863 C C . PRO C 1 449 ? 33.413 28.481 16.678 1.00 23.05 449 PRO C C 1
ATOM 11864 O O . PRO C 1 449 ? 32.223 28.748 16.509 1.00 23.18 449 PRO C O 1
ATOM 11868 N N . ASN C 1 450 ? 34.346 28.752 15.769 1.00 22.51 450 ASN C N 1
ATOM 11869 C CA . ASN C 1 450 ? 33.995 29.382 14.500 1.00 20.86 450 ASN C CA 1
ATOM 11870 C C . ASN C 1 450 ? 33.866 28.382 13.368 1.00 20.79 450 ASN C C 1
ATOM 11871 O O . ASN C 1 450 ? 33.749 28.769 12.205 1.00 19.69 450 ASN C O 1
ATOM 11876 N N . ARG C 1 451 ? 33.897 27.095 13.698 1.00 20.86 451 ARG C N 1
ATOM 11877 C CA . ARG C 1 451 ? 33.749 26.076 12.673 1.00 20.27 451 ARG C CA 1
ATOM 11878 C C . ARG C 1 451 ? 33.009 24.843 13.170 1.00 19.73 451 ARG C C 1
ATOM 11879 O O . ARG C 1 451 ? 31.807 24.902 13.418 1.00 18.71 451 ARG C O 1
ATOM 11887 N N . GLU C 1 452 ? 33.721 23.730 13.318 1.00 20.41 452 GLU C N 1
ATOM 11888 C CA . GLU C 1 452 ? 33.110 22.477 13.763 1.00 21.10 452 GLU C CA 1
ATOM 11889 C C . GLU C 1 452 ? 32.228 22.521 15.011 1.00 21.17 452 GLU C C 1
ATOM 11890 O O . GLU C 1 452 ? 31.235 21.799 15.087 1.00 22.09 452 GLU C O 1
ATOM 11896 N N . THR C 1 453 ? 32.579 23.335 16.001 1.00 20.99 453 THR C N 1
ATOM 11897 C CA . THR C 1 453 ? 31.753 23.392 17.201 1.00 22.74 453 THR C CA 1
ATOM 11898 C C . THR C 1 453 ? 31.082 24.753 17.349 1.00 23.28 453 THR C C 1
ATOM 11899 O O . THR C 1 453 ? 30.859 25.243 18.455 1.00 23.05 453 THR C O 1
ATOM 11903 N N . GLU C 1 454 ? 30.750 25.353 16.212 1.00 24.50 454 GLU C N 1
ATOM 11904 C CA . GLU C 1 454 ? 30.096 26.653 16.213 1.00 25.37 454 GLU C CA 1
ATOM 11905 C C . GLU C 1 454 ? 28.631 26.490 16.570 1.00 25.48 454 GLU C C 1
ATOM 11906 O O . GLU C 1 454 ? 27.920 25.697 15.948 1.00 25.38 454 GLU C O 1
ATOM 11912 N N . ALA C 1 455 ? 28.189 27.237 17.575 1.00 25.14 455 ALA C N 1
ATOM 11913 C CA . ALA C 1 455 ? 26.797 27.207 18.009 1.00 25.77 455 ALA C CA 1
ATOM 11914 C C . ALA C 1 455 ? 26.294 25.851 18.503 1.00 26.13 455 ALA C C 1
ATOM 11915 O O . ALA C 1 455 ? 25.250 25.373 18.056 1.00 26.72 455 ALA C O 1
ATOM 11917 N N . MET C 1 456 ? 27.025 25.224 19.419 1.00 26.65 456 MET C N 1
ATOM 11918 C CA . MET C 1 456 ? 26.577 23.943 19.960 1.00 26.63 456 MET C CA 1
ATOM 11919 C C . MET C 1 456 ? 25.289 24.281 20.699 1.00 25.90 456 MET C C 1
ATOM 11920 O O . MET C 1 456 ? 25.186 25.357 21.281 1.00 26.21 456 MET C O 1
ATOM 11925 N N . LYS C 1 457 ? 24.304 23.388 20.680 1.00 27.49 457 LYS C N 1
ATOM 11926 C CA . LYS C 1 457 ? 23.042 23.704 21.340 1.00 27.65 457 LYS C CA 1
ATOM 11927 C C . LYS C 1 457 ? 23.146 24.001 22.832 1.00 28.14 457 LYS C C 1
ATOM 11928 O O . LYS C 1 457 ? 22.302 24.721 23.370 1.00 27.54 457 LYS C O 1
ATOM 11934 N N . ASP C 1 458 ? 24.167 23.470 23.502 1.00 26.18 458 ASP C N 1
ATOM 11935 C CA . ASP C 1 458 ? 24.334 23.725 24.934 1.00 24.60 458 ASP C CA 1
ATOM 11936 C C . ASP C 1 458 ? 25.382 24.818 25.193 1.00 24.08 458 ASP C C 1
ATOM 11937 O O . ASP C 1 458 ? 25.652 25.173 26.338 1.00 22.57 458 ASP C O 1
ATOM 11942 N N . GLY C 1 459 ? 25.966 25.352 24.124 1.00 23.58 459 GLY C N 1
ATOM 11943 C CA . GLY C 1 459 ? 26.953 26.410 24.269 1.00 22.87 459 GLY C CA 1
ATOM 11944 C C . GLY C 1 459 ? 28.338 25.957 24.701 1.00 22.96 459 GLY C C 1
ATOM 11945 O O . GLY C 1 459 ? 29.107 26.752 25.239 1.00 22.20 459 GLY C O 1
ATOM 11946 N N . SER C 1 460 ? 28.665 24.689 24.459 1.00 21.78 460 SER C N 1
ATOM 11947 C CA . SER C 1 460 ? 29.972 24.140 24.827 1.00 22.23 460 SER C CA 1
ATOM 11948 C C . SER C 1 460 ? 31.018 24.325 23.722 1.00 22.62 460 SER C C 1
ATOM 11949 O O . SER C 1 460 ? 32.022 23.618 23.685 1.00 22.29 460 SER C O 1
ATOM 11952 N N . ASP C 1 461 ? 30.762 25.279 22.828 1.00 25.15 461 ASP C N 1
ATOM 11953 C CA . ASP C 1 461 ? 31.634 25.598 21.692 1.00 25.05 461 ASP C CA 1
ATOM 11954 C C . ASP C 1 461 ? 33.133 25.543 21.984 1.00 25.43 461 ASP C C 1
ATOM 11955 O O . ASP C 1 461 ? 33.896 24.907 21.256 1.00 24.36 461 ASP C O 1
ATOM 11960 N N . ALA C 1 462 ? 33.543 26.231 23.046 1.00 24.86 462 ALA C N 1
ATOM 11961 C CA . ALA C 1 462 ? 34.952 26.337 23.409 1.00 25.26 462 ALA C CA 1
ATOM 11962 C C . ALA C 1 462 ? 35.572 25.211 24.244 1.00 24.04 462 ALA C C 1
ATOM 11963 O O . ALA C 1 462 ? 36.780 25.206 24.469 1.00 24.61 462 ALA C O 1
ATOM 11965 N N . VAL C 1 463 ? 34.774 24.261 24.707 1.00 22.89 463 VAL C N 1
ATOM 11966 C CA . VAL C 1 463 ? 35.342 23.175 25.492 1.00 22.65 463 VAL C CA 1
ATOM 11967 C C . VAL C 1 463 ? 36.291 22.359 24.614 1.00 20.96 463 VAL C C 1
ATOM 11968 O O . VAL C 1 463 ? 35.894 21.834 23.576 1.00 18.88 463 VAL C O 1
ATOM 11972 N N . GLY C 1 464 ? 37.552 22.259 25.024 1.00 20.50 464 GLY C N 1
ATOM 11973 C CA . GLY C 1 464 ? 38.502 21.511 24.221 1.00 19.69 464 GLY C CA 1
ATOM 11974 C C . GLY C 1 464 ? 38.883 20.158 24.782 1.00 20.53 464 GLY C C 1
ATOM 11975 O O . GLY C 1 464 ? 39.810 19.526 24.281 1.00 22.39 464 GLY C O 1
ATOM 11976 N N . ASP C 1 465 ? 38.180 19.695 25.809 1.00 21.08 465 ASP C N 1
ATOM 11977 C CA . ASP C 1 465 ? 38.513 18.403 26.418 1.00 21.30 465 ASP C CA 1
ATOM 11978 C C . ASP C 1 465 ? 38.327 17.223 25.465 1.00 20.82 465 ASP C C 1
ATOM 11979 O O . ASP C 1 465 ? 39.171 16.331 25.387 1.00 20.91 465 ASP C O 1
ATOM 11984 N N . TRP C 1 466 ? 37.214 17.222 24.741 1.00 20.70 466 TRP C N 1
ATOM 11985 C CA . TRP C 1 466 ? 36.911 16.135 23.827 1.00 21.44 466 TRP C CA 1
ATOM 11986 C C . TRP C 1 466 ? 38.005 15.901 22.790 1.00 21.63 466 TRP C C 1
ATOM 11987 O O . TRP C 1 466 ? 38.332 14.753 22.485 1.00 22.40 466 TRP C O 1
ATOM 11998 N N . ALA C 1 467 ? 38.580 16.976 22.257 1.00 21.49 467 ALA C N 1
ATOM 11999 C CA . ALA C 1 467 ? 39.636 16.827 21.253 1.00 22.19 467 ALA C CA 1
ATOM 12000 C C . ALA C 1 467 ? 40.809 16.073 21.863 1.00 21.51 467 ALA C C 1
ATOM 12001 O O . ALA C 1 467 ? 41.390 15.184 21.236 1.00 22.20 467 ALA C O 1
ATOM 12003 N N . VAL C 1 468 ? 41.145 16.430 23.097 1.00 21.12 468 VAL C N 1
ATOM 12004 C CA . VAL C 1 468 ? 42.237 15.784 23.801 1.00 20.63 468 VAL C CA 1
ATOM 12005 C C . VAL C 1 468 ? 41.891 14.312 24.043 1.00 22.88 468 VAL C C 1
ATOM 12006 O O . VAL C 1 468 ? 42.718 13.425 23.814 1.00 21.48 468 VAL C O 1
ATOM 12010 N N . LEU C 1 469 ? 40.660 14.054 24.487 1.00 22.47 469 LEU C N 1
ATOM 12011 C CA . LEU C 1 469 ? 40.224 12.687 24.754 1.00 21.67 469 LEU C CA 1
ATOM 12012 C C . LEU C 1 469 ? 40.303 11.851 23.490 1.00 20.44 469 LEU C C 1
ATOM 12013 O O . LEU C 1 469 ? 40.712 10.692 23.528 1.00 20.20 469 LEU C O 1
ATOM 12018 N N . ASN C 1 470 ? 39.931 12.438 22.362 1.00 20.08 470 ASN C N 1
ATOM 12019 C CA . ASN C 1 470 ? 40.002 11.711 21.101 1.00 18.99 470 ASN C CA 1
ATOM 12020 C C . ASN C 1 470 ? 41.417 11.160 20.925 1.00 19.72 470 ASN C C 1
ATOM 12021 O O . ASN C 1 470 ? 41.602 9.960 20.679 1.00 18.94 470 ASN C O 1
ATOM 12026 N N . ALA C 1 471 ? 42.412 12.038 21.069 1.00 18.67 471 ALA C N 1
ATOM 12027 C CA . ALA C 1 471 ? 43.814 11.642 20.927 1.00 19.72 471 ALA C CA 1
ATOM 12028 C C . ALA C 1 471 ? 44.229 10.578 21.952 1.00 18.64 471 ALA C C 1
ATOM 12029 O O . ALA C 1 471 ? 44.891 9.593 21.610 1.00 17.22 471 ALA C O 1
ATOM 12031 N N . LEU C 1 472 ? 43.845 10.782 23.207 1.00 18.85 472 LEU C N 1
ATOM 12032 C CA . LEU C 1 472 ? 44.167 9.832 24.263 1.00 20.00 472 LEU C CA 1
ATOM 12033 C C . LEU C 1 472 ? 43.551 8.444 24.025 1.00 20.67 472 LEU C C 1
ATOM 12034 O O . LEU C 1 472 ? 44.260 7.438 24.059 1.00 20.05 472 LEU C O 1
ATOM 12039 N N . VAL C 1 473 ? 42.240 8.386 23.787 1.00 19.88 473 VAL C N 1
ATOM 12040 C CA . VAL C 1 473 ? 41.591 7.092 23.583 1.00 21.98 473 VAL C CA 1
ATOM 12041 C C . VAL C 1 473 ? 42.145 6.348 22.386 1.00 22.20 473 VAL C C 1
ATOM 12042 O O . VAL C 1 473 ? 42.411 5.151 22.471 1.00 22.89 473 VAL C O 1
ATOM 12046 N N . ASN C 1 474 ? 42.315 7.048 21.268 1.00 20.66 474 ASN C N 1
ATOM 12047 C CA . ASN C 1 474 ? 42.839 6.400 20.074 1.00 21.38 474 ASN C CA 1
ATOM 12048 C C . ASN C 1 474 ? 44.237 5.844 20.292 1.00 21.26 474 ASN C C 1
ATOM 12049 O O . ASN C 1 474 ? 44.596 4.801 19.735 1.00 19.37 474 ASN C O 1
ATOM 12054 N N . THR C 1 475 ? 45.027 6.538 21.105 1.00 21.89 475 THR C N 1
ATOM 12055 C CA . THR C 1 475 ? 46.357 6.057 21.420 1.00 22.46 475 THR C CA 1
ATOM 12056 C C . THR C 1 475 ? 46.133 4.785 22.234 1.00 24.50 475 THR C C 1
ATOM 12057 O O . THR C 1 475 ? 46.796 3.775 22.014 1.00 25.74 475 THR C O 1
ATOM 12061 N N . ALA C 1 476 ? 45.173 4.836 23.155 1.00 24.86 476 ALA C N 1
ATOM 12062 C CA . ALA C 1 476 ? 44.855 3.683 23.995 1.00 25.89 476 ALA C CA 1
ATOM 12063 C C . ALA C 1 476 ? 44.273 2.531 23.177 1.00 26.07 476 ALA C C 1
ATOM 12064 O O . ALA C 1 476 ? 44.607 1.363 23.405 1.00 25.44 476 ALA C O 1
ATOM 12066 N N . ALA C 1 477 ? 43.406 2.874 22.228 1.00 24.83 477 ALA C N 1
ATOM 12067 C CA . ALA C 1 477 ? 42.747 1.897 21.372 1.00 24.47 477 ALA C CA 1
ATOM 12068 C C . ALA C 1 477 ? 43.726 1.151 20.487 1.00 24.64 477 ALA C C 1
ATOM 12069 O O . ALA C 1 477 ? 43.496 -0.007 20.144 1.00 24.26 477 ALA C O 1
ATOM 12071 N N . GLY C 1 478 ? 44.802 1.819 20.086 1.00 23.50 478 GLY C N 1
ATOM 12072 C CA . GLY C 1 478 ? 45.788 1.155 19.254 1.00 22.87 478 GLY C CA 1
ATOM 12073 C C . GLY C 1 478 ? 45.960 1.637 17.827 1.00 22.96 478 GLY C C 1
ATOM 12074 O O . GLY C 1 478 ? 46.230 0.834 16.932 1.00 20.77 478 GLY C O 1
ATOM 12075 N N . ALA C 1 479 ? 45.810 2.940 17.606 1.00 22.44 479 ALA C N 1
ATOM 12076 C CA . ALA C 1 479 ? 45.988 3.505 16.273 1.00 22.67 479 ALA C CA 1
ATOM 12077 C C . ALA C 1 479 ? 47.452 3.323 15.873 1.00 21.50 479 ALA C C 1
ATOM 12078 O O . ALA C 1 479 ? 48.283 2.992 16.716 1.00 22.50 479 ALA C O 1
ATOM 12080 N N . SER C 1 480 ? 47.764 3.532 14.596 1.00 21.60 480 SER C N 1
ATOM 12081 C CA . SER C 1 480 ? 49.139 3.412 14.112 1.00 21.03 480 SER C CA 1
ATOM 12082 C C . SER C 1 480 ? 49.890 4.717 14.373 1.00 21.93 480 SER C C 1
ATOM 12083 O O . SER C 1 480 ? 51.084 4.709 14.678 1.00 21.74 480 SER C O 1
ATOM 12086 N N . TRP C 1 481 ? 49.209 5.845 14.217 1.00 19.98 481 TRP C N 1
ATOM 12087 C CA . TRP C 1 481 ? 49.833 7.111 14.560 1.00 21.48 481 TRP C CA 1
ATOM 12088 C C . TRP C 1 481 ? 48.774 8.135 14.921 1.00 21.35 481 TRP C C 1
ATOM 12089 O O . TRP C 1 481 ? 47.813 8.347 14.194 1.00 21.24 481 TRP C O 1
ATOM 12100 N N . VAL C 1 482 ? 48.941 8.705 16.111 1.00 22.16 482 VAL C N 1
ATOM 12101 C CA . VAL C 1 482 ? 48.026 9.690 16.673 1.00 21.34 482 VAL C CA 1
ATOM 12102 C C . VAL C 1 482 ? 48.649 11.081 16.715 1.00 22.88 482 VAL C C 1
ATOM 12103 O O . VAL C 1 482 ? 49.827 11.237 17.040 1.00 23.33 482 VAL C O 1
ATOM 12107 N N . SER C 1 483 ? 47.847 12.091 16.399 1.00 23.36 483 SER C N 1
ATOM 12108 C CA . SER C 1 483 ? 48.323 13.470 16.400 1.00 22.33 483 SER C CA 1
ATOM 12109 C C . SER C 1 483 ? 47.344 14.408 17.082 1.00 21.14 483 SER C C 1
ATOM 12110 O O . SER C 1 483 ? 46.135 14.171 17.082 1.00 21.02 483 SER C O 1
ATOM 12113 N N . PHE C 1 484 ? 47.886 15.467 17.671 1.00 21.24 484 PHE C N 1
ATOM 12114 C CA . PHE C 1 484 ? 47.084 16.489 18.327 1.00 20.89 484 PHE C CA 1
ATOM 12115 C C . PHE C 1 484 ? 47.658 17.847 17.908 1.00 21.63 484 PHE C C 1
ATOM 12116 O O . PHE C 1 484 ? 48.811 18.159 18.217 1.00 19.95 484 PHE C O 1
ATOM 12124 N N . HIS C 1 485 ? 46.852 18.648 17.214 1.00 21.35 485 HIS C N 1
ATOM 12125 C CA . HIS C 1 485 ? 47.295 19.953 16.725 1.00 20.50 485 HIS C CA 1
ATOM 12126 C C . HIS C 1 485 ? 46.488 21.122 17.280 1.00 20.31 485 HIS C C 1
ATOM 12127 O O . HIS C 1 485 ? 45.438 20.949 17.902 1.00 18.15 485 HIS C O 1
ATOM 12134 N N . HIS C 1 486 ? 46.988 22.319 17.001 1.00 20.19 486 HIS C N 1
ATOM 12135 C CA . HIS C 1 486 ? 46.366 23.565 17.427 1.00 20.61 486 HIS C CA 1
ATOM 12136 C C . HIS C 1 486 ? 46.293 24.530 16.241 1.00 21.30 486 HIS C C 1
ATOM 12137 O O . HIS C 1 486 ? 47.246 24.652 15.474 1.00 20.53 486 HIS C O 1
ATOM 12144 N N . GLY C 1 487 ? 45.155 25.194 16.080 1.00 22.46 487 GLY C N 1
ATOM 12145 C CA . GLY C 1 487 ? 45.024 26.168 15.012 1.00 21.53 487 GLY C CA 1
ATOM 12146 C C . GLY C 1 487 ? 44.665 25.682 13.621 1.00 22.31 487 GLY C C 1
ATOM 12147 O O . GLY C 1 487 ? 44.512 26.500 12.722 1.00 20.21 487 GLY C O 1
ATOM 12148 N N . GLY C 1 488 ? 44.526 24.372 13.428 1.00 22.41 488 GLY C N 1
ATOM 12149 C CA . GLY C 1 488 ? 44.176 23.876 12.108 1.00 19.92 488 GLY C CA 1
ATOM 12150 C C . GLY C 1 488 ? 42.886 24.484 11.557 1.00 20.59 488 GLY C C 1
ATOM 12151 O O . GLY C 1 488 ? 41.892 24.637 12.277 1.00 18.24 488 GLY C O 1
ATOM 12152 N N . GLY C 1 489 ? 42.904 24.837 10.275 1.00 17.68 489 GLY C N 1
ATOM 12153 C CA . GLY C 1 489 ? 41.723 25.400 9.643 1.00 19.15 489 GLY C CA 1
ATOM 12154 C C . GLY C 1 489 ? 41.412 26.871 9.898 1.00 19.73 489 GLY C C 1
ATOM 12155 O O . GLY C 1 489 ? 41.290 27.651 8.954 1.00 19.94 489 GLY C O 1
ATOM 12156 N N . VAL C 1 490 ? 41.288 27.257 11.163 1.00 20.96 490 VAL C N 1
ATOM 12157 C CA . VAL C 1 490 ? 40.943 28.634 11.508 1.00 21.97 490 VAL C CA 1
ATOM 12158 C C . VAL C 1 490 ? 42.073 29.491 12.069 1.00 23.90 490 VAL C C 1
ATOM 12159 O O . VAL C 1 490 ? 41.847 30.646 12.442 1.00 24.44 490 VAL C O 1
ATOM 12163 N N . GLY C 1 491 ? 43.274 28.924 12.155 1.00 23.49 491 GLY C N 1
ATOM 12164 C CA . GLY C 1 491 ? 44.420 29.672 12.650 1.00 23.71 491 GLY C CA 1
ATOM 12165 C C . GLY C 1 491 ? 44.681 29.689 14.146 1.00 24.31 491 GLY C C 1
ATOM 12166 O O . GLY C 1 491 ? 43.860 29.243 14.943 1.00 24.85 491 GLY C O 1
ATOM 12167 N N . MET C 1 492 ? 45.837 30.234 14.521 1.00 24.86 492 MET C N 1
ATOM 12168 C CA . MET C 1 492 ? 46.269 30.321 15.915 1.00 24.12 492 MET C CA 1
ATOM 12169 C C . MET C 1 492 ? 45.205 30.820 16.889 1.00 23.98 492 MET C C 1
ATOM 12170 O O . MET C 1 492 ? 44.571 31.848 16.656 1.00 23.92 492 MET C O 1
ATOM 12175 N N . GLY C 1 493 ? 45.026 30.082 17.981 1.00 23.77 493 GLY C N 1
ATOM 12176 C CA . GLY C 1 493 ? 44.064 30.455 19.004 1.00 21.41 493 GLY C CA 1
ATOM 12177 C C . GLY C 1 493 ? 42.611 30.039 18.830 1.00 22.58 493 GLY C C 1
ATOM 12178 O O . GLY C 1 493 ? 41.850 30.069 19.802 1.00 20.60 493 GLY C O 1
ATOM 12179 N N . TYR C 1 494 ? 42.216 29.623 17.628 1.00 21.60 494 TYR C N 1
ATOM 12180 C CA . TYR C 1 494 ? 40.820 29.265 17.392 1.00 21.02 494 TYR C CA 1
ATOM 12181 C C . TYR C 1 494 ? 40.403 27.794 17.351 1.00 20.48 494 TYR C C 1
ATOM 12182 O O . TYR C 1 494 ? 39.211 27.495 17.248 1.00 20.59 494 TYR C O 1
ATOM 12191 N N . SER C 1 495 ? 41.349 26.869 17.438 1.00 19.16 495 SER C N 1
ATOM 12192 C CA . SER C 1 495 ? 40.963 25.463 17.404 1.00 20.59 495 SER C CA 1
ATOM 12193 C C . SER C 1 495 ? 41.966 24.528 18.053 1.00 21.06 495 SER C C 1
ATOM 12194 O O . SER C 1 495 ? 43.142 24.863 18.209 1.00 22.57 495 SER C O 1
ATOM 12197 N N . LEU C 1 496 ? 41.464 23.357 18.433 1.00 21.12 496 LEU C N 1
ATOM 12198 C CA . LEU C 1 496 ? 42.242 22.282 19.047 1.00 21.72 496 LEU C CA 1
ATOM 12199 C C . LEU C 1 496 ? 41.638 21.029 18.446 1.00 20.60 496 LEU C C 1
ATOM 12200 O O . LEU C 1 496 ? 40.416 20.872 18.445 1.00 21.47 496 LEU C O 1
ATOM 12205 N N . HIS C 1 497 ? 42.477 20.136 17.939 1.00 19.94 497 HIS C N 1
ATOM 12206 C CA . HIS C 1 497 ? 41.964 18.940 17.287 1.00 20.00 497 HIS C CA 1
ATOM 12207 C C . HIS C 1 497 ? 42.961 17.791 17.231 1.00 20.37 497 HIS C C 1
ATOM 12208 O O . HIS C 1 497 ? 44.155 17.980 17.450 1.00 21.03 497 HIS C O 1
ATOM 12215 N N . ALA C 1 498 ? 42.465 16.599 16.917 1.00 21.30 498 ALA C N 1
ATOM 12216 C CA . ALA C 1 498 ? 43.324 15.426 16.849 1.00 21.86 498 ALA C CA 1
ATOM 12217 C C . ALA C 1 498 ? 43.074 14.604 15.601 1.00 20.85 498 ALA C C 1
ATOM 12218 O O . ALA C 1 498 ? 41.973 14.609 15.046 1.00 19.99 498 ALA C O 1
ATOM 12220 N N . GLY C 1 499 ? 44.117 13.900 15.173 1.00 20.60 499 GLY C N 1
ATOM 12221 C CA . GLY C 1 499 ? 44.029 13.050 14.005 1.00 20.83 499 GLY C CA 1
ATOM 12222 C C . GLY C 1 499 ? 44.302 11.618 14.422 1.00 22.04 499 GLY C C 1
ATOM 12223 O O . GLY C 1 499 ? 44.794 11.369 15.528 1.00 22.51 499 GLY C O 1
ATOM 12224 N N . MET C 1 500 ? 43.977 10.671 13.552 1.00 20.83 500 MET C N 1
ATOM 12225 C CA . MET C 1 500 ? 44.207 9.274 13.867 1.00 22.28 500 MET C CA 1
ATOM 12226 C C . MET C 1 500 ? 44.298 8.448 12.603 1.00 21.90 500 MET C C 1
ATOM 12227 O O . MET C 1 500 ? 43.405 8.478 11.758 1.00 24.93 500 MET C O 1
ATOM 12232 N N . VAL C 1 501 ? 45.396 7.722 12.464 1.00 22.00 501 VAL C N 1
ATOM 12233 C CA . VAL C 1 501 ? 45.590 6.868 11.306 1.00 22.03 501 VAL C CA 1
ATOM 12234 C C . VAL C 1 501 ? 45.861 5.459 11.820 1.00 23.53 501 VAL C C 1
ATOM 12235 O O . VAL C 1 501 ? 46.515 5.277 12.849 1.00 24.25 501 VAL C O 1
ATOM 12239 N N . ALA C 1 502 ? 45.335 4.466 11.116 1.00 21.59 502 ALA C N 1
ATOM 12240 C CA . ALA C 1 502 ? 45.523 3.077 11.506 1.00 20.89 502 ALA C CA 1
ATOM 12241 C C . ALA C 1 502 ? 45.871 2.321 10.238 1.00 21.22 502 ALA C C 1
ATOM 12242 O O . ALA C 1 502 ? 45.320 2.608 9.176 1.00 22.63 502 ALA C O 1
ATOM 12244 N N . VAL C 1 503 ? 46.779 1.358 10.346 1.00 21.27 503 VAL C N 1
ATOM 12245 C CA . VAL C 1 503 ? 47.210 0.593 9.187 1.00 22.02 503 VAL C CA 1
ATOM 12246 C C . VAL C 1 503 ? 46.648 -0.826 9.107 1.00 23.50 503 VAL C C 1
ATOM 12247 O O . VAL C 1 503 ? 46.747 -1.612 10.052 1.00 21.30 503 VAL C O 1
ATOM 12251 N N . ALA C 1 504 ? 46.057 -1.137 7.960 1.00 24.18 504 ALA C N 1
ATOM 12252 C CA . ALA C 1 504 ? 45.492 -2.452 7.705 1.00 24.87 504 ALA C CA 1
ATOM 12253 C C . ALA C 1 504 ? 46.526 -3.216 6.872 1.00 24.58 504 ALA C C 1
ATOM 12254 O O . ALA C 1 504 ? 46.596 -3.060 5.653 1.00 24.42 504 ALA C O 1
ATOM 12256 N N . ASP C 1 505 ? 47.343 -4.021 7.540 1.00 24.93 505 ASP C N 1
ATOM 12257 C CA . ASP C 1 505 ? 48.373 -4.783 6.858 1.00 25.79 505 ASP C CA 1
ATOM 12258 C C . ASP C 1 505 ? 48.020 -6.265 6.781 1.00 27.29 505 ASP C C 1
ATOM 12259 O O . ASP C 1 505 ? 48.865 -7.097 6.452 1.00 29.08 505 ASP C O 1
ATOM 12264 N N . GLY C 1 506 ? 46.771 -6.587 7.098 1.00 27.57 506 GLY C N 1
ATOM 12265 C CA . GLY C 1 506 ? 46.320 -7.964 7.043 1.00 30.40 506 GLY C 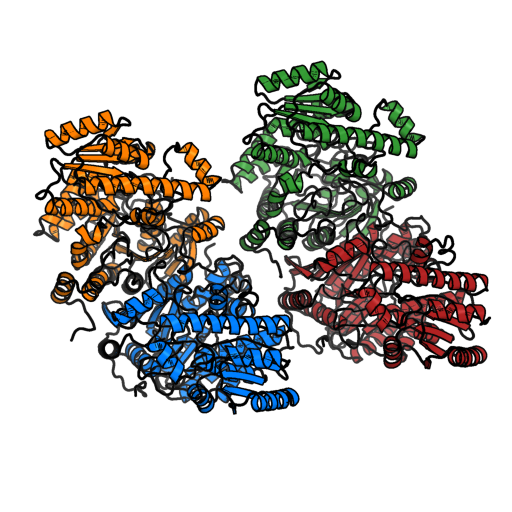CA 1
ATOM 12266 C C . GLY C 1 506 ? 46.666 -8.840 8.234 1.00 31.23 506 GLY C C 1
ATOM 12267 O O . GLY C 1 506 ? 46.281 -10.008 8.269 1.00 32.30 506 GLY C O 1
ATOM 12268 N N . SER C 1 507 ? 47.379 -8.289 9.211 1.00 31.86 507 SER C N 1
ATOM 12269 C CA . SER C 1 507 ? 47.770 -9.056 10.394 1.00 31.46 507 SER C CA 1
ATOM 12270 C C . SER C 1 507 ? 46.603 -9.250 11.359 1.00 32.26 507 SER C C 1
ATOM 12271 O O . SER C 1 507 ? 45.609 -8.514 11.313 1.00 30.63 507 SER C O 1
ATOM 12274 N N . GLU C 1 508 ? 46.728 -10.249 12.229 1.00 32.53 508 GLU C N 1
ATOM 12275 C CA . GLU C 1 508 ? 45.707 -10.511 13.234 1.00 33.53 508 GLU C CA 1
ATOM 12276 C C . GLU C 1 508 ? 45.783 -9.372 14.250 1.00 31.24 508 GLU C C 1
ATOM 12277 O O . GLU C 1 508 ? 44.782 -8.996 14.858 1.00 29.96 508 GLU C O 1
ATOM 12283 N N . LEU C 1 509 ? 46.982 -8.821 14.411 1.00 30.13 509 LEU C N 1
ATOM 12284 C CA . LEU C 1 509 ? 47.210 -7.702 15.323 1.00 30.30 509 LEU C CA 1
ATOM 12285 C C . LEU C 1 509 ? 46.366 -6.514 14.847 1.00 29.36 509 LEU C C 1
ATOM 12286 O O . LEU C 1 509 ? 45.694 -5.853 15.637 1.00 28.82 509 LEU C O 1
ATOM 12291 N N . ALA C 1 510 ? 46.410 -6.254 13.545 1.00 29.26 510 ALA C N 1
ATOM 12292 C CA . ALA C 1 510 ? 45.651 -5.155 12.954 1.00 29.55 510 ALA C CA 1
ATOM 12293 C C . ALA C 1 510 ? 44.147 -5.362 13.124 1.00 28.82 510 ALA C C 1
ATOM 12294 O O . ALA C 1 510 ? 43.396 -4.404 13.333 1.00 25.77 510 ALA C O 1
ATOM 12296 N N . ASP C 1 511 ? 43.704 -6.612 13.027 1.00 29.62 511 ASP C N 1
ATOM 12297 C CA . ASP C 1 511 ? 42.284 -6.903 13.189 1.00 29.67 511 ASP C CA 1
ATOM 12298 C C . ASP C 1 511 ? 41.806 -6.409 14.544 1.00 29.03 511 ASP C C 1
ATOM 12299 O O . ASP C 1 511 ? 40.766 -5.764 14.650 1.00 30.02 511 ASP C O 1
ATOM 12304 N N . GLU C 1 512 ? 42.577 -6.709 15.581 1.00 27.80 512 GLU C N 1
ATOM 12305 C CA . GLU C 1 512 ? 42.206 -6.301 16.925 1.00 30.20 512 GLU C CA 1
ATOM 12306 C C . GLU C 1 512 ? 42.249 -4.789 17.081 1.00 27.90 512 GLU C C 1
ATOM 12307 O O . GLU C 1 512 ? 41.323 -4.185 17.626 1.00 26.90 512 GLU C O 1
ATOM 12313 N N . ARG C 1 513 ? 43.334 -4.185 16.607 1.00 25.43 513 ARG C N 1
ATOM 12314 C CA . ARG C 1 513 ? 43.515 -2.741 16.714 1.00 25.46 513 ARG C CA 1
ATOM 12315 C C . ARG C 1 513 ? 42.463 -1.955 15.933 1.00 25.23 513 ARG C C 1
ATOM 12316 O O . ARG C 1 513 ? 41.824 -1.057 16.482 1.00 24.95 513 ARG C O 1
ATOM 12324 N N . LEU C 1 514 ? 42.275 -2.296 14.663 1.00 25.97 514 LEU C N 1
ATOM 12325 C CA . LEU C 1 514 ? 41.287 -1.604 13.848 1.00 27.30 514 LEU C CA 1
ATOM 12326 C C . LEU C 1 514 ? 39.928 -1.655 14.522 1.00 28.23 514 LEU C C 1
ATOM 12327 O O . LEU C 1 514 ? 39.200 -0.657 14.554 1.00 28.98 514 LEU C O 1
ATOM 12332 N N . ALA C 1 515 ? 39.591 -2.818 15.074 1.00 29.05 515 ALA C N 1
ATOM 12333 C CA . ALA C 1 515 ? 38.309 -2.994 15.745 1.00 28.15 515 ALA C CA 1
ATOM 12334 C C . ALA C 1 515 ? 38.145 -2.045 16.923 1.00 28.45 515 ALA C C 1
ATOM 12335 O O . ALA C 1 515 ? 37.080 -1.450 17.093 1.00 29.66 515 ALA C O 1
ATOM 12337 N N . ARG C 1 516 ? 39.190 -1.909 17.738 1.00 26.88 516 ARG C N 1
ATOM 12338 C CA . ARG C 1 516 ? 39.146 -1.026 18.904 1.00 26.68 516 ARG C CA 1
ATOM 12339 C C . ARG C 1 516 ? 39.122 0.463 18.535 1.00 26.47 516 ARG C C 1
ATOM 12340 O O . ARG C 1 516 ? 38.255 1.207 18.984 1.00 24.55 516 ARG C O 1
ATOM 12348 N N . VAL C 1 517 ? 40.084 0.893 17.721 1.00 25.80 517 VAL C N 1
ATOM 12349 C CA . VAL C 1 517 ? 40.195 2.304 17.352 1.00 25.38 517 VAL C CA 1
ATOM 12350 C C . VAL C 1 517 ? 39.155 2.836 16.370 1.00 25.99 517 VAL C C 1
ATOM 12351 O O . VAL C 1 517 ? 38.806 4.013 16.422 1.00 27.18 517 VAL C O 1
ATOM 12355 N N . LEU C 1 518 ? 38.664 1.992 15.468 1.00 26.22 518 LEU C N 1
ATOM 12356 C CA . LEU C 1 518 ? 37.654 2.456 14.528 1.00 26.41 518 LEU C CA 1
ATOM 12357 C C . LEU C 1 518 ? 36.314 2.533 15.233 1.00 25.72 518 LEU C C 1
ATOM 12358 O O . LEU C 1 518 ? 35.315 2.931 14.638 1.00 26.78 518 LEU C O 1
ATOM 12363 N N . THR C 1 519 ? 36.308 2.146 16.507 1.00 25.16 519 THR C N 1
ATOM 12364 C CA . THR C 1 519 ? 35.107 2.195 17.341 1.00 24.75 519 THR C CA 1
ATOM 12365 C C . THR C 1 519 ? 35.224 3.428 18.223 1.00 23.74 519 THR C C 1
ATOM 12366 O O . THR C 1 519 ? 34.312 4.252 18.293 1.00 23.98 519 THR C O 1
ATOM 12370 N N . SER C 1 520 ? 36.364 3.563 18.889 1.00 22.12 520 SER C N 1
ATOM 12371 C CA . SER C 1 520 ? 36.571 4.706 19.769 1.00 22.41 520 SER C CA 1
ATOM 12372 C C . SER C 1 520 ? 36.634 6.050 19.035 1.00 21.95 520 SER C C 1
ATOM 12373 O O . SER C 1 520 ? 36.092 7.039 19.525 1.00 22.50 520 SER C O 1
ATOM 12376 N N . ASP C 1 521 ? 37.280 6.092 17.867 1.00 21.49 521 ASP C N 1
ATOM 12377 C CA . ASP C 1 521 ? 37.408 7.351 17.126 1.00 22.63 521 ASP C CA 1
ATOM 12378 C C . ASP C 1 521 ? 36.061 8.014 16.810 1.00 23.63 521 ASP C C 1
ATOM 12379 O O . ASP C 1 521 ? 35.830 9.162 17.188 1.00 24.97 521 ASP C O 1
ATOM 12384 N N . PRO C 1 522 ? 35.161 7.315 16.096 1.00 24.91 522 PRO C N 1
ATOM 12385 C CA . PRO C 1 522 ? 33.869 7.951 15.806 1.00 25.96 522 PRO C CA 1
ATOM 12386 C C . PRO C 1 522 ? 32.974 7.938 17.049 1.00 26.18 522 PRO C C 1
ATOM 12387 O O . PRO C 1 522 ? 32.155 8.841 17.264 1.00 26.49 522 PRO C O 1
ATOM 12391 N N . GLY C 1 523 ? 33.149 6.910 17.874 1.00 25.98 523 GLY C N 1
ATOM 12392 C CA . GLY C 1 523 ? 32.364 6.804 19.092 1.00 26.46 523 GLY C CA 1
ATOM 12393 C C . GLY C 1 523 ? 32.464 8.071 19.920 1.00 25.96 523 GLY C C 1
ATOM 12394 O O . GLY C 1 523 ? 31.507 8.498 20.568 1.00 25.27 523 GLY C O 1
ATOM 12395 N N . MET C 1 524 ? 33.640 8.681 19.897 1.00 26.24 524 MET C N 1
ATOM 12396 C CA . MET C 1 524 ? 33.861 9.906 20.644 1.00 26.42 524 MET C CA 1
ATOM 12397 C C . MET C 1 524 ? 32.952 10.997 20.080 1.00 23.92 524 MET C C 1
ATOM 12398 O O . MET C 1 524 ? 32.379 11.795 20.822 1.00 22.68 524 MET C O 1
ATOM 12403 N N . GLY C 1 525 ? 32.804 11.013 18.759 1.00 23.11 525 GLY C N 1
ATOM 12404 C CA . GLY C 1 525 ? 31.939 11.992 18.133 1.00 24.38 525 GLY C CA 1
ATOM 12405 C C . GLY C 1 525 ? 30.507 11.859 18.623 1.00 24.85 525 GLY C C 1
ATOM 12406 O O . GLY C 1 525 ? 29.832 12.856 18.897 1.00 24.15 525 GLY C O 1
ATOM 12407 N N . ILE C 1 526 ? 30.039 10.619 18.735 1.00 26.05 526 ILE C N 1
ATOM 12408 C CA . ILE C 1 526 ? 28.680 10.362 19.193 1.00 26.18 526 ILE C CA 1
ATOM 12409 C C . ILE C 1 526 ? 28.483 10.842 20.623 1.00 25.99 526 ILE C C 1
ATOM 12410 O O . ILE C 1 526 ? 27.543 11.584 20.913 1.00 26.05 526 ILE C O 1
ATOM 12415 N N . ILE C 1 527 ? 29.376 10.435 21.519 1.00 25.37 527 ILE C N 1
ATOM 12416 C CA . ILE C 1 527 ? 29.226 10.838 22.907 1.00 25.38 527 ILE C CA 1
ATOM 12417 C C . ILE C 1 527 ? 29.387 12.336 23.109 1.00 24.08 527 ILE C C 1
ATOM 12418 O O . ILE C 1 527 ? 28.792 12.899 24.022 1.00 24.67 527 ILE C O 1
ATOM 12423 N N . ARG C 1 528 ? 30.169 12.993 22.259 1.00 24.52 528 ARG C N 1
ATOM 12424 C CA . ARG C 1 528 ? 30.350 14.434 22.421 1.00 26.15 528 ARG C CA 1
ATOM 12425 C C . ARG C 1 528 ? 29.069 15.179 22.076 1.00 24.93 528 ARG C C 1
ATOM 12426 O O . ARG C 1 528 ? 28.717 16.153 22.734 1.00 24.80 528 ARG C O 1
ATOM 12434 N N . HIS C 1 529 ? 28.363 14.724 21.048 1.00 23.61 529 HIS C N 1
ATOM 12435 C CA . HIS C 1 529 ? 27.135 15.405 20.674 1.00 24.60 529 HIS C CA 1
ATOM 12436 C C . HIS C 1 529 ? 25.964 14.988 21.548 1.00 24.57 529 HIS C C 1
ATOM 12437 O O . HIS C 1 529 ? 25.020 15.758 21.745 1.00 22.82 529 HIS C O 1
ATOM 12444 N N . ALA C 1 530 ? 26.030 13.772 22.079 1.00 25.15 530 ALA C N 1
ATOM 12445 C CA . ALA C 1 530 ? 24.974 13.297 22.956 1.00 25.27 530 ALA C CA 1
ATOM 12446 C C . ALA C 1 530 ? 25.048 14.175 24.201 1.00 25.91 530 ALA C C 1
ATOM 12447 O O . ALA C 1 530 ? 24.028 14.665 24.699 1.00 25.01 530 ALA C O 1
ATOM 12449 N N . ASP C 1 531 ? 26.265 14.396 24.688 1.00 24.24 531 ASP C N 1
ATOM 12450 C CA . ASP C 1 531 ? 26.444 15.224 25.868 1.00 24.23 531 ASP C CA 1
ATOM 12451 C C . ASP C 1 531 ? 25.969 16.652 25.611 1.00 23.22 531 ASP C C 1
ATOM 12452 O O . ASP C 1 531 ? 25.537 17.347 26.532 1.00 22.39 531 ASP C O 1
ATOM 12457 N N . ALA C 1 532 ? 26.052 17.089 24.358 1.00 21.85 532 ALA C N 1
ATOM 12458 C CA . ALA C 1 532 ? 25.618 18.435 24.003 1.00 24.06 532 ALA C CA 1
ATOM 12459 C C . ALA C 1 532 ? 24.091 18.500 23.925 1.00 25.09 532 ALA C C 1
ATOM 12460 O O . ALA C 1 532 ? 23.511 19.585 23.861 1.00 24.97 532 ALA C O 1
ATOM 12462 N N . GLY C 1 533 ? 23.446 17.335 23.924 1.00 26.40 533 GLY C N 1
ATOM 12463 C CA . GLY C 1 533 ? 21.994 17.301 23.868 1.00 27.92 533 GLY C CA 1
ATOM 12464 C C . GLY C 1 533 ? 21.358 17.049 22.507 1.00 28.23 533 GLY C C 1
ATOM 12465 O O . GLY C 1 533 ? 20.168 17.310 22.318 1.00 29.38 533 GLY C O 1
ATOM 12466 N N . TYR C 1 534 ? 22.136 16.561 21.549 1.00 27.48 534 TYR C N 1
ATOM 12467 C CA . TYR C 1 534 ? 21.583 16.271 20.234 1.00 28.36 534 TYR C CA 1
ATOM 12468 C C . TYR C 1 534 ? 20.905 14.914 20.332 1.00 29.88 534 TYR C C 1
ATOM 12469 O O . TYR C 1 534 ? 21.565 13.883 20.522 1.00 29.35 534 TYR C O 1
ATOM 12478 N N . GLU C 1 535 ? 19.583 14.914 20.216 1.00 30.18 535 GLU C N 1
ATOM 12479 C CA . GLU C 1 535 ? 18.839 13.672 20.336 1.00 32.07 535 GLU C CA 1
ATOM 12480 C C . GLU C 1 535 ? 19.249 12.583 19.374 1.00 29.77 535 GLU C C 1
ATOM 12481 O O . GLU C 1 535 ? 19.320 11.422 19.763 1.00 31.12 535 GLU C O 1
ATOM 12487 N N . ARG C 1 536 ? 19.531 12.940 18.128 1.00 27.87 536 ARG C N 1
ATOM 12488 C CA . ARG C 1 536 ? 19.928 11.926 17.167 1.00 27.39 536 ARG C CA 1
ATOM 12489 C C . ARG C 1 536 ? 21.148 11.169 17.684 1.00 28.40 536 ARG C C 1
ATOM 12490 O O . ARG C 1 536 ? 21.265 9.955 17.493 1.00 28.41 536 ARG C O 1
ATOM 12498 N N . ALA C 1 537 ? 22.044 11.884 18.358 1.00 27.12 537 ALA C N 1
ATOM 12499 C CA . ALA C 1 537 ? 23.250 11.274 18.905 1.00 26.49 537 ALA C CA 1
ATOM 12500 C C . ALA C 1 537 ? 22.902 10.349 20.072 1.00 25.17 537 ALA C C 1
ATOM 12501 O O . ALA C 1 537 ? 23.485 9.275 20.223 1.00 23.30 537 ALA C O 1
ATOM 12503 N N . VAL C 1 538 ? 21.955 10.768 20.901 1.00 26.64 538 VAL C N 1
ATOM 12504 C CA . VAL C 1 538 ? 21.543 9.942 22.028 1.00 28.80 538 VAL C CA 1
ATOM 12505 C C . VAL C 1 538 ? 20.973 8.629 21.491 1.00 30.48 538 VAL C C 1
ATOM 12506 O O . VAL C 1 538 ? 21.293 7.549 21.999 1.00 30.48 538 VAL C O 1
ATOM 12510 N N . GLU C 1 539 ? 20.143 8.730 20.452 1.00 31.35 539 GLU C N 1
ATOM 12511 C CA . GLU C 1 539 ? 19.525 7.560 19.831 1.00 32.45 539 GLU C CA 1
ATOM 12512 C C . GLU C 1 539 ? 20.588 6.621 19.275 1.00 32.58 539 GLU C C 1
ATOM 12513 O O . GLU C 1 539 ? 20.497 5.406 19.450 1.00 31.77 539 GLU C O 1
ATOM 12519 N N . VAL C 1 540 ? 21.592 7.180 18.599 1.00 31.99 540 VAL C N 1
ATOM 12520 C CA . VAL C 1 540 ? 22.653 6.359 18.014 1.00 31.10 540 VAL C CA 1
ATOM 12521 C C . VAL C 1 540 ? 23.438 5.580 19.076 1.00 31.00 540 VAL C C 1
ATOM 12522 O O . VAL C 1 540 ? 23.783 4.408 18.872 1.00 29.27 540 VAL C O 1
ATOM 12526 N N . ALA C 1 541 ? 23.721 6.230 20.200 1.00 29.93 541 ALA C N 1
ATOM 12527 C CA . ALA C 1 541 ? 24.435 5.571 21.291 1.00 31.69 541 ALA C CA 1
ATOM 12528 C C . ALA C 1 541 ? 23.617 4.344 21.720 1.00 32.68 541 ALA C C 1
ATOM 12529 O O . ALA C 1 541 ? 24.168 3.264 21.961 1.00 32.85 541 ALA C O 1
ATOM 12531 N N . LYS C 1 542 ? 22.299 4.517 21.794 1.00 33.05 542 LYS C N 1
ATOM 12532 C CA . LYS C 1 542 ? 21.392 3.439 22.178 1.00 33.14 542 LYS C CA 1
ATOM 12533 C C . LYS C 1 542 ? 21.351 2.338 21.131 1.00 33.00 542 LYS C C 1
ATOM 12534 O O . LYS C 1 542 ? 21.344 1.148 21.459 1.00 34.52 542 LYS C O 1
ATOM 12540 N N . GLU C 1 543 ? 21.317 2.740 19.867 1.00 31.92 543 GLU C N 1
ATOM 12541 C CA . GLU C 1 543 ? 21.245 1.790 18.767 1.00 33.67 543 GLU C CA 1
ATOM 12542 C C . GLU C 1 543 ? 22.538 1.013 18.512 1.00 34.94 543 GLU C C 1
ATOM 12543 O O . GLU C 1 543 ? 22.489 -0.121 18.029 1.00 34.65 543 GLU C O 1
ATOM 12549 N N . GLN C 1 544 ? 23.688 1.610 18.826 1.00 35.71 544 GLN C N 1
ATOM 12550 C CA . GLN C 1 544 ? 24.972 0.938 18.607 1.00 37.82 544 GLN C CA 1
ATOM 12551 C C . GLN C 1 544 ? 25.717 0.576 19.885 1.00 38.36 544 GLN C C 1
ATOM 12552 O O . GLN C 1 544 ? 26.924 0.330 19.858 1.00 39.15 544 GLN C O 1
ATOM 12558 N N . ASP C 1 545 ? 25.000 0.547 21.001 1.00 38.84 545 ASP C N 1
ATOM 12559 C CA . ASP C 1 545 ? 25.593 0.201 22.285 1.00 39.03 545 ASP C CA 1
ATOM 12560 C C . ASP C 1 545 ? 26.819 1.047 22.624 1.00 36.98 545 ASP C C 1
ATOM 12561 O O . ASP C 1 545 ? 27.873 0.506 22.952 1.00 37.09 545 ASP C O 1
ATOM 12566 N N . ILE C 1 546 ? 26.699 2.366 22.520 1.00 33.43 546 ILE C N 1
ATOM 12567 C CA . ILE C 1 546 ? 27.809 3.233 22.883 1.00 30.40 546 ILE C CA 1
ATOM 12568 C C . ILE C 1 546 ? 27.485 3.702 24.291 1.00 31.73 546 ILE C C 1
ATOM 12569 O O . ILE C 1 546 ? 26.393 4.212 24.544 1.00 32.43 546 ILE C O 1
ATOM 12574 N N . ILE C 1 547 ? 28.426 3.515 25.209 1.00 31.58 547 ILE C N 1
ATOM 12575 C CA . ILE C 1 547 ? 28.215 3.908 26.591 1.00 30.71 547 ILE C CA 1
ATOM 12576 C C . ILE C 1 547 ? 28.218 5.419 26.825 1.00 30.15 547 ILE C C 1
ATOM 12577 O O . ILE C 1 547 ? 29.126 6.132 26.402 1.00 29.95 547 ILE C O 1
ATOM 12582 N N . VAL C 1 548 ? 27.176 5.885 27.504 1.00 29.89 548 VAL C N 1
ATOM 12583 C CA . VAL C 1 548 ? 27.022 7.282 27.880 1.00 29.63 548 VAL C CA 1
ATOM 12584 C C . VAL C 1 548 ? 26.647 7.191 29.359 1.00 31.83 548 VAL C C 1
ATOM 12585 O O . VAL C 1 548 ? 25.478 6.998 29.702 1.00 32.23 548 VAL C O 1
ATOM 12589 N N . PRO C 1 549 ? 27.641 7.322 30.253 1.00 31.74 549 PRO C N 1
ATOM 12590 C CA . PRO C 1 549 ? 27.479 7.251 31.709 1.00 31.68 549 PRO C CA 1
ATOM 12591 C C . PRO C 1 549 ? 26.269 7.933 32.357 1.00 32.40 549 PRO C C 1
ATOM 12592 O O . PRO C 1 549 ? 25.513 7.292 33.089 1.00 31.53 549 PRO C O 1
ATOM 12596 N N . MET C 1 550 ? 26.085 9.221 32.096 1.00 31.92 550 MET C N 1
ATOM 12597 C CA . MET C 1 550 ? 24.987 9.962 32.705 1.00 33.30 550 MET C CA 1
ATOM 12598 C C . MET C 1 550 ? 23.869 10.345 31.745 1.00 34.39 550 MET C C 1
ATOM 12599 O O . MET C 1 550 ? 23.730 9.753 30.679 1.00 37.97 550 MET C O 1
ATOM 12604 N N . SER D 1 7 ? 30.921 12.228 54.839 1.00 60.97 7 SER D N 1
ATOM 12605 C CA . SER D 1 7 ? 32.321 12.379 54.446 1.00 61.39 7 SER D CA 1
ATOM 12606 C C . SER D 1 7 ? 32.784 11.215 53.567 1.00 60.16 7 SER D C 1
ATOM 12607 O O . SER D 1 7 ? 32.229 10.114 53.629 1.00 60.58 7 SER D O 1
ATOM 12610 N N . ILE D 1 8 ? 33.798 11.468 52.744 1.00 58.15 8 ILE D N 1
ATOM 12611 C CA . ILE D 1 8 ? 34.342 10.442 51.863 1.00 55.88 8 ILE D CA 1
ATOM 12612 C C . ILE D 1 8 ? 35.793 10.148 52.214 1.00 54.57 8 ILE D C 1
ATOM 12613 O O . ILE D 1 8 ? 36.550 11.047 52.574 1.00 54.01 8 ILE D O 1
ATOM 12618 N N . ARG D 1 9 ? 36.166 8.879 52.118 1.00 53.39 9 ARG D N 1
ATOM 12619 C CA . ARG D 1 9 ? 37.523 8.449 52.412 1.00 52.46 9 ARG D CA 1
ATOM 12620 C C . ARG D 1 9 ? 37.770 7.187 51.603 1.00 50.59 9 ARG D C 1
ATOM 12621 O O . ARG D 1 9 ? 36.828 6.513 51.185 1.00 49.45 9 ARG D O 1
ATOM 12629 N N . ALA D 1 10 ? 39.037 6.875 51.371 1.00 48.23 10 ALA D N 1
ATOM 12630 C CA . ALA D 1 10 ? 39.386 5.692 50.606 1.00 47.75 10 ALA D CA 1
ATOM 12631 C C . ALA D 1 10 ? 39.177 4.418 51.426 1.00 47.44 10 ALA D C 1
ATOM 12632 O O . ALA D 1 10 ? 39.316 4.420 52.646 1.00 45.70 10 ALA D O 1
ATOM 12634 N N . ASN D 1 11 ? 38.818 3.332 50.754 1.00 47.81 11 ASN D N 1
ATOM 12635 C CA . ASN D 1 11 ? 38.639 2.066 51.444 1.00 48.30 11 ASN D CA 1
ATOM 12636 C C . ASN D 1 11 ? 40.015 1.589 51.878 1.00 46.97 11 ASN D C 1
ATOM 12637 O O . ASN D 1 11 ? 41.025 2.001 51.308 1.00 45.85 11 ASN D O 1
ATOM 12642 N N . ARG D 1 12 ? 40.054 0.724 52.885 1.00 45.04 12 ARG D N 1
ATOM 12643 C CA . ARG D 1 12 ? 41.319 0.194 53.379 1.00 44.74 12 ARG D CA 1
ATOM 12644 C C . ARG D 1 12 ? 41.308 -1.323 53.244 1.00 44.49 12 ARG D C 1
ATOM 12645 O O . ARG D 1 12 ? 40.346 -1.903 52.744 1.00 42.84 12 ARG D O 1
ATOM 12653 N N . GLY D 1 13 ? 42.383 -1.966 53.682 1.00 44.72 13 GLY D N 1
ATOM 12654 C CA . GLY D 1 13 ? 42.443 -3.413 53.612 1.00 44.53 13 GLY D CA 1
ATOM 12655 C C . GLY D 1 13 ? 42.634 -3.997 52.228 1.00 45.05 13 GLY D C 1
ATOM 12656 O O . GLY D 1 13 ? 42.911 -3.287 51.261 1.00 44.32 13 GLY D O 1
ATOM 12657 N N . THR D 1 14 ? 42.458 -5.311 52.141 1.00 46.19 14 THR D N 1
ATOM 12658 C CA . THR D 1 14 ? 42.639 -6.047 50.896 1.00 47.10 14 THR D CA 1
ATOM 12659 C C . THR D 1 14 ? 41.353 -6.406 50.162 1.00 46.94 14 THR D C 1
ATOM 12660 O O . THR D 1 14 ? 41.396 -7.080 49.130 1.00 46.86 14 THR D O 1
ATOM 12664 N N . GLU D 1 15 ? 40.212 -5.972 50.686 1.00 46.45 15 GLU D N 1
ATOM 12665 C CA . GLU D 1 15 ? 38.942 -6.280 50.038 1.00 46.96 15 GLU D CA 1
ATOM 12666 C C . GLU D 1 15 ? 38.584 -5.259 48.970 1.00 44.20 15 GLU D C 1
ATOM 12667 O O . GLU D 1 15 ? 38.484 -4.065 49.242 1.00 43.12 15 GLU D O 1
ATOM 12673 N N . LEU D 1 16 ? 38.393 -5.751 47.751 1.00 42.44 16 LEU D N 1
ATOM 12674 C CA . LEU D 1 16 ? 38.061 -4.907 46.613 1.00 41.40 16 LEU D CA 1
ATOM 12675 C C . LEU D 1 16 ? 36.577 -4.621 46.499 1.00 39.81 16 LEU D C 1
ATOM 12676 O O . LEU D 1 16 ? 35.748 -5.309 47.085 1.00 40.12 16 LEU D O 1
ATOM 12681 N N . GLU D 1 17 ? 36.267 -3.595 45.717 1.00 39.28 17 GLU D N 1
ATOM 12682 C CA . GLU D 1 17 ? 34.902 -3.168 45.440 1.00 37.40 17 GLU D CA 1
ATOM 12683 C C . GLU D 1 17 ? 34.719 -3.193 43.925 1.00 36.59 17 GLU D C 1
ATOM 12684 O O . GLU D 1 17 ? 33.601 -3.311 43.419 1.00 37.50 17 GLU D O 1
ATOM 12690 N N . CYS D 1 18 ? 35.838 -3.068 43.217 1.00 34.31 18 CYS D N 1
ATOM 12691 C CA . CYS D 1 18 ? 35.872 -3.071 41.762 1.00 31.29 18 CYS D CA 1
ATOM 12692 C C . CYS D 1 18 ? 36.244 -4.470 41.295 1.00 31.99 18 CYS D C 1
ATOM 12693 O O . CYS D 1 18 ? 36.418 -5.374 42.115 1.00 32.16 18 CYS D O 1
ATOM 12696 N N . LEU D 1 19 ? 36.378 -4.646 39.987 1.00 30.55 19 LEU D N 1
ATOM 12697 C CA . LEU D 1 19 ? 36.702 -5.952 39.426 1.00 32.87 19 LEU D CA 1
ATOM 12698 C C . LEU D 1 19 ? 38.185 -6.298 39.450 1.00 33.30 19 LEU D C 1
ATOM 12699 O O . LEU D 1 19 ? 38.566 -7.447 39.233 1.00 32.21 19 LEU D O 1
ATOM 12704 N N . GLY D 1 20 ? 39.025 -5.302 39.701 1.00 33.56 20 GLY D N 1
ATOM 12705 C CA . GLY D 1 20 ? 40.454 -5.553 39.739 1.00 33.55 20 GLY D CA 1
ATOM 12706 C C . GLY D 1 20 ? 41.163 -4.517 40.587 1.00 33.46 20 GLY D C 1
ATOM 12707 O O . GLY D 1 20 ? 40.600 -3.459 40.885 1.00 32.43 20 GLY D O 1
ATOM 12708 N N . TRP D 1 21 ? 42.402 -4.808 40.971 1.00 32.28 21 TRP D N 1
ATOM 12709 C CA . TRP D 1 21 ? 43.157 -3.880 41.804 1.00 32.04 21 TRP D CA 1
ATOM 12710 C C . TRP D 1 21 ? 43.450 -2.555 41.119 1.00 29.47 21 TRP D C 1
ATOM 12711 O O . TRP D 1 21 ? 43.453 -1.513 41.773 1.00 28.48 21 TRP D O 1
ATOM 12722 N N . GLU D 1 22 ? 43.682 -2.585 39.810 1.00 28.61 22 GLU D N 1
ATOM 12723 C CA . GLU D 1 22 ? 43.978 -1.351 39.101 1.00 28.94 22 GLU D CA 1
ATOM 12724 C C . GLU D 1 22 ? 42.817 -0.376 39.138 1.00 29.15 22 GLU D C 1
ATOM 12725 O O . GLU D 1 22 ? 43.011 0.811 39.397 1.00 30.60 22 GLU D O 1
ATOM 12731 N N . GLN D 1 23 ? 41.608 -0.857 38.879 1.00 28.98 23 GLN D N 1
ATOM 12732 C CA . GLN D 1 23 ? 40.478 0.045 38.923 1.00 29.99 23 GLN D CA 1
ATOM 12733 C C . GLN D 1 23 ? 40.133 0.370 40.375 1.00 31.05 23 GLN D C 1
ATOM 12734 O O . GLN D 1 23 ? 39.588 1.438 40.661 1.00 31.34 23 GLN D O 1
ATOM 12740 N N . GLU D 1 24 ? 40.480 -0.527 41.299 1.00 30.62 24 GLU D N 1
ATOM 12741 C CA . GLU D 1 24 ? 40.226 -0.277 42.716 1.00 30.43 24 GLU D CA 1
ATOM 12742 C C . GLU D 1 24 ? 41.123 0.889 43.112 1.00 28.86 24 GLU D C 1
ATOM 12743 O O . GLU D 1 24 ? 40.736 1.758 43.895 1.00 28.27 24 GLU D O 1
ATOM 12749 N N . ALA D 1 25 ? 42.332 0.898 42.566 1.00 25.65 25 ALA D N 1
ATOM 12750 C CA . ALA D 1 25 ? 43.278 1.963 42.869 1.00 25.10 25 ALA D CA 1
ATOM 12751 C C . ALA D 1 25 ? 42.696 3.324 42.498 1.00 24.69 25 ALA D C 1
ATOM 12752 O O . ALA D 1 25 ? 42.865 4.284 43.238 1.00 25.46 25 ALA D O 1
ATOM 12754 N N . VAL D 1 26 ? 42.005 3.400 41.359 1.00 26.16 26 VAL D N 1
ATOM 12755 C CA . VAL D 1 26 ? 41.406 4.656 40.907 1.00 25.85 26 VAL D CA 1
ATOM 12756 C C . VAL D 1 26 ? 40.364 5.170 41.892 1.00 25.90 26 VAL D C 1
ATOM 12757 O O . VAL D 1 26 ? 40.364 6.345 42.254 1.00 26.20 26 VAL D O 1
ATOM 12761 N N . LEU D 1 27 ? 39.465 4.280 42.303 1.00 25.46 27 LEU D N 1
ATOM 12762 C CA . LEU D 1 27 ? 38.389 4.623 43.225 1.00 25.00 27 LEU D CA 1
ATOM 12763 C C . LEU D 1 27 ? 38.914 5.101 44.572 1.00 25.44 27 LEU D C 1
ATOM 12764 O O . LEU D 1 27 ? 38.488 6.141 45.083 1.00 23.67 27 LEU D O 1
ATOM 12769 N N . ARG D 1 28 ? 39.847 4.353 45.150 1.00 25.57 28 ARG D N 1
ATOM 12770 C CA . ARG D 1 28 ? 40.385 4.752 46.443 1.00 27.82 28 ARG D CA 1
ATOM 12771 C C . ARG D 1 28 ? 41.097 6.102 46.376 1.00 26.87 28 ARG D C 1
ATOM 12772 O O . ARG D 1 28 ? 40.963 6.916 47.288 1.00 27.14 28 ARG D O 1
ATOM 12780 N N . MET D 1 29 ? 41.840 6.346 45.297 1.00 26.58 29 MET D N 1
ATOM 12781 C CA . MET D 1 29 ? 42.555 7.614 45.148 1.00 28.11 29 MET D CA 1
ATOM 12782 C C . MET D 1 29 ? 41.579 8.768 44.923 1.00 27.74 29 MET D C 1
ATOM 12783 O O . MET D 1 29 ? 41.796 9.878 45.417 1.00 28.43 29 MET D O 1
ATOM 12788 N N . LEU D 1 30 ? 40.510 8.505 44.175 1.00 27.66 30 LEU D N 1
ATOM 12789 C CA . LEU D 1 30 ? 39.493 9.524 43.924 1.00 27.81 30 LEU D CA 1
ATOM 12790 C C . LEU D 1 30 ? 38.883 9.921 45.261 1.00 28.70 30 LEU D C 1
ATOM 12791 O O . LEU D 1 30 ? 38.690 11.107 45.540 1.00 27.18 30 LEU D O 1
ATOM 12796 N N . ARG D 1 31 ? 38.588 8.917 46.085 1.00 28.66 31 ARG D N 1
ATOM 12797 C CA . ARG D 1 31 ? 37.993 9.140 47.398 1.00 30.30 31 ARG D CA 1
ATOM 12798 C C . ARG D 1 31 ? 38.977 9.830 48.339 1.00 29.64 31 ARG D C 1
ATOM 12799 O O . ARG D 1 31 ? 38.617 10.762 49.057 1.00 29.96 31 ARG D O 1
ATOM 12807 N N . ASN D 1 32 ? 40.222 9.371 48.324 1.00 28.85 32 ASN D N 1
ATOM 12808 C CA . ASN D 1 32 ? 41.255 9.949 49.169 1.00 28.10 32 ASN D CA 1
ATOM 12809 C C . ASN D 1 32 ? 41.362 11.455 48.935 1.00 27.13 32 ASN D C 1
ATOM 12810 O O . ASN D 1 32 ? 41.558 12.224 49.873 1.00 28.13 32 ASN D O 1
ATOM 12815 N N . ASN D 1 33 ? 41.228 11.869 47.679 1.00 26.96 33 ASN D N 1
ATOM 12816 C CA . ASN D 1 33 ? 41.311 13.283 47.315 1.00 27.49 33 ASN D CA 1
ATOM 12817 C C . ASN D 1 33 ? 40.283 14.121 48.065 1.00 29.70 33 ASN D C 1
ATOM 12818 O O . ASN D 1 33 ? 40.479 15.323 48.271 1.00 30.99 33 ASN D O 1
ATOM 12823 N N . LEU D 1 34 ? 39.191 13.484 48.477 1.00 28.90 34 LEU D N 1
ATOM 12824 C CA . LEU D 1 34 ? 38.130 14.182 49.185 1.00 29.69 34 LEU D CA 1
ATOM 12825 C C . LEU D 1 34 ? 38.078 13.873 50.680 1.00 31.03 34 LEU D C 1
ATOM 12826 O O . LEU D 1 34 ? 37.203 14.360 51.391 1.00 28.68 34 LEU D O 1
ATOM 12831 N N . ASP D 1 35 ? 39.020 13.067 51.155 1.00 31.27 35 ASP D N 1
ATOM 12832 C CA . ASP D 1 35 ? 39.075 12.726 52.568 1.00 30.96 35 ASP D CA 1
ATOM 12833 C C . ASP D 1 35 ? 39.180 14.028 53.364 1.00 32.42 35 ASP D C 1
ATOM 12834 O O . ASP D 1 35 ? 39.960 14.919 53.022 1.00 31.63 35 ASP D O 1
ATOM 12839 N N . PRO D 1 36 ? 38.374 14.167 54.426 1.00 33.58 36 PRO D N 1
ATOM 12840 C CA . PRO D 1 36 ? 38.401 15.377 55.254 1.00 34.13 36 PRO D CA 1
ATOM 12841 C C . PRO D 1 36 ? 39.798 15.683 55.796 1.00 33.93 36 PRO D C 1
ATOM 12842 O O . PRO D 1 36 ? 40.130 16.834 56.065 1.00 33.36 36 PRO D O 1
ATOM 12846 N N . GLU D 1 37 ? 40.607 14.643 55.962 1.00 33.53 37 GLU D N 1
ATOM 12847 C CA . GLU D 1 37 ? 41.970 14.798 56.462 1.00 34.88 37 GLU D CA 1
ATOM 12848 C C . GLU D 1 37 ? 42.899 15.295 55.360 1.00 33.84 37 GLU D C 1
ATOM 12849 O O . GLU D 1 37 ? 43.997 15.781 55.635 1.00 32.72 37 GLU D O 1
ATOM 12855 N N . VAL D 1 38 ? 42.459 15.157 54.114 1.00 32.09 38 VAL D N 1
ATOM 12856 C CA . VAL D 1 38 ? 43.277 15.544 52.971 1.00 30.23 38 VAL D CA 1
ATOM 12857 C C . VAL D 1 38 ? 42.921 16.858 52.276 1.00 30.36 38 VAL D C 1
ATOM 12858 O O . VAL D 1 38 ? 43.758 17.752 52.184 1.00 30.14 38 VAL D O 1
ATOM 12862 N N . ALA D 1 39 ? 41.688 16.971 51.791 1.00 29.71 39 ALA D N 1
ATOM 12863 C CA . ALA D 1 39 ? 41.239 18.162 51.068 1.00 29.13 39 ALA D CA 1
ATOM 12864 C C . ALA D 1 39 ? 40.937 19.390 51.924 1.00 28.53 39 ALA D C 1
ATOM 12865 O O . ALA D 1 39 ? 40.666 19.280 53.111 1.00 30.00 39 ALA D O 1
ATOM 12867 N N . GLU D 1 40 ? 40.981 20.563 51.297 1.00 27.66 40 GLU D N 1
ATOM 12868 C CA . GLU D 1 40 ? 40.720 21.824 51.982 1.00 26.90 40 GLU D CA 1
ATOM 12869 C C . GLU D 1 40 ? 39.242 22.088 52.212 1.00 27.59 40 GLU D C 1
ATOM 12870 O O . GLU D 1 40 ? 38.867 22.741 53.177 1.00 27.52 40 GLU D O 1
ATOM 12876 N N . LYS D 1 41 ? 38.400 21.589 51.320 1.00 29.82 41 LYS D N 1
ATOM 12877 C CA . LYS D 1 41 ? 36.969 21.814 51.449 1.00 31.78 41 LYS D CA 1
ATOM 12878 C C . LYS D 1 41 ? 36.227 20.763 50.631 1.00 32.77 41 LYS D C 1
ATOM 12879 O O . LYS D 1 41 ? 35.578 21.076 49.630 1.00 32.57 41 LYS D O 1
ATOM 12885 N N . PRO D 1 42 ? 36.318 19.492 51.057 1.00 33.42 42 PRO D N 1
ATOM 12886 C CA . PRO D 1 42 ? 35.686 18.338 50.405 1.00 33.44 42 PRO D CA 1
ATOM 12887 C C . PRO D 1 42 ? 34.172 18.379 50.228 1.00 33.95 42 PRO D C 1
ATOM 12888 O O . PRO D 1 42 ? 33.652 17.778 49.291 1.00 35.09 42 PRO D O 1
ATOM 12892 N N . GLU D 1 43 ? 33.463 19.072 51.114 1.00 35.89 43 GLU D N 1
ATOM 12893 C CA . GLU D 1 43 ? 32.007 19.134 51.004 1.00 38.98 43 GLU D CA 1
ATOM 12894 C C . GLU D 1 43 ? 31.576 19.752 49.681 1.00 38.63 43 GLU D C 1
ATOM 12895 O O . GLU D 1 43 ? 30.458 19.536 49.219 1.00 41.20 43 GLU D O 1
ATOM 12901 N N . ASP D 1 44 ? 32.468 20.518 49.068 1.00 37.57 44 ASP D N 1
ATOM 12902 C CA . ASP D 1 44 ? 32.176 21.134 47.784 1.00 36.98 44 ASP D CA 1
ATOM 12903 C C . ASP D 1 44 ? 33.108 20.544 46.739 1.00 35.80 44 ASP D C 1
ATOM 12904 O O . ASP D 1 44 ? 33.367 21.155 45.702 1.00 34.81 44 ASP D O 1
ATOM 12909 N N . LEU D 1 45 ? 33.612 19.348 47.038 1.00 33.65 45 LEU D N 1
ATOM 12910 C CA . LEU D 1 45 ? 34.512 18.627 46.150 1.00 32.23 45 LEU D CA 1
ATOM 12911 C C . LEU D 1 45 ? 35.839 19.360 45.912 1.00 30.61 45 LEU D C 1
ATOM 12912 O O . LEU D 1 45 ? 36.626 18.950 45.064 1.00 29.64 45 LEU D O 1
ATOM 12917 N N . ILE D 1 46 ? 36.080 20.431 46.665 1.00 28.33 46 ILE D N 1
ATOM 12918 C CA . ILE D 1 46 ? 37.298 21.230 46.532 1.00 27.88 46 ILE D CA 1
ATOM 12919 C C . ILE D 1 46 ? 38.490 20.630 47.287 1.00 28.49 46 ILE D C 1
ATOM 12920 O O . ILE D 1 46 ? 38.461 20.502 48.519 1.00 28.56 46 ILE D O 1
ATOM 12925 N N . VAL D 1 47 ? 39.537 20.279 46.540 1.00 27.76 47 VAL D N 1
ATOM 12926 C CA . VAL D 1 47 ? 40.745 19.671 47.110 1.00 27.12 47 VAL D CA 1
ATOM 12927 C C . VAL D 1 47 ? 41.785 20.704 47.553 1.00 26.87 47 VAL D C 1
ATOM 12928 O O . VAL D 1 47 ? 42.288 20.644 48.677 1.00 25.43 47 VAL D O 1
ATOM 12932 N N . TYR D 1 48 ? 42.111 21.640 46.663 1.00 26.14 48 TYR D N 1
ATOM 12933 C CA . TYR D 1 48 ? 43.090 22.675 46.977 1.00 27.39 48 TYR D CA 1
ATOM 12934 C C . TYR D 1 48 ? 43.139 23.748 45.900 1.00 26.60 48 TYR D C 1
ATOM 12935 O O . TYR D 1 48 ? 42.447 23.655 44.889 1.00 28.86 48 TYR D O 1
ATOM 12944 N N . GLY D 1 49 ? 43.970 24.760 46.140 1.00 25.93 49 GLY D N 1
ATOM 12945 C CA . GLY D 1 49 ? 44.178 25.845 45.193 1.00 24.94 49 GLY D CA 1
ATOM 12946 C C . GLY D 1 49 ? 42.973 26.481 44.534 1.00 24.67 49 GLY D C 1
ATOM 12947 O O . GLY D 1 49 ? 42.781 26.361 43.320 1.00 22.42 49 GLY D O 1
ATOM 12948 N N . GLY D 1 50 ? 42.182 27.193 45.329 1.00 24.80 50 GLY D N 1
ATOM 12949 C CA . GLY D 1 50 ? 41.000 27.840 44.795 1.00 25.13 50 GLY D CA 1
ATOM 12950 C C . GLY D 1 50 ? 39.879 26.826 44.681 1.00 25.89 50 GLY D C 1
ATOM 12951 O O . GLY D 1 50 ? 39.469 26.240 45.684 1.00 25.05 50 GLY D O 1
ATOM 12952 N N . ILE D 1 51 ? 39.392 26.615 43.459 1.00 25.45 51 ILE D N 1
ATOM 12953 C CA . ILE D 1 51 ? 38.318 25.663 43.220 1.00 25.29 51 ILE D CA 1
ATOM 12954 C C . ILE D 1 51 ? 38.751 24.431 42.420 1.00 24.18 51 ILE D C 1
ATOM 12955 O O . ILE D 1 51 ? 38.064 24.031 41.486 1.00 23.75 51 ILE D O 1
ATOM 12960 N N . GLY D 1 52 ? 39.888 23.838 42.775 1.00 23.05 52 GLY D N 1
ATOM 12961 C CA . GLY D 1 52 ? 40.326 22.641 42.081 1.00 22.36 52 GLY D CA 1
ATOM 12962 C C . GLY D 1 52 ? 39.471 21.518 42.630 1.00 23.31 52 GLY D C 1
ATOM 12963 O O . GLY D 1 52 ? 39.562 21.192 43.815 1.00 24.18 52 GLY D O 1
ATOM 12964 N N . LYS D 1 53 ? 38.633 20.926 41.788 1.00 23.89 53 LYS D N 1
ATOM 12965 C CA . LYS D 1 53 ? 37.746 19.864 42.246 1.00 24.58 53 LYS D CA 1
ATOM 12966 C C . LYS D 1 53 ? 38.140 18.473 41.782 1.00 25.18 53 LYS D C 1
ATOM 12967 O O . LYS D 1 53 ? 38.990 18.322 40.908 1.00 24.79 53 LYS D O 1
ATOM 12973 N N . ALA D 1 54 ? 37.513 17.461 42.379 1.00 24.91 54 ALA D N 1
ATOM 12974 C CA . ALA D 1 54 ? 37.787 16.068 42.046 1.00 25.06 54 ALA D CA 1
ATOM 12975 C C . ALA D 1 54 ? 36.787 15.553 41.022 1.00 25.45 54 ALA D C 1
ATOM 12976 O O . ALA D 1 54 ? 37.045 14.563 40.335 1.00 26.25 54 ALA D O 1
ATOM 12978 N N . ALA D 1 55 ? 35.645 16.230 40.940 1.00 25.73 55 ALA D N 1
ATOM 12979 C CA . ALA D 1 55 ? 34.579 15.879 40.006 1.00 27.93 55 ALA D CA 1
ATOM 12980 C C . ALA D 1 55 ? 33.733 17.135 39.770 1.00 28.81 55 ALA D C 1
ATOM 12981 O O . ALA D 1 55 ? 33.747 18.056 40.588 1.00 29.31 55 ALA D O 1
ATOM 12983 N N . ARG D 1 56 ? 32.997 17.178 38.662 1.00 28.74 56 ARG D N 1
ATOM 12984 C CA . ARG D 1 56 ? 32.194 18.359 38.347 1.00 29.80 56 ARG D CA 1
ATOM 12985 C C . ARG D 1 56 ? 31.198 18.703 39.449 1.00 29.64 56 ARG D C 1
ATOM 12986 O O . ARG D 1 56 ? 31.075 19.859 39.857 1.00 29.06 56 ARG D O 1
ATOM 12994 N N . ASP D 1 57 ? 30.482 17.684 39.907 1.00 31.69 57 ASP D N 1
ATOM 12995 C CA . ASP D 1 57 ? 29.493 17.814 40.972 1.00 33.42 57 ASP D CA 1
ATOM 12996 C C . ASP D 1 57 ? 29.263 16.431 41.571 1.00 33.22 57 ASP D C 1
ATOM 12997 O O . ASP D 1 57 ? 29.812 15.434 41.088 1.00 32.89 57 ASP D O 1
ATOM 13002 N N . TRP D 1 58 ? 28.444 16.364 42.615 1.00 32.15 58 TRP D N 1
ATOM 13003 C CA . TRP D 1 58 ? 28.194 15.090 43.266 1.00 32.42 58 TRP D CA 1
ATOM 13004 C C . TRP D 1 58 ? 27.624 14.010 42.357 1.00 32.08 58 TRP D C 1
ATOM 13005 O O . TRP D 1 58 ? 27.995 12.839 42.480 1.00 31.83 58 TRP D O 1
ATOM 13016 N N . ASP D 1 59 ? 26.745 14.386 41.435 1.00 32.02 59 ASP D N 1
ATOM 13017 C CA . ASP D 1 59 ? 26.181 13.391 40.532 1.00 32.59 59 ASP D CA 1
ATOM 13018 C C . ASP D 1 59 ? 27.273 12.796 39.641 1.00 31.02 59 ASP D C 1
ATOM 13019 O O . ASP D 1 59 ? 27.257 11.599 39.338 1.00 31.01 59 ASP D O 1
ATOM 13024 N N . ALA D 1 60 ? 28.223 13.630 39.225 1.00 28.18 60 ALA D N 1
ATOM 13025 C CA . ALA D 1 60 ? 29.324 13.155 38.383 1.00 28.33 60 ALA D CA 1
ATOM 13026 C C . ALA D 1 60 ? 30.233 12.245 39.212 1.00 27.24 60 ALA D C 1
ATOM 13027 O O . ALA D 1 60 ? 30.674 11.189 38.749 1.00 26.91 60 ALA D O 1
ATOM 13029 N N . PHE D 1 61 ? 30.497 12.666 40.447 1.00 27.90 61 PHE D N 1
ATOM 13030 C CA . PHE D 1 61 ? 31.341 11.909 41.368 1.00 29.16 61 PHE D CA 1
ATOM 13031 C C . PHE D 1 61 ? 30.804 10.485 41.522 1.00 29.90 61 PHE D C 1
ATOM 13032 O O . PHE D 1 61 ? 31.530 9.503 41.344 1.00 28.42 61 PHE D O 1
ATOM 13040 N N . HIS D 1 62 ? 29.523 10.380 41.852 1.00 30.73 62 HIS D N 1
ATOM 13041 C CA . HIS D 1 62 ? 28.908 9.079 42.028 1.00 32.62 62 HIS D CA 1
ATOM 13042 C C . HIS D 1 62 ? 28.875 8.309 40.725 1.00 31.04 62 HIS D C 1
ATOM 13043 O O . HIS D 1 62 ? 29.040 7.087 40.717 1.00 30.14 62 HIS D O 1
ATOM 13050 N N . ALA D 1 63 ? 28.680 9.022 39.621 1.00 30.32 63 ALA D N 1
ATOM 13051 C CA . ALA D 1 63 ? 28.668 8.374 38.311 1.00 29.86 63 ALA D CA 1
ATOM 13052 C C . ALA D 1 63 ? 30.035 7.735 38.069 1.00 28.84 63 ALA D C 1
ATOM 13053 O O . ALA D 1 63 ? 30.135 6.622 37.541 1.00 29.87 63 ALA D O 1
ATOM 13055 N N . ILE D 1 64 ? 31.089 8.441 38.469 1.00 29.23 64 ILE D N 1
ATOM 13056 C CA . ILE D 1 64 ? 32.447 7.936 38.300 1.00 29.33 64 ILE D CA 1
ATOM 13057 C C . ILE D 1 64 ? 32.650 6.676 39.138 1.00 30.09 64 ILE D C 1
ATOM 13058 O O . ILE D 1 64 ? 33.191 5.681 38.654 1.00 29.12 64 ILE D O 1
ATOM 13063 N N . GLU D 1 65 ? 32.208 6.718 40.391 1.00 33.20 65 GLU D N 1
ATOM 13064 C CA . GLU D 1 65 ? 32.337 5.560 41.281 1.00 35.26 65 GLU D CA 1
ATOM 13065 C C . GLU D 1 65 ? 31.690 4.325 40.672 1.00 35.44 65 GLU D C 1
ATOM 13066 O O . GLU D 1 65 ? 32.318 3.271 40.566 1.00 35.62 65 GLU D O 1
ATOM 13072 N N . HIS D 1 66 ? 30.425 4.457 40.282 1.00 35.35 66 HIS D N 1
ATOM 13073 C CA . HIS D 1 66 ? 29.697 3.340 39.695 1.00 34.88 66 HIS D CA 1
ATOM 13074 C C . HIS D 1 66 ? 30.413 2.794 38.462 1.00 34.23 66 HIS D C 1
ATOM 13075 O O . HIS D 1 66 ? 30.484 1.577 38.262 1.00 33.87 66 HIS D O 1
ATOM 13082 N N . SER D 1 67 ? 30.941 3.693 37.635 1.00 33.58 67 SER D N 1
ATOM 13083 C CA . SER D 1 67 ? 31.660 3.284 36.429 1.00 32.94 67 SER D CA 1
ATOM 13084 C C . SER D 1 67 ? 32.892 2.457 36.794 1.00 32.33 67 SER D C 1
ATOM 13085 O O . SER D 1 67 ? 33.126 1.383 36.234 1.00 31.72 67 SER D O 1
ATOM 13088 N N . LEU D 1 68 ? 33.674 2.962 37.743 1.00 32.71 68 LEU D N 1
ATOM 13089 C CA . LEU D 1 68 ? 34.883 2.280 38.181 1.00 31.84 68 LEU D CA 1
ATOM 13090 C C . LEU D 1 68 ? 34.617 0.865 38.683 1.00 32.71 68 LEU D C 1
ATOM 13091 O O . LEU D 1 68 ? 35.393 -0.057 38.417 1.00 32.30 68 LEU D O 1
ATOM 13096 N N . LYS D 1 69 ? 33.511 0.682 39.395 1.00 33.61 69 LYS D N 1
ATOM 13097 C CA . LYS D 1 69 ? 33.188 -0.631 39.942 1.00 34.97 69 LYS D CA 1
ATOM 13098 C C . LYS D 1 69 ? 32.908 -1.719 38.906 1.00 35.10 69 LYS D C 1
ATOM 13099 O O . LYS D 1 69 ? 33.126 -2.902 39.173 1.00 35.81 69 LYS D O 1
ATOM 13105 N N . THR D 1 70 ? 32.446 -1.330 37.722 1.00 34.27 70 THR D N 1
ATOM 13106 C CA . THR D 1 70 ? 32.165 -2.310 36.680 1.00 34.71 70 THR D CA 1
ATOM 13107 C C . THR D 1 70 ? 33.194 -2.309 35.552 1.00 34.70 70 THR D C 1
ATOM 13108 O O . THR D 1 70 ? 33.166 -3.181 34.681 1.00 35.14 70 THR D O 1
ATOM 13112 N N . LEU D 1 71 ? 34.101 -1.335 35.567 1.00 33.18 71 LEU D N 1
ATOM 13113 C CA . LEU D 1 71 ? 35.130 -1.229 34.533 1.00 31.29 71 LEU D CA 1
ATOM 13114 C C . LEU D 1 71 ? 35.983 -2.490 34.465 1.00 30.65 71 LEU D C 1
ATOM 13115 O O . LEU D 1 71 ? 36.532 -2.936 35.472 1.00 30.89 71 LEU D O 1
ATOM 13120 N N . LYS D 1 72 ? 36.102 -3.063 33.275 1.00 30.24 72 LYS D N 1
ATOM 13121 C CA . LYS D 1 72 ? 36.886 -4.275 33.109 1.00 30.65 72 LYS D CA 1
ATOM 13122 C C . LYS D 1 72 ? 38.377 -3.993 32.935 1.00 31.86 72 LYS D C 1
ATOM 13123 O O . LYS D 1 72 ? 38.782 -2.863 32.644 1.00 30.12 72 LYS D O 1
ATOM 13129 N N . ASN D 1 73 ? 39.183 -5.037 33.118 1.00 30.80 73 ASN D N 1
ATOM 13130 C CA . ASN D 1 73 ? 40.631 -4.940 33.026 1.00 31.08 73 ASN D CA 1
ATOM 13131 C C . ASN D 1 73 ? 41.148 -4.431 31.687 1.00 30.31 73 ASN D C 1
ATOM 13132 O O . ASN D 1 73 ? 42.255 -3.907 31.612 1.00 29.38 73 ASN D O 1
ATOM 13137 N N . ASP D 1 74 ? 40.362 -4.594 30.631 1.00 28.74 74 ASP D N 1
ATOM 13138 C CA . ASP D 1 74 ? 40.794 -4.143 29.313 1.00 27.44 74 ASP D CA 1
ATOM 13139 C C . ASP D 1 74 ? 39.949 -2.990 28.784 1.00 26.79 74 ASP D C 1
ATOM 13140 O O . ASP D 1 74 ? 39.886 -2.760 27.574 1.00 26.48 74 ASP D O 1
ATOM 13145 N N . GLU D 1 75 ? 39.305 -2.264 29.692 1.00 25.81 75 GLU D N 1
ATOM 13146 C CA . GLU D 1 75 ? 38.465 -1.135 29.312 1.00 25.84 75 GLU D CA 1
ATOM 13147 C C . GLU D 1 75 ? 39.031 0.206 29.791 1.00 26.36 75 GLU D C 1
ATOM 13148 O O . GLU D 1 75 ? 39.874 0.244 30.695 1.00 23.89 75 GLU D O 1
ATOM 13154 N N . THR D 1 76 ? 38.570 1.299 29.177 1.00 25.03 76 THR D N 1
ATOM 13155 C CA . THR D 1 76 ? 39.048 2.645 29.507 1.00 22.52 76 THR D CA 1
ATOM 13156 C C . THR D 1 76 ? 37.905 3.640 29.643 1.00 23.40 76 THR D C 1
ATOM 13157 O O . THR D 1 76 ? 37.112 3.813 28.721 1.00 25.31 76 THR D O 1
ATOM 13161 N N . LEU D 1 77 ? 37.835 4.301 30.794 1.00 22.27 77 LEU D N 1
ATOM 13162 C CA . LEU D 1 77 ? 36.792 5.288 31.061 1.00 22.69 77 LEU D CA 1
ATOM 13163 C C . LEU D 1 77 ? 37.276 6.677 30.658 1.00 23.53 77 LEU D C 1
ATOM 13164 O O . LEU D 1 77 ? 38.414 7.054 30.944 1.00 24.33 77 LEU D O 1
ATOM 13169 N N . LEU D 1 78 ? 36.405 7.436 30.005 1.00 22.66 78 LEU D N 1
ATOM 13170 C CA . LEU D 1 78 ? 36.747 8.785 29.588 1.00 22.98 78 LEU D CA 1
ATOM 13171 C C . LEU D 1 78 ? 36.097 9.777 30.532 1.00 24.99 78 LEU D C 1
ATOM 13172 O O . LEU D 1 78 ? 34.887 9.732 30.760 1.00 27.79 78 LEU D O 1
ATOM 13177 N N . VAL D 1 79 ? 36.906 10.665 31.092 1.00 25.69 79 VAL D N 1
ATOM 13178 C CA . VAL D 1 79 ? 36.399 11.680 31.999 1.00 25.34 79 VAL D CA 1
ATOM 13179 C C . VAL D 1 79 ? 36.702 13.037 31.393 1.00 26.40 79 VAL D C 1
ATOM 13180 O O . VAL D 1 79 ? 37.841 13.318 31.013 1.00 29.40 79 VAL D O 1
ATOM 13184 N N . GLN D 1 80 ? 35.670 13.868 31.299 1.00 26.23 80 GLN D N 1
ATOM 13185 C CA . GLN D 1 80 ? 35.780 15.194 30.710 1.00 25.72 80 GLN D CA 1
ATOM 13186 C C . GLN D 1 80 ? 35.395 16.242 31.747 1.00 26.93 80 GLN D C 1
ATOM 13187 O O . GLN D 1 80 ? 34.247 16.297 32.193 1.00 29.33 80 GLN D O 1
ATOM 13193 N N . SER D 1 81 ? 36.357 17.077 32.125 1.00 25.25 81 SER D N 1
ATOM 13194 C CA . SER D 1 81 ? 36.129 18.096 33.142 1.00 27.81 81 SER D CA 1
ATOM 13195 C C . SER D 1 81 ? 35.319 17.560 34.329 1.00 28.88 81 SER D C 1
ATOM 13196 O O . SER D 1 81 ? 34.244 18.072 34.655 1.00 28.56 81 SER D O 1
ATOM 13199 N N . GLY D 1 82 ? 35.852 16.507 34.952 1.00 28.89 82 GLY D N 1
ATOM 13200 C CA . GLY D 1 82 ? 35.232 15.899 36.117 1.00 27.73 82 GLY D CA 1
ATOM 13201 C C . GLY D 1 82 ? 33.914 15.182 35.907 1.00 28.55 82 GLY D C 1
ATOM 13202 O O . GLY D 1 82 ? 33.118 15.058 36.838 1.00 28.88 82 GLY D O 1
ATOM 13203 N N . LYS D 1 83 ? 33.683 14.693 34.698 1.00 28.59 83 LYS D N 1
ATOM 13204 C CA . LYS D 1 83 ? 32.443 14.002 34.400 1.00 27.06 83 LYS D CA 1
ATOM 13205 C C . LYS D 1 83 ? 32.703 12.804 33.506 1.00 27.06 83 LYS D C 1
ATOM 13206 O O . LYS D 1 83 ? 33.423 12.910 32.514 1.00 28.32 83 LYS D O 1
ATOM 13212 N N . PRO D 1 84 ? 32.138 11.636 33.856 1.00 24.80 84 PRO D N 1
ATOM 13213 C CA . PRO D 1 84 ? 32.345 10.447 33.025 1.00 24.86 84 PRO D CA 1
ATOM 13214 C C . PRO D 1 84 ? 31.441 10.599 31.801 1.00 24.53 84 PRO D C 1
ATOM 13215 O O . PRO D 1 84 ? 30.235 10.750 31.946 1.00 23.45 84 PRO D O 1
ATOM 13219 N N . VAL D 1 85 ? 32.025 10.570 30.605 1.00 24.71 85 VAL D N 1
ATOM 13220 C CA . VAL D 1 85 ? 31.253 10.756 29.379 1.00 23.38 85 VAL D CA 1
ATOM 13221 C C . VAL D 1 85 ? 31.302 9.595 28.393 1.00 24.02 85 VAL D C 1
ATOM 13222 O O . VAL D 1 85 ? 30.579 9.581 27.400 1.00 24.27 85 VAL D O 1
ATOM 13226 N N . GLY D 1 86 ? 32.142 8.611 28.662 1.00 23.89 86 GLY D N 1
ATOM 13227 C CA . GLY D 1 86 ? 32.210 7.483 27.759 1.00 24.56 86 GLY D CA 1
ATOM 13228 C C . GLY D 1 86 ? 33.110 6.400 28.301 1.00 24.57 86 GLY D C 1
ATOM 13229 O O . GLY D 1 86 ? 33.801 6.601 29.290 1.00 24.28 86 GLY D O 1
ATOM 13230 N N . MET D 1 87 ? 33.098 5.248 27.645 1.00 26.11 87 MET D N 1
ATOM 13231 C CA . MET D 1 87 ? 33.931 4.130 28.054 1.00 27.58 87 MET D CA 1
ATOM 13232 C C . MET D 1 87 ? 34.111 3.226 26.845 1.00 26.47 87 MET D C 1
ATOM 13233 O O . MET D 1 87 ? 33.134 2.811 26.226 1.00 27.33 87 MET D O 1
ATOM 13238 N N . PHE D 1 88 ? 35.363 2.940 26.503 1.00 25.72 88 PHE D N 1
ATOM 13239 C CA . PHE D 1 88 ? 35.659 2.096 25.353 1.00 25.89 88 PHE D CA 1
ATOM 13240 C C . PHE D 1 88 ? 36.620 0.962 25.690 1.00 26.74 88 PHE D C 1
ATOM 13241 O O . PHE D 1 88 ? 37.432 1.065 26.611 1.00 24.92 88 PHE D O 1
ATOM 13249 N N . ARG D 1 89 ? 36.508 -0.127 24.942 1.00 27.12 89 ARG D N 1
ATOM 13250 C CA . ARG D 1 89 ? 37.372 -1.269 25.153 1.00 28.98 89 ARG D CA 1
ATOM 13251 C C . ARG D 1 89 ? 38.706 -1.014 24.490 1.00 28.58 89 ARG D C 1
ATOM 13252 O O . ARG D 1 89 ? 38.774 -0.715 23.297 1.00 31.89 89 ARG D O 1
ATOM 13260 N N . THR D 1 90 ? 39.773 -1.139 25.261 1.00 26.48 90 THR D N 1
ATOM 13261 C CA . THR D 1 90 ? 41.107 -0.924 24.735 1.00 26.09 90 THR D CA 1
ATOM 13262 C C . THR D 1 90 ? 41.913 -2.204 24.908 1.00 27.74 90 THR D C 1
ATOM 13263 O O . THR D 1 90 ? 41.545 -3.243 24.362 1.00 28.30 90 THR D O 1
ATOM 13267 N N . HIS D 1 91 ? 43.011 -2.126 25.655 1.00 27.70 91 HIS D N 1
ATOM 13268 C CA . HIS D 1 91 ? 43.857 -3.286 25.916 1.00 28.46 91 HIS D CA 1
ATOM 13269 C C . HIS D 1 91 ? 44.199 -3.276 27.400 1.00 27.74 91 HIS D C 1
ATOM 13270 O O . HIS D 1 91 ? 44.096 -2.240 28.059 1.00 27.83 91 HIS D O 1
ATOM 13277 N N . PRO D 1 92 ? 44.607 -4.429 27.950 1.00 26.65 92 PRO D N 1
ATOM 13278 C CA . PRO D 1 92 ? 44.956 -4.503 29.373 1.00 27.98 92 PRO D CA 1
ATOM 13279 C C . PRO D 1 92 ? 46.202 -3.689 29.727 1.00 28.30 92 PRO D C 1
ATOM 13280 O O . PRO D 1 92 ? 46.490 -3.469 30.895 1.00 28.99 92 PRO D O 1
ATOM 13284 N N . GLN D 1 93 ? 46.932 -3.244 28.710 1.00 30.23 93 GLN D N 1
ATOM 13285 C CA . GLN D 1 93 ? 48.143 -2.471 28.924 1.00 32.03 93 GLN D CA 1
ATOM 13286 C C . GLN D 1 93 ? 47.856 -0.978 28.860 1.00 31.64 93 GLN D C 1
ATOM 13287 O O . GLN D 1 93 ? 48.650 -0.162 29.335 1.00 30.79 93 GLN D O 1
ATOM 13293 N N . ALA D 1 94 ? 46.704 -0.633 28.290 1.00 29.02 94 ALA D N 1
ATOM 13294 C CA . ALA D 1 94 ? 46.282 0.753 28.168 1.00 27.05 94 ALA D CA 1
ATOM 13295 C C . ALA D 1 94 ? 45.709 1.220 29.495 1.00 26.86 94 ALA D C 1
ATOM 13296 O O . ALA D 1 94 ? 45.268 0.409 30.303 1.00 27.58 94 ALA D O 1
ATOM 13298 N N . PRO D 1 95 ? 45.718 2.541 29.740 1.00 27.13 95 PRO D N 1
ATOM 13299 C CA . PRO D 1 95 ? 45.198 3.136 30.976 1.00 25.90 95 PRO D CA 1
ATOM 13300 C C . PRO D 1 95 ? 43.735 2.779 31.219 1.00 27.18 95 PRO D C 1
ATOM 13301 O O . PRO D 1 95 ? 42.971 2.582 30.272 1.00 26.52 95 PRO D O 1
ATOM 13305 N N . ARG D 1 96 ? 43.346 2.694 32.488 1.00 26.84 96 ARG D N 1
ATOM 13306 C CA . ARG D 1 96 ? 41.965 2.374 32.835 1.00 26.75 96 ARG D CA 1
ATOM 13307 C C . ARG D 1 96 ? 41.104 3.630 32.720 1.00 25.71 96 ARG D C 1
ATOM 13308 O O . ARG D 1 96 ? 39.919 3.550 32.411 1.00 24.76 96 ARG D O 1
ATOM 13316 N N . VAL D 1 97 ? 41.708 4.788 32.970 1.00 24.13 97 VAL D N 1
ATOM 13317 C CA . VAL D 1 97 ? 40.988 6.053 32.886 1.00 24.16 97 VAL D CA 1
ATOM 13318 C C . VAL D 1 97 ? 41.791 7.129 32.152 1.00 24.71 97 VAL D C 1
ATOM 13319 O O . VAL D 1 97 ? 42.997 7.266 32.348 1.00 25.89 97 VAL D O 1
ATOM 13323 N N . LEU D 1 98 ? 41.113 7.885 31.299 1.00 24.26 98 LEU D N 1
ATOM 13324 C CA . LEU D 1 98 ? 41.741 8.960 30.543 1.00 24.70 98 LEU D CA 1
ATOM 13325 C C . LEU D 1 98 ? 40.992 10.228 30.950 1.00 25.29 98 LEU D C 1
ATOM 13326 O O . LEU D 1 98 ? 39.762 10.248 30.931 1.00 26.13 98 LEU D O 1
ATOM 13331 N N . LEU D 1 99 ? 41.717 11.277 31.326 1.00 23.86 99 LEU D N 1
ATOM 13332 C CA . LEU D 1 99 ? 41.060 12.499 31.765 1.00 23.22 99 LEU D CA 1
ATOM 13333 C C . LEU D 1 99 ? 41.554 13.775 31.095 1.00 23.04 99 LEU D C 1
ATOM 13334 O O . LEU D 1 99 ? 42.754 13.983 30.937 1.00 22.73 99 LEU D O 1
ATOM 13339 N N . ALA D 1 100 ? 40.606 14.622 30.705 1.00 20.99 100 ALA D N 1
ATOM 13340 C CA . ALA D 1 100 ? 40.908 15.902 30.078 1.00 21.52 100 ALA D CA 1
ATOM 13341 C C . ALA D 1 100 ? 40.032 16.881 30.822 1.00 21.77 100 ALA D C 1
ATOM 13342 O O . ALA D 1 100 ? 38.807 16.862 30.673 1.00 23.33 100 ALA D O 1
ATOM 13344 N N . ASN D 1 101 ? 40.657 17.725 31.636 1.00 22.31 101 ASN D N 1
ATOM 13345 C CA . ASN D 1 101 ? 39.923 18.687 32.454 1.00 22.31 101 ASN D CA 1
ATOM 13346 C C . ASN D 1 101 ? 40.255 20.157 32.213 1.00 23.88 101 ASN D C 1
ATOM 13347 O O . ASN D 1 101 ? 41.424 20.523 32.087 1.00 23.71 101 ASN D O 1
ATOM 13352 N N . SER D 1 102 ? 39.212 20.985 32.160 1.00 23.28 102 SER D N 1
ATOM 13353 C CA . SER D 1 102 ? 39.347 22.432 32.012 1.00 23.06 102 SER D CA 1
ATOM 13354 C C . SER D 1 102 ? 39.954 22.972 30.719 1.00 23.10 102 SER D C 1
ATOM 13355 O O . SER D 1 102 ? 40.262 24.166 30.633 1.00 23.54 102 SER D O 1
ATOM 13358 N N . VAL D 1 103 ? 40.128 22.130 29.711 1.00 22.29 103 VAL D N 1
ATOM 13359 C CA . VAL D 1 103 ? 40.731 22.614 28.474 1.00 22.79 103 VAL D CA 1
ATOM 13360 C C . VAL D 1 103 ? 39.774 23.481 27.662 1.00 24.48 103 VAL D C 1
ATOM 13361 O O . VAL D 1 103 ? 38.633 23.095 27.399 1.00 26.70 103 VAL D O 1
ATOM 13365 N N . LEU D 1 104 ? 40.244 24.660 27.273 1.00 23.51 104 LEU D N 1
ATOM 13366 C CA . LEU D 1 104 ? 39.438 25.585 26.492 1.00 22.30 104 LEU D CA 1
ATOM 13367 C C . LEU D 1 104 ? 40.169 26.034 25.228 1.00 21.99 104 LEU D C 1
ATOM 13368 O O . LEU D 1 104 ? 41.396 26.117 25.218 1.00 18.48 104 LEU D O 1
ATOM 13373 N N . VAL D 1 105 ? 39.419 26.321 24.165 1.00 20.79 105 VAL D N 1
ATOM 13374 C CA . VAL D 1 105 ? 40.030 26.803 22.933 1.00 21.70 105 VAL D CA 1
ATOM 13375 C C . VAL D 1 105 ? 40.716 28.099 23.361 1.00 21.79 105 VAL D C 1
ATOM 13376 O O . VAL D 1 105 ? 40.083 28.977 23.934 1.00 20.59 105 VAL D O 1
ATOM 13380 N N . PRO D 1 106 ? 42.025 28.221 23.093 1.00 22.59 106 PRO D N 1
ATOM 13381 C CA . PRO D 1 106 ? 42.865 29.372 23.447 1.00 23.19 106 PRO D CA 1
ATOM 13382 C C . PRO D 1 106 ? 42.217 30.741 23.575 1.00 23.77 106 PRO D C 1
ATOM 13383 O O . PRO D 1 106 ? 42.271 31.345 24.639 1.00 25.32 106 PRO D O 1
ATOM 13387 N N . LYS D 1 107 ? 41.606 31.231 22.507 1.00 24.19 107 LYS D N 1
ATOM 13388 C CA . LYS D 1 107 ? 40.974 32.545 22.538 1.00 26.67 107 LYS D CA 1
ATOM 13389 C C . LYS D 1 107 ? 39.849 32.652 23.581 1.00 26.84 107 LYS D C 1
ATOM 13390 O O . LYS D 1 107 ? 39.352 33.749 23.861 1.00 25.57 107 LYS D O 1
ATOM 13396 N N . TRP D 1 108 ? 39.458 31.516 24.158 1.00 24.58 108 TRP D N 1
ATOM 13397 C CA . TRP D 1 108 ? 38.402 31.473 25.170 1.00 23.34 108 TRP D CA 1
ATOM 13398 C C . TRP D 1 108 ? 38.941 30.990 26.516 1.00 24.19 108 TRP D C 1
ATOM 13399 O O . TRP D 1 108 ? 38.178 30.768 27.459 1.00 26.88 108 TRP D O 1
ATOM 13410 N N . ALA D 1 109 ? 40.254 30.825 26.607 1.00 22.58 109 ALA D N 1
ATOM 13411 C CA . ALA D 1 109 ? 40.860 30.336 27.831 1.00 22.36 109 ALA D CA 1
ATOM 13412 C C . ALA D 1 109 ? 41.120 31.425 28.867 1.00 23.26 109 ALA D C 1
ATOM 13413 O O . ALA D 1 109 ? 42.257 31.846 29.064 1.00 22.88 109 ALA D O 1
ATOM 13415 N N . ASP D 1 110 ? 40.052 31.887 29.511 1.00 23.70 110 ASP D N 1
ATOM 13416 C CA . ASP D 1 110 ? 40.146 32.897 30.558 1.00 25.17 110 ASP D CA 1
ATOM 13417 C C . ASP D 1 110 ? 39.113 32.572 31.635 1.00 25.75 110 ASP D C 1
ATOM 13418 O O . ASP D 1 110 ? 38.280 31.683 31.439 1.00 26.30 110 ASP D O 1
ATOM 13423 N N . TRP D 1 111 ? 39.167 33.257 32.776 1.00 24.97 111 TRP D N 1
ATOM 13424 C CA . TRP D 1 111 ? 38.208 32.976 33.839 1.00 25.18 111 TRP D CA 1
ATOM 13425 C C . TRP D 1 111 ? 36.786 33.379 33.478 1.00 27.52 111 TRP D C 1
ATOM 13426 O O . TRP D 1 111 ? 35.834 32.706 33.875 1.00 28.39 111 TRP D O 1
ATOM 13437 N N . GLU D 1 112 ? 36.631 34.456 32.714 1.00 27.35 112 GLU D N 1
ATOM 13438 C CA . GLU D 1 112 ? 35.292 34.891 32.332 1.00 30.14 112 GLU D CA 1
ATOM 13439 C C . GLU D 1 112 ? 34.534 33.804 31.566 1.00 29.21 112 GLU D C 1
ATOM 13440 O O . GLU D 1 112 ? 33.412 33.470 31.929 1.00 29.68 112 GLU D O 1
ATOM 13446 N N . HIS D 1 113 ? 35.127 33.230 30.524 1.00 28.90 113 HIS D N 1
ATOM 13447 C CA . HIS D 1 113 ? 34.408 32.193 29.799 1.00 28.31 113 HIS D CA 1
ATOM 13448 C C . HIS D 1 113 ? 34.277 30.939 30.645 1.00 28.64 113 HIS D C 1
ATOM 13449 O O . HIS D 1 113 ? 33.261 30.243 30.572 1.00 28.49 113 HIS D O 1
ATOM 13456 N N . PHE D 1 114 ? 35.298 30.640 31.448 1.00 28.12 114 PHE D N 1
ATOM 13457 C CA . PHE D 1 114 ? 35.222 29.458 32.296 1.00 27.92 114 PHE D CA 1
ATOM 13458 C C . PHE D 1 114 ? 34.011 29.583 33.212 1.00 28.01 114 PHE D C 1
ATOM 13459 O O . PHE D 1 114 ? 33.218 28.655 33.343 1.00 26.88 114 PHE D O 1
ATOM 13467 N N . HIS D 1 115 ? 33.870 30.740 33.846 1.00 29.40 115 HIS D N 1
ATOM 13468 C CA . HIS D 1 115 ? 32.746 30.956 34.746 1.00 30.35 115 HIS D CA 1
ATOM 13469 C C . HIS D 1 115 ? 31.407 30.824 34.030 1.00 29.72 115 HIS D C 1
ATOM 13470 O O . HIS D 1 115 ? 30.451 30.298 34.600 1.00 30.25 115 HIS D O 1
ATOM 13477 N N . GLU D 1 116 ? 31.341 31.280 32.781 1.00 29.57 116 GLU D N 1
ATOM 13478 C CA . GLU D 1 116 ? 30.104 31.180 32.007 1.00 29.21 116 GLU D CA 1
ATOM 13479 C C . GLU D 1 116 ? 29.713 29.713 31.889 1.00 29.19 116 GLU D C 1
ATOM 13480 O O . GLU D 1 116 ? 28.577 29.331 32.186 1.00 29.37 116 GLU D O 1
ATOM 13486 N N . LEU D 1 117 ? 30.666 28.891 31.458 1.00 29.11 117 LEU D N 1
ATOM 13487 C CA . LEU D 1 117 ? 30.429 27.463 31.291 1.00 28.66 117 LEU D CA 1
ATOM 13488 C C . LEU D 1 117 ? 30.149 26.788 32.623 1.00 28.73 117 LEU D C 1
ATOM 13489 O O . LEU D 1 117 ? 29.346 25.853 32.707 1.00 26.49 117 LEU D O 1
ATOM 13494 N N . GLU D 1 118 ? 30.829 27.261 33.660 1.00 30.68 118 GLU D N 1
ATOM 13495 C CA . GLU D 1 118 ? 30.676 26.703 34.994 1.00 33.00 118 GLU D CA 1
ATOM 13496 C C . GLU D 1 118 ? 29.240 26.760 35.481 1.00 32.82 118 GLU D C 1
ATOM 13497 O O . GLU D 1 118 ? 28.684 25.749 35.896 1.00 31.50 118 GLU D O 1
ATOM 13503 N N . LYS D 1 119 ? 28.633 27.939 35.430 1.00 34.24 119 LYS D N 1
ATOM 13504 C CA . LYS D 1 119 ? 27.257 28.068 35.889 1.00 36.09 119 LYS D CA 1
ATOM 13505 C C . LYS D 1 119 ? 26.292 27.209 35.080 1.00 35.88 119 LYS D C 1
ATOM 13506 O O . LYS D 1 119 ? 25.239 26.814 35.586 1.00 36.87 119 LYS D O 1
ATOM 13512 N N . LYS D 1 120 ? 26.653 26.904 33.837 1.00 32.98 120 LYS D N 1
ATOM 13513 C CA . LYS D 1 120 ? 25.801 26.078 32.992 1.00 32.20 120 LYS D CA 1
ATOM 13514 C C . LYS D 1 120 ? 26.070 24.603 33.265 1.00 31.25 120 LYS D C 1
ATOM 13515 O O . LYS D 1 120 ? 25.531 23.731 32.589 1.00 30.18 120 LYS D O 1
ATOM 13521 N N . GLY D 1 121 ? 26.915 24.331 34.254 1.00 29.41 121 GLY D N 1
ATOM 13522 C CA . GLY D 1 121 ? 27.236 22.959 34.591 1.00 28.88 121 GLY D CA 1
ATOM 13523 C C . GLY D 1 121 ? 28.059 22.255 33.530 1.00 29.04 121 GLY D C 1
ATOM 13524 O O . GLY D 1 121 ? 27.987 21.031 33.390 1.00 28.44 121 GLY D O 1
ATOM 13525 N N . LEU D 1 122 ? 28.856 23.023 32.791 1.00 29.43 122 LEU D N 1
ATOM 13526 C CA . LEU D 1 122 ? 29.688 22.471 31.724 1.00 28.94 122 LEU D CA 1
ATOM 13527 C C . LEU D 1 122 ? 31.186 22.527 32.011 1.00 29.92 122 LEU D C 1
ATOM 13528 O O . LEU D 1 122 ? 31.989 22.139 31.163 1.00 31.10 122 LEU D O 1
ATOM 13533 N N . MET D 1 123 ? 31.570 23.005 33.191 1.00 28.81 123 MET D N 1
ATOM 13534 C CA . MET D 1 123 ? 32.989 23.115 33.523 1.00 27.62 123 MET D CA 1
ATOM 13535 C C . MET D 1 123 ? 33.391 22.729 34.946 1.00 26.90 123 MET D C 1
ATOM 13536 O O . MET D 1 123 ? 32.557 22.602 35.841 1.00 28.39 123 MET D O 1
ATOM 13541 N N . MET D 1 124 ? 34.695 22.531 35.118 1.00 26.81 124 MET D N 1
ATOM 13542 C CA . MET D 1 124 ? 35.313 22.197 36.399 1.00 25.72 124 MET D CA 1
ATOM 13543 C C . MET D 1 124 ? 36.793 22.532 36.276 1.00 26.14 124 MET D C 1
ATOM 13544 O O . MET D 1 124 ? 37.403 22.308 35.225 1.00 24.64 124 MET D O 1
ATOM 13549 N N . TYR D 1 125 ? 37.362 23.078 37.343 1.00 23.80 125 TYR D N 1
ATOM 13550 C CA . TYR D 1 125 ? 38.772 23.422 37.351 1.00 24.08 125 TYR D CA 1
ATOM 13551 C C . TYR D 1 125 ? 39.520 22.252 37.972 1.00 24.38 125 TYR D C 1
ATOM 13552 O O . TYR D 1 125 ? 39.297 21.902 39.129 1.00 23.81 125 TYR D O 1
ATOM 13561 N N . GLY D 1 126 ? 40.411 21.642 37.202 1.00 24.45 126 GLY D N 1
ATOM 13562 C CA . GLY D 1 126 ? 41.127 20.499 37.724 1.00 25.62 126 GLY D CA 1
ATOM 13563 C C . GLY D 1 126 ? 42.412 20.790 38.472 1.00 26.68 126 GLY D C 1
ATOM 13564 O O . GLY D 1 126 ? 42.948 19.888 39.121 1.00 26.16 126 GLY D O 1
ATOM 13565 N N . GLN D 1 127 ? 42.890 22.035 38.426 1.00 24.49 127 GLN D N 1
ATOM 13566 C CA . GLN D 1 127 ? 44.165 22.350 39.064 1.00 24.51 127 GLN D CA 1
ATOM 13567 C C . GLN D 1 127 ? 45.110 21.322 38.446 1.00 23.31 127 GLN D C 1
ATOM 13568 O O . GLN D 1 127 ? 45.057 21.097 37.237 1.00 24.27 127 GLN D O 1
ATOM 13574 N N . MET D 1 128 ? 45.958 20.685 39.246 1.00 22.88 128 MET D N 1
ATOM 13575 C CA . MET D 1 128 ? 46.843 19.667 38.697 1.00 24.50 128 MET D CA 1
ATOM 13576 C C . MET D 1 128 ? 46.488 18.281 39.242 1.00 25.46 128 MET D C 1
ATOM 13577 O O . MET D 1 128 ? 46.141 17.374 38.479 1.00 26.63 128 MET D O 1
ATOM 13582 N N . THR D 1 129 ? 46.553 18.124 40.561 1.00 24.52 129 THR D N 1
ATOM 13583 C CA . THR D 1 129 ? 46.262 16.838 41.192 1.00 24.60 129 THR D CA 1
ATOM 13584 C C . THR D 1 129 ? 44.854 16.687 41.788 1.00 24.59 129 THR D C 1
ATOM 13585 O O . THR D 1 129 ? 44.513 15.634 42.336 1.00 24.43 129 THR D O 1
ATOM 13589 N N . ALA D 1 130 ? 44.041 17.734 41.696 1.00 24.07 130 ALA D N 1
ATOM 13590 C CA . ALA D 1 130 ? 42.686 17.665 42.220 1.00 23.84 130 ALA D CA 1
ATOM 13591 C C . ALA D 1 130 ? 41.822 16.847 41.256 1.00 24.78 130 ALA D C 1
ATOM 13592 O O . ALA D 1 130 ? 41.157 15.888 41.662 1.00 24.92 130 ALA D O 1
ATOM 13594 N N . GLY D 1 131 ? 41.851 17.220 39.979 1.00 23.15 131 GLY D N 1
ATOM 13595 C CA . GLY D 1 131 ? 41.059 16.519 38.984 1.00 23.22 131 GLY D CA 1
ATOM 13596 C C . GLY D 1 131 ? 41.636 15.199 38.500 1.00 25.00 131 GLY D C 1
ATOM 13597 O O . GLY D 1 131 ? 40.926 14.430 37.855 1.00 24.20 131 GLY D O 1
ATOM 13598 N N . SER D 1 132 ? 42.908 14.927 38.802 1.00 24.45 132 SER D N 1
ATOM 13599 C CA . SER D 1 132 ? 43.544 13.686 38.362 1.00 24.10 132 SER D CA 1
ATOM 13600 C C . SER D 1 132 ? 43.736 12.668 39.487 1.00 24.80 132 SER D C 1
ATOM 13601 O O . SER D 1 132 ? 44.395 11.636 39.317 1.00 23.23 132 SER D O 1
ATOM 13604 N N . TRP D 1 133 ? 43.154 12.983 40.638 1.00 25.28 133 TRP D N 1
ATOM 13605 C CA . TRP D 1 133 ? 43.163 12.113 41.815 1.00 26.39 133 TRP D CA 1
ATOM 13606 C C . TRP D 1 133 ? 44.500 11.523 42.266 1.00 26.66 133 TRP D C 1
ATOM 13607 O O . TRP D 1 133 ? 44.656 10.295 42.351 1.00 24.10 133 TRP D O 1
ATOM 13618 N N . ILE D 1 134 ? 45.450 12.398 42.586 1.00 25.84 134 ILE D N 1
ATOM 13619 C CA . ILE D 1 134 ? 46.768 11.964 43.029 1.00 25.75 134 ILE D CA 1
ATOM 13620 C C . ILE D 1 134 ? 47.312 12.995 44.020 1.00 27.12 134 ILE D C 1
ATOM 13621 O O . ILE D 1 134 ? 48.524 13.202 44.139 1.00 28.05 134 ILE D O 1
ATOM 13626 N N . TYR D 1 135 ? 46.391 13.641 44.731 1.00 26.56 135 TYR D N 1
ATOM 13627 C CA . TYR D 1 135 ? 46.741 14.640 45.739 1.00 26.26 135 TYR D CA 1
ATOM 13628 C C . TYR D 1 135 ? 46.947 13.898 47.063 1.00 26.95 135 TYR D C 1
ATOM 13629 O O . TYR D 1 135 ? 46.158 13.023 47.418 1.00 27.68 135 TYR D O 1
ATOM 13638 N N . ILE D 1 136 ? 48.007 14.234 47.788 1.00 26.76 136 ILE D N 1
ATOM 13639 C CA . ILE D 1 136 ? 48.280 13.570 49.055 1.00 26.88 136 ILE D CA 1
ATOM 13640 C C . ILE D 1 136 ? 48.399 14.571 50.190 1.00 27.27 136 ILE D C 1
ATOM 13641 O O . ILE D 1 136 ? 49.218 14.408 51.085 1.00 26.83 136 ILE D O 1
ATOM 13646 N N . GLY D 1 137 ? 47.572 15.608 50.158 1.00 27.97 137 GLY D N 1
ATOM 13647 C CA . GLY D 1 137 ? 47.635 16.604 51.208 1.00 28.17 137 GLY D CA 1
ATOM 13648 C C . GLY D 1 137 ? 48.814 17.535 50.995 1.00 30.23 137 GLY D C 1
ATOM 13649 O O . GLY D 1 137 ? 49.355 17.608 49.896 1.00 30.60 137 GLY D O 1
ATOM 13650 N N . SER D 1 138 ? 49.226 18.238 52.046 1.00 29.54 138 SER D N 1
ATOM 13651 C CA . SER D 1 138 ? 50.337 19.179 51.945 1.00 28.96 138 SER D CA 1
ATOM 13652 C C . SER D 1 138 ? 51.695 18.543 51.618 1.00 28.33 138 SER D C 1
ATOM 13653 O O . SER D 1 138 ? 52.596 19.227 51.136 1.00 27.71 138 SER D O 1
ATOM 13656 N N . GLN D 1 139 ? 51.843 17.243 51.863 1.00 27.56 139 GLN D N 1
ATOM 13657 C CA . GLN D 1 139 ? 53.112 16.565 51.585 1.00 27.27 139 GLN D CA 1
ATOM 13658 C C . GLN D 1 139 ? 53.459 16.573 50.097 1.00 26.01 139 GLN D C 1
ATOM 13659 O O . GLN D 1 139 ? 54.633 16.545 49.725 1.00 25.64 139 GLN D O 1
ATOM 13665 N N . GLY D 1 140 ? 52.437 16.617 49.250 1.00 25.66 140 GLY D N 1
ATOM 13666 C CA . GLY D 1 140 ? 52.673 16.619 47.816 1.00 23.96 140 GLY D CA 1
ATOM 13667 C C . GLY D 1 140 ? 53.721 17.615 47.344 1.00 23.25 140 GLY D C 1
ATOM 13668 O O . GLY D 1 140 ? 54.631 17.260 46.595 1.00 23.76 140 GLY D O 1
ATOM 13669 N N . ILE D 1 141 ? 53.595 18.860 47.792 1.00 23.39 141 ILE D N 1
ATOM 13670 C CA . ILE D 1 141 ? 54.508 19.924 47.401 1.00 23.68 141 ILE D CA 1
ATOM 13671 C C . ILE D 1 141 ? 55.667 20.110 48.380 1.00 25.43 141 ILE D C 1
ATOM 13672 O O . ILE D 1 141 ? 56.648 20.781 48.056 1.00 27.23 141 ILE D O 1
ATOM 13677 N N . LEU D 1 142 ? 55.558 19.507 49.564 1.00 25.39 142 LEU D N 1
ATOM 13678 C CA . LEU D 1 142 ? 56.580 19.656 50.604 1.00 25.89 14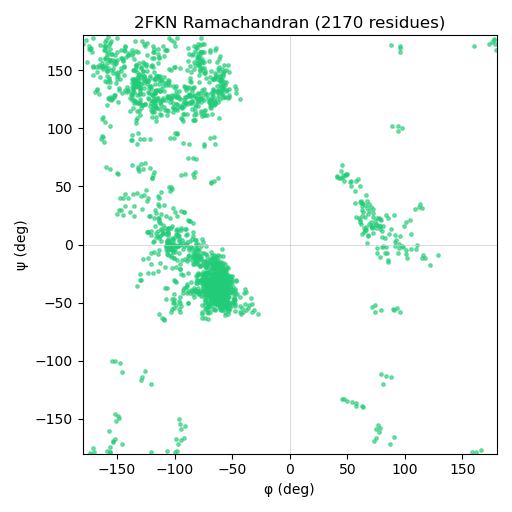2 LEU D CA 1
ATOM 13679 C C . LEU D 1 142 ? 58.044 19.591 50.152 1.00 25.60 142 LEU D C 1
ATOM 13680 O O . LEU D 1 142 ? 58.785 20.556 50.344 1.00 25.13 142 LEU D O 1
ATOM 13685 N N . GLN D 1 143 ? 58.477 18.483 49.553 1.00 25.85 143 GLN D N 1
ATOM 13686 C CA . GLN D 1 143 ? 59.874 18.406 49.141 1.00 26.26 143 GLN D CA 1
ATOM 13687 C C . GLN D 1 143 ? 60.196 19.491 48.136 1.00 26.35 143 GLN D C 1
ATOM 13688 O O . GLN D 1 143 ? 61.277 20.079 48.179 1.00 26.15 143 GLN D O 1
ATOM 13694 N N . GLY D 1 144 ? 59.247 19.749 47.237 1.00 26.21 144 GLY D N 1
ATOM 13695 C CA . GLY D 1 144 ? 59.431 20.771 46.224 1.00 26.27 144 GLY D CA 1
ATOM 13696 C C . GLY D 1 144 ? 59.722 22.130 46.833 1.00 26.86 144 GLY D C 1
ATOM 13697 O O . GLY D 1 144 ? 60.645 22.828 46.411 1.00 25.99 144 GLY D O 1
ATOM 13698 N N . THR D 1 145 ? 58.941 22.512 47.836 1.00 26.32 145 THR D N 1
ATOM 13699 C CA . THR D 1 145 ? 59.148 23.800 48.480 1.00 27.21 145 THR D CA 1
ATOM 13700 C C . THR D 1 145 ? 60.458 23.747 49.268 1.00 27.39 145 THR D C 1
ATOM 13701 O O . THR D 1 145 ? 61.219 24.720 49.317 1.00 24.68 145 THR D O 1
ATOM 13705 N N . TYR D 1 146 ? 60.718 22.593 49.871 1.00 27.02 146 TYR D N 1
ATOM 13706 C CA . TYR D 1 146 ? 61.934 22.393 50.643 1.00 27.39 146 TYR D CA 1
ATOM 13707 C C . TYR D 1 146 ? 63.172 22.565 49.762 1.00 26.87 146 TYR D C 1
ATOM 13708 O O . TYR D 1 146 ? 64.105 23.270 50.133 1.00 28.31 146 TYR D O 1
ATOM 13717 N N . GLU D 1 147 ? 63.181 21.920 48.599 1.00 26.10 147 GLU D N 1
ATOM 13718 C CA . GLU D 1 147 ? 64.320 22.024 47.689 1.00 24.84 147 GLU D CA 1
ATOM 13719 C C . GLU D 1 147 ? 64.488 23.459 47.189 1.00 24.46 147 GLU D C 1
ATOM 13720 O O . GLU D 1 147 ? 65.606 23.925 46.977 1.00 23.31 147 GLU D O 1
ATOM 13726 N N . THR D 1 148 ? 63.374 24.161 47.002 1.00 23.42 148 THR D N 1
ATOM 13727 C CA . THR D 1 148 ? 63.439 25.538 46.548 1.00 22.80 148 THR D CA 1
ATOM 13728 C C . THR D 1 148 ? 64.222 26.354 47.574 1.00 23.11 148 THR D C 1
ATOM 13729 O O . THR D 1 148 ? 65.217 26.990 47.236 1.00 22.15 148 THR D O 1
ATOM 13733 N N . PHE D 1 149 ? 63.787 26.323 48.831 1.00 23.01 149 PHE D N 1
ATOM 13734 C CA . PHE D 1 149 ? 64.490 27.059 49.876 1.00 24.27 149 PHE D CA 1
ATOM 13735 C C . PHE D 1 149 ? 65.909 26.535 50.117 1.00 25.24 149 PHE D C 1
ATOM 13736 O O . PHE D 1 149 ? 66.813 27.317 50.417 1.00 26.25 149 PHE D O 1
ATOM 13744 N N . ALA D 1 150 ? 66.113 25.225 49.981 1.00 24.29 150 ALA D N 1
ATOM 13745 C CA . ALA D 1 150 ? 67.446 24.644 50.184 1.00 25.39 150 ALA D CA 1
ATOM 13746 C C . ALA D 1 150 ? 68.449 25.258 49.208 1.00 25.81 150 ALA D C 1
ATOM 13747 O O . ALA D 1 150 ? 69.526 25.717 49.606 1.00 25.45 150 ALA D O 1
ATOM 13749 N N . GLU D 1 151 ? 68.086 25.267 47.929 1.00 25.86 151 GLU D N 1
ATOM 13750 C CA . GLU D 1 151 ? 68.942 25.829 46.890 1.00 26.97 151 GLU D CA 1
ATOM 13751 C C . GLU D 1 151 ? 69.131 27.335 47.083 1.00 26.80 151 GLU D C 1
ATOM 13752 O O . GLU D 1 151 ? 70.237 27.848 46.929 1.00 30.43 151 GLU D O 1
ATOM 13758 N N . LEU D 1 152 ? 68.060 28.044 47.421 1.00 26.06 152 LEU D N 1
ATOM 13759 C CA . LEU D 1 152 ? 68.162 29.482 47.632 1.00 24.48 152 LEU D CA 1
ATOM 13760 C C . LEU D 1 152 ? 69.182 29.708 48.749 1.00 26.30 152 LEU D C 1
ATOM 13761 O O . LEU D 1 152 ? 70.001 30.629 48.686 1.00 25.71 152 LEU D O 1
ATOM 13766 N N . ALA D 1 153 ? 69.131 28.851 49.764 1.00 25.14 153 ALA D N 1
ATOM 13767 C CA . ALA D 1 153 ? 70.054 28.936 50.887 1.00 26.98 153 ALA D CA 1
ATOM 13768 C C . ALA D 1 153 ? 71.493 28.700 50.415 1.00 28.38 153 ALA D C 1
ATOM 13769 O O . ALA D 1 153 ? 72.425 29.380 50.857 1.00 27.63 153 ALA D O 1
ATOM 13771 N N . ARG D 1 154 ? 71.680 27.736 49.519 1.00 28.95 154 ARG D N 1
ATOM 13772 C CA . ARG D 1 154 ? 73.017 27.462 49.019 1.00 30.46 154 ARG D CA 1
ATOM 13773 C C . ARG D 1 154 ? 73.581 28.649 48.250 1.00 30.52 154 ARG D C 1
ATOM 13774 O O . ARG D 1 154 ? 74.777 28.925 48.319 1.00 29.36 154 ARG D O 1
ATOM 13782 N N . GLN D 1 155 ? 72.714 29.357 47.532 1.00 30.54 155 GLN D N 1
ATOM 13783 C CA . GLN D 1 155 ? 73.130 30.500 46.728 1.00 31.06 155 GLN D CA 1
ATOM 13784 C C . GLN D 1 155 ? 73.347 31.815 47.478 1.00 31.52 155 GLN D C 1
ATOM 13785 O O . GLN D 1 155 ? 74.192 32.620 47.088 1.00 32.25 155 GLN D O 1
ATOM 13791 N N . HIS D 1 156 ? 72.594 32.050 48.544 1.00 30.70 156 HIS D N 1
ATOM 13792 C CA . HIS D 1 156 ? 72.737 33.313 49.254 1.00 31.67 156 HIS D CA 1
ATOM 13793 C C . HIS D 1 156 ? 73.069 33.282 50.736 1.00 31.95 156 HIS D C 1
ATOM 13794 O O . HIS D 1 156 ? 73.383 34.326 51.304 1.00 31.36 156 HIS D O 1
ATOM 13801 N N . PHE D 1 157 ? 72.995 32.120 51.378 1.00 30.89 157 PHE D N 1
ATOM 13802 C CA . PHE D 1 157 ? 73.275 32.088 52.809 1.00 30.34 157 PHE D CA 1
ATOM 13803 C C . PHE D 1 157 ? 74.144 30.941 53.303 1.00 29.70 157 PHE D C 1
ATOM 13804 O O . PHE D 1 157 ? 73.859 30.339 54.336 1.00 31.10 157 PHE D O 1
ATOM 13812 N N . GLY D 1 158 ? 75.205 30.646 52.561 1.00 29.76 158 GLY D N 1
ATOM 13813 C CA . GLY D 1 158 ? 76.122 29.598 52.960 1.00 29.05 158 GLY D CA 1
ATOM 13814 C C . GLY D 1 158 ? 75.553 28.201 53.095 1.00 29.74 158 GLY D C 1
ATOM 13815 O O . GLY D 1 158 ? 76.121 27.375 53.813 1.00 30.13 158 GLY D O 1
ATOM 13816 N N . GLY D 1 159 ? 74.438 27.924 52.427 1.00 28.84 159 GLY D N 1
ATOM 13817 C CA . GLY D 1 159 ? 73.871 26.587 52.489 1.00 29.86 159 GLY D CA 1
ATOM 13818 C C . GLY D 1 159 ? 72.944 26.264 53.646 1.00 30.22 159 GLY D C 1
ATOM 13819 O O . GLY D 1 159 ? 72.783 25.094 54.004 1.00 30.18 159 GLY D O 1
ATOM 13820 N N . SER D 1 160 ? 72.345 27.292 54.237 1.00 29.12 160 SER D N 1
ATOM 13821 C CA . SER D 1 160 ? 71.400 27.109 55.337 1.00 29.86 160 SER D CA 1
ATOM 13822 C C . SER D 1 160 ? 70.629 28.403 55.576 1.00 29.18 160 SER D C 1
ATOM 13823 O O . SER D 1 160 ? 71.128 29.490 55.276 1.00 29.22 160 SER D O 1
ATOM 13826 N N . LEU D 1 161 ? 69.411 28.280 56.097 1.00 27.34 161 LEU D N 1
ATOM 13827 C CA . LEU D 1 161 ? 68.587 29.446 56.380 1.00 28.14 161 LEU D CA 1
ATOM 13828 C C . LEU D 1 161 ? 68.679 29.789 57.855 1.00 28.20 161 LEU D C 1
ATOM 13829 O O . LEU D 1 161 ? 67.958 30.658 58.355 1.00 28.34 161 LEU D O 1
ATOM 13834 N N . LYS D 1 162 ? 69.567 29.082 58.546 1.00 28.43 162 LYS D N 1
ATOM 13835 C CA . LYS D 1 162 ? 69.811 29.324 59.959 1.00 29.48 162 LYS D CA 1
ATOM 13836 C C . LYS D 1 162 ? 70.115 30.813 60.074 1.00 28.27 162 LYS D C 1
ATOM 13837 O O . LYS D 1 162 ? 70.963 31.327 59.351 1.00 27.35 162 LYS D O 1
ATOM 13843 N N . GLY D 1 163 ? 69.406 31.506 60.955 1.00 26.46 163 GLY D N 1
ATOM 13844 C CA . GLY D 1 163 ? 69.638 32.928 61.119 1.00 27.67 163 GLY D CA 1
ATOM 13845 C C . GLY D 1 163 ? 68.971 33.825 60.085 1.00 28.11 163 GLY D C 1
ATOM 13846 O O . GLY D 1 163 ? 69.336 34.991 59.961 1.00 28.56 163 GLY D O 1
ATOM 13847 N N . THR D 1 164 ? 68.001 33.303 59.341 1.00 27.28 164 THR D N 1
ATOM 13848 C CA . THR D 1 164 ? 67.313 34.119 58.342 1.00 25.78 164 THR D CA 1
ATOM 13849 C C . THR D 1 164 ? 65.812 34.196 58.621 1.00 25.84 164 THR D C 1
ATOM 13850 O O . THR D 1 164 ? 65.240 33.297 59.243 1.00 25.14 164 THR D O 1
ATOM 13854 N N . LEU D 1 165 ? 65.183 35.275 58.164 1.00 24.94 165 LEU D N 1
ATOM 13855 C CA . LEU D 1 165 ? 63.749 35.470 58.342 1.00 25.43 165 LEU D CA 1
ATOM 13856 C C . LEU D 1 165 ? 63.062 35.549 56.982 1.00 26.94 165 LEU D C 1
ATOM 13857 O O . LEU D 1 165 ? 63.374 36.425 56.175 1.00 26.19 165 LEU D O 1
ATOM 13862 N N . THR D 1 166 ? 62.129 34.633 56.731 1.00 27.77 166 THR D N 1
ATOM 13863 C CA . THR D 1 166 ? 61.394 34.604 55.468 1.00 26.75 166 THR D CA 1
ATOM 13864 C C . THR D 1 166 ? 59.981 35.138 55.665 1.00 26.78 166 THR D C 1
ATOM 13865 O O . THR D 1 166 ? 59.334 34.811 56.655 1.00 26.84 166 THR D O 1
ATOM 13869 N N . LEU D 1 167 ? 59.507 35.963 54.733 1.00 26.56 167 LEU D N 1
ATOM 13870 C CA . LEU D 1 167 ? 58.142 36.493 54.804 1.00 25.14 167 LEU D CA 1
ATOM 13871 C C . LEU D 1 167 ? 57.355 35.986 53.606 1.00 24.99 167 LEU D C 1
ATOM 13872 O O . LEU D 1 167 ? 57.824 36.061 52.473 1.00 24.67 167 LEU D O 1
ATOM 13877 N N . THR D 1 168 ? 56.157 35.471 53.860 1.00 25.62 168 THR D N 1
ATOM 13878 C CA . THR D 1 168 ? 55.310 34.946 52.798 1.00 25.79 168 THR D CA 1
ATOM 13879 C C . THR D 1 168 ? 53.847 34.991 53.248 1.00 26.62 168 THR D C 1
ATOM 13880 O O . THR D 1 168 ? 53.531 35.525 54.313 1.00 26.29 168 THR D O 1
ATOM 13884 N N . ALA D 1 169 ? 52.955 34.443 52.432 1.00 26.57 169 ALA D N 1
ATOM 13885 C CA . ALA D 1 169 ? 51.535 34.418 52.768 1.00 26.86 169 ALA D CA 1
ATOM 13886 C C . ALA D 1 169 ? 50.857 33.259 52.053 1.00 26.54 169 ALA D C 1
ATOM 13887 O O . ALA D 1 169 ? 51.411 32.697 51.111 1.00 25.09 169 ALA D O 1
ATOM 13889 N N . GLY D 1 170 ? 49.659 32.902 52.511 1.00 28.20 170 GLY D N 1
ATOM 13890 C CA . GLY D 1 170 ? 48.925 31.805 51.905 1.00 26.54 170 GLY D CA 1
ATOM 13891 C C . GLY D 1 170 ? 49.158 30.485 52.621 1.00 27.03 170 GLY D C 1
ATOM 13892 O O . GLY D 1 170 ? 50.160 29.809 52.378 1.00 26.90 170 GLY D O 1
ATOM 13893 N N . LEU D 1 171 ? 48.241 30.114 53.510 1.00 25.44 171 LEU D N 1
ATOM 13894 C CA . LEU D 1 171 ? 48.377 28.861 54.242 1.00 25.37 171 LEU D CA 1
ATOM 13895 C C . LEU D 1 171 ? 47.216 27.908 53.938 1.00 26.47 171 LEU D C 1
ATOM 13896 O O . LEU D 1 171 ? 46.437 27.532 54.822 1.00 26.19 171 LEU D O 1
ATOM 13901 N N . GLY D 1 172 ? 47.119 27.531 52.666 1.00 24.92 172 GLY D N 1
ATOM 13902 C CA . GLY D 1 172 ? 46.095 26.610 52.221 1.00 25.34 172 GLY D CA 1
ATOM 13903 C C . GLY D 1 172 ? 46.655 25.198 52.169 1.00 26.09 172 GLY D C 1
ATOM 13904 O O . GLY D 1 172 ? 47.557 24.855 52.935 1.00 26.14 172 GLY D O 1
ATOM 13905 N N . GLY D 1 173 ? 46.124 24.382 51.263 1.00 25.27 173 GLY D N 1
ATOM 13906 C CA . GLY D 1 173 ? 46.576 23.008 51.133 1.00 25.57 173 GLY D CA 1
ATOM 13907 C C . GLY D 1 173 ? 48.027 22.896 50.709 1.00 25.98 173 GLY D C 1
ATOM 13908 O O . GLY D 1 173 ? 48.798 22.141 51.295 1.00 26.46 173 GLY D O 1
ATOM 13909 N N . MET D 1 174 ? 48.402 23.644 49.680 1.00 26.06 174 MET D N 1
ATOM 13910 C CA . MET D 1 174 ? 49.771 23.627 49.198 1.00 25.62 174 MET D CA 1
ATOM 13911 C C . MET D 1 174 ? 50.575 24.722 49.893 1.00 26.62 174 MET D C 1
ATOM 13912 O O . MET D 1 174 ? 51.748 24.528 50.222 1.00 28.11 174 MET D O 1
ATOM 13917 N N . GLY D 1 175 ? 49.940 25.868 50.130 1.00 25.93 175 GLY D N 1
ATOM 13918 C CA . GLY D 1 175 ? 50.626 26.966 50.794 1.00 25.18 175 GLY D CA 1
ATOM 13919 C C . GLY D 1 175 ? 51.024 26.613 52.220 1.00 25.78 175 GLY D C 1
ATOM 13920 O O . GLY D 1 175 ? 52.024 27.110 52.744 1.00 24.03 175 GLY D O 1
ATOM 13921 N N . GLY D 1 176 ? 50.245 25.734 52.842 1.00 25.61 176 GLY D N 1
ATOM 13922 C CA . GLY D 1 176 ? 50.523 25.331 54.208 1.00 26.86 176 GLY D CA 1
ATOM 13923 C C . GLY D 1 176 ? 51.865 24.653 54.425 1.00 27.28 176 GLY D C 1
ATOM 13924 O O . GLY D 1 176 ? 52.330 24.560 55.560 1.00 27.55 176 GLY D O 1
ATOM 13925 N N . ALA D 1 177 ? 52.492 24.182 53.351 1.00 25.96 177 ALA D N 1
ATOM 13926 C CA . ALA D 1 177 ? 53.778 23.511 53.470 1.00 26.02 177 ALA D CA 1
ATOM 13927 C C . ALA D 1 177 ? 54.940 24.496 53.526 1.00 26.67 177 ALA D C 1
ATOM 13928 O O . ALA D 1 177 ? 56.073 24.100 53.795 1.00 27.14 177 ALA D O 1
ATOM 13930 N N . GLN D 1 178 ? 54.664 25.775 53.279 1.00 25.16 178 GLN D N 1
ATOM 13931 C CA . GLN D 1 178 ? 55.722 26.781 53.300 1.00 24.71 178 GLN D CA 1
ATOM 13932 C C . GLN D 1 178 ? 56.477 26.854 54.629 1.00 24.98 178 GLN D C 1
ATOM 13933 O O . GLN D 1 178 ? 57.703 26.791 54.651 1.00 26.77 178 GLN D O 1
ATOM 13939 N N . PRO D 1 179 ? 55.757 26.997 55.755 1.00 24.93 179 PRO D N 1
ATOM 13940 C CA . PRO D 1 179 ? 56.460 27.074 57.041 1.00 25.45 179 PRO D CA 1
ATOM 13941 C C . PRO D 1 179 ? 57.372 25.883 57.362 1.00 25.29 179 PRO D C 1
ATOM 13942 O O . PRO D 1 179 ? 58.541 26.069 57.707 1.00 26.77 179 PRO D O 1
ATOM 13946 N N . LEU D 1 180 ? 56.850 24.667 57.245 1.00 25.11 180 LEU D N 1
ATOM 13947 C CA . LEU D 1 180 ? 57.647 23.473 57.521 1.00 24.69 180 LEU D CA 1
ATOM 13948 C C . LEU D 1 180 ? 58.870 23.456 56.608 1.00 25.78 180 LEU D C 1
ATOM 13949 O O . LEU D 1 180 ? 59.952 23.027 57.016 1.00 25.69 180 LEU D O 1
ATOM 13954 N N . SER D 1 181 ? 58.680 23.910 55.368 1.00 24.88 181 SER D N 1
ATOM 13955 C CA . SER D 1 181 ? 59.751 23.956 54.381 1.00 23.72 181 SER D CA 1
ATOM 13956 C C . SER D 1 181 ? 60.925 24.821 54.844 1.00 24.32 181 SER D C 1
ATOM 13957 O O . SER D 1 181 ? 62.084 24.411 54.754 1.00 21.83 181 SER D O 1
ATOM 13960 N N . VAL D 1 182 ? 60.626 26.027 55.314 1.00 23.32 182 VAL D N 1
ATOM 13961 C CA . VAL D 1 182 ? 61.672 26.918 55.801 1.00 25.48 182 VAL D CA 1
ATOM 13962 C C . VAL D 1 182 ? 62.288 26.303 57.056 1.00 25.86 182 VAL D C 1
ATOM 13963 O O . VAL D 1 182 ? 63.503 26.275 57.221 1.00 26.08 182 VAL D O 1
ATOM 13967 N N . THR D 1 183 ? 61.423 25.804 57.930 1.00 28.08 183 THR D N 1
ATOM 13968 C CA . THR D 1 183 ? 61.830 25.187 59.183 1.00 29.51 183 THR D CA 1
ATOM 13969 C C . THR D 1 183 ? 62.805 24.033 58.976 1.00 29.31 183 THR D C 1
ATOM 13970 O O . THR D 1 183 ? 63.770 23.894 59.720 1.00 30.61 183 THR D O 1
ATOM 13974 N N . MET D 1 184 ? 62.560 23.207 57.966 1.00 28.72 184 MET D N 1
ATOM 13975 C CA . MET D 1 184 ? 63.449 22.083 57.701 1.00 28.45 184 MET D CA 1
ATOM 13976 C C . MET D 1 184 ? 64.802 22.571 57.204 1.00 28.63 184 MET D C 1
ATOM 13977 O O . MET D 1 184 ? 65.771 21.812 57.195 1.00 28.28 184 MET D O 1
ATOM 13982 N N . ASN D 1 185 ? 64.861 23.830 56.774 1.00 26.81 185 ASN D N 1
ATOM 13983 C CA . ASN D 1 185 ? 66.120 24.410 56.312 1.00 28.81 185 ASN D CA 1
ATOM 13984 C C . ASN D 1 185 ? 66.711 25.235 57.445 1.00 29.31 185 ASN D C 1
ATOM 13985 O O . ASN D 1 185 ? 67.638 26.009 57.240 1.00 30.18 185 ASN D O 1
ATOM 13990 N N . GLU D 1 186 ? 66.148 25.061 58.639 1.00 30.21 186 GLU D N 1
ATOM 13991 C CA . GLU D 1 186 ? 66.590 25.760 59.840 1.00 32.02 186 GLU D CA 1
ATOM 13992 C C . GLU D 1 186 ? 66.386 27.275 59.847 1.00 31.54 186 GLU D C 1
ATOM 13993 O O . GLU D 1 186 ? 67.064 27.996 60.582 1.00 30.60 186 GLU D O 1
ATOM 13999 N N . GLY D 1 187 ? 65.435 27.754 59.052 1.00 30.72 187 GLY D N 1
ATOM 14000 C CA . GLY D 1 187 ? 65.171 29.181 59.009 1.00 28.53 187 GLY D CA 1
ATOM 14001 C C . GLY D 1 187 ? 63.957 29.579 59.827 1.00 28.41 187 GLY D C 1
ATOM 14002 O O . GLY D 1 187 ? 63.249 28.722 60.367 1.00 26.48 187 GLY D O 1
ATOM 14003 N N . VAL D 1 188 ? 63.730 30.887 59.926 1.00 27.05 188 VAL D N 1
ATOM 14004 C CA . VAL D 1 188 ? 62.594 31.445 60.654 1.00 25.50 188 VAL D CA 1
ATOM 14005 C C . VAL D 1 188 ? 61.655 32.012 59.598 1.00 26.19 188 VAL D C 1
ATOM 14006 O O . VAL D 1 188 ? 62.104 32.539 58.581 1.00 25.66 188 VAL D O 1
ATOM 14010 N N . VAL D 1 189 ? 60.353 31.906 59.829 1.00 25.76 189 VAL D N 1
ATOM 14011 C CA . VAL D 1 189 ? 59.397 32.399 58.851 1.00 24.75 189 VAL D CA 1
ATOM 14012 C C . VAL D 1 189 ? 58.089 32.886 59.445 1.00 24.72 189 VAL D C 1
ATOM 14013 O O . VAL D 1 189 ? 57.593 32.348 60.438 1.00 25.03 189 VAL D O 1
ATOM 14017 N N . ILE D 1 190 ? 57.545 33.922 58.822 1.00 24.30 190 ILE D N 1
ATOM 14018 C CA . ILE D 1 190 ? 56.266 34.496 59.214 1.00 25.30 190 ILE D CA 1
ATOM 14019 C C . ILE D 1 190 ? 55.380 34.346 57.978 1.00 25.60 190 ILE D C 1
ATOM 14020 O O . ILE D 1 190 ? 55.651 34.936 56.936 1.00 24.91 190 ILE D O 1
ATOM 14025 N N . ALA D 1 191 ? 54.341 33.529 58.087 1.00 26.59 191 ALA D N 1
ATOM 14026 C CA . ALA D 1 191 ? 53.427 33.310 56.972 1.00 26.16 191 ALA D CA 1
ATOM 14027 C C . ALA D 1 191 ? 52.094 33.975 57.271 1.00 26.95 191 ALA D C 1
ATOM 14028 O O . ALA D 1 191 ? 51.424 33.620 58.241 1.00 28.34 191 ALA D O 1
ATOM 14030 N N . VAL D 1 192 ? 51.713 34.943 56.446 1.00 26.93 192 VAL D N 1
ATOM 14031 C CA . VAL D 1 192 ? 50.451 35.641 56.645 1.00 26.90 192 VAL D CA 1
ATOM 14032 C C . VAL D 1 192 ? 49.280 34.871 56.048 1.00 27.06 192 VAL D C 1
ATOM 14033 O O . VAL D 1 192 ? 49.317 34.478 54.885 1.00 27.18 192 VAL D O 1
ATOM 14037 N N . GLU D 1 193 ? 48.246 34.666 56.861 1.00 27.34 193 GLU D N 1
ATOM 14038 C CA . GLU D 1 193 ? 47.038 33.958 56.449 1.00 27.41 193 GLU D CA 1
ATOM 14039 C C . GLU D 1 193 ? 45.845 34.757 56.957 1.00 27.44 193 GLU D C 1
ATOM 14040 O O . GLU D 1 193 ? 45.796 35.138 58.121 1.00 27.19 193 GLU D O 1
ATOM 14046 N N . VAL D 1 194 ? 44.885 35.007 56.074 1.00 29.66 194 VAL D N 1
ATOM 14047 C CA . VAL D 1 194 ? 43.710 35.800 56.417 1.00 30.51 194 VAL D CA 1
ATOM 14048 C C . VAL D 1 194 ? 42.570 35.034 57.097 1.00 31.11 194 VAL D C 1
ATOM 14049 O O . VAL D 1 194 ? 41.693 35.647 57.705 1.00 31.39 194 VAL D O 1
ATOM 14053 N N . ASP D 1 195 ? 42.585 33.706 57.007 1.00 30.96 195 ASP D N 1
ATOM 14054 C CA . ASP D 1 195 ? 41.538 32.879 57.613 1.00 30.97 195 ASP D CA 1
ATOM 14055 C C . ASP D 1 195 ? 42.141 31.956 58.667 1.00 31.86 195 ASP D C 1
ATOM 14056 O O . ASP D 1 195 ? 42.927 31.063 58.349 1.00 31.57 195 ASP D O 1
ATOM 14061 N N . GLU D 1 196 ? 41.756 32.164 59.923 1.00 32.58 196 GLU D N 1
ATOM 14062 C CA . GLU D 1 196 ? 42.299 31.370 61.019 1.00 33.90 196 GLU D CA 1
ATOM 14063 C C . GLU D 1 196 ? 42.021 29.872 60.930 1.00 33.53 196 GLU D C 1
ATOM 14064 O O . GLU D 1 196 ? 42.772 29.067 61.483 1.00 33.49 196 GLU D O 1
ATOM 14070 N N . LYS D 1 197 ? 40.947 29.488 60.249 1.00 33.80 197 LYS D N 1
ATOM 14071 C CA . LYS D 1 197 ? 40.637 28.069 60.117 1.00 35.57 197 LYS D CA 1
ATOM 14072 C C . LYS D 1 197 ? 41.744 27.413 59.301 1.00 34.90 197 LYS D C 1
ATOM 14073 O O . LYS D 1 197 ? 42.167 26.288 59.585 1.00 33.52 197 LYS D O 1
ATOM 14079 N N . ARG D 1 198 ? 42.209 28.127 58.280 1.00 34.32 198 ARG D N 1
ATOM 14080 C CA . ARG D 1 198 ? 43.286 27.626 57.434 1.00 32.30 198 ARG D CA 1
ATOM 14081 C C . ARG D 1 198 ? 44.503 27.477 58.330 1.00 31.91 198 ARG D C 1
ATOM 14082 O O . ARG D 1 198 ? 45.161 26.433 58.336 1.00 30.76 198 ARG D O 1
ATOM 14090 N N . ILE D 1 199 ? 44.789 28.524 59.102 1.00 30.89 199 ILE D N 1
ATOM 14091 C CA . ILE D 1 199 ? 45.924 28.493 60.013 1.00 31.24 199 ILE D CA 1
ATOM 14092 C C . ILE D 1 199 ? 45.832 27.266 60.908 1.00 31.19 199 ILE D C 1
ATOM 14093 O O . ILE D 1 199 ? 46.774 26.478 60.986 1.00 31.40 199 ILE D O 1
ATOM 14098 N N . ASP D 1 200 ? 44.690 27.093 61.567 1.00 31.71 200 ASP D N 1
ATOM 14099 C CA . ASP D 1 200 ? 44.514 25.953 62.453 1.00 33.13 200 ASP D CA 1
ATOM 14100 C C . ASP D 1 200 ? 44.746 24.615 61.759 1.00 32.49 200 ASP D C 1
ATOM 14101 O O . ASP D 1 200 ? 45.229 23.673 62.384 1.00 32.31 200 ASP D O 1
ATOM 14106 N N . LYS D 1 201 ? 44.406 24.520 60.477 1.00 31.75 201 LYS D N 1
ATOM 14107 C CA . LYS D 1 201 ? 44.612 23.267 59.758 1.00 31.93 201 LYS D CA 1
ATOM 14108 C C . LYS D 1 201 ? 46.098 22.936 59.661 1.00 30.79 201 LYS D C 1
ATOM 14109 O O . LYS D 1 201 ? 46.489 21.772 59.780 1.00 31.29 201 LYS D O 1
ATOM 14115 N N . ARG D 1 202 ? 46.922 23.956 59.436 1.00 28.38 202 ARG D N 1
ATOM 14116 C CA . ARG D 1 202 ? 48.366 23.754 59.334 1.00 29.87 202 ARG D CA 1
ATOM 14117 C C . ARG D 1 202 ? 48.973 23.351 60.689 1.00 30.11 202 ARG D C 1
ATOM 14118 O O . ARG D 1 202 ? 49.902 22.535 60.748 1.00 29.16 202 ARG D O 1
ATOM 14126 N N . ILE D 1 203 ? 48.449 23.926 61.769 1.00 30.24 203 ILE D N 1
ATOM 14127 C CA . ILE D 1 203 ? 48.929 23.605 63.111 1.00 32.15 203 ILE D CA 1
ATOM 14128 C C . ILE D 1 203 ? 48.575 22.151 63.451 1.00 32.72 203 ILE D C 1
ATOM 14129 O O . ILE D 1 203 ? 49.424 21.393 63.910 1.00 31.69 203 ILE D O 1
ATOM 14134 N N . GLU D 1 204 ? 47.324 21.758 63.212 1.00 34.76 204 GLU D N 1
ATOM 14135 C CA . GLU D 1 204 ? 46.890 20.391 63.512 1.00 36.71 204 GLU D CA 1
ATOM 14136 C C . GLU D 1 204 ? 47.768 19.372 62.805 1.00 36.46 204 GLU D C 1
ATOM 14137 O O . GLU D 1 204 ? 48.184 18.377 63.400 1.00 37.62 204 GLU D O 1
ATOM 14143 N N . THR D 1 205 ? 48.030 19.617 61.524 1.00 35.40 205 THR D N 1
ATOM 14144 C CA . THR D 1 205 ? 48.832 18.702 60.724 1.00 34.04 205 THR D CA 1
ATOM 14145 C C . THR D 1 205 ? 50.339 18.890 60.859 1.00 33.17 205 THR D C 1
ATOM 14146 O O . THR D 1 205 ? 51.112 18.313 60.100 1.00 33.21 205 THR D O 1
ATOM 14150 N N . LYS D 1 206 ? 50.755 19.697 61.828 1.00 33.44 206 LYS D N 1
ATOM 14151 C CA . LYS D 1 206 ? 52.175 19.923 62.084 1.00 33.83 206 LYS D CA 1
ATOM 14152 C C . LYS D 1 206 ? 52.967 20.572 60.945 1.00 33.31 206 LYS D C 1
ATOM 14153 O O . LYS D 1 206 ? 54.147 20.269 60.769 1.00 35.70 206 LYS D O 1
ATOM 14159 N N . TYR D 1 207 ? 52.345 21.452 60.170 1.00 32.10 207 TYR D N 1
ATOM 14160 C CA . TYR D 1 207 ? 53.069 22.112 59.089 1.00 31.58 207 TYR D CA 1
ATOM 14161 C C . TYR D 1 207 ? 53.474 23.527 59.485 1.00 32.45 207 TYR D C 1
ATOM 14162 O O . TYR D 1 207 ? 54.030 24.269 58.677 1.00 33.64 207 TYR D O 1
ATOM 14171 N N . CYS D 1 208 ? 53.201 23.891 60.736 1.00 32.86 208 CYS D N 1
ATOM 14172 C CA . CYS D 1 208 ? 53.545 25.215 61.250 1.00 31.76 208 CYS D CA 1
ATOM 14173 C C . CYS D 1 208 ? 53.610 25.146 62.776 1.00 31.77 208 CYS D C 1
ATOM 14174 O O . CYS D 1 208 ? 52.776 24.494 63.396 1.00 32.41 208 CYS D O 1
ATOM 14177 N N . ASP D 1 209 ? 54.596 25.818 63.373 1.00 32.09 209 ASP D N 1
ATOM 14178 C CA . ASP D 1 209 ? 54.791 25.805 64.829 1.00 31.56 209 ASP D CA 1
ATOM 14179 C C . ASP D 1 209 ? 53.838 26.649 65.679 1.00 31.00 209 ASP D C 1
ATOM 14180 O O . ASP D 1 209 ? 53.172 26.124 66.568 1.00 32.22 209 ASP D O 1
ATOM 14185 N N . ARG D 1 210 ? 53.785 27.955 65.428 1.00 29.20 210 ARG D N 1
ATOM 14186 C CA . ARG D 1 210 ? 52.937 28.833 66.232 1.00 27.45 210 ARG D CA 1
ATOM 14187 C C . ARG D 1 210 ? 51.985 29.677 65.412 1.00 27.80 210 ARG D C 1
ATOM 14188 O O . ARG D 1 210 ? 52.063 29.711 64.186 1.00 27.41 210 ARG D O 1
ATOM 14196 N N . LYS D 1 211 ? 51.090 30.369 66.111 1.00 27.66 211 LYS D N 1
ATOM 14197 C CA . LYS D 1 211 ? 50.131 31.256 65.471 1.00 29.76 211 LYS D CA 1
ATOM 14198 C C . LYS D 1 211 ? 49.859 32.442 66.391 1.00 30.25 211 LYS D C 1
ATOM 14199 O O . LYS D 1 211 ? 49.975 32.333 67.611 1.00 29.63 211 LYS D O 1
ATOM 14205 N N . THR D 1 212 ? 49.516 33.574 65.791 1.00 31.35 212 THR D N 1
ATOM 14206 C CA . THR D 1 212 ? 49.213 34.788 66.533 1.00 33.48 212 THR D CA 1
ATOM 14207 C C . THR D 1 212 ? 48.518 35.790 65.616 1.00 35.16 212 THR D C 1
ATOM 14208 O O . THR D 1 212 ? 48.693 35.761 64.393 1.00 35.49 212 THR D O 1
ATOM 14212 N N . ALA D 1 213 ? 47.734 36.679 66.216 1.00 35.00 213 ALA D N 1
ATOM 14213 C CA . ALA D 1 213 ? 46.994 37.682 65.468 1.00 35.00 213 ALA D CA 1
ATOM 14214 C C . ALA D 1 213 ? 47.631 39.062 65.542 1.00 35.82 213 ALA D C 1
ATOM 14215 O O . ALA D 1 213 ? 47.156 40.000 64.900 1.00 36.48 213 ALA D O 1
ATOM 14217 N N . SER D 1 214 ? 48.701 39.192 66.321 1.00 36.53 214 SER D N 1
ATOM 14218 C CA . SER D 1 214 ? 49.370 40.482 66.459 1.00 37.53 214 SER D CA 1
ATOM 14219 C C . SER D 1 214 ? 50.765 40.475 65.851 1.00 37.55 214 SER D C 1
ATOM 14220 O O . SER D 1 214 ? 51.558 39.565 66.098 1.00 36.31 214 SER D O 1
ATOM 14223 N N . ILE D 1 215 ? 51.055 41.503 65.061 1.00 37.93 215 ILE D N 1
ATOM 14224 C CA . ILE D 1 215 ? 52.348 41.638 64.401 1.00 40.29 215 ILE D CA 1
ATOM 14225 C C . ILE D 1 215 ? 53.469 41.807 65.427 1.00 40.16 215 ILE D C 1
ATOM 14226 O O . ILE D 1 215 ? 54.617 41.429 65.181 1.00 40.01 215 ILE D O 1
ATOM 14231 N N . GLU D 1 216 ? 53.123 42.373 66.576 1.00 40.14 216 GLU D N 1
ATOM 14232 C CA . GLU D 1 216 ? 54.084 42.604 67.647 1.00 40.72 216 GLU D CA 1
ATOM 14233 C C . GLU D 1 216 ? 54.660 41.271 68.134 1.00 38.99 216 GLU D C 1
ATOM 14234 O O . GLU D 1 216 ? 55.874 41.110 68.229 1.00 38.41 216 GLU D O 1
ATOM 14240 N N . GLU D 1 217 ? 53.781 40.320 68.439 1.00 37.68 217 GLU D N 1
ATOM 14241 C CA . GLU D 1 217 ? 54.202 39.002 68.907 1.00 37.82 217 GLU D CA 1
ATOM 14242 C C . GLU D 1 217 ? 54.992 38.260 67.831 1.00 37.13 217 GLU D C 1
ATOM 14243 O O . GLU D 1 217 ? 56.045 37.681 68.110 1.00 36.04 217 GLU D O 1
ATOM 14249 N N . ALA D 1 218 ? 54.471 38.270 66.606 1.00 36.22 218 ALA D N 1
ATOM 14250 C CA . ALA D 1 218 ? 55.122 37.598 65.490 1.00 35.07 218 ALA D CA 1
ATOM 14251 C C . ALA D 1 218 ? 56.554 38.107 65.349 1.00 34.87 218 ALA D C 1
ATOM 14252 O O . ALA D 1 218 ? 57.500 37.317 65.311 1.00 35.19 218 ALA D O 1
ATOM 14254 N N . LEU D 1 219 ? 56.713 39.425 65.282 1.00 34.91 219 LEU D N 1
ATOM 14255 C CA . LEU D 1 219 ? 58.041 40.018 65.150 1.00 35.40 219 LEU D CA 1
ATOM 14256 C C . LEU D 1 219 ? 58.938 39.729 66.349 1.00 35.09 219 LEU D C 1
ATOM 14257 O O . LEU D 1 219 ? 60.147 39.542 66.188 1.00 35.84 219 LEU D O 1
ATOM 14262 N N . ALA D 1 220 ? 58.357 39.693 67.545 1.00 33.19 220 ALA D N 1
ATOM 14263 C CA . ALA D 1 220 ? 59.134 39.413 68.748 1.00 32.10 220 ALA D CA 1
ATOM 14264 C C . ALA D 1 220 ? 59.641 37.972 68.742 1.00 33.06 220 ALA D C 1
ATOM 14265 O O . ALA D 1 220 ? 60.821 37.732 68.994 1.00 34.88 220 ALA D O 1
ATOM 14267 N N . TRP D 1 221 ? 58.759 37.013 68.453 1.00 32.82 221 TRP D N 1
ATOM 14268 C CA . TRP D 1 221 ? 59.160 35.604 68.418 1.00 31.84 221 TRP D CA 1
ATOM 14269 C C . TRP D 1 221 ? 60.174 35.332 67.303 1.00 31.22 221 TRP D C 1
ATOM 14270 O O . TRP D 1 221 ? 61.153 34.609 67.501 1.00 30.58 221 TRP D O 1
ATOM 14281 N N . ALA D 1 222 ? 59.920 35.905 66.130 1.00 30.72 222 ALA D N 1
ATOM 14282 C CA . ALA D 1 222 ? 60.785 35.719 64.970 1.00 30.85 222 ALA D CA 1
ATOM 14283 C C . ALA D 1 222 ? 62.185 36.261 65.215 1.00 32.16 222 ALA D C 1
ATOM 14284 O O . ALA D 1 222 ? 63.177 35.625 64.855 1.00 31.14 222 ALA D O 1
ATOM 14286 N N . GLU D 1 223 ? 62.252 37.442 65.824 1.00 33.16 223 GLU D N 1
ATOM 14287 C CA . GLU D 1 223 ? 63.522 38.093 66.133 1.00 34.67 223 GLU D CA 1
ATOM 14288 C C . GLU D 1 223 ? 64.365 37.242 67.075 1.00 34.12 223 GLU D C 1
ATOM 14289 O O . GLU D 1 223 ? 65.554 37.016 66.836 1.00 34.41 223 GLU D O 1
ATOM 14295 N N . GLU D 1 224 ? 63.742 36.787 68.154 1.00 32.78 224 GLU D N 1
ATOM 14296 C CA . GLU D 1 224 ? 64.425 35.967 69.139 1.00 33.22 224 GLU D CA 1
ATOM 14297 C C . GLU D 1 224 ? 64.974 34.701 68.485 1.00 32.07 224 GLU D C 1
ATOM 14298 O O . GLU D 1 224 ? 66.125 34.335 68.694 1.00 32.34 224 GLU D O 1
ATOM 14304 N N . ALA D 1 225 ? 64.158 34.052 67.659 1.00 30.87 225 ALA D N 1
ATOM 14305 C CA . ALA D 1 225 ? 64.584 32.814 67.001 1.00 29.35 225 ALA D CA 1
ATOM 14306 C C . ALA D 1 225 ? 65.748 33.033 66.025 1.00 29.03 225 ALA D C 1
ATOM 14307 O O . ALA D 1 225 ? 66.691 32.242 65.972 1.00 27.75 225 ALA D O 1
ATOM 14309 N N . LYS D 1 226 ? 65.664 34.102 65.241 1.00 29.75 226 LYS D N 1
ATOM 14310 C CA . LYS D 1 226 ? 66.695 34.406 64.261 1.00 30.34 226 LYS D CA 1
ATOM 14311 C C . LYS D 1 226 ? 68.002 34.696 64.966 1.00 31.30 226 LYS D C 1
ATOM 14312 O O . LYS D 1 226 ? 69.054 34.215 64.548 1.00 32.37 226 LYS D O 1
ATOM 14318 N N . LEU D 1 227 ? 67.925 35.482 66.035 1.00 31.68 227 LEU D N 1
ATOM 14319 C CA . LEU D 1 227 ? 69.101 35.832 66.810 1.00 32.94 227 LEU D CA 1
ATOM 14320 C C . LEU D 1 227 ? 69.807 34.586 67.338 1.00 31.94 227 LEU D C 1
ATOM 14321 O O . LEU D 1 227 ? 71.035 34.475 67.268 1.00 30.60 227 LEU D O 1
ATOM 14326 N N . ALA D 1 228 ? 69.030 33.639 67.853 1.00 31.44 228 ALA D N 1
ATOM 14327 C CA . ALA D 1 228 ? 69.593 32.404 68.393 1.00 30.38 228 ALA D CA 1
ATOM 14328 C C . ALA D 1 228 ? 69.898 31.394 67.300 1.00 30.59 228 ALA D C 1
ATOM 14329 O O . ALA D 1 228 ? 70.377 30.290 67.575 1.00 31.05 228 ALA D O 1
ATOM 14331 N N . GLY D 1 229 ? 69.619 31.765 66.058 1.00 30.79 229 GLY D N 1
ATOM 14332 C CA . GLY D 1 229 ? 69.884 30.852 64.964 1.00 31.24 229 GLY D CA 1
ATOM 14333 C C . GLY D 1 229 ? 69.097 29.558 65.073 1.00 31.73 229 GLY D C 1
ATOM 14334 O O . GLY D 1 229 ? 69.597 28.488 64.730 1.00 33.26 229 GLY D O 1
ATOM 14335 N N . LYS D 1 230 ? 67.866 29.645 65.561 1.00 31.63 230 LYS D N 1
ATOM 14336 C CA . LYS D 1 230 ? 67.014 28.466 65.679 1.00 32.48 230 LYS D CA 1
ATOM 14337 C C . LYS D 1 230 ? 65.797 28.620 64.754 1.00 30.79 230 LYS D C 1
ATOM 14338 O O . LYS D 1 230 ? 65.290 29.721 64.564 1.00 29.70 230 LYS D O 1
ATOM 14344 N N . PRO D 1 231 ? 65.323 27.513 64.163 1.00 29.95 231 PRO D N 1
ATOM 14345 C CA . PRO D 1 231 ? 64.168 27.541 63.260 1.00 28.71 231 PRO D CA 1
ATOM 14346 C C . PRO D 1 231 ? 62.859 27.739 64.014 1.00 28.50 231 PRO D C 1
ATOM 14347 O O . PRO D 1 231 ? 62.711 27.278 65.144 1.00 26.66 231 PRO D O 1
ATOM 14351 N N . LEU D 1 232 ? 61.912 28.417 63.376 1.00 28.84 232 LEU D N 1
ATOM 14352 C CA . LEU D 1 232 ? 60.612 28.667 63.985 1.00 29.80 232 LEU D CA 1
ATOM 14353 C C . LEU D 1 232 ? 59.651 29.136 62.907 1.00 29.68 232 LEU D C 1
ATOM 14354 O O . LEU D 1 232 ? 59.970 30.048 62.146 1.00 30.46 232 LEU D O 1
ATOM 14359 N N . SER D 1 233 ? 58.480 28.514 62.839 1.00 27.11 233 SER D N 1
ATOM 14360 C CA . SER D 1 233 ? 57.481 28.908 61.858 1.00 26.85 233 SER D CA 1
ATOM 14361 C C . SER D 1 233 ? 56.336 29.602 62.595 1.00 27.87 233 SER D C 1
ATOM 14362 O O . SER D 1 233 ? 55.840 29.099 63.607 1.00 29.27 233 SER D O 1
ATOM 14365 N N . ILE D 1 234 ? 55.924 30.757 62.079 1.00 29.47 234 ILE D N 1
ATOM 14366 C CA . ILE D 1 234 ? 54.868 31.562 62.692 1.00 28.65 234 ILE D CA 1
ATOM 14367 C C . ILE D 1 234 ? 53.759 31.981 61.730 1.00 29.20 234 ILE D C 1
ATOM 14368 O O . ILE D 1 234 ? 54.011 32.719 60.778 1.00 29.12 234 ILE D O 1
ATOM 14373 N N . ALA D 1 235 ? 52.533 31.535 61.996 1.00 28.01 235 ALA D N 1
ATOM 14374 C CA . ALA D 1 235 ? 51.400 31.912 61.167 1.00 27.26 235 ALA D CA 1
ATOM 14375 C C . ALA D 1 235 ? 50.834 33.205 61.743 1.00 27.54 235 ALA D C 1
ATOM 14376 O O . ALA D 1 235 ? 50.561 33.292 62.939 1.00 29.30 235 ALA D O 1
ATOM 14378 N N . LEU D 1 236 ? 50.665 34.212 60.895 1.00 26.88 236 LEU D N 1
ATOM 14379 C CA . LEU D 1 236 ? 50.132 35.493 61.336 1.00 26.18 236 LEU D CA 1
ATOM 14380 C C . LEU D 1 236 ? 48.789 35.780 60.689 1.00 27.47 236 LEU D C 1
ATOM 14381 O O . LEU D 1 236 ? 48.688 35.904 59.468 1.00 27.70 236 LEU D O 1
ATOM 14386 N N . LEU D 1 237 ? 47.754 35.884 61.518 1.00 28.64 237 LEU D N 1
ATOM 14387 C CA . LEU D 1 237 ? 46.410 36.159 61.036 1.00 28.17 237 LEU D CA 1
ATOM 14388 C C . LEU D 1 237 ? 46.338 37.595 60.524 1.00 28.67 237 LEU D C 1
ATOM 14389 O O . LEU D 1 237 ? 46.641 38.541 61.259 1.00 25.53 237 LEU D O 1
ATOM 14394 N N . GLY D 1 238 ? 45.938 37.746 59.262 1.00 28.49 238 GLY D N 1
ATOM 14395 C CA . GLY D 1 238 ? 45.825 39.064 58.661 1.00 29.64 238 GLY D CA 1
ATOM 14396 C C . GLY D 1 238 ? 45.834 38.993 57.147 1.00 30.15 238 GLY D C 1
ATOM 14397 O O . GLY D 1 238 ? 46.090 37.934 56.579 1.00 30.56 238 GLY D O 1
ATOM 14398 N N . ASN D 1 239 ? 45.548 40.116 56.491 1.00 30.87 239 ASN D N 1
ATOM 14399 C CA . ASN D 1 239 ? 45.533 40.173 55.033 1.00 30.96 239 ASN D CA 1
ATOM 14400 C C . ASN D 1 239 ? 46.907 40.628 54.552 1.00 30.22 239 ASN D C 1
ATOM 14401 O O . ASN D 1 239 ? 47.346 41.731 54.860 1.00 30.86 239 ASN D O 1
ATOM 14406 N N . ALA D 1 240 ? 47.580 39.773 53.794 1.00 29.95 240 ALA D N 1
ATOM 14407 C CA . ALA D 1 240 ? 48.919 40.075 53.294 1.00 31.64 240 ALA D CA 1
ATOM 14408 C C . ALA D 1 240 ? 49.063 41.446 52.636 1.00 31.23 240 ALA D C 1
ATOM 14409 O O . ALA D 1 240 ? 50.059 42.130 52.846 1.00 31.24 240 ALA D O 1
ATOM 14411 N N . ALA D 1 241 ? 48.074 41.845 51.843 1.00 31.78 241 ALA D N 1
ATOM 14412 C CA . ALA D 1 241 ? 48.121 43.130 51.150 1.00 32.93 241 ALA D CA 1
ATOM 14413 C C . ALA D 1 241 ? 48.400 44.277 52.109 1.00 34.18 241 ALA D C 1
ATOM 14414 O O . ALA D 1 241 ? 49.044 45.262 51.747 1.00 34.67 241 ALA D O 1
ATOM 14416 N N . GLU D 1 242 ? 47.914 44.134 53.336 1.00 36.10 242 GLU D N 1
ATOM 14417 C CA . GLU D 1 242 ? 48.077 45.155 54.362 1.00 37.47 242 GLU D CA 1
ATOM 14418 C C . GLU D 1 242 ? 49.280 44.907 55.272 1.00 35.91 242 GLU D C 1
ATOM 14419 O O . GLU D 1 242 ? 50.102 45.799 55.481 1.00 34.97 242 GLU D O 1
ATOM 14425 N N . VAL D 1 243 ? 49.380 43.689 55.801 1.00 34.32 243 VAL D N 1
ATOM 14426 C CA . VAL D 1 243 ? 50.463 43.322 56.711 1.00 31.42 243 VAL D CA 1
ATOM 14427 C C . VAL D 1 243 ? 51.876 43.477 56.148 1.00 31.04 243 VAL D C 1
ATOM 14428 O O . VAL D 1 243 ? 52.775 43.934 56.851 1.00 30.94 243 VAL D O 1
ATOM 14432 N N . HIS D 1 244 ? 52.077 43.107 54.889 1.00 29.69 244 HIS D N 1
ATOM 14433 C CA . HIS D 1 244 ? 53.399 43.222 54.286 1.00 30.82 244 HIS D CA 1
ATOM 14434 C C . HIS D 1 244 ? 53.871 44.667 54.192 1.00 30.73 244 HIS D C 1
ATOM 14435 O O . HIS D 1 244 ? 55.063 44.943 54.307 1.00 30.70 244 HIS D O 1
ATOM 14442 N N . HIS D 1 245 ? 52.940 45.588 53.982 1.00 30.31 245 HIS D N 1
ATOM 14443 C CA . HIS D 1 245 ? 53.296 46.996 53.905 1.00 31.89 245 HIS D CA 1
ATOM 14444 C C . HIS D 1 245 ? 53.592 47.528 55.298 1.00 32.34 245 HIS D C 1
ATOM 14445 O O . HIS D 1 245 ? 54.439 48.405 55.470 1.00 32.01 245 HIS D O 1
ATOM 14452 N N . THR D 1 246 ? 52.888 46.988 56.289 1.00 33.19 246 THR D N 1
ATOM 14453 C CA . THR D 1 246 ? 53.089 47.391 57.673 1.00 34.46 246 THR D CA 1
ATOM 14454 C C . THR D 1 246 ? 54.484 46.948 58.120 1.00 34.55 246 THR D C 1
ATOM 14455 O O . THR D 1 246 ? 55.174 47.675 58.833 1.00 33.75 246 THR D O 1
ATOM 14459 N N . LEU D 1 247 ? 54.894 45.752 57.701 1.00 34.65 247 LEU D N 1
ATOM 14460 C CA . LEU D 1 247 ? 56.219 45.247 58.051 1.00 35.37 247 LEU D CA 1
ATOM 14461 C C . LEU D 1 247 ? 57.232 46.054 57.257 1.00 36.41 247 LEU D C 1
ATOM 14462 O O . LEU D 1 247 ? 58.316 46.383 57.739 1.00 35.86 247 LEU D O 1
ATOM 14467 N N . LEU D 1 248 ? 56.853 46.372 56.027 1.00 37.76 248 LEU D N 1
ATOM 14468 C CA . LEU D 1 248 ? 57.695 47.138 55.128 1.00 39.89 248 LEU D CA 1
ATOM 14469 C C . LEU D 1 248 ? 58.018 48.504 55.742 1.00 39.85 248 LEU D C 1
ATOM 14470 O O . LEU D 1 248 ? 59.182 48.859 55.903 1.00 38.63 248 LEU D O 1
ATOM 14475 N N . ASN D 1 249 ? 56.984 49.249 56.117 1.00 41.48 249 ASN D N 1
ATOM 14476 C CA . ASN D 1 249 ? 57.178 50.576 56.691 1.00 42.63 249 ASN D CA 1
ATOM 14477 C C . ASN D 1 249 ? 57.670 50.604 58.135 1.00 43.48 249 ASN D C 1
ATOM 14478 O O . ASN D 1 249 ? 58.135 51.644 58.606 1.00 44.01 249 ASN D O 1
ATOM 14483 N N . ARG D 1 250 ? 57.572 49.484 58.844 1.00 43.78 250 ARG D N 1
ATOM 14484 C CA . ARG D 1 250 ? 58.042 49.459 60.226 1.00 45.07 250 ARG D CA 1
ATOM 14485 C C . ARG D 1 250 ? 59.558 49.280 60.247 1.00 43.98 250 ARG D C 1
ATOM 14486 O O . ARG D 1 250 ? 60.190 49.326 61.303 1.00 43.12 250 ARG D O 1
ATOM 14494 N N . GLY D 1 251 ? 60.137 49.080 59.068 1.00 42.98 251 GLY D N 1
ATOM 14495 C CA . GLY D 1 251 ? 61.574 48.909 58.971 1.00 41.26 251 GLY D CA 1
ATOM 14496 C C . GLY D 1 251 ? 62.048 47.516 59.326 1.00 40.66 251 GLY D C 1
ATOM 14497 O O . GLY D 1 251 ? 63.242 47.285 59.507 1.00 40.79 251 GLY D O 1
ATOM 14498 N N . VAL D 1 252 ? 61.119 46.578 59.435 1.00 39.15 252 VAL D N 1
ATOM 14499 C CA . VAL D 1 252 ? 61.486 45.212 59.757 1.00 38.14 252 VAL D CA 1
ATOM 14500 C C . VAL D 1 252 ? 62.448 44.676 58.706 1.00 37.86 252 VAL D C 1
ATOM 14501 O O . VAL D 1 252 ? 62.246 44.875 57.512 1.00 36.99 252 VAL D O 1
ATOM 14505 N N . LYS D 1 253 ? 63.491 43.994 59.162 1.00 37.95 253 LYS D N 1
ATOM 14506 C CA . LYS D 1 253 ? 64.497 43.409 58.284 1.00 39.44 253 LYS D CA 1
ATOM 14507 C C . LYS D 1 253 ? 64.101 41.994 57.868 1.00 38.99 253 LYS D C 1
ATOM 14508 O O . LYS D 1 253 ? 64.076 41.081 58.693 1.00 40.39 253 LYS D O 1
ATOM 14514 N N . ILE D 1 254 ? 63.797 41.818 56.586 1.00 37.78 254 ILE D N 1
ATOM 14515 C CA . ILE D 1 254 ? 63.407 40.517 56.061 1.00 35.42 254 ILE D CA 1
ATOM 14516 C C . ILE D 1 254 ? 64.409 40.031 55.022 1.00 33.44 254 ILE D C 1
ATOM 14517 O O . ILE D 1 254 ? 64.767 40.758 54.100 1.00 32.12 254 ILE D O 1
ATOM 14522 N N . ASP D 1 255 ? 64.855 38.790 55.188 1.00 30.89 255 ASP D N 1
ATOM 14523 C CA . ASP D 1 255 ? 65.848 38.186 54.308 1.00 29.83 255 ASP D CA 1
ATOM 14524 C C . ASP D 1 255 ? 65.304 37.618 53.004 1.00 29.78 255 ASP D C 1
ATOM 14525 O O . ASP D 1 255 ? 65.931 37.751 51.952 1.00 28.36 255 ASP D O 1
ATOM 14530 N N . ILE D 1 256 ? 64.140 36.983 53.076 1.00 28.72 256 ILE D N 1
ATOM 14531 C CA . ILE D 1 256 ? 63.542 36.375 51.898 1.00 27.59 256 ILE D CA 1
ATOM 14532 C C . ILE D 1 256 ? 62.051 36.640 51.824 1.00 26.82 256 ILE D C 1
ATOM 14533 O O . ILE D 1 256 ? 61.361 36.649 52.844 1.00 28.17 256 ILE D O 1
ATOM 14538 N N . VAL D 1 257 ? 61.556 36.856 50.612 1.00 26.78 257 VAL D N 1
ATOM 14539 C CA . VAL D 1 257 ? 60.137 37.103 50.413 1.00 27.03 257 VAL D CA 1
ATOM 14540 C C . VAL D 1 257 ? 59.596 36.330 49.210 1.00 27.42 257 VAL D C 1
ATOM 14541 O O . VAL D 1 257 ? 60.246 36.236 48.165 1.00 27.43 257 VAL D O 1
ATOM 14545 N N . THR D 1 258 ? 58.403 35.772 49.376 1.00 26.99 258 THR D N 1
ATOM 14546 C CA . THR D 1 258 ? 57.738 35.040 48.313 1.00 27.40 258 THR D CA 1
ATOM 14547 C C . THR D 1 258 ? 56.254 35.028 48.672 1.00 26.86 258 THR D C 1
ATOM 14548 O O . THR D 1 258 ? 55.855 35.625 49.666 1.00 27.75 258 THR D O 1
ATOM 14552 N N . ASP D 1 259 ? 55.432 34.372 47.866 1.00 25.35 259 ASP D N 1
ATOM 14553 C CA . ASP D 1 259 ? 54.012 34.324 48.173 1.00 26.11 259 ASP D CA 1
ATOM 14554 C C . ASP D 1 259 ? 53.335 33.094 47.613 1.00 24.85 259 ASP D C 1
ATOM 14555 O O . ASP D 1 259 ? 53.727 32.582 46.565 1.00 22.73 259 ASP D O 1
ATOM 14560 N N . GLN D 1 260 ? 52.327 32.606 48.326 1.00 25.67 260 GLN D N 1
ATOM 14561 C CA . GLN D 1 260 ? 51.590 31.460 47.830 1.00 25.74 260 GLN D CA 1
ATOM 14562 C C . GLN D 1 260 ? 50.107 31.525 48.128 1.00 25.50 260 GLN D C 1
ATOM 14563 O O . GLN D 1 260 ? 49.505 30.539 48.553 1.00 25.73 260 GLN D O 1
ATOM 14569 N N . THR D 1 261 ? 49.527 32.703 47.921 1.00 24.83 261 THR D N 1
ATOM 14570 C CA . THR D 1 261 ? 48.090 32.873 48.081 1.00 23.95 261 THR D CA 1
ATOM 14571 C C . THR D 1 261 ? 47.578 32.307 46.750 1.00 24.24 261 THR D C 1
ATOM 14572 O O . THR D 1 261 ? 48.379 31.990 45.874 1.00 23.38 261 THR D O 1
ATOM 14576 N N . SER D 1 262 ? 46.269 32.162 46.582 1.00 25.05 262 SER D N 1
ATOM 14577 C CA . SER D 1 262 ? 45.761 31.642 45.316 1.00 24.27 262 SER D CA 1
ATOM 14578 C C . SER D 1 262 ? 45.463 32.774 44.341 1.00 25.56 262 SER D C 1
ATOM 14579 O O . SER D 1 262 ? 44.324 32.958 43.892 1.00 24.26 262 SER D O 1
ATOM 14582 N N . ALA D 1 263 ? 46.509 33.529 44.021 1.00 24.52 263 ALA D N 1
ATOM 14583 C CA . ALA D 1 263 ? 46.410 34.660 43.110 1.00 25.28 263 ALA D CA 1
ATOM 14584 C C . ALA D 1 263 ? 45.985 34.239 41.697 1.00 25.65 263 ALA D C 1
ATOM 14585 O O . ALA D 1 263 ? 45.621 35.083 40.878 1.00 24.24 263 ALA D O 1
ATOM 14587 N N . HIS D 1 264 ? 46.034 32.936 41.422 1.00 24.59 264 HIS D N 1
ATOM 14588 C CA . HIS D 1 264 ? 45.663 32.391 40.118 1.00 23.79 264 HIS D CA 1
ATOM 14589 C C . HIS D 1 264 ? 44.159 32.488 39.835 1.00 24.52 264 HIS D C 1
ATOM 14590 O O . HIS D 1 264 ? 43.716 32.272 38.702 1.00 23.19 264 HIS D O 1
ATOM 14597 N N . ASP D 1 265 ? 43.384 32.788 40.872 1.00 23.21 265 ASP D N 1
ATOM 14598 C CA . ASP D 1 265 ? 41.931 32.884 40.761 1.00 25.11 265 ASP D CA 1
ATOM 14599 C C . ASP D 1 265 ? 41.464 34.113 41.549 1.00 26.84 265 ASP D C 1
ATOM 14600 O O . ASP D 1 265 ? 41.168 34.020 42.747 1.00 27.38 265 ASP D O 1
ATOM 14605 N N . PRO D 1 266 ? 41.395 35.283 40.881 1.00 26.87 266 PRO D N 1
ATOM 14606 C CA . PRO D 1 266 ? 40.984 36.566 41.465 1.00 27.67 266 PRO D CA 1
ATOM 14607 C C . PRO D 1 266 ? 39.619 36.610 42.131 1.00 29.16 266 PRO D C 1
ATOM 14608 O O . PRO D 1 266 ? 39.371 37.477 42.969 1.00 30.97 266 PRO D O 1
ATOM 14612 N N . LEU D 1 267 ? 38.730 35.696 41.760 1.00 28.51 267 LEU D N 1
ATOM 14613 C CA . LEU D 1 267 ? 37.395 35.686 42.350 1.00 28.28 267 LEU D CA 1
ATOM 14614 C C . LEU D 1 267 ? 37.345 34.924 43.674 1.00 27.27 267 LEU D C 1
ATOM 14615 O O . LEU D 1 267 ? 36.675 35.348 44.616 1.00 25.40 267 LEU D O 1
ATOM 14620 N N . ILE D 1 268 ? 38.063 33.804 43.737 1.00 27.72 268 ILE D N 1
ATOM 14621 C CA . ILE D 1 268 ? 38.082 32.952 44.923 1.00 28.12 268 ILE D CA 1
ATOM 14622 C C . ILE D 1 268 ? 39.361 32.976 45.763 1.00 29.32 268 ILE D C 1
ATOM 14623 O O . ILE D 1 268 ? 39.310 33.073 46.988 1.00 29.11 268 ILE D O 1
ATOM 14628 N N . GLY D 1 269 ? 40.502 32.878 45.093 1.00 28.52 269 GLY D N 1
ATOM 14629 C CA . GLY D 1 269 ? 41.773 32.787 45.790 1.00 28.99 269 GLY D CA 1
ATOM 14630 C C . GLY D 1 269 ? 42.480 33.949 46.453 1.00 28.92 269 GLY D C 1
ATOM 14631 O O . GLY D 1 269 ? 43.600 33.764 46.917 1.00 30.76 269 GLY D O 1
ATOM 14632 N N . TYR D 1 270 ? 41.877 35.131 46.503 1.00 28.13 270 TYR D N 1
ATOM 14633 C CA . TYR D 1 270 ? 42.536 36.261 47.147 1.00 27.75 270 TYR D CA 1
ATOM 14634 C C . TYR D 1 270 ? 41.508 37.199 47.751 1.00 29.01 270 TYR D C 1
ATOM 14635 O O . TYR D 1 270 ? 40.638 37.708 47.050 1.00 30.08 270 TYR D O 1
ATOM 14644 N N . VAL D 1 271 ? 41.610 37.432 49.053 1.00 30.08 271 VAL D N 1
ATOM 14645 C CA . VAL D 1 271 ? 40.669 38.309 49.727 1.00 30.55 271 VAL D CA 1
ATOM 14646 C C . VAL D 1 271 ? 41.115 39.761 49.644 1.00 31.14 271 VAL D C 1
ATOM 14647 O O . VAL D 1 271 ? 42.208 40.120 50.077 1.00 31.16 271 VAL D O 1
ATOM 14651 N N . PRO D 1 272 ? 40.262 40.621 49.077 1.00 32.02 272 PRO D N 1
ATOM 14652 C CA . PRO D 1 272 ? 40.570 42.045 48.932 1.00 32.82 272 PRO D CA 1
ATOM 14653 C C . PRO D 1 272 ? 40.783 42.687 50.288 1.00 32.52 272 PRO D C 1
ATOM 14654 O O . PRO D 1 272 ? 40.085 42.367 51.243 1.00 31.38 272 PRO D O 1
ATOM 14658 N N . GLU D 1 273 ? 41.751 43.591 50.366 1.00 34.53 273 GLU D N 1
ATOM 14659 C CA . GLU D 1 273 ? 42.038 44.282 51.613 1.00 36.57 273 GLU D CA 1
ATOM 14660 C C . GLU D 1 273 ? 40.822 45.063 52.107 1.00 37.26 273 GLU D C 1
ATOM 14661 O O . GLU D 1 273 ? 40.087 45.663 51.320 1.00 36.64 273 GLU D O 1
ATOM 14667 N N . GLY D 1 274 ? 40.614 45.040 53.419 1.00 38.43 274 GLY D N 1
ATOM 14668 C CA . GLY D 1 274 ? 39.503 45.760 54.010 1.00 39.42 274 GLY D CA 1
ATOM 14669 C C . GLY D 1 274 ? 38.231 44.947 54.142 1.00 40.41 274 GLY D C 1
ATOM 14670 O O . GLY D 1 274 ? 37.183 45.488 54.492 1.00 41.68 274 GLY D O 1
ATOM 14671 N N . TYR D 1 275 ? 38.309 43.650 53.868 1.00 38.80 275 TYR D N 1
ATOM 14672 C CA . TYR D 1 275 ? 37.131 42.808 53.967 1.00 38.90 275 TYR D CA 1
ATOM 14673 C C . TYR D 1 275 ? 37.347 41.581 54.828 1.00 39.66 275 TYR D C 1
ATOM 14674 O O . TYR D 1 275 ? 38.315 40.845 54.641 1.00 41.09 275 TYR D O 1
ATOM 14683 N N . SER D 1 276 ? 36.441 41.367 55.777 1.00 38.84 276 SER D N 1
ATOM 14684 C CA . SER D 1 276 ? 36.506 40.198 56.639 1.00 37.42 276 SER D CA 1
ATOM 14685 C C . SER D 1 276 ? 36.056 39.048 55.752 1.00 37.02 276 SER D C 1
ATOM 14686 O O . SER D 1 276 ? 35.495 39.274 54.677 1.00 36.83 276 SER D O 1
ATOM 14689 N N . LEU D 1 277 ? 36.294 37.820 56.192 1.00 36.17 277 LEU D N 1
ATOM 14690 C CA . LEU D 1 277 ? 35.880 36.671 55.408 1.00 37.16 277 LEU D CA 1
ATOM 14691 C C . LEU D 1 277 ? 34.388 36.764 55.080 1.00 38.19 277 LEU D C 1
ATOM 14692 O O . LEU D 1 277 ? 33.980 36.536 53.939 1.00 38.06 277 LEU D O 1
ATOM 14697 N N . ASP D 1 278 ? 33.574 37.114 56.073 1.00 38.85 278 ASP D N 1
ATOM 14698 C CA . ASP D 1 278 ? 32.136 37.231 55.846 1.00 39.20 278 ASP D CA 1
ATOM 14699 C C . ASP D 1 278 ? 31.816 38.347 54.864 1.00 38.06 278 ASP D C 1
ATOM 14700 O O . ASP D 1 278 ? 30.995 38.169 53.964 1.00 37.67 278 ASP D O 1
ATOM 14705 N N . GLU D 1 279 ? 32.462 39.495 55.036 1.00 37.43 279 GLU D N 1
ATOM 14706 C CA . GLU D 1 279 ? 32.228 40.627 54.147 1.00 37.39 279 GLU D CA 1
ATOM 14707 C C . GLU D 1 279 ? 32.640 40.284 52.717 1.00 37.16 279 GLU D C 1
ATOM 14708 O O . GLU D 1 279 ? 31.977 40.680 51.751 1.00 37.90 279 GLU D O 1
ATOM 14714 N N . ALA D 1 280 ? 33.730 39.535 52.594 1.00 35.33 280 ALA D N 1
ATOM 14715 C CA . ALA D 1 280 ? 34.243 39.129 51.294 1.00 34.21 280 ALA D CA 1
ATOM 14716 C C . ALA D 1 280 ? 33.287 38.179 50.595 1.00 33.63 280 ALA D C 1
ATOM 14717 O O . ALA D 1 280 ? 33.067 38.299 49.396 1.00 33.38 280 ALA D O 1
ATOM 14719 N N . ASP D 1 281 ? 32.721 37.233 51.343 1.00 34.95 281 ASP D N 1
ATOM 14720 C CA . ASP D 1 281 ? 31.786 36.275 50.762 1.00 36.12 281 ASP D CA 1
ATOM 14721 C C . ASP D 1 281 ? 30.595 37.016 50.178 1.00 36.42 281 ASP D C 1
ATOM 14722 O O . ASP D 1 281 ? 30.051 36.618 49.146 1.00 34.69 281 ASP D O 1
ATOM 14727 N N . ARG D 1 282 ? 30.187 38.090 50.852 1.00 36.12 282 ARG D N 1
ATOM 14728 C CA . ARG D 1 282 ? 29.059 38.889 50.390 1.00 37.16 282 ARG D CA 1
ATOM 14729 C C . ARG D 1 282 ? 29.438 39.613 49.114 1.00 37.41 282 ARG D C 1
ATOM 14730 O O . ARG D 1 282 ? 28.692 39.596 48.132 1.00 37.43 282 ARG D O 1
ATOM 14738 N N . LEU D 1 283 ? 30.610 40.244 49.140 1.00 36.19 283 LEU D N 1
ATOM 14739 C CA . LEU D 1 283 ? 31.129 40.988 47.999 1.00 35.46 283 LEU D CA 1
ATOM 14740 C C . LEU D 1 283 ? 31.263 40.076 46.774 1.00 34.24 283 LEU D C 1
ATOM 14741 O O . LEU D 1 283 ? 30.932 40.460 45.652 1.00 33.44 283 LEU D O 1
ATOM 14746 N N . ARG D 1 284 ? 31.751 38.863 47.006 1.00 34.12 284 ARG D N 1
ATOM 14747 C CA . ARG D 1 284 ? 31.947 37.881 45.947 1.00 33.91 284 ARG D CA 1
ATOM 14748 C C . ARG D 1 284 ? 30.618 37.417 45.323 1.00 34.86 284 ARG D C 1
ATOM 14749 O O . ARG D 1 284 ? 30.487 37.365 44.095 1.00 34.40 284 ARG D O 1
ATOM 14757 N N . GLN D 1 285 ? 29.635 37.090 46.160 1.00 35.71 285 GLN D N 1
ATOM 14758 C CA . GLN D 1 285 ? 28.339 36.633 45.660 1.00 37.83 285 GLN D CA 1
ATOM 14759 C C . GLN D 1 285 ? 27.475 37.728 45.042 1.00 36.19 285 GLN D C 1
ATOM 14760 O O . GLN D 1 285 ? 26.845 37.507 44.008 1.00 36.81 285 GLN D O 1
ATOM 14766 N N . ASP D 1 286 ? 27.445 38.902 45.668 1.00 34.78 286 ASP D N 1
ATOM 14767 C CA . ASP D 1 286 ? 26.619 40.008 45.181 1.00 33.71 286 ASP D CA 1
ATOM 14768 C C . ASP D 1 286 ? 27.177 40.773 43.990 1.00 33.51 286 ASP D C 1
ATOM 14769 O O . ASP D 1 286 ? 26.436 41.107 43.063 1.00 31.56 286 ASP D O 1
ATOM 14774 N N . THR D 1 287 ? 28.476 41.054 44.019 1.00 32.48 287 THR D N 1
ATOM 14775 C CA . THR D 1 287 ? 29.127 41.804 42.950 1.00 33.56 287 THR D CA 1
ATOM 14776 C C . THR D 1 287 ? 30.465 41.176 42.582 1.00 34.92 287 THR D C 1
ATOM 14777 O O . THR D 1 287 ? 31.520 41.762 42.820 1.00 35.87 287 THR D O 1
ATOM 14781 N N . PRO D 1 288 ? 30.437 39.980 41.980 1.00 35.69 288 PRO D N 1
ATOM 14782 C CA . PRO D 1 288 ? 31.664 39.278 41.586 1.00 36.12 288 PRO D CA 1
ATOM 14783 C C . PRO D 1 288 ? 32.645 40.100 40.749 1.00 37.65 288 PRO D C 1
ATOM 14784 O O . PRO D 1 288 ? 33.857 39.984 40.916 1.00 39.48 288 PRO D O 1
ATOM 14788 N N . GLU D 1 289 ? 32.126 40.936 39.857 1.00 38.32 289 GLU D N 1
ATOM 14789 C CA . GLU D 1 289 ? 32.984 41.758 39.011 1.00 38.53 289 GLU D CA 1
ATOM 14790 C C . GLU D 1 289 ? 33.719 42.826 39.807 1.00 37.20 289 GLU D C 1
ATOM 14791 O O . GLU D 1 289 ? 34.887 43.113 39.546 1.00 37.31 289 GLU D O 1
ATOM 14797 N N . LEU D 1 290 ? 33.028 43.412 40.778 1.00 36.94 290 LEU D N 1
ATOM 14798 C CA . LEU D 1 290 ? 33.614 44.433 41.639 1.00 35.70 290 LEU D CA 1
ATOM 14799 C C . LEU D 1 290 ? 34.663 43.728 42.514 1.00 34.44 290 LEU D C 1
ATOM 14800 O O . LEU D 1 290 ? 35.767 44.231 42.718 1.00 32.95 290 LEU D O 1
ATOM 14805 N N . TYR D 1 291 ? 34.302 42.552 43.022 1.00 33.58 291 TYR D N 1
ATOM 14806 C CA . TYR D 1 291 ? 35.199 41.769 43.867 1.00 32.17 291 TYR D CA 1
ATOM 14807 C C . TYR D 1 291 ? 36.524 41.569 43.151 1.00 31.55 291 TYR D C 1
ATOM 14808 O O . TYR D 1 291 ? 37.591 41.811 43.712 1.00 31.60 291 TYR D O 1
ATOM 14817 N N . VAL D 1 292 ? 36.443 41.123 41.903 1.00 31.29 292 VAL D N 1
ATOM 14818 C CA . VAL D 1 292 ? 37.628 40.864 41.104 1.00 29.55 292 VAL D CA 1
ATOM 14819 C C . VAL D 1 292 ? 38.466 42.113 40.883 1.00 30.78 292 VAL D C 1
ATOM 14820 O O . VAL D 1 292 ? 39.694 42.063 40.975 1.00 28.87 292 VAL D O 1
ATOM 14824 N N . ARG D 1 293 ? 37.815 43.234 40.594 1.00 31.28 293 ARG D N 1
ATOM 14825 C CA . ARG D 1 293 ? 38.551 44.476 40.385 1.00 32.39 293 ARG D CA 1
ATOM 14826 C C . ARG D 1 293 ? 39.289 44.852 41.668 1.00 31.81 293 ARG D C 1
ATOM 14827 O O . ARG D 1 293 ? 40.408 45.369 41.628 1.00 31.94 293 ARG D O 1
ATOM 14835 N N . LEU D 1 294 ? 38.666 44.577 42.808 1.00 30.18 294 LEU D N 1
ATOM 14836 C CA . LEU D 1 294 ? 39.279 44.892 44.088 1.00 29.77 294 LEU D CA 1
ATOM 14837 C C . LEU D 1 294 ? 40.392 43.912 44.439 1.00 29.91 294 LEU D C 1
ATOM 14838 O O . LEU D 1 294 ? 41.436 44.308 44.955 1.00 30.87 294 LEU D O 1
ATOM 14843 N N . ALA D 1 295 ? 40.171 42.635 44.150 1.00 29.20 295 ALA D N 1
ATOM 14844 C CA . ALA D 1 295 ? 41.165 41.608 44.441 1.00 30.07 295 ALA D CA 1
ATOM 14845 C C . ALA D 1 295 ? 42.446 41.864 43.649 1.00 30.29 295 ALA D C 1
ATOM 14846 O O . ALA D 1 295 ? 43.550 41.685 44.162 1.00 31.28 295 ALA D O 1
ATOM 14848 N N . LYS D 1 296 ? 42.293 42.291 42.400 1.00 30.76 296 LYS D N 1
ATOM 14849 C CA . LYS D 1 296 ? 43.442 42.576 41.551 1.00 30.59 296 LYS D CA 1
ATOM 14850 C C . LYS D 1 296 ? 44.217 43.797 42.054 1.00 31.30 296 LYS D C 1
ATOM 14851 O O . LYS D 1 296 ? 45.446 43.835 41.979 1.00 30.65 296 LYS D O 1
ATOM 14857 N N . GLN D 1 297 ? 43.503 44.793 42.566 1.00 31.74 297 GLN D N 1
ATOM 14858 C CA . GLN D 1 297 ? 44.163 45.981 43.086 1.00 32.97 297 GLN D CA 1
ATOM 14859 C C . GLN D 1 297 ? 44.956 45.616 44.336 1.00 31.91 297 GLN D C 1
ATOM 14860 O O . GLN D 1 297 ? 46.069 46.107 44.544 1.00 30.02 297 GLN D O 1
ATOM 14866 N N . SER D 1 298 ? 44.390 44.742 45.161 1.00 30.38 298 SER D N 1
ATOM 14867 C CA . SER D 1 298 ? 45.082 44.325 46.370 1.00 31.56 298 SER D CA 1
ATOM 14868 C C . SER D 1 298 ? 46.324 43.516 46.031 1.00 31.23 298 SER D C 1
ATOM 14869 O O . SER D 1 298 ? 47.345 43.640 46.701 1.00 31.99 298 SER D O 1
ATOM 14872 N N . MET D 1 299 ? 46.245 42.691 44.991 1.00 31.13 299 MET D N 1
ATOM 14873 C CA . MET D 1 299 ? 47.399 41.888 44.606 1.00 30.88 299 MET D CA 1
ATOM 14874 C C . MET D 1 299 ? 48.503 42.771 44.025 1.00 31.02 299 MET D C 1
ATOM 14875 O O . MET D 1 299 ? 49.687 42.452 44.142 1.00 30.61 299 MET D O 1
ATOM 14880 N N . LYS D 1 300 ? 48.114 43.881 43.405 1.00 30.59 300 LYS D N 1
ATOM 14881 C CA . LYS D 1 300 ? 49.087 44.814 42.839 1.00 31.42 300 LYS D CA 1
ATOM 14882 C C . LYS D 1 300 ? 49.869 45.363 44.027 1.00 31.66 300 LYS D C 1
ATOM 14883 O O . LYS D 1 300 ? 51.091 45.263 44.086 1.00 30.68 300 LYS D O 1
ATOM 14889 N N . LYS D 1 301 ? 49.134 45.922 44.982 1.00 32.71 301 LYS D N 1
ATOM 14890 C CA . LYS D 1 301 ? 49.713 46.490 46.190 1.00 32.71 301 LYS D CA 1
ATOM 14891 C C . LYS D 1 301 ? 50.590 45.453 46.897 1.00 32.26 301 LYS D C 1
ATOM 14892 O O . LYS D 1 301 ? 51.648 45.782 47.429 1.00 31.77 301 LYS D O 1
ATOM 14898 N N . HIS D 1 302 ? 50.143 44.200 46.900 1.00 30.73 302 HIS D N 1
ATOM 14899 C CA . HIS D 1 302 ? 50.890 43.119 47.529 1.00 29.50 302 HIS D CA 1
ATOM 14900 C C . HIS D 1 302 ? 52.236 42.944 46.828 1.00 29.03 302 HIS D C 1
ATOM 14901 O O . HIS D 1 302 ? 53.280 42.918 47.474 1.00 30.36 302 HIS D O 1
ATOM 14908 N N . VAL D 1 303 ? 52.215 42.839 45.505 1.00 29.77 303 VAL D N 1
ATOM 14909 C CA . VAL D 1 303 ? 53.448 42.669 44.750 1.00 28.75 303 VAL D CA 1
ATOM 14910 C C . VAL D 1 303 ? 54.347 43.902 44.858 1.00 30.04 303 VAL D C 1
ATOM 14911 O O . VAL D 1 303 ? 55.571 43.786 44.789 1.00 27.78 303 VAL D O 1
ATOM 14915 N N . GLU D 1 304 ? 53.749 45.079 45.031 1.00 29.35 304 GLU D N 1
ATOM 14916 C CA . GLU D 1 304 ? 54.543 46.296 45.154 1.00 32.12 304 GLU D CA 1
ATOM 14917 C C . GLU D 1 304 ? 55.423 46.199 46.394 1.00 31.65 304 GLU D C 1
ATOM 14918 O O . GLU D 1 304 ? 56.603 46.546 46.355 1.00 30.62 304 GLU D O 1
ATOM 14924 N N . ALA D 1 305 ? 54.848 45.727 47.496 1.00 30.63 305 ALA D N 1
ATOM 14925 C CA . ALA D 1 305 ? 55.617 45.586 48.721 1.00 30.70 305 ALA D CA 1
ATOM 14926 C C . ALA D 1 305 ? 56.777 44.657 48.400 1.00 30.98 305 ALA D C 1
ATOM 14927 O O . ALA D 1 305 ? 57.929 44.963 48.696 1.00 33.10 305 ALA D O 1
ATOM 14929 N N . MET D 1 306 ? 56.462 43.529 47.771 1.00 30.67 306 MET D N 1
ATOM 14930 C CA . MET D 1 306 ? 57.475 42.555 47.391 1.00 30.76 306 MET D CA 1
ATOM 14931 C C . MET D 1 306 ? 58.637 43.236 46.673 1.00 31.33 306 MET D C 1
ATOM 14932 O O . MET D 1 306 ? 59.799 43.016 47.013 1.00 32.22 306 MET D O 1
ATOM 14937 N N . LEU D 1 307 ? 58.327 44.064 45.683 1.00 31.24 307 LEU D N 1
ATOM 14938 C CA . LEU D 1 307 ? 59.368 44.768 44.949 1.00 30.76 307 LEU D CA 1
ATOM 14939 C C . LEU D 1 307 ? 60.133 45.694 45.897 1.00 30.47 307 LEU D C 1
ATOM 14940 O O . LEU D 1 307 ? 61.356 45.819 45.807 1.00 28.98 307 LEU D O 1
ATOM 14945 N N . ALA D 1 308 ? 59.414 46.326 46.820 1.00 30.00 308 ALA D N 1
ATOM 14946 C CA . ALA D 1 308 ? 60.050 47.225 47.777 1.00 29.78 308 ALA D CA 1
ATOM 14947 C C . ALA D 1 308 ? 61.055 46.432 48.589 1.00 30.30 308 ALA D C 1
ATOM 14948 O O . ALA D 1 308 ? 62.194 46.859 48.763 1.00 30.84 308 ALA D O 1
ATOM 14950 N N . PHE D 1 309 ? 60.634 45.271 49.084 1.00 30.49 309 PHE D N 1
ATOM 14951 C CA . PHE D 1 309 ? 61.527 44.420 49.864 1.00 29.65 309 PHE D CA 1
ATOM 14952 C C . PHE D 1 309 ? 62.748 43.992 49.050 1.00 29.81 309 PHE D C 1
ATOM 14953 O O . PHE D 1 309 ? 63.864 43.958 49.570 1.00 29.57 309 PHE D O 1
ATOM 14961 N N . GLN D 1 310 ? 62.548 43.676 47.774 1.00 30.13 310 GLN D N 1
ATOM 14962 C CA . GLN D 1 310 ? 63.671 43.268 46.934 1.00 32.55 310 GLN D CA 1
ATOM 14963 C C . GLN D 1 310 ? 64.693 44.403 46.876 1.00 35.02 310 GLN D C 1
ATOM 14964 O O . GLN D 1 310 ? 65.893 44.189 47.054 1.00 34.90 310 GLN D O 1
ATOM 14970 N N . GLN D 1 311 ? 64.201 45.611 46.627 1.00 37.34 311 GLN D N 1
ATOM 14971 C CA . GLN D 1 311 ? 65.057 46.787 46.547 1.00 41.02 311 GLN D CA 1
ATOM 14972 C C . GLN D 1 311 ? 65.658 47.076 47.920 1.00 40.12 311 GLN D C 1
ATOM 14973 O O . GLN D 1 311 ? 66.645 47.801 48.037 1.00 41.63 311 GLN D O 1
ATOM 14979 N N . LYS D 1 312 ? 65.060 46.492 48.954 1.00 38.72 312 LYS D N 1
ATOM 14980 C CA . LYS D 1 312 ? 65.529 46.681 50.320 1.00 37.64 312 LYS D CA 1
ATOM 14981 C C . LYS D 1 312 ? 66.558 45.614 50.678 1.00 35.23 312 LYS D C 1
ATOM 14982 O O . LYS D 1 312 ? 66.946 45.486 51.835 1.00 34.57 312 LYS D O 1
ATOM 14988 N N . GLY D 1 313 ? 66.974 44.829 49.688 1.00 32.81 313 GLY D N 1
ATOM 14989 C CA . GLY D 1 313 ? 67.987 43.818 49.930 1.00 31.00 313 GLY D CA 1
ATOM 14990 C C . GLY D 1 313 ? 67.588 42.363 50.086 1.00 30.58 313 GLY D C 1
ATOM 14991 O O . GLY D 1 313 ? 68.454 41.487 50.081 1.00 32.12 313 GLY D O 1
ATOM 14992 N N . SER D 1 314 ? 66.305 42.069 50.228 1.00 29.44 314 SER D N 1
ATOM 14993 C CA . SER D 1 314 ? 65.931 40.671 50.390 1.00 30.26 314 SER D CA 1
ATOM 14994 C C . SER D 1 314 ? 65.804 39.911 49.076 1.00 28.94 314 SER D C 1
ATOM 14995 O O . SER D 1 314 ? 65.630 40.501 48.010 1.00 30.25 314 SER D O 1
ATOM 14998 N N . ILE D 1 315 ? 65.934 38.594 49.159 1.00 27.93 315 ILE D N 1
ATOM 14999 C CA . ILE D 1 315 ? 65.811 37.738 47.990 1.00 27.92 315 ILE D CA 1
ATOM 15000 C C . ILE D 1 315 ? 64.321 37.474 47.818 1.00 26.16 315 ILE D C 1
ATOM 15001 O O . ILE D 1 315 ? 63.673 36.952 48.723 1.00 26.47 315 ILE D O 1
ATOM 15006 N N . VAL D 1 316 ? 63.783 37.836 46.661 1.00 25.26 316 VAL D N 1
ATOM 15007 C CA . VAL D 1 316 ? 62.363 37.664 46.388 1.00 25.05 316 VAL D CA 1
ATOM 15008 C C . VAL D 1 316 ? 62.127 36.786 45.160 1.00 26.66 316 VAL D C 1
ATOM 15009 O O . VAL D 1 316 ? 62.804 36.938 44.142 1.00 27.61 316 VAL D O 1
ATOM 15013 N N . PHE D 1 317 ? 61.172 35.866 45.253 1.00 25.97 317 PHE D N 1
ATOM 15014 C CA . PHE D 1 317 ? 60.867 34.997 44.120 1.00 26.60 317 PHE D CA 1
ATOM 15015 C C . PHE D 1 317 ? 59.380 34.676 44.031 1.00 27.09 317 PHE D C 1
ATOM 15016 O O . PHE D 1 317 ? 58.645 34.800 45.008 1.00 29.34 317 PHE D O 1
ATOM 15024 N N . ASP D 1 318 ? 58.943 34.274 42.846 1.00 25.77 318 ASP D N 1
ATOM 15025 C CA . ASP D 1 318 ? 57.547 33.926 42.605 1.00 24.13 318 ASP D CA 1
ATOM 15026 C C . ASP D 1 318 ? 57.406 32.428 42.881 1.00 23.97 318 ASP D C 1
ATOM 15027 O O . ASP D 1 318 ? 58.165 31.629 42.324 1.00 23.45 318 ASP D O 1
ATOM 15032 N N . TYR D 1 319 ? 56.464 32.024 43.733 1.00 23.06 319 TYR D N 1
ATOM 15033 C CA . TYR D 1 319 ? 56.342 30.595 43.998 1.00 24.49 319 TYR D CA 1
ATOM 15034 C C . TYR D 1 319 ? 55.173 29.905 43.304 1.00 25.56 319 TYR D C 1
ATOM 15035 O O . TYR D 1 319 ? 54.398 29.181 43.929 1.00 26.34 319 TYR D O 1
ATOM 15044 N N . GLY D 1 320 ? 55.070 30.151 41.998 1.00 26.58 320 GLY D N 1
ATOM 15045 C CA . GLY D 1 320 ? 54.067 29.527 41.150 1.00 24.67 320 GLY D CA 1
ATOM 15046 C C . GLY D 1 320 ? 52.584 29.788 41.272 1.00 23.05 320 GLY D C 1
ATOM 15047 O O . GLY D 1 320 ? 51.797 28.861 41.071 1.00 21.82 320 GLY D O 1
ATOM 15048 N N . ASN D 1 321 ? 52.191 31.024 41.571 1.00 21.55 321 ASN D N 1
ATOM 15049 C CA . ASN D 1 321 ? 50.779 31.350 41.699 1.00 22.91 321 ASN D CA 1
ATOM 15050 C C . ASN D 1 321 ? 50.352 32.485 40.763 1.00 24.36 321 ASN D C 1
ATOM 15051 O O . ASN D 1 321 ? 49.253 33.023 40.894 1.00 24.74 321 ASN D O 1
ATOM 15056 N N . ASN D 1 322 ? 51.237 32.849 39.836 1.00 25.02 322 ASN D N 1
ATOM 15057 C CA . ASN D 1 322 ? 50.976 33.884 38.830 1.00 25.47 322 ASN D CA 1
ATOM 15058 C C . ASN D 1 322 ? 50.687 35.293 39.370 1.00 24.49 322 ASN D C 1
ATOM 15059 O O . ASN D 1 322 ? 50.139 36.136 38.650 1.00 22.93 322 ASN D O 1
ATOM 15064 N N . ILE D 1 323 ? 51.075 35.563 40.614 1.00 22.45 323 ILE D N 1
ATOM 15065 C CA . ILE D 1 323 ? 50.816 36.873 41.205 1.00 22.56 323 ILE D CA 1
ATOM 15066 C C . ILE D 1 323 ? 51.524 38.029 40.498 1.00 23.62 323 ILE D C 1
ATOM 15067 O O . ILE D 1 323 ? 51.050 39.164 40.533 1.00 23.96 323 ILE D O 1
ATOM 15072 N N . ARG D 1 324 ? 52.656 37.749 39.858 1.00 23.41 324 ARG D N 1
ATOM 15073 C CA . ARG D 1 324 ? 53.378 38.787 39.138 1.00 24.13 324 ARG D CA 1
ATOM 15074 C C . ARG D 1 324 ? 52.539 39.242 37.954 1.00 25.38 324 ARG D C 1
ATOM 15075 O O . ARG D 1 324 ? 52.425 40.439 37.685 1.00 24.15 324 ARG D O 1
ATOM 15083 N N . GLN D 1 325 ? 51.950 38.275 37.255 1.00 25.40 325 GLN D N 1
ATOM 15084 C CA . GLN D 1 325 ? 51.115 38.571 36.097 1.00 25.70 325 GLN D CA 1
ATOM 15085 C C . GLN D 1 325 ? 49.937 39.466 36.482 1.00 26.77 325 GLN D C 1
ATOM 15086 O O . GLN D 1 325 ? 49.601 40.409 35.757 1.00 25.93 325 GLN D O 1
ATOM 15092 N N . VAL D 1 326 ? 49.313 39.167 37.621 1.00 25.58 326 VAL D N 1
ATOM 15093 C CA . VAL D 1 326 ? 48.177 39.952 38.089 1.00 27.00 326 VAL D CA 1
ATOM 15094 C C . VAL D 1 326 ? 48.571 41.408 38.310 1.00 28.00 326 VAL D C 1
ATOM 15095 O O . VAL D 1 326 ? 47.845 42.317 37.910 1.00 28.41 326 VAL D O 1
ATOM 15099 N N . ALA D 1 327 ? 49.715 41.628 38.955 1.00 28.70 327 ALA D N 1
ATOM 15100 C CA . ALA D 1 327 ? 50.186 42.986 39.223 1.00 29.45 327 ALA D CA 1
ATOM 15101 C C . ALA D 1 327 ? 50.485 43.671 37.899 1.00 29.51 327 ALA D C 1
ATOM 15102 O O . ALA D 1 327 ? 50.117 44.827 37.679 1.00 30.51 327 ALA D O 1
ATOM 15104 N N . LYS D 1 328 ? 51.154 42.937 37.019 1.00 29.72 328 LYS D N 1
ATOM 15105 C CA . LYS D 1 328 ? 51.507 43.432 35.697 1.00 30.37 328 LYS D CA 1
ATOM 15106 C C . LYS D 1 328 ? 50.255 43.928 34.967 1.00 30.63 328 LYS D C 1
ATOM 15107 O O . LYS D 1 328 ? 50.216 45.059 34.482 1.00 30.17 328 LYS D O 1
ATOM 15113 N N . ASP D 1 329 ? 49.239 43.070 34.898 1.00 29.85 329 ASP D N 1
ATOM 15114 C CA . ASP D 1 329 ? 47.985 43.399 34.227 1.00 30.59 329 ASP D CA 1
ATOM 15115 C C . ASP D 1 329 ? 47.296 44.628 34.815 1.00 32.10 329 ASP D C 1
ATOM 15116 O O . ASP D 1 329 ? 46.454 45.240 34.160 1.00 31.92 329 ASP D O 1
ATOM 15121 N N . GLU D 1 330 ? 47.646 44.985 36.048 1.00 33.21 330 GLU D N 1
ATOM 15122 C CA . GLU D 1 330 ? 47.041 46.141 36.706 1.00 33.95 330 GLU D CA 1
ATOM 15123 C C . GLU D 1 330 ? 47.840 47.419 36.493 1.00 34.84 330 GLU D C 1
ATOM 15124 O O . GLU D 1 330 ? 47.431 48.498 36.925 1.00 33.96 330 GLU D O 1
ATOM 15130 N N . GLY D 1 331 ? 48.986 47.295 35.834 1.00 36.37 331 GLY D N 1
ATOM 15131 C CA . GLY D 1 331 ? 49.797 48.469 35.581 1.00 38.45 331 GLY D CA 1
ATOM 15132 C C . GLY D 1 331 ? 51.209 48.418 36.129 1.00 39.27 331 GLY D C 1
ATOM 15133 O O . GLY D 1 331 ? 52.055 49.201 35.703 1.00 38.87 331 GLY D O 1
ATOM 15134 N N . LEU D 1 332 ? 51.474 47.515 37.070 1.00 40.51 332 LEU D N 1
ATOM 15135 C CA . LEU D 1 332 ? 52.816 47.399 37.644 1.00 41.70 332 LEU D CA 1
ATOM 15136 C C . LEU D 1 332 ? 53.772 46.922 36.559 1.00 42.44 332 LEU D C 1
ATOM 15137 O O . LEU D 1 332 ? 53.945 45.719 36.362 1.00 42.33 332 LEU D O 1
ATOM 15142 N N . GLU D 1 333 ? 54.408 47.864 35.871 1.00 43.49 333 GLU D N 1
ATOM 15143 C CA . GLU D 1 333 ? 55.308 47.523 34.777 1.00 44.97 333 GLU D CA 1
ATOM 15144 C C . GLU D 1 333 ? 56.482 46.624 35.146 1.00 43.85 333 GLU D C 1
ATOM 15145 O O . GLU D 1 333 ? 56.891 45.780 34.347 1.00 43.51 333 GLU D O 1
ATOM 15151 N N . ASN D 1 334 ? 57.017 46.784 36.351 1.00 42.20 334 ASN D N 1
ATOM 15152 C CA . ASN D 1 334 ? 58.157 45.972 36.765 1.00 42.08 334 ASN D CA 1
ATOM 15153 C C . ASN D 1 334 ? 57.779 44.819 37.693 1.00 40.13 334 ASN D C 1
ATOM 15154 O O . ASN D 1 334 ? 58.567 44.410 38.543 1.00 40.00 334 ASN D O 1
ATOM 15159 N N . ALA D 1 335 ? 56.574 44.287 37.509 1.00 37.89 335 ALA D N 1
ATOM 15160 C CA . ALA D 1 335 ? 56.084 43.185 38.326 1.00 35.90 335 ALA D CA 1
ATOM 15161 C C . ALA D 1 335 ? 56.961 41.948 38.177 1.00 34.82 335 ALA D C 1
ATOM 15162 O O . ALA D 1 335 ? 56.975 41.085 39.054 1.00 34.39 335 ALA D O 1
ATOM 15164 N N . PHE D 1 336 ? 57.690 41.862 37.069 1.00 33.42 336 PHE D N 1
ATOM 15165 C CA . PHE D 1 336 ? 58.559 40.718 36.837 1.00 33.82 336 PHE D CA 1
ATOM 15166 C C . PHE D 1 336 ? 60.027 40.975 37.162 1.00 34.67 336 PHE D C 1
ATOM 15167 O O . PHE D 1 336 ? 60.919 40.355 36.574 1.00 33.08 336 PHE D O 1
ATOM 15175 N N . ASP D 1 337 ? 60.286 41.881 38.103 1.00 35.00 337 ASP D N 1
ATOM 15176 C CA . ASP D 1 337 ? 61.666 42.157 38.487 1.00 34.86 337 ASP D CA 1
ATOM 15177 C C . ASP D 1 337 ? 62.252 41.018 39.326 1.00 32.66 337 ASP D C 1
ATOM 15178 O O . ASP D 1 337 ? 63.460 40.967 39.540 1.00 32.33 337 ASP D O 1
ATOM 15183 N N . PHE D 1 338 ? 61.399 40.121 39.823 1.00 30.87 338 PHE D N 1
ATOM 15184 C CA . PHE D 1 338 ? 61.894 38.951 40.547 1.00 29.96 338 PHE D CA 1
ATOM 15185 C C . PHE D 1 338 ? 61.446 37.717 39.766 1.00 29.20 338 PHE D C 1
ATOM 15186 O O . PHE D 1 338 ? 60.350 37.686 39.211 1.00 26.90 338 PHE D O 1
ATOM 15194 N N . PRO D 1 339 ? 62.309 36.690 39.699 1.00 29.03 339 PRO D N 1
ATOM 15195 C CA . PRO D 1 339 ? 62.112 35.421 38.992 1.00 29.92 339 PRO D CA 1
ATOM 15196 C C . PRO D 1 339 ? 61.244 34.326 39.608 1.00 28.63 339 PRO D C 1
ATOM 15197 O O . PRO D 1 339 ? 60.993 34.303 40.807 1.00 30.79 339 PRO D O 1
ATOM 15201 N N . GLY D 1 340 ? 60.804 33.407 38.755 1.00 28.50 340 GLY D N 1
ATOM 15202 C CA . GLY D 1 340 ? 60.018 32.280 39.216 1.00 25.68 340 GLY D CA 1
ATOM 15203 C C . GLY D 1 340 ? 61.014 31.316 39.822 1.00 25.42 340 GLY D C 1
ATOM 15204 O O . GLY D 1 340 ? 62.169 31.256 39.394 1.00 25.03 340 GLY D O 1
ATOM 15205 N N . PHE D 1 341 ? 60.579 30.556 40.813 1.00 25.50 341 PHE D N 1
ATOM 15206 C CA . PHE D 1 341 ? 61.456 29.613 41.500 1.00 23.59 341 PHE D CA 1
ATOM 15207 C C . PHE D 1 341 ? 62.086 28.533 40.628 1.00 22.59 341 PHE D C 1
ATOM 15208 O O . PHE D 1 341 ? 63.121 27.976 40.986 1.00 21.62 341 PHE D O 1
ATOM 15216 N N . VAL D 1 342 ? 61.474 28.224 39.492 1.00 22.76 342 VAL D N 1
ATOM 15217 C CA . VAL D 1 342 ? 62.025 27.181 38.637 1.00 23.93 342 VAL D CA 1
ATOM 15218 C C . VAL D 1 342 ? 63.285 27.630 37.907 1.00 24.57 342 VAL D C 1
ATOM 15219 O O . VAL D 1 342 ? 64.326 26.978 38.000 1.00 24.37 342 VAL D O 1
ATOM 15223 N N . PRO D 1 343 ? 63.210 28.739 37.156 1.00 24.93 343 PRO D N 1
ATOM 15224 C CA . PRO D 1 343 ? 64.428 29.171 36.463 1.00 25.12 343 PRO D CA 1
ATOM 15225 C C . PRO D 1 343 ? 65.523 29.539 37.465 1.00 25.82 343 PRO D C 1
ATOM 15226 O O . PRO D 1 343 ? 66.708 29.347 37.204 1.00 24.22 343 PRO D O 1
ATOM 15230 N N . ALA D 1 344 ? 65.109 30.042 38.628 1.00 26.17 344 ALA D N 1
ATOM 15231 C CA . ALA D 1 344 ? 66.050 30.462 39.664 1.00 25.16 344 ALA D CA 1
ATOM 15232 C C . ALA D 1 344 ? 66.657 29.354 40.527 1.00 25.00 344 ALA D C 1
ATOM 15233 O O . ALA D 1 344 ? 67.860 29.374 40.798 1.00 22.73 344 ALA D O 1
ATOM 15235 N N . TYR D 1 345 ? 65.849 28.383 40.947 1.00 23.44 345 TYR D N 1
ATOM 15236 C CA . TYR D 1 345 ? 66.370 27.336 41.818 1.00 23.49 345 TYR D CA 1
ATOM 15237 C C . TYR D 1 345 ? 66.127 25.881 41.444 1.00 23.17 345 TYR D C 1
ATOM 15238 O O . TYR D 1 345 ? 66.953 25.023 41.746 1.00 25.79 345 TYR D O 1
ATOM 15247 N N . ILE D 1 346 ? 65.012 25.601 40.784 1.00 23.04 346 ILE D N 1
ATOM 15248 C CA . ILE D 1 346 ? 64.642 24.220 40.480 1.00 23.47 346 ILE D CA 1
ATOM 15249 C C . ILE D 1 346 ? 65.020 23.545 39.166 1.00 23.71 346 ILE D C 1
ATOM 15250 O O . ILE D 1 346 ? 65.375 22.364 39.169 1.00 23.89 346 ILE D O 1
ATOM 15255 N N . ARG D 1 347 ? 64.956 24.274 38.053 1.00 22.66 347 ARG D N 1
ATOM 15256 C CA . ARG D 1 347 ? 65.248 23.687 36.740 1.00 24.10 347 ARG D CA 1
ATOM 15257 C C . ARG D 1 347 ? 66.390 22.669 36.655 1.00 24.26 347 ARG D C 1
ATOM 15258 O O . ARG D 1 347 ? 66.275 21.659 35.951 1.00 24.36 347 ARG D O 1
ATOM 15266 N N . PRO D 1 348 ? 67.506 22.914 37.358 1.00 23.26 348 PRO D N 1
ATOM 15267 C CA . PRO D 1 348 ? 68.582 21.923 37.254 1.00 24.20 348 PRO D CA 1
ATOM 15268 C C . PRO D 1 348 ? 68.126 20.506 37.631 1.00 25.14 348 PRO D C 1
ATOM 15269 O O . PRO D 1 348 ? 68.600 19.524 37.066 1.00 26.76 348 PRO D O 1
ATOM 15273 N N . LEU D 1 349 ? 67.203 20.398 38.581 1.00 25.45 349 LEU D N 1
ATOM 15274 C CA . LEU D 1 349 ? 66.715 19.086 38.994 1.00 24.98 349 LEU D CA 1
ATOM 15275 C C . LEU D 1 349 ? 65.942 18.454 37.839 1.00 25.79 349 LEU D C 1
ATOM 15276 O O . LEU D 1 349 ? 66.037 17.244 37.594 1.00 24.93 349 LEU D O 1
ATOM 15281 N N . PHE D 1 350 ? 65.182 19.279 37.124 1.00 23.89 350 PHE D N 1
ATOM 15282 C CA . PHE D 1 350 ? 64.408 18.797 35.991 1.00 23.45 350 PHE D CA 1
ATOM 15283 C C . PHE D 1 350 ? 65.316 18.233 34.903 1.00 24.04 350 PHE D C 1
ATOM 15284 O O . PHE D 1 350 ? 64.905 17.361 34.136 1.00 24.52 350 PHE D O 1
ATOM 15292 N N . CYS D 1 351 ? 66.551 18.723 34.833 1.00 22.95 351 CYS D N 1
ATOM 15293 C CA . CYS D 1 351 ? 67.482 18.243 33.826 1.00 23.01 351 CYS D CA 1
ATOM 15294 C C . CYS D 1 351 ? 68.039 16.852 34.142 1.00 24.98 351 CYS D C 1
ATOM 15295 O O . CYS D 1 351 ? 68.724 16.240 33.320 1.00 23.17 351 CYS D O 1
ATOM 15298 N N . GLU D 1 352 ? 67.729 16.347 35.329 1.00 26.81 352 GLU D N 1
ATOM 15299 C CA . GLU D 1 352 ? 68.185 15.020 35.732 1.00 29.13 352 GLU D CA 1
ATOM 15300 C C . GLU D 1 352 ? 66.986 14.076 35.706 1.00 28.78 352 GLU D C 1
ATOM 15301 O O . GLU D 1 352 ? 67.108 12.876 35.974 1.00 27.72 352 GLU D O 1
ATOM 15307 N N . GLY D 1 353 ? 65.829 14.641 35.371 1.00 27.99 353 GLY D N 1
ATOM 15308 C CA . GLY D 1 353 ? 64.604 13.865 35.307 1.00 27.89 353 GLY D CA 1
ATOM 15309 C C . GLY D 1 353 ? 63.892 13.811 36.645 1.00 27.93 353 GLY D C 1
ATOM 15310 O O . GLY D 1 353 ? 62.983 13.003 36.838 1.00 28.99 353 GLY D O 1
ATOM 15311 N N . LYS D 1 354 ? 64.301 14.667 37.575 1.00 26.70 354 LYS D N 1
ATOM 15312 C CA . LYS D 1 354 ? 63.683 14.684 38.891 1.00 27.90 354 LYS D CA 1
ATOM 15313 C C . LYS D 1 354 ? 62.357 15.429 38.864 1.00 27.07 354 LYS D C 1
ATOM 15314 O O . LYS D 1 354 ? 62.082 16.193 37.942 1.00 27.44 354 LYS D O 1
ATOM 15320 N N . GLY D 1 355 ? 61.537 15.186 39.880 1.00 26.44 355 GLY D N 1
ATOM 15321 C CA . GLY D 1 355 ? 60.234 15.821 39.969 1.00 26.37 355 GLY D CA 1
ATOM 15322 C C . GLY D 1 355 ? 59.510 15.314 41.203 1.00 25.67 355 GLY D C 1
ATOM 15323 O O . GLY D 1 355 ? 59.992 14.378 41.842 1.00 25.64 355 GLY D O 1
ATOM 15324 N N . PRO D 1 356 ? 58.345 15.888 41.553 1.00 23.85 356 PRO D N 1
ATOM 15325 C CA . PRO D 1 356 ? 57.574 15.477 42.731 1.00 24.05 356 PRO D CA 1
ATOM 15326 C C . PRO D 1 356 ? 56.947 14.075 42.658 1.00 24.16 356 PRO D C 1
ATOM 15327 O O . PRO D 1 356 ? 55.743 13.905 42.848 1.00 23.29 356 PRO D O 1
ATOM 15331 N N . PHE D 1 357 ? 57.796 13.088 42.380 1.00 24.64 357 PHE D N 1
ATOM 15332 C CA . PHE D 1 357 ? 57.426 11.677 42.303 1.00 23.89 357 PHE D CA 1
ATOM 15333 C C . PHE D 1 357 ? 56.840 11.345 43.675 1.00 24.35 357 PHE D C 1
ATOM 15334 O O . PHE D 1 357 ? 57.286 11.890 44.686 1.00 23.01 357 PHE D O 1
ATOM 15342 N N . ARG D 1 358 ? 55.860 10.449 43.720 1.00 25.23 358 ARG D N 1
ATOM 15343 C CA . ARG D 1 358 ? 55.227 10.097 44.990 1.00 25.59 358 ARG D CA 1
ATOM 15344 C C . ARG D 1 358 ? 54.500 8.750 44.922 1.00 26.27 358 ARG D C 1
ATOM 15345 O O . ARG D 1 358 ? 54.348 8.172 43.843 1.00 24.82 358 ARG D O 1
ATOM 15353 N N . TRP D 1 359 ? 54.054 8.256 46.076 1.00 25.22 359 TRP D N 1
ATOM 15354 C CA . TRP D 1 359 ? 53.310 6.998 46.115 1.00 25.66 359 TRP D CA 1
ATOM 15355 C C . TRP D 1 359 ? 52.447 6.876 47.360 1.00 26.08 359 TRP D C 1
ATOM 15356 O O . TRP D 1 359 ? 52.758 7.445 48.408 1.00 27.28 359 TRP D O 1
ATOM 15367 N N . ALA D 1 360 ? 51.353 6.134 47.231 1.00 26.88 360 ALA D N 1
ATOM 15368 C CA . ALA D 1 360 ? 50.418 5.946 48.327 1.00 27.15 360 ALA D CA 1
ATOM 15369 C C . ALA D 1 360 ? 50.174 4.466 48.590 1.00 28.42 360 ALA D C 1
ATOM 15370 O O . ALA D 1 360 ? 50.160 3.655 47.663 1.00 27.66 360 ALA D O 1
ATOM 15372 N N . ALA D 1 361 ? 49.991 4.119 49.860 1.00 28.40 361 ALA D N 1
ATOM 15373 C CA . ALA D 1 361 ? 49.732 2.738 50.227 1.00 28.44 361 ALA D CA 1
ATOM 15374 C C . ALA D 1 361 ? 48.225 2.540 50.237 1.00 28.15 361 ALA D C 1
ATOM 15375 O O . ALA D 1 361 ? 47.522 3.118 51.066 1.00 27.22 361 ALA D O 1
ATOM 15377 N N . LEU D 1 362 ? 47.722 1.739 49.304 1.00 29.14 362 LEU D N 1
ATOM 15378 C CA . LEU D 1 362 ? 46.287 1.494 49.246 1.00 30.72 362 LEU D CA 1
ATOM 15379 C C . LEU D 1 362 ? 45.817 0.750 50.493 1.00 31.79 362 LEU D C 1
ATOM 15380 O O . LEU D 1 362 ? 44.654 0.856 50.883 1.00 32.78 362 LEU D O 1
ATOM 15385 N N . SER D 1 363 ? 46.724 0.011 51.126 1.00 32.06 363 SER D N 1
ATOM 15386 C CA . SER D 1 363 ? 46.377 -0.744 52.329 1.00 33.96 363 SER D CA 1
ATOM 15387 C C . SER D 1 363 ? 45.849 0.193 53.411 1.00 33.71 363 SER D C 1
ATOM 15388 O O . SER D 1 363 ? 44.934 -0.159 54.158 1.00 34.76 363 SER D O 1
ATOM 15391 N N . GLY D 1 364 ? 46.428 1.389 53.482 1.00 34.75 364 GLY D N 1
ATOM 15392 C CA . GLY D 1 364 ? 46.011 2.367 54.472 1.00 34.35 364 GLY D CA 1
ATOM 15393 C C . GLY D 1 364 ? 46.879 2.269 55.711 1.00 35.31 364 GLY D C 1
ATOM 15394 O O . GLY D 1 364 ? 46.797 3.100 56.620 1.00 35.00 364 GLY D O 1
ATOM 15395 N N . ASP D 1 365 ? 47.725 1.244 55.727 1.00 36.11 365 ASP D N 1
ATOM 15396 C CA . ASP D 1 365 ? 48.624 0.984 56.843 1.00 34.83 365 ASP D CA 1
ATOM 15397 C C . ASP D 1 365 ? 49.912 1.792 56.732 1.00 34.82 365 ASP D C 1
ATOM 15398 O O . ASP D 1 365 ? 50.639 1.696 55.745 1.00 34.76 365 ASP D O 1
ATOM 15403 N N . PRO D 1 366 ? 50.217 2.594 57.757 1.00 34.69 366 PRO D N 1
ATOM 15404 C CA . PRO D 1 366 ? 51.432 3.412 57.752 1.00 35.19 366 PRO D CA 1
ATOM 15405 C C . PRO D 1 366 ? 52.669 2.532 57.598 1.00 36.48 366 PRO D C 1
ATOM 15406 O O . PRO D 1 366 ? 53.718 2.987 57.151 1.00 37.37 366 PRO D O 1
ATOM 15410 N N . ALA D 1 367 ? 52.530 1.264 57.975 1.00 36.96 367 ALA D N 1
ATOM 15411 C CA . ALA D 1 367 ? 53.627 0.309 57.890 1.00 35.46 367 ALA D CA 1
ATOM 15412 C C . ALA D 1 367 ? 54.119 0.126 56.462 1.00 34.31 367 ALA D C 1
ATOM 15413 O O . ALA D 1 367 ? 55.303 -0.141 56.242 1.00 33.65 367 ALA D O 1
ATOM 15415 N N . ASP D 1 368 ? 53.225 0.260 55.487 1.00 32.85 368 ASP D N 1
ATOM 15416 C CA . ASP D 1 368 ? 53.656 0.103 54.101 1.00 32.61 368 ASP D CA 1
ATOM 15417 C C . ASP D 1 368 ? 54.580 1.248 53.684 1.00 30.02 368 ASP D C 1
ATOM 15418 O O . ASP D 1 368 ? 55.552 1.033 52.966 1.00 30.29 368 ASP D O 1
ATOM 15423 N N . ILE D 1 369 ? 54.288 2.458 54.145 1.00 29.06 369 ILE D N 1
ATOM 15424 C CA . ILE D 1 369 ? 55.128 3.603 53.810 1.00 28.71 369 ILE D CA 1
ATOM 15425 C C . ILE D 1 369 ? 56.503 3.480 54.473 1.00 28.68 369 ILE D C 1
ATOM 15426 O O . ILE D 1 369 ? 57.529 3.707 53.834 1.00 27.97 369 ILE D O 1
ATOM 15431 N N . TYR D 1 370 ? 56.523 3.124 55.756 1.00 28.85 370 TYR D N 1
ATOM 15432 C CA . TYR D 1 370 ? 57.792 2.973 56.462 1.00 28.85 370 TYR D CA 1
ATOM 15433 C C . TYR D 1 370 ? 58.650 1.927 55.767 1.00 29.19 370 TYR D C 1
ATOM 15434 O O . TYR D 1 370 ? 59.869 2.073 55.690 1.00 31.12 370 TYR D O 1
ATOM 15443 N N . ARG D 1 371 ? 58.011 0.879 55.252 1.00 28.01 371 ARG D N 1
ATOM 15444 C CA . ARG D 1 371 ? 58.731 -0.183 54.556 1.00 27.72 371 ARG D CA 1
ATOM 15445 C C . ARG D 1 371 ? 59.302 0.345 53.236 1.00 28.68 371 ARG D C 1
ATOM 15446 O O . ARG D 1 371 ? 60.385 -0.070 52.809 1.00 26.76 371 ARG D O 1
ATOM 15454 N N . THR D 1 372 ? 58.569 1.247 52.582 1.00 26.39 372 THR D N 1
ATOM 15455 C CA . THR D 1 372 ? 59.043 1.803 51.320 1.00 27.06 372 THR D CA 1
ATOM 15456 C C . THR D 1 372 ? 60.161 2.796 51.619 1.00 27.42 372 THR D C 1
ATOM 15457 O O . THR D 1 372 ? 61.072 2.974 50.816 1.00 27.82 372 THR D O 1
ATOM 15461 N N . ASP D 1 373 ? 60.087 3.428 52.786 1.00 27.64 373 ASP D N 1
ATOM 15462 C CA . ASP D 1 373 ? 61.114 4.368 53.206 1.00 29.45 373 ASP D CA 1
ATOM 15463 C C . ASP D 1 373 ? 62.446 3.623 53.313 1.00 31.29 373 ASP D C 1
ATOM 15464 O O . ASP D 1 373 ? 63.473 4.076 52.810 1.00 29.97 373 ASP D O 1
ATOM 15469 N N . ALA D 1 374 ? 62.418 2.472 53.974 1.00 32.27 374 ALA D N 1
ATOM 15470 C CA . ALA D 1 374 ? 63.616 1.660 54.136 1.00 34.05 374 ALA D CA 1
ATOM 15471 C C . ALA D 1 374 ? 64.071 1.141 52.772 1.00 34.54 374 ALA D C 1
ATOM 15472 O O . ALA D 1 374 ? 65.274 1.035 52.509 1.00 35.30 374 ALA D O 1
ATOM 15474 N N . LEU D 1 375 ? 63.104 0.828 51.909 1.00 35.22 375 LEU D N 1
ATOM 15475 C CA . LEU D 1 375 ? 63.384 0.322 50.564 1.00 34.98 375 LEU D CA 1
ATOM 15476 C C . LEU D 1 375 ? 64.317 1.304 49.851 1.00 35.20 375 LEU D C 1
ATOM 15477 O O . LEU D 1 375 ? 65.360 0.915 49.324 1.00 33.94 375 LEU D O 1
ATOM 15482 N N . LEU D 1 376 ? 63.925 2.575 49.833 1.00 34.47 376 LEU D N 1
ATOM 15483 C CA . LEU D 1 376 ? 64.728 3.621 49.204 1.00 35.93 376 LEU D CA 1
ATOM 15484 C C . LEU D 1 376 ? 66.215 3.504 49.528 1.00 35.03 376 LEU D C 1
ATOM 15485 O O . LEU D 1 376 ? 67.052 3.489 48.630 1.00 35.56 376 LEU D O 1
ATOM 15490 N N . LYS D 1 377 ? 66.538 3.421 50.813 1.00 36.29 377 LYS D N 1
ATOM 15491 C CA . LYS D 1 377 ? 67.927 3.319 51.244 1.00 37.14 377 LYS D CA 1
ATOM 15492 C C . LYS D 1 377 ? 68.636 2.062 50.743 1.00 37.46 377 LYS D C 1
ATOM 15493 O O . LYS D 1 377 ? 69.850 2.079 50.547 1.00 37.62 377 LYS D O 1
ATOM 15499 N N . GLU D 1 378 ? 67.889 0.977 50.537 1.00 38.26 378 GLU D N 1
ATOM 15500 C CA . GLU D 1 378 ? 68.487 -0.274 50.054 1.00 38.74 378 GLU D CA 1
ATOM 15501 C C . GLU D 1 378 ? 68.683 -0.236 48.544 1.00 36.80 378 GLU D C 1
ATOM 15502 O O . GLU D 1 378 ? 69.617 -0.840 48.018 1.00 36.67 378 GLU D O 1
ATOM 15508 N N . LEU D 1 379 ? 67.779 0.446 47.845 1.00 34.62 379 LEU D N 1
ATOM 15509 C CA . LEU D 1 379 ? 67.877 0.556 46.396 1.00 33.12 379 LEU D CA 1
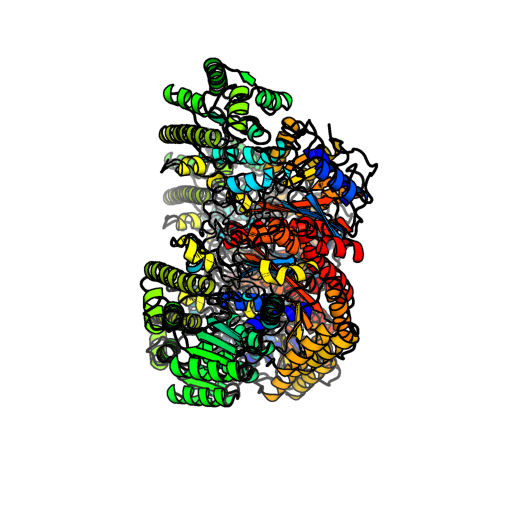ATOM 15510 C C . LEU D 1 379 ? 68.951 1.568 46.010 1.00 31.21 379 LEU D C 1
ATOM 15511 O O . LEU D 1 379 ? 69.702 1.351 45.063 1.00 30.51 379 LEU D O 1
ATOM 15516 N N . PHE D 1 380 ? 69.023 2.673 46.744 1.00 29.12 380 PHE D N 1
ATOM 15517 C CA . PHE D 1 380 ? 70.022 3.694 46.446 1.00 29.73 380 PHE D CA 1
ATOM 15518 C C . PHE D 1 380 ? 70.944 3.948 47.636 1.00 29.05 380 PHE D C 1
ATOM 15519 O O . PHE D 1 380 ? 70.945 5.037 48.211 1.00 29.80 380 PHE D O 1
ATOM 15527 N N . PRO D 1 381 ? 71.754 2.946 48.012 1.00 29.29 381 PRO D N 1
ATOM 15528 C CA . PRO D 1 381 ? 72.678 3.074 49.145 1.00 30.44 381 PRO D CA 1
ATOM 15529 C C . PRO D 1 381 ? 73.738 4.152 48.959 1.00 32.55 381 PRO D C 1
ATOM 15530 O O . PRO D 1 381 ? 74.347 4.627 49.918 1.00 33.17 381 PRO D O 1
ATOM 15534 N N . THR D 1 382 ? 73.940 4.545 47.708 1.00 34.12 382 THR D N 1
ATOM 15535 C CA . THR D 1 382 ? 74.958 5.544 47.317 1.00 37.00 382 THR D CA 1
ATOM 15536 C C . THR D 1 382 ? 74.546 6.993 47.467 1.00 37.62 382 THR D C 1
ATOM 15537 O O . THR D 1 382 ? 75.365 7.883 47.436 1.00 38.28 382 THR D O 1
ATOM 15541 N N . ASN D 1 383 ? 73.252 7.198 47.599 1.00 38.27 383 ASN D N 1
ATOM 15542 C CA . ASN D 1 383 ? 72.696 8.545 47.655 1.00 37.71 383 ASN D CA 1
ATOM 15543 C C . ASN D 1 383 ? 72.281 9.018 49.063 1.00 37.51 383 ASN D C 1
ATOM 15544 O O . ASN D 1 383 ? 71.146 8.831 49.522 1.00 35.62 383 ASN D O 1
ATOM 15549 N N . LYS D 1 384 ? 73.226 9.677 49.731 1.00 38.17 384 LYS D N 1
ATOM 15550 C CA . LYS D 1 384 ? 73.015 10.186 51.082 1.00 38.16 384 LYS D CA 1
ATOM 15551 C C . LYS D 1 384 ? 72.021 11.329 51.135 1.00 37.88 384 LYS D C 1
ATOM 15552 O O . LYS D 1 384 ? 71.334 11.500 52.136 1.00 37.70 384 LYS D O 1
ATOM 15558 N N . ALA D 1 385 ? 71.929 12.100 50.058 1.00 36.63 385 ALA D N 1
ATOM 15559 C CA . ALA D 1 385 ? 70.978 13.200 50.022 1.00 36.89 385 ALA D CA 1
ATOM 15560 C C . ALA D 1 385 ? 69.587 12.582 50.141 1.00 37.37 385 ALA D C 1
ATOM 15561 O O . ALA D 1 385 ? 68.742 13.058 50.901 1.00 37.35 385 ALA D O 1
ATOM 15563 N N . LEU D 1 386 ? 69.379 11.497 49.396 1.00 37.04 386 LEU D N 1
ATOM 15564 C CA . LEU D 1 386 ? 68.116 10.774 49.378 1.00 36.48 386 LEU D CA 1
ATOM 15565 C C . LEU D 1 386 ? 67.823 10.222 50.769 1.00 37.02 386 LEU D C 1
ATOM 15566 O O . LEU D 1 386 ? 66.714 10.375 51.285 1.00 36.79 386 LEU D O 1
ATOM 15571 N N . HIS D 1 387 ? 68.824 9.592 51.381 1.00 35.96 387 HIS D N 1
ATOM 15572 C CA . HIS D 1 387 ? 68.663 9.029 52.717 1.00 34.81 387 HIS D CA 1
ATOM 15573 C C . HIS D 1 387 ? 68.264 10.090 53.730 1.00 34.23 387 HIS D C 1
ATOM 15574 O O . HIS D 1 387 ? 67.448 9.838 54.610 1.00 35.05 387 HIS D O 1
ATOM 15581 N N . ARG D 1 388 ? 68.847 11.276 53.610 1.00 33.59 388 ARG D N 1
ATOM 15582 C CA . ARG D 1 388 ? 68.543 12.364 54.530 1.00 33.26 388 ARG D CA 1
ATOM 15583 C C . ARG D 1 388 ? 67.128 12.899 54.393 1.00 31.13 388 ARG D C 1
ATOM 15584 O O . ARG D 1 388 ? 66.461 13.150 55.393 1.00 30.22 388 ARG D O 1
ATOM 15592 N N . TRP D 1 389 ? 66.668 13.080 53.160 1.00 29.90 389 TRP D N 1
ATOM 15593 C CA . TRP D 1 389 ? 65.318 13.580 52.952 1.00 28.70 389 TRP D CA 1
ATOM 15594 C C . TRP D 1 389 ? 64.293 12.640 53.571 1.00 28.23 389 TRP D C 1
ATOM 15595 O O . TRP D 1 389 ? 63.417 13.059 54.331 1.00 26.66 389 TRP D O 1
ATOM 15606 N N . ILE D 1 390 ? 64.413 11.362 53.242 1.00 29.63 390 ILE D N 1
ATOM 15607 C CA . ILE D 1 390 ? 63.483 10.375 53.754 1.00 32.61 390 ILE D CA 1
ATOM 15608 C C . ILE D 1 390 ? 63.412 10.378 55.282 1.00 33.66 390 ILE D C 1
ATOM 15609 O O . ILE D 1 390 ? 62.324 10.297 55.851 1.00 34.00 390 ILE D O 1
ATOM 15614 N N . ASP D 1 391 ? 64.558 10.484 55.951 1.00 34.57 391 ASP D N 1
ATOM 15615 C CA . ASP D 1 391 ? 64.560 10.516 57.412 1.00 37.26 391 ASP D CA 1
ATOM 15616 C C . ASP D 1 391 ? 63.779 11.737 57.913 1.00 38.08 391 ASP D C 1
ATOM 15617 O O . ASP D 1 391 ? 63.000 11.642 58.863 1.00 39.02 391 ASP D O 1
ATOM 15622 N N . MET D 1 392 ? 63.992 12.880 57.266 1.00 37.15 392 MET D N 1
ATOM 15623 C CA . MET D 1 392 ? 63.311 14.115 57.637 1.00 37.86 392 MET D CA 1
ATOM 15624 C C . MET D 1 392 ? 61.805 14.005 57.421 1.00 37.58 392 MET D C 1
ATOM 15625 O O . MET D 1 392 ? 61.011 14.495 58.226 1.00 36.90 392 MET D O 1
ATOM 15630 N N . ALA D 1 393 ? 61.419 13.379 56.315 1.00 36.23 393 ALA D N 1
ATOM 15631 C CA . ALA D 1 393 ? 60.011 13.220 55.992 1.00 35.87 393 ALA D CA 1
ATOM 15632 C C . ALA D 1 393 ? 59.337 12.273 56.975 1.00 35.94 393 ALA D C 1
ATOM 15633 O O . ALA D 1 393 ? 58.244 12.547 57.465 1.00 35.45 393 ALA D O 1
ATOM 15635 N N . GLN D 1 394 ? 59.990 11.154 57.259 1.00 35.67 394 GLN D N 1
ATOM 15636 C CA . GLN D 1 394 ? 59.426 10.181 58.179 1.00 37.62 394 GLN D CA 1
ATOM 15637 C C . GLN D 1 394 ? 59.304 10.793 59.567 1.00 37.81 394 GLN D C 1
ATOM 15638 O O . GLN D 1 394 ? 58.410 10.448 60.340 1.00 37.81 394 GLN D O 1
ATOM 15644 N N . GLU D 1 395 ? 60.201 11.718 59.876 1.00 38.27 395 GLU D N 1
ATOM 15645 C CA . GLU D 1 395 ? 60.183 12.352 61.180 1.00 38.54 395 GLU D CA 1
ATOM 15646 C C . GLU D 1 395 ? 59.249 13.549 61.309 1.00 37.22 395 GLU D C 1
ATOM 15647 O O . GLU D 1 395 ? 58.583 13.706 62.329 1.00 37.26 395 GLU D O 1
ATOM 15653 N N . LYS D 1 396 ? 59.173 14.379 60.276 1.00 35.35 396 LYS D N 1
ATOM 15654 C CA . LYS D 1 396 ? 58.346 15.578 60.365 1.00 34.29 396 LYS D CA 1
ATOM 15655 C C . LYS D 1 396 ? 57.019 15.600 59.619 1.00 32.70 396 LYS D C 1
ATOM 15656 O O . LYS D 1 396 ? 56.249 16.550 59.752 1.00 32.28 396 LYS D O 1
ATOM 15662 N N . VAL D 1 397 ? 56.737 14.562 58.845 1.00 31.52 397 VAL D N 1
ATOM 15663 C CA . VAL D 1 397 ? 55.494 14.527 58.093 1.00 31.39 397 VAL D CA 1
ATOM 15664 C C . VAL D 1 397 ? 54.403 13.692 58.760 1.00 31.38 397 VAL D C 1
ATOM 15665 O O . VAL D 1 397 ? 54.574 12.499 59.013 1.00 30.06 397 VAL D O 1
ATOM 15669 N N . THR D 1 398 ? 53.281 14.335 59.056 1.00 32.03 398 THR D N 1
ATOM 15670 C CA . THR D 1 398 ? 52.152 13.637 59.648 1.00 33.17 398 THR D CA 1
ATOM 15671 C C . THR D 1 398 ? 51.280 13.184 58.487 1.00 32.08 398 THR D C 1
ATOM 15672 O O . THR D 1 398 ? 50.788 14.010 57.720 1.00 31.33 398 THR D O 1
ATOM 15676 N N . PHE D 1 399 ? 51.098 11.876 58.358 1.00 31.84 399 PHE D N 1
ATOM 15677 C CA . PHE D 1 399 ? 50.292 11.321 57.278 1.00 32.71 399 PHE D CA 1
ATOM 15678 C C . PHE D 1 399 ? 48.889 11.925 57.173 1.00 32.27 399 PHE D C 1
ATOM 15679 O O . PHE D 1 399 ? 48.299 12.326 58.171 1.00 33.45 399 PHE D O 1
ATOM 15687 N N . GLN D 1 400 ? 48.373 11.987 55.950 1.00 31.60 400 GLN D N 1
ATOM 15688 C CA . GLN D 1 400 ? 47.032 12.505 55.680 1.00 31.25 400 GLN D CA 1
ATOM 15689 C C . GLN D 1 400 ? 46.300 11.488 54.808 1.00 30.06 400 GLN D C 1
ATOM 15690 O O . GLN D 1 400 ? 46.797 11.098 53.754 1.00 31.95 400 GLN D O 1
ATOM 15696 N N . GLY D 1 401 ? 45.131 11.047 55.257 1.00 30.17 401 GLY D N 1
ATOM 15697 C CA . GLY D 1 401 ? 44.384 10.064 54.497 1.00 30.60 401 GLY D CA 1
ATOM 15698 C C . GLY D 1 401 ? 45.250 8.839 54.293 1.00 32.74 401 GLY D C 1
ATOM 15699 O O . GLY D 1 401 ? 45.917 8.383 55.225 1.00 33.79 401 GLY D O 1
ATOM 15700 N N . LEU D 1 402 ? 45.255 8.297 53.083 1.00 32.07 402 LEU D N 1
ATOM 15701 C CA . LEU D 1 402 ? 46.077 7.128 52.810 1.00 32.01 402 LEU D CA 1
ATOM 15702 C C . LEU D 1 402 ? 47.547 7.475 53.032 1.00 32.90 402 LEU D C 1
ATOM 15703 O O . LEU D 1 402 ? 48.038 8.479 52.512 1.00 32.08 402 LEU D O 1
ATOM 15708 N N . PRO D 1 403 ? 48.264 6.655 53.821 1.00 32.16 403 PRO D N 1
ATOM 15709 C CA . PRO D 1 403 ? 49.680 6.933 54.070 1.00 32.40 403 PRO D CA 1
ATOM 15710 C C . PRO D 1 403 ? 50.376 7.082 52.729 1.00 32.10 403 PRO D C 1
ATOM 15711 O O . PRO D 1 403 ? 50.276 6.203 51.871 1.00 33.35 403 PRO D O 1
ATOM 15715 N N . SER D 1 404 ? 51.065 8.202 52.543 1.00 32.08 404 SER D N 1
ATOM 15716 C CA . SER D 1 404 ? 51.757 8.469 51.288 1.00 30.25 404 SER D CA 1
ATOM 15717 C C . SER D 1 404 ? 53.147 9.049 51.511 1.00 29.72 404 SER D C 1
ATOM 15718 O O . SER D 1 404 ? 53.481 9.475 52.616 1.00 29.68 404 SER D O 1
ATOM 15721 N N . ARG D 1 405 ? 53.953 9.082 50.454 1.00 28.75 405 ARG D N 1
ATOM 15722 C CA . ARG D 1 405 ? 55.304 9.621 50.567 1.00 27.32 405 ARG D CA 1
ATOM 15723 C C . ARG D 1 405 ? 55.737 10.445 49.360 1.00 27.83 405 ARG D C 1
ATOM 15724 O O . ARG D 1 405 ? 55.553 10.030 48.212 1.00 28.39 405 ARG D O 1
ATOM 15732 N N . ILE D 1 406 ? 56.306 11.619 49.628 1.00 27.09 406 ILE D N 1
ATOM 15733 C CA . ILE D 1 406 ? 56.819 12.462 48.564 1.00 25.62 406 ILE D CA 1
ATOM 15734 C C . ILE D 1 406 ? 58.321 12.194 48.540 1.00 25.40 406 ILE D C 1
ATOM 15735 O O . ILE D 1 406 ? 58.974 12.189 49.580 1.00 24.94 406 ILE D O 1
ATOM 15740 N N . CYS D 1 407 ? 58.861 11.935 47.357 1.00 25.46 407 CYS D N 1
ATOM 15741 C CA . CYS D 1 407 ? 60.283 11.670 47.225 1.00 25.25 407 CYS D CA 1
ATOM 15742 C C . CYS D 1 407 ? 60.743 11.882 45.793 1.00 25.89 407 CYS D C 1
ATOM 15743 O O . CYS D 1 407 ? 60.464 11.076 44.910 1.00 25.17 407 CYS D O 1
ATOM 15746 N N . TRP D 1 408 ? 61.442 12.982 45.561 1.00 25.96 408 TRP D N 1
ATOM 15747 C CA . TRP D 1 408 ? 61.939 13.277 44.233 1.00 26.54 408 TRP D CA 1
ATOM 15748 C C . TRP D 1 408 ? 62.971 12.249 43.755 1.00 27.24 408 TRP D C 1
ATOM 15749 O O . TRP D 1 408 ? 63.981 11.997 44.409 1.00 28.35 408 TRP D O 1
ATOM 15760 N N . LEU D 1 409 ? 62.684 11.630 42.618 1.00 27.32 409 LEU D N 1
ATOM 15761 C CA . LEU D 1 409 ? 63.590 10.656 42.024 1.00 28.65 409 LEU D CA 1
ATOM 15762 C C . LEU D 1 409 ? 63.682 11.020 40.552 1.00 28.40 409 LEU D C 1
ATOM 15763 O O . LEU D 1 409 ? 62.690 11.434 39.944 1.00 29.36 409 LEU D O 1
ATOM 15768 N N . GLY D 1 410 ? 64.877 10.889 39.990 1.00 27.84 410 GLY D N 1
ATOM 15769 C CA . GLY D 1 410 ? 65.075 11.247 38.602 1.00 26.45 410 GLY D CA 1
ATOM 15770 C C . GLY D 1 410 ? 65.002 10.073 37.661 1.00 27.75 410 GLY D C 1
ATOM 15771 O O . GLY D 1 410 ? 64.639 8.964 38.068 1.00 27.12 410 GLY D O 1
ATOM 15772 N N . TYR D 1 411 ? 65.346 10.330 36.399 1.00 26.61 411 TYR D N 1
ATOM 15773 C CA . TYR D 1 411 ? 65.335 9.305 35.363 1.00 28.16 411 TYR D CA 1
ATOM 15774 C C . TYR D 1 411 ? 66.146 8.107 35.833 1.00 27.97 411 TYR D C 1
ATOM 15775 O O . TYR D 1 411 ? 67.253 8.265 36.345 1.00 28.87 411 TYR D O 1
ATOM 15784 N N . GLY D 1 412 ? 65.595 6.913 35.652 1.00 28.46 412 GLY D N 1
ATOM 15785 C CA . GLY D 1 412 ? 66.292 5.708 36.068 1.00 28.83 412 GLY D CA 1
ATOM 15786 C C . GLY D 1 412 ? 65.850 5.266 37.448 1.00 30.10 412 GLY D C 1
ATOM 15787 O O . GLY D 1 412 ? 65.367 4.143 37.628 1.00 30.74 412 GLY D O 1
ATOM 15788 N N . GLU D 1 413 ? 66.012 6.158 38.422 1.00 29.16 413 GLU D N 1
ATOM 15789 C CA . GLU D 1 413 ? 65.632 5.882 39.799 1.00 28.37 413 GLU D CA 1
ATOM 15790 C C . GLU D 1 413 ? 64.142 5.560 39.884 1.00 29.40 413 GLU D C 1
ATOM 15791 O O . GLU D 1 413 ? 63.744 4.625 40.578 1.00 29.96 413 GLU D O 1
ATOM 15797 N N . ARG D 1 414 ? 63.319 6.328 39.174 1.00 29.20 414 ARG D N 1
ATOM 15798 C CA . ARG D 1 414 ? 61.878 6.098 39.199 1.00 28.95 414 ARG D CA 1
ATOM 15799 C C . ARG D 1 414 ? 61.544 4.656 38.834 1.00 28.56 414 ARG D C 1
ATOM 15800 O O . ARG D 1 414 ? 60.831 3.971 39.563 1.00 30.46 414 ARG D O 1
ATOM 15808 N N . LYS D 1 415 ? 62.068 4.196 37.708 1.00 28.03 415 LYS D N 1
ATOM 15809 C CA . LYS D 1 415 ? 61.818 2.834 37.259 1.00 30.47 415 LYS D CA 1
ATOM 15810 C C . LYS D 1 415 ? 62.296 1.793 38.273 1.00 31.44 415 LYS D C 1
ATOM 15811 O O . LYS D 1 415 ? 61.588 0.825 38.558 1.00 32.62 415 LYS D O 1
ATOM 15817 N N . LYS D 1 416 ? 63.490 1.997 38.820 1.00 31.69 416 LYS D N 1
ATOM 15818 C CA . LYS D 1 416 ? 64.055 1.064 39.794 1.00 33.40 416 LYS D CA 1
ATOM 15819 C C . LYS D 1 416 ? 63.169 0.984 41.040 1.00 32.93 416 LYS D C 1
ATOM 15820 O O . LYS D 1 416 ? 62.913 -0.106 41.557 1.00 31.46 416 LYS D O 1
ATOM 15826 N N . MET D 1 417 ? 62.704 2.141 41.508 1.00 31.33 417 MET D N 1
ATOM 15827 C CA . MET D 1 417 ? 61.843 2.214 42.682 1.00 31.51 417 MET D CA 1
ATOM 15828 C C . MET D 1 417 ? 60.513 1.534 42.374 1.00 31.17 417 MET D C 1
ATOM 15829 O O . MET D 1 417 ? 59.982 0.779 43.192 1.00 31.63 417 MET D O 1
ATOM 15834 N N . GLY D 1 418 ? 59.973 1.822 41.191 1.00 29.34 418 GLY D N 1
ATOM 15835 C CA . GLY D 1 418 ? 58.707 1.241 40.791 1.00 26.32 418 GLY D CA 1
ATOM 15836 C C . GLY D 1 418 ? 58.732 -0.276 40.775 1.00 25.83 418 GLY D C 1
ATOM 15837 O O . GLY D 1 418 ? 57.878 -0.920 41.375 1.00 24.88 418 GLY D O 1
ATOM 15838 N N . LEU D 1 419 ? 59.710 -0.852 40.085 1.00 25.15 419 LEU D N 1
ATOM 15839 C CA . LEU D 1 419 ? 59.819 -2.301 40.015 1.00 26.90 419 LEU D CA 1
ATOM 15840 C C . LEU D 1 419 ? 60.048 -2.921 41.396 1.00 27.39 419 LEU D C 1
ATOM 15841 O O . LEU D 1 419 ? 59.523 -3.996 41.689 1.00 26.23 419 LEU D O 1
ATOM 15846 N N . ALA D 1 420 ? 60.818 -2.235 42.241 1.00 27.71 420 ALA D N 1
ATOM 15847 C CA . ALA D 1 420 ? 61.105 -2.724 43.590 1.00 28.01 420 ALA D CA 1
ATOM 15848 C C . ALA D 1 420 ? 59.829 -2.745 44.422 1.00 28.55 420 ALA D C 1
ATOM 15849 O O . ALA D 1 420 ? 59.558 -3.717 45.134 1.00 27.63 420 ALA D O 1
ATOM 15851 N N . ILE D 1 421 ? 59.042 -1.677 44.335 1.00 28.27 421 ILE D N 1
ATOM 15852 C CA . ILE D 1 421 ? 57.794 -1.617 45.087 1.00 28.52 421 ILE D CA 1
ATOM 15853 C C . ILE D 1 421 ? 56.864 -2.748 44.671 1.00 29.60 421 ILE D C 1
ATOM 15854 O O . ILE D 1 421 ? 56.290 -3.430 45.516 1.00 29.33 421 ILE D O 1
ATOM 15859 N N . ASN D 1 422 ? 56.716 -2.929 43.362 1.00 30.39 422 ASN D N 1
ATOM 15860 C CA . ASN D 1 422 ? 55.837 -3.956 42.829 1.00 31.75 422 ASN D CA 1
ATOM 15861 C C . ASN D 1 422 ? 56.280 -5.326 43.296 1.00 33.30 422 ASN D C 1
ATOM 15862 O O . ASN D 1 422 ? 55.460 -6.225 43.489 1.00 33.19 422 ASN D O 1
ATOM 15867 N N . GLU D 1 423 ? 57.587 -5.473 43.476 1.00 33.83 423 GLU D N 1
ATOM 15868 C CA . GLU D 1 423 ? 58.165 -6.728 43.915 1.00 33.85 423 GLU D CA 1
ATOM 15869 C C . GLU D 1 423 ? 57.725 -7.042 45.338 1.00 33.92 423 GLU D C 1
ATOM 15870 O O . GLU D 1 423 ? 57.403 -8.186 45.664 1.00 33.81 423 GLU D O 1
ATOM 15876 N N . LEU D 1 424 ? 57.708 -6.023 46.189 1.00 33.00 424 LEU D N 1
ATOM 15877 C CA . LEU D 1 424 ? 57.303 -6.217 47.572 1.00 33.65 424 LEU D CA 1
ATOM 15878 C C . LEU D 1 424 ? 55.799 -6.467 47.673 1.00 34.97 424 LEU D C 1
ATOM 15879 O O . LEU D 1 424 ? 55.337 -7.177 48.573 1.00 37.30 424 LEU D O 1
ATOM 15884 N N . VAL D 1 425 ? 55.037 -5.880 46.753 1.00 34.01 425 VAL D N 1
ATOM 15885 C CA . VAL D 1 425 ? 53.594 -6.074 46.734 1.00 33.48 425 VAL D CA 1
ATOM 15886 C C . VAL D 1 425 ? 53.321 -7.532 46.353 1.00 34.35 425 VAL D C 1
ATOM 15887 O O . VAL D 1 425 ? 52.411 -8.164 46.883 1.00 34.02 425 VAL D O 1
ATOM 15891 N N . ARG D 1 426 ? 54.129 -8.060 45.439 1.00 34.79 426 ARG D N 1
ATOM 15892 C CA . ARG D 1 426 ? 53.976 -9.436 44.992 1.00 37.97 426 ARG D CA 1
ATOM 15893 C C . ARG D 1 426 ? 54.251 -10.420 46.127 1.00 39.37 426 ARG D C 1
ATOM 15894 O O . ARG D 1 426 ? 53.465 -11.340 46.352 1.00 40.46 426 ARG D O 1
ATOM 15902 N N . THR D 1 427 ? 55.365 -10.230 46.836 1.00 39.24 427 THR D N 1
ATOM 15903 C CA . THR D 1 427 ? 55.732 -11.127 47.934 1.00 38.34 427 THR D CA 1
ATOM 15904 C C . THR D 1 427 ? 54.878 -10.942 49.178 1.00 38.71 427 THR D C 1
ATOM 15905 O O . THR D 1 427 ? 54.846 -11.817 50.043 1.00 38.80 427 THR D O 1
ATOM 15909 N N . GLY D 1 428 ? 54.198 -9.804 49.278 1.00 38.78 428 GLY D N 1
ATOM 15910 C CA . GLY D 1 428 ? 53.362 -9.555 50.437 1.00 37.84 428 GLY D CA 1
ATOM 15911 C C . GLY D 1 428 ? 53.988 -8.647 51.484 1.00 39.57 428 GLY D C 1
ATOM 15912 O O . GLY D 1 428 ? 53.316 -8.244 52.436 1.00 39.22 428 GLY D O 1
ATOM 15913 N N . GLU D 1 429 ? 55.269 -8.322 51.325 1.00 39.46 429 GLU D N 1
ATOM 15914 C CA . GLU D 1 429 ? 55.938 -7.442 52.276 1.00 40.02 429 GLU D CA 1
ATOM 15915 C C . GLU D 1 429 ? 55.180 -6.127 52.411 1.00 39.60 429 GLU D C 1
ATOM 15916 O O . GLU D 1 429 ? 55.281 -5.438 53.425 1.00 39.55 429 GLU D O 1
ATOM 15922 N N . LEU D 1 430 ? 54.434 -5.777 51.371 1.00 38.71 430 LEU D N 1
ATOM 15923 C CA . LEU D 1 430 ? 53.598 -4.586 51.392 1.00 39.05 430 LEU D CA 1
ATOM 15924 C C . LEU D 1 430 ? 52.194 -5.187 51.426 1.00 39.07 430 LEU D C 1
ATOM 15925 O O . LEU D 1 430 ? 51.836 -5.998 50.574 1.00 38.51 430 LEU D O 1
ATOM 15930 N N . LYS D 1 431 ? 51.415 -4.802 52.428 1.00 39.68 431 LYS D N 1
ATOM 15931 C CA . LYS D 1 431 ? 50.076 -5.344 52.627 1.00 39.81 431 LYS D CA 1
ATOM 15932 C C . LYS D 1 431 ? 49.043 -5.189 51.514 1.00 40.68 431 LYS D C 1
ATOM 15933 O O . LYS D 1 431 ? 48.035 -5.896 51.501 1.00 40.58 431 LYS D O 1
ATOM 15939 N N . ALA D 1 432 ? 49.286 -4.277 50.582 1.00 40.24 432 ALA D N 1
ATOM 15940 C CA . ALA D 1 432 ? 48.363 -4.052 49.473 1.00 39.67 432 ALA D CA 1
ATOM 15941 C C . ALA D 1 432 ? 49.064 -3.238 48.385 1.00 38.97 432 ALA D C 1
ATOM 15942 O O . ALA D 1 432 ? 50.068 -2.573 48.649 1.00 38.82 432 ALA D O 1
ATOM 15944 N N . PRO D 1 433 ? 48.546 -3.282 47.146 1.00 37.47 433 PRO D N 1
ATOM 15945 C CA . PRO D 1 433 ? 49.140 -2.539 46.030 1.00 36.18 433 PRO D CA 1
ATOM 15946 C C . PRO D 1 433 ? 49.313 -1.055 46.350 1.00 34.35 433 PRO D C 1
ATOM 15947 O O . PRO D 1 433 ? 48.602 -0.502 47.193 1.00 32.63 433 PRO D O 1
ATOM 15951 N N . VAL D 1 434 ? 50.264 -0.414 45.679 1.00 34.09 434 VAL D N 1
ATOM 15952 C CA . VAL D 1 434 ? 50.501 1.005 45.906 1.00 34.50 434 VAL D CA 1
ATOM 15953 C C . VAL D 1 434 ? 50.456 1.794 44.603 1.00 32.42 434 VAL D C 1
ATOM 15954 O O . VAL D 1 434 ? 50.905 1.324 43.554 1.00 33.73 434 VAL D O 1
ATOM 15958 N N . VAL D 1 435 ? 49.897 2.994 44.671 1.00 30.23 435 VAL D N 1
ATOM 15959 C CA . VAL D 1 435 ? 49.807 3.833 43.495 1.00 29.38 435 VAL D CA 1
ATOM 15960 C C . VAL D 1 435 ? 51.047 4.716 43.434 1.00 28.37 435 VAL D C 1
ATOM 15961 O O . VAL D 1 435 ? 51.481 5.275 44.445 1.00 25.47 435 VAL D O 1
ATOM 15965 N N . ILE D 1 436 ? 51.618 4.809 42.240 1.00 26.93 436 ILE D N 1
ATOM 15966 C CA . ILE D 1 436 ? 52.797 5.623 41.989 1.00 26.60 436 ILE D CA 1
ATOM 15967 C C . ILE D 1 436 ? 52.370 6.769 41.075 1.00 25.92 436 ILE D C 1
ATOM 15968 O O . ILE D 1 436 ? 51.835 6.541 39.991 1.00 26.81 436 ILE D O 1
ATOM 15973 N N . GLY D 1 437 ? 52.599 8.000 41.514 1.00 24.51 437 GLY D N 1
ATOM 15974 C CA . GLY D 1 437 ? 52.213 9.138 40.703 1.00 22.65 437 GLY D CA 1
ATOM 15975 C C . GLY D 1 437 ? 53.122 10.340 40.859 1.00 21.50 437 GLY D C 1
ATOM 15976 O O . GLY D 1 437 ? 54.309 10.192 41.123 1.00 20.88 437 GLY D O 1
ATOM 15977 N N . ARG D 1 438 ? 52.556 11.536 40.708 1.00 21.49 438 ARG D N 1
ATOM 15978 C CA . ARG D 1 438 ? 53.329 12.770 40.804 1.00 21.15 438 ARG D CA 1
ATOM 15979 C C . ARG D 1 438 ? 52.420 13.966 40.571 1.00 21.32 438 ARG D C 1
ATOM 15980 O O . ARG D 1 438 ? 51.294 13.814 40.112 1.00 22.22 438 ARG D O 1
ATOM 15988 N N . ASP D 1 439 ? 52.909 15.158 40.885 1.00 21.79 439 ASP D N 1
ATOM 15989 C CA . ASP D 1 439 ? 52.132 16.367 40.641 1.00 21.70 439 ASP D CA 1
ATOM 15990 C C . ASP D 1 439 ? 52.235 16.540 39.126 1.00 21.54 439 ASP D C 1
ATOM 15991 O O . ASP D 1 439 ? 52.966 15.795 38.479 1.00 21.34 439 ASP D O 1
ATOM 15996 N N . HIS D 1 440 ? 51.504 17.488 38.548 1.00 23.01 440 HIS D N 1
ATOM 15997 C CA . HIS D 1 440 ? 51.613 17.707 37.110 1.00 22.93 440 HIS D CA 1
ATOM 15998 C C . HIS D 1 440 ? 52.859 18.542 36.861 1.00 24.35 440 HIS D C 1
ATOM 15999 O O . HIS D 1 440 ? 53.348 18.624 35.737 1.00 24.91 440 HIS D O 1
ATOM 16006 N N . LEU D 1 441 ? 53.365 19.172 37.917 1.00 24.16 441 LEU D N 1
ATOM 16007 C CA . LEU D 1 441 ? 54.596 19.945 37.811 1.00 24.37 441 LEU D CA 1
ATOM 16008 C C . LEU D 1 441 ? 55.685 18.874 37.804 1.00 24.50 441 LEU D C 1
ATOM 16009 O O . LEU D 1 441 ? 55.866 18.169 38.792 1.00 26.87 441 LEU D O 1
ATOM 16014 N N . ASP D 1 442 ? 56.382 18.727 36.685 1.00 22.54 442 ASP D N 1
ATOM 16015 C CA . ASP D 1 442 ? 57.435 17.720 36.577 1.00 22.93 442 ASP D CA 1
ATOM 16016 C C . ASP D 1 442 ? 58.426 18.138 35.487 1.00 23.04 442 ASP D C 1
ATOM 16017 O O . ASP D 1 442 ? 58.200 19.120 34.777 1.00 22.29 442 ASP D O 1
ATOM 16022 N N . CYS D 1 443 ? 59.520 17.394 35.356 1.00 23.78 443 CYS D N 1
ATOM 16023 C CA . CYS D 1 443 ? 60.546 17.702 34.363 1.00 24.07 443 CYS D CA 1
ATOM 16024 C C . CYS D 1 443 ? 60.055 17.768 32.906 1.00 25.30 443 CYS D C 1
ATOM 16025 O O . CYS D 1 443 ? 60.591 18.534 32.096 1.00 22.96 443 CYS D O 1
ATOM 16028 N N . GLY D 1 444 ? 59.042 16.981 32.558 1.00 22.89 444 GLY D N 1
ATOM 16029 C CA . GLY D 1 444 ? 58.593 17.019 31.181 1.00 22.44 444 GLY D CA 1
ATOM 16030 C C . GLY D 1 444 ? 57.110 16.891 30.932 1.00 22.58 444 GLY D C 1
ATOM 16031 O O . GLY D 1 444 ? 56.703 16.366 29.908 1.00 21.92 444 GLY D O 1
ATOM 16032 N N . SER D 1 445 ? 56.292 17.407 31.834 1.00 21.34 445 SER D N 1
ATOM 16033 C CA . SER D 1 445 ? 54.854 17.283 31.658 1.00 24.32 445 SER D CA 1
ATOM 16034 C C . SER D 1 445 ? 54.109 18.610 31.664 1.00 22.90 445 SER D C 1
ATOM 16035 O O . SER D 1 445 ? 52.879 18.627 31.697 1.00 24.26 445 SER D O 1
ATOM 16038 N N . VAL D 1 446 ? 54.834 19.719 31.605 1.00 21.11 446 VAL D N 1
ATOM 16039 C CA . VAL D 1 446 ? 54.160 21.006 31.669 1.00 21.32 446 VAL D CA 1
ATOM 16040 C C . VAL D 1 446 ? 54.780 22.160 30.871 1.00 22.49 446 VAL D C 1
ATOM 16041 O O . VAL D 1 446 ? 55.994 22.218 30.650 1.00 23.66 446 VAL D O 1
ATOM 16045 N N . ALA D 1 447 ? 53.911 23.060 30.417 1.00 21.53 447 ALA D N 1
ATOM 16046 C CA . ALA D 1 447 ? 54.298 24.262 29.682 1.00 21.30 447 ALA D CA 1
ATOM 16047 C C . ALA D 1 447 ? 53.643 25.380 30.476 1.00 21.49 447 ALA D C 1
ATOM 16048 O O . ALA D 1 447 ? 52.425 25.390 30.662 1.00 21.82 447 ALA D O 1
ATOM 16050 N N . SER D 1 448 ? 54.450 26.311 30.963 1.00 22.09 448 SER D N 1
ATOM 16051 C CA . SER D 1 448 ? 53.940 27.399 31.782 1.00 21.56 448 SER D CA 1
ATOM 16052 C C . SER D 1 448 ? 54.983 28.511 31.832 1.00 21.61 448 SER D C 1
ATOM 16053 O O . SER D 1 448 ? 55.884 28.494 32.667 1.00 21.70 448 SER D O 1
ATOM 16056 N N . PRO D 1 449 ? 54.869 29.495 30.928 1.00 23.61 449 PRO D N 1
ATOM 16057 C CA . PRO D 1 449 ? 55.785 30.637 30.828 1.00 23.50 449 PRO D CA 1
ATOM 16058 C C . PRO D 1 449 ? 56.037 31.395 32.127 1.00 23.43 449 PRO D C 1
ATOM 16059 O O . PRO D 1 449 ? 57.099 31.998 32.289 1.00 24.45 449 PRO D O 1
ATOM 16063 N N . ASN D 1 450 ? 55.078 31.381 33.049 1.00 22.58 450 ASN D N 1
ATOM 16064 C CA . ASN D 1 450 ? 55.271 32.098 34.307 1.00 23.71 450 ASN D CA 1
ATOM 16065 C C . ASN D 1 450 ? 55.621 31.183 35.470 1.00 23.86 450 ASN D C 1
ATOM 16066 O O . ASN D 1 450 ? 55.535 31.581 36.630 1.00 24.61 450 ASN D O 1
ATOM 16071 N N . ARG D 1 451 ? 56.013 29.958 35.152 1.00 24.40 451 ARG D N 1
ATOM 16072 C CA . ARG D 1 451 ? 56.394 29.031 36.189 1.00 22.37 451 ARG D CA 1
ATOM 16073 C C . ARG D 1 451 ? 57.353 27.961 35.706 1.00 22.79 451 ARG D C 1
ATOM 16074 O O . ARG D 1 451 ? 58.546 28.237 35.579 1.00 21.93 451 ARG D O 1
ATOM 16082 N N . GLU D 1 452 ? 56.855 26.759 35.414 1.00 23.51 452 GLU D N 1
ATOM 16083 C CA . GLU D 1 452 ? 57.736 25.666 34.999 1.00 23.27 452 GLU D CA 1
ATOM 16084 C C . GLU D 1 452 ? 58.667 25.923 33.815 1.00 24.30 452 GLU D C 1
ATOM 16085 O O . GLU D 1 452 ? 59.824 25.476 33.808 1.00 24.12 452 GLU D O 1
ATOM 16091 N N . THR D 1 453 ? 58.172 26.622 32.803 1.00 23.54 453 THR D N 1
ATOM 16092 C CA . THR D 1 453 ? 59.009 26.904 31.644 1.00 23.31 453 THR D CA 1
ATOM 16093 C C . THR D 1 453 ? 59.302 28.390 31.475 1.00 24.74 453 THR D C 1
ATOM 16094 O O . THR D 1 453 ? 59.412 28.898 30.358 1.00 23.55 453 THR D O 1
ATOM 16098 N N . GLU D 1 454 ? 59.442 29.078 32.599 1.00 24.66 454 GLU D N 1
ATOM 16099 C CA . GLU D 1 454 ? 59.745 30.500 32.587 1.00 26.33 454 GLU D CA 1
ATOM 16100 C C . GLU D 1 454 ? 61.201 30.708 32.207 1.00 25.79 454 GLU D C 1
ATOM 16101 O O . GLU D 1 454 ? 62.101 30.151 32.838 1.00 24.39 454 GLU D O 1
ATOM 16107 N N . ALA D 1 455 ? 61.419 31.507 31.169 1.00 25.39 455 ALA D N 1
ATOM 16108 C CA . ALA D 1 455 ? 62.759 31.814 30.702 1.00 26.12 455 ALA D CA 1
ATOM 16109 C C . ALA D 1 455 ? 63.569 30.590 30.277 1.00 26.17 455 ALA D C 1
ATOM 16110 O O . ALA D 1 455 ? 64.659 30.345 30.804 1.00 24.29 455 ALA D O 1
ATOM 16112 N N . MET D 1 456 ? 63.037 29.814 29.336 1.00 25.73 456 MET D N 1
ATOM 16113 C CA . MET D 1 456 ? 63.762 28.653 28.837 1.00 24.42 456 MET D CA 1
ATOM 16114 C C . MET D 1 456 ? 64.914 29.295 28.066 1.00 26.43 456 MET D C 1
ATOM 16115 O O . MET D 1 456 ? 64.723 30.343 27.447 1.00 26.03 456 MET D O 1
ATOM 16120 N N . LYS D 1 457 ? 66.100 28.691 28.090 1.00 25.94 457 LYS D N 1
ATOM 16121 C CA . LYS D 1 457 ? 67.235 29.313 27.420 1.00 26.21 457 LYS D CA 1
ATOM 16122 C C . LYS D 1 457 ? 67.099 29.505 25.917 1.00 25.73 457 LYS D C 1
ATOM 16123 O O . LYS D 1 457 ? 67.847 30.283 25.330 1.00 26.63 457 LYS D O 1
ATOM 16129 N N . ASP D 1 458 ? 66.153 28.815 25.286 1.00 23.76 458 ASP D N 1
ATOM 16130 C CA . ASP D 1 458 ? 65.960 28.985 23.848 1.00 21.95 458 ASP D CA 1
ATOM 16131 C C . ASP D 1 458 ? 64.712 29.817 23.559 1.00 20.73 458 ASP D C 1
ATOM 16132 O O . ASP D 1 458 ? 64.353 30.013 22.410 1.00 21.44 458 ASP D O 1
ATOM 16137 N N . GLY D 1 459 ? 64.059 30.301 24.611 1.00 22.06 459 GLY D N 1
ATOM 16138 C CA . GLY D 1 459 ? 62.866 31.119 24.445 1.00 21.47 459 GLY D CA 1
ATOM 16139 C C . GLY D 1 459 ? 61.596 30.370 24.079 1.00 21.75 459 GLY D C 1
ATOM 16140 O O . GLY D 1 459 ? 60.627 30.983 23.634 1.00 22.18 459 GLY D O 1
ATOM 16141 N N . SER D 1 460 ? 61.590 29.054 24.279 1.00 21.36 460 SER D N 1
ATOM 16142 C CA . SER D 1 460 ? 60.437 28.216 23.948 1.00 22.44 460 SER D CA 1
ATOM 16143 C C . SER D 1 460 ? 59.400 28.128 25.072 1.00 21.79 460 SER D C 1
ATOM 16144 O O . SER D 1 460 ? 58.583 27.206 25.102 1.00 21.86 460 SER D O 1
ATOM 16147 N N . ASP D 1 461 ? 59.438 29.097 25.979 1.00 21.12 461 ASP D N 1
ATOM 16148 C CA . ASP D 1 461 ? 58.524 29.167 27.120 1.00 21.84 461 ASP D CA 1
ATOM 16149 C C . ASP D 1 461 ? 57.093 28.696 26.836 1.00 23.32 461 ASP D C 1
ATOM 16150 O O . ASP D 1 461 ? 56.570 27.816 27.529 1.00 21.25 461 ASP D O 1
ATOM 16155 N N . ALA D 1 462 ? 56.473 29.291 25.818 1.00 21.43 462 ALA D N 1
ATOM 16156 C CA . ALA D 1 462 ? 55.088 28.998 25.455 1.00 21.19 462 ALA D CA 1
ATOM 16157 C C . ALA D 1 462 ? 54.791 27.743 24.634 1.00 21.10 462 ALA D C 1
ATOM 16158 O O . ALA D 1 462 ? 53.623 27.441 24.362 1.00 19.68 462 ALA D O 1
ATOM 16160 N N . VAL D 1 463 ? 55.817 27.010 24.224 1.00 21.79 463 VAL D N 1
ATOM 16161 C CA . VAL D 1 463 ? 55.559 25.806 23.444 1.00 20.51 463 VAL D CA 1
ATOM 16162 C C . VAL D 1 463 ? 54.821 24.798 24.321 1.00 20.71 463 VAL D C 1
ATOM 16163 O O . VAL D 1 463 ? 55.293 24.443 25.402 1.00 21.02 463 VAL D O 1
ATOM 16167 N N . GLY D 1 464 ? 53.661 24.347 23.853 1.00 20.49 464 GLY D N 1
ATOM 16168 C CA . GLY D 1 464 ? 52.873 23.395 24.616 1.00 20.76 464 GLY D CA 1
ATOM 16169 C C . GLY D 1 464 ? 52.889 21.963 24.105 1.00 20.95 464 GLY D C 1
ATOM 16170 O O . GLY D 1 464 ? 52.229 21.101 24.679 1.00 22.62 464 GLY D O 1
ATOM 16171 N N . ASP D 1 465 ? 53.639 21.705 23.039 1.00 20.60 465 ASP D N 1
ATOM 16172 C CA . ASP D 1 465 ? 53.727 20.368 22.452 1.00 21.59 465 ASP D CA 1
ATOM 16173 C C . ASP D 1 465 ? 54.166 19.262 23.405 1.00 22.38 465 ASP D C 1
ATOM 16174 O O . ASP D 1 465 ? 53.574 18.183 23.425 1.00 22.37 465 ASP D O 1
ATOM 16179 N N . TRP D 1 466 ? 55.216 19.525 24.179 1.00 22.28 466 TRP D N 1
ATOM 16180 C CA . TRP D 1 466 ? 55.748 18.518 25.086 1.00 22.07 466 TRP D CA 1
ATOM 16181 C C . TRP D 1 466 ? 54.751 18.036 26.142 1.00 23.18 466 TRP D C 1
ATOM 16182 O O . TRP D 1 466 ? 54.696 16.840 26.445 1.00 21.83 466 TRP D O 1
ATOM 16193 N N . ALA D 1 467 ? 53.965 18.955 26.698 1.00 23.15 467 ALA D N 1
ATOM 16194 C CA . ALA D 1 467 ? 52.969 18.588 27.701 1.00 23.15 467 ALA D CA 1
ATOM 16195 C C . ALA D 1 467 ? 51.980 17.599 27.086 1.00 23.13 467 ALA D C 1
ATOM 16196 O O . ALA D 1 467 ? 51.516 16.668 27.745 1.00 22.97 467 ALA D O 1
ATOM 16198 N N . VAL D 1 468 ? 51.661 17.807 25.814 1.00 22.87 468 VAL D N 1
ATOM 16199 C CA . VAL D 1 468 ? 50.739 16.923 25.113 1.00 22.75 468 VAL D CA 1
ATOM 16200 C C . VAL D 1 468 ? 51.430 15.590 24.820 1.00 22.48 468 VAL D C 1
ATOM 16201 O O . VAL D 1 468 ? 50.835 14.519 24.973 1.00 22.40 468 VAL D O 1
ATOM 16205 N N . LEU D 1 469 ? 52.691 15.661 24.410 1.00 20.51 469 LEU D N 1
ATOM 16206 C CA . LEU D 1 469 ? 53.441 14.453 24.112 1.00 20.70 469 LEU D CA 1
ATOM 16207 C C . LEU D 1 469 ? 53.599 13.613 25.371 1.00 20.48 469 LEU D C 1
ATOM 16208 O O . LEU D 1 469 ? 53.643 12.382 25.299 1.00 19.77 469 LEU D O 1
ATOM 16213 N N . ASN D 1 470 ? 53.658 14.274 26.525 1.00 20.35 470 ASN D N 1
ATOM 16214 C CA . ASN D 1 470 ? 53.794 13.568 27.794 1.00 19.87 470 ASN D CA 1
ATOM 16215 C C . ASN D 1 470 ? 52.601 12.622 27.966 1.00 20.43 470 ASN D C 1
ATOM 16216 O O . ASN D 1 470 ? 52.773 11.406 28.110 1.00 21.44 470 ASN D O 1
ATOM 16221 N N . ALA D 1 471 ? 51.394 13.174 27.914 1.00 19.51 471 ALA D N 1
ATOM 16222 C CA . ALA D 1 471 ? 50.177 12.371 28.077 1.00 19.49 471 ALA D CA 1
ATOM 16223 C C . ALA D 1 471 ? 50.060 11.278 27.021 1.00 21.02 471 ALA D C 1
ATOM 16224 O O . ALA D 1 471 ? 49.721 10.124 27.322 1.00 21.74 471 ALA D O 1
ATOM 16226 N N . LEU D 1 472 ? 50.351 11.647 25.781 1.00 21.96 472 LEU D N 1
ATOM 16227 C CA . LEU D 1 472 ? 50.284 10.719 24.668 1.00 21.82 472 LEU D CA 1
ATOM 16228 C C . LEU D 1 472 ? 51.209 9.514 24.859 1.00 23.18 472 LEU D C 1
ATOM 16229 O O . LEU D 1 472 ? 50.776 8.363 24.732 1.00 23.11 472 LEU D O 1
ATOM 16234 N N . VAL D 1 473 ? 52.478 9.766 25.167 1.00 22.75 473 VAL D N 1
ATOM 16235 C CA . VAL D 1 473 ? 53.417 8.665 25.335 1.00 24.91 473 VAL D CA 1
ATOM 16236 C C . VAL D 1 473 ? 53.166 7.820 26.571 1.00 22.73 473 VAL D C 1
ATOM 16237 O O . VAL D 1 473 ? 53.354 6.611 26.529 1.00 24.16 473 VAL D O 1
ATOM 16241 N N . ASN D 1 474 ? 52.765 8.435 27.678 1.00 21.93 474 ASN D N 1
ATOM 16242 C CA . ASN D 1 474 ? 52.517 7.634 28.874 1.00 23.40 474 ASN D CA 1
ATOM 16243 C C . ASN D 1 474 ? 51.284 6.743 28.668 1.00 23.68 474 ASN D C 1
ATOM 16244 O O . ASN D 1 474 ? 51.170 5.681 29.281 1.00 23.54 474 ASN D O 1
ATOM 16249 N N . THR D 1 475 ? 50.378 7.166 27.788 1.00 23.57 475 THR D N 1
ATOM 16250 C CA . THR D 1 475 ? 49.190 6.374 27.492 1.00 22.04 475 THR D CA 1
ATOM 16251 C C . THR D 1 475 ? 49.642 5.168 26.685 1.00 23.14 475 THR D C 1
ATOM 16252 O O . THR D 1 475 ? 49.197 4.045 26.917 1.00 22.32 475 THR D O 1
ATOM 16256 N N . ALA D 1 476 ? 50.539 5.411 25.736 1.00 20.93 476 ALA D N 1
ATOM 16257 C CA . ALA D 1 476 ? 51.063 4.348 24.896 1.00 21.44 476 ALA D CA 1
ATOM 16258 C C . ALA D 1 476 ? 51.982 3.405 25.680 1.00 22.45 476 ALA D C 1
ATOM 16259 O O . ALA D 1 476 ? 52.026 2.205 25.407 1.00 20.43 476 ALA D O 1
ATOM 16261 N N . ALA D 1 477 ? 52.724 3.954 26.640 1.00 21.60 477 ALA D N 1
ATOM 16262 C CA . ALA D 1 477 ? 53.651 3.154 27.443 1.00 23.89 477 ALA D CA 1
ATOM 16263 C C . ALA D 1 477 ? 52.962 2.221 28.443 1.00 23.15 477 ALA D C 1
ATOM 16264 O O . ALA D 1 477 ? 53.550 1.227 28.861 1.00 23.83 477 ALA D O 1
ATOM 16266 N N . GLY D 1 478 ? 51.738 2.551 28.846 1.00 23.07 478 GLY D N 1
ATOM 16267 C CA . GLY D 1 478 ? 51.017 1.687 29.766 1.00 24.41 478 GLY D CA 1
ATOM 16268 C C . GLY D 1 478 ? 50.673 2.178 31.163 1.00 25.68 478 GLY D C 1
ATOM 16269 O O . GLY D 1 478 ? 50.605 1.368 32.094 1.00 25.21 478 GLY D O 1
ATOM 16270 N N . ALA D 1 479 ? 50.438 3.479 31.324 1.00 24.03 479 ALA D N 1
ATOM 16271 C CA . ALA D 1 479 ? 50.091 4.019 32.634 1.00 23.85 479 ALA D CA 1
ATOM 16272 C C . ALA D 1 479 ? 48.700 3.531 33.033 1.00 24.15 479 ALA D C 1
ATOM 16273 O O . ALA D 1 479 ? 47.971 2.986 32.202 1.00 23.88 479 ALA D O 1
ATOM 16275 N N . SER D 1 480 ? 48.337 3.723 34.300 1.00 24.21 480 SER D N 1
ATOM 16276 C CA . SER D 1 480 ? 47.026 3.306 34.794 1.00 25.33 480 SER D CA 1
ATOM 16277 C C . SER D 1 480 ? 46.004 4.391 34.485 1.00 24.87 480 SER D C 1
ATOM 16278 O O . SER D 1 480 ? 44.878 4.103 34.091 1.00 25.66 480 SER D O 1
ATOM 16281 N N . TRP D 1 481 ? 46.383 5.642 34.694 1.00 23.93 481 TRP D N 1
ATOM 16282 C CA . TRP D 1 481 ? 45.499 6.728 34.327 1.00 25.31 481 TRP D CA 1
ATOM 16283 C C . TRP D 1 481 ? 46.290 7.976 34.006 1.00 25.04 481 TRP D C 1
ATOM 16284 O O . TRP D 1 481 ? 47.163 8.410 34.757 1.00 24.69 481 TRP D O 1
ATOM 16295 N N . VAL D 1 482 ? 46.000 8.504 32.825 1.00 25.63 482 VAL D N 1
ATOM 16296 C CA . VAL D 1 482 ? 46.661 9.680 32.290 1.00 23.68 482 VAL D CA 1
ATOM 16297 C C . VAL D 1 482 ? 45.679 10.834 32.241 1.00 24.02 482 VAL D C 1
ATOM 16298 O O . VAL D 1 482 ? 44.494 10.654 31.939 1.00 25.01 482 VAL D O 1
ATOM 16302 N N . SER D 1 483 ? 46.176 12.024 32.548 1.00 22.00 483 SER D N 1
ATOM 16303 C CA . SER D 1 483 ? 45.343 13.209 32.538 1.00 22.10 483 SER D CA 1
ATOM 16304 C C . SER D 1 483 ? 46.019 14.357 31.809 1.00 22.90 483 SER D C 1
ATOM 16305 O O . SER D 1 483 ? 47.246 14.411 31.699 1.00 23.69 483 SER D O 1
ATOM 16308 N N . PHE D 1 484 ? 45.207 15.264 31.289 1.00 22.98 484 PHE D N 1
ATOM 16309 C CA . PHE D 1 484 ? 45.719 16.439 30.612 1.00 25.21 484 PHE D CA 1
ATOM 16310 C C . PHE D 1 484 ? 44.838 17.598 31.066 1.00 25.67 484 PHE D C 1
ATOM 16311 O O . PHE D 1 484 ? 43.632 17.616 30.795 1.00 27.94 484 PHE D O 1
ATOM 16319 N N . HIS D 1 485 ? 45.439 18.546 31.778 1.00 25.90 485 HIS D N 1
ATOM 16320 C CA . HIS D 1 485 ? 44.718 19.704 32.305 1.00 25.51 485 HIS D CA 1
ATOM 16321 C C . HIS D 1 485 ? 45.230 21.018 31.736 1.00 24.89 485 HIS D C 1
ATOM 16322 O O . HIS D 1 485 ? 46.292 21.071 31.121 1.00 23.97 485 HIS D O 1
ATOM 16329 N N . HIS D 1 486 ? 44.468 22.080 31.983 1.00 25.71 486 HIS D N 1
ATOM 16330 C CA . HIS D 1 486 ? 44.806 23.432 31.549 1.00 22.97 486 HIS D CA 1
ATOM 16331 C C . HIS D 1 486 ? 44.572 24.397 32.706 1.00 23.88 486 HIS D C 1
ATOM 16332 O O . HIS D 1 486 ? 43.616 24.243 33.469 1.00 24.01 486 HIS D O 1
ATOM 16339 N N . GLY D 1 487 ? 45.450 25.388 32.839 1.00 23.69 487 GLY D N 1
ATOM 16340 C CA . GLY D 1 487 ? 45.299 26.380 33.886 1.00 21.01 487 GLY D CA 1
ATOM 16341 C C . GLY D 1 487 ? 45.763 25.967 35.268 1.00 21.63 487 GLY D C 1
ATOM 16342 O O . GLY D 1 487 ? 45.701 26.757 36.205 1.00 19.04 487 GLY D O 1
ATOM 16343 N N . GLY D 1 488 ? 46.228 24.734 35.411 1.00 22.14 488 GLY D N 1
ATOM 16344 C CA . GLY D 1 488 ? 46.676 24.304 36.718 1.00 23.79 488 GLY D CA 1
ATOM 16345 C C . GLY D 1 488 ? 47.769 25.206 37.260 1.00 24.86 488 GLY D C 1
ATOM 16346 O O . GLY D 1 488 ? 48.647 25.651 36.517 1.00 24.46 488 GLY D O 1
ATOM 16347 N N . GLY D 1 489 ? 47.701 25.495 38.556 1.00 25.12 489 GLY D N 1
ATOM 16348 C CA . GLY D 1 489 ? 48.714 26.321 39.190 1.00 25.50 489 GLY D CA 1
ATOM 16349 C C . GLY D 1 489 ? 48.715 27.813 38.917 1.00 23.95 489 GLY D C 1
ATOM 16350 O O . GLY D 1 489 ? 48.718 28.607 39.851 1.00 25.30 489 GLY D O 1
ATOM 16351 N N . VAL D 1 490 ? 48.702 28.204 37.650 1.00 24.83 490 VAL D N 1
ATOM 16352 C CA . VAL D 1 490 ? 48.744 29.618 37.308 1.00 23.76 490 VAL D CA 1
ATOM 16353 C C . VAL D 1 490 ? 47.449 30.215 36.783 1.00 24.53 490 VAL D C 1
ATOM 16354 O O . VAL D 1 490 ? 47.386 31.418 36.530 1.00 23.58 490 VAL D O 1
ATOM 16358 N N . GLY D 1 491 ? 46.422 29.388 36.612 1.00 22.61 491 GLY D N 1
ATOM 16359 C CA . GLY D 1 491 ? 45.149 29.911 36.150 1.00 24.30 491 GLY D CA 1
ATOM 16360 C C . GLY D 1 491 ? 44.858 29.826 34.666 1.00 24.85 491 GLY D C 1
ATOM 16361 O O . GLY D 1 491 ? 45.755 29.593 33.853 1.00 26.65 491 GLY D O 1
ATOM 16362 N N . MET D 1 492 ? 43.585 30.026 34.326 1.00 23.93 492 MET D N 1
ATOM 16363 C CA . MET D 1 492 ? 43.095 29.970 32.952 1.00 22.88 492 MET D CA 1
ATOM 16364 C C . MET D 1 492 ? 43.980 30.665 31.926 1.00 23.42 492 MET D C 1
ATOM 16365 O O . MET D 1 492 ? 44.299 31.845 32.061 1.00 23.31 492 MET D O 1
ATOM 16370 N N . GLY D 1 493 ? 44.370 29.916 30.900 1.00 24.31 493 GLY D N 1
ATOM 16371 C CA . GLY D 1 493 ? 45.186 30.470 29.834 1.00 24.60 493 GLY D CA 1
ATOM 16372 C C . GLY D 1 493 ? 46.689 30.526 30.038 1.00 24.58 493 GLY D C 1
ATOM 16373 O O . GLY D 1 493 ? 47.422 30.848 29.102 1.00 24.54 493 GLY D O 1
ATOM 16374 N N . TYR D 1 494 ? 47.169 30.196 31.232 1.00 22.57 494 TYR D N 1
ATOM 16375 C CA . TYR D 1 494 ? 48.599 30.281 31.486 1.00 21.21 494 TYR D CA 1
ATOM 16376 C C . TYR D 1 494 ? 49.396 28.984 31.551 1.00 20.50 494 TYR D C 1
ATOM 16377 O O . TYR D 1 494 ? 50.595 29.014 31.829 1.00 21.34 494 TYR D O 1
ATOM 16386 N N . SER D 1 495 ? 48.760 27.851 31.277 1.00 20.00 495 SER D N 1
ATOM 16387 C CA . SER D 1 495 ? 49.489 26.589 31.312 1.00 19.42 495 SER D CA 1
ATOM 16388 C C . SER D 1 495 ? 48.706 25.408 30.770 1.00 20.24 495 SER D C 1
ATOM 16389 O O . SER D 1 495 ? 47.474 25.390 30.782 1.00 20.49 495 SER D O 1
ATOM 16392 N N . LEU D 1 496 ? 49.456 24.426 30.291 1.00 18.74 496 LEU D N 1
ATOM 16393 C CA . LEU D 1 496 ? 48.914 23.179 29.773 1.00 20.72 496 LEU D CA 1
ATOM 16394 C C . LEU D 1 496 ? 49.860 22.194 30.439 1.00 19.49 496 LEU D C 1
ATOM 16395 O O . LEU D 1 496 ? 51.061 22.447 30.498 1.00 17.99 496 LEU D O 1
ATOM 16400 N N . HIS D 1 497 ? 49.330 21.093 30.959 1.00 20.46 497 HIS D N 1
ATOM 16401 C CA . HIS D 1 497 ? 50.165 20.114 31.654 1.00 21.32 497 HIS D CA 1
ATOM 16402 C C . HIS D 1 497 ? 49.509 18.745 31.721 1.00 20.02 497 HIS D C 1
ATOM 16403 O O . HIS D 1 497 ? 48.303 18.622 31.504 1.00 19.27 497 HIS D O 1
ATOM 16410 N N . ALA D 1 498 ? 50.304 17.722 32.033 1.00 20.66 498 ALA D N 1
ATOM 16411 C CA . ALA D 1 498 ? 49.798 16.351 32.095 1.00 20.46 498 ALA D CA 1
ATOM 16412 C C . ALA D 1 498 ? 50.261 15.540 33.308 1.00 20.51 498 ALA D C 1
ATOM 16413 O O . ALA D 1 498 ? 51.354 15.743 33.832 1.00 20.83 498 ALA D O 1
ATOM 16415 N N . GLY D 1 499 ? 49.416 14.609 33.741 1.00 20.78 499 GLY D N 1
ATOM 16416 C CA . GLY D 1 499 ? 49.755 13.780 34.881 1.00 21.40 499 GLY D CA 1
ATOM 16417 C C . GLY D 1 499 ? 49.800 12.313 34.501 1.00 22.58 499 GLY D C 1
ATOM 16418 O O . GLY D 1 499 ? 49.242 11.910 33.474 1.00 22.19 499 GLY D O 1
ATOM 16419 N N . MET D 1 500 ? 50.466 11.508 35.323 1.00 21.46 500 MET D N 1
ATOM 16420 C CA . MET D 1 500 ? 50.565 10.081 35.050 1.00 24.68 500 MET D CA 1
ATOM 16421 C C . MET D 1 500 ? 50.560 9.282 36.347 1.00 24.81 500 MET D C 1
ATOM 16422 O O . MET D 1 500 ? 51.294 9.591 37.287 1.00 23.52 500 MET D O 1
ATOM 16427 N N . VAL D 1 501 ? 49.705 8.265 36.395 1.00 25.11 501 VAL D N 1
ATOM 16428 C CA . VAL D 1 501 ? 49.598 7.404 37.565 1.00 25.05 501 VAL D CA 1
ATOM 16429 C C . VAL D 1 501 ? 49.674 5.957 37.106 1.00 24.64 501 VAL D C 1
ATOM 16430 O O . VAL D 1 501 ? 49.012 5.555 36.148 1.00 25.30 501 VAL D O 1
ATOM 16434 N N . ALA D 1 502 ? 50.501 5.179 37.788 1.00 24.38 502 ALA D N 1
ATOM 16435 C CA . ALA D 1 502 ? 50.672 3.776 37.453 1.00 23.34 502 ALA D CA 1
ATOM 16436 C C . ALA D 1 502 ? 50.488 3.001 38.746 1.00 24.65 502 ALA D C 1
ATOM 16437 O O . ALA D 1 502 ? 50.879 3.473 39.815 1.00 24.03 502 ALA D O 1
ATOM 16439 N N . VAL D 1 503 ? 49.895 1.818 38.648 1.00 23.85 503 VAL D N 1
ATOM 16440 C CA . VAL D 1 503 ? 49.642 1.007 39.825 1.00 24.25 503 VAL D CA 1
ATOM 16441 C C . VAL D 1 503 ? 50.559 -0.206 39.940 1.00 24.74 503 VAL D C 1
ATOM 16442 O O . VAL D 1 503 ? 50.698 -0.992 39.004 1.00 25.05 503 VAL D O 1
ATOM 16446 N N . ALA D 1 504 ? 51.197 -0.338 41.098 1.00 25.65 504 ALA D N 1
ATOM 16447 C CA . ALA D 1 504 ? 52.076 -1.466 41.355 1.00 27.70 504 ALA D CA 1
ATOM 16448 C C . ALA D 1 504 ? 51.233 -2.462 42.143 1.00 28.45 504 ALA D C 1
ATOM 16449 O O . ALA D 1 504 ? 51.094 -2.345 43.361 1.00 27.90 504 ALA D O 1
ATOM 16451 N N . ASP D 1 505 ? 50.654 -3.422 41.432 1.00 29.96 505 ASP D N 1
ATOM 16452 C CA . ASP D 1 505 ? 49.806 -4.431 42.046 1.00 32.69 505 ASP D CA 1
ATOM 16453 C C . ASP D 1 505 ? 50.485 -5.798 42.153 1.00 33.96 505 ASP D C 1
ATOM 16454 O O . ASP D 1 505 ? 49.821 -6.806 42.391 1.00 33.84 505 ASP D O 1
ATOM 16459 N N . GLY D 1 506 ? 51.803 -5.825 41.967 1.00 34.21 506 GLY D N 1
ATOM 16460 C CA . GLY D 1 506 ? 52.546 -7.070 42.068 1.00 34.02 506 GLY D CA 1
ATOM 16461 C C . GLY D 1 506 ? 52.423 -8.024 40.895 1.00 34.76 506 GLY D C 1
ATOM 16462 O O . GLY D 1 506 ? 53.075 -9.069 40.880 1.00 34.96 506 GLY D O 1
ATOM 16463 N N . SER D 1 507 ? 51.600 -7.677 39.908 1.00 34.34 507 SER D N 1
ATOM 16464 C CA . SER D 1 507 ? 51.411 -8.528 38.734 1.00 34.60 507 SER D CA 1
ATOM 16465 C C . SER D 1 507 ? 52.560 -8.383 37.741 1.00 35.04 507 SER D C 1
ATOM 16466 O O . SER D 1 507 ? 53.226 -7.349 37.704 1.00 34.78 507 SER D O 1
ATOM 16469 N N . GLU D 1 508 ? 52.789 -9.419 36.936 1.00 35.88 508 GLU D N 1
ATOM 16470 C CA . GLU D 1 508 ? 53.851 -9.375 35.935 1.00 36.49 508 GLU D CA 1
ATOM 16471 C C . GLU D 1 508 ? 53.534 -8.296 34.912 1.00 35.10 508 GLU D C 1
ATOM 16472 O O . GLU D 1 508 ? 54.433 -7.661 34.359 1.00 34.07 508 GLU D O 1
ATOM 16478 N N . LEU D 1 509 ? 52.244 -8.113 34.653 1.00 32.12 509 LEU D N 1
ATOM 16479 C CA . LEU D 1 509 ? 51.783 -7.112 33.698 1.00 30.67 509 LEU D CA 1
ATOM 16480 C C . LEU D 1 509 ? 52.259 -5.738 34.161 1.00 28.69 509 LEU D C 1
ATOM 16481 O O . LEU D 1 509 ? 52.719 -4.929 33.356 1.00 26.60 509 LEU D O 1
ATOM 16486 N N . ALA D 1 510 ? 52.141 -5.486 35.462 1.00 27.65 510 ALA D N 1
ATOM 16487 C CA . ALA D 1 510 ? 52.570 -4.216 36.035 1.00 28.25 510 ALA D CA 1
ATOM 16488 C C . ALA D 1 510 ? 54.091 -4.068 35.902 1.00 29.62 510 ALA D C 1
ATOM 16489 O O . ALA D 1 510 ? 54.591 -2.962 35.710 1.00 27.78 510 ALA D O 1
ATOM 16491 N N . ASP D 1 511 ? 54.826 -5.176 35.997 1.00 29.89 511 ASP D N 1
ATOM 16492 C CA . ASP D 1 511 ? 56.279 -5.104 35.852 1.00 32.81 511 ASP D CA 1
ATOM 16493 C C . ASP D 1 511 ? 56.627 -4.476 34.503 1.00 33.56 511 ASP D C 1
ATOM 16494 O O . ASP D 1 511 ? 57.425 -3.543 34.432 1.00 32.51 511 ASP D O 1
ATOM 16499 N N . GLU D 1 512 ? 56.021 -4.995 33.439 1.00 34.27 512 GLU D N 1
ATOM 16500 C CA . GLU D 1 512 ? 56.275 -4.490 32.097 1.00 36.79 512 GLU D CA 1
ATOM 16501 C C . GLU D 1 512 ? 55.764 -3.075 31.903 1.00 35.49 512 GLU D C 1
ATOM 16502 O O . GLU D 1 512 ? 56.452 -2.243 31.308 1.00 35.66 512 GLU D O 1
ATOM 16508 N N . ARG D 1 513 ? 54.566 -2.796 32.408 1.00 32.70 513 ARG D N 1
ATOM 16509 C CA . ARG D 1 513 ? 53.987 -1.467 32.270 1.00 31.27 513 ARG D CA 1
ATOM 16510 C C . ARG D 1 513 ? 54.800 -0.433 33.042 1.00 31.30 513 ARG D C 1
ATOM 16511 O O . ARG D 1 513 ? 55.151 0.621 32.506 1.00 30.25 513 ARG D O 1
ATOM 16519 N N . LEU D 1 514 ? 55.111 -0.750 34.296 1.00 30.28 514 LEU D N 1
ATOM 16520 C CA . LEU D 1 514 ? 55.882 0.143 35.147 1.00 29.35 514 LEU D CA 1
ATOM 16521 C C . LEU D 1 514 ? 57.232 0.496 34.523 1.00 28.64 514 LEU D C 1
ATOM 16522 O O . LEU D 1 514 ? 57.643 1.653 34.549 1.00 28.52 514 LEU D O 1
ATOM 16527 N N . ALA D 1 515 ? 57.912 -0.501 33.961 1.00 28.02 515 ALA D N 1
ATOM 16528 C CA . ALA D 1 515 ? 59.219 -0.291 33.335 1.00 27.38 515 ALA D CA 1
ATOM 16529 C C . ALA D 1 515 ? 59.127 0.639 32.127 1.00 27.98 515 ALA D C 1
ATOM 16530 O O . ALA D 1 515 ? 60.009 1.469 31.893 1.00 26.42 515 ALA D O 1
ATOM 16532 N N . ARG D 1 516 ? 58.052 0.482 31.363 1.00 29.24 516 ARG D N 1
ATOM 16533 C CA . ARG D 1 516 ? 57.812 1.284 30.173 1.00 29.15 516 ARG D CA 1
ATOM 16534 C C . ARG D 1 516 ? 57.461 2.734 30.509 1.00 26.98 516 ARG D C 1
ATOM 16535 O O . ARG D 1 516 ? 58.116 3.664 30.046 1.00 25.99 516 ARG D O 1
ATOM 16543 N N . VAL D 1 517 ? 56.428 2.925 31.321 1.00 26.07 517 VAL D N 1
ATOM 16544 C CA . VAL D 1 517 ? 55.979 4.274 31.647 1.00 25.32 517 VAL D CA 1
ATOM 16545 C C . VAL D 1 517 ? 56.859 5.048 32.624 1.00 25.24 517 VAL D C 1
ATOM 16546 O O . VAL D 1 517 ? 56.877 6.279 32.597 1.00 25.34 517 VAL D O 1
ATOM 16550 N N . LEU D 1 518 ? 57.590 4.346 33.483 1.00 24.62 518 LEU D N 1
ATOM 16551 C CA . LEU D 1 518 ? 58.461 5.038 34.420 1.00 26.62 518 LEU D CA 1
ATOM 16552 C C . LEU D 1 518 ? 59.743 5.468 33.721 1.00 24.55 518 LEU D C 1
ATOM 16553 O O . LEU D 1 518 ? 60.582 6.151 34.303 1.00 24.40 518 LEU D O 1
ATOM 16558 N N . THR D 1 519 ? 59.881 5.062 32.464 1.00 24.66 519 THR D N 1
ATOM 16559 C CA . THR D 1 519 ? 61.041 5.431 31.665 1.00 25.06 519 THR D CA 1
ATOM 16560 C C . THR D 1 519 ? 60.626 6.581 30.751 1.00 25.08 519 THR D C 1
ATOM 16561 O O . THR D 1 519 ? 61.328 7.587 30.645 1.00 25.95 519 THR D O 1
ATOM 16565 N N . SER D 1 520 ? 59.475 6.428 30.103 1.00 24.22 520 SER D N 1
ATOM 16566 C CA . SER D 1 520 ? 58.984 7.452 29.192 1.00 24.76 520 SER D CA 1
ATOM 16567 C C . SER D 1 520 ? 58.649 8.766 29.884 1.00 23.95 520 SER D C 1
ATOM 16568 O O . SER D 1 520 ? 59.056 9.833 29.421 1.00 23.62 520 SER D O 1
ATOM 16571 N N . ASP D 1 521 ? 57.930 8.696 31.001 1.00 22.82 521 ASP D N 1
ATOM 16572 C CA . ASP D 1 521 ? 57.532 9.914 31.705 1.00 21.98 521 ASP D CA 1
ATOM 16573 C C . ASP D 1 521 ? 58.704 10.853 32.050 1.00 23.16 521 ASP D C 1
ATOM 16574 O O . ASP D 1 521 ? 58.699 12.020 31.659 1.00 24.27 521 ASP D O 1
ATOM 16579 N N . PRO D 1 522 ? 59.717 10.371 32.796 1.00 22.82 522 PRO D N 1
ATOM 16580 C CA . PRO D 1 522 ? 60.811 11.306 33.087 1.00 22.46 522 PRO D CA 1
ATOM 16581 C C . PRO D 1 522 ? 61.704 11.471 31.858 1.00 22.55 522 PRO D C 1
ATOM 16582 O O . PRO D 1 522 ? 62.376 12.491 31.695 1.00 21.28 522 PRO D O 1
ATOM 16586 N N . GLY D 1 523 ? 61.707 10.455 30.997 1.00 20.94 523 GLY D N 1
ATOM 16587 C CA . GLY D 1 523 ? 62.522 10.520 29.798 1.00 22.98 523 GLY D CA 1
ATOM 16588 C C . GLY D 1 523 ? 62.115 11.709 28.951 1.00 24.44 523 GLY D C 1
ATOM 16589 O O . GLY D 1 523 ? 62.924 12.317 28.243 1.00 23.45 523 GLY D O 1
ATOM 16590 N N . MET D 1 524 ? 60.836 12.042 29.037 1.00 24.63 524 MET D N 1
ATOM 16591 C CA . MET D 1 524 ? 60.275 13.146 28.290 1.00 27.37 524 MET D CA 1
ATOM 16592 C C . MET D 1 524 ? 60.876 14.468 28.791 1.00 27.10 524 MET D C 1
ATOM 16593 O O . MET D 1 524 ? 61.157 15.372 28.006 1.00 27.03 524 MET D O 1
ATOM 16598 N N . GLY D 1 525 ? 61.100 14.566 30.098 1.00 26.49 525 GLY D N 1
ATOM 16599 C CA . GLY D 1 525 ? 61.690 15.770 30.653 1.00 25.95 525 GLY D CA 1
ATOM 16600 C C . GLY D 1 525 ? 63.116 15.992 30.174 1.00 25.17 525 GLY D C 1
ATOM 16601 O O . GLY D 1 525 ? 63.505 17.121 29.860 1.00 24.83 525 GLY D O 1
ATOM 16602 N N . ILE D 1 526 ? 63.901 14.916 30.113 1.00 25.17 526 ILE D N 1
ATOM 16603 C CA . ILE D 1 526 ? 65.287 15.011 29.670 1.00 24.55 526 ILE D CA 1
ATOM 16604 C C . ILE D 1 526 ? 65.355 15.557 28.248 1.00 24.87 526 ILE D C 1
ATOM 16605 O O . ILE D 1 526 ? 66.038 16.553 27.994 1.00 26.74 526 ILE D O 1
ATOM 16610 N N . ILE D 1 527 ? 64.635 14.924 27.324 1.00 22.90 527 ILE D N 1
ATOM 16611 C CA . ILE D 1 527 ? 64.654 15.374 25.935 1.00 23.50 527 ILE D CA 1
ATOM 16612 C C . ILE D 1 527 ? 64.093 16.787 25.730 1.00 24.11 527 ILE D C 1
ATOM 16613 O O . ILE D 1 527 ? 64.544 17.503 24.834 1.00 24.28 527 ILE D O 1
ATOM 16618 N N . ARG D 1 528 ? 63.128 17.197 26.553 1.00 23.06 528 ARG D N 1
ATOM 16619 C CA . ARG D 1 528 ? 62.561 18.532 26.412 1.00 22.42 528 ARG D CA 1
ATOM 16620 C C . ARG D 1 528 ? 63.627 19.569 26.748 1.00 25.11 528 ARG D C 1
ATOM 16621 O O . ARG D 1 528 ? 63.823 20.543 26.019 1.00 26.91 528 ARG D O 1
ATOM 16629 N N . HIS D 1 529 ? 64.326 19.360 27.853 1.00 25.13 529 HIS D N 1
ATOM 16630 C CA . HIS D 1 529 ? 65.364 20.297 28.233 1.00 24.89 529 HIS D CA 1
ATOM 16631 C C . HIS D 1 529 ? 66.603 20.153 27.366 1.00 24.06 529 HIS D C 1
ATOM 16632 O O . HIS D 1 529 ? 67.327 21.123 27.151 1.00 22.92 529 HIS D O 1
ATOM 16639 N N . ALA D 1 530 ? 66.844 18.946 26.861 1.00 24.12 530 ALA D N 1
ATOM 16640 C CA . ALA D 1 530 ? 67.990 18.732 25.994 1.00 25.54 530 ALA D CA 1
ATOM 16641 C C . ALA D 1 530 ? 67.728 19.531 24.722 1.00 25.48 530 ALA D C 1
ATOM 16642 O O . ALA D 1 530 ? 68.638 20.132 24.155 1.00 25.52 530 ALA D O 1
ATOM 16644 N N . ASP D 1 531 ? 66.471 19.541 24.284 1.00 24.62 531 ASP D N 1
ATOM 16645 C CA . ASP D 1 531 ? 66.097 20.271 23.079 1.00 24.11 531 ASP D CA 1
ATOM 16646 C C . ASP D 1 531 ? 66.284 21.764 23.295 1.00 24.74 531 ASP D C 1
ATOM 16647 O O . ASP D 1 531 ? 66.676 22.486 22.380 1.00 23.17 531 ASP D O 1
ATOM 16652 N N . ALA D 1 532 ? 66.017 22.224 24.511 1.00 23.61 532 ALA D N 1
ATOM 16653 C CA . ALA D 1 532 ? 66.162 23.639 24.821 1.00 25.68 532 ALA D CA 1
ATOM 16654 C C . ALA D 1 532 ? 67.641 24.029 24.890 1.00 25.82 532 ALA D C 1
ATOM 16655 O O . ALA D 1 532 ? 67.977 25.208 24.970 1.00 25.13 532 ALA D O 1
ATOM 16657 N N . GLY D 1 533 ? 68.517 23.030 24.866 1.00 25.31 533 GLY D N 1
ATOM 16658 C CA . GLY D 1 533 ? 69.941 23.307 24.908 1.00 26.26 533 GLY D CA 1
ATOM 16659 C C . GLY D 1 533 ? 70.601 23.246 26.275 1.00 26.87 533 GLY D C 1
ATOM 16660 O O . GLY D 1 533 ? 71.768 23.612 26.405 1.00 26.96 533 GLY D O 1
ATOM 16661 N N . TYR D 1 534 ? 69.870 22.810 27.297 1.00 26.42 534 TYR D N 1
ATOM 16662 C CA . TYR D 1 534 ? 70.450 22.698 28.632 1.00 27.10 534 TYR D CA 1
ATOM 16663 C C . TYR D 1 534 ? 71.487 21.581 28.601 1.00 28.38 534 TYR D C 1
ATOM 16664 O O . TYR D 1 534 ? 71.165 20.419 28.343 1.00 29.04 534 TYR D O 1
ATOM 16673 N N . GLU D 1 535 ? 72.738 21.949 28.856 1.00 29.55 535 GLU D N 1
ATOM 16674 C CA . GLU D 1 535 ? 73.847 21.005 28.826 1.00 32.03 535 GLU D CA 1
ATOM 16675 C C . GLU D 1 535 ? 73.753 19.767 29.716 1.00 30.33 535 GLU D C 1
ATOM 16676 O O . GLU D 1 535 ? 74.090 18.663 29.276 1.00 31.07 535 GLU D O 1
ATOM 16682 N N . ARG D 1 536 ? 73.316 19.936 30.958 1.00 28.46 536 ARG D N 1
ATOM 16683 C CA . ARG D 1 536 ? 73.187 18.791 31.853 1.00 28.98 536 ARG D CA 1
ATOM 16684 C C . ARG D 1 536 ? 72.172 17.806 31.270 1.00 28.48 536 ARG D C 1
ATOM 16685 O O . ARG D 1 536 ? 72.367 16.589 31.328 1.00 28.38 536 ARG D O 1
ATOM 16693 N N . ALA D 1 537 ? 71.099 18.337 30.685 1.00 27.30 537 ALA D N 1
ATOM 16694 C CA . ALA D 1 537 ? 70.064 17.494 30.087 1.00 24.86 537 ALA D CA 1
ATOM 16695 C C . ALA D 1 537 ? 70.661 16.716 28.922 1.00 25.64 537 ALA D C 1
ATOM 16696 O O . ALA D 1 537 ? 70.415 15.518 28.772 1.00 24.74 537 ALA D O 1
ATOM 16698 N N . VAL D 1 538 ? 71.454 17.399 28.098 1.00 27.33 538 VAL D N 1
ATOM 16699 C CA . VAL D 1 538 ? 72.092 16.743 26.961 1.00 28.29 538 VAL D CA 1
ATOM 16700 C C . VAL D 1 538 ? 73.040 15.653 27.465 1.00 30.29 538 VAL D C 1
ATOM 16701 O O . VAL D 1 538 ? 73.141 14.579 26.872 1.00 31.53 538 VAL D O 1
ATOM 16705 N N . GLU D 1 539 ? 73.718 15.934 28.574 1.00 32.47 539 GLU D N 1
ATOM 16706 C CA . GLU D 1 539 ? 74.655 14.991 29.175 1.00 34.00 539 GLU D CA 1
ATOM 16707 C C . GLU D 1 539 ? 73.935 13.736 29.683 1.00 33.19 539 GLU D C 1
ATOM 16708 O O . GLU D 1 539 ? 74.358 12.607 29.407 1.00 30.59 539 GLU D O 1
ATOM 16714 N N . VAL D 1 540 ? 72.856 13.942 30.435 1.00 32.10 540 VAL D N 1
ATOM 16715 C CA . VAL D 1 540 ? 72.083 12.831 30.971 1.00 32.65 540 VAL D CA 1
ATOM 16716 C C . VAL D 1 540 ? 71.584 11.944 29.847 1.00 32.85 540 VAL D C 1
ATOM 16717 O O . VAL D 1 540 ? 71.567 10.721 29.974 1.00 34.04 540 VAL D O 1
ATOM 16721 N N . ALA D 1 541 ? 71.178 12.561 28.744 1.00 33.41 541 ALA D N 1
ATOM 16722 C CA . ALA D 1 541 ? 70.680 11.806 27.603 1.00 33.00 541 ALA D CA 1
ATOM 16723 C C . ALA D 1 541 ? 71.742 10.835 27.083 1.00 33.09 541 ALA D C 1
ATOM 16724 O O . ALA D 1 541 ? 71.434 9.682 26.772 1.00 31.12 541 ALA D O 1
ATOM 16726 N N . LYS D 1 542 ? 72.987 11.301 26.996 1.00 33.93 542 LYS D N 1
ATOM 16727 C CA . LYS D 1 542 ? 74.085 10.460 26.519 1.00 35.78 542 LYS D CA 1
ATOM 16728 C C . LYS D 1 542 ? 74.391 9.333 27.496 1.00 35.75 542 LYS D C 1
ATOM 16729 O O . LYS D 1 542 ? 74.647 8.202 27.086 1.00 34.37 542 LYS D O 1
ATOM 16735 N N . GLU D 1 543 ? 74.374 9.653 28.789 1.00 37.13 543 GLU D N 1
ATOM 16736 C CA . GLU D 1 543 ? 74.654 8.672 29.833 1.00 38.66 543 GLU D CA 1
ATOM 16737 C C . GLU D 1 543 ? 73.650 7.521 29.865 1.00 38.85 543 GLU D C 1
ATOM 16738 O O . GLU D 1 543 ? 74.040 6.352 29.873 1.00 37.69 543 GLU D O 1
ATOM 16744 N N . GLN D 1 544 ? 72.360 7.853 29.886 1.00 38.18 544 GLN D N 1
ATOM 16745 C CA . GLN D 1 544 ? 71.320 6.835 29.930 1.00 37.80 544 GLN D CA 1
ATOM 16746 C C . GLN D 1 544 ? 70.822 6.386 28.565 1.00 36.95 544 GLN D C 1
ATOM 16747 O O . GLN D 1 544 ? 69.789 5.722 28.464 1.00 36.91 544 GLN D O 1
ATOM 16753 N N . ASP D 1 545 ? 71.551 6.747 27.518 1.00 35.74 545 ASP D N 1
ATOM 16754 C CA . ASP D 1 545 ? 71.176 6.356 26.165 1.00 35.47 545 ASP D CA 1
ATOM 16755 C C . ASP D 1 545 ? 69.764 6.797 25.776 1.00 33.54 545 ASP D C 1
ATOM 16756 O O . ASP D 1 545 ? 69.069 6.074 25.065 1.00 33.28 545 ASP D O 1
ATOM 16761 N N . ILE D 1 546 ? 69.331 7.963 26.247 1.00 31.01 546 ILE D N 1
ATOM 16762 C CA . ILE D 1 546 ? 68.001 8.455 25.891 1.00 28.31 546 ILE D CA 1
ATOM 16763 C C . ILE D 1 546 ? 68.114 9.026 24.484 1.00 28.23 546 ILE D C 1
ATOM 16764 O O . ILE D 1 546 ? 68.961 9.881 24.218 1.00 28.31 546 ILE D O 1
ATOM 16769 N N . ILE D 1 547 ? 67.269 8.546 23.582 1.00 27.89 547 ILE D N 1
ATOM 16770 C CA . ILE D 1 547 ? 67.311 9.001 22.200 1.00 27.77 547 ILE D CA 1
ATOM 16771 C C . ILE D 1 547 ? 66.949 10.474 21.970 1.00 27.50 547 ILE D C 1
ATOM 16772 O O . ILE D 1 547 ? 65.959 10.992 22.488 1.00 26.13 547 ILE D O 1
ATOM 16777 N N . VAL D 1 548 ? 67.795 11.137 21.195 1.00 27.75 548 VAL D N 1
ATOM 16778 C CA . VAL D 1 548 ? 67.616 12.532 20.818 1.00 27.72 548 VAL D CA 1
ATOM 16779 C C . VAL D 1 548 ? 67.968 12.506 19.333 1.00 27.90 548 VAL D C 1
ATOM 16780 O O . VAL D 1 548 ? 69.137 12.590 18.962 1.00 28.77 548 VAL D O 1
ATOM 16784 N N . PRO D 1 549 ? 66.952 12.360 18.467 1.00 26.94 549 PRO D N 1
ATOM 16785 C CA . PRO D 1 549 ? 67.085 12.299 17.009 1.00 28.42 549 PRO D CA 1
ATOM 16786 C C . PRO D 1 549 ? 68.078 13.238 16.333 1.00 29.63 549 PRO D C 1
ATOM 16787 O O . PRO D 1 549 ? 68.991 12.789 15.648 1.00 30.71 549 PRO D O 1
ATOM 16791 N N . MET D 1 550 ? 67.908 14.538 16.523 1.00 31.97 550 MET D N 1
ATOM 16792 C CA . MET D 1 550 ? 68.780 15.505 15.865 1.00 34.27 550 MET D CA 1
ATOM 16793 C C . MET D 1 550 ? 70.071 15.823 16.621 1.00 34.47 550 MET D C 1
ATOM 16794 O O . MET D 1 550 ? 70.078 15.934 17.845 1.00 38.56 550 MET D O 1
#

Organism: Bacillus subtilis (strain 168) (NCBI:txid224308)

Secondary structure (DSSP, 8-state):
------SS--SSSSHHHHHHHHHHHHHT-TTT-SBGGGTEEETTTEESSSSHHHHHHHHHHHHH--TTEEEEEETTEEEEEEE--TTS-SEEEEES-B-GGG-SHHHHHHHHHTT---B-TTTTTTT--BTBHHHHHHHHHHHHHHHHHHSSS--TT-EEEEE--STTTTHHHHHHHHTT-EEEEEES-HHHHHHHHHTTS-SEEES-HHHHHHHHHHHHHTT--EEEEEES-HHHHHHHHHTTT---SEE---S-TT-TTTT-PPTT--HHHHHHHHHH-HHHHHHHHHHHHHHHHHHHHHHHHHT-EE-B-SS-HHHHHHHTT-TTGGGS-BHIIIIIHHHHTTT---EEEEETT--HHHHHHHHHHHHHH-TT-HHHHHHHHHHHHH----SS-EEE----TTHHHHHHHHHHHHHHHTSSSS-EEEEE-S-SSSSEE-TTTTTTT-TTS-TTB-HHHHHHHHHHHHHT-SEEEEEESTTT-TTS-EEEEEEEEE-SSHHHHHHHHHHHHHHHHHHHHHHHHHT-HHHHHHHHHTT-----/------SS--SSSSHHHHHHHHHHHHTT-TTT-SBGGGTEEETTTEESSSSHHHHHHHHHHHHH--TTEEEEEETTEEEEEEE--TTS-SEEEEES-B-GGG-SHHHHHHHHHTT---B-TTTTTTT--BTBHHHHHHHHHHHHHHHHHHSTT--TT-EEEEE--STTTTHHHHHHHTTT-EEEEEES-HHHHHHHHHTTS-SEEES-HHHHHHHHHHHHHHT--EEEEEES-HHHHHHHHHHTT---SEE---S-TT-TTTS-PPTT--HHHHHHHHHH-HHHHHHHHHHHHHHHHHHHHHHHHTT-EE-B-SS-HHHHHHHHT-TTGGGS-BHIIIIIHHHHTTT---EEEEETT--HHHHHHHHHHHHHH-TT-HHHHHHHHHHHHHPPP-SS-EEE----TTHHHHHHHHHHHHHHHTSSSS-EEEEE-S-STTSEE-TTTTTTT-TTS-TTB-HHHHHHHHHHHHHT-SEEEEEESTTT-TTS-EEEEEEEEE-SSHHHHHHHHHHHHHHHHHHHHHHHHHT-HHHHHHHHHHT---TT--/------SS--SSSSHHHHHHHHHHHHHT-TTT-SBGGGTEEETTTEESSSSHHHHHHHHHHHHH--TTEEEEEETTEEEEEEE--TTS-SEEEEES-B-GGG-SHHHHHHHHHTT---B-TTTTTTT--BTBHHHHHHHHHHHHHHHHHHSTT--TT-EEEEE--STTTTHHHHHHHHTT-EEEEEES-HHHHHHHHHTTS-SEEES-HHHHHHHHHHHHHHT--EEEEEES-HHHHHHHHHTTT---SEE---S-TT-TTTS-PPTT--HHHHHHHHHH-HHHHHHHHHHHHHHHHHHHHHHHHTT-EE-B-SS-HHHHHHHTT-TTGGGS-BHIIIIIHHHHTTT----EEEETT--HHHHHHHHHHHHHHSTT-HHHHHHHHHHHHHPPP-SS-EEE----TTHHHHHHHHHHHHHHHTSSSS-EEEE--S-STTSEE-TTTTTTT-TTS-TTB-HHHHHHHHHHHHHT-SEEEEEESTTT-TTS-EEEEEEEEE-S-HHHHHHHHHHHHHHHHHHHHHHHHHT-HHHHHHHHHTT-----/------SS--SSSSHHHHHHHHHHHHTT-TTT-SBGGGTEEETTTEESSSSHHHHHHHHHHHHH--TTEEEEEESSSEEEEEE--TTS-SEEEEES-B-GGG-SHHHHHHHHHTT---B-TTTTTTT--BTBHHHHHHHHHHHHHHHHHHSTT--TT-EEEEE--STTTTHHHHHHHHTT-EEEEEES-HHHHHHHHHTTS-SEEES-HHHHHHHHHHHHHTT--EEEEEES-HHHHHHHHHHTT---SEE---S-TT-TTTS-PPTT--HHHHHHHHHH-HHHHHHHHHHHHHHHHHHHHHHHHTT-EE-B-SS-HHHHHHHTT-TTTTSS-BHIIIIIHHHHTTT---EEEEETT--HHHHHHHHHHHHHH-TT-HHHHHHHHHHHHHPPP-SS-EEE----TTHHHHHHHHHHHHHHHTSSSS-EEEEE-S-STTSEE-TTTTTTT-TTS-TTB-HHHHHHHHHHHHHT-SEEEEEESTTT-TTS-EEEEEEEEE-S-HHHHHHHHHHHHHHHHHHHHHHHHTT-HHHHHHHHHTT-----

Sequence (2178 aa):
SIRANRGTELECLGWEQEAVLRMLRNNLDPEVAEKPEDLIVYGGIGKAARDWDAFHAIEHSLKTLKNDETLLVQSGKPVGMFRTHPQAPRVLLANSVLVPKWADWEHFHELEKKGLMMYGQMTAGSWIYIGSQGILQGTYETFAELARQHFGGSLKGTLTLTAGLGGMGGAQPLSVTMNEGVVIAVEVDEKRIDKRIETKYCDRKTASIEEALAWAEEAKLAGKPLSIALLGNAAEVHHTLLNRGVKIDIVTDQTSAHDPLIGYVPEGYSLDEADRLRQDTPELYVRLAKQSMKKHVEAMLAFQQKGSIVFDYGNNIRQVAKDEGLENAFDFPGFVPAYIRPLFCEGKGPFRWAALSGDPADIYRTDALLKELFPTNKALHRWIDMAQEKVTFQGLPSRICWLGYGERKKMGLAINELVRTGELKAPVVIGRDHLDCGSVASPNRETEAMKDGSDAVGDWAVLNALVNTAAGASWVSFHHGGGVGMGYSLHAGMVAVADGSELADERLARVLTSDPGMGIIRHADAGYERAVEVAKEQDIIVPMSIRANRGTELECLGWEQEAVLRMLRNNLDPEVAEKPEDLIVYGGIGKAARDWDAFHAIEHSLKTLKNDETLLVQSGKPVGMFRTHPQAPRVLLANSVLVPKWADWEHFHELEKKGLMMYGQMTAGSWIYIGSQGILQGTYETFAELARQHFGGSLKGTLTLTAGLGGMGGAQPLSVTMNEGVVIAVEVDEKRIDKRIETKYCDRKTASIEEALAWAEEAKLAGKPLSIALLGNAAEVHHTLLNRGVKIDIVTDQTSAHDPLIGYVPEGYSLDEADRLRQDTPELYVRLAKQSMKKHVEAMLAFQQKGSIVFDYGNNIRQVAKDEGLENAFDFPGFVPAYIRPLFCEGKGPFRWAALSGDPADIYRTDALLKELFPTNKALHRWIDMAQEKVTFQGLPSRICWLGYGERKKMGLAINELVRTGELKAPVVIGRDHLDCGSVASPNRETEAMKDGSDAVGDWAVLNALVNTAAGASWVSFHHGGGVGMGYSLHAGMVAVADGSELADERLARVLTSDPGMGIIRHADAGYERAVEVAKEQDIIVPMQKSIRANRGTELECLGWEQEAVLRMLRNNLDPEVAEKPEDLIVYGGIGKAARDWDAFHAIEHSLKTLKNDETLLVQSGKPVGMFRTHPQAPRVLLANSVLVPKWADWEHFHELEKKGLMMYGQMTAGSWIYIGSQGILQGTYETFAELARQHFGGSLKGTLTLTAGLGGMGGAQPLSVTMNEGVVIAVEVDEKRIDKRIETKYCDRKTASIEEALAWAEEAKLAGKPLSIALLGNAAEVHHTLLNRGVKIDIVTDQTSAHDPLIGYVPEGYSLDEADRLRQDTPELYVRLAKQSMKKHVEAMLAFQQKGSIVFDYGNNIRQVAKDEGLENAFDFPGFVPAYIRPLFCEGKGPFRWAALSGDPADIYRTDALLKELFPTNKALHRWIDMAQEKVTFQGLPSRICWLGYGERKKMGLAINELVRTGELKAPVVIGRDHLDCGSVASPNRETEAMKDGSDAVGDWAVLNALVNTAAGASWVSFHHGGGVGMGYSLHAGMVAVADGSELADERLARVLTSDPGMGIIRHADAGYERAVEVAKEQDIIVPMSIRANRGTELECLGWEQEAVLRMLRNNLDPEVAEKPEDLIVYGGIGKAARDWDAFHAIEHSLKTLKNDETLLVQSGKPVGMFRTHPQAPRVLLANSVLVPKWADWEHFHELEKKGLMMYGQMTAGSWIYIGSQGILQGTYETFAELARQHFGGSLKGTLTLTAGLGGMGGAQPLSVTMNEGVVIAVEVDEKRIDKRIETKYCDRKTASIEEALAWAEEAKLAGKPLSIALLGNAAEVHHTLLNRGVKIDIVTDQTSAHDPLIGYVPEGYSLDEADRLRQDTPELYVRLAKQSMKKHVEAMLAFQQKGSIVFDYGNNIRQVAKDEGLENAFDFPGFVPAYIRPLFCEGKGPFRWAALSGDPADIYRTDALLKELFPTNKALHRWIDMAQEKVTFQGLPSRICWLGYGERKKMGLAINELVRTGELKAPVVIGRDHLDCGSVASPNRETEAMKDGSDAVGDWAVLNALVNTAAGASWVSFHHGGGVGMGYSLHAGMVAVADGSELADERLARVLTSDPGMGIIRHADAGYERAVEVAKEQDIIVPM

Solvent-accessible surface area: 67447 Å² total; per-residue (Å²): 146,40,125,0,42,74,30,90,149,80,72,11,111,12,50,19,2,0,0,0,0,0,0,0,26,0,0,1,4,67,101,2,0,27,101,22,110,66,4,21,0,17,18,17,17,0,45,0,0,21,69,92,105,1,1,104,15,0,20,124,16,0,70,77,4,120,88,39,28,0,0,0,0,4,0,1,40,1,4,0,32,12,125,3,15,58,44,7,0,0,0,0,0,0,0,0,2,3,0,12,100,58,2,48,39,146,26,0,32,76,0,57,169,111,44,22,7,4,1,0,7,5,4,0,1,1,0,2,2,3,0,1,4,1,32,0,8,8,0,37,34,0,3,6,40,0,2,118,29,62,59,72,41,30,0,123,27,8,9,0,1,0,0,6,0,17,4,30,4,0,0,1,0,10,0,0,19,16,13,80,0,0,0,3,0,2,15,38,21,77,146,86,1,50,52,2,49,122,27,131,1,9,78,99,80,12,75,52,36,123,78,0,26,61,53,1,69,105,7,43,143,60,15,125,62,13,2,0,0,0,56,16,18,6,0,83,7,0,38,43,1,30,123,121,44,10,123,16,33,0,0,1,1,28,20,30,0,9,1,16,32,64,17,7,20,1,57,65,72,57,53,103,97,0,61,170,13,43,140,113,61,56,135,58,0,35,144,57,0,67,85,8,0,54,63,0,0,66,0,0,8,28,2,54,147,112,62,10,28,4,0,2,12,6,7,9,1,3,25,12,0,84,92,49,59,22,133,35,0,78,81,1,57,2,12,0,40,26,12,1,11,88,40,2,4,57,0,57,0,5,3,5,1,0,1,0,14,16,47,48,35,1,1,104,55,1,1,45,6,0,74,101,34,24,94,120,50,162,60,12,40,156,6,1,74,37,0,81,136,75,15,64,45,13,8,0,7,3,2,0,0,13,0,3,36,28,42,1,71,100,0,0,52,20,0,0,66,20,18,108,86,46,88,2,111,5,6,2,0,0,1,3,26,0,17,2,4,4,0,14,2,0,8,10,24,4,5,23,64,3,66,11,15,2,28,0,3,0,0,8,0,7,0,1,1,2,0,1,3,5,0,1,0,3,2,0,2,4,0,0,0,0,10,2,1,6,0,24,1,13,0,0,2,4,3,2,10,0,47,6,45,147,63,5,38,80,17,1,10,31,0,1,30,0,2,0,0,0,0,0,1,7,5,11,39,1,18,37,100,90,0,38,42,6,5,147,97,85,120,9,85,60,38,103,142,38,125,0,38,72,32,98,146,76,71,11,111,13,52,17,2,0,0,0,0,0,0,0,26,0,0,1,5,62,104,2,0,28,98,24,112,62,6,17,0,16,19,15,13,0,38,0,0,19,68,86,100,1,2,100,19,0,21,124,18,0,71,77,4,118,94,32,30,0,0,0,0,3,0,1,44,1,5,0,25,11,123,3,15,64,48,8,0,0,0,0,0,0,0,0,2,2,0,9,99,60,3,46,38,141,25,0,28,76,0,52,157,38,42,23,5,3,1,0,6,4,4,0,0,1,0,2,3,4,0,2,5,2,33,0,8,8,1,41,33,0,2,9,39,0,1,141,93,84,58,88,41,33,0,121,28,8,10,0,1,0,0,7,0,18,3,31,4,0,0,1,0,7,0,0,22,21,14,87,0,0,0,2,0,3,16,44,20,72,143,84,1,48,51,2,45,129,25,137,2,9,78,100,78,11,73,46,40,104,74,0,24,60,53,1,100,112,5,43,142,63,17,133,64,15,2,0,0,0,56,16,19,6,0,88,4,1,36,52,1,24,123,114,51,22,145,10,16,0,0,0,1,27,24,26,0,9,0,12,24,62,16,8,20,2,55,73,75,57,57,92,77,0,65,139,22,39,141,107,58,46,125,66,0,33,144,32,0,67,116,7,0,56,64,0,0,68,0,1,5,27,3,52,140,115,65,7,40,4,0,1,11,5,8,8,1,2,23,11,0,75,96,69,40,20,127,56,0,80,84,1,55,1,12,0,41,27,10,1,10,86,40,2,4,53,0,56,0,6,3,6,1,0,1,0,11,21,44,51,38,1,1,100,62,1,4,44,8,0,70,105,32,28,97,120,48,160,67,14,42,159,7,2,73,37,0,83,132,95,12,70,42,13,7,0,6,2,1,0,0,13,0,2,35,30,41,1,71,100,0,0,48,18,0,0,75,17,18,105,82,45,89,2,109,5,6,2,0,0,1,3,27,0,17,3,3,3,0,10,2,0,10,10,23,4,5,25,62,6,112,34,25,4,31,0,3,0,0,7,0,6,0,1,1,2,1,0,2,5,0,2,0,2,1,0,1,4,0,1,0,0,11,1,1,5,0,24,0,12,0,0,1,4,2,4,9,0,45,8,45,141,68,5,34,60,19,2,10,30,0,1,27,0,2,0,0,1,0,0,3,5,4,13,40,4,30,38,130,90,0,61,90,6,3,169,101,80,116,11,85,30,19,66,114,249,149,34,124,0,31,69,31,93,150,67,77,12,104,9,51,20,1,0,0,0,0,0,0,0,25,0,0,1,3,63,96,2,1,26,99,24,107,62,5,20,0,17,18,13,14,0,39,0,0,20,64,87,109,0,1,100,22,0,20,123,20,0,71,77,4,116,81,40,25,0,0,0,0,4,0,1,39,1,5,0,32,11,131,3,15,61,32,6,0,0,0,0,0,0,0,0,2,2,0,11,106,56,2,39,33,122,30,0,30,91,0,43,138,112,42,24,6,4,1,0,6,5,3,0,1,2,0,3,2,3,0,1,5,3,33,0,9,8,0,40,33,0,3,7,42,0,1,136,94,92,58,84,42,30,0,121,28,9,5,0,1,0,0,8,0,19,4,32,4,0,0,0,0,10,0,0,17,19,13,81,0,0,0,2,0,2,16,40,19,75,140,84,0,45,48,2,48,125,21,136,2,9,76,101,78,14,72,47,34,110,75,0,25,63,56,2,92,110,9,35,148,65,17,130,61,16,1,0,0,1,56,16,18,7,0,85,6,0,33,40,1,23,126,106,55,26,148,12,15,0,0,1,2,28,21,29,0,9,0,12,23,64,16,8,21,2,58,70,73,58,54,96,90,0,71,173,18,43,156,112,58,55,137,62,0,34,149,40,0,58,112,8,0,66,69,0,0,70,0,0,7,25,3,54,138,117,63,8,28,4,1,2,13,7,8,8,2,2,26,12,0,72,93,64,54,19,140,56,0,78,82,0,57,1,11,0,43,28,14,2,11,88,45,2,4,51,0,55,0,5,3,5,1,0,1,0,12,21,50,50,35,1,1,102,56,1,2,42,7,1,69,101,35,20,96,112,49,152,62,13,38,156,7,1,70,42,0,82,139,73,15,65,44,12,7,0,7,2,2,0,0,14,2,2,28,29,41,1,79,102,0,0,52,20,0,0,72,16,18,111,82,45,89,2,110,4,8,2,0,0,1,2,26,0,19,2,4,4,0,14,2,0,8,11,21,4,5,22,61,8,129,35,24,3,28,0,3,0,0,10,1,6,0,1,0,0,0,1,3,4,0,1,0,4,1,0,1,4,0,1,0,1,10,2,1,5,0,24,0,12,0,0,2,4,2,2,9,0,46,9,40,151,71,5,36,79,14,1,10,27,0,1,32,1,2,0,0,0,0,0,0,7,4,11,37,2,30,40,108,94,0,42,56,6,4,81,54,69,73,12,74,58,42,100,144,38,127,0,35,66,35,88,148,76,58,11,108,12,53,18,2,0,0,0,0,0,0,0,24,0,0,1,2,61,102,2,0,24,94,23,109,61,5,22,0,15,19,15,16,0,45,0,0,19,63,88,102,1,1,69,19,0,11,86,20,0,29,82,4,69,92,38,31,0,2,0,0,4,0,1,42,1,5,0,24,12,128,3,15,63,44,7,0,1,0,0,0,0,0,0,3,3,0,8,106,56,3,32,32,122,31,0,31,83,0,56,165,119,42,23,7,4,1,0,6,5,4,0,1,1,0,2,2,3,0,1,4,1,34,0,8,7,1,35,33,0,3,9,41,0,1,137,92,93,60,86,43,35,0,116,26,6,4,0,0,1,0,8,0,16,4,31,4,0,0,1,0,10,0,0,20,19,15,84,0,0,0,3,0,2,15,41,21,75,149,89,1,50,52,2,53,127,22,136,1,9,82,107,82,15,74,42,34,120,81,0,28,58,63,0,60,128,11,44,146,63,10,124,53,11,1,0,0,0,59,15,23,7,0,91,9,2,37,45,0,34,118,121,54,11,120,16,32,0,0,1,2,28,21,27,1,9,0,16,29,67,14,8,19,1,53,63,71,58,60,116,94,0,70,136,15,41,141,93,58,53,138,58,0,31,146,56,0,66,89,10,0,53,84,0,0,61,0,1,9,18,5,56,138,141,67,9,28,4,0,2,11,6,6,9,1,3,25,14,0,88,97,51,56,20,134,38,0,75,81,0,57,0,10,0,40,29,12,2,10,86,39,2,4,53,0,54,0,4,4,4,0,0,0,0,10,16,42,58,43,2,0,98,62,0,2,46,8,0,74,104,33,19,85,126,36,122,61,10,19,159,8,2,75,42,0,85,143,88,13,60,41,13,10,0,5,2,2,0,0,10,0,3,34,31,44,2,74,104,0,0,54,19,0,0,72,19,17,103,88,44,89,3,122,3,6,0,0,1,3,3,28,0,20,4,4,4,0,11,2,0,8,9,21,4,5,22,62,7,130,33,25,4,29,0,4,0,0,9,1,6,0,1,1,2,2,1,3,5,0,1,0,4,1,0,1,4,0,1,0,0,11,2,2,5,0,22,0,13,0,0,2,4,2,4,9,0,42,7,42,140,56,5,36,98,18,1,10,43,0,2,34,2,4,0,0,2,0,0,2,6,5,10,37,3,30,40,121,98,0,42,82,6,5,148,106,73,116,14,82,64,40,95

InterPro domains:
  IPR023636 Urocanase conserved site [PS01233] (438-453)
  IPR023637 Urocanase-like [MF_00577] (2-552)
  IPR023637 Urocanase-like [NF003820] (7-543)
  IPR023637 Urocanase-like [PIRSF001423] (3-551)
  IPR023637 Urocanase-like [PTHR12216] (6-546)
  IPR023637 Urocanase-like [TIGR01228] (6-550)
  IPR035085 Urocanase, Rossmann-like domain [PF01175] (137-345)
  IPR035400 Urocanase, N-terminal domain [PF17391] (8-134)
  IPR035401 Urocanase, C-terminal domain [PF17392] (348-543)
  IPR036190 Urocanase superfamily [SSF111326] (6-551)
  IPR038364 Urocanase, central domain superfamily [G3DSA:3.40.50.10730] (138-345)

Nearest PDB structures (foldseek):
  2fkn-assembly2_D  TM=1.001E+00  e=0.000E+00  Bacillus subtilis
  2v7g-assembly1_A  TM=9.976E-01  e=3.917E-87  Pseudomonas putida
  1uwl-assembly1_B  TM=9.947E-01  e=1.123E-86  Pseudomonas putida
  1w1u-assembly1_B  TM=9.973E-01  e=3.220E-86  Pseudomonas putida
  1uwk-assembly1_A  TM=9.939E-01  e=1.090E-85  Pseudomonas putida

B-factor: mean 28.18, std 7.41, range [10.68, 84.89]

Foldseek 3Di:
DFAADAADDALAPDPLLSVQVRLLRNLLFPLQAQCSVQQGRDLFQQGQALGVVQVVVSNVCSRHQDLQKEFEEEQRHTDDIDGHGNLFANYEAEAPDDDLVQFAVVNQVVCSVVSNHGANQWCRHVRDGFWQQLCQVVLLQLVQQVCVVPPVRAQQLAEEEEEAQARNQLQNLQSNQVSLHEYEYEYADVVSVVSSCVQLNFPEEDADPVVSVVVRNVRSVVRGYHGYYYHDALLPVLVVCVVVPPDHAEYEYDFLLLDLLGGHAAPPAHVVRLVCCSVVPVVVSSVRRLVSLLSSLVSQVSNVVVPHQYEYAQNQSLVSNVVVPPVCSVVHYHSQVVGNVVLLLQLWAQKKKFASNLDCLLVVVLLVVLCVQCVPDPVQNVVSVCCVVRGDGGRTRMHGGIDGAPRQLSSLLVSLQCLQVCVRVFKMKIWHTQLTLQWKAFCRYNLPPLVQPCNHDGVRNVVLQVQLSVLRFNYKYWYAQRRNYTSGMIGMITMHMSGNDPSSNRSSNRNSNSNSLSSLQVSVVSPDVSSVVSCVVVVRDRPD/DFFADAFPDALAPDVLLSVVLHLLRNQLFPLQAQCSVAQGRWQFFQGQALGVVQVVVSNVCSRHQDQQKEWEEEQRHTDDMGGHGNLFANYEYEAQDDDQVQQAVVNQVVCSVVSNHGANQWCRNVRDGFWQQQCQVVLLQLVQQVCVVPPVRAQQLAEEEEEAQIRNVLQNLQSNQVRLHEYEYEYADVVSVVSSVVQLSFPEEDQDPVVNLVVRVVRSVVRGYHGYYHHDALLPSLVVCQVVPPQHAEYEYDFQLLNLLGGFQAPPARPVRSVCCSVPPVPVSSVRSLVSLLSSLVSQVSNVVVPHQYEYAQNQSLVSNCVVPPVCSVVHYHSQVVGNVVLLLQLKAFKKKFASNLDCQLVVVLLVVLCVQPVVDPVQNVVSVCCVVRGDGGRTRMHTGIDHAPRQLSSLLVSLQCLQVCVRVFKMKIWHTQLTLFWKQFCRYNQPPLVQPCRRDGVRNVVLQVQLSVLRFNYKYWYAQHRNYGSGMIGMITMHMSGNDVSRNSSSNRNSNSNSLNSLQVSVVSPDPSSVVSCVVVVRDDVVDD/DFAADAFDDALAPDDLLSVQLRLLRLLLFPLQAQDNVQQGRWLFFQGQALGDVQVVVSNVCSRYQDCQKEWEEEQRHTDDIDGHGNLFANYEYEADDDDQVQFAVVNQVVCSVVSRHGANQWCRNVRPGFWQQFCQVVLLQLVQQVCVVPPVRAQQLAEEEEEAQTRNVLQNLQSNQVSQHEYEYEYQDVVSVVSSCVQQNFPEEDQDPVVSLVVRVVRSVVSGYHGYYHHFALLPVLVVCLVVPPQHAAYEYDFLLLDLLGGHFAHPAHPVRSVVCSVPPVPVSSVRSLVSLLSSLVSQVSNVVVPHQYEYAQNQSLVSNVVVPPVCSPVHYHSCVVGNVVLLLQLWAFKKKFASNLDCQLVVVLLVVLCVQCVPPVVQVVVSVCCVVRGDGGRTRMHTGIDGAPVQLVSLLVSLQCLQVCSRSFKMKIWHTQLTLQWKQFCRYNLPPLVQPCNHPGVRNVVLQVQLSVLRFNYKYWYAQRRNYTNGMIGMITMHMRGNDPSSNSSSNRNSNSNSLSSLQVSVVSPDVSSVVSCVVVVRDRPD/DFFADFFDDAQAPDQLLSQVLRLLRNLLAPLQAQCSVQQHRWQFFAHQALGPVQNVVSVVCSRHQDLQKEFEEEQRHTDDIGGHGNLFANYEAEADDDDQVQFAVVNQVVCSVVSNHGANQWCRHQRPGFWQQQCQVVLLQLVQQVCVVPPVRAQQLAEEEEEAQARNNLQNQQSNQVRFHEYEYEYADVVSVVSSVVQQSFAEEDADPVVSLVVRVVRSVVRGYHGYYYHDALLPVLVVCLVVPPQHAEYEYDFQLLDLLGGHFFPPAHPVRLVCCSVVPVPVSSVRSLVSLLSNLVSQVSNVVVNHQYEYAQNQSLVSNCVVPPVVSPVHYHSCVVRNVVLLLQLKAFKKKFQSNLDLQLVVVLLVVLCVLCVPDVVQVVVSVVCVVRGDGGRTRMHTGIDGAPRQLSSLLSSLQCLQVCVRSFKMKIWHTQLTLFQKQFCRYNQPPLVQPCRRDQVRNVVLQVQLSVLRFNYKYWYAQRRNYGSGMIGMITMHMSGNDVSSNSSSNRNSNSNSLSSLQVSVVSVDVSSVVSCVVVVRDHPD